Protein 9BWC (pdb70)

Organism: Homo sapiens (NCBI:txid9606)

GO terms:
  GO:0005886 plasma membrane (C, IDA)
  GO:0016934 extracellularly glycine-gated chloride channel activity (F, IDA)
  GO:0016935 glycine-gated chloride channel complex (C, IDA)
  GO:1902476 chloride transmembrane transport (P, IDA)
  GO:0051260 protein homooligomerization (P, IDA)
  GO:0022852 glycine-gated chloride ion channel activity (F, IDA)
  GO:0005886 plasma membrane (C, IMP)
  GO:0005886 plasma membrane (C, TAS)
  GO:0005515 protein binding (F, IPI)

InterPro domains:
  IPR006028 Gamma-aminobutyric acid A receptor/Glycine receptor alpha [PR00253] (256-276)
  IPR006028 Gamma-aminobutyric acid A receptor/Glycine receptor alpha [PR00253] (282-303)
  IPR006028 Gamma-aminobutyric acid A receptor/Glycine receptor alpha [PR00253] (316-337)
  IPR006028 Gamma-aminobutyric acid A receptor/Glycine receptor alpha [PR00253] (431-451)
  IPR006029 Neurotransmitter-gated ion-channel transmembrane domain [PF02932] (260-373)
  IPR006201 Neurotransmitter-gated ion-channel [PR00252] (92-108)
  IPR006201 Neurotransmitter-gated ion-channel [PR00252] (125-136)
  IPR006201 Neurotransmitter-gated ion-channel [PR00252] (171-185)
  IPR006201 Neurotransmitter-gated ion-channel [PR00252] (247-259)
  IPR006201 Neurotransmitter-gated ion-channel [PTHR18945] (47-355)
  IPR006201 Neurotransmitter-gated ion-channel [TIGR00860] (14-451)
  IPR006202 Neurotransmitter-gated ion-channel ligand-binding domain [PF02931] (48-253)
  IPR008127 Glycine receptor alpha [PR01673] (40-53)
  IPR008127 Glycine receptor alpha [PR01673] (107-125)
  IPR008127 Glycine receptor alpha [PR01673] (335-348)
  IPR008130 Glycine receptor alpha3 [PR01676] (22-39)
  IPR008130 Glycine receptor alpha3 [PR01676] (354-376)
  IPR008130 Glycine receptor alpha3 [PR01676] (398-411)
  IPR018000 Neurotransmitter-gated ion-channel, conserved site [PS00236] (171-185)
  IPR036719 Neurotransmitter-gated ion-channel transmembrane domain superfamily [SSF90112] (253-460)

Radius of gyration: 38.9 Å; Cα contacts (8 Å, |Δi|>4): 3337; chains: 5; bounding box: 75×73×115 Å

Foldseek 3Di:
DPLVVVVCVLLHPVLVDDQVAAAVNPDFAKEKEKAKEWEAWAPCDQVQQKTKTKIKIKIKTFHQSRADDPDPDFKGWDAPVCVSSHHDFQKDKPQFPDKDFDCPPHGQWIWMAGNNRMIMIIGIMMTIGGHDDDQQAPLWDKGKDKIKIWGDPDANRHYEYDYDDPHRYHYDPDYDYPFKDKDDDKDKDWPWDQDPVGIIGMIMMMIMITTDNPCCVVQQQVVLVVLLVQLLCLLVDDLVPVVVNLVSLVVSLVVLVCSVVVCVVPDDDDDDDHLSNVSSVVSNVSSVVSNVLSVVLNVQCDDVVVSVVVSNVSSVVSNPVSVVVVVVVVVVSCCCSPPVDDDPPD/DPLVVVVCVLLHPVLVDDQVAAAVNPDFAKEKEKAKEWEAWAPCDQVQQKTKTKIKIKIKTFHQSRADDPDPDFKGWDAPVCVSSHHDFQKDKPQFPDKDFDCPPHGQWIWMAGNNRMIMIIGIMMTIGGHHDDQQAPLWDKGKDKIKIWGDPDANRHYEYDYDDPHRYHYDPDYDYPFKDKDDDKDKDWPWDQDPVGIIGMIMMMIMITTDNPCCVVQQQVVLVVLLVQLLCLLVDDLVPVVVNLVSLVVSLVVLVCSVVVCVVPDDDDDDDHLSNVSSVVSNVSSVVSNVLSVVLNVQCDDVVVSVVVSNVSSVVSNPVSVVVVVVVVVVSCCCSPPVDDDPPD/DPLVVVVCVLLHPVLVDDQVAAAVNPDFAKEKEKAKEWEAWAPCDQVQQKTKTKIKIKIKTFHQSRADDPDPDFKGWDAPVCVSSHHDFQKDKPQFPDKDFDCPPHGQWIWMAGNNRMIMIIGIMMTIGGHDDDQQAPLWDKGKDKIKIWGDPDANRHYEYDYDDPHRYHYDPDYDYPFKDKDDDKDKDWPWDQDPVGIIGMIMMMIMITTDNPCCVVQQQVVLVVLLVQLLCLLVDDLVPVVVNLVSLVVSLVVLVCSVVVCVVPDDDDDDDHLSNVSSVVSNVSSVVSNVLSVVLNVQCDDVVVSVVVSNVSSVVSNPVSVVVVVVVVVVSCCCSPPVDDDPPD/DPLVVVVCVLLHPVLVDDQVAAAVNPDFAKEKEKAKEWEAWAPCDQVQQKTKTKIKIKIKTFHQSRADDPDPDFKGWDAPVCVSSHHDFQKDKPQFPDKDFDCPPHGQWIWMAGNNRMIMIIGIMMTIGGHHDDQQAPLWDKGKDKIKIWGDPDANRHYEYDYDDPHRYHYDPDYDYPFKDKDDDKDKDWPWDQDPVGIIGMIMMMIMITTDNPCCVVQQQVVLVVLLVQLLCLLVDDLVPVVVNLVSLVVSLVVLVCSVVVCVVPDDDDDDDHLSNVSSVVSNVSSVVSNVLSVVLNVQCDDVVVSVVVSNVSSVVSNPVSVVVVVVVVVVSCCCSPPVDDDPPD/DPLVVVVCVLLHPVLVDDQVAAAVNPDFAKEKEKAKEWEAWAPCDQVQQKTKTKIKIKIKTFHQSRADDPDPDFKGWDAPVCVSSHHDFQKDKPQFPDKDFDCPPHGQWIWMAGNNRMIMIIGIMMTIGGHHDDQQAPLWDKGKDKIKIWGDPDANRHYEYDYDDPHRYHYDPDYDYPFKDKDDDKDKDWPWDQDPVGIIGMIMMMIMITTDNPCCVVQQQVVLVVLLVQLLCLLVDDLVPVVVNLVSLVVSLVVLVCSVVVCVVPDDDDDDDHLSNVSSVVSNVSSVVSNVLSVVLNVQCDDVVVSVVVSNVSSVVSNPVSVVVVVVVVVVSCCCSPPVDDDPPD

B-factor: mean 71.98, std 15.71, range [20.0, 117.52]

Sequence (1730 aa):
MSPSDFLDKLMGRTSGYDARIRPNFKGPPVNVTCNIFINSFGSIAETTMDYRVNIFLRRQKWNDPRLAYSEYPDDSLDLDPSMLDSIWKPDLFFANEKGANFHEVTTDNKLLRIFKNGNVLYSIRLTLTLSCPMDLKNFPMDVQTCIMQLESFGYTMNDLIFEWQDEAPVQVAEGLTLPQFLLKEEKDLRYCTKHYNTGKFTCIEVRFHLERQMGYYLIQMYIPSLLIVILSWVSFWINMDAAPARVALGITTVLTMTTQSSGSRASLPKVSYVKAIDIWMAVCLLFVFSALLEYAAVNFVSRQHKVFIDRAKKIDTISRACFPLAFLIFNIFYWVIYKILRHEDIHMSPSDFLDKLMGRTSGYDARIRPNFKGPPVNVTCNIFINSFGSIAETTMDYRVNIFLRRQKWNDPRLAYSEYPDDSLDLDPSMLDSIWKPDLFFANEKGANFHEVTTDNKLLRIFKNGNVLYSIRLTLTLSCPMDLKNFPMDVQTCIMQLESFGYTMNDLIFEWQDEAPVQVAEGLTLPQFLLKEEKDLRYCTKHYNTGKFTCIEVRFHLERQMGYYLIQMYIPSLLIVILSWVSFWINMDAAPARVALGITTVLTMTTQSSGSRASLPKVSYVKAIDIWMAVCLLFVFSALLEYAAVNFVSRQHKVFIDRAKKIDTISRACFPLAFLIFNIFYWVIYKILRHEDIHMSPSDFLDKLMGRTSGYDARIRPNFKGPPVNVTCNIFINSFGSIAETTMDYRVNIFLRRQKWNDPRLAYSEYPDDSLDLDPSMLDSIWKPDLFFANEKGANFHEVTTDNKLLRIFKNGNVLYSIRLTLTLSCPMDLKNFPMDVQTCIMQLESFGYTMNDLIFEWQDEAPVQVAEGLTLPQFLLKEEKDLRYCTKHYNTGKFTCIEVRFHLERQMGYYLIQMYIPSLLIVILSWVSFWINMDAAPARVALGITTVLTMTTQSSGSRASLPKVSYVKAIDIWMAVCLLFVFSALLEYAAVNFVSRQHKVFIDRAKKIDTISRACFPLAFLIFNIFYWVIYKILRHEDIHMSPSDFLDKLMGRTSGYDARIRPNFKGPPVNVTCNIFINSFGSIAETTMDYRVNIFLRRQKWNDPRLAYSEYPDDSLDLDPSMLDSIWKPDLFFANEKGANFHEVTTDNKLLRIFKNGNVLYSIRLTLTLSCPMDLKNFPMDVQTCIMQLESFGYTMNDLIFEWQDEAPVQVAEGLTLPQFLLKEEKDLRYCTKHYNTGKFTCIEVRFHLERQMGYYLIQMYIPSLLIVILSWVSFWINMDAAPARVALGITTVLTMTTQSSGSRASLPKVSYVKAIDIWMAVCLLFVFSALLEYAAVNFVSRQHKVFIDRAKKIDTISRACFPLAFLIFNIFYWVIYKILRHEDIHMSPSDFLDKLMGRTSGYDARIRPNFKGPPVNVTCNIFINSFGSIAETTMDYRVNIFLRRQKWNDPRLAYSEYPDDSLDLDPSMLDSIWKPDLFFANEKGANFHEVTTDNKLLRIFKNGNVLYSIRLTLTLSCPMDLKNFPMDVQTCIMQLESFGYTMNDLIFEWQDEAPVQVAEGLTLPQFLLKEEKDLRYCTKHYNTGKFTCIEVRFHLERQMGYYLIQMYIPSLLIVILSWVSFWINMDAAPARVALGITTVLTMTTQSSGSRASLPKVSYVKAIDIWMAVCLLFVFSALLEYAAVNFVSRQHKVFIDRAKKIDTISRACFPLAFLIFNIFYWVIYKILRHEDIH

Nearest PDB structures (foldseek):
  7tu9-assembly1_B  TM=9.965E-01  e=7.286E-62  Danio rerio
  6pxd-assembly1_E  TM=9.918E-01  e=9.915E-61  Danio rerio
  9bu2-assembly1_A  TM=9.394E-01  e=1.612E-62  Homo sapiens
  6pls-assembly1_A  TM=9.533E-01  e=5.333E-60  Danio rerio
  8fe1-assembly1_A  TM=9.237E-01  e=2.146E-59  Danio rerio

Secondary structure (DSSP, 8-state):
--HHHHHHHHT-TTTT--TTS-SSSSSSPEEEEEEEEEEEEEEEETTTTEEEEEEEEEEEEE-GGG---SSS-SEEEE-GGGGGGS----EEETTEEEEEE--SSS-SEEEEEETTSEEEEEEEEEEEEE-----TTGGG-EEEEEEEEEEEEEETTTEEEEE-SS-SEEE-TT---SS--B-S--EEEE--EE-SS-EEEEEEEEEEEE---HHHIIIIIHHHHHHHHHHHGGGGS-TT-HHHHHHHHHHHHHHHHHHHHHHTTSS---SS--HHHHHHHHHHHHHHHHHHHHHHHHHHH----HHHHHHHHHHHHHHHHHHHHHHHHHHHHHHHHHTS------/--HHHHHHHHT-TTTT--TTS-SSSSSSPEEEEEEEEEEEEEEEETTTTEEEEEEEEEEEEE-GGG---SSS-SEEEE-GGGGGGS----EEETTEEEEEE--SSS-SEEEEEETTSEEEEEEEEEEEEE-----TTGGG-EEEEEEEEEEEEEETTTEEEEE-SS-SEEE-TT---SS--B-S--EEEE--EE-SS-EEEEEEEEEEEE---HHHIIIIIHHHHHHHHHHHGGGGS-TT-HHHHHHHHHHHHHHHHHHHHHHTTSS---SS--HHHHHHHHHHHHHHHHHHHHHHHHHHH----HHHHHHHHHHHHHHHHHHHHHHHHHHHHHHHHHTS------/--HHHHHHHHT-TTTT--TTS-SSSSSSPEEEEEEEEEEEEEEEETTTTEEEEEEEEEEEEE-GGG---SSS-SEEEE-GGGGGGS----EEETTEEEEEE--SSS-SEEEEEETTSEEEEEEEEEEEEE-----TTGGG-EEEEEEEEEEEEEETTTEEEEE-SS-SEEE-TT---SS--B-S--EEEE--EE-SS-EEEEEEEEEEEE---HHHIIIIIHHHHHHHHHHHGGGGS-TT-HHHHHHHHHHHHHHHHHHHHHHTTSS---SS--HHHHHHHHHHHHHHHHHHHHHHHHHHH----HHHHHHHHHHHHHHHHHHHHHHHHHHHHHHHHHTS------/--HHHHHHHHT-TTTT--TTS-SSSSSSPEEEEEEEEEEEEEEEETTTTEEEEEEEEEEEEE-GGG---SSS-SEEEE-GGGGGGS----EEETTEEEEEE--SSS-SEEEEEETTSEEEEEEEEEEEEE-----TTGGG-EEEEEEEEEEEEEETTTEEEEE-SS-SEEE-TT---SS--B-S--EEEE--EE-SS-EEEEEEEEEEEE---HHHIIIIIHHHHHHHHHHHGGGGS-TT-HHHHHHHHHHHHHHHHHHHHHHTTSS---SS--HHHHHHHHHHHHHHHHHHHHHHHHHHH----HHHHHHHHHHHHHHHHHHHHHHHHHHHHHHHHHTS------/--HHHHHHHHT-TTTT--TTS-SSSSSSPEEEEEEEEEEEEEEEETTTTEEEEEEEEEEEEE-GGG---SSS-SEEEE-GGGGGGS----EEETTEEEEEE--SSS-SEEEEEETTSEEEEEEEEEEEEE-----TTGGG-EEEEEEEEEEEEEETTTEEEEE-SS-SEEE-TT---SS--B-S--EEEE--EE-SS-EEEEEEEEEEEE---HHHIIIIIHHHHHHHHHHHGGGGS-TT-HHHHHHHHHHHHHHHHHHHHHHTTSS---SS--HHHHHHHHHHHHHHHHHHHHHHHHHHH----HHHHHHHHHHHHHHHHHHHHHHHHHHHHHHHHHTS------

Structure (mmCIF, N/CA/C/O backbone):
data_9BWC
#
_entry.id   9BWC
#
_cell.length_a   1.00
_cell.length_b   1.00
_cell.length_c   1.00
_cell.angle_alpha   90.00
_cell.angle_beta   90.00
_cell.angle_gamma   90.00
#
_symmetry.space_group_name_H-M   'P 1'
#
loop_
_entity.id
_entity.type
_entity.pdbx_description
1 polymer 'Glycine receptor subunit alpha-3'
2 branched 2-acetamido-2-deoxy-beta-D-glucopyranose-(1-4)-2-acetamido-2-deoxy-beta-D-glucopyranose
3 non-polymer 1,2-DIMYRISTOYL-SN-GLYCERO-3-PHOSPHOCHOLINE
4 non-polymer '[(2R)-2-octanoyloxy-3-[oxidanyl-[(1R,2R,3S,4R,5R,6S)-2,3,6-tris(oxidanyl)-4,5-diphosphonooxy-cyclohexyl]oxy-phosphoryl]oxy-propyl] octanoate'
5 non-polymer GLYCINE
6 water water
#
loop_
_atom_site.group_PDB
_atom_site.id
_atom_site.type_symbol
_atom_site.label_atom_id
_atom_site.label_alt_id
_atom_site.label_comp_id
_atom_site.label_asym_id
_atom_site.label_entity_id
_atom_site.label_seq_id
_atom_site.pdbx_PDB_ins_code
_atom_site.Cartn_x
_atom_site.Cartn_y
_atom_site.Cartn_z
_atom_site.occupancy
_atom_site.B_iso_or_equiv
_atom_site.auth_seq_id
_atom_site.auth_comp_id
_atom_site.auth_asym_id
_atom_site.auth_atom_id
_atom_site.pdbx_PDB_model_num
ATOM 1 N N . MET A 1 41 ? 123.380 96.920 186.390 1.00 114.40 8 MET A N 1
ATOM 2 C CA . MET A 1 41 ? 123.484 98.386 186.158 1.00 114.40 8 MET A CA 1
ATOM 3 C C . MET A 1 41 ? 123.009 98.688 184.741 1.00 114.40 8 MET A C 1
ATOM 4 O O . MET A 1 41 ? 123.188 97.828 183.874 1.00 114.40 8 MET A O 1
ATOM 9 N N . SER A 1 42 ? 122.430 99.865 184.518 1.00 112.21 9 SER A N 1
ATOM 10 C CA . SER A 1 42 ? 122.051 100.250 183.138 1.00 112.21 9 SER A CA 1
ATOM 11 C C . SER A 1 42 ? 123.333 100.368 182.315 1.00 112.21 9 SER A C 1
ATOM 12 O O . SER A 1 42 ? 124.317 100.894 182.852 1.00 112.21 9 SER A O 1
ATOM 15 N N . PRO A 1 43 ? 123.364 99.967 181.029 1.00 109.90 10 PRO A N 1
ATOM 16 C CA . PRO A 1 43 ? 124.609 99.968 180.254 1.00 109.90 10 PRO A CA 1
ATOM 17 C C . PRO A 1 43 ? 125.221 101.373 180.238 1.00 109.90 10 PRO A C 1
ATOM 18 O O . PRO A 1 43 ? 126.416 101.470 180.253 1.00 109.90 10 PRO A O 1
ATOM 22 N N . SER A 1 44 ? 124.399 102.414 180.220 1.00 108.08 11 SER A N 1
ATOM 23 C CA . SER A 1 44 ? 124.931 103.798 180.314 1.00 108.08 11 SER A CA 1
ATOM 24 C C . SER A 1 44 ? 125.638 104.076 181.645 1.00 108.08 11 SER A C 1
ATOM 25 O O . SER A 1 44 ? 126.744 104.607 181.578 1.00 108.08 11 SER A O 1
ATOM 28 N N . ASP A 1 45 ? 125.024 103.815 182.806 1.00 110.63 12 ASP A N 1
ATOM 29 C CA . ASP A 1 45 ? 125.702 104.166 184.040 1.00 110.63 12 ASP A CA 1
ATOM 30 C C . ASP A 1 45 ? 127.024 103.424 184.130 1.00 110.63 12 ASP A C 1
ATOM 31 O O . ASP A 1 45 ? 127.983 103.930 184.733 1.00 110.63 12 ASP A O 1
ATOM 36 N N . PHE A 1 46 ? 127.129 102.269 183.446 1.00 107.88 13 PHE A N 1
ATOM 37 C CA . PHE A 1 46 ? 128.428 101.614 183.462 1.00 107.88 13 PHE A CA 1
ATOM 38 C C . PHE A 1 46 ? 129.422 102.396 182.622 1.00 107.88 13 PHE A C 1
ATOM 39 O O . PHE A 1 46 ? 130.618 102.421 182.944 1.00 107.88 13 PHE A O 1
ATOM 47 N N . LEU A 1 47 ? 128.958 103.022 181.533 1.00 107.21 14 LEU A N 1
ATOM 48 C CA . LEU A 1 47 ? 129.879 103.835 180.747 1.00 107.21 14 LEU A CA 1
ATOM 49 C C . LEU A 1 47 ? 130.341 105.035 181.561 1.00 107.21 14 LEU A C 1
ATOM 50 O O . LEU A 1 47 ? 131.505 105.447 181.481 1.00 107.21 14 LEU A O 1
ATOM 55 N N . ASP A 1 48 ? 129.406 105.647 182.305 1.00 108.42 15 ASP A N 1
ATOM 56 C CA . ASP A 1 48 ? 129.757 106.783 183.147 1.00 108.42 15 ASP A CA 1
ATOM 57 C C . ASP A 1 48 ? 130.675 106.380 184.292 1.00 108.42 15 ASP A C 1
ATOM 58 O O . ASP A 1 48 ? 131.310 107.247 184.902 1.00 108.42 15 ASP A O 1
ATOM 63 N N . LYS A 1 49 ? 130.762 105.086 184.591 1.00 107.51 16 LYS A N 1
ATOM 64 C CA . LYS A 1 49 ? 131.758 104.638 185.556 1.00 107.51 16 LYS A CA 1
ATOM 65 C C . LYS A 1 49 ? 133.096 104.328 184.899 1.00 107.51 16 LYS A C 1
ATOM 66 O O . LYS A 1 49 ? 134.150 104.567 185.501 1.00 107.51 16 LYS A O 1
ATOM 72 N N . LEU A 1 50 ? 133.062 103.814 183.669 1.00 103.07 17 LEU A N 1
ATOM 73 C CA . LEU A 1 50 ? 134.281 103.456 182.950 1.00 103.07 17 LEU A CA 1
ATOM 74 C C . LEU A 1 50 ? 135.073 104.686 182.520 1.00 103.07 17 LEU A C 1
ATOM 75 O O . LEU A 1 50 ? 136.262 104.819 182.836 1.00 103.07 17 LEU A O 1
ATOM 80 N N . MET A 1 51 ? 134.433 105.597 181.792 1.00 103.39 18 MET A N 1
ATOM 81 C CA . MET A 1 51 ? 135.047 106.888 181.473 1.00 103.39 18 MET A CA 1
ATOM 82 C C . MET A 1 51 ? 134.690 107.976 182.484 1.00 103.39 18 MET A C 1
ATOM 83 O O . MET A 1 51 ? 134.352 109.102 182.120 1.00 103.39 18 MET A O 1
ATOM 88 N N . GLY A 1 52 ? 134.764 107.641 183.772 1.00 109.40 19 GLY A N 1
ATOM 89 C CA . GLY A 1 52 ? 134.331 108.552 184.809 1.00 109.40 19 GLY A CA 1
ATOM 90 C C . GLY A 1 52 ? 135.418 109.507 185.292 1.00 109.40 19 GLY A C 1
ATOM 91 O O . GLY A 1 52 ? 136.620 109.313 185.073 1.00 109.40 19 GLY A O 1
ATOM 92 N N . ARG A 1 53 ? 134.969 110.537 186.017 1.00 111.85 20 ARG A N 1
ATOM 93 C CA . ARG A 1 53 ? 135.910 111.431 186.679 1.00 111.85 20 ARG A CA 1
ATOM 94 C C . ARG A 1 53 ? 136.668 110.695 187.774 1.00 111.85 20 ARG A C 1
ATOM 95 O O . ARG A 1 53 ? 137.858 110.950 187.993 1.00 111.85 20 ARG A O 1
ATOM 103 N N . THR A 1 54 ? 135.992 109.784 188.481 1.00 109.94 21 THR A N 1
ATOM 104 C CA . THR A 1 54 ? 136.696 108.960 189.455 1.00 109.94 21 THR A CA 1
ATOM 105 C C . THR A 1 54 ? 137.659 108.002 188.768 1.00 109.94 21 THR A C 1
ATOM 106 O O . THR A 1 54 ? 138.664 107.602 189.366 1.00 109.94 21 THR A O 1
ATOM 110 N N . SER A 1 55 ? 137.372 107.622 187.519 1.00 104.70 22 SER A N 1
ATOM 111 C CA . SER A 1 55 ? 138.282 106.741 186.798 1.00 104.70 22 SER A CA 1
ATOM 112 C C . SER A 1 55 ? 139.502 107.502 186.306 1.00 104.70 22 SER A C 1
ATOM 113 O O . SER A 1 55 ? 140.565 106.903 186.105 1.00 104.70 22 SER A O 1
ATOM 116 N N . GLY A 1 56 ? 139.369 108.813 186.110 1.00 97.10 23 GLY A N 1
ATOM 117 C CA . GLY A 1 56 ? 140.484 109.589 185.604 1.00 97.10 23 GLY A CA 1
ATOM 118 C C . GLY A 1 56 ? 140.829 109.362 184.152 1.00 97.10 23 GLY A C 1
ATOM 119 O O . GLY A 1 56 ? 141.964 109.627 183.748 1.00 97.10 23 GLY A O 1
ATOM 120 N N . TYR A 1 57 ? 139.887 108.866 183.355 1.00 84.22 24 TYR A N 1
ATOM 121 C CA . TYR A 1 57 ? 140.088 108.794 181.914 1.00 84.22 24 TYR A CA 1
ATOM 122 C C . TYR A 1 57 ? 140.198 110.195 181.326 1.00 84.22 24 TYR A C 1
ATOM 123 O O . TYR A 1 57 ? 139.399 111.081 181.642 1.00 84.22 24 TYR A O 1
ATOM 132 N N . ASP A 1 58 ? 141.196 110.391 180.469 1.00 86.44 25 ASP A N 1
ATOM 133 C CA . ASP A 1 58 ? 141.421 111.659 179.789 1.00 86.44 25 ASP A CA 1
ATOM 134 C C . ASP A 1 58 ? 141.375 111.412 178.290 1.00 86.44 25 ASP A C 1
ATOM 135 O O . ASP A 1 58 ? 142.224 110.694 177.749 1.00 86.44 25 ASP A O 1
ATOM 140 N N . ALA A 1 59 ? 140.385 112.008 177.622 1.00 81.22 26 ALA A N 1
ATOM 141 C CA . ALA A 1 59 ? 140.192 111.807 176.192 1.00 81.22 26 ALA A CA 1
ATOM 142 C C . ALA A 1 59 ? 141.258 112.490 175.347 1.00 81.22 26 ALA A C 1
ATOM 143 O O . ALA A 1 59 ? 141.301 112.261 174.133 1.00 81.22 26 ALA A O 1
ATOM 145 N N . ARG A 1 60 ? 142.112 113.314 175.949 1.00 86.28 27 ARG A N 1
ATOM 146 C CA . ARG A 1 60 ? 143.170 114.007 175.231 1.00 86.28 27 ARG A CA 1
ATOM 147 C C . ARG A 1 60 ? 144.509 113.286 175.316 1.00 86.28 27 ARG A C 1
ATOM 148 O O . ARG A 1 60 ? 145.521 113.818 174.849 1.00 86.28 27 ARG A O 1
ATOM 156 N N . ILE A 1 61 ? 144.537 112.092 175.903 1.00 77.94 28 ILE A N 1
ATOM 157 C CA . ILE A 1 61 ? 145.748 111.291 176.029 1.00 77.94 28 ILE A CA 1
ATOM 158 C C . ILE A 1 61 ? 145.533 109.999 175.253 1.00 77.94 28 ILE A C 1
ATOM 159 O O . ILE A 1 61 ? 144.517 109.321 175.443 1.00 77.94 28 ILE A O 1
ATOM 164 N N . ARG A 1 62 ? 146.481 109.663 174.380 1.00 73.78 29 ARG A N 1
ATOM 165 C CA . ARG A 1 62 ? 146.343 108.471 173.561 1.00 73.78 29 ARG A CA 1
ATOM 166 C C . ARG A 1 62 ? 146.514 107.213 174.413 1.00 73.78 29 ARG A C 1
ATOM 167 O O . ARG A 1 62 ? 147.114 107.258 175.490 1.00 73.78 29 ARG A O 1
ATOM 175 N N . PRO A 1 63 ? 145.977 106.077 173.960 1.00 74.65 30 PRO A N 1
ATOM 176 C CA . PRO A 1 63 ? 146.263 104.811 174.644 1.00 74.65 30 PRO A CA 1
ATOM 177 C C . PRO A 1 63 ? 147.738 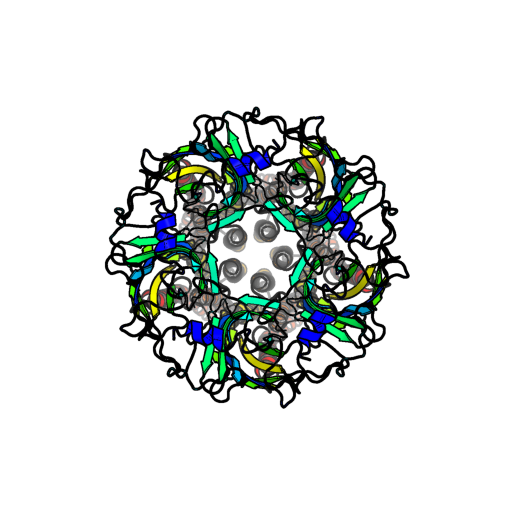104.460 174.540 1.00 74.65 30 PRO A C 1
ATOM 178 O O . PRO A 1 63 ? 148.398 104.764 173.543 1.00 74.65 30 PRO A O 1
ATOM 182 N N . ASN A 1 64 ? 148.246 103.803 175.583 1.00 81.13 31 ASN A N 1
ATOM 183 C CA . ASN A 1 64 ? 149.662 103.452 175.701 1.00 81.13 31 ASN A CA 1
ATOM 184 C C . ASN A 1 64 ? 150.536 104.697 175.545 1.00 81.13 31 ASN A C 1
ATOM 185 O O . ASN A 1 64 ? 151.419 104.770 174.689 1.00 81.13 31 ASN A O 1
ATOM 190 N N . PHE A 1 65 ? 150.252 105.689 176.396 1.00 83.99 32 PHE A N 1
ATOM 191 C CA . PHE A 1 65 ? 150.775 107.038 176.196 1.00 83.99 32 PHE A CA 1
ATOM 192 C C . PHE A 1 65 ? 152.298 107.080 176.227 1.00 83.99 32 PHE A C 1
ATOM 193 O O . PHE A 1 65 ? 152.909 107.893 175.523 1.00 83.99 32 PHE A O 1
ATOM 201 N N . LYS A 1 66 ? 152.929 106.217 177.022 1.00 89.25 33 LYS A N 1
ATOM 202 C CA . LYS A 1 66 ? 154.383 106.188 177.096 1.00 89.25 33 LYS A CA 1
ATOM 203 C C . LYS A 1 66 ? 155.009 105.112 176.219 1.00 89.25 33 LYS A C 1
ATOM 204 O O . LYS A 1 66 ? 156.193 105.224 175.880 1.00 89.25 33 LYS A O 1
ATOM 210 N N . GLY A 1 67 ? 154.250 104.088 175.836 1.00 82.89 34 GLY A N 1
ATOM 211 C CA . GLY A 1 67 ? 154.816 102.918 175.209 1.00 82.89 34 GLY A CA 1
ATOM 212 C C . GLY A 1 67 ? 154.678 102.903 173.699 1.00 82.89 34 GLY A C 1
ATOM 213 O O . GLY A 1 67 ? 154.858 103.919 173.020 1.00 82.89 34 GLY A O 1
ATOM 214 N N . PRO A 1 68 ? 154.363 101.733 173.149 1.00 80.52 35 PRO A N 1
ATOM 215 C CA . PRO A 1 68 ? 154.365 101.557 171.689 1.00 80.52 35 PRO A CA 1
ATOM 216 C C . PRO A 1 68 ? 153.235 102.331 171.036 1.00 80.52 35 PRO A C 1
ATOM 217 O O . PRO A 1 68 ? 152.262 102.709 171.707 1.00 80.52 35 PRO A O 1
ATOM 221 N N . PRO A 1 69 ? 153.327 102.595 169.732 1.00 73.76 36 PRO A N 1
ATOM 222 C CA . PRO A 1 69 ? 152.302 103.408 169.068 1.00 73.76 36 PRO A CA 1
ATOM 223 C C . PRO A 1 69 ? 150.971 102.676 168.970 1.00 73.76 36 PRO A C 1
ATOM 224 O O . PRO A 1 69 ? 150.887 101.450 169.072 1.00 73.76 36 PRO A O 1
ATOM 228 N N . VAL A 1 70 ? 149.916 103.459 168.766 1.00 66.91 37 VAL A N 1
ATOM 229 C CA . VAL A 1 70 ? 148.580 102.910 168.559 1.00 66.91 37 VAL A CA 1
ATOM 230 C C . VAL A 1 70 ? 148.462 102.422 167.121 1.00 66.91 37 VAL A C 1
ATOM 231 O O . VAL A 1 70 ? 148.863 103.118 166.181 1.00 66.91 37 VAL A O 1
ATOM 235 N N . ASN A 1 71 ? 147.910 101.223 166.947 1.00 68.62 38 ASN A N 1
ATOM 236 C CA . ASN A 1 71 ? 147.725 100.616 165.633 1.00 68.62 38 ASN A CA 1
ATOM 237 C C . ASN A 1 71 ? 146.247 100.670 165.266 1.00 68.62 38 ASN A C 1
ATOM 238 O O . ASN A 1 71 ? 145.422 99.990 165.886 1.00 68.62 38 ASN A O 1
ATOM 243 N N . VAL A 1 72 ? 145.918 101.475 164.260 1.00 64.79 39 VAL A N 1
ATOM 244 C CA . VAL A 1 72 ? 144.544 101.655 163.807 1.00 64.79 39 VAL A CA 1
ATOM 245 C C . VAL A 1 72 ? 144.356 100.899 162.501 1.00 64.79 39 VAL A C 1
ATOM 246 O O . VAL A 1 72 ? 145.135 101.071 161.555 1.00 64.79 39 VAL A O 1
ATOM 250 N N . THR A 1 73 ? 143.325 100.064 162.450 1.00 64.79 40 THR A N 1
ATOM 251 C CA . THR A 1 73 ? 142.991 99.290 161.263 1.00 64.79 40 THR A CA 1
ATOM 252 C C . THR A 1 73 ? 141.786 99.938 160.595 1.00 64.79 40 THR A C 1
ATOM 253 O O . THR A 1 73 ? 140.792 100.240 161.263 1.00 64.79 40 THR A O 1
ATOM 257 N N . CYS A 1 74 ? 141.873 100.151 159.284 1.00 64.79 41 CYS A N 1
ATOM 258 C CA . CYS A 1 74 ? 140.907 100.967 158.564 1.00 64.79 41 CYS A CA 1
ATOM 259 C C . CYS A 1 74 ? 140.217 100.166 157.469 1.00 64.79 41 CYS A C 1
ATOM 260 O O . CYS A 1 74 ? 140.844 99.348 156.789 1.00 64.79 41 CYS A O 1
ATOM 263 N N . ASN A 1 75 ? 138.918 100.416 157.309 1.00 64.79 42 ASN A N 1
ATOM 264 C CA . ASN A 1 75 ? 138.131 99.895 156.203 1.00 64.79 42 ASN A CA 1
ATOM 265 C C . ASN A 1 75 ? 137.439 101.047 155.492 1.00 64.79 42 ASN A C 1
ATOM 266 O O . ASN A 1 75 ? 137.181 102.097 156.085 1.00 64.79 42 ASN A O 1
ATOM 271 N N . ILE A 1 76 ? 137.146 100.843 154.210 1.00 64.79 43 ILE A N 1
ATOM 272 C CA . ILE A 1 76 ? 136.353 101.779 153.424 1.00 64.79 43 ILE A CA 1
ATOM 273 C C . ILE A 1 76 ? 135.284 100.984 152.689 1.00 64.79 43 ILE A C 1
ATOM 274 O O . ILE A 1 76 ? 135.591 99.977 152.042 1.00 64.79 43 ILE A O 1
ATOM 279 N N . PHE A 1 77 ? 134.035 101.430 152.789 1.00 64.79 44 PHE A N 1
ATOM 280 C CA . PHE A 1 77 ? 132.952 100.941 151.943 1.00 64.79 44 PHE A CA 1
ATOM 281 C C . PHE A 1 77 ? 132.414 102.118 151.146 1.00 64.79 44 PHE A C 1
ATOM 282 O O . PHE A 1 77 ? 131.938 103.096 151.729 1.00 64.79 44 PHE A O 1
ATOM 290 N N . ILE A 1 78 ? 132.473 102.019 149.823 1.00 64.79 45 ILE A N 1
ATOM 291 C CA . ILE A 1 78 ? 132.104 103.124 148.946 1.00 64.79 45 ILE A CA 1
ATOM 292 C C . ILE A 1 78 ? 130.642 102.946 148.555 1.00 64.79 45 ILE A C 1
ATOM 293 O O . ILE A 1 78 ? 130.287 101.994 147.855 1.00 64.79 45 ILE A O 1
ATOM 298 N N . ASN A 1 79 ? 129.790 103.866 149.012 1.00 64.79 46 ASN A N 1
ATOM 299 C CA . ASN A 1 79 ? 128.370 103.795 148.688 1.00 64.79 46 ASN A CA 1
ATOM 300 C C . ASN A 1 79 ? 128.091 104.373 147.307 1.00 64.79 46 ASN A C 1
ATOM 301 O O . ASN A 1 79 ? 127.356 103.776 146.514 1.00 64.79 46 ASN A O 1
ATOM 306 N N . SER A 1 80 ? 128.667 105.533 147.002 1.00 64.79 47 SER A N 1
ATOM 307 C CA . SER A 1 80 ? 128.491 106.155 145.699 1.00 64.79 47 SER A CA 1
ATOM 308 C C . SER A 1 80 ? 129.805 106.777 145.249 1.00 64.79 47 SER A C 1
ATOM 309 O O . SER A 1 80 ? 130.690 107.073 146.055 1.00 64.79 47 SER A O 1
ATOM 312 N N . PHE A 1 81 ? 129.914 106.969 143.937 1.00 64.79 48 PHE A N 1
ATOM 313 C CA . PHE A 1 81 ? 131.159 107.376 143.295 1.00 64.79 48 PHE A CA 1
ATOM 314 C C . PHE A 1 81 ? 130.756 108.089 142.016 1.00 64.79 48 PHE A C 1
ATOM 315 O O . PHE A 1 81 ? 130.084 107.494 141.169 1.00 64.79 48 PHE A O 1
ATOM 323 N N . GLY A 1 82 ? 131.148 109.351 141.871 1.00 64.79 49 GLY A N 1
ATOM 324 C CA . GLY A 1 82 ? 130.808 110.072 140.659 1.00 64.79 49 GLY A CA 1
ATOM 325 C C . GLY A 1 82 ? 131.221 111.528 140.729 1.00 64.79 49 GLY A C 1
ATOM 326 O O . GLY A 1 82 ? 132.092 111.909 141.513 1.00 64.79 49 GLY A O 1
ATOM 327 N N . SER A 1 83 ? 130.566 112.327 139.882 1.00 64.79 50 SER A N 1
ATOM 328 C CA . SER A 1 83 ? 130.812 113.765 139.750 1.00 64.79 50 SER A CA 1
ATOM 329 C C . SER A 1 83 ? 132.272 114.049 139.411 1.00 64.79 50 SER A C 1
ATOM 330 O O . SER A 1 83 ? 132.894 114.962 139.958 1.00 64.79 50 SER A O 1
ATOM 333 N N . ILE A 1 84 ? 132.820 113.256 138.496 1.00 64.79 51 ILE A N 1
ATOM 334 C CA . ILE A 1 84 ? 134.215 113.382 138.091 1.00 64.79 51 ILE A CA 1
ATOM 335 C C . ILE A 1 84 ? 134.325 114.552 137.123 1.00 64.79 51 ILE A C 1
ATOM 336 O O . ILE A 1 84 ? 133.728 114.531 136.042 1.00 64.79 51 ILE A O 1
ATOM 341 N N . ALA A 1 85 ? 135.086 115.575 137.504 1.00 67.99 52 ALA A N 1
ATOM 342 C CA . ALA A 1 85 ? 135.022 116.869 136.839 1.00 67.99 52 ALA A CA 1
ATOM 343 C C . ALA A 1 85 ? 136.425 117.297 136.443 1.00 67.99 52 ALA A C 1
ATOM 344 O O . ALA A 1 85 ? 137.326 117.347 137.287 1.00 67.99 52 ALA A O 1
ATOM 346 N N . GLU A 1 86 ? 136.603 117.602 135.157 1.00 72.68 53 GLU A N 1
ATOM 347 C CA . GLU A 1 86 ? 137.894 118.059 134.661 1.00 72.68 53 GLU A CA 1
ATOM 348 C C . GLU A 1 86 ? 138.120 119.543 134.919 1.00 72.68 53 GLU A C 1
ATOM 349 O O . GLU A 1 86 ? 139.272 119.984 134.995 1.00 72.68 53 GLU A O 1
ATOM 355 N N . THR A 1 87 ? 137.042 120.323 135.043 1.00 72.43 54 THR A N 1
ATOM 356 C CA . THR A 1 87 ? 137.181 121.752 135.309 1.00 72.43 54 THR A CA 1
ATOM 357 C C . THR A 1 87 ? 137.786 122.010 136.683 1.00 72.43 54 THR A C 1
ATOM 358 O O . THR A 1 87 ? 138.590 122.935 136.849 1.00 72.43 54 THR A O 1
ATOM 362 N N . THR A 1 88 ? 137.416 121.208 137.680 1.00 68.56 55 THR A N 1
ATOM 363 C CA . THR A 1 88 ? 137.929 121.378 139.031 1.00 68.56 55 THR A CA 1
ATOM 364 C C . THR A 1 88 ? 138.946 120.319 139.430 1.00 68.56 55 THR A C 1
ATOM 365 O O . THR A 1 88 ? 139.534 120.435 140.511 1.00 68.56 55 THR A O 1
ATOM 369 N N . MET A 1 89 ? 139.170 119.308 138.590 1.00 70.68 56 MET A N 1
ATOM 370 C CA . MET A 1 89 ? 140.115 118.220 138.850 1.00 70.68 56 MET A CA 1
ATOM 371 C C . MET A 1 89 ? 139.820 117.536 140.185 1.00 70.68 56 MET A C 1
ATOM 372 O O . MET A 1 89 ? 140.677 117.422 141.064 1.00 70.68 56 MET A O 1
ATOM 377 N N . ASP A 1 90 ? 138.579 117.076 140.325 1.00 64.79 57 ASP A N 1
ATOM 378 C CA . ASP A 1 90 ? 138.161 116.403 141.544 1.00 64.79 57 ASP A CA 1
ATOM 379 C C . ASP A 1 90 ? 137.030 115.431 141.236 1.00 64.79 57 ASP A C 1
ATOM 380 O O . ASP A 1 90 ? 136.471 115.416 140.136 1.00 64.79 57 ASP A O 1
ATOM 385 N N . TYR A 1 91 ? 136.702 114.612 142.233 1.00 64.79 58 TYR A N 1
ATOM 386 C CA . TYR A 1 91 ? 135.587 113.683 142.151 1.00 64.79 58 TYR A CA 1
ATOM 387 C C . TYR A 1 91 ? 134.948 113.576 143.527 1.00 64.79 58 TYR A C 1
ATOM 388 O O . TYR A 1 91 ? 135.543 113.952 144.540 1.00 64.79 58 TYR A O 1
ATOM 397 N N . ARG A 1 92 ? 133.725 113.055 143.558 1.00 64.79 59 ARG A N 1
ATOM 398 C CA . ARG A 1 92 ? 132.924 113.029 144.773 1.00 64.79 59 ARG A CA 1
ATOM 399 C C . ARG A 1 92 ? 132.638 111.591 145.175 1.00 64.79 59 ARG A C 1
ATOM 400 O O . ARG A 1 92 ? 132.353 110.743 144.324 1.00 64.79 59 ARG A O 1
ATOM 408 N N . VAL A 1 93 ? 132.716 111.320 146.478 1.00 64.79 60 VAL A N 1
ATOM 409 C CA . VAL A 1 93 ? 132.542 109.974 147.005 1.00 64.79 60 VAL A CA 1
ATOM 410 C C . VAL A 1 93 ? 131.726 110.046 148.290 1.00 64.79 60 VAL A C 1
ATOM 411 O O . VAL A 1 93 ? 131.672 111.075 148.968 1.00 64.79 60 VAL A O 1
ATOM 415 N N . ASN A 1 94 ? 131.058 108.937 148.600 1.00 64.79 61 ASN A N 1
ATOM 416 C CA . ASN A 1 94 ? 130.259 108.795 149.813 1.00 64.79 61 ASN A CA 1
ATOM 417 C C . ASN A 1 94 ? 130.608 107.443 150.418 1.00 64.79 61 ASN A C 1
ATOM 418 O O . ASN A 1 94 ? 130.303 106.402 149.828 1.00 64.79 61 ASN A O 1
ATOM 423 N N . ILE A 1 95 ? 131.247 107.450 151.589 1.00 64.79 62 ILE A N 1
ATOM 424 C CA . ILE A 1 95 ? 131.869 106.245 152.117 1.00 64.79 62 ILE A CA 1
ATOM 425 C C . ILE A 1 95 ? 131.388 105.973 153.535 1.00 64.79 62 ILE A C 1
ATOM 426 O O . ILE A 1 95 ? 130.869 106.851 154.228 1.00 64.79 62 ILE A O 1
ATOM 431 N N . PHE A 1 96 ? 131.568 104.723 153.952 1.00 64.79 63 PHE A N 1
ATOM 432 C CA . PHE A 1 96 ? 131.608 104.338 155.356 1.00 64.79 63 PHE A CA 1
ATOM 433 C C . PHE A 1 96 ? 133.066 104.142 155.750 1.00 64.79 63 PHE A C 1
ATOM 434 O O . PHE A 1 96 ? 133.781 103.360 155.115 1.00 64.79 63 PHE A O 1
ATOM 442 N N . LEU A 1 97 ? 133.508 104.845 156.788 1.00 64.79 64 LEU A N 1
ATOM 443 C CA . LEU A 1 97 ? 134.865 104.702 157.298 1.00 64.79 64 LEU A CA 1
ATOM 444 C C . LEU A 1 97 ? 134.806 104.009 158.650 1.00 64.79 64 LEU A C 1
ATOM 445 O O . LEU A 1 97 ? 134.116 104.475 159.562 1.00 64.79 64 LEU A O 1
ATOM 450 N N A ARG A 1 98 ? 135.541 102.909 158.780 0.50 64.79 65 ARG A N 1
ATOM 451 N N B ARG A 1 98 ? 135.523 102.893 158.772 0.50 64.79 65 ARG A N 1
ATOM 452 C CA A ARG A 1 98 ? 135.588 102.130 160.008 0.50 64.79 65 ARG A CA 1
ATOM 453 C CA B ARG A 1 98 ? 135.601 102.121 160.004 0.50 64.79 65 ARG A CA 1
ATOM 454 C C A ARG A 1 98 ? 137.020 102.086 160.521 0.50 64.79 65 ARG A C 1
ATOM 455 C C B ARG A 1 98 ? 137.034 102.126 160.509 0.50 64.79 65 ARG A C 1
ATOM 456 O O A ARG A 1 98 ? 137.936 101.711 159.781 0.50 64.79 65 ARG A O 1
ATOM 457 O O B ARG A 1 98 ? 137.963 101.826 159.753 0.50 64.79 65 ARG A O 1
ATOM 472 N N . GLN A 1 99 ? 137.211 102.466 161.781 1.00 64.79 66 GLN A N 1
ATOM 473 C CA . GLN A 1 99 ? 138.515 102.431 162.426 1.00 64.79 66 GLN A CA 1
ATOM 474 C C . GLN A 1 99 ? 138.442 101.517 163.640 1.00 64.79 66 GLN A C 1
ATOM 475 O O . GLN A 1 99 ? 137.458 101.537 164.385 1.00 64.79 66 GLN A O 1
ATOM 481 N N . LYS A 1 100 ? 139.487 100.716 163.834 1.00 64.79 67 LYS A N 1
ATOM 482 C CA . LYS A 1 100 ? 139.571 99.801 164.964 1.00 64.79 67 LYS A CA 1
ATOM 483 C C . LYS A 1 100 ? 140.922 99.952 165.643 1.00 64.79 67 LYS A C 1
ATOM 484 O O . LYS A 1 100 ? 141.961 99.943 164.975 1.00 64.79 67 LYS A O 1
ATOM 490 N N . TRP A 1 101 ? 140.904 100.086 166.966 1.00 64.79 68 TRP A N 1
ATOM 491 C CA . TRP A 1 101 ? 142.120 100.152 167.763 1.00 64.79 68 TRP A CA 1
ATOM 492 C C . TRP A 1 101 ? 141.811 99.606 169.151 1.00 64.79 68 TRP A C 1
ATOM 493 O O . TRP A 1 101 ? 140.670 99.250 169.460 1.00 64.79 68 TRP A O 1
ATOM 504 N N . ASN A 1 102 ? 142.838 99.543 169.993 1.00 69.38 69 ASN A N 1
ATOM 505 C CA . ASN A 1 102 ? 142.714 99.006 171.342 1.00 69.38 69 ASN A CA 1
ATOM 506 C C . ASN A 1 102 ? 143.036 100.093 172.357 1.00 69.38 69 ASN A C 1
ATOM 507 O O . ASN A 1 102 ? 144.036 100.804 172.217 1.00 69.38 69 ASN A O 1
ATOM 512 N N . ASP A 1 103 ? 142.187 100.215 173.371 1.00 74.99 70 ASP A N 1
ATOM 513 C CA . ASP A 1 103 ? 142.386 101.164 174.464 1.00 74.99 70 ASP A CA 1
ATOM 514 C C . ASP A 1 103 ? 142.344 100.383 175.769 1.00 74.99 70 ASP A C 1
ATOM 515 O O . ASP A 1 103 ? 141.247 99.973 176.204 1.00 74.99 70 ASP A O 1
ATOM 520 N N . PRO A 1 104 ? 143.487 100.147 176.421 1.00 75.44 71 PRO A N 1
ATOM 521 C CA . PRO A 1 104 ? 143.472 99.342 177.654 1.00 75.44 71 PRO A CA 1
ATOM 522 C C . PRO A 1 104 ? 142.821 100.042 178.834 1.00 75.44 71 PRO A C 1
ATOM 523 O O . PRO A 1 104 ? 142.500 99.372 179.823 1.00 75.44 71 PRO A O 1
ATOM 527 N N . ARG A 1 105 ? 142.615 101.359 178.768 1.00 77.50 72 ARG A N 1
ATOM 528 C CA . ARG A 1 105 ? 141.874 102.056 179.811 1.00 77.50 72 ARG A CA 1
ATOM 529 C C . ARG A 1 105 ? 140.381 101.757 179.772 1.00 77.50 72 ARG A C 1
ATOM 530 O O . ARG A 1 105 ? 139.667 102.134 180.707 1.00 77.50 72 ARG A O 1
ATOM 538 N N . LEU A 1 106 ? 139.896 101.095 178.722 1.00 79.04 73 LEU A N 1
ATOM 539 C CA . LEU A 1 106 ? 138.477 100.816 178.545 1.00 79.04 73 LEU A CA 1
ATOM 540 C C . LEU A 1 106 ? 138.142 99.341 178.730 1.00 79.04 73 LEU A C 1
ATOM 541 O O . LEU A 1 106 ? 137.008 98.933 178.459 1.00 79.04 73 LEU A O 1
ATOM 546 N N . ALA A 1 107 ? 139.100 98.533 179.178 1.00 85.68 74 ALA A N 1
ATOM 547 C CA . ALA A 1 107 ? 138.836 97.126 179.443 1.00 85.68 74 ALA A CA 1
ATOM 548 C C . ALA A 1 107 ? 138.000 96.976 180.707 1.00 85.68 74 ALA A C 1
ATOM 549 O O . ALA A 1 107 ? 138.228 97.662 181.707 1.00 85.68 74 ALA A O 1
ATOM 551 N N . TYR A 1 108 ? 137.025 96.071 180.660 1.00 95.44 75 TYR A N 1
ATOM 552 C CA . TYR A 1 108 ? 136.163 95.831 181.806 1.00 95.44 75 TYR A CA 1
ATOM 553 C C . TYR A 1 108 ? 135.760 94.365 181.824 1.00 95.44 75 TYR A C 1
ATOM 554 O O . TYR A 1 108 ? 135.607 93.738 180.772 1.00 95.44 75 TYR A O 1
ATOM 563 N N . SER A 1 109 ? 135.611 93.816 183.026 1.00 106.45 76 SER A N 1
ATOM 564 C CA . SER A 1 109 ? 135.230 92.418 183.177 1.00 106.45 76 SER A CA 1
ATOM 565 C C . SER A 1 109 ? 134.005 92.213 184.054 1.00 106.45 76 SER A C 1
ATOM 566 O O . SER A 1 109 ? 133.414 91.128 184.004 1.00 106.45 76 SER A O 1
ATOM 569 N N . GLU A 1 110 ? 133.607 93.207 184.852 1.00 110.93 77 GLU A N 1
ATOM 570 C CA . GLU A 1 110 ? 132.504 93.019 185.789 1.00 110.93 77 GLU A CA 1
ATOM 571 C C . GLU A 1 110 ? 131.150 92.980 185.090 1.00 110.93 77 GLU A C 1
ATOM 572 O O . GLU A 1 110 ? 130.231 92.304 185.566 1.00 110.93 77 GLU A O 1
ATOM 578 N N . TYR A 1 111 ? 131.023 93.696 183.973 1.00 109.60 78 TYR A N 1
ATOM 579 C CA . TYR A 1 111 ? 129.727 93.753 183.255 1.00 109.60 78 TYR A CA 1
ATOM 580 C C . TYR A 1 111 ? 129.537 92.468 182.428 1.00 109.60 78 TYR A C 1
ATOM 581 O O . TYR A 1 111 ? 130.522 91.998 181.863 1.00 109.60 78 TYR A O 1
ATOM 590 N N . PRO A 1 112 ? 128.335 91.845 182.380 1.00 109.93 79 PRO A N 1
ATOM 591 C CA . PRO A 1 112 ? 128.107 90.589 181.654 1.00 109.93 79 PRO A CA 1
ATOM 592 C C . PRO A 1 112 ? 128.150 90.751 180.142 1.00 109.93 79 PRO A C 1
ATOM 593 O O . PRO A 1 112 ? 128.602 89.844 179.436 1.00 109.93 79 PRO A O 1
ATOM 597 N N . ASP A 1 113 ? 127.676 91.888 179.631 1.00 109.81 80 ASP A N 1
ATOM 598 C CA . ASP A 1 113 ? 127.659 92.097 178.188 1.00 109.81 80 ASP A CA 1
ATOM 599 C C . ASP A 1 113 ? 129.075 92.267 177.651 1.00 109.81 80 ASP A C 1
ATOM 600 O O . ASP A 1 113 ? 129.884 93.002 178.225 1.00 109.81 80 ASP A O 1
ATOM 605 N N . ASP A 1 114 ? 129.374 91.585 176.547 1.00 104.13 81 ASP A N 1
ATOM 606 C CA . ASP A 1 114 ? 130.703 91.621 175.954 1.00 104.13 81 ASP A CA 1
ATOM 607 C C . ASP A 1 114 ? 130.873 92.754 174.950 1.00 104.13 81 ASP A C 1
ATOM 608 O O . ASP A 1 114 ? 131.864 92.766 174.212 1.00 104.13 81 ASP A O 1
ATOM 613 N N . SER A 1 115 ? 129.941 93.705 174.907 1.00 95.98 82 SER A N 1
ATOM 614 C CA . SER A 1 115 ? 130.101 94.893 174.081 1.00 95.98 82 SER A CA 1
ATOM 615 C C . SER A 1 115 ? 129.223 96.013 174.612 1.00 95.98 82 SER A C 1
ATOM 616 O O . SER A 1 115 ? 128.061 95.784 174.954 1.00 95.98 82 SER A O 1
ATOM 619 N N . LEU A 1 116 ? 129.787 97.213 174.687 1.00 89.81 83 LEU A N 1
ATOM 620 C CA . LEU A 1 116 ? 129.052 98.411 175.056 1.00 89.81 83 LEU A CA 1
ATOM 621 C C . LEU A 1 116 ? 128.985 99.341 173.854 1.00 89.81 83 LEU A C 1
ATOM 622 O O . LEU A 1 116 ? 129.753 99.207 172.899 1.00 89.81 83 LEU A O 1
ATOM 627 N N . ASP A 1 117 ? 128.050 100.287 173.904 1.00 85.98 84 ASP A N 1
ATOM 628 C CA . ASP A 1 117 ? 127.820 101.203 172.793 1.00 85.98 84 ASP A CA 1
ATOM 629 C C . ASP A 1 117 ? 127.756 102.635 173.299 1.00 85.98 84 ASP A C 1
ATOM 630 O O . ASP A 1 117 ? 126.843 102.990 174.053 1.00 85.98 84 ASP A O 1
ATOM 635 N N . LEU A 1 118 ? 128.712 103.456 172.876 1.00 87.15 85 LEU A N 1
ATOM 636 C CA . LEU A 1 118 ? 128.725 104.856 173.266 1.00 87.15 85 LEU A CA 1
ATOM 637 C C . LEU A 1 118 ? 127.680 105.633 172.469 1.00 87.15 85 LEU A C 1
ATOM 638 O O . LEU A 1 118 ? 127.464 105.372 171.282 1.00 87.15 85 LEU A O 1
ATOM 643 N N . ASP A 1 119 ? 127.030 106.590 173.129 1.00 92.44 86 ASP A N 1
ATOM 644 C CA . ASP A 1 119 ? 126.077 107.446 172.437 1.00 92.44 86 ASP A CA 1
ATOM 645 C C . ASP A 1 119 ? 126.824 108.408 171.515 1.00 92.44 86 ASP A C 1
ATOM 646 O O . ASP A 1 119 ? 127.887 108.917 171.885 1.00 92.44 86 ASP A O 1
ATOM 651 N N . PRO A 1 120 ? 126.312 108.664 170.307 1.00 89.70 87 PRO A N 1
ATOM 652 C CA . PRO A 1 120 ? 127.012 109.595 169.406 1.00 89.70 87 PRO A CA 1
ATOM 653 C C . PRO A 1 120 ? 127.131 111.012 169.946 1.00 89.70 87 PRO A C 1
ATOM 654 O O . PRO A 1 120 ? 127.960 111.779 169.441 1.00 89.70 87 PRO A O 1
ATOM 658 N N . SER A 1 121 ? 126.337 111.390 170.952 1.00 92.91 88 SER A N 1
ATOM 659 C CA . SER A 1 121 ? 126.481 112.707 171.559 1.00 92.91 88 SER A CA 1
ATOM 660 C C . SER A 1 121 ? 127.566 112.749 172.626 1.00 92.91 88 SER A C 1
ATOM 661 O O . SER A 1 121 ? 127.920 113.841 173.082 1.00 92.91 88 SER A O 1
ATOM 664 N N . MET A 1 122 ? 128.096 111.594 173.033 1.00 93.12 89 MET A N 1
ATOM 665 C CA . MET A 1 122 ? 129.152 111.514 174.033 1.00 93.12 89 MET A CA 1
ATOM 666 C C . MET A 1 122 ? 130.500 111.157 173.419 1.00 93.12 89 MET A C 1
ATOM 667 O O . MET A 1 122 ? 131.378 110.640 174.118 1.00 93.12 89 MET A O 1
ATOM 672 N N . LEU A 1 123 ? 130.682 111.417 172.123 1.00 84.28 90 LEU A N 1
ATOM 673 C CA . LEU A 1 123 ? 131.873 110.932 171.437 1.00 84.28 90 LEU A CA 1
ATOM 674 C C . LEU A 1 123 ? 133.121 111.719 171.810 1.00 84.28 90 LEU A C 1
ATOM 675 O O . LEU A 1 123 ? 134.233 111.215 171.618 1.00 84.28 90 LEU A O 1
ATOM 680 N N . ASP A 1 124 ? 132.970 112.935 172.334 1.00 89.00 91 ASP A N 1
ATOM 681 C CA . ASP A 1 124 ? 134.123 113.707 172.776 1.00 89.00 91 ASP A CA 1
ATOM 682 C C . ASP A 1 124 ? 134.628 113.291 174.152 1.00 89.00 91 ASP A C 1
ATOM 683 O O . ASP A 1 124 ? 135.569 113.911 174.660 1.00 89.00 91 ASP A O 1
ATOM 688 N N . SER A 1 125 ? 134.036 112.267 174.762 1.00 83.66 92 SER A N 1
ATOM 689 C CA . SER A 1 125 ? 134.501 111.743 176.038 1.00 83.66 92 SER A CA 1
ATOM 690 C C . SER A 1 125 ? 135.538 110.640 175.880 1.00 83.66 92 SER A C 1
ATOM 691 O O . SER A 1 125 ? 136.042 110.132 176.888 1.00 83.66 92 SER A O 1
ATOM 694 N N . ILE A 1 126 ? 135.866 110.261 174.648 1.00 73.71 93 ILE A N 1
ATOM 695 C CA . ILE A 1 126 ? 136.764 109.149 174.370 1.00 73.71 93 ILE A CA 1
ATOM 696 C C . ILE A 1 126 ? 137.835 109.627 173.400 1.00 73.71 93 ILE A C 1
ATOM 697 O O . ILE A 1 126 ? 137.617 110.551 172.609 1.00 73.71 93 ILE A O 1
ATOM 702 N N . TRP A 1 127 ? 139.010 109.010 173.481 1.00 65.91 94 TRP A N 1
ATOM 703 C CA . TRP A 1 127 ? 140.083 109.315 172.547 1.00 65.91 94 TRP A CA 1
ATOM 704 C C . TRP A 1 127 ? 139.796 108.677 171.196 1.00 65.91 94 TRP A C 1
ATOM 705 O O . TRP A 1 127 ? 139.356 107.527 171.115 1.00 65.91 94 TRP A O 1
ATOM 716 N N . LYS A 1 128 ? 140.045 109.432 170.132 1.00 64.79 95 LYS A N 1
ATOM 717 C CA . LYS A 1 128 ? 139.886 108.943 168.774 1.00 64.79 95 LYS A CA 1
ATOM 718 C C . LYS A 1 128 ? 141.076 109.403 167.948 1.00 64.79 95 LYS A C 1
ATOM 719 O O . LYS A 1 128 ? 141.655 110.460 168.229 1.00 64.79 95 LYS A O 1
ATOM 725 N N . PRO A 1 129 ? 141.473 108.630 166.939 1.00 64.79 96 PRO A N 1
ATOM 726 C CA . PRO A 1 129 ? 142.570 109.068 166.072 1.00 64.79 96 PRO A CA 1
ATOM 727 C C . PRO A 1 129 ? 142.178 110.298 165.271 1.00 64.79 96 PRO A C 1
ATOM 728 O O . PRO A 1 129 ? 141.005 110.518 164.959 1.00 64.79 96 PRO A O 1
ATOM 732 N N . ASP A 1 130 ? 143.178 111.105 164.938 1.00 64.79 97 ASP A N 1
ATOM 733 C CA . ASP A 1 130 ? 142.948 112.346 164.200 1.00 64.79 97 ASP A CA 1
ATOM 734 C C . ASP A 1 130 ? 143.163 112.125 162.704 1.00 64.79 97 ASP A C 1
ATOM 735 O O . ASP A 1 130 ? 143.989 112.766 162.054 1.00 64.79 97 ASP A O 1
ATOM 740 N N . LEU A 1 131 ? 142.386 111.194 162.157 1.00 64.79 98 LEU A N 1
ATOM 741 C CA . LEU A 1 131 ? 142.491 110.875 160.742 1.00 64.79 98 LEU A CA 1
ATOM 742 C C . LEU A 1 131 ? 141.944 112.022 159.902 1.00 64.79 98 LEU A C 1
ATOM 743 O O . LEU A 1 131 ? 140.884 112.580 160.198 1.00 64.79 98 LEU A O 1
ATOM 748 N N . PHE A 1 132 ? 142.673 112.375 158.848 1.00 64.79 99 PHE A N 1
ATOM 749 C CA . PHE A 1 132 ? 142.187 113.335 157.871 1.00 64.79 99 PHE A CA 1
ATOM 750 C C . PHE A 1 132 ? 142.581 112.858 156.481 1.00 64.79 99 PHE A C 1
ATOM 751 O O . PHE A 1 132 ? 143.544 112.107 156.308 1.00 64.79 99 PHE A O 1
ATOM 759 N N . PHE A 1 133 ? 141.823 113.307 155.486 1.00 64.79 100 PHE A N 1
ATOM 760 C CA . PHE A 1 133 ? 142.051 112.917 154.101 1.00 64.79 100 PHE A CA 1
ATOM 761 C C . PHE A 1 133 ? 142.936 113.963 153.435 1.00 64.79 100 PHE A C 1
ATOM 762 O O . PHE A 1 133 ? 142.540 115.127 153.303 1.00 64.79 100 PHE A O 1
ATOM 770 N N . ALA A 1 134 ? 144.138 113.546 153.026 1.00 64.79 101 ALA A N 1
ATOM 771 C CA . ALA A 1 134 ? 145.176 114.502 152.653 1.00 64.79 101 ALA A CA 1
ATOM 772 C C . ALA A 1 134 ? 144.837 115.251 151.371 1.00 64.79 101 ALA A C 1
ATOM 773 O O . ALA A 1 134 ? 145.244 116.407 151.208 1.00 64.79 101 ALA A O 1
ATOM 775 N N . ASN A 1 135 ? 144.101 114.625 150.453 1.00 64.79 102 ASN A N 1
ATOM 776 C CA . ASN A 1 135 ? 143.725 115.265 149.199 1.00 64.79 102 ASN A CA 1
ATOM 777 C C . ASN A 1 135 ? 142.257 115.683 149.187 1.00 64.79 102 ASN A C 1
ATOM 778 O O . ASN A 1 135 ? 141.633 115.746 148.125 1.00 64.79 102 ASN A O 1
ATOM 783 N N . GLU A 1 136 ? 141.695 115.968 150.357 1.00 64.79 103 GLU A N 1
ATOM 784 C CA . GLU A 1 136 ? 140.306 116.391 150.442 1.00 64.79 103 GLU A CA 1
ATOM 785 C C . GLU A 1 136 ? 140.190 117.874 150.113 1.00 64.79 103 GLU A C 1
ATOM 786 O O . GLU A 1 136 ? 140.981 118.693 150.591 1.00 64.79 103 GLU A O 1
ATOM 792 N N . LYS A 1 137 ? 139.199 118.220 149.293 1.00 64.79 104 LYS A N 1
ATOM 793 C CA . LYS A 1 137 ? 138.844 119.617 149.088 1.00 64.79 104 LYS A CA 1
ATOM 794 C C . LYS A 1 137 ? 137.585 120.025 149.840 1.00 64.79 104 LYS A C 1
ATOM 795 O O . LYS A 1 137 ? 137.355 121.225 150.027 1.00 64.79 104 LYS A O 1
ATOM 801 N N . GLY A 1 138 ? 136.774 119.063 150.271 1.00 64.79 105 GLY A N 1
ATOM 802 C CA . GLY A 1 138 ? 135.583 119.337 151.049 1.00 64.79 105 GLY A CA 1
ATOM 803 C C . GLY A 1 138 ? 135.001 118.078 151.658 1.00 64.79 105 GLY A C 1
ATOM 804 O O . GLY A 1 138 ? 135.097 117.001 151.064 1.00 64.79 105 GLY A O 1
ATOM 805 N N . ALA A 1 139 ? 134.392 118.194 152.836 1.00 64.79 106 ALA A N 1
ATOM 806 C CA . ALA A 1 139 ? 133.856 117.027 153.523 1.00 64.79 106 ALA A CA 1
ATOM 807 C C . ALA A 1 139 ? 132.757 117.473 154.475 1.00 64.79 106 ALA A C 1
ATOM 808 O O . ALA A 1 139 ? 132.722 118.625 154.916 1.00 64.79 106 ALA A O 1
ATOM 810 N N . ASN A 1 140 ? 131.862 116.539 154.790 1.00 64.79 107 ASN A N 1
ATOM 811 C CA . ASN A 1 140 ? 130.845 116.769 155.806 1.00 64.79 107 ASN A CA 1
ATOM 812 C C . ASN A 1 140 ? 130.369 115.434 156.359 1.00 64.79 107 ASN A C 1
ATOM 813 O O . ASN A 1 140 ? 130.482 114.391 155.709 1.00 64.79 107 ASN A O 1
ATOM 818 N N . PHE A 1 141 ? 129.817 115.458 157.572 1.00 64.79 108 PHE A N 1
ATOM 819 C CA . PHE A 1 141 ? 129.228 114.229 158.157 1.00 64.79 108 PHE A CA 1
ATOM 820 C C . PHE A 1 141 ? 127.735 114.210 157.818 1.00 64.79 108 PHE A C 1
ATOM 821 O O . PHE A 1 141 ? 127.247 115.189 157.233 1.00 64.79 108 PHE A O 1
ATOM 829 N N . HIS A 1 142 ? 127.036 113.132 158.177 1.00 64.79 109 HIS A N 1
ATOM 830 C CA . HIS A 1 142 ? 125.584 113.010 157.881 1.00 64.79 109 HIS A CA 1
ATOM 831 C C . HIS A 1 142 ? 124.792 112.999 159.189 1.00 64.79 109 HIS A C 1
ATOM 832 O O . HIS A 1 142 ? 125.151 112.218 160.081 1.00 64.79 109 HIS A O 1
ATOM 839 N N . GLU A 1 143 ? 123.822 113.909 159.325 1.00 69.82 110 GLU A N 1
ATOM 840 C CA . GLU A 1 143 ? 123.063 114.030 160.599 1.00 69.82 110 GLU A CA 1
ATOM 841 C C . GLU A 1 143 ? 121.568 113.898 160.307 1.00 69.82 110 GLU A C 1
ATOM 842 O O . GLU A 1 143 ? 120.764 114.308 161.166 1.00 69.82 110 GLU A O 1
ATOM 848 N N . VAL A 1 144 ? 121.214 113.348 159.141 1.00 69.80 111 VAL A N 1
ATOM 849 C CA . VAL A 1 144 ? 119.774 113.104 158.833 1.00 69.80 111 VAL A CA 1
ATOM 850 C C . VAL A 1 144 ? 119.267 112.118 159.888 1.00 69.80 111 VAL A C 1
ATOM 851 O O . VAL A 1 144 ? 120.003 111.150 160.172 1.00 69.80 111 VAL A O 1
ATOM 855 N N . THR A 1 145 ? 118.076 112.354 160.453 1.00 68.95 112 THR A N 1
ATOM 856 C CA . THR A 1 145 ? 117.593 111.497 161.572 1.00 68.95 112 THR A CA 1
ATOM 857 C C . THR A 1 145 ? 118.638 111.586 162.692 1.00 68.95 112 THR A C 1
ATOM 858 O O . THR A 1 145 ? 118.953 112.720 163.103 1.00 68.95 112 THR A O 1
ATOM 862 N N . THR A 1 146 ? 119.149 110.449 163.172 1.00 69.65 113 THR A N 1
ATOM 863 C CA . THR A 1 146 ? 120.231 110.476 164.193 1.00 69.65 113 THR A CA 1
ATOM 864 C C . THR A 1 146 ? 121.586 110.613 163.490 1.00 69.65 113 THR A C 1
ATOM 865 O O . THR A 1 146 ? 121.682 110.175 162.330 1.00 69.65 113 THR A O 1
ATOM 869 N N . ASP A 1 147 ? 122.586 111.192 164.164 1.00 71.59 114 ASP A N 1
ATOM 870 C CA . ASP A 1 147 ? 123.952 111.319 163.589 1.00 71.59 114 ASP A CA 1
ATOM 871 C C . ASP A 1 147 ? 124.382 109.952 163.058 1.00 71.59 114 ASP A C 1
ATOM 872 O O . ASP A 1 147 ? 124.174 108.956 163.770 1.00 71.59 114 ASP A O 1
ATOM 877 N N . ASN A 1 148 ? 124.981 109.916 161.866 1.00 64.79 115 ASN A N 1
ATOM 878 C CA . ASN A 1 148 ? 125.377 108.623 161.251 1.00 64.79 115 ASN A CA 1
ATOM 879 C C . ASN A 1 148 ? 126.746 108.231 161.804 1.00 64.79 115 ASN A C 1
ATOM 880 O O . ASN A 1 148 ? 127.716 108.247 161.031 1.00 64.79 115 ASN A O 1
ATOM 885 N N . LYS A 1 149 ? 126.809 107.892 163.093 1.00 64.79 116 LYS A N 1
ATOM 886 C CA . LYS A 1 149 ? 128.086 107.516 163.752 1.00 64.79 116 LYS A CA 1
ATOM 887 C C . LYS A 1 149 ? 127.825 106.302 164.643 1.00 64.79 116 LYS A C 1
ATOM 888 O O . LYS A 1 149 ? 126.648 106.054 164.945 1.00 64.79 116 LYS A O 1
ATOM 894 N N . LEU A 1 150 ? 128.873 105.602 165.072 1.00 64.79 117 LEU A N 1
ATOM 895 C CA . LEU A 1 150 ? 128.728 104.368 165.833 1.00 64.79 117 LEU A CA 1
ATOM 896 C C . LEU A 1 150 ? 130.059 104.055 166.495 1.00 64.79 117 LEU A C 1
ATOM 897 O O . LEU A 1 150 ? 131.099 104.064 165.830 1.00 64.79 117 LEU A O 1
ATOM 902 N N . LEU A 1 151 ? 130.025 103.784 167.798 1.00 68.12 118 LEU A N 1
ATOM 903 C CA . LEU A 1 151 ? 131.224 103.423 168.542 1.00 68.12 118 LEU A CA 1
ATOM 904 C C . LEU A 1 151 ? 130.899 102.270 169.477 1.00 68.12 118 LEU A C 1
ATOM 905 O O . LEU A 1 151 ? 129.918 102.330 170.224 1.00 68.12 118 LEU A O 1
ATOM 910 N N . ARG A 1 152 ? 131.722 101.225 169.431 1.00 76.40 119 ARG A N 1
ATOM 911 C CA . ARG A 1 152 ? 131.476 99.995 170.174 1.00 76.40 119 ARG A CA 1
ATOM 912 C C . ARG A 1 152 ? 132.739 99.626 170.935 1.00 76.40 119 ARG A C 1
ATOM 913 O O . ARG A 1 152 ? 133.807 99.477 170.333 1.00 76.40 119 ARG A O 1
ATOM 921 N N . ILE A 1 153 ? 132.619 99.479 172.251 1.00 79.62 120 ILE A N 1
ATOM 922 C CA . ILE A 1 153 ? 133.740 99.142 173.121 1.00 79.62 120 ILE A CA 1
ATOM 923 C C . ILE A 1 153 ? 133.574 97.693 173.555 1.00 79.62 120 ILE A C 1
ATOM 924 O O . ILE A 1 153 ? 132.499 97.304 174.026 1.00 79.62 120 ILE A O 1
ATOM 929 N N . PHE A 1 154 ? 134.629 96.897 173.398 1.00 86.19 121 PHE A N 1
ATOM 930 C CA . PHE A 1 154 ? 134.544 95.471 173.665 1.00 86.19 121 PHE A CA 1
ATOM 931 C C . PHE A 1 154 ? 135.055 95.200 175.078 1.00 86.19 121 PHE A C 1
ATOM 932 O O . PHE A 1 154 ? 135.383 96.119 175.832 1.00 86.19 121 PHE A O 1
ATOM 940 N N . LYS A 1 155 ? 135.133 93.916 175.442 1.00 91.95 122 LYS A N 1
ATOM 941 C CA . LYS A 1 155 ? 135.563 93.581 176.797 1.00 91.95 122 LYS A CA 1
ATOM 942 C C . LYS A 1 155 ? 137.055 93.825 176.989 1.00 91.95 122 LYS A C 1
ATOM 943 O O . LYS A 1 155 ? 137.475 94.353 178.027 1.00 91.95 122 LYS A O 1
ATOM 949 N N . ASN A 1 156 ? 137.873 93.450 176.006 1.00 84.06 123 ASN A N 1
ATOM 950 C CA . ASN A 1 156 ? 139.318 93.600 176.121 1.00 84.06 123 ASN A CA 1
ATOM 951 C C . ASN A 1 156 ? 139.797 95.025 175.876 1.00 84.06 123 ASN A C 1
ATOM 952 O O . ASN A 1 156 ? 141.005 95.274 175.941 1.00 84.06 123 ASN A O 1
ATOM 957 N N . GLY A 1 157 ? 138.891 95.958 175.598 1.00 78.15 124 GLY A N 1
ATOM 958 C CA . GLY A 1 157 ? 139.252 97.334 175.341 1.00 78.15 124 GLY A CA 1
ATOM 959 C C . GLY A 1 157 ? 139.322 97.709 173.878 1.00 78.15 124 GLY A C 1
ATOM 960 O O . GLY A 1 157 ? 139.710 98.841 173.565 1.00 78.15 124 GLY A O 1
ATOM 961 N N . ASN A 1 158 ? 138.964 96.800 172.974 1.00 73.67 125 ASN A N 1
ATOM 962 C CA . ASN A 1 158 ? 138.956 97.123 171.554 1.00 73.67 125 ASN A CA 1
ATOM 963 C C . ASN A 1 158 ? 137.804 98.061 171.224 1.00 73.67 125 ASN A C 1
ATOM 964 O O . ASN A 1 158 ? 136.682 97.889 171.706 1.00 73.67 125 ASN A O 1
ATOM 969 N N . VAL A 1 159 ? 138.089 99.059 170.393 1.00 64.79 126 VAL A N 1
ATOM 970 C CA . VAL A 1 159 ? 137.116 100.069 170.000 1.00 64.79 126 VAL A CA 1
ATOM 971 C C . VAL A 1 159 ? 136.859 99.922 168.508 1.00 64.79 126 VAL A C 1
ATOM 972 O O . VAL A 1 159 ? 137.804 99.823 167.716 1.00 64.79 126 VAL A O 1
ATOM 976 N N . LEU A 1 160 ? 135.586 99.907 168.124 1.00 64.79 127 LEU A N 1
ATOM 977 C CA . LEU A 1 160 ? 135.186 99.939 166.724 1.00 64.79 127 LEU A CA 1
ATOM 978 C C . LEU A 1 160 ? 134.417 101.228 166.488 1.00 64.79 127 LEU A C 1
ATOM 979 O O . LEU A 1 160 ? 133.437 101.504 167.186 1.00 64.79 127 LEU A O 1
ATOM 984 N N . TYR A 1 161 ? 134.857 102.012 165.506 1.00 64.79 128 TYR A N 1
ATOM 985 C CA . TYR A 1 161 ? 134.337 103.358 165.294 1.00 64.79 128 TYR A CA 1
ATOM 986 C C . TYR A 1 161 ? 134.012 103.514 163.816 1.00 64.79 128 TYR A C 1
ATOM 987 O O . TYR A 1 161 ? 134.914 103.489 162.973 1.00 64.79 128 TYR A O 1
ATOM 996 N N . SER A 1 162 ? 132.728 103.676 163.502 1.00 64.79 129 SER A N 1
ATOM 997 C CA . SER A 1 162 ? 132.249 103.648 162.125 1.00 64.79 129 SER A CA 1
ATOM 998 C C . SER A 1 162 ? 131.427 104.899 161.867 1.00 64.79 129 SER A C 1
ATOM 999 O O . SER A 1 162 ? 130.452 105.159 162.579 1.00 64.79 129 SER A O 1
ATOM 1002 N N . ILE A 1 163 ? 131.818 105.672 160.854 1.00 64.79 130 ILE A N 1
ATOM 1003 C CA . ILE A 1 163 ? 131.137 106.914 160.519 1.00 64.79 130 ILE A CA 1
ATOM 1004 C C . ILE A 1 163 ? 130.836 106.932 159.028 1.00 64.79 130 ILE A C 1
ATOM 1005 O O . ILE A 1 163 ? 131.462 106.229 158.232 1.00 64.79 130 ILE A O 1
ATOM 1010 N N . ARG A 1 164 ? 129.855 107.751 158.656 1.00 64.79 131 ARG A N 1
ATOM 1011 C CA . ARG A 1 164 ? 129.478 107.952 157.264 1.00 64.79 131 ARG A CA 1
ATOM 1012 C C . ARG A 1 164 ? 129.737 109.404 156.895 1.00 64.79 131 ARG A C 1
ATOM 1013 O O . ARG A 1 164 ? 129.360 110.313 157.641 1.00 64.79 131 ARG A O 1
ATOM 1021 N N . LEU A 1 165 ? 130.377 109.623 155.750 1.00 64.79 132 LEU A N 1
ATOM 1022 C CA . LEU A 1 165 ? 130.785 110.968 155.377 1.00 64.79 132 LEU A CA 1
ATOM 1023 C C . LEU A 1 165 ? 130.894 111.082 153.864 1.00 64.79 132 LEU A C 1
ATOM 1024 O O . LEU A 1 165 ? 131.104 110.094 153.156 1.00 64.79 132 LEU A O 1
ATOM 1029 N N . THR A 1 166 ? 130.748 112.312 153.381 1.00 64.79 133 THR A N 1
ATOM 1030 C CA . THR A 1 166 ? 130.832 112.641 151.964 1.00 64.79 133 THR A CA 1
ATOM 1031 C C . THR A 1 166 ? 132.121 113.412 151.713 1.00 64.79 133 THR A C 1
ATOM 1032 O O . THR A 1 166 ? 132.439 114.344 152.456 1.00 64.79 133 THR A O 1
ATOM 1036 N N . LEU A 1 167 ? 132.861 113.027 150.676 1.00 64.79 134 LEU A N 1
ATOM 1037 C CA . LEU A 1 167 ? 134.136 113.656 150.363 1.00 64.79 134 LEU A CA 1
ATOM 1038 C C . LEU A 1 167 ? 134.123 114.231 148.955 1.00 64.79 134 LEU A C 1
ATOM 1039 O O . LEU A 1 167 ? 133.494 113.684 148.044 1.00 64.79 134 LEU A O 1
ATOM 1044 N N . THR A 1 168 ? 134.825 115.348 148.793 1.00 64.79 135 THR A N 1
ATOM 1045 C CA . THR A 1 168 ? 135.267 115.827 147.490 1.00 64.79 135 THR A CA 1
ATOM 1046 C C . THR A 1 168 ? 136.788 115.738 147.483 1.00 64.79 135 THR A C 1
ATOM 1047 O O . THR A 1 168 ? 137.461 116.487 148.199 1.00 64.79 135 THR A O 1
ATOM 1051 N N . LEU A 1 169 ? 137.326 114.830 146.678 1.00 64.79 136 LEU A N 1
ATOM 1052 C CA . LEU A 1 169 ? 138.751 114.541 146.662 1.00 64.79 136 LEU A CA 1
ATOM 1053 C C . LEU A 1 169 ? 139.354 115.014 145.349 1.00 64.79 136 LEU A C 1
ATOM 1054 O O . LEU A 1 169 ? 138.761 114.829 144.283 1.00 64.79 136 LEU A O 1
ATOM 1059 N N . SER A 1 170 ? 140.541 115.606 145.425 1.00 64.79 137 SER A N 1
ATOM 1060 C CA . SER A 1 170 ? 141.198 116.118 144.233 1.00 64.79 137 SER A CA 1
ATOM 1061 C C . SER A 1 170 ? 141.865 114.985 143.466 1.00 64.79 137 SER A C 1
ATOM 1062 O O . SER A 1 170 ? 142.390 114.036 144.057 1.00 64.79 137 SER A O 1
ATOM 1065 N N . CYS A 1 171 ? 141.840 115.091 142.142 1.00 70.68 138 CYS A N 1
ATOM 1066 C CA . CYS A 1 171 ? 142.588 114.189 141.278 1.00 70.68 138 CYS A CA 1
ATOM 1067 C C . CYS A 1 171 ? 143.084 114.928 140.040 1.00 70.68 138 CYS A C 1
ATOM 1068 O O . CYS A 1 171 ? 142.277 115.414 139.237 1.00 70.68 138 CYS A O 1
ATOM 1071 N N . PRO A 1 172 ? 144.398 115.048 139.861 1.00 71.44 139 PRO A N 1
ATOM 1072 C CA . PRO A 1 172 ? 144.925 115.619 138.613 1.00 71.44 139 PRO A CA 1
ATOM 1073 C C . PRO A 1 172 ? 144.696 114.668 137.447 1.00 71.44 139 PRO A C 1
ATOM 1074 O O . PRO A 1 172 ? 145.030 113.483 137.518 1.00 71.44 139 PRO A O 1
ATOM 1078 N N . MET A 1 173 ? 144.122 115.196 136.369 1.00 73.32 140 MET A N 1
ATOM 1079 C CA . MET A 1 173 ? 143.847 114.422 135.170 1.00 73.32 140 MET A CA 1
ATOM 1080 C C . MET A 1 173 ? 144.692 114.943 134.014 1.00 73.32 140 MET A C 1
ATOM 1081 O O . MET A 1 173 ? 145.020 116.131 133.949 1.00 73.32 140 MET A O 1
ATOM 1086 N N . ASP A 1 174 ? 145.042 114.041 133.095 1.00 71.91 141 ASP A N 1
ATOM 1087 C CA . ASP A 1 174 ? 145.978 114.378 132.025 1.00 71.91 141 ASP A CA 1
ATOM 1088 C C . ASP A 1 174 ? 145.257 114.841 130.761 1.00 71.91 141 ASP A C 1
ATOM 1089 O O . ASP A 1 174 ? 145.491 115.956 130.286 1.00 71.91 141 ASP A O 1
ATOM 1094 N N . LEU A 1 175 ? 144.453 113.970 130.163 1.00 64.79 142 LEU A N 1
ATOM 1095 C CA . LEU A 1 175 ? 143.625 114.308 128.965 1.00 64.79 142 LEU A CA 1
ATOM 1096 C C . LEU A 1 175 ? 144.392 114.465 127.649 1.00 64.79 142 LEU A C 1
ATOM 1097 O O . LEU A 1 175 ? 143.743 114.784 126.677 1.00 64.79 142 LEU A O 1
ATOM 1102 N N . LYS A 1 176 ? 145.686 114.201 127.592 1.00 64.79 143 LYS A N 1
ATOM 1103 C CA . LYS A 1 176 ? 146.444 114.253 126.316 1.00 64.79 143 LYS A CA 1
ATOM 1104 C C . LYS A 1 176 ? 145.917 113.216 125.321 1.00 64.79 143 LYS A C 1
ATOM 1105 O O . LYS A 1 176 ? 145.958 113.499 124.135 1.00 64.79 143 LYS A O 1
ATOM 1111 N N . ASN A 1 177 ? 145.511 112.037 125.776 1.00 64.79 144 ASN A N 1
ATOM 1112 C CA . ASN A 1 177 ? 144.926 110.993 124.904 1.00 64.79 144 ASN A CA 1
ATOM 1113 C C . ASN A 1 177 ? 143.438 110.974 125.179 1.00 64.79 144 ASN A C 1
ATOM 1114 O O . ASN A 1 177 ? 142.935 109.897 125.227 1.00 64.79 144 ASN A O 1
ATOM 1119 N N . PHE A 1 178 ? 142.731 112.088 125.094 1.00 64.79 145 PHE A N 1
ATOM 1120 C CA . PHE A 1 178 ? 141.370 112.201 125.662 1.00 64.79 145 PHE A CA 1
ATOM 1121 C C . PHE A 1 178 ? 140.303 111.226 125.251 1.00 64.79 145 PHE A C 1
ATOM 1122 O O . PHE A 1 178 ? 139.699 110.668 126.165 1.00 64.79 145 PHE A O 1
ATOM 1130 N N . PRO A 1 179 ? 140.005 110.909 123.995 1.00 64.79 146 PRO A N 1
ATOM 1131 C CA . PRO A 1 179 ? 138.910 109.990 123.818 1.00 64.79 146 PRO A CA 1
ATOM 1132 C C . PRO A 1 179 ? 139.395 108.703 124.498 1.00 64.79 146 PRO A C 1
ATOM 1133 O O . PRO A 1 179 ? 138.620 108.106 125.169 1.00 64.79 146 PRO A O 1
ATOM 1137 N N . MET A 1 180 ? 140.677 108.369 124.401 1.00 64.79 147 MET A N 1
ATOM 1138 C CA . MET A 1 180 ? 141.209 107.059 124.853 1.00 64.79 147 MET A CA 1
ATOM 1139 C C . MET A 1 180 ? 142.082 107.151 126.099 1.00 64.79 147 MET A C 1
ATOM 1140 O O . MET A 1 180 ? 143.075 106.448 126.145 1.00 64.79 147 MET A O 1
ATOM 1145 N N . ASP A 1 181 ? 141.737 107.991 127.057 1.00 65.86 148 ASP A N 1
ATOM 1146 C CA . ASP A 1 181 ? 142.557 108.221 128.269 1.00 65.86 148 ASP A CA 1
ATOM 1147 C C . ASP A 1 181 ? 142.175 107.306 129.430 1.00 65.86 148 ASP A C 1
ATOM 1148 O O . ASP A 1 181 ? 141.036 106.857 129.465 1.00 65.86 148 ASP A O 1
ATOM 1153 N N . VAL A 1 182 ? 143.124 106.993 130.309 1.00 69.94 149 VAL A N 1
ATOM 1154 C CA . VAL A 1 182 ? 142.893 106.235 131.530 1.00 69.94 149 VAL A CA 1
ATOM 1155 C C . VAL A 1 182 ? 143.348 107.106 132.690 1.00 69.94 149 VAL A C 1
ATOM 1156 O O . VAL A 1 182 ? 144.462 107.642 132.666 1.00 69.94 149 VAL A O 1
ATOM 1160 N N . GLN A 1 183 ? 142.497 107.250 133.698 1.00 67.30 150 GLN A N 1
ATOM 1161 C CA . GLN A 1 183 ? 142.800 108.097 134.839 1.00 67.30 150 GLN A CA 1
ATOM 1162 C C . GLN A 1 183 ? 142.956 107.262 136.102 1.00 67.30 150 GLN A C 1
ATOM 1163 O O . GLN A 1 183 ? 142.471 106.132 136.194 1.00 67.30 150 GLN A O 1
ATOM 1169 N N . THR A 1 184 ? 143.644 107.842 137.082 1.00 68.98 151 THR A N 1
ATOM 1170 C CA . THR A 1 184 ? 143.870 107.202 138.371 1.00 68.98 151 THR A CA 1
ATOM 1171 C C . THR A 1 184 ? 143.508 108.190 139.469 1.00 68.98 151 THR A C 1
ATOM 1172 O O . THR A 1 184 ? 144.158 109.232 139.607 1.00 68.98 151 THR A O 1
ATOM 1176 N N . CYS A 1 185 ? 142.479 107.865 140.244 1.00 67.41 152 CYS A N 1
ATOM 1177 C CA . CYS A 1 185 ? 142.065 108.673 141.383 1.00 67.41 152 CYS A CA 1
ATOM 1178 C C . CYS A 1 185 ? 142.522 107.995 142.667 1.00 67.41 152 CYS A C 1
ATOM 1179 O O . CYS A 1 185 ? 142.348 106.782 142.827 1.00 67.41 152 CYS A O 1
ATOM 1182 N N . ILE A 1 186 ? 143.102 108.775 143.577 1.00 64.79 153 ILE A N 1
ATOM 1183 C CA . ILE A 1 186 ? 143.605 108.215 144.824 1.00 64.79 153 ILE A CA 1
ATOM 1184 C C . ILE A 1 186 ? 142.815 108.751 146.011 1.00 64.79 153 ILE A C 1
ATOM 1185 O O . ILE A 1 186 ? 141.923 109.593 145.856 1.00 64.79 153 ILE A O 1
ATOM 1190 N N . MET A 1 187 ? 143.144 108.259 147.204 1.00 65.07 154 MET A N 1
ATOM 1191 C CA . MET A 1 187 ? 142.409 108.595 148.421 1.00 65.07 154 MET A CA 1
ATOM 1192 C C . MET A 1 187 ? 143.338 108.295 149.589 1.00 65.07 154 MET A C 1
ATOM 1193 O O . MET A 1 187 ? 143.573 107.124 149.900 1.00 65.07 154 MET A O 1
ATOM 1198 N N . GLN A 1 188 ? 143.848 109.336 150.238 1.00 64.79 155 GLN A N 1
ATOM 1199 C CA . GLN A 1 188 ? 144.936 109.207 151.198 1.00 64.79 155 GLN A CA 1
ATOM 1200 C C . GLN A 1 188 ? 144.424 109.488 152.603 1.00 64.79 155 GLN A C 1
ATOM 1201 O O . GLN A 1 188 ? 143.773 110.510 152.838 1.00 64.79 155 GLN A O 1
ATOM 1207 N N . LEU A 1 189 ? 144.719 108.578 153.529 1.00 64.79 156 LEU A N 1
ATOM 1208 C CA . LEU A 1 189 ? 144.283 108.683 154.916 1.00 64.79 156 LEU A CA 1
ATOM 1209 C C . LEU A 1 189 ? 145.513 108.925 155.779 1.00 64.79 156 LEU A C 1
ATOM 1210 O O . LEU A 1 189 ? 146.405 108.073 155.844 1.00 64.79 156 LEU A O 1
ATOM 1215 N N . GLU A 1 190 ? 145.556 110.078 156.442 1.00 66.45 157 GLU A N 1
ATOM 1216 C CA . GLU A 1 190 ? 146.750 110.536 157.135 1.00 66.45 157 GLU A CA 1
ATOM 1217 C C . GLU A 1 190 ? 146.382 111.015 158.532 1.00 66.45 157 GLU A C 1
ATOM 1218 O O . GLU A 1 190 ? 145.256 111.455 158.777 1.00 66.45 157 GLU A O 1
ATOM 1224 N N . SER A 1 191 ? 147.338 110.913 159.452 1.00 64.79 158 SER A N 1
ATOM 1225 C CA . SER A 1 191 ? 147.188 111.487 160.780 1.00 64.79 158 SER A CA 1
ATOM 1226 C C . SER A 1 191 ? 147.661 112.934 160.757 1.00 64.79 158 SER A C 1
ATOM 1227 O O . SER A 1 191 ? 148.666 113.261 160.119 1.00 64.79 158 SER A O 1
ATOM 1230 N N . PHE A 1 192 ? 146.929 113.802 161.457 1.00 64.79 159 PHE A N 1
ATOM 1231 C CA . PHE A 1 192 ? 147.213 115.230 161.372 1.00 64.79 159 PHE A CA 1
ATOM 1232 C C . PHE A 1 192 ? 148.373 115.639 162.273 1.00 64.79 159 PHE A C 1
ATOM 1233 O O . PHE A 1 192 ? 149.197 116.473 161.883 1.00 64.79 159 PHE A O 1
ATOM 1241 N N . GLY A 1 193 ? 148.456 115.070 163.474 1.00 66.13 160 GLY A N 1
ATOM 1242 C CA . GLY A 1 193 ? 149.374 115.588 164.470 1.00 66.13 160 GLY A CA 1
ATOM 1243 C C . GLY A 1 193 ? 150.132 114.554 165.276 1.00 66.13 160 GLY A C 1
ATOM 1244 O O . GLY A 1 193 ? 150.675 114.874 166.338 1.00 66.13 160 GLY A O 1
ATOM 1245 N N . TYR A 1 194 ? 150.182 113.315 164.795 1.00 67.00 161 TYR A N 1
ATOM 1246 C CA . TYR A 1 194 ? 150.882 112.239 165.483 1.00 67.00 161 TYR A CA 1
ATOM 1247 C C . TYR A 1 194 ? 151.917 111.634 164.547 1.00 67.00 161 TYR A C 1
ATOM 1248 O O . TYR A 1 194 ? 151.600 111.294 163.402 1.00 67.00 161 TYR A O 1
ATOM 1257 N N . THR A 1 195 ? 153.149 111.499 165.035 1.00 70.19 162 THR A N 1
ATOM 1258 C CA . THR A 1 195 ? 154.194 110.839 164.271 1.00 70.19 162 THR A CA 1
ATOM 1259 C C . THR A 1 195 ? 154.043 109.322 164.369 1.00 70.19 162 THR A C 1
ATOM 1260 O O . THR A 1 195 ? 153.209 108.800 165.114 1.00 70.19 162 THR A O 1
ATOM 1264 N N . MET A 1 196 ? 154.863 108.603 163.601 1.00 71.77 163 MET A N 1
ATOM 1265 C CA . MET A 1 196 ? 154.706 107.156 163.503 1.00 71.77 163 MET A CA 1
ATOM 1266 C C . MET A 1 196 ? 155.265 106.401 164.705 1.00 71.77 163 MET A C 1
ATOM 1267 O O . MET A 1 196 ? 155.296 105.167 164.670 1.00 71.77 163 MET A O 1
ATOM 1272 N N . ASN A 1 197 ? 155.702 107.088 165.759 1.00 73.00 164 ASN A N 1
ATOM 1273 C CA . ASN A 1 197 ? 155.967 106.438 167.035 1.00 73.00 164 ASN A CA 1
ATOM 1274 C C . ASN A 1 197 ? 154.839 106.650 168.035 1.00 73.00 164 ASN A C 1
ATOM 1275 O O . ASN A 1 197 ? 154.974 106.264 169.200 1.00 73.00 164 ASN A O 1
ATOM 1280 N N . ASP A 1 198 ? 153.733 107.252 167.604 1.00 71.75 165 ASP A N 1
ATOM 1281 C CA . ASP A 1 198 ? 152.517 107.350 168.397 1.00 71.75 165 ASP A CA 1
ATOM 1282 C C . ASP A 1 198 ? 151.297 106.744 167.724 1.00 71.75 165 ASP A C 1
ATOM 1283 O O . ASP A 1 198 ? 150.411 106.245 168.422 1.00 71.75 165 ASP A O 1
ATOM 1288 N N . LEU A 1 199 ? 151.224 106.774 166.394 1.00 64.79 166 LEU A N 1
ATOM 1289 C CA . LEU A 1 199 ? 150.017 106.390 165.677 1.00 64.79 166 LEU A CA 1
ATOM 1290 C C . LEU A 1 199 ? 150.402 105.812 164.324 1.00 64.79 166 LEU A C 1
ATOM 1291 O O . LEU A 1 199 ? 151.186 106.421 163.591 1.00 64.79 166 LEU A O 1
ATOM 1296 N N . ILE A 1 200 ? 149.854 104.642 163.998 1.00 64.79 167 ILE A N 1
ATOM 1297 C CA . ILE A 1 200 ? 150.145 103.947 162.748 1.00 64.79 167 ILE A CA 1
ATOM 1298 C C . ILE A 1 200 ? 148.829 103.471 162.149 1.00 64.79 167 ILE A C 1
ATOM 1299 O O . ILE A 1 200 ? 148.025 102.832 162.837 1.00 64.79 167 ILE A O 1
ATOM 1304 N N . PHE A 1 201 ? 148.608 103.782 160.873 1.00 64.79 168 PHE A N 1
ATOM 1305 C CA . PHE A 1 201 ? 147.440 103.306 160.145 1.00 64.79 168 PHE A CA 1
ATOM 1306 C C . PHE A 1 201 ? 147.800 102.081 159.314 1.00 64.79 168 PHE A C 1
ATOM 1307 O O . PHE A 1 201 ? 148.893 102.004 158.744 1.00 64.79 168 PHE A O 1
ATOM 1315 N N . GLU A 1 202 ? 146.876 101.122 159.249 1.00 64.79 169 GLU A N 1
ATOM 1316 C CA . GLU A 1 202 ? 147.023 99.945 158.403 1.00 64.79 169 GLU A CA 1
ATOM 1317 C C . GLU A 1 202 ? 145.684 99.636 157.748 1.00 64.79 169 GLU A C 1
ATOM 1318 O O . GLU A 1 202 ? 144.624 99.895 158.324 1.00 64.79 169 GLU A O 1
ATOM 1324 N N . TRP A 1 203 ? 145.735 99.081 156.540 1.00 64.79 170 TRP A N 1
ATOM 1325 C CA . TRP A 1 203 ? 144.529 98.566 155.906 1.00 64.79 170 TRP A CA 1
ATOM 1326 C C . TRP A 1 203 ? 144.136 97.234 156.534 1.00 64.79 170 TRP A C 1
ATOM 1327 O O . TRP A 1 203 ? 144.981 96.498 157.051 1.00 64.79 170 TRP A O 1
ATOM 1338 N N . GLN A 1 204 ? 142.838 96.929 156.500 1.00 75.25 171 GLN A N 1
ATOM 1339 C CA . GLN A 1 204 ? 142.406 95.585 156.862 1.00 75.25 171 GLN A CA 1
ATOM 1340 C C . GLN A 1 204 ? 142.972 94.559 155.888 1.00 75.25 171 GLN A C 1
ATOM 1341 O O . GLN A 1 204 ? 143.253 94.860 154.725 1.00 75.25 171 GLN A O 1
ATOM 1347 N N . ASP A 1 205 ? 143.138 93.329 156.375 1.00 86.41 172 ASP A N 1
ATOM 1348 C CA . ASP A 1 205 ? 143.683 92.269 155.536 1.00 86.41 172 ASP A CA 1
ATOM 1349 C C . ASP A 1 205 ? 142.637 91.591 154.654 1.00 86.41 172 ASP A C 1
ATOM 1350 O O . ASP A 1 205 ? 142.957 91.176 153.535 1.00 86.41 172 ASP A O 1
ATOM 1355 N N . GLU A 1 206 ? 141.395 91.467 155.130 1.00 88.80 173 GLU A N 1
ATOM 1356 C CA . GLU A 1 206 ? 140.373 90.748 154.370 1.00 88.80 173 GLU A CA 1
ATOM 1357 C C . GLU A 1 206 ? 139.710 91.566 153.264 1.00 88.80 173 GLU A C 1
ATOM 1358 O O . GLU A 1 206 ? 139.758 91.187 152.089 1.00 88.80 173 GLU A O 1
ATOM 1364 N N . ALA A 1 207 ? 139.085 92.690 153.611 1.00 78.28 174 ALA A N 1
ATOM 1365 C CA . ALA A 1 207 ? 138.535 93.604 152.608 1.00 78.28 174 ALA A CA 1
ATOM 1366 C C . ALA A 1 207 ? 138.604 95.042 153.089 1.00 78.28 174 ALA A C 1
ATOM 1367 O O . ALA A 1 207 ? 137.644 95.564 153.671 1.00 78.28 174 ALA A O 1
ATOM 1369 N N . PRO A 1 208 ? 139.730 95.722 152.867 1.00 71.45 175 PRO A N 1
ATOM 1370 C CA . PRO A 1 208 ? 139.827 97.108 153.347 1.00 71.45 175 PRO A CA 1
ATOM 1371 C C . PRO A 1 208 ? 139.014 98.090 152.518 1.00 71.45 175 PRO A C 1
ATOM 1372 O O . PRO A 1 208 ? 138.500 99.066 153.076 1.00 71.45 175 PRO A O 1
ATOM 1376 N N . VAL A 1 209 ? 138.881 97.874 151.211 1.00 64.79 176 VAL A N 1
ATOM 1377 C CA . VAL A 1 209 ? 138.112 98.760 150.340 1.00 64.79 176 VAL A CA 1
ATOM 1378 C C . VAL A 1 209 ? 137.128 97.934 149.522 1.00 64.79 176 VAL A C 1
ATOM 1379 O O . VAL A 1 209 ? 137.539 97.089 148.717 1.00 64.79 176 VAL A O 1
ATOM 1383 N N . GLN A 1 210 ? 135.837 98.177 149.729 1.00 64.79 177 GLN A N 1
ATOM 1384 C CA . GLN A 1 210 ? 134.772 97.543 148.969 1.00 64.79 177 GLN A CA 1
ATOM 1385 C C . GLN A 1 210 ? 133.897 98.610 148.325 1.00 64.79 177 GLN A C 1
ATOM 1386 O O . GLN A 1 210 ? 133.790 99.733 148.824 1.00 64.79 177 GLN A O 1
ATOM 1392 N N . VAL A 1 211 ? 133.272 98.248 147.205 1.00 64.79 178 VAL A N 1
ATOM 1393 C CA . VAL A 1 211 ? 132.387 99.139 146.464 1.00 64.79 178 VAL A CA 1
ATOM 1394 C C . VAL A 1 211 ? 131.023 98.475 146.350 1.00 64.79 178 VAL A C 1
ATOM 1395 O O . VAL A 1 211 ? 130.929 97.267 146.108 1.00 64.79 178 VAL A O 1
ATOM 1399 N N . ALA A 1 212 ? 129.969 99.267 146.538 1.00 66.75 179 ALA A N 1
ATOM 1400 C CA . ALA A 1 212 ? 128.611 98.763 146.394 1.00 66.75 179 ALA A CA 1
ATOM 1401 C C . ALA A 1 212 ? 128.354 98.305 144.963 1.00 66.75 179 ALA A C 1
ATOM 1402 O O . ALA A 1 212 ? 128.946 98.812 144.006 1.00 66.75 179 ALA A O 1
ATOM 1404 N N . GLU A 1 213 ? 127.457 97.334 144.824 1.00 76.60 180 GLU A N 1
ATOM 1405 C CA . GLU A 1 213 ? 127.105 96.809 143.514 1.00 76.60 180 GLU A CA 1
ATOM 1406 C C . GLU A 1 213 ? 126.197 97.780 142.769 1.00 76.60 180 GLU A C 1
ATOM 1407 O O . GLU A 1 213 ? 125.370 98.477 143.364 1.00 76.60 180 GLU A O 1
ATOM 1413 N N . GLY A 1 214 ? 126.360 97.815 141.451 1.00 73.80 181 GLY A N 1
ATOM 1414 C CA . GLY A 1 214 ? 125.430 98.514 140.588 1.00 73.80 181 GLY A CA 1
ATOM 1415 C C . GLY A 1 214 ? 125.704 99.986 140.388 1.00 73.80 181 GLY A C 1
ATOM 1416 O O . GLY A 1 214 ? 124.805 100.709 139.946 1.00 73.80 181 GLY A O 1
ATOM 1417 N N . LEU A 1 215 ? 126.911 100.456 140.695 1.00 69.29 182 LEU A N 1
ATOM 1418 C CA . LEU A 1 215 ? 127.258 101.850 140.456 1.00 69.29 182 LEU A CA 1
ATOM 1419 C C . LEU A 1 215 ? 127.624 102.044 138.991 1.00 69.29 182 LEU A C 1
ATOM 1420 O O . LEU A 1 215 ? 128.368 101.243 138.417 1.00 69.29 182 LEU A O 1
ATOM 1425 N N . THR A 1 216 ? 127.101 103.107 138.389 1.00 69.02 183 THR A N 1
ATOM 1426 C CA . THR A 1 216 ? 127.421 103.471 137.019 1.00 69.02 183 THR A CA 1
ATOM 1427 C C . THR A 1 216 ? 127.987 104.884 136.965 1.00 69.02 183 THR A C 1
ATOM 1428 O O . THR A 1 216 ? 127.735 105.713 137.844 1.00 69.02 183 THR A O 1
ATOM 1432 N N . LEU A 1 217 ? 128.761 105.147 135.914 1.00 64.79 184 LEU A N 1
ATOM 1433 C CA . LEU A 1 217 ? 129.291 106.473 135.653 1.00 64.79 184 LEU A CA 1
ATOM 1434 C C . LEU A 1 217 ? 128.906 106.894 134.241 1.00 64.79 184 LEU A C 1
ATOM 1435 O O . LEU A 1 217 ? 128.865 106.053 133.334 1.00 64.79 184 LEU A O 1
ATOM 1440 N N . PRO A 1 218 ? 128.609 108.178 134.023 1.00 65.16 185 PRO A N 1
ATOM 1441 C CA . PRO A 1 218 ? 128.229 108.607 132.668 1.00 65.16 185 PRO A CA 1
ATOM 1442 C C . PRO A 1 218 ? 129.371 108.542 131.670 1.00 65.16 185 PRO A C 1
ATOM 1443 O O . PRO A 1 218 ? 129.129 108.255 130.492 1.00 65.16 185 PRO A O 1
ATOM 1447 N N . GLN A 1 219 ? 130.606 108.793 132.100 1.00 65.13 186 GLN A N 1
ATOM 1448 C CA . GLN A 1 219 ? 131.743 108.865 131.191 1.00 65.13 186 GLN A CA 1
ATOM 1449 C C . GLN A 1 219 ? 132.754 107.745 131.376 1.00 65.13 186 GLN A C 1
ATOM 1450 O O . GLN A 1 219 ? 133.325 107.271 130.392 1.00 65.13 186 GLN A O 1
ATOM 1456 N N . PHE A 1 220 ? 132.992 107.308 132.606 1.00 64.79 187 PHE A N 1
ATOM 1457 C CA . PHE A 1 220 ? 134.078 106.392 132.920 1.00 64.79 187 PHE A CA 1
ATOM 1458 C C . PHE A 1 220 ? 133.538 105.009 133.270 1.00 64.79 187 PHE A C 1
ATOM 1459 O O . PHE A 1 220 ? 132.333 104.747 133.233 1.00 64.79 187 PHE A O 1
ATOM 1467 N N . LEU A 1 221 ? 134.467 104.119 133.614 1.00 65.12 188 LEU A N 1
ATOM 1468 C CA . LEU A 1 221 ? 134.145 102.747 133.999 1.00 65.12 188 LEU A CA 1
ATOM 1469 C C . LEU A 1 221 ? 135.158 102.358 135.066 1.00 65.12 188 LEU A C 1
ATOM 1470 O O . LEU A 1 221 ? 136.350 102.232 134.770 1.00 65.12 188 LEU A O 1
ATOM 1475 N N . LEU A 1 222 ? 134.690 102.169 136.297 1.00 66.56 189 LEU A N 1
ATOM 1476 C CA . LEU A 1 222 ? 135.584 101.900 137.417 1.00 66.56 189 LEU A CA 1
ATOM 1477 C C . LEU A 1 222 ? 136.022 100.442 137.386 1.00 66.56 189 LEU A C 1
ATOM 1478 O O . LEU A 1 222 ? 135.183 99.535 137.412 1.00 66.56 189 LEU A O 1
ATOM 1483 N N . LYS A 1 223 ? 137.332 100.217 137.327 1.00 72.79 190 LYS A N 1
ATOM 1484 C CA . LYS A 1 223 ? 137.853 98.861 137.267 1.00 72.79 190 LYS A CA 1
ATOM 1485 C C . LYS A 1 223 ? 137.719 98.172 138.622 1.00 72.79 190 LYS A C 1
ATOM 1486 O O . LYS A 1 223 ? 137.499 98.807 139.658 1.00 72.79 190 LYS A O 1
ATOM 1492 N N . GLU A 1 224 ? 137.857 96.846 138.603 1.00 83.33 191 GLU A N 1
ATOM 1493 C CA . GLU A 1 224 ? 137.634 96.050 139.803 1.00 83.33 191 GLU A CA 1
ATOM 1494 C C . GLU A 1 224 ? 138.866 95.977 140.696 1.00 83.33 191 GLU A C 1
ATOM 1495 O O . GLU A 1 224 ? 138.730 95.718 141.897 1.00 83.33 191 GLU A O 1
ATOM 1501 N N . GLU A 1 225 ? 140.055 96.205 140.144 1.00 84.21 192 GLU A N 1
ATOM 1502 C CA . GLU A 1 225 ? 141.308 96.013 140.862 1.00 84.21 192 GLU A CA 1
ATOM 1503 C C . GLU A 1 225 ? 141.771 97.334 141.464 1.00 84.21 192 GLU A C 1
ATOM 1504 O O . GLU A 1 225 ? 141.787 98.364 140.782 1.00 84.21 192 GLU A O 1
ATOM 1510 N N . LYS A 1 226 ? 142.145 97.296 142.743 1.00 79.34 193 LYS A N 1
ATOM 1511 C CA . LYS A 1 226 ? 142.547 98.477 143.493 1.00 79.34 193 LYS A CA 1
ATOM 1512 C C . LYS A 1 226 ? 143.879 98.228 144.183 1.00 79.34 193 LYS A C 1
ATOM 1513 O O . LYS A 1 226 ? 144.120 97.140 144.714 1.00 79.34 193 LYS A O 1
ATOM 1519 N N . ASP A 1 227 ? 144.739 99.241 144.174 1.00 79.55 194 ASP A N 1
ATOM 1520 C CA . ASP A 1 227 ? 146.025 99.173 144.851 1.00 79.55 194 ASP A CA 1
ATOM 1521 C C . ASP A 1 227 ? 145.887 99.675 146.281 1.00 79.55 194 ASP A C 1
ATOM 1522 O O . ASP A 1 227 ? 145.217 100.679 146.536 1.00 79.55 194 ASP A O 1
ATOM 1527 N N . LEU A 1 228 ? 146.523 98.969 147.212 1.00 71.70 195 LEU A N 1
ATOM 1528 C CA . LEU A 1 228 ? 146.680 99.445 148.580 1.00 71.70 195 LEU A CA 1
ATOM 1529 C C . LEU A 1 228 ? 148.157 99.733 148.802 1.00 71.70 195 LEU A C 1
ATOM 1530 O O . LEU A 1 228 ? 148.986 98.819 148.737 1.00 71.70 195 LEU A O 1
ATOM 1535 N N . ARG A 1 229 ? 148.484 100.995 149.067 1.00 75.05 196 ARG A N 1
ATOM 1536 C CA . ARG A 1 229 ? 149.869 101.423 149.176 1.00 75.05 196 ARG A CA 1
ATOM 1537 C C . ARG A 1 229 ? 150.102 102.117 150.509 1.00 75.05 196 ARG A C 1
ATOM 1538 O O . ARG A 1 229 ? 149.166 102.569 151.173 1.00 75.05 196 ARG A O 1
ATOM 1546 N N . TYR A 1 230 ? 151.371 102.199 150.891 1.00 72.06 197 TYR A N 1
ATOM 1547 C CA . TYR A 1 230 ? 151.823 103.145 151.898 1.00 72.06 197 TYR A CA 1
ATOM 1548 C C . TYR A 1 230 ? 152.344 104.393 151.200 1.00 72.06 197 TYR A C 1
ATOM 1549 O O . TYR A 1 230 ? 153.084 104.300 150.216 1.00 72.06 197 TYR A O 1
ATOM 1558 N N . CYS A 1 231 ? 151.958 105.561 151.708 1.00 73.43 198 CYS A N 1
ATOM 1559 C CA . CYS A 1 231 ? 152.476 106.833 151.211 1.00 73.43 198 CYS A CA 1
ATOM 1560 C C . CYS A 1 231 ? 152.990 107.655 152.391 1.00 73.43 198 CYS A C 1
ATOM 1561 O O . CYS A 1 231 ? 152.573 108.788 152.625 1.00 73.43 198 CYS A O 1
ATOM 1564 N N . THR A 1 232 ? 153.909 107.054 153.146 1.00 73.28 199 THR A N 1
ATOM 1565 C CA . THR A 1 232 ? 154.353 107.624 154.411 1.00 73.28 199 THR A CA 1
ATOM 1566 C C . THR A 1 232 ? 155.027 108.974 154.192 1.00 73.28 199 THR A C 1
ATOM 1567 O O . THR A 1 232 ? 155.922 109.106 153.353 1.00 73.28 199 THR A O 1
ATOM 1571 N N . LYS A 1 233 ? 154.593 109.977 154.950 1.00 74.84 200 LYS A N 1
ATOM 1572 C CA . LYS A 1 233 ? 155.119 111.327 154.812 1.00 74.84 200 LYS A CA 1
ATOM 1573 C C . LYS A 1 233 ? 156.344 111.510 155.698 1.00 74.84 200 LYS A C 1
ATOM 1574 O O . LYS A 1 233 ? 156.352 111.100 156.862 1.00 74.84 200 LYS A O 1
ATOM 1580 N N . HIS A 1 234 ? 157.378 112.131 155.137 1.00 81.60 201 HIS A N 1
ATOM 1581 C CA . HIS A 1 234 ? 158.573 112.519 155.878 1.00 81.60 201 HIS A CA 1
ATOM 1582 C C . HIS A 1 234 ? 158.636 114.041 155.887 1.00 81.60 201 HIS A C 1
ATOM 1583 O O . HIS A 1 234 ? 158.844 114.663 154.840 1.00 81.60 201 HIS A O 1
ATOM 1590 N N . TYR A 1 235 ? 158.462 114.636 157.061 1.00 85.65 202 TYR A N 1
ATOM 1591 C CA . TYR A 1 235 ? 158.522 116.082 157.225 1.00 85.65 202 TYR A CA 1
ATOM 1592 C C . TYR A 1 235 ? 159.685 116.453 158.141 1.00 85.65 202 TYR A C 1
ATOM 1593 O O . TYR A 1 235 ? 160.449 115.598 158.594 1.00 85.65 202 TYR A O 1
ATOM 1602 N N . ASN A 1 236 ? 159.812 117.756 158.403 1.00 91.69 203 ASN A N 1
ATOM 1603 C CA . ASN A 1 236 ? 160.760 118.225 159.408 1.00 91.69 203 ASN A CA 1
ATOM 1604 C C . ASN A 1 236 ? 160.369 117.748 160.801 1.00 91.69 203 ASN A C 1
ATOM 1605 O O . ASN A 1 236 ? 161.237 117.447 161.629 1.00 91.69 203 ASN A O 1
ATOM 1610 N N . THR A 1 237 ? 159.064 117.679 161.075 1.00 89.64 204 THR A N 1
ATOM 1611 C CA . THR A 1 237 ? 158.591 117.284 162.398 1.00 89.64 204 THR A CA 1
ATOM 1612 C C . THR A 1 237 ? 158.878 115.815 162.681 1.00 89.64 204 THR A C 1
ATOM 1613 O O . THR A 1 237 ? 159.163 115.450 163.828 1.00 89.64 204 THR A O 1
ATOM 1617 N N . GLY A 1 238 ? 158.828 114.971 161.664 1.00 82.89 205 GLY A N 1
ATOM 1618 C CA . GLY A 1 238 ? 159.063 113.556 161.839 1.00 82.89 205 GLY A CA 1
ATOM 1619 C C . GLY A 1 238 ? 158.338 112.765 160.769 1.00 82.89 205 GLY A C 1
ATOM 1620 O O . GLY A 1 238 ? 157.997 113.290 159.714 1.00 82.89 205 GLY A O 1
ATOM 1621 N N . LYS A 1 239 ? 158.114 111.491 161.073 1.00 76.52 206 LYS A N 1
ATOM 1622 C CA . LYS A 1 239 ? 157.560 110.538 160.123 1.00 76.52 206 LYS A CA 1
ATOM 1623 C C . LYS A 1 239 ? 156.087 110.326 160.450 1.00 76.52 206 LYS A C 1
ATOM 1624 O O . LYS A 1 239 ? 155.750 109.911 161.564 1.00 76.52 206 LYS A O 1
ATOM 1630 N N . PHE A 1 240 ? 155.216 110.640 159.495 1.00 71.66 207 PHE A N 1
ATOM 1631 C CA . PHE A 1 240 ? 153.775 110.627 159.703 1.00 71.66 207 PHE A CA 1
ATOM 1632 C C . PHE A 1 240 ? 153.137 109.520 158.875 1.00 71.66 207 PHE A C 1
ATOM 1633 O O . PHE A 1 240 ? 153.466 109.345 157.697 1.00 71.66 207 PHE A O 1
ATOM 1641 N N . THR A 1 241 ? 152.229 108.772 159.495 1.00 66.19 208 THR A N 1
ATOM 1642 C CA . THR A 1 241 ? 151.631 107.626 158.826 1.00 66.19 208 THR A CA 1
ATOM 1643 C C . THR A 1 241 ? 150.620 108.078 157.777 1.00 66.19 208 THR A C 1
ATOM 1644 O O . THR A 1 241 ? 149.966 109.116 157.913 1.00 66.19 208 THR A O 1
ATOM 1648 N N . CYS A 1 242 ? 150.517 107.292 156.706 1.00 65.59 209 CYS A N 1
ATOM 1649 C CA . CYS A 1 242 ? 149.634 107.620 155.594 1.00 65.59 209 CYS A CA 1
ATOM 1650 C C . CYS A 1 242 ? 149.429 106.405 154.697 1.00 65.59 209 CYS A C 1
ATOM 1651 O O . CYS A 1 242 ? 150.399 105.831 154.191 1.00 65.59 209 CYS A O 1
ATOM 1654 N N . ILE A 1 243 ? 148.177 106.010 154.496 1.00 64.79 210 ILE A N 1
ATOM 1655 C CA . ILE A 1 243 ? 147.833 104.919 153.595 1.00 64.79 210 ILE A CA 1
ATOM 1656 C C . ILE A 1 243 ? 146.928 105.471 152.503 1.00 64.79 210 ILE A C 1
ATOM 1657 O O . ILE A 1 243 ? 146.223 106.466 152.702 1.00 64.79 210 ILE A O 1
ATOM 1662 N N . GLU A 1 244 ? 146.956 104.825 151.339 1.00 67.81 211 GLU A N 1
ATOM 1663 C CA . GLU A 1 244 ? 146.190 105.306 150.201 1.00 67.81 211 GLU A CA 1
ATOM 1664 C C . GLU A 1 244 ? 145.629 104.132 149.412 1.00 67.81 211 GLU A C 1
ATOM 1665 O O . GLU A 1 244 ? 146.073 102.990 149.548 1.00 67.81 211 GLU A O 1
ATOM 1671 N N . VAL A 1 245 ? 144.635 104.438 148.585 1.00 67.54 212 VAL A N 1
ATOM 1672 C CA . VAL A 1 245 ? 144.056 103.496 147.638 1.00 67.54 212 VAL A CA 1
ATOM 1673 C C . VAL A 1 245 ? 143.965 104.163 146.277 1.00 67.54 212 VAL A C 1
ATOM 1674 O O . VAL A 1 245 ? 143.686 105.361 146.184 1.00 67.54 212 VAL A O 1
ATOM 1678 N N . ARG A 1 246 ? 144.196 103.389 145.221 1.00 69.46 213 ARG A N 1
ATOM 1679 C CA . ARG A 1 246 ? 144.165 103.898 143.859 1.00 69.46 213 ARG A CA 1
ATOM 1680 C C . ARG A 1 246 ? 143.018 103.237 143.110 1.00 69.46 213 ARG A C 1
ATOM 1681 O O . ARG A 1 246 ? 142.880 102.008 143.136 1.00 69.46 213 ARG A O 1
ATOM 1689 N N . PHE A 1 247 ? 142.202 104.050 142.449 1.00 65.81 214 PHE A N 1
ATOM 1690 C CA . PHE A 1 247 ? 141.131 103.571 141.588 1.00 65.81 214 PHE A CA 1
ATOM 1691 C C . PHE A 1 247 ? 141.489 103.863 140.139 1.00 65.81 214 PHE A C 1
ATOM 1692 O O . PHE A 1 247 ? 142.044 104.921 139.830 1.00 65.81 214 PHE A O 1
ATOM 1700 N N . HIS A 1 248 ? 141.171 102.926 139.253 1.00 68.55 215 HIS A N 1
ATOM 1701 C CA . HIS A 1 248 ? 141.487 103.050 137.837 1.00 68.55 215 HIS A CA 1
ATOM 1702 C C . HIS A 1 248 ? 140.204 103.241 137.040 1.00 68.55 215 HIS A C 1
ATOM 1703 O O . HIS A 1 248 ? 139.251 102.470 137.198 1.00 68.55 215 HIS A O 1
ATOM 1710 N N . LEU A 1 249 ? 140.179 104.269 136.196 1.00 65.63 216 LEU A N 1
ATOM 1711 C CA . LEU A 1 249 ? 138.999 104.620 135.416 1.00 65.63 216 LEU A CA 1
ATOM 1712 C C . LEU A 1 249 ? 139.357 104.613 133.938 1.00 65.63 216 LEU A C 1
ATOM 1713 O O . LEU A 1 249 ? 140.345 105.238 133.536 1.00 65.63 216 LEU A O 1
ATOM 1718 N N . GLU A 1 250 ? 138.562 103.914 133.133 1.00 69.67 217 GLU A N 1
ATOM 1719 C CA . GLU A 1 250 ? 138.734 103.895 131.686 1.00 69.67 217 GLU A CA 1
ATOM 1720 C C . GLU A 1 250 ? 137.532 104.542 131.010 1.00 69.67 217 GLU A C 1
ATOM 1721 O O . GLU A 1 250 ? 136.387 104.165 131.281 1.00 69.67 217 GLU A O 1
ATOM 1727 N N . ARG A 1 251 ? 137.791 105.514 130.138 1.00 64.79 218 ARG A N 1
ATOM 1728 C CA . ARG A 1 251 ? 136.710 106.183 129.426 1.00 64.79 218 ARG A CA 1
ATOM 1729 C C . ARG A 1 251 ? 136.163 105.272 128.331 1.00 64.79 218 ARG A C 1
ATOM 1730 O O . ARG A 1 251 ? 136.924 104.591 127.636 1.00 64.79 218 ARG A O 1
ATOM 1738 N N . GLN A 1 252 ? 134.841 105.256 128.173 1.00 65.48 219 GLN A N 1
ATOM 1739 C CA . GLN A 1 252 ? 134.228 104.502 127.086 1.00 65.48 219 GLN A CA 1
ATOM 1740 C C . GLN A 1 252 ? 134.313 105.285 125.779 1.00 65.48 219 GLN A C 1
ATOM 1741 O O . GLN A 1 252 ? 134.184 106.513 125.769 1.00 65.48 219 GLN A O 1
ATOM 1747 N N . MET A 1 253 ? 134.531 104.574 124.669 1.00 66.84 220 MET A N 1
ATOM 1748 C CA . MET A 1 253 ? 134.798 105.230 123.394 1.00 66.84 220 MET A CA 1
ATOM 1749 C C . MET A 1 253 ? 133.657 105.142 122.386 1.00 66.84 220 MET A C 1
ATOM 1750 O O . MET A 1 253 ? 133.769 105.731 121.300 1.00 66.84 220 MET A O 1
ATOM 1755 N N . GLY A 1 254 ? 132.577 104.421 122.699 1.00 64.79 221 GLY A N 1
ATOM 1756 C CA . GLY A 1 254 ? 131.614 104.078 121.662 1.00 64.79 221 GLY A CA 1
ATOM 1757 C C . GLY A 1 254 ? 130.889 105.289 121.105 1.00 64.79 221 GLY A C 1
ATOM 1758 O O . GLY A 1 254 ? 130.664 105.398 119.892 1.00 64.79 221 GLY A O 1
ATOM 1759 N N . TYR A 1 255 ? 130.576 106.247 121.978 1.00 64.79 222 TYR A N 1
ATOM 1760 C CA . TYR A 1 255 ? 129.869 107.440 121.540 1.00 64.79 222 TYR A CA 1
ATOM 1761 C C . TYR A 1 255 ? 130.772 108.323 120.698 1.00 64.79 222 TYR A C 1
ATOM 1762 O O . TYR A 1 255 ? 130.326 108.902 119.697 1.00 64.79 222 TYR A O 1
ATOM 1771 N N . TYR A 1 256 ? 132.060 108.392 121.049 1.00 64.79 223 TYR A N 1
ATOM 1772 C CA . TYR A 1 256 ? 132.943 109.262 120.288 1.00 64.79 223 TYR A CA 1
ATOM 1773 C C . TYR A 1 256 ? 133.228 108.640 118.934 1.00 64.79 223 TYR A C 1
ATOM 1774 O O . TYR A 1 256 ? 133.307 109.355 117.930 1.00 64.79 223 TYR A O 1
ATOM 1783 N N . LEU A 1 257 ? 133.183 107.305 118.873 1.00 64.79 224 LEU A N 1
ATOM 1784 C CA . LEU A 1 257 ? 133.349 106.593 117.613 1.00 64.79 224 LEU A CA 1
ATOM 1785 C C . LEU A 1 257 ? 132.169 106.857 116.694 1.00 64.79 224 LEU A C 1
ATOM 1786 O O . LEU A 1 257 ? 132.344 107.143 115.504 1.00 64.79 224 LEU A O 1
ATOM 1791 N N . ILE A 1 258 ? 130.952 106.766 117.231 1.00 64.79 225 ILE A N 1
ATOM 1792 C CA . ILE A 1 258 ? 129.784 106.839 116.362 1.00 64.79 225 ILE A CA 1
ATOM 1793 C C . ILE A 1 258 ? 129.424 108.283 116.018 1.00 64.79 225 ILE A C 1
ATOM 1794 O O . ILE A 1 258 ? 128.718 108.517 115.029 1.00 64.79 225 ILE A O 1
ATOM 1799 N N . GLN A 1 259 ? 129.896 109.263 116.797 1.00 64.79 226 GLN A N 1
ATOM 1800 C CA . GLN A 1 259 ? 129.496 110.652 116.614 1.00 64.79 226 GLN A CA 1
ATOM 1801 C C . GLN A 1 259 ? 130.579 111.600 116.102 1.00 64.79 226 GLN A C 1
ATOM 1802 O O . GLN A 1 259 ? 130.236 112.623 115.499 1.00 64.79 226 GLN A O 1
ATOM 1808 N N . MET A 1 260 ? 131.864 111.293 116.283 1.00 64.79 227 MET A N 1
ATOM 1809 C CA . MET A 1 260 ? 132.944 112.175 115.856 1.00 64.79 227 MET A CA 1
ATOM 1810 C C . MET A 1 260 ? 133.873 111.541 114.835 1.00 64.79 227 MET A C 1
ATOM 1811 O O . MET A 1 260 ? 134.137 112.146 113.789 1.00 64.79 227 MET A O 1
ATOM 1816 N N . TYR A 1 261 ? 134.385 110.344 115.106 1.00 64.79 228 TYR A N 1
ATOM 1817 C CA . TYR A 1 261 ? 135.413 109.760 114.252 1.00 64.79 228 TYR A CA 1
ATOM 1818 C C . TYR A 1 261 ? 134.821 109.279 112.931 1.00 64.79 228 TYR A C 1
ATOM 1819 O O . TYR A 1 261 ? 135.388 109.530 111.862 1.00 64.79 228 TYR A O 1
ATOM 1828 N N . ILE A 1 262 ? 133.688 108.588 112.978 1.00 64.79 229 ILE A N 1
ATOM 1829 C CA . ILE A 1 262 ? 133.088 108.013 111.774 1.00 64.79 229 ILE A CA 1
ATOM 1830 C C . ILE A 1 262 ? 132.458 109.080 110.873 1.00 64.79 229 ILE A C 1
ATOM 1831 O O . ILE A 1 262 ? 132.652 109.008 109.648 1.00 64.79 229 ILE A O 1
ATOM 1836 N N . PRO A 1 263 ? 131.720 110.086 111.383 1.00 64.79 230 PRO A N 1
ATOM 1837 C CA . PRO A 1 263 ? 131.273 111.159 110.470 1.00 64.79 230 PRO A CA 1
ATOM 1838 C C . PRO A 1 263 ? 132.404 111.939 109.814 1.00 64.79 230 PRO A C 1
ATOM 1839 O O . PRO A 1 263 ? 132.297 112.295 108.630 1.00 64.79 230 PRO A O 1
ATOM 1843 N N . SER A 1 264 ? 133.507 112.175 110.531 1.00 64.79 231 SER A N 1
ATOM 1844 C CA . SER A 1 264 ? 134.644 112.847 109.908 1.00 64.79 231 SER A CA 1
ATOM 1845 C C . SER A 1 264 ? 135.229 111.985 108.801 1.00 64.79 231 SER A C 1
ATOM 1846 O O . SER A 1 264 ? 135.637 112.495 107.748 1.00 64.79 231 SER A O 1
ATOM 1849 N N . LEU A 1 265 ? 135.231 110.666 109.002 1.00 64.79 232 LEU A N 1
ATOM 1850 C CA . LEU A 1 265 ? 135.789 109.785 107.990 1.00 64.79 232 LEU A CA 1
ATOM 1851 C C . LEU A 1 265 ? 134.878 109.739 106.775 1.00 64.79 232 LEU A C 1
ATOM 1852 O O . LEU A 1 265 ? 135.362 109.672 105.638 1.00 64.79 232 LEU A O 1
ATOM 1857 N N . LEU A 1 266 ? 133.558 109.817 106.988 1.00 64.79 233 LEU A N 1
ATOM 1858 C CA . LEU A 1 266 ? 132.667 109.840 105.836 1.00 64.79 233 LEU A CA 1
ATOM 1859 C C . LEU A 1 266 ? 132.820 111.143 105.067 1.00 64.79 233 LEU A C 1
ATOM 1860 O O . LEU A 1 266 ? 132.707 111.151 103.836 1.00 64.79 233 LEU A O 1
ATOM 1865 N N . ILE A 1 267 ? 133.120 112.244 105.763 1.00 64.79 234 ILE A N 1
ATOM 1866 C CA . ILE A 1 267 ? 133.279 113.509 105.053 1.00 64.79 234 ILE A CA 1
ATOM 1867 C C . ILE A 1 267 ? 134.575 113.488 104.250 1.00 64.79 234 ILE A C 1
ATOM 1868 O O . ILE A 1 267 ? 134.642 113.988 103.113 1.00 64.79 234 ILE A O 1
ATOM 1873 N N . VAL A 1 268 ? 135.610 112.843 104.803 1.00 64.79 235 VAL A N 1
ATOM 1874 C CA . VAL A 1 268 ? 136.859 112.713 104.064 1.00 64.79 235 VAL A CA 1
ATOM 1875 C C . VAL A 1 268 ? 136.647 111.848 102.829 1.00 64.79 235 VAL A C 1
ATOM 1876 O O . VAL A 1 268 ? 137.183 112.140 101.753 1.00 64.79 235 VAL A O 1
ATOM 1880 N N . ILE A 1 269 ? 135.862 110.772 102.961 1.00 64.79 236 ILE A N 1
ATOM 1881 C CA . ILE A 1 269 ? 135.601 109.926 101.801 1.00 64.79 236 ILE A CA 1
ATOM 1882 C C . ILE A 1 269 ? 134.809 110.701 100.754 1.00 64.79 236 ILE A C 1
ATOM 1883 O O . ILE A 1 269 ? 135.040 110.559 99.547 1.00 64.79 236 ILE A O 1
ATOM 1888 N N . LEU A 1 270 ? 133.876 111.551 101.203 1.00 64.79 237 LEU A N 1
ATOM 1889 C CA . LEU A 1 270 ? 133.081 112.337 100.265 1.00 64.79 237 LEU A CA 1
ATOM 1890 C C . LEU A 1 270 ? 133.936 113.342 99.513 1.00 64.79 237 LEU A C 1
ATOM 1891 O O . LEU A 1 270 ? 133.599 113.720 98.385 1.00 64.79 237 LEU A O 1
ATOM 1896 N N . SER A 1 271 ? 135.039 113.790 100.118 1.00 64.79 238 SER A N 1
ATOM 1897 C CA . SER A 1 271 ? 135.914 114.705 99.393 1.00 64.79 238 SER A CA 1
ATOM 1898 C C . SER A 1 271 ? 136.700 114.015 98.282 1.00 64.79 238 SER A C 1
ATOM 1899 O O . SER A 1 271 ? 137.212 114.699 97.390 1.00 64.79 238 SER A O 1
ATOM 1902 N N . TRP A 1 272 ? 136.807 112.683 98.310 1.00 64.79 239 TRP A N 1
ATOM 1903 C CA . TRP A 1 272 ? 137.530 111.957 97.269 1.00 64.79 239 TRP A CA 1
ATOM 1904 C C . TRP A 1 272 ? 136.723 111.723 95.998 1.00 64.79 239 TRP A C 1
ATOM 1905 O O . TRP A 1 272 ? 137.317 111.419 94.958 1.00 64.79 239 TRP A O 1
ATOM 1916 N N . VAL A 1 273 ? 135.395 111.853 96.047 1.00 64.79 240 VAL A N 1
ATOM 1917 C CA . VAL A 1 273 ? 134.588 111.615 94.855 1.00 64.79 240 VAL A CA 1
ATOM 1918 C C . VAL A 1 273 ? 134.717 112.715 93.814 1.00 64.79 240 VAL A C 1
ATOM 1919 O O . VAL A 1 273 ? 134.234 112.545 92.689 1.00 64.79 240 VAL A O 1
ATOM 1923 N N . SER A 1 274 ? 135.356 113.837 94.156 1.00 64.79 241 SER A N 1
ATOM 1924 C CA . SER A 1 274 ? 135.698 114.831 93.143 1.00 64.79 241 SER A CA 1
ATOM 1925 C C . SER A 1 274 ? 136.650 114.267 92.096 1.00 64.79 241 SER A C 1
ATOM 1926 O O . SER A 1 274 ? 136.590 114.665 90.927 1.00 64.79 241 SER A O 1
ATOM 1929 N N . PHE A 1 275 ? 137.527 113.339 92.490 1.00 64.79 242 PHE A N 1
ATOM 1930 C CA . PHE A 1 275 ? 138.513 112.800 91.561 1.00 64.79 242 PHE A CA 1
ATOM 1931 C C . PHE A 1 275 ? 137.888 111.927 90.480 1.00 64.79 242 PHE A C 1
ATOM 1932 O O . PHE A 1 275 ? 138.532 111.680 89.455 1.00 64.79 242 PHE A O 1
ATOM 1940 N N . TRP A 1 276 ? 136.659 111.458 90.681 1.00 64.79 243 TRP A N 1
ATOM 1941 C CA . TRP A 1 276 ? 135.943 110.680 89.680 1.00 64.79 243 TRP A CA 1
ATOM 1942 C C . TRP A 1 276 ? 134.939 111.509 88.892 1.00 64.79 243 TRP A C 1
ATOM 1943 O O . TRP A 1 276 ? 134.278 110.972 87.998 1.00 64.79 243 TRP A O 1
ATOM 1954 N N . ILE A 1 277 ? 134.809 112.788 89.198 1.00 64.79 244 ILE A N 1
ATOM 1955 C CA . ILE A 1 277 ? 133.940 113.688 88.452 1.00 64.79 244 ILE A CA 1
ATOM 1956 C C . ILE A 1 277 ? 134.748 114.319 87.327 1.00 64.79 244 ILE A C 1
ATOM 1957 O O . ILE A 1 277 ? 135.951 114.568 87.461 1.00 64.79 244 ILE A O 1
ATOM 1962 N N . ASN A 1 278 ? 134.082 114.557 86.198 1.00 77.98 245 ASN A N 1
ATOM 1963 C CA . ASN A 1 278 ? 134.744 115.067 85.006 1.00 77.98 245 ASN A CA 1
ATOM 1964 C C . ASN A 1 278 ? 135.339 116.441 85.294 1.00 77.98 245 ASN A C 1
ATOM 1965 O O . ASN A 1 278 ? 134.703 117.292 85.923 1.00 77.98 245 ASN A O 1
ATOM 1970 N N . MET A 1 279 ? 136.573 116.657 84.832 1.00 79.77 246 MET A N 1
ATOM 1971 C CA . MET A 1 279 ? 137.321 117.857 85.191 1.00 79.77 246 MET A CA 1
ATOM 1972 C C . MET A 1 279 ? 136.772 119.116 84.534 1.00 79.77 246 MET A C 1
ATOM 1973 O O . MET A 1 279 ? 137.161 120.219 84.932 1.00 79.77 246 MET A O 1
ATOM 1978 N N . ASP A 1 280 ? 135.883 118.983 83.550 1.00 79.80 247 ASP A N 1
ATOM 1979 C CA . ASP A 1 280 ? 135.261 120.148 82.936 1.00 79.80 247 ASP A CA 1
ATOM 1980 C C . ASP A 1 280 ? 134.145 120.741 83.792 1.00 79.80 247 ASP A C 1
ATOM 1981 O O . ASP A 1 280 ? 133.807 121.914 83.607 1.00 79.80 247 ASP A O 1
ATOM 1986 N N . ALA A 1 281 ? 133.564 119.970 84.717 1.00 70.49 248 ALA A N 1
ATOM 1987 C CA . ALA A 1 281 ? 132.460 120.470 85.542 1.00 70.49 248 ALA A CA 1
ATOM 1988 C C . ALA A 1 281 ? 133.059 121.156 86.768 1.00 70.49 248 ALA A C 1
ATOM 1989 O O . ALA A 1 281 ? 133.071 120.635 87.893 1.00 70.49 248 ALA A O 1
ATOM 1991 N N . ALA A 1 282 ? 133.535 122.378 86.536 1.00 64.79 249 ALA A N 1
ATOM 1992 C CA . ALA A 1 282 ? 134.123 123.208 87.577 1.00 64.79 249 ALA A CA 1
ATOM 1993 C C . ALA A 1 282 ? 133.144 123.676 88.651 1.00 64.79 249 ALA A C 1
ATOM 1994 O O . ALA A 1 282 ? 133.514 123.651 89.831 1.00 64.79 249 ALA A O 1
ATOM 1996 N N . PRO A 1 283 ? 131.904 124.086 88.334 1.00 64.79 250 PRO A N 1
ATOM 1997 C CA . PRO A 1 283 ? 130.974 124.396 89.433 1.00 64.79 250 PRO A CA 1
ATOM 1998 C C . PRO A 1 283 ? 130.661 123.200 90.308 1.00 64.79 250 PRO A C 1
ATOM 1999 O O . PRO A 1 283 ? 130.606 123.349 91.536 1.00 64.79 250 PRO A O 1
ATOM 2003 N N . ALA A 1 284 ? 130.700 121.996 89.740 1.00 64.79 251 ALA A N 1
ATOM 2004 C CA . ALA A 1 284 ? 130.429 120.790 90.510 1.00 64.79 251 ALA A CA 1
ATOM 2005 C C . ALA A 1 284 ? 131.603 120.437 91.406 1.00 64.79 251 ALA A C 1
ATOM 2006 O O . ALA A 1 284 ? 131.416 120.200 92.606 1.00 64.79 251 ALA A O 1
ATOM 2008 N N . ARG A 1 285 ? 132.827 120.527 90.889 1.00 64.79 252 ARG A N 1
ATOM 2009 C CA . ARG A 1 285 ? 133.944 120.068 91.702 1.00 64.79 252 ARG A CA 1
ATOM 2010 C C . ARG A 1 285 ? 134.363 121.137 92.704 1.00 64.79 252 ARG A C 1
ATOM 2011 O O . ARG A 1 285 ? 134.707 120.804 93.846 1.00 64.79 252 ARG A O 1
ATOM 2019 N N . VAL A 1 286 ? 134.200 122.416 92.358 1.00 64.79 253 VAL A N 1
ATOM 2020 C CA . VAL A 1 286 ? 134.521 123.480 93.299 1.00 64.79 253 VAL A CA 1
ATOM 2021 C C . VAL A 1 286 ? 133.476 123.531 94.406 1.00 64.79 253 VAL A C 1
ATOM 2022 O O . VAL A 1 286 ? 133.817 123.676 95.590 1.00 64.79 253 VAL A O 1
ATOM 2026 N N . ALA A 1 287 ? 132.188 123.399 94.056 1.00 64.79 254 ALA A N 1
ATOM 2027 C CA . ALA A 1 287 ? 131.163 123.467 95.084 1.00 64.79 254 ALA A CA 1
ATOM 2028 C C . ALA A 1 287 ? 131.213 122.244 95.989 1.00 64.79 254 ALA A C 1
ATOM 2029 O O . ALA A 1 287 ? 131.024 122.367 97.203 1.00 64.79 254 ALA A O 1
ATOM 2031 N N . LEU A 1 288 ? 131.529 121.064 95.437 1.00 64.79 255 LEU A N 1
ATOM 2032 C CA . LEU A 1 288 ? 131.700 119.893 96.292 1.00 64.79 255 LEU A CA 1
ATOM 2033 C C . LEU A 1 288 ? 132.908 120.034 97.213 1.00 64.79 255 LEU A C 1
ATOM 2034 O O . LEU A 1 288 ? 132.826 119.691 98.400 1.00 64.79 255 LEU A O 1
ATOM 2039 N N . GLY A 1 289 ? 133.994 120.644 96.728 1.00 64.79 256 GLY A N 1
ATOM 2040 C CA . GLY A 1 289 ? 135.173 120.799 97.568 1.00 64.79 256 GLY A CA 1
ATOM 2041 C C . GLY A 1 289 ? 134.947 121.778 98.704 1.00 64.79 256 GLY A C 1
ATOM 2042 O O . GLY A 1 289 ? 135.262 121.489 99.870 1.00 64.79 256 GLY A O 1
ATOM 2043 N N . ILE A 1 290 ? 134.288 122.897 98.410 1.00 64.79 257 ILE A N 1
ATOM 2044 C CA . ILE A 1 290 ? 134.160 123.885 99.467 1.00 64.79 257 ILE A CA 1
ATOM 2045 C C . ILE A 1 290 ? 133.011 123.506 100.389 1.00 64.79 257 ILE A C 1
ATOM 2046 O O . ILE A 1 290 ? 133.053 123.816 101.587 1.00 64.79 257 ILE A O 1
ATOM 2051 N N . THR A 1 291 ? 131.985 122.805 99.892 1.00 64.79 258 THR A N 1
ATOM 2052 C CA . THR A 1 291 ? 130.951 122.388 100.821 1.00 64.79 258 THR A CA 1
ATOM 2053 C C . THR A 1 291 ? 131.460 121.256 101.703 1.00 64.79 258 THR A C 1
ATOM 2054 O O . THR A 1 291 ? 131.007 121.113 102.842 1.00 64.79 258 THR A O 1
ATOM 2058 N N . THR A 1 292 ? 132.424 120.460 101.215 1.00 64.79 259 THR A N 1
ATOM 2059 C CA . THR A 1 292 ? 133.027 119.448 102.075 1.00 64.79 259 THR A CA 1
ATOM 2060 C C . THR A 1 292 ? 133.873 120.091 103.168 1.00 64.79 259 THR A C 1
ATOM 2061 O O . THR A 1 292 ? 133.862 119.642 104.322 1.00 64.79 259 THR A O 1
ATOM 2065 N N . VAL A 1 293 ? 134.534 121.207 102.841 1.00 64.79 260 VAL A N 1
ATOM 2066 C CA . VAL A 1 293 ? 135.278 121.945 103.863 1.00 64.79 260 VAL A CA 1
ATOM 2067 C C . VAL A 1 293 ? 134.330 122.573 104.882 1.00 64.79 260 VAL A C 1
ATOM 2068 O O . VAL A 1 293 ? 134.581 122.537 106.097 1.00 64.79 260 VAL A O 1
ATOM 2072 N N . LEU A 1 294 ? 133.197 123.097 104.414 1.00 64.79 261 LEU A N 1
ATOM 2073 C CA . LEU A 1 294 ? 132.219 123.670 105.332 1.00 64.79 261 LEU A CA 1
ATOM 2074 C C . LEU A 1 294 ? 131.585 122.604 106.218 1.00 64.79 261 LEU A C 1
ATOM 2075 O O . LEU A 1 294 ? 131.318 122.853 107.398 1.00 64.79 261 LEU A O 1
ATOM 2080 N N . THR A 1 295 ? 131.315 121.420 105.666 1.00 64.79 262 THR A N 1
ATOM 2081 C CA . THR A 1 295 ? 130.776 120.336 106.481 1.00 64.79 262 THR A CA 1
ATOM 2082 C C . THR A 1 295 ? 131.784 119.896 107.532 1.00 64.79 262 THR A C 1
ATOM 2083 O O . THR A 1 295 ? 131.420 119.627 108.685 1.00 64.79 262 THR A O 1
ATOM 2087 N N . MET A 1 296 ? 133.068 119.867 107.162 1.00 64.79 263 MET A N 1
ATOM 2088 C CA . MET A 1 296 ? 134.115 119.533 108.119 1.00 64.79 263 MET A CA 1
ATOM 2089 C C . MET A 1 296 ? 134.162 120.568 109.241 1.00 64.79 263 MET A C 1
ATOM 2090 O O . MET A 1 296 ? 134.334 120.222 110.421 1.00 64.79 263 MET A O 1
ATOM 2095 N N . THR A 1 297 ? 133.876 121.828 108.901 1.00 64.79 264 THR A N 1
ATOM 2096 C CA . THR A 1 297 ? 133.946 122.913 109.873 1.00 64.79 264 THR A CA 1
ATOM 2097 C C . THR A 1 297 ? 132.743 122.896 110.811 1.00 64.79 264 THR A C 1
ATOM 2098 O O . THR A 1 297 ? 132.898 123.114 112.017 1.00 64.79 264 THR A O 1
ATOM 2102 N N . THR A 1 298 ? 131.542 122.641 110.285 1.00 64.79 265 THR A N 1
ATOM 2103 C CA . THR A 1 298 ? 130.374 122.536 111.159 1.00 64.79 265 THR A CA 1
ATOM 2104 C C . THR A 1 298 ? 130.436 121.281 112.022 1.00 64.79 265 THR A C 1
ATOM 2105 O O . THR A 1 298 ? 129.964 121.299 113.160 1.00 64.79 265 THR A O 1
ATOM 2109 N N . GLN A 1 299 ? 131.111 120.231 111.547 1.00 64.79 266 GLN A N 1
ATOM 2110 C CA . GLN A 1 299 ? 131.317 119.029 112.354 1.00 64.79 266 GLN A CA 1
ATOM 2111 C C . GLN A 1 299 ? 132.250 119.322 113.524 1.00 64.79 266 GLN A C 1
ATOM 2112 O O . GLN A 1 299 ? 131.946 118.978 114.682 1.00 64.79 266 GLN A O 1
ATOM 2118 N N . SER A 1 300 ? 133.302 120.103 113.269 1.00 64.79 267 SER A N 1
ATOM 2119 C CA . SER A 1 300 ? 134.229 120.428 114.345 1.00 64.79 267 SER A CA 1
ATOM 2120 C C . SER A 1 300 ? 133.571 121.399 115.312 1.00 64.79 267 SER A C 1
ATOM 2121 O O . SER A 1 300 ? 133.655 121.219 116.532 1.00 64.79 267 SER A O 1
ATOM 2124 N N . SER A 1 301 ? 132.923 122.441 114.798 1.00 67.08 268 SER A N 1
ATOM 2125 C CA . SER A 1 301 ? 132.398 123.456 115.697 1.00 67.08 268 SER A CA 1
ATOM 2126 C C . SER A 1 301 ? 131.204 122.914 116.481 1.00 67.08 268 SER A C 1
ATOM 2127 O O . SER A 1 301 ? 130.946 123.372 117.599 1.00 67.08 268 SER A O 1
ATOM 2130 N N . GLY A 1 302 ? 130.434 121.979 115.910 1.00 70.56 269 GLY A N 1
ATOM 2131 C CA . GLY A 1 302 ? 129.363 121.373 116.679 1.00 70.56 269 GLY A CA 1
ATOM 2132 C C . GLY A 1 302 ? 129.843 120.377 117.711 1.00 70.56 269 GLY A C 1
ATOM 2133 O O . GLY A 1 302 ? 129.121 120.105 118.677 1.00 70.56 269 GLY A O 1
ATOM 2134 N N . SER A 1 303 ? 131.049 119.827 117.533 1.00 73.80 270 SER A N 1
ATOM 2135 C CA . SER A 1 303 ? 131.567 118.875 118.510 1.00 73.80 270 SER A CA 1
ATOM 2136 C C . SER A 1 303 ? 132.227 119.586 119.684 1.00 73.80 270 SER A C 1
ATOM 2137 O O . SER A 1 303 ? 132.560 118.942 120.684 1.00 73.80 270 SER A O 1
ATOM 2140 N N . ARG A 1 304 ? 132.402 120.901 119.551 1.00 78.78 271 ARG A N 1
ATOM 2141 C CA . ARG A 1 304 ? 133.100 121.839 120.418 1.00 78.78 271 ARG A CA 1
ATOM 2142 C C . ARG A 1 304 ? 132.352 122.199 121.705 1.00 78.78 271 ARG A C 1
ATOM 2143 O O . ARG A 1 304 ? 132.980 122.709 122.640 1.00 78.78 271 ARG A O 1
ATOM 2151 N N . ALA A 1 305 ? 131.060 121.885 121.814 1.00 82.98 272 ALA A N 1
ATOM 2152 C CA . ALA A 1 305 ? 130.318 122.060 123.062 1.00 82.98 272 ALA A CA 1
ATOM 2153 C C . ALA A 1 305 ? 130.341 120.861 124.006 1.00 82.98 272 ALA A C 1
ATOM 2154 O O . ALA A 1 305 ? 130.066 121.034 125.200 1.00 82.98 272 ALA A O 1
ATOM 2156 N N . SER A 1 306 ? 130.666 119.661 123.530 1.00 80.82 273 SER A N 1
ATOM 2157 C CA . SER A 1 306 ? 130.674 118.486 124.395 1.00 80.82 273 SER A CA 1
ATOM 2158 C C . SER A 1 306 ? 132.069 117.946 124.697 1.00 80.82 273 SER A C 1
ATOM 2159 O O . SER A 1 306 ? 132.201 116.775 125.067 1.00 80.82 273 SER A O 1
ATOM 2162 N N . LEU A 1 307 ? 133.110 118.757 124.555 1.00 76.23 274 LEU A N 1
ATOM 2163 C CA . LEU A 1 307 ? 134.449 118.292 124.885 1.00 76.23 274 LEU A CA 1
ATOM 2164 C C . LEU A 1 307 ? 135.003 119.020 126.108 1.00 76.23 274 LEU A C 1
ATOM 2165 O O . LEU A 1 307 ? 134.571 120.131 126.432 1.00 76.23 274 LEU A O 1
ATOM 2170 N N . PRO A 1 308 ? 135.952 118.408 126.822 1.00 73.00 275 PRO A N 1
ATOM 2171 C CA . PRO A 1 308 ? 136.556 119.073 127.985 1.00 73.00 275 PRO A CA 1
ATOM 2172 C C . PRO A 1 308 ? 137.339 120.317 127.590 1.00 73.00 275 PRO A C 1
ATOM 2173 O O . PRO A 1 308 ? 138.046 120.335 126.580 1.00 73.00 275 PRO A O 1
ATOM 2177 N N . LYS A 1 309 ? 137.204 121.363 128.401 1.00 73.89 276 LYS A N 1
ATOM 2178 C CA . LYS A 1 309 ? 137.826 122.656 128.119 1.00 73.89 276 LYS A CA 1
ATOM 2179 C C . LYS A 1 309 ? 139.217 122.643 128.742 1.00 73.89 276 LYS A C 1
ATOM 2180 O O . LYS A 1 309 ? 139.403 122.969 129.915 1.00 73.89 276 LYS A O 1
ATOM 2186 N N . VAL A 1 310 ? 140.209 122.258 127.942 1.00 64.79 277 VAL A N 1
ATOM 2187 C CA . VAL A 1 310 ? 141.616 122.371 128.303 1.00 64.79 277 VAL A CA 1
ATOM 2188 C C . VAL A 1 310 ? 142.320 123.238 127.265 1.00 64.79 277 VAL A C 1
ATOM 2189 O O . VAL A 1 310 ? 141.754 123.595 126.234 1.00 64.79 277 VAL A O 1
ATOM 2193 N N . SER A 1 311 ? 143.578 123.576 127.558 1.00 64.79 278 SER A N 1
ATOM 2194 C CA . SER A 1 311 ? 144.355 124.478 126.719 1.00 64.79 278 SER A CA 1
ATOM 2195 C C . SER A 1 311 ? 145.424 123.783 125.889 1.00 64.79 278 SER A C 1
ATOM 2196 O O . SER A 1 311 ? 146.068 124.447 125.070 1.00 64.79 278 SER A O 1
ATOM 2199 N N . TYR A 1 312 ? 145.662 122.492 126.097 1.00 64.79 279 TYR A N 1
ATOM 2200 C CA . TYR A 1 312 ? 146.638 121.758 125.308 1.00 64.79 279 TYR A CA 1
ATOM 2201 C C . TYR A 1 312 ? 145.927 120.895 124.262 1.00 64.79 279 TYR A C 1
ATOM 2202 O O . TYR A 1 312 ? 144.698 120.813 124.214 1.00 64.79 279 TYR A O 1
ATOM 2211 N N . VAL A 1 313 ? 146.717 120.232 123.418 1.00 64.79 280 VAL A N 1
ATOM 2212 C CA . VAL A 1 313 ? 146.191 119.477 122.283 1.00 64.79 280 VAL A CA 1
ATOM 2213 C C . VAL A 1 313 ? 145.785 118.074 122.715 1.00 64.79 280 VAL A C 1
ATOM 2214 O O . VAL A 1 313 ? 146.560 117.373 123.377 1.00 64.79 280 VAL A O 1
ATOM 2218 N N . LYS A 1 314 ? 144.575 117.660 122.347 1.00 64.79 281 LYS A N 1
ATOM 2219 C CA . LYS A 1 314 ? 144.132 116.296 122.597 1.00 64.79 281 LYS A CA 1
ATOM 2220 C C . LYS A 1 314 ? 144.198 115.456 121.317 1.00 64.79 281 LYS A C 1
ATOM 2221 O O . LYS A 1 314 ? 144.366 115.967 120.198 1.00 64.79 281 LYS A O 1
ATOM 2227 N N . ALA A 1 315 ? 144.040 114.137 121.493 1.00 64.79 282 ALA A N 1
ATOM 2228 C CA . ALA A 1 315 ? 144.131 113.243 120.344 1.00 64.79 282 ALA A CA 1
ATOM 2229 C C . ALA A 1 315 ? 142.973 113.455 119.380 1.00 64.79 282 ALA A C 1
ATOM 2230 O O . ALA A 1 315 ? 143.143 113.321 118.155 1.00 64.79 282 ALA A O 1
ATOM 2232 N N . ILE A 1 316 ? 141.807 113.849 119.901 1.00 64.79 283 ILE A N 1
ATOM 2233 C CA . ILE A 1 316 ? 140.712 114.120 118.987 1.00 64.79 283 ILE A CA 1
ATOM 2234 C C . ILE A 1 316 ? 141.006 115.396 118.223 1.00 64.79 283 ILE A C 1
ATOM 2235 O O . ILE A 1 316 ? 140.577 115.553 117.071 1.00 64.79 283 ILE A O 1
ATOM 2240 N N . ASP A 1 317 ? 141.786 116.309 118.819 1.00 64.79 284 ASP A N 1
ATOM 2241 C CA . ASP A 1 317 ? 142.104 117.520 118.085 1.00 64.79 284 ASP A CA 1
ATOM 2242 C C . ASP A 1 317 ? 143.076 117.204 116.962 1.00 64.79 284 ASP A C 1
ATOM 2243 O O . ASP A 1 317 ? 142.977 117.784 115.872 1.00 64.79 284 ASP A O 1
ATOM 2248 N N . ILE A 1 318 ? 143.977 116.235 117.194 1.00 64.79 285 ILE A N 1
ATOM 2249 C CA . ILE A 1 318 ? 144.886 115.818 116.127 1.00 64.79 285 ILE A CA 1
ATOM 2250 C C . ILE A 1 318 ? 144.098 115.210 114.974 1.00 64.79 285 ILE A C 1
ATOM 2251 O O . ILE A 1 318 ? 144.341 115.511 113.794 1.00 64.79 285 ILE A O 1
ATOM 2256 N N . TRP A 1 319 ? 143.115 114.368 115.311 1.00 64.79 286 TRP A N 1
ATOM 2257 C CA . TRP A 1 319 ? 142.306 113.708 114.289 1.00 64.79 286 TRP A CA 1
ATOM 2258 C C . TRP A 1 319 ? 141.497 114.713 113.483 1.00 64.79 286 TRP A C 1
ATOM 2259 O O . TRP A 1 319 ? 141.429 114.634 112.247 1.00 64.79 286 TRP A O 1
ATOM 2270 N N . MET A 1 320 ? 140.927 115.705 114.172 1.00 64.79 287 MET A N 1
ATOM 2271 C CA . MET A 1 320 ? 140.072 116.682 113.520 1.00 64.79 287 MET A CA 1
ATOM 2272 C C . MET A 1 320 ? 140.888 117.633 112.650 1.00 64.79 287 MET A C 1
ATOM 2273 O O . MET A 1 320 ? 140.453 117.999 111.546 1.00 64.79 287 MET A O 1
ATOM 2278 N N . ALA A 1 321 ? 142.148 117.876 113.036 1.00 64.79 288 ALA A N 1
ATOM 2279 C CA . ALA A 1 321 ? 143.027 118.718 112.230 1.00 64.79 288 ALA A CA 1
ATOM 2280 C C . ALA A 1 321 ? 143.516 117.988 110.990 1.00 64.79 288 ALA A C 1
ATOM 2281 O O . ALA A 1 321 ? 143.621 118.588 109.911 1.00 64.79 288 ALA A O 1
ATOM 2283 N N . VAL A 1 322 ? 143.794 116.688 111.104 1.00 64.79 289 VAL A N 1
ATOM 2284 C CA . VAL A 1 322 ? 144.270 115.978 109.924 1.00 64.79 289 VAL A CA 1
ATOM 2285 C C . VAL A 1 322 ? 143.129 115.783 108.929 1.00 64.79 289 VAL A C 1
ATOM 2286 O O . VAL A 1 322 ? 143.327 115.899 107.709 1.00 64.79 289 VAL A O 1
ATOM 2290 N N . CYS A 1 323 ? 141.911 115.520 109.422 1.00 64.79 290 CYS A N 1
ATOM 2291 C CA . CYS A 1 323 ? 140.790 115.416 108.490 1.00 64.79 290 CYS A CA 1
ATOM 2292 C C . CYS A 1 323 ? 140.499 116.749 107.801 1.00 64.79 290 CYS A C 1
ATOM 2293 O O . CYS A 1 323 ? 140.152 116.774 106.603 1.00 64.79 290 CYS A O 1
ATOM 2296 N N . LEU A 1 324 ? 140.739 117.871 108.497 1.00 64.79 291 LEU A N 1
ATOM 2297 C CA . LEU A 1 324 ? 140.580 119.152 107.818 1.00 64.79 291 LEU A CA 1
ATOM 2298 C C . LEU A 1 324 ? 141.686 119.389 106.796 1.00 64.79 291 LEU A C 1
ATOM 2299 O O . LEU A 1 324 ? 141.425 119.958 105.728 1.00 64.79 291 LEU A O 1
ATOM 2304 N N . LEU A 1 325 ? 142.909 118.918 107.072 1.00 64.79 292 LEU A N 1
ATOM 2305 C CA . LEU A 1 325 ? 143.975 119.091 106.088 1.00 64.79 292 LEU A CA 1
ATOM 2306 C C . LEU A 1 325 ? 143.734 118.223 104.860 1.00 64.79 292 LEU A C 1
ATOM 2307 O O . LEU A 1 325 ? 144.092 118.611 103.741 1.00 64.79 292 LEU A O 1
ATOM 2312 N N . PHE A 1 326 ? 142.998 117.125 105.033 1.00 64.79 293 PHE A N 1
ATOM 2313 C CA . PHE A 1 326 ? 142.706 116.236 103.913 1.00 64.79 293 PHE A CA 1
ATOM 2314 C C . PHE A 1 326 ? 141.642 116.840 103.010 1.00 64.79 293 PHE A C 1
ATOM 2315 O O . PHE A 1 326 ? 141.792 116.848 101.775 1.00 64.79 293 PHE A O 1
ATOM 2323 N N . VAL A 1 327 ? 140.595 117.418 103.604 1.00 64.79 294 VAL A N 1
ATOM 2324 C CA . VAL A 1 327 ? 139.603 118.037 102.731 1.00 64.79 294 VAL A CA 1
ATOM 2325 C C . VAL A 1 327 ? 140.104 119.363 102.160 1.00 64.79 294 VAL A C 1
ATOM 2326 O O . VAL A 1 327 ? 139.610 119.796 101.111 1.00 64.79 294 VAL A O 1
ATOM 2330 N N . PHE A 1 328 ? 141.065 120.024 102.815 1.00 64.79 295 PHE A N 1
ATOM 2331 C CA . PHE A 1 328 ? 141.684 121.214 102.232 1.00 64.79 295 PHE A CA 1
ATOM 2332 C C . PHE A 1 328 ? 142.562 120.846 101.032 1.00 64.79 295 PHE A C 1
ATOM 2333 O O . PHE A 1 328 ? 142.559 121.535 99.992 1.00 64.79 295 PHE A O 1
ATOM 2341 N N . SER A 1 329 ? 143.249 119.702 101.121 1.00 64.79 296 SER A N 1
ATOM 2342 C CA . SER A 1 329 ? 144.153 119.305 100.051 1.00 64.79 296 SER A CA 1
ATOM 2343 C C . SER A 1 329 ? 143.398 118.761 98.851 1.00 64.79 296 SER A C 1
ATOM 2344 O O . SER A 1 329 ? 143.869 118.903 97.713 1.00 64.79 296 SER A O 1
ATOM 2347 N N . ALA A 1 330 ? 142.208 118.188 99.065 1.00 64.79 297 ALA A N 1
ATOM 2348 C CA . ALA A 1 330 ? 141.472 117.707 97.900 1.00 64.79 297 ALA A CA 1
ATOM 2349 C C . ALA A 1 330 ? 140.968 118.865 97.044 1.00 64.79 297 ALA A C 1
ATOM 2350 O O . ALA A 1 330 ? 140.831 118.716 95.824 1.00 64.79 297 ALA A O 1
ATOM 2352 N N . LEU A 1 331 ? 140.687 120.020 97.656 1.00 64.79 298 LEU A N 1
ATOM 2353 C CA . LEU A 1 331 ? 140.278 121.197 96.893 1.00 64.79 298 LEU A CA 1
ATOM 2354 C C . LEU A 1 331 ? 141.467 121.892 96.235 1.00 64.79 298 LEU A C 1
ATOM 2355 O O . LEU A 1 331 ? 141.351 122.395 95.101 1.00 64.79 298 LEU A O 1
ATOM 2360 N N . LEU A 1 332 ? 142.639 121.859 96.886 1.00 64.79 299 LEU A N 1
ATOM 2361 C CA . LEU A 1 332 ? 143.824 122.363 96.191 1.00 64.79 299 LEU A CA 1
ATOM 2362 C C . LEU A 1 332 ? 144.197 121.494 94.994 1.00 64.79 299 LEU A C 1
ATOM 2363 O O . LEU A 1 332 ? 144.720 122.011 93.989 1.00 64.79 299 LEU A O 1
ATOM 2368 N N . GLU A 1 333 ? 143.884 120.195 95.047 1.00 64.79 300 GLU A N 1
ATOM 2369 C CA . GLU A 1 333 ? 144.205 119.355 93.900 1.00 64.79 300 GLU A CA 1
ATOM 2370 C C . GLU A 1 333 ? 143.375 119.766 92.691 1.00 64.79 300 GLU A C 1
ATOM 2371 O O . GLU A 1 333 ? 143.881 119.788 91.560 1.00 64.79 300 GLU A O 1
ATOM 2377 N N . TYR A 1 334 ? 142.100 120.113 92.904 1.00 64.79 301 TYR A N 1
ATOM 2378 C CA . TYR A 1 334 ? 141.303 120.519 91.755 1.00 64.79 301 TYR A CA 1
ATOM 2379 C C . TYR A 1 334 ? 141.728 121.893 91.269 1.00 64.79 301 TYR A C 1
ATOM 2380 O O . TYR A 1 334 ? 141.616 122.183 90.077 1.00 64.79 301 TYR A O 1
ATOM 2389 N N . ALA A 1 335 ? 142.181 122.765 92.176 1.00 64.79 302 ALA A N 1
ATOM 2390 C CA . ALA A 1 335 ? 142.679 124.063 91.725 1.00 64.79 302 ALA A CA 1
ATOM 2391 C C . ALA A 1 335 ? 143.889 123.908 90.806 1.00 64.79 302 ALA A C 1
ATOM 2392 O O . ALA A 1 335 ? 143.972 124.571 89.759 1.00 64.79 302 ALA A O 1
ATOM 2394 N N . ALA A 1 336 ? 144.715 122.891 91.069 1.00 64.79 303 ALA A N 1
ATOM 2395 C CA . ALA A 1 336 ? 145.843 122.595 90.184 1.00 64.79 303 ALA A CA 1
ATOM 2396 C C . ALA A 1 336 ? 145.399 121.934 88.881 1.00 64.79 303 ALA A C 1
ATOM 2397 O O . ALA A 1 336 ? 145.919 122.266 87.807 1.00 64.79 303 ALA A O 1
ATOM 2399 N N . VAL A 1 337 ? 144.412 121.039 88.942 1.00 66.81 304 VAL A N 1
ATOM 2400 C CA . VAL A 1 337 ? 143.921 120.392 87.725 1.00 66.81 304 VAL A CA 1
ATOM 2401 C C . VAL A 1 337 ? 143.253 121.416 86.810 1.00 66.81 304 VAL A C 1
ATOM 2402 O O . VAL A 1 337 ? 143.517 121.455 85.598 1.00 66.81 304 VAL A O 1
ATOM 2406 N N . ASN A 1 338 ? 142.430 122.295 87.383 1.00 69.39 305 ASN A N 1
ATOM 2407 C CA . ASN A 1 338 ? 141.726 123.304 86.603 1.00 69.39 305 ASN A CA 1
ATOM 2408 C C . ASN A 1 338 ? 142.703 124.311 86.019 1.00 69.39 305 ASN A C 1
ATOM 2409 O O . ASN A 1 338 ? 142.469 124.822 84.919 1.00 69.39 305 ASN A O 1
ATOM 2414 N N . PHE A 1 339 ? 143.801 124.614 86.721 1.00 70.19 306 PHE A N 1
ATOM 2415 C CA . PHE A 1 339 ? 144.698 125.624 86.174 1.00 70.19 306 PHE A CA 1
ATOM 2416 C C . PHE A 1 339 ? 145.565 125.020 85.075 1.00 70.19 306 PHE A C 1
ATOM 2417 O O . PHE A 1 339 ? 145.763 125.644 84.026 1.00 70.19 306 PHE A O 1
ATOM 2425 N N . VAL A 1 340 ? 146.098 123.814 85.298 1.00 74.77 307 VAL A N 1
ATOM 2426 C CA . VAL A 1 340 ? 146.948 123.167 84.301 1.00 74.77 307 VAL A CA 1
ATOM 2427 C C . VAL A 1 340 ? 146.159 122.827 83.034 1.00 74.77 307 VAL A C 1
ATOM 2428 O O . VAL A 1 340 ? 146.701 122.898 81.923 1.00 74.77 307 VAL A O 1
ATOM 2432 N N . SER A 1 341 ? 144.867 122.503 83.164 1.00 80.19 308 SER A N 1
ATOM 2433 C CA . SER A 1 341 ? 144.104 122.018 82.013 1.00 80.19 308 SER A CA 1
ATOM 2434 C C . SER A 1 341 ? 143.846 123.097 80.960 1.00 80.19 308 SER A C 1
ATOM 2435 O O . SER A 1 341 ? 143.654 122.767 79.783 1.00 80.19 308 SER A O 1
ATOM 2438 N N . ARG A 1 342 ? 143.836 124.374 81.339 1.00 81.53 309 ARG A N 1
ATOM 2439 C CA . ARG A 1 342 ? 143.635 125.476 80.393 1.00 81.53 309 ARG A CA 1
ATOM 2440 C C . ARG A 1 342 ? 144.937 126.262 80.248 1.00 81.53 309 ARG A C 1
ATOM 2441 O O . ARG A 1 342 ? 145.272 127.096 81.094 1.00 81.53 309 ARG A O 1
ATOM 2449 N N . GLN A 1 343 ? 145.675 125.987 79.169 1.00 90.22 310 GLN A N 1
ATOM 2450 C CA . GLN A 1 343 ? 146.875 126.743 78.823 1.00 90.22 310 GLN A CA 1
ATOM 2451 C C . GLN A 1 343 ? 146.895 127.123 77.345 1.00 90.22 310 GLN A C 1
ATOM 2452 O O . GLN A 1 343 ? 147.967 127.234 76.743 1.00 90.22 310 GLN A O 1
ATOM 2458 N N . HIS A 1 344 ? 145.725 127.326 76.747 1.00 95.69 311 HIS A N 1
ATOM 2459 C CA . HIS A 1 344 ? 145.634 127.566 75.310 1.00 95.69 311 HIS A CA 1
ATOM 2460 C C . HIS A 1 344 ? 144.429 128.437 74.974 1.00 95.69 311 HIS A C 1
ATOM 2461 O O . HIS A 1 344 ? 143.321 128.194 75.454 1.00 95.69 311 HIS A O 1
ATOM 2468 N N . LYS A 1 419 ? 147.175 119.485 74.025 1.00 98.30 386 LYS A N 1
ATOM 2469 C CA . LYS A 1 419 ? 146.934 118.026 74.211 1.00 98.30 386 LYS A CA 1
ATOM 2470 C C . LYS A 1 419 ? 147.893 117.496 75.274 1.00 98.30 386 LYS A C 1
ATOM 2471 O O . LYS A 1 419 ? 147.470 116.649 76.075 1.00 98.30 386 LYS A O 1
ATOM 2477 N N . VAL A 1 420 ? 149.137 117.966 75.277 1.00 96.38 387 VAL A N 1
ATOM 2478 C CA . VAL A 1 420 ? 150.039 117.574 76.355 1.00 96.38 387 VAL A CA 1
ATOM 2479 C C . VAL A 1 420 ? 149.529 118.083 77.700 1.00 96.38 387 VAL A C 1
ATOM 2480 O O . VAL A 1 420 ? 149.723 117.435 78.737 1.00 96.38 387 VAL A O 1
ATOM 2484 N N . PHE A 1 421 ? 148.828 119.217 77.701 1.00 93.31 388 PHE A N 1
ATOM 2485 C CA . PHE A 1 421 ? 148.309 119.806 78.931 1.00 93.31 388 PHE A CA 1
ATOM 2486 C C . PHE A 1 421 ? 147.046 119.112 79.433 1.00 93.31 388 PHE A C 1
ATOM 2487 O O . PHE A 1 421 ? 146.793 119.098 80.643 1.00 93.31 388 PHE A O 1
ATOM 2495 N N . ILE A 1 422 ? 146.248 118.541 78.529 1.00 92.53 389 ILE A N 1
ATOM 2496 C CA . ILE A 1 422 ? 145.053 117.803 78.932 1.00 92.53 389 ILE A CA 1
ATOM 2497 C C . ILE A 1 422 ? 145.413 116.501 79.644 1.00 92.53 389 ILE A C 1
ATOM 2498 O O . ILE A 1 422 ? 144.767 116.121 80.629 1.00 92.53 389 ILE A O 1
ATOM 2503 N N . ASP A 1 423 ? 146.458 115.808 79.187 1.00 92.10 390 ASP A N 1
ATOM 2504 C CA . ASP A 1 423 ? 146.788 114.511 79.773 1.00 92.10 390 ASP A CA 1
ATOM 2505 C C . ASP A 1 423 ? 147.606 114.631 81.056 1.00 92.10 390 ASP A C 1
ATOM 2506 O O . ASP A 1 423 ? 147.516 113.751 81.918 1.00 92.10 390 ASP A O 1
ATOM 2511 N N . ARG A 1 424 ? 148.394 115.696 81.209 1.00 87.03 391 ARG A N 1
ATOM 2512 C CA . ARG A 1 424 ? 149.019 115.973 82.501 1.00 87.03 391 ARG A CA 1
ATOM 2513 C C . ARG A 1 424 ? 147.974 116.270 83.574 1.00 87.03 391 ARG A C 1
ATOM 2514 O O . ARG A 1 424 ? 148.068 115.768 84.710 1.00 87.03 391 ARG A O 1
ATOM 2522 N N . ALA A 1 425 ? 146.904 116.978 83.202 1.00 80.29 392 ALA A N 1
ATOM 2523 C CA . ALA A 1 425 ? 145.857 117.221 84.181 1.00 80.29 392 ALA A CA 1
ATOM 2524 C C . ALA A 1 425 ? 145.062 115.957 84.452 1.00 80.29 392 ALA A C 1
ATOM 2525 O O . ALA A 1 425 ? 144.563 115.775 85.568 1.00 80.29 392 ALA A O 1
ATOM 2527 N N . LYS A 1 426 ? 144.917 115.075 83.458 1.00 78.45 393 LYS A N 1
ATOM 2528 C CA . LYS A 1 426 ? 144.172 113.860 83.747 1.00 78.45 393 LYS A CA 1
ATOM 2529 C C . LYS A 1 426 ? 145.030 112.930 84.591 1.00 78.45 393 LYS A C 1
ATOM 2530 O O . LYS A 1 426 ? 144.509 112.138 85.393 1.00 78.45 393 LYS A O 1
ATOM 2536 N N . LYS A 1 427 ? 146.358 113.069 84.471 1.00 73.88 394 LYS A N 1
ATOM 2537 C CA . LYS A 1 427 ? 147.240 112.218 85.249 1.00 73.88 394 LYS A CA 1
ATOM 2538 C C . LYS A 1 427 ? 147.226 112.639 86.704 1.00 73.88 394 LYS A C 1
ATOM 2539 O O . LYS A 1 427 ? 147.372 111.793 87.593 1.00 73.88 394 LYS A O 1
ATOM 2545 N N . ILE A 1 428 ? 147.014 113.935 86.965 1.00 69.06 395 ILE A N 1
ATOM 2546 C CA . ILE A 1 428 ? 146.934 114.355 88.362 1.00 69.06 395 ILE A CA 1
ATOM 2547 C C . ILE A 1 428 ? 145.705 113.742 89.025 1.00 69.06 395 ILE A C 1
ATOM 2548 O O . ILE A 1 428 ? 145.756 113.300 90.182 1.00 69.06 395 ILE A O 1
ATOM 2553 N N . ASP A 1 429 ? 144.614 113.602 88.261 1.00 68.23 396 ASP A N 1
ATOM 2554 C CA . ASP A 1 429 ? 143.394 113.008 88.798 1.00 68.23 396 ASP A CA 1
ATOM 2555 C C . ASP A 1 429 ? 143.573 111.517 89.039 1.00 68.23 396 ASP A C 1
ATOM 2556 O O . ASP A 1 429 ? 143.179 110.993 90.094 1.00 68.23 396 ASP A O 1
ATOM 2561 N N . THR A 1 430 ? 144.237 110.831 88.103 1.00 66.74 397 THR A N 1
ATOM 2562 C CA . THR A 1 430 ? 144.361 109.389 88.269 1.00 66.74 397 THR A CA 1
ATOM 2563 C C . THR A 1 430 ? 145.367 109.050 89.357 1.00 66.74 397 THR A C 1
ATOM 2564 O O . THR A 1 430 ? 145.252 107.997 89.994 1.00 66.74 397 THR A O 1
ATOM 2568 N N . ILE A 1 431 ? 146.357 109.916 89.587 1.00 64.79 398 ILE A N 1
ATOM 2569 C CA . ILE A 1 431 ? 147.275 109.673 90.693 1.00 64.79 398 ILE A CA 1
ATOM 2570 C C . ILE A 1 431 ? 146.593 109.956 92.028 1.00 64.79 398 ILE A C 1
ATOM 2571 O O . ILE A 1 431 ? 146.725 109.175 92.978 1.00 64.79 398 ILE A O 1
ATOM 2576 N N . SER A 1 432 ? 145.832 111.059 92.114 1.00 64.79 399 SER A N 1
ATOM 2577 C CA . SER A 1 432 ? 145.111 111.401 93.340 1.00 64.79 399 SER A CA 1
ATOM 2578 C C . SER A 1 432 ? 144.052 110.380 93.739 1.00 64.79 399 SER A C 1
ATOM 2579 O O . SER A 1 432 ? 143.867 110.163 94.948 1.00 64.79 399 SER A O 1
ATOM 2582 N N . ARG A 1 433 ? 143.538 109.609 92.769 1.00 64.79 400 ARG A N 1
ATOM 2583 C CA . ARG A 1 433 ? 142.550 108.562 93.050 1.00 64.79 400 ARG A CA 1
ATOM 2584 C C . ARG A 1 433 ? 143.116 107.433 93.898 1.00 64.79 400 ARG A C 1
ATOM 2585 O O . ARG A 1 433 ? 142.376 106.808 94.666 1.00 64.79 400 ARG A O 1
ATOM 2593 N N . ALA A 1 434 ? 144.406 107.156 93.780 1.00 64.79 401 ALA A N 1
ATOM 2594 C CA . ALA A 1 434 ? 145.054 106.132 94.586 1.00 64.79 401 ALA A CA 1
ATOM 2595 C C . ALA A 1 434 ? 145.845 106.726 95.739 1.00 64.79 401 ALA A C 1
ATOM 2596 O O . ALA A 1 434 ? 145.966 106.086 96.788 1.00 64.79 401 ALA A O 1
ATOM 2598 N N . CYS A 1 435 ? 146.384 107.931 95.565 1.00 64.79 402 CYS A N 1
ATOM 2599 C CA . CYS A 1 435 ? 147.273 108.531 96.550 1.00 64.79 402 CYS A CA 1
ATOM 2600 C C . CYS A 1 435 ? 146.524 109.068 97.768 1.00 64.79 402 CYS A C 1
ATOM 2601 O O . CYS A 1 435 ? 147.014 108.931 98.894 1.00 64.79 402 CYS A O 1
ATOM 2604 N N . PHE A 1 436 ? 145.345 109.692 97.586 1.00 64.79 403 PHE A N 1
ATOM 2605 C CA . PHE A 1 436 ? 144.625 110.202 98.756 1.00 64.79 403 PHE A CA 1
ATOM 2606 C C . PHE A 1 436 ? 144.120 109.110 99.704 1.00 64.79 403 PHE A C 1
ATOM 2607 O O . PHE A 1 436 ? 144.398 109.203 100.919 1.00 64.79 403 PHE A O 1
ATOM 2615 N N . PRO A 1 437 ? 143.465 108.029 99.243 1.00 64.79 404 PRO A N 1
ATOM 2616 C CA . PRO A 1 437 ? 143.096 106.964 100.194 1.00 64.79 404 PRO A CA 1
ATOM 2617 C C . PRO A 1 437 ? 144.281 106.228 100.786 1.00 64.79 404 PRO A C 1
ATOM 2618 O O . PRO A 1 437 ? 144.193 105.773 101.934 1.00 64.79 404 PRO A O 1
ATOM 2622 N N . LEU A 1 438 ? 145.415 106.165 100.089 1.00 64.79 405 LEU A N 1
ATOM 2623 C CA . LEU A 1 438 ? 146.547 105.430 100.639 1.00 64.79 405 LEU A CA 1
ATOM 2624 C C . LEU A 1 438 ? 147.158 106.210 101.794 1.00 64.79 405 LEU A C 1
ATOM 2625 O O . LEU A 1 438 ? 147.434 105.645 102.861 1.00 64.79 405 LEU A O 1
ATOM 2630 N N . ALA A 1 439 ? 147.410 107.505 101.590 1.00 64.79 406 ALA A N 1
ATOM 2631 C CA . ALA A 1 439 ? 148.004 108.290 102.662 1.00 64.79 406 ALA A CA 1
ATOM 2632 C C . ALA A 1 439 ? 147.033 108.436 103.829 1.00 64.79 406 ALA A C 1
ATOM 2633 O O . ALA A 1 439 ? 147.465 108.506 104.989 1.00 64.79 406 ALA A O 1
ATOM 2635 N N . PHE A 1 440 ? 145.719 108.362 103.563 1.00 64.79 407 PHE A N 1
ATOM 2636 C CA . PHE A 1 440 ? 144.792 108.391 104.690 1.00 64.79 407 PHE A CA 1
ATOM 2637 C C . PHE A 1 440 ? 144.760 107.063 105.440 1.00 64.79 407 PHE A C 1
ATOM 2638 O O . PHE A 1 440 ? 144.594 107.053 106.669 1.00 64.79 407 PHE A O 1
ATOM 2646 N N . LEU A 1 441 ? 145.020 105.949 104.750 1.00 64.79 408 LEU A N 1
ATOM 2647 C CA . LEU A 1 441 ? 145.124 104.675 105.454 1.00 64.79 408 LEU A CA 1
ATOM 2648 C C . LEU A 1 441 ? 146.396 104.620 106.290 1.00 64.79 408 LEU A C 1
ATOM 2649 O O . LEU A 1 441 ? 146.390 104.096 107.414 1.00 64.79 408 LEU A O 1
ATOM 2654 N N . ILE A 1 442 ? 147.486 105.196 105.776 1.00 64.79 409 ILE A N 1
ATOM 2655 C CA . ILE A 1 442 ? 148.723 105.230 106.550 1.00 64.79 409 ILE A CA 1
ATOM 2656 C C . ILE A 1 442 ? 148.539 106.091 107.794 1.00 64.79 409 ILE A C 1
ATOM 2657 O O . ILE A 1 442 ? 149.012 105.742 108.890 1.00 64.79 409 ILE A O 1
ATOM 2662 N N . PHE A 1 443 ? 147.832 107.223 107.654 1.00 64.79 410 PHE A N 1
ATOM 2663 C CA . PHE A 1 443 ? 147.604 108.056 108.828 1.00 64.79 410 PHE A CA 1
ATOM 2664 C C . PHE A 1 443 ? 146.731 107.339 109.848 1.00 64.79 410 PHE A C 1
ATOM 2665 O O . PHE A 1 443 ? 146.975 107.443 111.055 1.00 64.79 410 PHE A O 1
ATOM 2673 N N . ASN A 1 444 ? 145.708 106.607 109.387 1.00 64.79 411 ASN A N 1
ATOM 2674 C CA . ASN A 1 444 ? 144.859 105.883 110.329 1.00 64.79 411 ASN A CA 1
ATOM 2675 C C . ASN A 1 444 ? 145.634 104.798 111.065 1.00 64.79 411 ASN A C 1
ATOM 2676 O O . ASN A 1 444 ? 145.430 104.589 112.271 1.00 64.79 411 ASN A O 1
ATOM 2681 N N . ILE A 1 445 ? 146.596 104.173 110.380 1.00 64.79 412 ILE A N 1
ATOM 2682 C CA . ILE A 1 445 ? 147.387 103.117 111.002 1.00 64.79 412 ILE A CA 1
ATOM 2683 C C . ILE A 1 445 ? 148.314 103.688 112.065 1.00 64.79 412 ILE A C 1
ATOM 2684 O O . ILE A 1 445 ? 148.345 103.200 113.205 1.00 64.79 412 ILE A O 1
ATOM 2689 N N . PHE A 1 446 ? 148.976 104.810 111.763 1.00 64.79 413 PHE A N 1
ATOM 2690 C CA . PHE A 1 446 ? 149.851 105.396 112.775 1.00 64.79 413 PHE A CA 1
ATOM 2691 C C . PHE A 1 446 ? 149.063 106.038 113.909 1.00 64.79 413 PHE A C 1
ATOM 2692 O O . PHE A 1 446 ? 149.481 105.946 115.069 1.00 64.79 413 PHE A O 1
ATOM 2700 N N . TYR A 1 447 ? 147.851 106.517 113.637 1.00 64.79 414 TYR A N 1
ATOM 2701 C CA . TYR A 1 447 ? 147.074 107.166 114.684 1.00 64.79 414 TYR A CA 1
ATOM 2702 C C . TYR A 1 447 ? 146.585 106.129 115.680 1.00 64.79 414 TYR A C 1
ATOM 2703 O O . TYR A 1 447 ? 146.836 106.241 116.893 1.00 64.79 414 TYR A O 1
ATOM 2712 N N . TRP A 1 448 ? 145.948 105.066 115.182 1.00 64.79 415 TRP A N 1
ATOM 2713 C CA . TRP A 1 448 ? 145.369 104.129 116.124 1.00 64.79 415 TRP A CA 1
ATOM 2714 C C . TRP A 1 448 ? 146.447 103.263 116.754 1.00 64.79 415 TRP A C 1
ATOM 2715 O O . TRP A 1 448 ? 146.278 102.846 117.907 1.00 64.79 415 TRP A O 1
ATOM 2726 N N . VAL A 1 449 ? 147.611 103.117 116.108 1.00 64.79 416 VAL A N 1
ATOM 2727 C CA . VAL A 1 449 ? 148.653 102.326 116.745 1.00 64.79 416 VAL A CA 1
ATOM 2728 C C . VAL A 1 449 ? 149.295 103.129 117.868 1.00 64.79 416 VAL A C 1
ATOM 2729 O O . VAL A 1 449 ? 149.483 102.612 118.975 1.00 64.79 416 VAL A O 1
ATOM 2733 N N . ILE A 1 450 ? 149.595 104.414 117.638 1.00 65.37 417 ILE A N 1
ATOM 2734 C CA . ILE A 1 450 ? 150.298 105.150 118.681 1.00 65.37 417 ILE A CA 1
ATOM 2735 C C . ILE A 1 450 ? 149.349 105.537 119.808 1.00 65.37 417 ILE A C 1
ATOM 2736 O O . ILE A 1 450 ? 149.815 105.888 120.900 1.00 65.37 417 ILE A O 1
ATOM 2741 N N . TYR A 1 451 ? 148.031 105.483 119.589 1.00 64.79 418 TYR A N 1
ATOM 2742 C CA . TYR A 1 451 ? 147.100 105.820 120.661 1.00 64.79 418 TYR A CA 1
ATOM 2743 C C . TYR A 1 451 ? 146.451 104.615 121.344 1.00 64.79 418 TYR A C 1
ATOM 2744 O O . TYR A 1 451 ? 145.813 104.796 122.386 1.00 64.79 418 TYR A O 1
ATOM 2753 N N . LYS A 1 452 ? 146.588 103.401 120.800 1.00 72.00 419 LYS A N 1
ATOM 2754 C CA . LYS A 1 452 ? 146.058 102.206 121.450 1.00 72.00 419 LYS A CA 1
ATOM 2755 C C . LYS A 1 452 ? 147.093 101.122 121.734 1.00 72.00 419 LYS A C 1
ATOM 2756 O O . LYS A 1 452 ? 146.741 100.107 122.348 1.00 72.00 419 LYS A O 1
ATOM 2762 N N . ILE A 1 453 ? 148.348 101.296 121.321 1.00 76.63 420 ILE A N 1
ATOM 2763 C CA . ILE A 1 453 ? 149.414 100.360 121.676 1.00 76.63 420 ILE A CA 1
ATOM 2764 C C . ILE A 1 453 ? 150.571 101.103 122.337 1.00 76.63 420 ILE A C 1
ATOM 2765 O O . ILE A 1 453 ? 150.996 100.741 123.440 1.00 76.63 420 ILE A O 1
ATOM 2770 N N . LEU A 1 454 ? 151.104 102.125 121.681 1.00 77.57 421 LEU A N 1
ATOM 2771 C CA . LEU A 1 454 ? 152.302 102.786 122.220 1.00 77.57 421 LEU A CA 1
ATOM 2772 C C . LEU A 1 454 ? 152.011 103.693 123.443 1.00 77.57 421 LEU A C 1
ATOM 2773 O O . LEU A 1 454 ? 152.942 104.403 123.850 1.00 77.57 421 LEU A O 1
ATOM 2778 N N . ARG A 1 455 ? 150.818 103.719 124.048 1.00 82.79 422 ARG A N 1
ATOM 2779 C CA . ARG A 1 455 ? 150.532 104.591 125.194 1.00 82.79 422 ARG A CA 1
ATOM 2780 C C . ARG A 1 455 ? 149.610 103.832 126.150 1.00 82.79 422 ARG A C 1
ATOM 2781 O O . ARG A 1 455 ? 148.383 103.913 126.055 1.00 82.79 422 ARG A O 1
ATOM 2789 N N . HIS A 1 456 ? 150.226 103.094 127.073 1.00 96.51 423 HIS A N 1
ATOM 2790 C CA . HIS A 1 456 ? 149.564 102.485 128.221 1.00 96.51 423 HIS A CA 1
ATOM 2791 C C . HIS A 1 456 ? 150.240 102.985 129.489 1.00 96.51 423 HIS A C 1
ATOM 2792 O O . HIS A 1 456 ? 151.466 102.902 129.615 1.00 96.51 423 HIS A O 1
ATOM 2799 N N . GLU A 1 457 ? 149.444 103.514 130.420 1.00 106.37 424 GLU A N 1
ATOM 2800 C CA . GLU A 1 457 ? 149.969 104.131 131.634 1.00 106.37 424 GLU A CA 1
ATOM 2801 C C . GLU A 1 457 ? 149.481 103.437 132.902 1.00 106.37 424 GLU A C 1
ATOM 2802 O O . GLU A 1 457 ? 149.446 104.059 133.968 1.00 106.37 424 GLU A O 1
ATOM 2808 N N . ASP A 1 458 ? 149.104 102.160 132.815 1.00 112.85 425 ASP A N 1
ATOM 2809 C CA . ASP A 1 458 ? 148.694 101.388 133.981 1.00 112.85 425 ASP A CA 1
ATOM 2810 C C . ASP A 1 458 ? 149.739 100.357 134.400 1.00 112.85 425 ASP A C 1
ATOM 2811 O O . ASP A 1 458 ? 149.392 99.296 134.925 1.00 112.85 425 ASP A O 1
ATOM 2816 N N . ILE A 1 459 ? 151.023 100.644 134.162 1.00 117.52 426 ILE A N 1
ATOM 2817 C CA . ILE A 1 459 ? 152.081 99.770 134.665 1.00 117.52 426 ILE A CA 1
ATOM 2818 C C . ILE A 1 459 ? 152.077 99.748 136.191 1.00 117.52 426 ILE A C 1
ATOM 2819 O O . ILE A 1 459 ? 152.423 98.729 136.804 1.00 117.52 426 ILE A O 1
ATOM 2824 N N . HIS A 1 460 ? 151.583 100.824 136.811 1.00 115.73 427 HIS A N 1
ATOM 2825 C CA . HIS A 1 460 ? 151.537 101.055 138.266 1.00 115.73 427 HIS A CA 1
ATOM 2826 C C . HIS A 1 460 ? 152.549 100.286 139.120 1.00 115.73 427 HIS A C 1
ATOM 2827 O O . HIS A 1 460 ? 152.718 100.571 140.305 1.00 115.73 427 HIS A O 1
ATOM 2834 N N . MET B 1 41 ? 152.820 114.533 186.393 1.00 114.40 8 MET B N 1
ATOM 2835 C CA . MET B 1 41 ? 151.459 115.088 186.161 1.00 114.40 8 MET B CA 1
ATOM 2836 C C . MET B 1 41 ? 151.024 114.730 184.744 1.00 114.40 8 MET B C 1
ATOM 2837 O O . MET B 1 41 ? 151.897 114.633 183.877 1.00 114.40 8 MET B O 1
ATOM 2842 N N . SER B 1 42 ? 149.726 114.545 184.521 1.00 112.21 9 SER B N 1
ATOM 2843 C CA . SER B 1 42 ? 149.242 114.305 183.141 1.00 112.21 9 SER B CA 1
ATOM 2844 C C . SER B 1 42 ? 149.528 115.560 182.318 1.00 112.21 9 SER B C 1
ATOM 2845 O O . SER B 1 42 ? 149.334 116.659 182.855 1.00 112.21 9 SER B O 1
ATOM 2848 N N . PRO B 1 43 ? 149.919 115.465 181.032 1.00 109.90 10 PRO B N 1
ATOM 2849 C CA . PRO B 1 43 ? 150.305 116.648 180.257 1.00 109.90 10 PRO B CA 1
ATOM 2850 C C . PRO B 1 43 ? 149.160 117.667 180.241 1.00 109.90 10 PRO B C 1
ATOM 2851 O O . PRO B 1 43 ? 149.439 118.833 180.256 1.00 109.90 10 PRO B O 1
ATOM 2855 N N . SER B 1 44 ? 147.915 117.209 180.223 1.00 108.08 11 SER B N 1
ATOM 2856 C CA . SER B 1 44 ? 146.765 118.145 180.317 1.00 108.08 11 SER B CA 1
ATOM 2857 C C . SER B 1 44 ? 146.720 118.903 181.648 1.00 108.08 11 SER B C 1
ATOM 2858 O O . SER B 1 44 ? 146.559 120.120 181.581 1.00 108.08 11 SER B O 1
ATOM 2861 N N . ASP B 1 45 ? 146.778 118.239 182.809 1.00 110.63 12 ASP B N 1
ATOM 2862 C CA . ASP B 1 45 ? 146.655 118.992 184.043 1.00 110.63 12 ASP B CA 1
ATOM 2863 C C . ASP B 1 45 ? 147.771 120.018 184.133 1.00 110.63 12 ASP B C 1
ATOM 2864 O O . ASP B 1 45 ? 147.588 121.087 184.736 1.00 110.63 12 ASP B O 1
ATOM 2869 N N . PHE B 1 46 ? 148.901 119.759 183.449 1.00 107.88 13 PHE B N 1
ATOM 2870 C CA . PHE B 1 46 ? 149.927 120.790 183.465 1.00 107.88 13 PHE B CA 1
ATOM 2871 C C . PHE B 1 46 ? 149.493 121.978 182.625 1.00 107.88 13 PHE B C 1
ATOM 2872 O O . PHE B 1 46 ? 149.841 123.122 182.947 1.00 107.88 13 PHE B O 1
ATOM 2880 N N . LEU B 1 47 ? 148.754 121.731 181.536 1.00 107.21 14 LEU B N 1
ATOM 2881 C CA . LEU B 1 47 ? 148.268 122.859 180.750 1.00 107.21 14 LEU B CA 1
ATOM 2882 C C . LEU B 1 47 ? 147.271 123.671 181.563 1.00 107.21 14 LEU B C 1
ATOM 2883 O O . LEU B 1 47 ? 147.241 124.906 181.483 1.00 107.21 14 LEU B O 1
ATOM 2888 N N . ASP B 1 48 ? 146.398 122.973 182.307 1.00 108.42 15 ASP B N 1
ATOM 2889 C CA . ASP B 1 48 ? 145.428 123.660 183.149 1.00 108.42 15 ASP B CA 1
ATOM 2890 C C . ASP B 1 48 ? 146.096 124.407 184.294 1.00 108.42 15 ASP B C 1
ATOM 2891 O O . ASP B 1 48 ? 145.469 125.280 184.904 1.00 108.42 15 ASP B O 1
ATOM 2896 N N . LYS B 1 49 ? 147.353 124.088 184.593 1.00 107.51 16 LYS B N 1
ATOM 2897 C CA . LYS B 1 49 ? 148.088 124.895 185.558 1.00 107.51 16 LYS B CA 1
ATOM 2898 C C . LYS B 1 49 ? 148.799 126.070 184.901 1.00 107.51 16 LYS B C 1
ATOM 2899 O O . LYS B 1 49 ? 148.899 127.146 185.503 1.00 107.51 16 LYS B O 1
ATOM 2905 N N . LEU B 1 50 ? 149.277 125.878 183.672 1.00 103.07 17 LEU B N 1
ATOM 2906 C CA . LEU B 1 50 ? 149.996 126.926 182.953 1.00 103.07 17 LEU B CA 1
ATOM 2907 C C . LEU B 1 50 ? 149.073 128.061 182.522 1.00 103.07 17 LEU B C 1
ATOM 2908 O O . LEU B 1 50 ? 149.316 129.232 182.838 1.00 103.07 17 LEU B O 1
ATOM 2913 N N . MET B 1 51 ? 148.008 127.735 181.794 1.00 103.39 18 MET B N 1
ATOM 2914 C CA . MET B 1 51 ? 146.972 128.720 181.475 1.00 103.39 18 MET B CA 1
ATOM 2915 C C . MET B 1 51 ? 145.827 128.719 182.486 1.00 103.39 18 MET B C 1
ATOM 2916 O O . MET B 1 51 ? 144.652 128.748 182.122 1.00 103.39 18 MET B O 1
ATOM 2921 N N . GLY B 1 52 ? 146.168 128.685 183.774 1.00 109.40 19 GLY B N 1
ATOM 2922 C CA . GLY B 1 52 ? 145.168 128.557 184.811 1.00 109.40 19 GLY B CA 1
ATOM 2923 C C . GLY B 1 52 ? 144.598 129.887 185.294 1.00 109.40 19 GLY B C 1
ATOM 2924 O O . GLY B 1 52 ? 145.156 130.969 185.075 1.00 109.40 19 GLY B O 1
ATOM 2925 N N . ARG B 1 53 ? 143.479 129.780 186.019 1.00 111.85 20 ARG B N 1
ATOM 2926 C CA . ARG B 1 53 ? 142.922 130.953 186.681 1.00 111.85 20 ARG B CA 1
ATOM 2927 C C . ARG B 1 53 ? 143.857 131.445 187.776 1.00 111.85 20 ARG B C 1
ATOM 2928 O O . ARG B 1 53 ? 143.984 132.655 187.995 1.00 111.85 20 ARG B O 1
ATOM 2936 N N . THR B 1 54 ? 144.513 130.519 188.483 1.00 109.94 21 THR B N 1
ATOM 2937 C CA . THR B 1 54 ? 145.515 130.932 189.457 1.00 109.94 21 THR B CA 1
ATOM 2938 C C . THR B 1 54 ? 146.725 131.549 188.770 1.00 109.94 21 THR B C 1
ATOM 2939 O O . THR B 1 54 ? 147.417 132.380 189.368 1.00 109.94 21 THR B O 1
ATOM 2943 N N . SER B 1 55 ? 146.997 131.159 187.521 1.00 104.70 22 SER B N 1
ATOM 2944 C CA . SER B 1 55 ? 148.117 131.750 186.800 1.00 104.70 22 SER B CA 1
ATOM 2945 C C . SER B 1 55 ? 147.773 133.146 186.308 1.00 104.70 22 SER B C 1
ATOM 2946 O O . SER B 1 55 ? 148.673 133.970 186.107 1.00 104.70 22 SER B O 1
ATOM 2949 N N . GLY B 1 56 ? 146.485 133.427 186.112 1.00 97.10 23 GLY B N 1
ATOM 2950 C CA . GLY B 1 56 ? 146.094 134.728 185.606 1.00 97.10 23 GLY B CA 1
ATOM 2951 C C . GLY B 1 56 ? 146.417 134.985 184.154 1.00 97.10 23 GLY B C 1
ATOM 2952 O O . GLY B 1 56 ? 146.518 136.146 183.750 1.00 97.10 23 GLY B O 1
ATOM 2953 N N . TYR B 1 57 ? 146.596 133.935 183.357 1.00 84.22 24 TYR B N 1
ATOM 2954 C CA . TYR B 1 57 ? 146.727 134.104 181.916 1.00 84.22 24 TYR B CA 1
ATOM 2955 C C . TYR B 1 57 ? 145.430 134.644 181.328 1.00 84.22 24 TYR B C 1
ATOM 2956 O O . TYR B 1 57 ? 144.339 134.160 181.644 1.00 84.22 24 TYR B O 1
ATOM 2965 N N . ASP B 1 58 ? 145.554 135.653 180.471 1.00 86.44 25 ASP B N 1
ATOM 2966 C CA . ASP B 1 58 ? 144.419 136.261 179.791 1.00 86.44 25 ASP B CA 1
ATOM 2967 C C . ASP B 1 58 ? 144.639 136.141 178.292 1.00 86.44 25 ASP B C 1
ATOM 2968 O O . ASP B 1 58 ? 145.586 136.725 177.751 1.00 86.44 25 ASP B O 1
ATOM 2973 N N . ALA B 1 59 ? 143.765 135.385 177.624 1.00 81.22 26 ALA B N 1
ATOM 2974 C CA . ALA B 1 59 ? 143.896 135.139 176.194 1.00 81.22 26 ALA B CA 1
ATOM 2975 C C . ALA B 1 59 ? 143.578 136.365 175.349 1.00 81.22 26 ALA B C 1
ATOM 2976 O O . ALA B 1 59 ? 143.810 136.334 174.135 1.00 81.22 26 ALA B O 1
ATOM 2978 N N . ARG B 1 60 ? 143.061 137.432 175.951 1.00 86.28 27 ARG B N 1
ATOM 2979 C CA . ARG B 1 60 ? 142.731 138.653 175.232 1.00 86.28 27 ARG B CA 1
ATOM 2980 C C . ARG B 1 60 ? 143.832 139.702 175.317 1.00 86.28 27 ARG B C 1
ATOM 2981 O O . ARG B 1 60 ? 143.641 140.829 174.850 1.00 86.28 27 ARG B O 1
ATOM 2989 N N . ILE B 1 61 ? 144.976 139.357 175.905 1.00 77.94 28 ILE B N 1
ATOM 2990 C CA . ILE B 1 61 ? 146.113 140.260 176.031 1.00 77.94 28 ILE B CA 1
ATOM 2991 C C . ILE B 1 61 ? 147.275 139.654 175.255 1.00 77.94 28 ILE B C 1
ATOM 2992 O O . ILE B 1 61 ? 147.603 138.477 175.445 1.00 77.94 28 ILE B O 1
ATOM 2997 N N . ARG B 1 62 ? 147.889 140.450 174.382 1.00 73.78 29 ARG B N 1
ATOM 2998 C CA . ARG B 1 62 ? 148.979 139.948 173.563 1.00 73.78 29 ARG B CA 1
ATOM 2999 C C . ARG B 1 62 ? 150.228 139.720 174.415 1.00 73.78 29 ARG B C 1
ATOM 3000 O O . ARG B 1 62 ? 150.371 140.304 175.492 1.00 73.78 29 ARG B O 1
ATOM 3008 N N . PRO B 1 63 ? 151.141 138.857 173.962 1.00 74.65 30 PRO B N 1
ATOM 3009 C CA . PRO B 1 63 ? 152.433 138.735 174.646 1.00 74.65 30 PRO B CA 1
ATOM 3010 C C . PRO B 1 63 ? 153.225 140.028 174.542 1.00 74.65 30 PRO B C 1
ATOM 3011 O O . PRO B 1 63 ? 153.141 140.749 173.545 1.00 74.65 30 PRO B O 1
ATOM 3015 N N . ASN B 1 64 ? 154.007 140.306 175.585 1.00 81.13 31 ASN B N 1
ATOM 3016 C CA . ASN B 1 64 ? 154.781 141.543 175.703 1.00 81.13 31 ASN B CA 1
ATOM 3017 C C . ASN B 1 64 ? 153.869 142.761 175.547 1.00 81.13 31 ASN B C 1
ATOM 3018 O O . ASN B 1 64 ? 154.074 143.623 174.691 1.00 81.13 31 ASN B O 1
ATOM 3023 N N . PHE B 1 65 ? 152.838 142.799 176.398 1.00 83.99 32 PHE B N 1
ATOM 3024 C CA . PHE B 1 65 ? 151.718 143.716 176.198 1.00 83.99 32 PHE B CA 1
ATOM 3025 C C . PHE B 1 65 ? 152.152 145.176 176.229 1.00 83.99 32 PHE B C 1
ATOM 3026 O O . PHE B 1 65 ? 151.569 146.010 175.525 1.00 83.99 32 PHE B O 1
ATOM 3034 N N . LYS B 1 66 ? 153.168 145.508 177.024 1.00 89.25 33 LYS B N 1
ATOM 3035 C CA . LYS B 1 66 ? 153.648 146.881 177.098 1.00 89.25 33 LYS B CA 1
ATOM 3036 C C . LYS B 1 66 ? 154.865 147.141 176.221 1.00 89.25 33 LYS B C 1
ATOM 3037 O O . LYS B 1 66 ? 155.126 148.302 175.882 1.00 89.25 33 LYS B O 1
ATOM 3043 N N . GLY B 1 67 ? 155.602 146.102 175.838 1.00 82.89 34 GLY B N 1
ATOM 3044 C CA . GLY B 1 67 ? 156.890 146.276 175.211 1.00 82.89 34 GLY B CA 1
ATOM 3045 C C . GLY B 1 67 ? 156.862 146.140 173.701 1.00 82.89 34 GLY B C 1
ATOM 3046 O O . GLY B 1 67 ? 155.952 146.627 173.022 1.00 82.89 34 GLY B O 1
ATOM 3047 N N . PRO B 1 68 ? 157.876 145.477 173.151 1.00 80.52 35 PRO B N 1
ATOM 3048 C CA . PRO B 1 68 ? 158.044 145.424 171.691 1.00 80.52 35 PRO B CA 1
ATOM 3049 C C . PRO B 1 68 ? 156.957 144.591 171.038 1.00 80.52 35 PRO B C 1
ATOM 3050 O O . PRO B 1 68 ? 156.295 143.783 171.709 1.00 80.52 35 PRO B O 1
ATOM 3054 N N . PRO B 1 69 ? 156.735 144.760 169.734 1.00 73.76 36 PRO B N 1
ATOM 3055 C CA . PRO B 1 69 ? 155.644 144.038 169.070 1.00 73.76 36 PRO B CA 1
ATOM 3056 C C . PRO B 1 69 ? 155.926 142.546 168.972 1.00 73.76 36 PRO B C 1
ATOM 3057 O O . PRO B 1 69 ? 157.065 142.085 169.074 1.00 73.76 36 PRO B O 1
ATOM 3061 N N . VAL B 1 70 ? 154.854 141.786 168.768 1.00 66.91 37 VAL B N 1
ATOM 3062 C CA . VAL B 1 70 ? 154.960 140.346 168.561 1.00 66.91 37 VAL B CA 1
ATOM 3063 C C . VAL B 1 70 ? 155.387 140.082 167.123 1.00 66.91 37 VAL B C 1
ATOM 3064 O O . VAL B 1 70 ? 154.851 140.680 166.183 1.00 66.91 37 VAL B O 1
ATOM 3068 N N . ASN B 1 71 ? 156.355 139.185 166.949 1.00 68.62 38 ASN B N 1
ATOM 3069 C CA . ASN B 1 71 ? 156.875 138.820 165.635 1.00 68.62 38 ASN B CA 1
ATOM 3070 C C . ASN B 1 71 ? 156.364 137.432 165.269 1.00 68.62 38 ASN B C 1
ATOM 3071 O O . ASN B 1 71 ? 156.754 136.437 165.889 1.00 68.62 38 ASN B O 1
ATOM 3076 N N . VAL B 1 72 ? 155.497 137.370 164.262 1.00 64.79 39 VAL B N 1
ATOM 3077 C CA . VAL B 1 72 ? 154.899 136.120 163.809 1.00 64.79 39 VAL B CA 1
ATOM 3078 C C . VAL B 1 72 ? 155.559 135.706 162.504 1.00 64.79 39 VAL B C 1
ATOM 3079 O O . VAL B 1 72 ? 155.638 136.500 161.557 1.00 64.79 39 VAL B O 1
ATOM 3083 N N . THR B 1 73 ? 156.032 134.466 162.453 1.00 64.79 40 THR B N 1
ATOM 3084 C CA . THR B 1 73 ? 156.664 133.908 161.266 1.00 64.79 40 THR B CA 1
ATOM 3085 C C . THR B 1 73 ? 155.674 132.964 160.598 1.00 64.79 40 THR B C 1
ATOM 3086 O O . THR B 1 73 ? 155.078 132.114 161.266 1.00 64.79 40 THR B O 1
ATOM 3090 N N . CYS B 1 74 ? 155.499 133.113 159.287 1.00 64.79 41 CYS B N 1
ATOM 3091 C CA . CYS B 1 74 ? 154.423 132.449 158.567 1.00 64.79 41 CYS B CA 1
ATOM 3092 C C . CYS B 1 74 ? 154.970 131.544 157.472 1.00 64.79 41 CYS B C 1
ATOM 3093 O O . CYS B 1 74 ? 155.942 131.885 156.792 1.00 64.79 41 CYS B O 1
ATOM 3096 N N . ASN B 1 75 ? 154.328 130.387 157.312 1.00 64.79 42 ASN B N 1
ATOM 3097 C CA . ASN B 1 75 ? 154.579 129.477 156.206 1.00 64.79 42 ASN B CA 1
ATOM 3098 C C . ASN B 1 75 ? 153.269 129.177 155.495 1.00 64.79 42 ASN B C 1
ATOM 3099 O O . ASN B 1 75 ? 152.191 129.258 156.088 1.00 64.79 42 ASN B O 1
ATOM 3104 N N . ILE B 1 76 ? 153.372 128.835 154.213 1.00 64.79 43 ILE B N 1
ATOM 3105 C CA . ILE B 1 76 ? 152.236 128.372 153.427 1.00 64.79 43 ILE B CA 1
ATOM 3106 C C . ILE B 1 76 ? 152.659 127.109 152.692 1.00 64.79 43 ILE B C 1
ATOM 3107 O O . ILE B 1 76 ? 153.712 127.088 152.045 1.00 64.79 43 ILE B O 1
ATOM 3112 N N . PHE B 1 77 ? 151.847 126.061 152.792 1.00 64.79 44 PHE B N 1
ATOM 3113 C CA . PHE B 1 77 ? 151.976 124.879 151.946 1.00 64.79 44 PHE B CA 1
ATOM 3114 C C . PHE B 1 77 ? 150.690 124.734 151.149 1.00 64.79 44 PHE B C 1
ATOM 3115 O O . PHE B 1 77 ? 149.612 124.585 151.732 1.00 64.79 44 PHE B O 1
ATOM 3123 N N . ILE B 1 78 ? 150.802 124.759 149.826 1.00 64.79 45 ILE B N 1
ATOM 3124 C CA . ILE B 1 78 ? 149.637 124.752 148.949 1.00 64.79 45 ILE B CA 1
ATOM 3125 C C . ILE B 1 78 ? 149.352 123.307 148.558 1.00 64.79 45 ILE B C 1
ATOM 3126 O O . ILE B 1 78 ? 150.147 122.673 147.858 1.00 64.79 45 ILE B O 1
ATOM 3131 N N . ASN B 1 79 ? 148.213 122.783 149.015 1.00 64.79 46 ASN B N 1
ATOM 3132 C CA . ASN B 1 79 ? 147.839 121.411 148.691 1.00 64.79 46 ASN B CA 1
ATOM 3133 C C . ASN B 1 79 ? 147.203 121.325 147.310 1.00 64.79 46 ASN B C 1
ATOM 3134 O O . ASN B 1 79 ? 147.542 120.441 146.517 1.00 64.79 46 ASN B O 1
ATOM 3139 N N . SER B 1 80 ? 146.280 122.233 147.004 1.00 64.79 47 SER B N 1
ATOM 3140 C CA . SER B 1 80 ? 145.634 122.259 145.701 1.00 64.79 47 SER B CA 1
ATOM 3141 C C . SER B 1 80 ? 145.451 123.702 145.251 1.00 64.79 47 SER B C 1
ATOM 3142 O O . SER B 1 80 ? 145.445 124.635 146.057 1.00 64.79 47 SER B O 1
ATOM 3145 N N . PHE B 1 81 ? 145.302 123.865 143.939 1.00 64.79 48 PHE B N 1
ATOM 3146 C CA . PHE B 1 81 ? 145.303 125.175 143.297 1.00 64.79 48 PHE B CA 1
ATOM 3147 C C . PHE B 1 81 ? 144.500 125.013 142.018 1.00 64.79 48 PHE B C 1
ATOM 3148 O O . PHE B 1 81 ? 144.857 124.189 141.171 1.00 64.79 48 PHE B O 1
ATOM 3156 N N . GLY B 1 82 ? 143.422 125.778 141.873 1.00 64.79 49 GLY B N 1
ATOM 3157 C CA . GLY B 1 82 ? 142.631 125.679 140.661 1.00 64.79 49 GLY B CA 1
ATOM 3158 C C . GLY B 1 82 ? 141.376 126.524 140.731 1.00 64.79 49 GLY B C 1
ATOM 3159 O O . GLY B 1 82 ? 141.284 127.470 141.515 1.00 64.79 49 GLY B O 1
ATOM 3160 N N . SER B 1 83 ? 140.413 126.150 139.884 1.00 64.79 50 SER B N 1
ATOM 3161 C CA . SER B 1 83 ? 139.122 126.830 139.752 1.00 64.79 50 SER B CA 1
ATOM 3162 C C . SER B 1 83 ? 139.306 128.306 139.413 1.00 64.79 50 SER B C 1
ATOM 3163 O O . SER B 1 83 ? 138.632 129.181 139.960 1.00 64.79 50 SER B O 1
ATOM 3166 N N . ILE B 1 84 ? 140.230 128.581 138.498 1.00 64.79 51 ILE B N 1
ATOM 3167 C CA . ILE B 1 84 ? 140.544 129.946 138.093 1.00 64.79 51 ILE B CA 1
ATOM 3168 C C . ILE B 1 84 ? 139.467 130.414 137.125 1.00 64.79 51 ILE B C 1
ATOM 3169 O O . ILE B 1 84 ? 139.301 129.840 136.044 1.00 64.79 51 ILE B O 1
ATOM 3174 N N . ALA B 1 85 ? 138.731 131.455 137.505 1.00 67.99 52 ALA B N 1
ATOM 3175 C CA . ALA B 1 85 ? 137.481 131.797 136.840 1.00 67.99 52 ALA B CA 1
ATOM 3176 C C . ALA B 1 85 ? 137.510 133.263 136.444 1.00 67.99 52 ALA B C 1
ATOM 3177 O O . ALA B 1 85 ? 137.743 134.135 137.288 1.00 67.99 52 ALA B O 1
ATOM 3179 N N . GLU B 1 86 ? 137.276 133.527 135.158 1.00 72.68 53 GLU B N 1
ATOM 3180 C CA . GLU B 1 86 ? 137.243 134.896 134.662 1.00 72.68 53 GLU B CA 1
ATOM 3181 C C . GLU B 1 86 ? 135.902 135.572 134.920 1.00 72.68 53 GLU B C 1
ATOM 3182 O O . GLU B 1 86 ? 135.841 136.804 134.996 1.00 72.68 53 GLU B O 1
ATOM 3188 N N . THR B 1 87 ? 134.826 134.790 135.044 1.00 72.43 54 THR B N 1
ATOM 3189 C CA . THR B 1 87 ? 133.511 135.366 135.310 1.00 72.43 54 THR B CA 1
ATOM 3190 C C . THR B 1 87 ? 133.454 136.022 136.684 1.00 72.43 54 THR B C 1
ATOM 3191 O O . THR B 1 87 ? 132.824 137.073 136.850 1.00 72.43 54 THR B O 1
ATOM 3195 N N . THR B 1 88 ? 134.101 135.421 137.681 1.00 68.56 55 THR B N 1
ATOM 3196 C CA . THR B 1 88 ? 134.099 135.961 139.032 1.00 68.56 55 THR B CA 1
ATOM 3197 C C . THR B 1 88 ? 135.421 136.599 139.431 1.00 68.56 55 THR B C 1
ATOM 3198 O O . THR B 1 88 ? 135.494 137.194 140.512 1.00 68.56 55 THR B O 1
ATOM 3202 N N . MET B 1 89 ? 136.452 136.497 138.591 1.00 70.68 56 MET B N 1
ATOM 3203 C CA . MET B 1 89 ? 137.780 137.057 138.851 1.00 70.68 56 MET B CA 1
ATOM 3204 C C . MET B 1 89 ? 138.338 136.564 140.186 1.00 70.68 56 MET B C 1
ATOM 3205 O O . MET B 1 89 ? 138.713 137.344 141.065 1.00 70.68 56 MET B O 1
ATOM 3210 N N . ASP B 1 90 ? 138.389 135.242 140.326 1.00 64.79 57 ASP B N 1
ATOM 3211 C CA . ASP B 1 90 ? 138.899 134.635 141.545 1.00 64.79 57 ASP B CA 1
ATOM 3212 C C . ASP B 1 90 ? 139.471 133.258 141.237 1.00 64.79 57 ASP B C 1
ATOM 3213 O O . ASP B 1 90 ? 139.312 132.722 140.137 1.00 64.79 57 ASP B O 1
ATOM 3218 N N . TYR B 1 91 ? 140.148 132.692 142.235 1.00 64.79 58 TYR B N 1
ATOM 3219 C CA . TYR B 1 91 ? 140.684 131.344 142.153 1.00 64.79 58 TYR B CA 1
ATOM 3220 C C . TYR B 1 91 ? 140.587 130.703 143.529 1.00 64.79 58 TYR B C 1
ATOM 3221 O O . TYR B 1 91 ? 140.415 131.385 144.542 1.00 64.79 58 TYR B O 1
ATOM 3230 N N . ARG B 1 92 ? 140.702 129.379 143.560 1.00 64.79 59 ARG B N 1
ATOM 3231 C CA . ARG B 1 92 ? 140.478 128.609 144.775 1.00 64.79 59 ARG B CA 1
ATOM 3232 C C . ARG B 1 92 ? 141.756 127.891 145.177 1.00 64.79 59 ARG B C 1
ATOM 3233 O O . ARG B 1 92 ? 142.473 127.356 144.326 1.00 64.79 59 ARG B O 1
ATOM 3241 N N . VAL B 1 93 ? 142.038 127.881 146.480 1.00 64.79 60 VAL B N 1
ATOM 3242 C CA . VAL B 1 93 ? 143.263 127.297 147.007 1.00 64.79 60 VAL B CA 1
ATOM 3243 C C . VAL B 1 93 ? 142.941 126.544 148.292 1.00 64.79 60 VAL B C 1
ATOM 3244 O O . VAL B 1 93 ? 141.946 126.812 148.970 1.00 64.79 60 VAL B O 1
ATOM 3248 N N . ASN B 1 94 ? 143.787 125.564 148.602 1.00 64.79 61 ASN B N 1
ATOM 3249 C CA . ASN B 1 94 ? 143.674 124.761 149.815 1.00 64.79 61 ASN B CA 1
ATOM 3250 C C . ASN B 1 94 ? 145.067 124.672 150.420 1.00 64.79 61 ASN B C 1
ATOM 3251 O O . ASN B 1 94 ? 145.962 124.059 149.830 1.00 64.79 61 ASN B O 1
ATOM 3256 N N . ILE B 1 95 ? 145.259 125.282 151.591 1.00 64.79 62 ILE B N 1
ATOM 3257 C CA . ILE B 1 95 ? 146.598 125.498 152.119 1.00 64.79 62 ILE B CA 1
ATOM 3258 C C . ILE B 1 95 ? 146.707 124.957 153.537 1.00 64.79 62 ILE B C 1
ATOM 3259 O O . ILE B 1 95 ? 145.711 124.736 154.230 1.00 64.79 62 ILE B O 1
ATOM 3264 N N . PHE B 1 96 ? 147.951 124.739 153.954 1.00 64.79 63 PHE B N 1
ATOM 3265 C CA . PHE B 1 96 ? 148.329 124.658 155.359 1.00 64.79 63 PHE B CA 1
ATOM 3266 C C . PHE B 1 96 ? 148.968 125.983 155.753 1.00 64.79 63 PHE B C 1
ATOM 3267 O O . PHE B 1 96 ? 149.934 126.419 155.118 1.00 64.79 63 PHE B O 1
ATOM 3275 N N . LEU B 1 97 ? 148.437 126.621 156.790 1.00 64.79 64 LEU B N 1
ATOM 3276 C CA . LEU B 1 97 ? 148.995 127.867 157.300 1.00 64.79 64 LEU B CA 1
ATOM 3277 C C . LEU B 1 97 ? 149.635 127.595 158.652 1.00 64.79 64 LEU B C 1
ATOM 3278 O O . LEU B 1 97 ? 148.978 127.084 159.564 1.00 64.79 64 LEU B O 1
ATOM 3283 N N A ARG B 1 98 ? 150.909 127.952 158.783 0.50 64.79 65 ARG B N 1
ATOM 3284 N N B ARG B 1 98 ? 150.919 127.930 158.775 0.50 64.79 65 ARG B N 1
ATOM 3285 C CA A ARG B 1 98 ? 151.664 127.755 160.011 0.50 64.79 65 ARG B CA 1
ATOM 3286 C CA B ARG B 1 98 ? 151.677 127.764 160.007 0.50 64.79 65 ARG B CA 1
ATOM 3287 C C A ARG B 1 98 ? 152.151 129.102 160.524 0.50 64.79 65 ARG B C 1
ATOM 3288 C C B ARG B 1 98 ? 152.117 129.128 160.512 0.50 64.79 65 ARG B C 1
ATOM 3289 O O A ARG B 1 98 ? 152.792 129.856 159.784 0.50 64.79 65 ARG B O 1
ATOM 3290 O O B ARG B 1 98 ? 152.691 129.917 159.756 0.50 64.79 65 ARG B O 1
ATOM 3305 N N . GLN B 1 99 ? 151.849 129.402 161.784 1.00 64.79 66 GLN B N 1
ATOM 3306 C CA . GLN B 1 99 ? 152.288 130.630 162.429 1.00 64.79 66 GLN B CA 1
ATOM 3307 C C . GLN B 1 99 ? 153.134 130.277 163.643 1.00 64.79 66 GLN B C 1
ATOM 3308 O O . GLN B 1 99 ? 152.809 129.348 164.388 1.00 64.79 66 GLN B O 1
ATOM 3314 N N . LYS B 1 100 ? 154.220 131.021 163.837 1.00 64.79 67 LYS B N 1
ATOM 3315 C CA . LYS B 1 100 ? 155.115 130.817 164.967 1.00 64.79 67 LYS B CA 1
ATOM 3316 C C . LYS B 1 100 ? 155.392 132.148 165.646 1.00 64.79 67 LYS B C 1
ATOM 3317 O O . LYS B 1 100 ? 155.723 133.132 164.978 1.00 64.79 67 LYS B O 1
ATOM 3323 N N . TRP B 1 101 ? 155.259 132.172 166.969 1.00 64.79 68 TRP B N 1
ATOM 3324 C CA . TRP B 1 101 ? 155.574 133.349 167.766 1.00 64.79 68 TRP B CA 1
ATOM 3325 C C . TRP B 1 101 ? 155.997 132.885 169.154 1.00 64.79 68 TRP B C 1
ATOM 3326 O O . TRP B 1 101 ? 155.980 131.690 169.463 1.00 64.79 68 TRP B O 1
ATOM 3337 N N . ASN B 1 102 ? 156.376 133.842 169.996 1.00 69.38 69 ASN B N 1
ATOM 3338 C CA . ASN B 1 102 ? 156.847 133.557 171.345 1.00 69.38 69 ASN B CA 1
ATOM 3339 C C . ASN B 1 102 ? 155.914 134.201 172.360 1.00 69.38 69 ASN B C 1
ATOM 3340 O O . ASN B 1 102 ? 155.549 135.373 172.220 1.00 69.38 69 ASN B O 1
ATOM 3345 N N . ASP B 1 103 ? 155.534 133.432 173.374 1.00 74.99 70 ASP B N 1
ATOM 3346 C CA . ASP B 1 103 ? 154.694 133.916 174.467 1.00 74.99 70 ASP B CA 1
ATOM 3347 C C . ASP B 1 103 ? 155.423 133.634 175.772 1.00 74.99 70 ASP B C 1
ATOM 3348 O O . ASP B 1 103 ? 155.472 132.464 176.207 1.00 74.99 70 ASP B O 1
ATOM 3353 N N . PRO B 1 104 ? 156.003 134.647 176.424 1.00 75.44 71 PRO B N 1
ATOM 3354 C CA . PRO B 1 104 ? 156.763 134.382 177.657 1.00 75.44 71 PRO B CA 1
ATOM 3355 C C . PRO B 1 104 ? 155.895 133.981 178.837 1.00 75.44 71 PRO B C 1
ATOM 3356 O O . PRO B 1 104 ? 156.432 133.468 179.826 1.00 75.44 71 PRO B O 1
ATOM 3360 N N . ARG B 1 105 ? 154.580 134.195 178.771 1.00 77.50 72 ARG B N 1
ATOM 3361 C CA . ARG B 1 105 ? 153.687 133.707 179.813 1.00 77.50 72 ARG B CA 1
ATOM 3362 C C . ARG B 1 105 ? 153.507 132.195 179.775 1.00 77.50 72 ARG B C 1
ATOM 3363 O O . ARG B 1 105 ? 152.927 131.634 180.710 1.00 77.50 72 ARG B O 1
ATOM 3371 N N . LEU B 1 106 ? 153.985 131.528 178.725 1.00 79.04 73 LEU B N 1
ATOM 3372 C CA . LEU B 1 106 ? 153.810 130.093 178.548 1.00 79.04 73 LEU B CA 1
ATOM 3373 C C . LEU B 1 106 ? 155.107 129.316 178.733 1.00 79.04 73 LEU B C 1
ATOM 3374 O O . LEU B 1 106 ? 155.143 128.112 178.462 1.00 79.04 73 LEU B O 1
ATOM 3379 N N . ALA B 1 107 ? 156.173 129.976 179.181 1.00 85.68 74 ALA B N 1
ATOM 3380 C CA . ALA B 1 107 ? 157.428 129.287 179.446 1.00 85.68 74 ALA B CA 1
ATOM 3381 C C . ALA B 1 107 ? 157.311 128.446 180.710 1.00 85.68 74 ALA B C 1
ATOM 3382 O O . ALA B 1 107 ? 156.730 128.876 181.710 1.00 85.68 74 ALA B O 1
ATOM 3384 N N . TYR B 1 108 ? 157.868 127.238 180.663 1.00 95.44 75 TYR B N 1
ATOM 3385 C CA . TYR B 1 108 ? 157.828 126.344 181.809 1.00 95.44 75 TYR B CA 1
ATOM 3386 C C . TYR B 1 108 ? 159.096 125.506 181.827 1.00 95.44 75 TYR B C 1
ATOM 3387 O O . TYR B 1 108 ? 159.645 125.165 180.775 1.00 95.44 75 TYR B O 1
ATOM 3396 N N . SER B 1 109 ? 159.572 125.194 183.029 1.00 106.45 76 SER B N 1
ATOM 3397 C CA . SER B 1 109 ? 160.782 124.397 183.180 1.00 106.45 76 SER B CA 1
ATOM 3398 C C . SER B 1 109 ? 160.596 123.169 184.057 1.00 106.45 76 SER B C 1
ATOM 3399 O O . SER B 1 109 ? 161.444 122.270 184.008 1.00 106.45 76 SER B O 1
ATOM 3402 N N . GLU B 1 110 ? 159.528 123.100 184.855 1.00 110.93 77 GLU B N 1
ATOM 3403 C CA . GLU B 1 110 ? 159.363 121.993 185.792 1.00 110.93 77 GLU B CA 1
ATOM 3404 C C . GLU B 1 110 ? 158.980 120.694 185.093 1.00 110.93 77 GLU B C 1
ATOM 3405 O O . GLU B 1 110 ? 159.337 119.610 185.570 1.00 110.93 77 GLU B O 1
ATOM 3411 N N . TYR B 1 111 ? 158.260 120.796 183.976 1.00 109.60 78 TYR B N 1
ATOM 3412 C CA . TYR B 1 111 ? 157.803 119.581 183.258 1.00 109.60 78 TYR B CA 1
ATOM 3413 C C . TYR B 1 111 ? 158.965 119.001 182.432 1.00 109.60 78 TYR B C 1
ATOM 3414 O O . TYR B 1 111 ? 159.718 119.791 181.867 1.00 109.60 78 TYR B O 1
ATOM 3423 N N . PRO B 1 112 ? 159.184 117.665 182.384 1.00 109.93 79 PRO B N 1
ATOM 3424 C CA . PRO B 1 112 ? 160.307 117.058 181.658 1.00 109.93 79 PRO B CA 1
ATOM 3425 C C . PRO B 1 112 ? 160.166 117.149 180.146 1.00 109.93 79 PRO B C 1
ATOM 3426 O O . PRO B 1 112 ? 161.169 117.297 179.440 1.00 109.93 79 PRO B O 1
ATOM 3430 N N . ASP B 1 113 ? 158.938 117.052 179.635 1.00 109.81 80 ASP B N 1
ATOM 3431 C CA . ASP B 1 113 ? 158.735 117.101 178.192 1.00 109.81 80 ASP B CA 1
ATOM 3432 C C . ASP B 1 113 ? 159.013 118.500 177.655 1.00 109.81 80 ASP B C 1
ATOM 3433 O O . ASP B 1 113 ? 158.566 119.497 178.229 1.00 109.81 80 ASP B O 1
ATOM 3438 N N . ASP B 1 114 ? 159.754 118.572 176.551 1.00 104.13 81 ASP B N 1
ATOM 3439 C CA . ASP B 1 114 ? 160.133 119.846 175.958 1.00 104.13 81 ASP B CA 1
ATOM 3440 C C . ASP B 1 114 ? 159.109 120.360 174.954 1.00 104.13 81 ASP B C 1
ATOM 3441 O O . ASP B 1 114 ? 159.406 121.305 174.215 1.00 104.13 81 ASP B O 1
ATOM 3446 N N . SER B 1 115 ? 157.916 119.769 174.910 1.00 95.98 82 SER B N 1
ATOM 3447 C CA . SER B 1 115 ? 156.836 120.291 174.084 1.00 95.98 82 SER B CA 1
ATOM 3448 C C . SER B 1 115 ? 155.499 119.804 174.615 1.00 95.98 82 SER B C 1
ATOM 3449 O O . SER B 1 115 ? 155.355 118.629 174.957 1.00 95.98 82 SER B O 1
ATOM 3452 N N . LEU B 1 116 ? 154.534 120.713 174.690 1.00 89.81 83 LEU B N 1
ATOM 3453 C CA . LEU B 1 116 ? 153.166 120.387 175.059 1.00 89.81 83 LEU B CA 1
ATOM 3454 C C . LEU B 1 116 ? 152.262 120.612 173.857 1.00 89.81 83 LEU B C 1
ATOM 3455 O O . LEU B 1 116 ? 152.628 121.301 172.902 1.00 89.81 83 LEU B O 1
ATOM 3460 N N . ASP B 1 117 ? 151.072 120.018 173.907 1.00 85.98 84 ASP B N 1
ATOM 3461 C CA . ASP B 1 117 ? 150.130 120.084 172.796 1.00 85.98 84 ASP B CA 1
ATOM 3462 C C . ASP B 1 117 ? 148.749 120.468 173.302 1.00 85.98 84 ASP B C 1
ATOM 3463 O O . ASP B 1 117 ? 148.128 119.711 174.056 1.00 85.98 84 ASP B O 1
ATOM 3468 N N . LEU B 1 118 ? 148.266 121.632 172.879 1.00 87.15 85 LEU B N 1
ATOM 3469 C CA . LEU B 1 118 ? 146.939 122.079 173.269 1.00 87.15 85 LEU B CA 1
ATOM 3470 C C . LEU B 1 118 ? 145.876 121.328 172.472 1.00 87.15 85 LEU B C 1
ATOM 3471 O O . LEU B 1 118 ? 146.057 121.041 171.285 1.00 87.15 85 LEU B O 1
ATOM 3476 N N . ASP B 1 119 ? 144.764 121.007 173.131 1.00 92.44 86 ASP B N 1
ATOM 3477 C CA . ASP B 1 119 ? 143.654 120.368 172.439 1.00 92.44 86 ASP B CA 1
ATOM 3478 C C . ASP B 1 119 ? 142.972 121.376 171.517 1.00 92.44 86 ASP B C 1
ATOM 3479 O O . ASP B 1 119 ? 142.819 122.545 171.887 1.00 92.44 86 ASP B O 1
ATOM 3484 N N . PRO B 1 120 ? 142.570 120.969 170.309 1.00 89.70 87 PRO B N 1
ATOM 3485 C CA . PRO B 1 120 ? 141.903 121.924 169.408 1.00 89.70 87 PRO B CA 1
ATOM 3486 C C . PRO B 1 120 ? 140.593 122.478 169.948 1.00 89.70 87 PRO B C 1
ATOM 3487 O O . PRO B 1 120 ? 140.121 123.504 169.443 1.00 89.70 87 PRO B O 1
ATOM 3491 N N . SER B 1 121 ? 139.987 121.840 170.954 1.00 92.91 88 SER B N 1
ATOM 3492 C CA . SER B 1 121 ? 138.780 122.387 171.561 1.00 92.91 88 SER B CA 1
ATOM 3493 C C . SER B 1 121 ? 139.077 123.431 172.628 1.00 92.91 88 SER B C 1
ATOM 3494 O O . SER B 1 121 ? 138.149 124.107 173.084 1.00 92.91 88 SER B O 1
ATOM 3497 N N . MET B 1 122 ? 140.339 123.576 173.035 1.00 93.12 89 MET B N 1
ATOM 3498 C CA . MET B 1 122 ? 140.744 124.555 174.035 1.00 93.12 89 MET B CA 1
ATOM 3499 C C . MET B 1 122 ? 141.502 125.725 173.421 1.00 93.12 89 MET B C 1
ATOM 3500 O O . MET B 1 122 ? 142.266 126.399 174.120 1.00 93.12 89 MET B O 1
ATOM 3505 N N . LEU B 1 123 ? 141.311 125.979 172.125 1.00 84.28 90 LEU B N 1
ATOM 3506 C CA . LEU B 1 123 ? 142.143 126.960 171.439 1.00 84.28 90 LEU B CA 1
ATOM 3507 C C . LEU B 1 123 ? 141.782 128.391 171.812 1.00 84.28 90 LEU B C 1
ATOM 3508 O O . LEU B 1 123 ? 142.607 129.291 171.620 1.00 84.28 90 LEU B O 1
ATOM 3513 N N . ASP B 1 124 ? 140.580 128.625 172.336 1.00 89.00 91 ASP B N 1
ATOM 3514 C CA . ASP B 1 124 ? 140.204 129.961 172.778 1.00 89.00 91 ASP B CA 1
ATOM 3515 C C . ASP B 1 124 ? 140.757 130.312 174.154 1.00 89.00 91 ASP B C 1
ATOM 3516 O O . ASP B 1 124 ? 140.460 131.399 174.662 1.00 89.00 91 ASP B O 1
ATOM 3521 N N . SER B 1 125 ? 141.546 129.431 174.764 1.00 83.66 92 SER B N 1
ATOM 3522 C CA . SER B 1 125 ? 142.188 129.710 176.040 1.00 83.66 92 SER B CA 1
ATOM 3523 C C . SER B 1 125 ? 143.559 130.353 175.882 1.00 83.66 92 SER B C 1
ATOM 3524 O O . SER B 1 125 ? 144.198 130.674 176.890 1.00 83.66 92 SER B O 1
ATOM 3527 N N . ILE B 1 126 ? 144.021 130.547 174.650 1.00 73.71 93 ILE B N 1
ATOM 3528 C CA . ILE B 1 126 ? 145.357 131.055 174.372 1.00 73.71 93 ILE B CA 1
ATOM 3529 C C . ILE B 1 126 ? 145.236 132.221 173.402 1.00 73.71 93 ILE B C 1
ATOM 3530 O O . ILE B 1 126 ? 144.290 132.301 172.611 1.00 73.71 93 ILE B O 1
ATOM 3535 N N . TRP B 1 127 ? 146.187 133.146 173.483 1.00 65.91 94 TRP B N 1
ATOM 3536 C CA . TRP B 1 127 ? 146.231 134.261 172.549 1.00 65.91 94 TRP B CA 1
ATOM 3537 C C . TRP B 1 127 ? 146.748 133.790 171.198 1.00 65.91 94 TRP B C 1
ATOM 3538 O O . TRP B 1 127 ? 147.705 133.014 171.117 1.00 65.91 94 TRP B O 1
ATOM 3549 N N . LYS B 1 128 ? 146.108 134.261 170.134 1.00 64.79 95 LYS B N 1
ATOM 3550 C CA . LYS B 1 128 ? 146.524 133.958 168.776 1.00 64.79 95 LYS B CA 1
ATOM 3551 C C . LYS B 1 128 ? 146.456 135.232 167.950 1.00 64.79 95 LYS B C 1
ATOM 3552 O O . LYS B 1 128 ? 145.632 136.111 168.231 1.00 64.79 95 LYS B O 1
ATOM 3558 N N . PRO B 1 129 ? 147.315 135.369 166.941 1.00 64.79 96 PRO B N 1
ATOM 3559 C CA . PRO B 1 129 ? 147.239 136.547 166.074 1.00 64.79 96 PRO B CA 1
ATOM 3560 C C . PRO B 1 129 ? 145.949 136.557 165.273 1.00 64.79 96 PRO B C 1
ATOM 3561 O O . PRO B 1 129 ? 145.375 135.511 164.961 1.00 64.79 96 PRO B O 1
ATOM 3565 N N . ASP B 1 130 ? 145.492 137.758 164.940 1.00 64.79 97 ASP B N 1
ATOM 3566 C CA . ASP B 1 130 ? 144.241 137.926 164.202 1.00 64.79 97 ASP B CA 1
ATOM 3567 C C . ASP B 1 130 ? 144.518 138.061 162.706 1.00 64.79 97 ASP B C 1
ATOM 3568 O O . ASP B 1 130 ? 144.166 139.045 162.056 1.00 64.79 97 ASP B O 1
ATOM 3573 N N . LEU B 1 131 ? 145.162 137.033 162.159 1.00 64.79 98 LEU B N 1
ATOM 3574 C CA . LEU B 1 131 ? 145.498 137.034 160.744 1.00 64.79 98 LEU B CA 1
ATOM 3575 C C . LEU B 1 131 ? 144.238 136.870 159.904 1.00 64.79 98 LEU B C 1
ATOM 3576 O O . LEU B 1 131 ? 143.378 136.036 160.200 1.00 64.79 98 LEU B O 1
ATOM 3581 N N . PHE B 1 132 ? 144.129 137.673 158.850 1.00 64.79 99 PHE B N 1
ATOM 3582 C CA . PHE B 1 132 ? 143.065 137.509 157.873 1.00 64.79 99 PHE B CA 1
ATOM 3583 C C . PHE B 1 132 ? 143.641 137.735 156.483 1.00 64.79 99 PHE B C 1
ATOM 3584 O O . PHE B 1 132 ? 144.654 138.417 156.310 1.00 64.79 99 PHE B O 1
ATOM 3592 N N . PHE B 1 133 ? 142.979 137.155 155.488 1.00 64.79 100 PHE B N 1
ATOM 3593 C CA . PHE B 1 133 ? 143.421 137.250 154.103 1.00 64.79 100 PHE B CA 1
ATOM 3594 C C . PHE B 1 133 ? 142.702 138.416 153.436 1.00 64.79 100 PHE B C 1
ATOM 3595 O O . PHE B 1 133 ? 141.472 138.402 153.304 1.00 64.79 100 PHE B O 1
ATOM 3603 N N . ALA B 1 134 ? 143.471 139.429 153.027 1.00 64.79 101 ALA B N 1
ATOM 3604 C CA . ALA B 1 134 ? 142.885 140.713 152.654 1.00 64.79 101 ALA B CA 1
ATOM 3605 C C . ALA B 1 134 ? 142.068 140.623 151.372 1.00 64.79 101 ALA B C 1
ATOM 3606 O O . ALA B 1 134 ? 141.096 141.369 151.209 1.00 64.79 101 ALA B O 1
ATOM 3608 N N . ASN B 1 135 ? 142.435 139.729 150.454 1.00 64.79 102 ASN B N 1
ATOM 3609 C CA . ASN B 1 135 ? 141.710 139.571 149.200 1.00 64.79 102 ASN B CA 1
ATOM 3610 C C . ASN B 1 135 ? 140.856 138.305 149.188 1.00 64.79 102 ASN B C 1
ATOM 3611 O O . ASN B 1 135 ? 140.602 137.732 148.126 1.00 64.79 102 ASN B O 1
ATOM 3616 N N . GLU B 1 136 ? 140.410 137.860 150.358 1.00 64.79 103 GLU B N 1
ATOM 3617 C CA . GLU B 1 136 ? 139.577 136.671 150.443 1.00 64.79 103 GLU B CA 1
ATOM 3618 C C . GLU B 1 136 ? 138.131 137.022 150.114 1.00 64.79 103 GLU B C 1
ATOM 3619 O O . GLU B 1 136 ? 137.598 138.028 150.592 1.00 64.79 103 GLU B O 1
ATOM 3625 N N . LYS B 1 137 ? 137.494 136.187 149.294 1.00 64.79 104 LYS B N 1
ATOM 3626 C CA . LYS B 1 137 ? 136.056 136.284 149.089 1.00 64.79 104 LYS B CA 1
ATOM 3627 C C . LYS B 1 137 ? 135.277 135.214 149.841 1.00 64.79 104 LYS B C 1
ATOM 3628 O O . LYS B 1 137 ? 134.065 135.369 150.028 1.00 64.79 104 LYS B O 1
ATOM 3634 N N . GLY B 1 138 ? 135.939 134.144 150.272 1.00 64.79 105 GLY B N 1
ATOM 3635 C CA . GLY B 1 138 ? 135.308 133.098 151.050 1.00 64.79 105 GLY B CA 1
ATOM 3636 C C . GLY B 1 138 ? 136.324 132.153 151.659 1.00 64.79 105 GLY B C 1
ATOM 3637 O O . GLY B 1 138 ? 137.378 131.910 151.065 1.00 64.79 105 GLY B O 1
ATOM 3638 N N . ALA B 1 139 ? 136.025 131.610 152.837 1.00 64.79 106 ALA B N 1
ATOM 3639 C CA . ALA B 1 139 ? 136.967 130.738 153.524 1.00 64.79 106 ALA B CA 1
ATOM 3640 C C . ALA B 1 139 ? 136.202 129.832 154.476 1.00 64.79 106 ALA B C 1
ATOM 3641 O O . ALA B 1 139 ? 135.096 130.157 154.917 1.00 64.79 106 ALA B O 1
ATOM 3643 N N . ASN B 1 140 ? 136.811 128.691 154.791 1.00 64.79 107 ASN B N 1
ATOM 3644 C CA . ASN B 1 140 ? 136.276 127.796 155.807 1.00 64.79 107 ASN B CA 1
ATOM 3645 C C . ASN B 1 140 ? 137.397 126.929 156.361 1.00 64.79 107 ASN B C 1
ATOM 3646 O O . ASN B 1 140 ? 138.424 126.712 155.711 1.00 64.79 107 ASN B O 1
ATOM 3651 N N . PHE B 1 141 ? 137.203 126.412 157.574 1.00 64.79 108 PHE B N 1
ATOM 3652 C CA . PHE B 1 141 ? 138.188 125.470 158.159 1.00 64.79 108 PHE B CA 1
ATOM 3653 C C . PHE B 1 141 ? 137.742 124.045 157.820 1.00 64.79 108 PHE B C 1
ATOM 3654 O O . PHE B 1 141 ? 136.660 123.885 157.235 1.00 64.79 108 PHE B O 1
ATOM 3662 N N . HIS B 1 142 ? 138.549 123.046 158.179 1.00 64.79 109 HIS B N 1
ATOM 3663 C CA . HIS B 1 142 ? 138.214 121.628 157.883 1.00 64.79 109 HIS B CA 1
ATOM 3664 C C . HIS B 1 142 ? 137.978 120.871 159.191 1.00 64.79 109 HIS B C 1
ATOM 3665 O O . HIS B 1 142 ? 138.832 120.970 160.083 1.00 64.79 109 HIS B O 1
ATOM 3672 N N . GLU B 1 143 ? 136.812 120.232 159.327 1.00 69.82 110 GLU B N 1
ATOM 3673 C CA . GLU B 1 143 ? 136.461 119.549 160.601 1.00 69.82 110 GLU B CA 1
ATOM 3674 C C . GLU B 1 143 ? 136.121 118.087 160.309 1.00 69.82 110 GLU B C 1
ATOM 3675 O O . GLU B 1 143 ? 135.482 117.450 161.168 1.00 69.82 110 GLU B O 1
ATOM 3681 N N . VAL B 1 144 ? 136.534 117.579 159.143 1.00 69.80 111 VAL B N 1
ATOM 3682 C CA . VAL B 1 144 ? 136.319 116.135 158.835 1.00 69.80 111 VAL B CA 1
ATOM 3683 C C . VAL B 1 144 ? 137.098 115.346 159.890 1.00 69.80 111 VAL B C 1
ATOM 3684 O O . VAL B 1 144 ? 138.247 115.745 160.174 1.00 69.80 111 VAL B O 1
ATOM 3688 N N . THR B 1 145 ? 136.504 114.288 160.455 1.00 68.95 112 THR B N 1
ATOM 3689 C CA . THR B 1 145 ? 137.168 113.562 161.574 1.00 68.95 112 THR B CA 1
ATOM 3690 C C . THR B 1 145 ? 137.408 114.583 162.694 1.00 68.95 112 THR B C 1
ATOM 3691 O O . THR B 1 145 ? 136.428 115.235 163.105 1.00 68.95 112 THR B O 1
ATOM 3695 N N . THR B 1 146 ? 138.648 114.716 163.174 1.00 69.65 113 THR B N 1
ATOM 3696 C CA . THR B 1 146 ? 138.958 115.752 164.195 1.00 69.65 113 THR B CA 1
ATOM 3697 C C . THR B 1 146 ? 139.249 117.083 163.492 1.00 69.65 113 THR B C 1
ATOM 3698 O O . THR B 1 146 ? 139.695 117.038 162.332 1.00 69.65 113 THR B O 1
ATOM 3702 N N . ASP B 1 147 ? 139.010 118.213 164.166 1.00 71.59 114 ASP B N 1
ATOM 3703 C CA . ASP B 1 147 ? 139.313 119.551 163.591 1.00 71.59 114 ASP B CA 1
ATOM 3704 C C . ASP B 1 147 ? 140.746 119.535 163.060 1.00 71.59 114 ASP B C 1
ATOM 3705 O O . ASP B 1 147 ? 141.628 119.028 163.772 1.00 71.59 114 ASP B O 1
ATOM 3710 N N . ASN B 1 148 ? 140.967 120.093 161.868 1.00 64.79 115 ASN B N 1
ATOM 3711 C CA . ASN B 1 148 ? 142.319 120.067 161.253 1.00 64.79 115 ASN B CA 1
ATOM 3712 C C . ASN B 1 148 ? 143.117 121.247 161.806 1.00 64.79 115 ASN B C 1
ATOM 3713 O O . ASN B 1 148 ? 143.403 122.174 161.033 1.00 64.79 115 ASN B O 1
ATOM 3718 N N . LYS B 1 149 ? 143.459 121.201 163.095 1.00 64.79 116 LYS B N 1
ATOM 3719 C CA . LYS B 1 149 ? 144.213 122.298 163.754 1.00 64.79 116 LYS B CA 1
ATOM 3720 C C . LYS B 1 149 ? 145.286 121.673 164.645 1.00 64.79 116 LYS B C 1
ATOM 3721 O O . LYS B 1 149 ? 145.156 120.477 164.947 1.00 64.79 116 LYS B O 1
ATOM 3727 N N . LEU B 1 150 ? 146.277 122.452 165.074 1.00 64.79 117 LEU B N 1
ATOM 3728 C CA . LEU B 1 150 ? 147.404 121.930 165.836 1.00 64.79 117 LEU B CA 1
ATOM 3729 C C . LEU B 1 150 ? 148.116 123.098 166.498 1.00 64.79 117 LEU B C 1
ATOM 3730 O O . LEU B 1 150 ? 148.430 124.089 165.833 1.00 64.79 117 LEU B O 1
ATOM 3735 N N . LEU B 1 151 ? 148.362 122.982 167.801 1.00 68.12 118 LEU B N 1
ATOM 3736 C CA . LEU B 1 151 ? 149.078 124.009 168.545 1.00 68.12 118 LEU B CA 1
ATOM 3737 C C . LEU B 1 151 ? 150.073 123.342 169.480 1.00 68.12 118 LEU B C 1
ATOM 3738 O O . LEU B 1 151 ? 149.711 122.428 170.227 1.00 68.12 118 LEU B O 1
ATOM 3743 N N . ARG B 1 152 ? 151.322 123.799 169.434 1.00 76.40 119 ARG B N 1
ATOM 3744 C CA . ARG B 1 152 ? 152.415 123.183 170.177 1.00 76.40 119 ARG B CA 1
ATOM 3745 C C . ARG B 1 152 ? 153.158 124.269 170.938 1.00 76.40 119 ARG B C 1
ATOM 3746 O O . ARG B 1 152 ? 153.631 125.238 170.336 1.00 76.40 119 ARG B O 1
ATOM 3754 N N . ILE B 1 153 ? 153.260 124.109 172.254 1.00 79.62 120 ILE B N 1
ATOM 3755 C CA . ILE B 1 153 ? 153.929 125.070 173.124 1.00 79.62 120 ILE B CA 1
ATOM 3756 C C . ILE B 1 153 ? 155.254 124.462 173.558 1.00 79.62 120 ILE B C 1
ATOM 3757 O O . ILE B 1 153 ? 155.290 123.319 174.029 1.00 79.62 120 ILE B O 1
ATOM 3762 N N . PHE B 1 154 ? 156.339 125.217 173.401 1.00 86.19 121 PHE B N 1
ATOM 3763 C CA . PHE B 1 154 ? 157.668 124.693 173.668 1.00 86.19 121 PHE B CA 1
ATOM 3764 C C . PHE B 1 154 ? 158.084 125.095 175.081 1.00 86.19 121 PHE B C 1
ATOM 3765 O O . PHE B 1 154 ? 157.313 125.692 175.835 1.00 86.19 121 PHE B O 1
ATOM 3773 N N . LYS B 1 155 ? 159.329 124.770 175.445 1.00 91.95 122 LYS B N 1
ATOM 3774 C CA . LYS B 1 155 ? 159.781 125.075 176.800 1.00 91.95 122 LYS B CA 1
ATOM 3775 C C . LYS B 1 155 ? 160.013 126.569 176.992 1.00 91.95 122 LYS B C 1
ATOM 3776 O O . LYS B 1 155 ? 159.641 127.132 178.030 1.00 91.95 122 LYS B O 1
ATOM 3782 N N . ASN B 1 156 ? 160.623 127.229 176.009 1.00 84.06 123 ASN B N 1
ATOM 3783 C CA . ASN B 1 156 ? 160.930 128.649 176.124 1.00 84.06 123 ASN B CA 1
ATOM 3784 C C . ASN B 1 156 ? 159.724 129.548 175.879 1.00 84.06 123 ASN B C 1
ATOM 3785 O O . ASN B 1 156 ? 159.863 130.773 175.944 1.00 84.06 123 ASN B O 1
ATOM 3790 N N . GLY B 1 157 ? 158.556 128.976 175.601 1.00 78.15 124 GLY B N 1
ATOM 3791 C CA . GLY B 1 157 ? 157.360 129.747 175.344 1.00 78.15 124 GLY B CA 1
ATOM 3792 C C . GLY B 1 157 ? 157.026 129.930 173.881 1.00 78.15 124 GLY B C 1
ATOM 3793 O O . GLY B 1 157 ? 156.070 130.651 173.568 1.00 78.15 124 GLY B O 1
ATOM 3794 N N . ASN B 1 158 ? 157.778 129.307 172.977 1.00 73.67 125 ASN B N 1
ATOM 3795 C CA . ASN B 1 158 ? 157.469 129.400 171.557 1.00 73.67 125 ASN B CA 1
ATOM 3796 C C . ASN B 1 158 ? 156.220 128.597 171.227 1.00 73.67 125 ASN B C 1
ATOM 3797 O O . ASN B 1 158 ? 156.034 127.477 171.709 1.00 73.67 125 ASN B O 1
ATOM 3802 N N . VAL B 1 159 ? 155.360 129.178 170.396 1.00 64.79 126 VAL B N 1
ATOM 3803 C CA . VAL B 1 159 ? 154.097 128.567 170.003 1.00 64.79 126 VAL B CA 1
ATOM 3804 C C . VAL B 1 159 ? 154.157 128.277 168.511 1.00 64.79 126 VAL B C 1
ATOM 3805 O O . VAL B 1 159 ? 154.545 129.144 167.719 1.00 64.79 126 VAL B O 1
ATOM 3809 N N . LEU B 1 160 ? 153.776 127.062 168.127 1.00 64.79 127 LEU B N 1
ATOM 3810 C CA . LEU B 1 160 ? 153.621 126.692 166.727 1.00 64.79 127 LEU B CA 1
ATOM 3811 C C . LEU B 1 160 ? 152.157 126.362 166.491 1.00 64.79 127 LEU B C 1
ATOM 3812 O O . LEU B 1 160 ? 151.590 125.516 167.189 1.00 64.79 127 LEU B O 1
ATOM 3817 N N . TYR B 1 161 ? 151.549 127.023 165.509 1.00 64.79 128 TYR B N 1
ATOM 3818 C CA . TYR B 1 161 ? 150.108 126.948 165.297 1.00 64.79 128 TYR B CA 1
ATOM 3819 C C . TYR B 1 161 ? 149.859 126.687 163.819 1.00 64.79 128 TYR B C 1
ATOM 3820 O O . TYR B 1 161 ? 150.163 127.537 162.976 1.00 64.79 128 TYR B O 1
ATOM 3829 N N . SER B 1 162 ? 149.306 125.517 163.505 1.00 64.79 129 SER B N 1
ATOM 3830 C CA . SER B 1 162 ? 149.183 125.053 162.128 1.00 64.79 129 SER B CA 1
ATOM 3831 C C . SER B 1 162 ? 147.739 124.660 161.869 1.00 64.79 129 SER B C 1
ATOM 3832 O O . SER B 1 162 ? 147.189 123.815 162.581 1.00 64.79 129 SER B O 1
ATOM 3835 N N . ILE B 1 163 ? 147.126 125.272 160.856 1.00 64.79 130 ILE B N 1
ATOM 3836 C CA . ILE B 1 163 ? 145.734 125.011 160.521 1.00 64.79 130 ILE B CA 1
ATOM 3837 C C . ILE B 1 163 ? 145.623 124.730 159.030 1.00 64.79 130 ILE B C 1
ATOM 3838 O O . ILE B 1 163 ? 146.486 125.107 158.234 1.00 64.79 130 ILE B O 1
ATOM 3843 N N . ARG B 1 164 ? 144.540 124.053 158.658 1.00 64.79 131 ARG B N 1
ATOM 3844 C CA . ARG B 1 164 ? 144.232 123.757 157.266 1.00 64.79 131 ARG B CA 1
ATOM 3845 C C . ARG B 1 164 ? 142.932 124.454 156.897 1.00 64.79 131 ARG B C 1
ATOM 3846 O O . ARG B 1 164 ? 141.951 124.378 157.643 1.00 64.79 131 ARG B O 1
ATOM 3854 N N . LEU B 1 165 ? 142.923 125.130 155.752 1.00 64.79 132 LEU B N 1
ATOM 3855 C CA . LEU B 1 165 ? 141.771 125.936 155.379 1.00 64.79 132 LEU B CA 1
ATOM 3856 C C . LEU B 1 165 ? 141.697 126.075 153.866 1.00 64.79 132 LEU B C 1
ATOM 3857 O O . LEU B 1 165 ? 142.701 125.968 153.158 1.00 64.79 132 LEU B O 1
ATOM 3862 N N . THR B 1 166 ? 140.483 126.319 153.383 1.00 64.79 133 THR B N 1
ATOM 3863 C CA . THR B 1 166 ? 140.196 126.501 151.966 1.00 64.79 133 THR B CA 1
ATOM 3864 C C . THR B 1 166 ? 139.864 127.965 151.715 1.00 64.79 133 THR B C 1
ATOM 3865 O O . THR B 1 166 ? 139.077 128.557 152.458 1.00 64.79 133 THR B O 1
ATOM 3869 N N . LEU B 1 167 ? 140.460 128.549 150.678 1.00 64.79 134 LEU B N 1
ATOM 3870 C CA . LEU B 1 167 ? 140.258 129.956 150.365 1.00 64.79 134 LEU B CA 1
ATOM 3871 C C . LEU B 1 167 ? 139.708 130.123 148.957 1.00 64.79 134 LEU B C 1
ATOM 3872 O O . LEU B 1 167 ? 140.032 129.355 148.046 1.00 64.79 134 LEU B O 1
ATOM 3877 N N . THR B 1 168 ? 138.864 131.137 148.795 1.00 64.79 135 THR B N 1
ATOM 3878 C CA . THR B 1 168 ? 138.547 131.706 147.491 1.00 64.79 135 THR B CA 1
ATOM 3879 C C . THR B 1 168 ? 139.104 133.124 147.484 1.00 64.79 135 THR B C 1
ATOM 3880 O O . THR B 1 168 ? 138.601 133.997 148.200 1.00 64.79 135 THR B O 1
ATOM 3884 N N . LEU B 1 169 ? 140.134 133.353 146.680 1.00 64.79 136 LEU B N 1
ATOM 3885 C CA . LEU B 1 169 ? 140.852 134.618 146.663 1.00 64.79 136 LEU B CA 1
ATOM 3886 C C . LEU B 1 169 ? 140.590 135.338 145.350 1.00 64.79 136 LEU B C 1
ATOM 3887 O O . LEU B 1 169 ? 140.581 134.717 144.284 1.00 64.79 136 LEU B O 1
ATOM 3892 N N . SER B 1 170 ? 140.396 136.650 145.426 1.00 64.79 137 SER B N 1
ATOM 3893 C CA . SER B 1 170 ? 140.114 137.434 144.234 1.00 64.79 137 SER B CA 1
ATOM 3894 C C . SER B 1 170 ? 141.398 137.715 143.467 1.00 64.79 137 SER B C 1
ATOM 3895 O O . SER B 1 170 ? 142.463 137.919 144.058 1.00 64.79 137 SER B O 1
ATOM 3898 N N . CYS B 1 171 ? 141.290 137.725 142.143 1.00 70.68 138 CYS B N 1
ATOM 3899 C CA . CYS B 1 171 ? 142.379 138.155 141.279 1.00 70.68 138 CYS B CA 1
ATOM 3900 C C . CYS B 1 171 ? 141.831 138.856 140.041 1.00 70.68 138 CYS B C 1
ATOM 3901 O O . CYS B 1 171 ? 141.119 138.240 139.238 1.00 70.68 138 CYS B O 1
ATOM 3904 N N . PRO B 1 172 ? 142.126 140.142 139.862 1.00 71.44 139 PRO B N 1
ATOM 3905 C CA . PRO B 1 172 ? 141.747 140.821 138.614 1.00 71.44 139 PRO B CA 1
ATOM 3906 C C . PRO B 1 172 ? 142.580 140.307 137.448 1.00 71.44 139 PRO B C 1
ATOM 3907 O O . PRO B 1 172 ? 143.810 140.257 137.519 1.00 71.44 139 PRO B O 1
ATOM 3911 N N . MET B 1 173 ? 141.899 139.926 136.370 1.00 73.32 140 MET B N 1
ATOM 3912 C CA . MET B 1 173 ? 142.550 139.424 135.171 1.00 73.32 140 MET B CA 1
ATOM 3913 C C . MET B 1 173 ? 142.317 140.389 134.015 1.00 73.32 140 MET B C 1
ATOM 3914 O O . MET B 1 173 ? 141.290 141.070 133.950 1.00 73.32 140 MET B O 1
ATOM 3919 N N . ASP B 1 174 ? 143.283 140.441 133.096 1.00 71.91 141 ASP B N 1
ATOM 3920 C CA . ASP B 1 174 ? 143.254 141.435 132.026 1.00 71.91 141 ASP B CA 1
ATOM 3921 C C . ASP B 1 174 ? 142.590 140.894 130.762 1.00 71.91 141 ASP B C 1
ATOM 3922 O O . ASP B 1 174 ? 141.603 141.463 130.287 1.00 71.91 141 ASP B O 1
ATOM 3927 N N . LEU B 1 175 ? 143.168 139.859 130.164 1.00 64.79 142 LEU B N 1
ATOM 3928 C CA . LEU B 1 175 ? 142.590 139.177 128.966 1.00 64.79 142 LEU B CA 1
ATOM 3929 C C . LEU B 1 175 ? 142.679 139.955 127.650 1.00 64.79 142 LEU B C 1
ATOM 3930 O O . LEU B 1 175 ? 142.174 139.437 126.678 1.00 64.79 142 LEU B O 1
ATOM 3935 N N . LYS B 1 176 ? 143.332 141.103 127.593 1.00 64.79 143 LYS B N 1
ATOM 3936 C CA . LYS B 1 176 ? 143.518 141.839 126.317 1.00 64.79 143 LYS B CA 1
ATOM 3937 C C . LYS B 1 176 ? 144.340 141.016 125.322 1.00 64.79 143 LYS B C 1
ATOM 3938 O O . LYS B 1 176 ? 144.084 141.143 124.136 1.00 64.79 143 LYS B O 1
ATOM 3944 N N . ASN B 1 177 ? 145.334 140.264 125.778 1.00 64.79 144 ASN B N 1
ATOM 3945 C CA . ASN B 1 177 ? 146.145 139.383 124.906 1.00 64.79 144 ASN B CA 1
ATOM 3946 C C . ASN B 1 177 ? 145.701 137.963 125.181 1.00 64.79 144 ASN B C 1
ATOM 3947 O O . ASN B 1 177 ? 146.568 137.150 125.229 1.00 64.79 144 ASN B O 1
ATOM 3952 N N . PHE B 1 178 ? 144.422 137.637 125.096 1.00 64.79 145 PHE B N 1
ATOM 3953 C CA . PHE B 1 178 ? 143.892 136.379 125.664 1.00 64.79 145 PHE B CA 1
ATOM 3954 C C . PHE B 1 178 ? 144.487 135.062 125.253 1.00 64.79 145 PHE B C 1
ATOM 3955 O O . PHE B 1 178 ? 144.829 134.314 126.167 1.00 64.79 145 PHE B O 1
ATOM 3963 N N . PRO B 1 179 ? 144.695 134.680 123.997 1.00 64.79 146 PRO B N 1
ATOM 3964 C CA . PRO B 1 179 ? 145.229 133.353 123.820 1.00 64.79 146 PRO B CA 1
ATOM 3965 C C . PRO B 1 179 ? 146.603 133.414 124.500 1.00 64.79 146 PRO B C 1
ATOM 3966 O O . PRO B 1 179 ? 146.929 132.492 125.171 1.00 64.79 146 PRO B O 1
ATOM 3970 N N . MET B 1 180 ? 147.318 134.529 124.403 1.00 64.79 147 MET B N 1
ATOM 3971 C CA . MET B 1 180 ? 148.729 134.628 124.855 1.00 64.79 147 MET B CA 1
ATOM 3972 C C . MET B 1 180 ? 148.913 135.486 126.101 1.00 64.79 147 MET B C 1
ATOM 3973 O O . MET B 1 180 ? 149.890 136.211 126.147 1.00 64.79 147 MET B O 1
ATOM 3978 N N . ASP B 1 181 ? 148.007 135.419 127.059 1.00 65.86 148 ASP B N 1
ATOM 3979 C CA . ASP B 1 181 ? 148.043 136.270 128.271 1.00 65.86 148 ASP B CA 1
ATOM 3980 C C . ASP B 1 181 ? 148.794 135.623 129.432 1.00 65.86 148 ASP B C 1
ATOM 3981 O O . ASP B 1 181 ? 148.867 134.401 129.467 1.00 65.86 148 ASP B O 1
ATOM 3986 N N . VAL B 1 182 ? 149.386 136.427 130.311 1.00 69.94 149 VAL B N 1
ATOM 3987 C CA . VAL B 1 182 ? 150.035 135.972 131.532 1.00 69.94 149 VAL B CA 1
ATOM 3988 C C . VAL B 1 182 ? 149.348 136.676 132.692 1.00 69.94 149 VAL B C 1
ATOM 3989 O O . VAL B 1 182 ? 149.185 137.901 132.668 1.00 69.94 149 VAL B O 1
ATOM 3993 N N . GLN B 1 183 ? 148.947 135.912 133.700 1.00 67.30 150 GLN B N 1
ATOM 3994 C CA . GLN B 1 183 ? 148.236 136.463 134.841 1.00 67.30 150 GLN B CA 1
ATOM 3995 C C . GLN B 1 183 ? 149.078 136.352 136.104 1.00 67.30 150 GLN B C 1
ATOM 3996 O O . GLN B 1 183 ? 150.001 135.539 136.196 1.00 67.30 150 GLN B O 1
ATOM 4002 N N . THR B 1 184 ? 148.741 137.186 137.084 1.00 68.98 151 THR B N 1
ATOM 4003 C CA . THR B 1 184 ? 149.419 137.202 138.373 1.00 68.98 151 THR B CA 1
ATOM 4004 C C . THR B 1 184 ? 148.367 137.165 139.471 1.00 68.98 151 THR B C 1
ATOM 4005 O O . THR B 1 184 ? 147.579 138.107 139.609 1.00 68.98 151 THR B O 1
ATOM 4009 N N . CYS B 1 185 ? 148.356 136.086 140.246 1.00 67.41 152 CYS B N 1
ATOM 4010 C CA . CYS B 1 185 ? 147.460 135.944 141.385 1.00 67.41 152 CYS B CA 1
ATOM 4011 C C . CYS B 1 185 ? 148.246 136.167 142.669 1.00 67.41 152 CYS B C 1
ATOM 4012 O O . CYS B 1 185 ? 149.345 135.625 142.829 1.00 67.41 152 CYS B O 1
ATOM 4015 N N . ILE B 1 186 ? 147.685 136.961 143.579 1.00 64.79 153 ILE B N 1
ATOM 4016 C CA . ILE B 1 186 ? 148.373 137.265 144.826 1.00 64.79 153 ILE B CA 1
ATOM 4017 C C . ILE B 1 186 ? 147.618 136.681 146.013 1.00 64.79 153 ILE B C 1
ATOM 4018 O O . ILE B 1 186 ? 146.541 136.095 145.858 1.00 64.79 153 ILE B O 1
ATOM 4023 N N . MET B 1 187 ? 148.188 136.841 147.206 1.00 65.07 154 MET B N 1
ATOM 4024 C CA . MET B 1 187 ? 147.640 136.247 148.423 1.00 65.07 154 MET B CA 1
ATOM 4025 C C . MET B 1 187 ? 148.214 137.036 149.591 1.00 65.07 154 MET B C 1
ATOM 4026 O O . MET B 1 187 ? 149.400 136.896 149.902 1.00 65.07 154 MET B O 1
ATOM 4031 N N . GLN B 1 188 ? 147.383 137.845 150.240 1.00 64.79 155 GLN B N 1
ATOM 4032 C CA . GLN B 1 188 ? 147.844 138.839 151.200 1.00 64.79 155 GLN B CA 1
ATOM 4033 C C . GLN B 1 188 ? 147.417 138.440 152.605 1.00 64.79 155 GLN B C 1
ATOM 4034 O O . GLN B 1 188 ? 146.244 138.138 152.840 1.00 64.79 155 GLN B O 1
ATOM 4040 N N . LEU B 1 189 ? 148.374 138.437 153.531 1.00 64.79 156 LEU B N 1
ATOM 4041 C CA . LEU B 1 189 ? 148.139 138.055 154.918 1.00 64.79 156 LEU B CA 1
ATOM 4042 C C . LEU B 1 189 ? 148.291 139.300 155.781 1.00 64.79 156 LEU B C 1
ATOM 4043 O O . LEU B 1 189 ? 149.378 139.883 155.846 1.00 64.79 156 LEU B O 1
ATOM 4048 N N . GLU B 1 190 ? 147.208 139.699 156.444 1.00 66.45 157 GLU B N 1
ATOM 4049 C CA . GLU B 1 190 ? 147.144 140.976 157.137 1.00 66.45 157 GLU B CA 1
ATOM 4050 C C . GLU B 1 190 ? 146.574 140.775 158.534 1.00 66.45 157 GLU B C 1
ATOM 4051 O O . GLU B 1 190 ? 145.806 139.842 158.779 1.00 66.45 157 GLU B O 1
ATOM 4057 N N . SER B 1 191 ? 146.968 141.652 159.454 1.00 64.79 158 SER B N 1
ATOM 4058 C CA . SER B 1 191 ? 146.376 141.688 160.782 1.00 64.79 158 SER B CA 1
ATOM 4059 C C . SER B 1 191 ? 145.148 142.588 160.758 1.00 64.79 158 SER B C 1
ATOM 4060 O O . SER B 1 191 ? 145.149 143.645 160.120 1.00 64.79 158 SER B O 1
ATOM 4063 N N . PHE B 1 192 ? 144.095 142.162 161.458 1.00 64.79 159 PHE B N 1
ATOM 4064 C CA . PHE B 1 192 ? 142.826 142.876 161.373 1.00 64.79 159 PHE B CA 1
ATOM 4065 C C . PHE B 1 192 ? 142.798 144.105 162.274 1.00 64.79 159 PHE B C 1
ATOM 4066 O O . PHE B 1 192 ? 142.261 145.148 161.884 1.00 64.79 159 PHE B O 1
ATOM 4074 N N . GLY B 1 193 ? 143.364 144.007 163.475 1.00 66.13 160 GLY B N 1
ATOM 4075 C CA . GLY B 1 193 ? 143.157 145.041 164.471 1.00 66.13 160 GLY B CA 1
ATOM 4076 C C . GLY B 1 193 ? 144.375 145.440 165.277 1.00 66.13 160 GLY B C 1
ATOM 4077 O O . GLY B 1 193 ? 144.240 146.056 166.339 1.00 66.13 160 GLY B O 1
ATOM 4078 N N . TYR B 1 194 ? 145.569 145.102 164.796 1.00 67.00 161 TYR B N 1
ATOM 4079 C CA . TYR B 1 194 ? 146.809 145.433 165.484 1.00 67.00 161 TYR B CA 1
ATOM 4080 C C . TYR B 1 194 ? 147.706 146.229 164.548 1.00 67.00 161 TYR B C 1
ATOM 4081 O O . TYR B 1 194 ? 147.930 145.822 163.403 1.00 67.00 161 TYR B O 1
ATOM 4090 N N . THR B 1 195 ? 148.217 147.358 165.036 1.00 70.19 162 THR B N 1
ATOM 4091 C CA . THR B 1 195 ? 149.169 148.146 164.272 1.00 70.19 162 THR B CA 1
ATOM 4092 C C . THR B 1 195 ? 150.564 147.531 164.371 1.00 70.19 162 THR B C 1
ATOM 4093 O O . THR B 1 195 ? 150.801 146.576 165.116 1.00 70.19 162 THR B O 1
ATOM 4097 N N . MET B 1 196 ? 151.502 148.087 163.603 1.00 71.77 163 MET B N 1
ATOM 4098 C CA . MET B 1 196 ? 152.829 147.488 163.505 1.00 71.77 163 MET B CA 1
ATOM 4099 C C . MET B 1 196 ? 153.720 147.785 164.707 1.00 71.77 163 MET B C 1
ATOM 4100 O O . MET B 1 196 ? 154.903 147.431 164.672 1.00 71.77 163 MET B O 1
ATOM 4105 N N . ASN B 1 197 ? 153.203 148.414 165.761 1.00 73.00 164 ASN B N 1
ATOM 4106 C CA . ASN B 1 197 ? 153.903 148.464 167.037 1.00 73.00 164 ASN B CA 1
ATOM 4107 C C . ASN B 1 197 ? 153.351 147.457 168.037 1.00 73.00 164 ASN B C 1
ATOM 4108 O O . ASN B 1 197 ? 153.760 147.466 169.202 1.00 73.00 164 ASN B O 1
ATOM 4113 N N . ASP B 1 198 ? 152.435 146.593 167.606 1.00 71.75 165 ASP B N 1
ATOM 4114 C CA . ASP B 1 198 ? 151.964 145.468 168.399 1.00 71.75 165 ASP B CA 1
ATOM 4115 C C . ASP B 1 198 ? 152.161 144.120 167.726 1.00 71.75 165 ASP B C 1
ATOM 4116 O O . ASP B 1 198 ? 152.359 143.123 168.424 1.00 71.75 165 ASP B O 1
ATOM 4121 N N . LEU B 1 199 ? 152.109 144.060 166.396 1.00 64.79 166 LEU B N 1
ATOM 4122 C CA . LEU B 1 199 ? 152.099 142.793 165.679 1.00 64.79 166 LEU B CA 1
ATOM 4123 C C . LEU B 1 199 ? 152.768 142.980 164.326 1.00 64.79 166 LEU B C 1
ATOM 4124 O O . LEU B 1 199 ? 152.433 143.914 163.593 1.00 64.79 166 LEU B O 1
ATOM 4129 N N . ILE B 1 200 ? 153.710 142.095 164.000 1.00 64.79 167 ILE B N 1
ATOM 4130 C CA . ILE B 1 200 ? 154.461 142.156 162.750 1.00 64.79 167 ILE B CA 1
ATOM 4131 C C . ILE B 1 200 ? 154.505 140.757 162.151 1.00 64.79 167 ILE B C 1
ATOM 4132 O O . ILE B 1 200 ? 154.862 139.794 162.839 1.00 64.79 167 ILE B O 1
ATOM 4137 N N . PHE B 1 201 ? 154.141 140.643 160.875 1.00 64.79 168 PHE B N 1
ATOM 4138 C CA . PHE B 1 201 ? 154.230 139.385 160.147 1.00 64.79 168 PHE B CA 1
ATOM 4139 C C . PHE B 1 201 ? 155.506 139.347 159.316 1.00 64.79 168 PHE B C 1
ATOM 4140 O O . PHE B 1 201 ? 155.919 140.361 158.746 1.00 64.79 168 PHE B O 1
ATOM 4148 N N . GLU B 1 202 ? 156.131 138.170 159.251 1.00 64.79 169 GLU B N 1
ATOM 4149 C CA . GLU B 1 202 ? 157.295 137.944 158.406 1.00 64.79 169 GLU B CA 1
ATOM 4150 C C . GLU B 1 202 ? 157.173 136.575 157.751 1.00 64.79 169 GLU B C 1
ATOM 4151 O O . GLU B 1 202 ? 156.597 135.648 158.327 1.00 64.79 169 GLU B O 1
ATOM 4157 N N . TRP B 1 203 ? 157.716 136.451 156.543 1.00 64.79 170 TRP B N 1
ATOM 4158 C CA . TRP B 1 203 ? 157.831 135.145 155.909 1.00 64.79 170 TRP B CA 1
ATOM 4159 C C . TRP B 1 203 ? 158.975 134.357 156.537 1.00 64.79 170 TRP B C 1
ATOM 4160 O O . TRP B 1 203 ? 159.937 134.932 157.054 1.00 64.79 170 TRP B O 1
ATOM 4171 N N . GLN B 1 204 ? 158.861 133.029 156.503 1.00 75.25 171 GLN B N 1
ATOM 4172 C CA . GLN B 1 204 ? 160.004 132.201 156.865 1.00 75.25 171 GLN B CA 1
ATOM 4173 C C . GLN B 1 204 ? 161.155 132.420 155.891 1.00 75.25 171 GLN B C 1
ATOM 4174 O O . GLN B 1 204 ? 160.957 132.780 154.728 1.00 75.25 171 GLN B O 1
ATOM 4180 N N . ASP B 1 205 ? 162.376 132.195 156.378 1.00 86.41 172 ASP B N 1
ATOM 4181 C CA . ASP B 1 205 ? 163.553 132.384 155.539 1.00 86.41 172 ASP B CA 1
ATOM 4182 C C . ASP B 1 205 ? 163.872 131.179 154.657 1.00 86.41 172 ASP B C 1
ATOM 4183 O O . ASP B 1 205 ? 164.366 131.354 153.538 1.00 86.41 172 ASP B O 1
ATOM 4188 N N . GLU B 1 206 ? 163.604 129.960 155.133 1.00 88.80 173 GLU B N 1
ATOM 4189 C CA . GLU B 1 206 ? 163.970 128.765 154.373 1.00 88.80 173 GLU B CA 1
ATOM 4190 C C . GLU B 1 206 ? 162.987 128.389 153.267 1.00 88.80 173 GLU B C 1
ATOM 4191 O O . GLU B 1 206 ? 163.362 128.317 152.092 1.00 88.80 173 GLU B O 1
ATOM 4197 N N . ALA B 1 207 ? 161.724 128.144 153.614 1.00 78.28 174 ALA B N 1
ATOM 4198 C CA . ALA B 1 207 ? 160.684 127.905 152.611 1.00 78.28 174 ALA B CA 1
ATOM 4199 C C . ALA B 1 207 ? 159.339 128.418 153.092 1.00 78.28 174 ALA B C 1
ATOM 4200 O O . ALA B 1 207 ? 158.544 127.668 153.674 1.00 78.28 174 ALA B O 1
ATOM 4202 N N . PRO B 1 208 ? 159.043 129.699 152.870 1.00 71.45 175 PRO B N 1
ATOM 4203 C CA . PRO B 1 208 ? 157.755 130.222 153.350 1.00 71.45 175 PRO B CA 1
ATOM 4204 C C . PRO B 1 208 ? 156.569 129.755 152.521 1.00 71.45 175 PRO B C 1
ATOM 4205 O O . PRO B 1 208 ? 155.482 129.570 153.079 1.00 71.45 175 PRO B O 1
ATOM 4209 N N . VAL B 1 209 ? 156.733 129.561 151.214 1.00 64.79 176 VAL B N 1
ATOM 4210 C CA . VAL B 1 209 ? 155.652 129.106 150.343 1.00 64.79 176 VAL B CA 1
ATOM 4211 C C . VAL B 1 209 ? 156.132 127.914 149.525 1.00 64.79 176 VAL B C 1
ATOM 4212 O O . VAL B 1 209 ? 157.063 128.042 148.720 1.00 64.79 176 VAL B O 1
ATOM 4216 N N . GLN B 1 210 ? 155.500 126.762 149.732 1.00 64.79 177 GLN B N 1
ATOM 4217 C CA . GLN B 1 210 ? 155.771 125.553 148.972 1.00 64.79 177 GLN B CA 1
ATOM 4218 C C . GLN B 1 210 ? 154.485 125.053 148.328 1.00 64.79 177 GLN B C 1
ATOM 4219 O O . GLN B 1 210 ? 153.384 125.300 148.827 1.00 64.79 177 GLN B O 1
ATOM 4225 N N . VAL B 1 211 ? 154.635 124.346 147.208 1.00 64.79 178 VAL B N 1
ATOM 4226 C CA . VAL B 1 211 ? 153.513 123.782 146.467 1.00 64.79 178 VAL B CA 1
ATOM 4227 C C . VAL B 1 211 ? 153.720 122.279 146.353 1.00 64.79 178 VAL B C 1
ATOM 4228 O O . VAL B 1 211 ? 154.839 121.814 146.111 1.00 64.79 178 VAL B O 1
ATOM 4232 N N . ALA B 1 212 ? 152.640 121.523 146.541 1.00 66.75 179 ALA B N 1
ATOM 4233 C CA . ALA B 1 212 ? 152.697 120.076 146.397 1.00 66.75 179 ALA B CA 1
ATOM 4234 C C . ALA B 1 212 ? 153.052 119.689 144.966 1.00 66.75 179 ALA B C 1
ATOM 4235 O O . ALA B 1 212 ? 152.755 120.410 144.009 1.00 66.75 179 ALA B O 1
ATOM 4237 N N . GLU B 1 213 ? 153.697 118.535 144.827 1.00 76.60 180 GLU B N 1
ATOM 4238 C CA . GLU B 1 213 ? 154.086 118.037 143.517 1.00 76.60 180 GLU B CA 1
ATOM 4239 C C . GLU B 1 213 ? 152.881 117.476 142.772 1.00 76.60 180 GLU B C 1
ATOM 4240 O O . GLU B 1 213 ? 151.962 116.907 143.367 1.00 76.60 180 GLU B O 1
ATOM 4246 N N . GLY B 1 214 ? 152.899 117.642 141.454 1.00 73.80 181 GLY B N 1
ATOM 4247 C CA . GLY B 1 214 ? 151.945 116.975 140.591 1.00 73.80 181 GLY B CA 1
ATOM 4248 C C . GLY B 1 214 ? 150.631 117.693 140.391 1.00 73.80 181 GLY B C 1
ATOM 4249 O O . GLY B 1 214 ? 149.665 117.063 139.949 1.00 73.80 181 GLY B O 1
ATOM 4250 N N . LEU B 1 215 ? 150.560 118.986 140.698 1.00 69.29 182 LEU B N 1
ATOM 4251 C CA . LEU B 1 215 ? 149.343 119.749 140.459 1.00 69.29 182 LEU B CA 1
ATOM 4252 C C . LEU B 1 215 ? 149.272 120.157 138.994 1.00 69.29 182 LEU B C 1
ATOM 4253 O O . LEU B 1 215 ? 150.265 120.615 138.420 1.00 69.29 182 LEU B O 1
ATOM 4258 N N . THR B 1 216 ? 148.099 119.991 138.392 1.00 69.02 183 THR B N 1
ATOM 4259 C CA . THR B 1 216 ? 147.853 120.408 137.022 1.00 69.02 183 THR B CA 1
ATOM 4260 C C . THR B 1 216 ? 146.686 121.385 136.968 1.00 69.02 183 THR B C 1
ATOM 4261 O O . THR B 1 216 ? 145.819 121.403 137.846 1.00 69.02 183 THR B O 1
ATOM 4265 N N . LEU B 1 217 ? 146.676 122.202 135.917 1.00 64.79 184 LEU B N 1
ATOM 4266 C CA . LEU B 1 217 ? 145.581 123.118 135.655 1.00 64.79 184 LEU B CA 1
ATOM 4267 C C . LEU B 1 217 ? 145.061 122.883 134.243 1.00 64.79 184 LEU B C 1
ATOM 4268 O O . LEU B 1 217 ? 145.848 122.583 133.336 1.00 64.79 184 LEU B O 1
ATOM 4273 N N . PRO B 1 218 ? 143.748 123.000 134.025 1.00 65.16 185 PRO B N 1
ATOM 4274 C CA . PRO B 1 218 ? 143.223 122.772 132.670 1.00 65.16 185 PRO B CA 1
ATOM 4275 C C . PRO B 1 218 ? 143.640 123.837 131.672 1.00 65.16 185 PRO B C 1
ATOM 4276 O O . PRO B 1 218 ? 143.837 123.518 130.494 1.00 65.16 185 PRO B O 1
ATOM 4280 N N . GLN B 1 219 ? 143.785 125.089 132.102 1.00 65.13 186 GLN B N 1
ATOM 4281 C CA . GLN B 1 219 ? 144.070 126.192 131.193 1.00 65.13 186 GLN B CA 1
ATOM 4282 C C . GLN B 1 219 ? 145.449 126.805 131.378 1.00 65.13 186 GLN B C 1
ATOM 4283 O O . GLN B 1 219 ? 146.077 127.200 130.394 1.00 65.13 186 GLN B O 1
ATOM 4289 N N . PHE B 1 220 ? 145.938 126.895 132.608 1.00 64.79 187 PHE B N 1
ATOM 4290 C CA . PHE B 1 220 ? 147.146 127.643 132.922 1.00 64.79 187 PHE B CA 1
ATOM 4291 C C . PHE B 1 220 ? 148.293 126.700 133.272 1.00 64.79 187 PHE B C 1
ATOM 4292 O O . PHE B 1 220 ? 148.167 125.473 133.235 1.00 64.79 187 PHE B O 1
ATOM 4300 N N . LEU B 1 221 ? 149.427 127.306 133.616 1.00 65.12 188 LEU B N 1
ATOM 4301 C CA . LEU B 1 221 ? 150.631 126.574 134.002 1.00 65.12 188 LEU B CA 1
ATOM 4302 C C . LEU B 1 221 ? 151.316 127.416 135.069 1.00 65.12 188 LEU B C 1
ATOM 4303 O O . LEU B 1 221 ? 151.806 128.509 134.773 1.00 65.12 188 LEU B O 1
ATOM 4308 N N . LEU B 1 222 ? 151.350 126.912 136.300 1.00 66.56 189 LEU B N 1
ATOM 4309 C CA . LEU B 1 222 ? 151.883 127.678 137.420 1.00 66.56 189 LEU B CA 1
ATOM 4310 C C . LEU B 1 222 ? 153.405 127.641 137.389 1.00 66.56 189 LEU B C 1
ATOM 4311 O O . LEU B 1 222 ? 154.006 126.562 137.415 1.00 66.56 189 LEU B O 1
ATOM 4316 N N . LYS B 1 223 ? 154.026 128.817 137.330 1.00 72.79 190 LYS B N 1
ATOM 4317 C CA . LYS B 1 223 ? 155.477 128.890 137.270 1.00 72.79 190 LYS B CA 1
ATOM 4318 C C . LYS B 1 223 ? 156.090 128.549 138.625 1.00 72.79 190 LYS B C 1
ATOM 4319 O O . LYS B 1 223 ? 155.418 128.537 139.661 1.00 72.79 190 LYS B O 1
ATOM 4325 N N . GLU B 1 224 ? 157.393 128.268 138.606 1.00 83.33 191 GLU B N 1
ATOM 4326 C CA . GLU B 1 224 ? 158.080 127.809 139.806 1.00 83.33 191 GLU B CA 1
ATOM 4327 C C . GLU B 1 224 ? 158.533 128.957 140.699 1.00 83.33 191 GLU B C 1
ATOM 4328 O O . GLU B 1 224 ? 158.736 128.747 141.900 1.00 83.33 191 GLU B O 1
ATOM 4334 N N . GLU B 1 225 ? 158.686 130.158 140.147 1.00 84.21 192 GLU B N 1
ATOM 4335 C CA . GLU B 1 225 ? 159.257 131.289 140.865 1.00 84.21 192 GLU B CA 1
ATOM 4336 C C . GLU B 1 225 ? 158.146 132.140 141.467 1.00 84.21 192 GLU B C 1
ATOM 4337 O O . GLU B 1 225 ? 157.172 132.475 140.785 1.00 84.21 192 GLU B O 1
ATOM 4343 N N . LYS B 1 226 ? 158.298 132.484 142.746 1.00 79.34 193 LYS B N 1
ATOM 4344 C CA . LYS B 1 226 ? 157.300 133.233 143.496 1.00 79.34 193 LYS B CA 1
ATOM 4345 C C . LYS B 1 226 ? 157.951 134.421 144.186 1.00 79.34 193 LYS B C 1
ATOM 4346 O O . LYS B 1 226 ? 159.060 134.312 144.717 1.00 79.34 193 LYS B O 1
ATOM 4352 N N . ASP B 1 227 ? 157.255 135.554 144.177 1.00 79.55 194 ASP B N 1
ATOM 4353 C CA . ASP B 1 227 ? 157.720 136.755 144.854 1.00 79.55 194 ASP B CA 1
ATOM 4354 C C . ASP B 1 227 ? 157.200 136.780 146.284 1.00 79.55 194 ASP B C 1
ATOM 4355 O O . ASP B 1 227 ? 156.037 136.455 146.539 1.00 79.55 194 ASP B O 1
ATOM 4360 N N . LEU B 1 228 ? 158.068 137.165 147.215 1.00 71.70 195 LEU B N 1
ATOM 4361 C CA . LEU B 1 228 ? 157.664 137.462 148.583 1.00 71.70 195 LEU B CA 1
ATOM 4362 C C . LEU B 1 228 ? 157.850 138.956 148.805 1.00 71.70 195 LEU B C 1
ATOM 4363 O O . LEU B 1 228 ? 158.976 139.459 148.740 1.00 71.70 195 LEU B O 1
ATOM 4368 N N . ARG B 1 229 ? 156.752 139.659 149.069 1.00 75.05 196 ARG B N 1
ATOM 4369 C CA . ARG B 1 229 ? 156.776 141.108 149.178 1.00 75.05 196 ARG B CA 1
ATOM 4370 C C . ARG B 1 229 ? 156.188 141.545 150.511 1.00 75.05 196 ARG B C 1
ATOM 4371 O O . ARG B 1 229 ? 155.468 140.796 151.175 1.00 75.05 196 ARG B O 1
ATOM 4379 N N . TYR B 1 230 ? 156.505 142.777 150.893 1.00 72.06 197 TYR B N 1
ATOM 4380 C CA . TYR B 1 230 ? 155.746 143.501 151.900 1.00 72.06 197 TYR B CA 1
ATOM 4381 C C . TYR B 1 230 ? 154.722 144.384 151.202 1.00 72.06 197 TYR B C 1
ATOM 4382 O O . TYR B 1 230 ? 155.040 145.058 150.218 1.00 72.06 197 TYR B O 1
ATOM 4391 N N . CYS B 1 231 ? 153.492 144.380 151.710 1.00 73.43 198 CYS B N 1
ATOM 4392 C CA . CYS B 1 231 ? 152.444 145.268 151.213 1.00 73.43 198 CYS B CA 1
ATOM 4393 C C . CYS B 1 231 ? 151.822 146.012 152.393 1.00 73.43 198 CYS B C 1
ATOM 4394 O O . CYS B 1 231 ? 150.616 145.967 152.627 1.00 73.43 198 CYS B O 1
ATOM 4397 N N . THR B 1 232 ? 152.679 146.698 153.148 1.00 73.28 199 THR B N 1
ATOM 4398 C CA . THR B 1 232 ? 152.275 147.298 154.413 1.00 73.28 199 THR B CA 1
ATOM 4399 C C . THR B 1 232 ? 151.201 148.358 154.194 1.00 73.28 199 THR B C 1
ATOM 4400 O O . THR B 1 232 ? 151.354 149.249 153.355 1.00 73.28 199 THR B O 1
ATOM 4404 N N . LYS B 1 233 ? 150.113 148.257 154.952 1.00 74.84 200 LYS B N 1
ATOM 4405 C CA . LYS B 1 233 ? 148.993 149.177 154.813 1.00 74.84 200 LYS B CA 1
ATOM 4406 C C . LYS B 1 233 ? 149.200 150.398 155.699 1.00 74.84 200 LYS B C 1
ATOM 4407 O O . LYS B 1 233 ? 149.592 150.278 156.863 1.00 74.84 200 LYS B O 1
ATOM 4413 N N . HIS B 1 234 ? 148.931 151.574 155.138 1.00 81.60 201 HIS B N 1
ATOM 4414 C CA . HIS B 1 234 ? 148.934 152.830 155.879 1.00 81.60 201 HIS B CA 1
ATOM 4415 C C . HIS B 1 234 ? 147.507 153.363 155.888 1.00 81.60 201 HIS B C 1
ATOM 4416 O O . HIS B 1 234 ? 146.980 153.754 154.841 1.00 81.60 201 HIS B O 1
ATOM 4423 N N . TYR B 1 235 ? 146.887 153.383 157.062 1.00 85.65 202 TYR B N 1
ATOM 4424 C CA . TYR B 1 235 ? 145.531 153.889 157.226 1.00 85.65 202 TYR B CA 1
ATOM 4425 C C . TYR B 1 235 ? 145.540 155.110 158.142 1.00 85.65 202 TYR B C 1
ATOM 4426 O O . TYR B 1 235 ? 146.590 155.570 158.595 1.00 85.65 202 TYR B O 1
ATOM 4435 N N . ASN B 1 236 ? 144.341 155.635 158.404 1.00 91.69 203 ASN B N 1
ATOM 4436 C CA . ASN B 1 236 ? 144.190 156.682 159.409 1.00 91.69 203 ASN B CA 1
ATOM 4437 C C . ASN B 1 236 ? 144.522 156.163 160.802 1.00 91.69 203 ASN B C 1
ATOM 4438 O O . ASN B 1 236 ? 145.078 156.894 161.630 1.00 91.69 203 ASN B O 1
ATOM 4443 N N . THR B 1 237 ? 144.182 154.901 161.076 1.00 89.64 204 THR B N 1
ATOM 4444 C CA . THR B 1 237 ? 144.410 154.328 162.399 1.00 89.64 204 THR B CA 1
ATOM 4445 C C . THR B 1 237 ? 145.895 154.145 162.682 1.00 89.64 204 THR B C 1
ATOM 4446 O O . THR B 1 237 ? 146.331 154.302 163.829 1.00 89.64 204 THR B O 1
ATOM 4450 N N . GLY B 1 238 ? 146.682 153.835 161.665 1.00 82.89 205 GLY B N 1
ATOM 4451 C CA . GLY B 1 238 ? 148.100 153.618 161.840 1.00 82.89 205 GLY B CA 1
ATOM 4452 C C . GLY B 1 238 ? 148.627 152.683 160.770 1.00 82.89 205 GLY B C 1
ATOM 4453 O O . GLY B 1 238 ? 148.022 152.522 159.715 1.00 82.89 205 GLY B O 1
ATOM 4454 N N . LYS B 1 239 ? 149.768 152.074 161.074 1.00 76.52 206 LYS B N 1
ATOM 4455 C CA . LYS B 1 239 ? 150.502 151.252 160.124 1.00 76.52 206 LYS B CA 1
ATOM 4456 C C . LYS B 1 239 ? 150.245 149.786 160.451 1.00 76.52 206 LYS B C 1
ATOM 4457 O O . LYS B 1 239 ? 150.535 149.337 161.566 1.00 76.52 206 LYS B O 1
ATOM 4463 N N . PHE B 1 240 ? 149.676 149.055 159.496 1.00 71.66 207 PHE B N 1
ATOM 4464 C CA . PHE B 1 240 ? 149.241 147.682 159.704 1.00 71.66 207 PHE B CA 1
ATOM 4465 C C . PHE B 1 240 ? 150.095 146.731 158.877 1.00 71.66 207 PHE B C 1
ATOM 4466 O O . PHE B 1 240 ? 150.363 146.990 157.699 1.00 71.66 207 PHE B O 1
ATOM 4474 N N . THR B 1 241 ? 150.523 145.636 159.497 1.00 66.19 208 THR B N 1
ATOM 4475 C CA . THR B 1 241 ? 151.427 144.711 158.828 1.00 66.19 208 THR B CA 1
ATOM 4476 C C . THR B 1 241 ? 150.683 143.891 157.779 1.00 66.19 208 THR B C 1
ATOM 4477 O O . THR B 1 241 ? 149.493 143.592 157.915 1.00 66.19 208 THR B O 1
ATOM 4481 N N . CYS B 1 242 ? 151.398 143.548 156.708 1.00 65.59 209 CYS B N 1
ATOM 4482 C CA . CYS B 1 242 ? 150.812 142.811 155.596 1.00 65.59 209 CYS B CA 1
ATOM 4483 C C . CYS B 1 242 ? 151.903 142.239 154.699 1.00 65.59 209 CYS B C 1
ATOM 4484 O O . CYS B 1 242 ? 152.750 142.982 154.193 1.00 65.59 209 CYS B O 1
ATOM 4487 N N . ILE B 1 243 ? 151.889 140.926 154.498 1.00 64.79 210 ILE B N 1
ATOM 4488 C CA . ILE B 1 243 ? 152.820 140.260 153.597 1.00 64.79 210 ILE B CA 1
ATOM 4489 C C . ILE B 1 243 ? 152.014 139.571 152.505 1.00 64.79 210 ILE B C 1
ATOM 4490 O O . ILE B 1 243 ? 150.849 139.210 152.704 1.00 64.79 210 ILE B O 1
ATOM 4495 N N . GLU B 1 244 ? 152.637 139.397 151.341 1.00 67.81 211 GLU B N 1
ATOM 4496 C CA . GLU B 1 244 ? 151.941 138.818 150.203 1.00 67.81 211 GLU B CA 1
ATOM 4497 C C . GLU B 1 244 ? 152.883 137.920 149.414 1.00 67.81 211 GLU B C 1
ATOM 4498 O O . GLU B 1 244 ? 154.106 137.987 149.550 1.00 67.81 211 GLU B O 1
ATOM 4504 N N . VAL B 1 245 ? 152.283 137.070 148.587 1.00 67.54 212 VAL B N 1
ATOM 4505 C CA . VAL B 1 245 ? 152.999 136.227 147.640 1.00 67.54 212 VAL B CA 1
ATOM 4506 C C . VAL B 1 245 ? 152.336 136.348 146.279 1.00 67.54 212 VAL B C 1
ATOM 4507 O O . VAL B 1 245 ? 151.111 136.455 146.186 1.00 67.54 212 VAL B O 1
ATOM 4511 N N . ARG B 1 246 ? 153.144 136.327 145.223 1.00 69.46 213 ARG B N 1
ATOM 4512 C CA . ARG B 1 246 ? 152.651 136.456 143.861 1.00 69.46 213 ARG B CA 1
ATOM 4513 C C . ARG B 1 246 ? 152.923 135.160 143.112 1.00 69.46 213 ARG B C 1
ATOM 4514 O O . ARG B 1 246 ? 154.048 134.647 143.138 1.00 69.46 213 ARG B O 1
ATOM 4522 N N . PHE B 1 247 ? 151.896 134.637 142.451 1.00 65.81 214 PHE B N 1
ATOM 4523 C CA . PHE B 1 247 ? 152.019 133.470 141.590 1.00 65.81 214 PHE B CA 1
ATOM 4524 C C . PHE B 1 247 ? 151.853 133.901 140.141 1.00 65.81 214 PHE B C 1
ATOM 4525 O O . PHE B 1 247 ? 151.019 134.757 139.832 1.00 65.81 214 PHE B O 1
ATOM 4533 N N . HIS B 1 248 ? 152.644 133.308 139.255 1.00 68.55 215 HIS B N 1
ATOM 4534 C CA . HIS B 1 248 ? 152.625 133.646 137.839 1.00 68.55 215 HIS B CA 1
ATOM 4535 C C . HIS B 1 248 ? 152.045 132.486 137.042 1.00 68.55 215 HIS B C 1
ATOM 4536 O O . HIS B 1 248 ? 152.481 131.341 137.201 1.00 68.55 215 HIS B O 1
ATOM 4543 N N . LEU B 1 249 ? 151.060 132.782 136.198 1.00 65.63 216 LEU B N 1
ATOM 4544 C CA . LEU B 1 249 ? 150.359 131.769 135.418 1.00 65.63 216 LEU B CA 1
ATOM 4545 C C . LEU B 1 249 ? 150.477 132.107 133.940 1.00 65.63 216 LEU B C 1
ATOM 4546 O O . LEU B 1 249 ? 150.191 133.241 133.538 1.00 65.63 216 LEU B O 1
ATOM 4551 N N . GLU B 1 250 ? 150.895 131.135 133.135 1.00 69.67 217 GLU B N 1
ATOM 4552 C CA . GLU B 1 250 ? 150.966 131.292 131.688 1.00 69.67 217 GLU B CA 1
ATOM 4553 C C . GLU B 1 250 ? 149.978 130.351 131.012 1.00 69.67 217 GLU B C 1
ATOM 4554 O O . GLU B 1 250 ? 149.980 129.145 131.283 1.00 69.67 217 GLU B O 1
ATOM 4560 N N . ARG B 1 251 ? 149.135 130.899 130.140 1.00 64.79 218 ARG B N 1
ATOM 4561 C CA . ARG B 1 251 ? 148.163 130.079 129.428 1.00 64.79 218 ARG B CA 1
ATOM 4562 C C . ARG B 1 251 ? 148.859 129.276 128.333 1.00 64.79 218 ARG B C 1
ATOM 4563 O O . ARG B 1 251 ? 149.743 129.788 127.638 1.00 64.79 218 ARG B O 1
ATOM 4571 N N . GLN B 1 252 ? 148.463 128.015 128.175 1.00 65.48 219 GLN B N 1
ATOM 4572 C CA . GLN B 1 252 ? 148.989 127.198 127.088 1.00 65.48 219 GLN B CA 1
ATOM 4573 C C . GLN B 1 252 ? 148.272 127.522 125.781 1.00 65.48 219 GLN B C 1
ATOM 4574 O O . GLN B 1 252 ? 147.064 127.781 125.771 1.00 65.48 219 GLN B O 1
ATOM 4580 N N . MET B 1 253 ? 149.015 127.508 124.671 1.00 66.84 220 MET B N 1
ATOM 4581 C CA . MET B 1 253 ? 148.475 127.966 123.396 1.00 66.84 220 MET B CA 1
ATOM 4582 C C . MET B 1 253 ? 148.204 126.854 122.388 1.00 66.84 220 MET B C 1
ATOM 4583 O O . MET B 1 253 ? 147.679 127.143 121.302 1.00 66.84 220 MET B O 1
ATOM 4588 N N . GLY B 1 254 ? 148.554 125.603 122.701 1.00 64.79 221 GLY B N 1
ATOM 4589 C CA . GLY B 1 254 ? 148.580 124.581 121.665 1.00 64.79 221 GLY B CA 1
ATOM 4590 C C . GLY B 1 254 ? 147.204 124.268 121.107 1.00 64.79 221 GLY B C 1
ATOM 4591 O O . GLY B 1 254 ? 147.031 124.088 119.894 1.00 64.79 221 GLY B O 1
ATOM 4592 N N . TYR B 1 255 ? 146.196 124.269 121.980 1.00 64.79 222 TYR B N 1
ATOM 4593 C CA . TYR B 1 255 ? 144.842 123.967 121.542 1.00 64.79 222 TYR B CA 1
ATOM 4594 C C . TYR B 1 255 ? 144.284 125.100 120.700 1.00 64.79 222 TYR B C 1
ATOM 4595 O O . TYR B 1 255 ? 143.595 124.856 119.699 1.00 64.79 222 TYR B O 1
ATOM 4604 N N . TYR B 1 256 ? 144.619 126.346 121.051 1.00 64.79 223 TYR B N 1
ATOM 4605 C CA . TYR B 1 256 ? 144.066 127.455 120.290 1.00 64.79 223 TYR B CA 1
ATOM 4606 C C . TYR B 1 256 ? 144.746 127.533 118.936 1.00 64.79 223 TYR B C 1
ATOM 4607 O O . TYR B 1 256 ? 144.091 127.830 117.932 1.00 64.79 223 TYR B O 1
ATOM 4616 N N . LEU B 1 257 ? 146.001 127.075 118.875 1.00 64.79 224 LEU B N 1
ATOM 4617 C CA . LEU B 1 257 ? 146.729 127.012 117.615 1.00 64.79 224 LEU B CA 1
ATOM 4618 C C . LEU B 1 257 ? 146.112 125.972 116.696 1.00 64.79 224 LEU B C 1
ATOM 4619 O O . LEU B 1 257 ? 145.894 126.227 115.506 1.00 64.79 224 LEU B O 1
ATOM 4624 N N . ILE B 1 258 ? 145.820 124.787 117.233 1.00 64.79 225 ILE B N 1
ATOM 4625 C CA . ILE B 1 258 ? 145.388 123.700 116.364 1.00 64.79 225 ILE B CA 1
ATOM 4626 C C . ILE B 1 258 ? 143.903 123.806 116.020 1.00 64.79 225 ILE B C 1
ATOM 4627 O O . ILE B 1 258 ? 143.462 123.208 115.031 1.00 64.79 225 ILE B O 1
ATOM 4632 N N . GLN B 1 259 ? 143.118 124.559 116.799 1.00 64.79 226 GLN B N 1
ATOM 4633 C CA . GLN B 1 259 ? 141.674 124.611 116.616 1.00 64.79 226 GLN B CA 1
ATOM 4634 C C . GLN B 1 259 ? 141.110 125.935 116.104 1.00 64.79 226 GLN B C 1
ATOM 4635 O O . GLN B 1 259 ? 140.031 125.927 115.501 1.00 64.79 226 GLN B O 1
ATOM 4641 N N . MET B 1 260 ? 141.801 127.061 116.285 1.00 64.79 227 MET B N 1
ATOM 4642 C CA . MET B 1 260 ? 141.298 128.362 115.858 1.00 64.79 227 MET B CA 1
ATOM 4643 C C . MET B 1 260 ? 142.190 129.047 114.837 1.00 64.79 227 MET B C 1
ATOM 4644 O O . MET B 1 260 ? 141.697 129.486 113.791 1.00 64.79 227 MET B O 1
ATOM 4649 N N . TYR B 1 261 ? 143.486 129.162 115.108 1.00 64.79 228 TYR B N 1
ATOM 4650 C CA . TYR B 1 261 ? 144.361 129.958 114.254 1.00 64.79 228 TYR B CA 1
ATOM 4651 C C . TYR B 1 261 ? 144.634 129.245 112.933 1.00 64.79 228 TYR B C 1
ATOM 4652 O O . TYR B 1 261 ? 144.572 129.862 111.864 1.00 64.79 228 TYR B O 1
ATOM 4661 N N . ILE B 1 262 ? 144.939 127.954 112.980 1.00 64.79 229 ILE B N 1
ATOM 4662 C CA . ILE B 1 262 ? 145.299 127.205 111.776 1.00 64.79 229 ILE B CA 1
ATOM 4663 C C . ILE B 1 262 ? 144.089 126.937 110.875 1.00 64.79 229 ILE B C 1
ATOM 4664 O O . ILE B 1 262 ? 144.218 127.099 109.650 1.00 64.79 229 ILE B O 1
ATOM 4669 N N . PRO B 1 263 ? 142.904 126.549 111.385 1.00 64.79 230 PRO B N 1
ATOM 4670 C CA . PRO B 1 263 ? 141.745 126.457 110.472 1.00 64.79 230 PRO B CA 1
ATOM 4671 C C . PRO B 1 263 ? 141.355 127.775 109.816 1.00 64.79 230 PRO B C 1
ATOM 4672 O O . PRO B 1 263 ? 140.983 127.784 108.632 1.00 64.79 230 PRO B O 1
ATOM 4676 N N . SER B 1 264 ? 141.473 128.896 110.533 1.00 64.79 231 SER B N 1
ATOM 4677 C CA . SER B 1 264 ? 141.188 130.186 109.910 1.00 64.79 231 SER B CA 1
ATOM 4678 C C . SER B 1 264 ? 142.189 130.474 108.803 1.00 64.79 231 SER B C 1
ATOM 4679 O O . SER B 1 264 ? 141.832 131.020 107.750 1.00 64.79 231 SER B O 1
ATOM 4682 N N . LEU B 1 265 ? 143.444 130.066 109.004 1.00 64.79 232 LEU B N 1
ATOM 4683 C CA . LEU B 1 265 ? 144.455 130.322 107.992 1.00 64.79 232 LEU B CA 1
ATOM 4684 C C . LEU B 1 265 ? 144.215 129.442 106.777 1.00 64.79 232 LEU B C 1
ATOM 4685 O O . LEU B 1 265 ? 144.429 129.881 105.640 1.00 64.79 232 LEU B O 1
ATOM 4690 N N . LEU B 1 266 ? 143.731 128.212 106.990 1.00 64.79 233 LEU B N 1
ATOM 4691 C CA . LEU B 1 266 ? 143.432 127.372 105.838 1.00 64.79 233 LEU B CA 1
ATOM 4692 C C . LEU B 1 266 ? 142.241 127.922 105.069 1.00 64.79 233 LEU B C 1
ATOM 4693 O O . LEU B 1 266 ? 142.199 127.817 103.838 1.00 64.79 233 LEU B O 1
ATOM 4698 N N . ILE B 1 267 ? 141.288 128.550 105.765 1.00 64.79 234 ILE B N 1
ATOM 4699 C CA . ILE B 1 267 ? 140.135 129.094 105.055 1.00 64.79 234 ILE B CA 1
ATOM 4700 C C . ILE B 1 267 ? 140.558 130.319 104.252 1.00 64.79 234 ILE B C 1
ATOM 4701 O O . ILE B 1 267 ? 140.104 130.538 103.115 1.00 64.79 234 ILE B O 1
ATOM 4706 N N . VAL B 1 268 ? 141.493 131.103 104.805 1.00 64.79 235 VAL B N 1
ATOM 4707 C CA . VAL B 1 268 ? 142.004 132.249 104.066 1.00 64.79 235 VAL B CA 1
ATOM 4708 C C . VAL B 1 268 ? 142.761 131.779 102.831 1.00 64.79 235 VAL B C 1
ATOM 4709 O O . VAL B 1 268 ? 142.650 132.379 101.755 1.00 64.79 235 VAL B O 1
ATOM 4713 N N . ILE B 1 269 ? 143.540 130.698 102.963 1.00 64.79 236 ILE B N 1
ATOM 4714 C CA . ILE B 1 269 ? 144.263 130.187 101.803 1.00 64.79 236 ILE B CA 1
ATOM 4715 C C . ILE B 1 269 ? 143.280 129.675 100.756 1.00 64.79 236 ILE B C 1
ATOM 4716 O O . ILE B 1 269 ? 143.487 129.851 99.549 1.00 64.79 236 ILE B O 1
ATOM 4721 N N . LEU B 1 270 ? 142.182 129.053 101.205 1.00 64.79 237 LEU B N 1
ATOM 4722 C CA . LEU B 1 270 ? 141.188 128.541 100.267 1.00 64.79 237 LEU B CA 1
ATOM 4723 C C . LEU B 1 270 ? 140.498 129.666 99.515 1.00 64.79 237 LEU B C 1
ATOM 4724 O O . LEU B 1 270 ? 140.035 129.463 98.387 1.00 64.79 237 LEU B O 1
ATOM 4729 N N . SER B 1 271 ? 140.415 130.854 100.120 1.00 64.79 238 SER B N 1
ATOM 4730 C CA . SER B 1 271 ? 139.818 131.970 99.395 1.00 64.79 238 SER B CA 1
ATOM 4731 C C . SER B 1 271 ? 140.718 132.503 98.284 1.00 64.79 238 SER B C 1
ATOM 4732 O O . SER B 1 271 ? 140.227 133.202 97.392 1.00 64.79 238 SER B O 1
ATOM 4735 N N . TRP B 1 272 ? 142.017 132.190 98.312 1.00 64.79 239 TRP B N 1
ATOM 4736 C CA . TRP B 1 272 ? 142.932 132.652 97.271 1.00 64.79 239 TRP B CA 1
ATOM 4737 C C . TRP B 1 272 ? 142.904 131.812 96.000 1.00 64.79 239 TRP B C 1
ATOM 4738 O O . TRP B 1 272 ? 143.377 132.282 94.960 1.00 64.79 239 TRP B O 1
ATOM 4749 N N . VAL B 1 273 ? 142.367 130.590 96.049 1.00 64.79 240 VAL B N 1
ATOM 4750 C CA . VAL B 1 273 ? 142.343 129.749 94.857 1.00 64.79 240 VAL B CA 1
ATOM 4751 C C . VAL B 1 273 ? 141.338 130.214 93.816 1.00 64.79 240 VAL B C 1
ATOM 4752 O O . VAL B 1 273 ? 141.349 129.702 92.691 1.00 64.79 240 VAL B O 1
ATOM 4756 N N . SER B 1 274 ? 140.470 131.170 94.158 1.00 64.79 241 SER B N 1
ATOM 4757 C CA . SER B 1 274 ? 139.631 131.804 93.145 1.00 64.79 241 SER B CA 1
ATOM 4758 C C . SER B 1 274 ? 140.463 132.533 92.098 1.00 64.79 241 SER B C 1
ATOM 4759 O O . SER B 1 274 ? 140.066 132.600 90.929 1.00 64.79 241 SER B O 1
ATOM 4762 N N . PHE B 1 275 ? 141.618 133.078 92.492 1.00 64.79 242 PHE B N 1
ATOM 4763 C CA . PHE B 1 275 ? 142.437 133.848 91.563 1.00 64.79 242 PHE B CA 1
ATOM 4764 C C . PHE B 1 275 ? 143.072 132.982 90.482 1.00 64.79 242 PHE B C 1
ATOM 4765 O O . PHE B 1 275 ? 143.507 133.518 89.457 1.00 64.79 242 PHE B O 1
ATOM 4773 N N . TRP B 1 276 ? 143.136 131.668 90.683 1.00 64.79 243 TRP B N 1
ATOM 4774 C CA . TRP B 1 276 ? 143.653 130.746 89.682 1.00 64.79 243 TRP B CA 1
ATOM 4775 C C . TRP B 1 276 ? 142.553 130.049 88.894 1.00 64.79 243 TRP B C 1
ATOM 4776 O O . TRP B 1 276 ? 142.858 129.254 88.000 1.00 64.79 243 TRP B O 1
ATOM 4787 N N . ILE B 1 277 ? 141.297 130.323 89.200 1.00 64.79 244 ILE B N 1
ATOM 4788 C CA . ILE B 1 277 ? 140.172 129.777 88.454 1.00 64.79 244 ILE B CA 1
ATOM 4789 C C . ILE B 1 277 ? 139.823 130.741 87.329 1.00 64.79 244 ILE B C 1
ATOM 4790 O O . ILE B 1 277 ? 139.960 131.962 87.463 1.00 64.79 244 ILE B O 1
ATOM 4795 N N . ASN B 1 278 ? 139.390 130.182 86.200 1.00 77.98 245 ASN B N 1
ATOM 4796 C CA . ASN B 1 278 ? 139.111 130.970 85.008 1.00 77.98 245 ASN B CA 1
ATOM 4797 C C . ASN B 1 278 ? 137.990 131.962 85.295 1.00 77.98 245 ASN B C 1
ATOM 4798 O O . ASN B 1 278 ? 136.983 131.622 85.924 1.00 77.98 245 ASN B O 1
ATOM 4803 N N . MET B 1 279 ? 138.168 133.202 84.833 1.00 79.77 246 MET B N 1
ATOM 4804 C CA . MET B 1 279 ? 137.260 134.286 85.192 1.00 79.77 246 MET B CA 1
ATOM 4805 C C . MET B 1 279 ? 135.893 134.156 84.535 1.00 79.77 246 MET B C 1
ATOM 4806 O O . MET B 1 279 ? 134.965 134.868 84.933 1.00 79.77 246 MET B O 1
ATOM 4811 N N . ASP B 1 280 ? 135.743 133.269 83.551 1.00 79.80 247 ASP B N 1
ATOM 4812 C CA . ASP B 1 280 ? 134.443 133.040 82.937 1.00 79.80 247 ASP B CA 1
ATOM 4813 C C . ASP B 1 280 ? 133.532 132.164 83.793 1.00 79.80 247 ASP B C 1
ATOM 4814 O O . ASP B 1 280 ? 132.312 132.207 83.608 1.00 79.80 247 ASP B O 1
ATOM 4819 N N . ALA B 1 281 ? 134.084 131.372 84.718 1.00 70.49 248 ALA B N 1
ATOM 4820 C CA . ALA B 1 281 ? 133.266 130.478 85.543 1.00 70.49 248 ALA B CA 1
ATOM 4821 C C . ALA B 1 281 ? 132.800 131.261 86.769 1.00 70.49 248 ALA B C 1
ATOM 4822 O O . ALA B 1 281 ? 133.299 131.110 87.894 1.00 70.49 248 ALA B O 1
ATOM 4824 N N . ALA B 1 282 ? 131.786 132.093 86.537 1.00 64.79 249 ALA B N 1
ATOM 4825 C CA . ALA B 1 282 ? 131.180 132.910 87.578 1.00 64.79 249 ALA B CA 1
ATOM 4826 C C . ALA B 1 282 ? 130.431 132.125 88.652 1.00 64.79 249 ALA B C 1
ATOM 4827 O O . ALA B 1 282 ? 130.570 132.469 89.832 1.00 64.79 249 ALA B O 1
ATOM 4829 N N . PRO B 1 283 ? 129.656 131.074 88.335 1.00 64.79 250 PRO B N 1
ATOM 4830 C CA . PRO B 1 283 ? 129.072 130.286 89.434 1.00 64.79 250 PRO B CA 1
ATOM 4831 C C . PRO B 1 283 ? 130.111 129.617 90.309 1.00 64.79 250 PRO B C 1
ATOM 4832 O O . PRO B 1 283 ? 129.953 129.611 91.537 1.00 64.79 250 PRO B O 1
ATOM 4836 N N . ALA B 1 284 ? 131.268 129.280 89.741 1.00 64.79 251 ALA B N 1
ATOM 4837 C CA . ALA B 1 284 ? 132.330 128.648 90.511 1.00 64.79 251 ALA B CA 1
ATOM 4838 C C . ALA B 1 284 ? 133.030 129.654 91.407 1.00 64.79 251 ALA B C 1
ATOM 4839 O O . ALA B 1 284 ? 133.197 129.402 92.607 1.00 64.79 251 ALA B O 1
ATOM 4841 N N . ARG B 1 285 ? 133.325 130.845 90.890 1.00 64.79 252 ARG B N 1
ATOM 4842 C CA . ARG B 1 285 ? 134.109 131.764 91.703 1.00 64.79 252 ARG B CA 1
ATOM 4843 C C . ARG B 1 285 ? 133.223 132.495 92.705 1.00 64.79 252 ARG B C 1
ATOM 4844 O O . ARG B 1 285 ? 133.646 132.718 93.847 1.00 64.79 252 ARG B O 1
ATOM 4852 N N . VAL B 1 286 ? 131.956 132.737 92.359 1.00 64.79 253 VAL B N 1
ATOM 4853 C CA . VAL B 1 286 ? 131.045 133.373 93.300 1.00 64.79 253 VAL B CA 1
ATOM 4854 C C . VAL B 1 286 ? 130.671 132.396 94.407 1.00 64.79 253 VAL B C 1
ATOM 4855 O O . VAL B 1 286 ? 130.640 132.765 95.591 1.00 64.79 253 VAL B O 1
ATOM 4859 N N . ALA B 1 287 ? 130.397 131.130 94.057 1.00 64.79 254 ALA B N 1
ATOM 4860 C CA . ALA B 1 287 ? 130.013 130.177 95.085 1.00 64.79 254 ALA B CA 1
ATOM 4861 C C . ALA B 1 287 ? 131.191 129.845 95.990 1.00 64.79 254 ALA B C 1
ATOM 4862 O O . ALA B 1 287 ? 131.016 129.703 97.204 1.00 64.79 254 ALA B O 1
ATOM 4864 N N . LEU B 1 288 ? 132.411 129.778 95.438 1.00 64.79 255 LEU B N 1
ATOM 4865 C CA . LEU B 1 288 ? 133.577 129.577 96.293 1.00 64.79 255 LEU B CA 1
ATOM 4866 C C . LEU B 1 288 ? 133.819 130.769 97.214 1.00 64.79 255 LEU B C 1
ATOM 4867 O O . LEU B 1 288 ? 134.119 130.585 98.401 1.00 64.79 255 LEU B O 1
ATOM 4872 N N . GLY B 1 289 ? 133.576 131.991 96.729 1.00 64.79 256 GLY B N 1
ATOM 4873 C CA . GLY B 1 289 ? 133.795 133.160 97.569 1.00 64.79 256 GLY B CA 1
ATOM 4874 C C . GLY B 1 289 ? 132.795 133.249 98.705 1.00 64.79 256 GLY B C 1
ATOM 4875 O O . GLY B 1 289 ? 133.167 133.459 99.871 1.00 64.79 256 GLY B O 1
ATOM 4876 N N . ILE B 1 290 ? 131.526 132.971 98.411 1.00 64.79 257 ILE B N 1
ATOM 4877 C CA . ILE B 1 290 ? 130.547 133.156 99.468 1.00 64.79 257 ILE B CA 1
ATOM 4878 C C . ILE B 1 290 ? 130.550 131.946 100.390 1.00 64.79 257 ILE B C 1
ATOM 4879 O O . ILE B 1 290 ? 130.269 132.083 101.588 1.00 64.79 257 ILE B O 1
ATOM 4884 N N . THR B 1 291 ? 130.898 130.753 99.893 1.00 64.79 258 THR B N 1
ATOM 4885 C CA . THR B 1 291 ? 130.973 129.641 100.822 1.00 64.79 258 THR B CA 1
ATOM 4886 C C . THR B 1 291 ? 132.207 129.773 101.704 1.00 64.79 258 THR B C 1
ATOM 4887 O O . THR B 1 291 ? 132.202 129.298 102.843 1.00 64.79 258 THR B O 1
ATOM 4891 N N . THR B 1 292 ? 133.263 130.442 101.216 1.00 64.79 259 THR B N 1
ATOM 4892 C CA . THR B 1 292 ? 134.412 130.700 102.076 1.00 64.79 259 THR B CA 1
ATOM 4893 C C . THR B 1 292 ? 134.064 131.704 103.169 1.00 64.79 259 THR B C 1
ATOM 4894 O O . THR B 1 292 ? 134.487 131.554 104.323 1.00 64.79 259 THR B O 1
ATOM 4898 N N . VAL B 1 293 ? 133.209 132.679 102.842 1.00 64.79 260 VAL B N 1
ATOM 4899 C CA . VAL B 1 293 ? 132.738 133.616 103.864 1.00 64.79 260 VAL B CA 1
ATOM 4900 C C . VAL B 1 293 ? 131.847 132.910 104.883 1.00 64.79 260 VAL B C 1
ATOM 4901 O O . VAL B 1 293 ? 131.959 133.138 106.098 1.00 64.79 260 VAL B O 1
ATOM 4905 N N . LEU B 1 294 ? 130.997 131.996 104.415 1.00 64.79 261 LEU B N 1
ATOM 4906 C CA . LEU B 1 294 ? 130.148 131.245 105.333 1.00 64.79 261 LEU B CA 1
ATOM 4907 C C . LEU B 1 294 ? 130.964 130.311 106.219 1.00 64.79 261 LEU B C 1
ATOM 4908 O O . LEU B 1 294 ? 130.644 130.134 107.399 1.00 64.79 261 LEU B O 1
ATOM 4913 N N . THR B 1 295 ? 132.005 129.686 105.667 1.00 64.79 262 THR B N 1
ATOM 4914 C CA . THR B 1 295 ? 132.868 128.837 106.482 1.00 64.79 262 THR B CA 1
ATOM 4915 C C . THR B 1 295 ? 133.600 129.658 107.533 1.00 64.79 262 THR B C 1
ATOM 4916 O O . THR B 1 295 ? 133.742 129.229 108.686 1.00 64.79 262 THR B O 1
ATOM 4920 N N . MET B 1 296 ? 134.026 130.870 107.163 1.00 64.79 263 MET B N 1
ATOM 4921 C CA . MET B 1 296 ? 134.669 131.761 108.120 1.00 64.79 263 MET B CA 1
ATOM 4922 C C . MET B 1 296 ? 133.700 132.128 109.242 1.00 64.79 263 MET B C 1
ATOM 4923 O O . MET B 1 296 ? 134.082 132.184 110.422 1.00 64.79 263 MET B O 1
ATOM 4928 N N . THR B 1 297 ? 132.413 132.247 108.902 1.00 64.79 264 THR B N 1
ATOM 4929 C CA . THR B 1 297 ? 131.404 132.651 109.874 1.00 64.79 264 THR B CA 1
ATOM 4930 C C . THR B 1 297 ? 131.046 131.502 110.812 1.00 64.79 264 THR B C 1
ATOM 4931 O O . THR B 1 297 ? 130.887 131.718 112.018 1.00 64.79 264 THR B O 1
ATOM 4935 N N . THR B 1 298 ? 130.915 130.282 110.286 1.00 64.79 265 THR B N 1
ATOM 4936 C CA . THR B 1 298 ? 130.652 129.139 111.160 1.00 64.79 265 THR B CA 1
ATOM 4937 C C . THR B 1 298 ? 131.864 128.808 112.023 1.00 64.79 265 THR B C 1
ATOM 4938 O O . THR B 1 298 ? 131.700 128.365 113.161 1.00 64.79 265 THR B O 1
ATOM 4942 N N . GLN B 1 299 ? 133.072 129.123 111.548 1.00 64.79 266 GLN B N 1
ATOM 4943 C CA . GLN B 1 299 ? 134.278 128.945 112.355 1.00 64.79 266 GLN B CA 1
ATOM 4944 C C . GLN B 1 299 ? 134.290 129.923 113.525 1.00 64.79 266 GLN B C 1
ATOM 4945 O O . GLN B 1 299 ? 134.522 129.527 114.683 1.00 64.79 266 GLN B O 1
ATOM 4951 N N . SER B 1 300 ? 133.874 131.166 113.270 1.00 64.79 267 SER B N 1
ATOM 4952 C CA . SER B 1 300 ? 133.853 132.148 114.346 1.00 64.79 267 SER B CA 1
ATOM 4953 C C . SER B 1 300 ? 132.726 131.824 115.313 1.00 64.79 267 SER B C 1
ATOM 4954 O O . SER B 1 300 ? 132.923 131.848 116.533 1.00 64.79 267 SER B O 1
ATOM 4957 N N . SER B 1 301 ? 131.534 131.532 114.799 1.00 67.08 268 SER B N 1
ATOM 4958 C CA . SER B 1 301 ? 130.406 131.349 115.698 1.00 67.08 268 SER B CA 1
ATOM 4959 C C . SER B 1 301 ? 130.550 130.046 116.482 1.00 67.08 268 SER B C 1
ATOM 4960 O O . SER B 1 301 ? 130.035 129.943 117.600 1.00 67.08 268 SER B O 1
ATOM 4963 N N . GLY B 1 302 ? 131.200 129.023 115.911 1.00 70.56 269 GLY B N 1
ATOM 4964 C CA . GLY B 1 302 ? 131.443 127.817 116.680 1.00 70.56 269 GLY B CA 1
ATOM 4965 C C . GLY B 1 302 ? 132.538 127.963 117.712 1.00 70.56 269 GLY B C 1
ATOM 4966 O O . GLY B 1 302 ? 132.572 127.193 118.678 1.00 70.56 269 GLY B O 1
ATOM 4967 N N . SER B 1 303 ? 133.436 128.939 117.534 1.00 73.80 270 SER B N 1
ATOM 4968 C CA . SER B 1 303 ? 134.502 129.135 118.511 1.00 73.80 270 SER B CA 1
ATOM 4969 C C . SER B 1 303 ? 134.031 129.984 119.685 1.00 73.80 270 SER B C 1
ATOM 4970 O O . SER B 1 303 ? 134.747 130.100 120.685 1.00 73.80 270 SER B O 1
ATOM 4973 N N . ARG B 1 304 ? 132.836 130.559 119.552 1.00 78.78 271 ARG B N 1
ATOM 4974 C CA . ARG B 1 304 ? 132.161 131.514 120.419 1.00 78.78 271 ARG B CA 1
ATOM 4975 C C . ARG B 1 304 ? 131.586 130.915 121.706 1.00 78.78 271 ARG B C 1
ATOM 4976 O O . ARG B 1 304 ? 131.297 131.670 122.641 1.00 78.78 271 ARG B O 1
ATOM 4984 N N . ALA B 1 305 ? 131.483 129.589 121.815 1.00 82.98 272 ALA B N 1
ATOM 4985 C CA . ALA B 1 305 ? 131.086 128.938 123.063 1.00 82.98 272 ALA B CA 1
ATOM 4986 C C . ALA B 1 305 ? 132.233 128.588 124.007 1.00 82.98 272 ALA B C 1
ATOM 4987 O O . ALA B 1 305 ? 131.983 128.380 125.201 1.00 82.98 272 ALA B O 1
ATOM 4989 N N . SER B 1 306 ? 133.474 128.523 123.531 1.00 80.82 273 SER B N 1
ATOM 4990 C CA . SER B 1 306 ? 134.594 128.166 124.396 1.00 80.82 273 SER B CA 1
ATOM 4991 C C . SER B 1 306 ? 135.540 129.324 124.698 1.00 80.82 273 SER B C 1
ATOM 4992 O O . SER B 1 306 ? 136.694 129.085 125.068 1.00 80.82 273 SER B O 1
ATOM 4995 N N . LEU B 1 307 ? 135.093 130.565 124.556 1.00 76.23 274 LEU B N 1
ATOM 4996 C CA . LEU B 1 307 ? 135.951 131.694 124.886 1.00 76.23 274 LEU B CA 1
ATOM 4997 C C . LEU B 1 307 ? 135.431 132.447 126.109 1.00 76.23 274 LEU B C 1
ATOM 4998 O O . LEU B 1 307 ? 134.241 132.381 126.433 1.00 76.23 274 LEU B O 1
ATOM 5003 N N . PRO B 1 308 ? 136.308 133.158 126.823 1.00 73.00 275 PRO B N 1
ATOM 5004 C CA . PRO B 1 308 ? 135.864 133.939 127.986 1.00 73.00 275 PRO B CA 1
ATOM 5005 C C . PRO B 1 308 ? 134.925 135.070 127.591 1.00 73.00 275 PRO B C 1
ATOM 5006 O O . PRO B 1 308 ? 135.127 135.748 126.581 1.00 73.00 275 PRO B O 1
ATOM 5010 N N . LYS B 1 309 ? 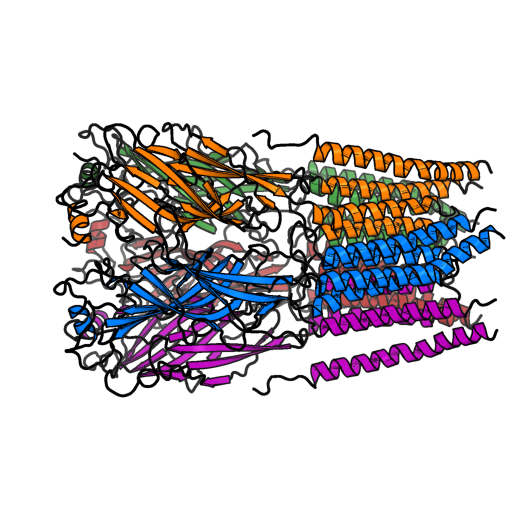133.888 135.267 128.402 1.00 73.89 276 LYS B N 1
ATOM 5011 C CA . LYS B 1 309 ? 132.853 136.260 128.120 1.00 73.89 276 LYS B CA 1
ATOM 5012 C C . LYS B 1 309 ? 133.297 137.578 128.743 1.00 73.89 276 LYS B C 1
ATOM 5013 O O . LYS B 1 309 ? 133.045 137.856 129.916 1.00 73.89 276 LYS B O 1
ATOM 5019 N N . VAL B 1 310 ? 133.972 138.401 127.943 1.00 64.79 277 VAL B N 1
ATOM 5020 C CA . VAL B 1 310 ? 134.302 139.774 128.304 1.00 64.79 277 VAL B CA 1
ATOM 5021 C C . VAL B 1 310 ? 133.696 140.712 127.266 1.00 64.79 277 VAL B C 1
ATOM 5022 O O . VAL B 1 310 ? 133.181 140.285 126.235 1.00 64.79 277 VAL B O 1
ATOM 5026 N N . SER B 1 311 ? 133.766 142.013 127.559 1.00 64.79 278 SER B N 1
ATOM 5027 C CA . SER B 1 311 ? 133.150 143.032 126.720 1.00 64.79 278 SER B CA 1
ATOM 5028 C C . SER B 1 311 ? 134.143 143.832 125.890 1.00 64.79 278 SER B C 1
ATOM 5029 O O . SER B 1 311 ? 133.712 144.650 125.070 1.00 64.79 278 SER B O 1
ATOM 5032 N N . TYR B 1 312 ? 135.444 143.657 126.098 1.00 64.79 279 TYR B N 1
ATOM 5033 C CA . TYR B 1 312 ? 136.445 144.356 125.309 1.00 64.79 279 TYR B CA 1
ATOM 5034 C C . TYR B 1 312 ? 137.045 143.412 124.263 1.00 64.79 279 TYR B C 1
ATOM 5035 O O . TYR B 1 312 ? 136.741 142.219 124.215 1.00 64.79 279 TYR B O 1
ATOM 5044 N N . VAL B 1 313 ? 137.920 143.957 123.419 1.00 64.79 280 VAL B N 1
ATOM 5045 C CA . VAL B 1 313 ? 138.475 143.222 122.284 1.00 64.79 280 VAL B CA 1
ATOM 5046 C C . VAL B 1 313 ? 139.682 142.400 122.716 1.00 64.79 280 VAL B C 1
ATOM 5047 O O . VAL B 1 313 ? 140.589 142.919 123.378 1.00 64.79 280 VAL B O 1
ATOM 5051 N N . LYS B 1 314 ? 139.699 141.122 122.348 1.00 64.79 281 LYS B N 1
ATOM 5052 C CA . LYS B 1 314 ? 140.858 140.277 122.598 1.00 64.79 281 LYS B CA 1
ATOM 5053 C C . LYS B 1 314 ? 141.677 140.078 121.318 1.00 64.79 281 LYS B C 1
ATOM 5054 O O . LYS B 1 314 ? 141.244 140.397 120.199 1.00 64.79 281 LYS B O 1
ATOM 5060 N N . ALA B 1 315 ? 142.882 139.518 121.494 1.00 64.79 282 ALA B N 1
ATOM 5061 C CA . ALA B 1 315 ? 143.760 139.327 120.345 1.00 64.79 282 ALA B CA 1
ATOM 5062 C C . ALA B 1 315 ? 143.198 138.292 119.381 1.00 64.79 282 ALA B C 1
ATOM 5063 O O . ALA B 1 315 ? 143.379 138.412 118.157 1.00 64.79 282 ALA B O 1
ATOM 5065 N N . ILE B 1 316 ? 142.461 137.306 119.902 1.00 64.79 283 ILE B N 1
ATOM 5066 C CA . ILE B 1 316 ? 141.864 136.349 118.988 1.00 64.79 283 ILE B CA 1
ATOM 5067 C C . ILE B 1 316 ? 140.742 137.025 118.224 1.00 64.79 283 ILE B C 1
ATOM 5068 O O . ILE B 1 316 ? 140.460 136.666 117.072 1.00 64.79 283 ILE B O 1
ATOM 5073 N N . ASP B 1 317 ? 140.117 138.051 118.820 1.00 64.79 284 ASP B N 1
ATOM 5074 C CA . ASP B 1 317 ? 139.065 138.729 118.086 1.00 64.79 284 ASP B CA 1
ATOM 5075 C C . ASP B 1 317 ? 139.667 139.555 116.963 1.00 64.79 284 ASP B C 1
ATOM 5076 O O . ASP B 1 317 ? 139.085 139.641 115.873 1.00 64.79 284 ASP B O 1
ATOM 5081 N N . ILE B 1 318 ? 140.868 140.110 117.195 1.00 64.79 285 ILE B N 1
ATOM 5082 C CA . ILE B 1 318 ? 141.547 140.844 116.128 1.00 64.79 285 ILE B CA 1
ATOM 5083 C C . ILE B 1 318 ? 141.880 139.906 114.975 1.00 64.79 285 ILE B C 1
ATOM 5084 O O . ILE B 1 318 ? 141.670 140.231 113.795 1.00 64.79 285 ILE B O 1
ATOM 5089 N N . TRP B 1 319 ? 142.375 138.710 115.312 1.00 64.79 286 TRP B N 1
ATOM 5090 C CA . TRP B 1 319 ? 142.751 137.736 114.290 1.00 64.79 286 TRP B CA 1
ATOM 5091 C C . TRP B 1 319 ? 141.544 137.280 113.484 1.00 64.79 286 TRP B C 1
ATOM 5092 O O . TRP B 1 319 ? 141.598 137.190 112.248 1.00 64.79 286 TRP B O 1
ATOM 5103 N N . MET B 1 320 ? 140.424 137.046 114.173 1.00 64.79 287 MET B N 1
ATOM 5104 C CA . MET B 1 320 ? 139.230 136.537 113.521 1.00 64.79 287 MET B CA 1
ATOM 5105 C C . MET B 1 320 ? 138.580 137.608 112.651 1.00 64.79 287 MET B C 1
ATOM 5106 O O . MET B 1 320 ? 138.097 137.309 111.547 1.00 64.79 287 MET B O 1
ATOM 5111 N N . ALA B 1 321 ? 138.740 138.881 113.037 1.00 64.79 288 ALA B N 1
ATOM 5112 C CA . ALA B 1 321 ? 138.213 139.979 112.231 1.00 64.79 288 ALA B CA 1
ATOM 5113 C C . ALA B 1 321 ? 139.059 140.216 110.991 1.00 64.79 288 ALA B C 1
ATOM 5114 O O . ALA B 1 321 ? 138.522 140.503 109.912 1.00 64.79 288 ALA B O 1
ATOM 5116 N N . VAL B 1 322 ? 140.381 140.077 111.105 1.00 64.79 289 VAL B N 1
ATOM 5117 C CA . VAL B 1 322 ? 141.204 140.308 109.925 1.00 64.79 289 VAL B CA 1
ATOM 5118 C C . VAL B 1 322 ? 141.035 139.163 108.930 1.00 64.79 289 VAL B C 1
ATOM 5119 O O . VAL B 1 322 ? 140.986 139.387 107.710 1.00 64.79 289 VAL B O 1
ATOM 5123 N N . CYS B 1 323 ? 140.906 137.924 109.423 1.00 64.79 290 CYS B N 1
ATOM 5124 C CA . CYS B 1 323 ? 140.657 136.826 108.491 1.00 64.79 290 CYS B CA 1
ATOM 5125 C C . CYS B 1 323 ? 139.299 136.964 107.802 1.00 64.79 290 CYS B C 1
ATOM 5126 O O . CYS B 1 323 ? 139.168 136.642 106.604 1.00 64.79 290 CYS B O 1
ATOM 5129 N N . LEU B 1 324 ? 138.308 137.540 108.498 1.00 64.79 291 LEU B N 1
ATOM 5130 C CA . LEU B 1 324 ? 137.041 137.787 107.819 1.00 64.79 291 LEU B CA 1
ATOM 5131 C C . LEU B 1 324 ? 137.159 138.912 106.797 1.00 64.79 291 LEU B C 1
ATOM 5132 O O . LEU B 1 324 ? 136.537 138.841 105.729 1.00 64.79 291 LEU B O 1
ATOM 5137 N N . LEU B 1 325 ? 137.987 139.928 107.073 1.00 64.79 292 LEU B N 1
ATOM 5138 C CA . LEU B 1 325 ? 138.154 140.995 106.089 1.00 64.79 292 LEU B CA 1
ATOM 5139 C C . LEU B 1 325 ? 138.904 140.496 104.861 1.00 64.79 292 LEU B C 1
ATOM 5140 O O . LEU B 1 325 ? 138.647 140.957 103.742 1.00 64.79 292 LEU B O 1
ATOM 5145 N N . PHE B 1 326 ? 139.719 139.456 105.034 1.00 64.79 293 PHE B N 1
ATOM 5146 C CA . PHE B 1 326 ? 140.473 138.902 103.914 1.00 64.79 293 PHE B CA 1
ATOM 5147 C C . PHE B 1 326 ? 139.569 138.078 103.011 1.00 64.79 293 PHE B C 1
ATOM 5148 O O . PHE B 1 326 ? 139.608 138.223 101.776 1.00 64.79 293 PHE B O 1
ATOM 5156 N N . VAL B 1 327 ? 138.694 137.263 103.605 1.00 64.79 294 VAL B N 1
ATOM 5157 C CA . VAL B 1 327 ? 137.797 136.512 102.732 1.00 64.79 294 VAL B CA 1
ATOM 5158 C C . VAL B 1 327 ? 136.693 137.400 102.161 1.00 64.79 294 VAL B C 1
ATOM 5159 O O . VAL B 1 327 ? 136.127 137.065 101.112 1.00 64.79 294 VAL B O 1
ATOM 5163 N N . PHE B 1 328 ? 136.363 138.519 102.816 1.00 64.79 295 PHE B N 1
ATOM 5164 C CA . PHE B 1 328 ? 135.424 139.477 102.233 1.00 64.79 295 PHE B CA 1
ATOM 5165 C C . PHE B 1 328 ? 136.047 140.197 101.033 1.00 64.79 295 PHE B C 1
ATOM 5166 O O . PHE B 1 328 ? 135.391 140.409 99.993 1.00 64.79 295 PHE B O 1
ATOM 5174 N N . SER B 1 329 ? 137.348 140.495 101.122 1.00 64.79 296 SER B N 1
ATOM 5175 C CA . SER B 1 329 ? 138.006 141.231 100.052 1.00 64.79 296 SER B CA 1
ATOM 5176 C C . SER B 1 329 ? 138.289 140.344 98.852 1.00 64.79 296 SER B C 1
ATOM 5177 O O . SER B 1 329 ? 138.300 140.836 97.714 1.00 64.79 296 SER B O 1
ATOM 5180 N N . ALA B 1 330 ? 138.463 139.035 99.066 1.00 64.79 297 ALA B N 1
ATOM 5181 C CA . ALA B 1 330 ? 138.692 138.186 97.901 1.00 64.79 297 ALA B CA 1
ATOM 5182 C C . ALA B 1 330 ? 137.435 138.067 97.045 1.00 64.79 297 ALA B C 1
ATOM 5183 O O . ALA B 1 330 ? 137.534 137.890 95.825 1.00 64.79 297 ALA B O 1
ATOM 5185 N N . LEU B 1 331 ? 136.250 138.158 97.657 1.00 64.79 298 LEU B N 1
ATOM 5186 C CA . LEU B 1 331 ? 135.004 138.136 96.894 1.00 64.79 298 LEU B CA 1
ATOM 5187 C C . LEU B 1 331 ? 134.713 139.482 96.236 1.00 64.79 298 LEU B C 1
ATOM 5188 O O . LEU B 1 331 ? 134.199 139.528 95.102 1.00 64.79 298 LEU B O 1
ATOM 5193 N N . LEU B 1 332 ? 135.108 140.585 96.887 1.00 64.79 299 LEU B N 1
ATOM 5194 C CA . LEU B 1 332 ? 134.998 141.868 96.192 1.00 64.79 299 LEU B CA 1
ATOM 5195 C C . LEU B 1 332 ? 135.940 141.953 94.995 1.00 64.79 299 LEU B C 1
ATOM 5196 O O . LEU B 1 332 ? 135.611 142.610 93.990 1.00 64.79 299 LEU B O 1
ATOM 5201 N N . GLU B 1 333 ? 137.077 141.251 95.048 1.00 64.79 300 GLU B N 1
ATOM 5202 C CA . GLU B 1 333 ? 137.975 141.295 93.901 1.00 64.79 300 GLU B CA 1
ATOM 5203 C C . GLU B 1 333 ? 137.327 140.634 92.692 1.00 64.79 300 GLU B C 1
ATOM 5204 O O . GLU B 1 333 ? 137.463 141.122 91.561 1.00 64.79 300 GLU B O 1
ATOM 5210 N N . TYR B 1 334 ? 136.601 139.530 92.905 1.00 64.79 301 TYR B N 1
ATOM 5211 C CA . TYR B 1 334 ? 135.967 138.899 91.756 1.00 64.79 301 TYR B CA 1
ATOM 5212 C C . TYR B 1 334 ? 134.793 139.730 91.270 1.00 64.79 301 TYR B C 1
ATOM 5213 O O . TYR B 1 334 ? 134.483 139.713 90.078 1.00 64.79 301 TYR B O 1
ATOM 5222 N N . ALA B 1 335 ? 134.105 140.431 92.177 1.00 64.79 302 ALA B N 1
ATOM 5223 C CA . ALA B 1 335 ? 133.026 141.308 91.726 1.00 64.79 302 ALA B CA 1
ATOM 5224 C C . ALA B 1 335 ? 133.550 142.410 90.807 1.00 64.79 302 ALA B C 1
ATOM 5225 O O . ALA B 1 335 ? 132.946 142.695 89.760 1.00 64.79 302 ALA B O 1
ATOM 5227 N N . ALA B 1 336 ? 134.773 142.879 91.070 1.00 64.79 303 ALA B N 1
ATOM 5228 C CA . ALA B 1 336 ? 135.405 143.859 90.185 1.00 64.79 303 ALA B CA 1
ATOM 5229 C C . ALA B 1 336 ? 135.896 143.232 88.882 1.00 64.79 303 ALA B C 1
ATOM 5230 O O . ALA B 1 336 ? 135.742 143.829 87.808 1.00 64.79 303 ALA B O 1
ATOM 5232 N N . VAL B 1 337 ? 136.439 142.015 88.943 1.00 66.81 304 VAL B N 1
ATOM 5233 C CA . VAL B 1 337 ? 136.902 141.347 87.726 1.00 66.81 304 VAL B CA 1
ATOM 5234 C C . VAL B 1 337 ? 135.721 141.031 86.811 1.00 66.81 304 VAL B C 1
ATOM 5235 O O . VAL B 1 337 ? 135.766 141.294 85.599 1.00 66.81 304 VAL B O 1
ATOM 5239 N N . ASN B 1 338 ? 134.630 140.522 87.384 1.00 69.39 305 ASN B N 1
ATOM 5240 C CA . ASN B 1 338 ? 133.452 140.166 86.604 1.00 69.39 305 ASN B CA 1
ATOM 5241 C C . ASN B 1 338 ? 132.799 141.408 86.020 1.00 69.39 305 ASN B C 1
ATOM 5242 O O . ASN B 1 338 ? 132.240 141.344 84.920 1.00 69.39 305 ASN B O 1
ATOM 5247 N N . PHE B 1 339 ? 132.852 142.546 86.722 1.00 70.19 306 PHE B N 1
ATOM 5248 C CA . PHE B 1 339 ? 132.171 143.712 86.174 1.00 70.19 306 PHE B CA 1
ATOM 5249 C C . PHE B 1 339 ? 133.014 144.348 85.075 1.00 70.19 306 PHE B C 1
ATOM 5250 O O . PHE B 1 339 ? 132.483 144.730 84.026 1.00 70.19 306 PHE B O 1
ATOM 5258 N N . VAL B 1 340 ? 134.326 144.480 85.299 1.00 74.77 307 VAL B N 1
ATOM 5259 C CA . VAL B 1 340 ? 135.205 145.087 84.302 1.00 74.77 307 VAL B CA 1
ATOM 5260 C C . VAL B 1 340 ? 135.283 144.231 83.035 1.00 74.77 307 VAL B C 1
ATOM 5261 O O . VAL B 1 340 ? 135.384 144.768 81.924 1.00 74.77 307 VAL B O 1
ATOM 5265 N N . SER B 1 341 ? 135.190 142.902 83.165 1.00 80.19 308 SER B N 1
ATOM 5266 C CA . SER B 1 341 ? 135.414 142.026 82.014 1.00 80.19 308 SER B CA 1
ATOM 5267 C C . SER B 1 341 ? 134.308 142.117 80.961 1.00 80.19 308 SER B C 1
ATOM 5268 O O . SER B 1 341 ? 134.562 141.831 79.784 1.00 80.19 308 SER B O 1
ATOM 5271 N N . ARG B 1 342 ? 133.091 142.504 81.340 1.00 81.53 309 ARG B N 1
ATOM 5272 C CA . ARG B 1 342 ? 131.981 142.655 80.393 1.00 81.53 309 ARG B CA 1
ATOM 5273 C C . ARG B 1 342 ? 131.639 144.137 80.248 1.00 81.53 309 ARG B C 1
ATOM 5274 O O . ARG B 1 342 ? 130.950 144.715 81.094 1.00 81.53 309 ARG B O 1
ATOM 5282 N N . GLN B 1 343 ? 132.130 144.753 79.169 1.00 90.22 310 GLN B N 1
ATOM 5283 C CA . GLN B 1 343 ? 131.784 146.129 78.823 1.00 90.22 310 GLN B CA 1
ATOM 5284 C C . GLN B 1 343 ? 131.429 146.266 77.345 1.00 90.22 310 GLN B C 1
ATOM 5285 O O . GLN B 1 343 ? 131.657 147.319 76.743 1.00 90.22 310 GLN B O 1
ATOM 5291 N N . HIS B 1 344 ? 130.873 145.217 76.747 1.00 95.69 311 HIS B N 1
ATOM 5292 C CA . HIS B 1 344 ? 130.617 145.205 75.310 1.00 95.69 311 HIS B CA 1
ATOM 5293 C C . HIS B 1 344 ? 129.414 144.330 74.974 1.00 95.69 311 HIS B C 1
ATOM 5294 O O . HIS B 1 344 ? 129.301 143.202 75.454 1.00 95.69 311 HIS B O 1
ATOM 5301 N N . LYS B 1 419 ? 138.776 144.158 74.026 1.00 98.30 386 LYS B N 1
ATOM 5302 C CA . LYS B 1 419 ? 140.088 143.475 74.212 1.00 98.30 386 LYS B CA 1
ATOM 5303 C C . LYS B 1 419 ? 140.890 144.222 75.275 1.00 98.30 386 LYS B C 1
ATOM 5304 O O . LYS B 1 419 ? 141.563 143.557 76.076 1.00 98.30 386 LYS B O 1
ATOM 5310 N N . VAL B 1 420 ? 140.830 145.551 75.278 1.00 96.38 387 VAL B N 1
ATOM 5311 C CA . VAL B 1 420 ? 141.483 146.286 76.356 1.00 96.38 387 VAL B CA 1
ATOM 5312 C C . VAL B 1 420 ? 140.840 145.960 77.701 1.00 96.38 387 VAL B C 1
ATOM 5313 O O . VAL B 1 420 ? 141.516 145.943 78.738 1.00 96.38 387 VAL B O 1
ATOM 5317 N N . PHE B 1 421 ? 139.545 145.646 77.702 1.00 93.31 388 PHE B N 1
ATOM 5318 C CA . PHE B 1 421 ? 138.823 145.336 78.932 1.00 93.31 388 PHE B CA 1
ATOM 5319 C C . PHE B 1 421 ? 139.090 143.919 79.434 1.00 93.31 388 PHE B C 1
ATOM 5320 O O . PHE B 1 421 ? 139.025 143.675 80.644 1.00 93.31 388 PHE B O 1
ATOM 5328 N N . ILE B 1 422 ? 139.385 142.983 78.530 1.00 92.53 389 ILE B N 1
ATOM 5329 C CA . ILE B 1 422 ? 139.715 141.618 78.933 1.00 92.53 389 ILE B CA 1
ATOM 5330 C C . ILE B 1 422 ? 141.065 141.556 79.645 1.00 92.53 389 ILE B C 1
ATOM 5331 O O . ILE B 1 422 ? 141.225 140.824 80.630 1.00 92.53 389 ILE B O 1
ATOM 5336 N N . ASP B 1 423 ? 142.048 142.334 79.188 1.00 92.10 390 ASP B N 1
ATOM 5337 C CA . ASP B 1 423 ? 143.383 142.244 79.774 1.00 92.10 390 ASP B CA 1
ATOM 5338 C C . ASP B 1 423 ? 143.523 143.059 81.057 1.00 92.10 390 ASP B C 1
ATOM 5339 O O . ASP B 1 423 ? 144.332 142.700 81.919 1.00 92.10 390 ASP B O 1
ATOM 5344 N N . ARG B 1 424 ? 142.756 144.139 81.210 1.00 87.03 391 ARG B N 1
ATOM 5345 C CA . ARG B 1 424 ? 142.687 144.819 82.502 1.00 87.03 391 ARG B CA 1
ATOM 5346 C C . ARG B 1 424 ? 142.080 143.918 83.575 1.00 87.03 391 ARG B C 1
ATOM 5347 O O . ARG B 1 424 ? 142.586 143.852 84.711 1.00 87.03 391 ARG B O 1
ATOM 5355 N N . ALA B 1 425 ? 141.074 143.121 83.203 1.00 80.29 392 ALA B N 1
ATOM 5356 C CA . ALA B 1 425 ? 140.518 142.202 84.182 1.00 80.29 392 ALA B CA 1
ATOM 5357 C C . ALA B 1 425 ? 141.472 141.053 84.453 1.00 80.29 392 ALA B C 1
ATOM 5358 O O . ALA B 1 425 ? 141.490 140.523 85.569 1.00 80.29 392 ALA B O 1
ATOM 5360 N N . LYS B 1 426 ? 142.265 140.641 83.459 1.00 78.45 393 LYS B N 1
ATOM 5361 C CA . LYS B 1 426 ? 143.189 139.556 83.748 1.00 78.45 393 LYS B CA 1
ATOM 5362 C C . LYS B 1 426 ? 144.339 140.082 84.592 1.00 78.45 393 LYS B C 1
ATOM 5363 O O . LYS B 1 426 ? 144.930 139.341 85.395 1.00 78.45 393 LYS B O 1
ATOM 5369 N N . LYS B 1 427 ? 144.620 141.388 84.472 1.00 73.88 394 LYS B N 1
ATOM 5370 C CA . LYS B 1 427 ? 145.703 141.961 85.251 1.00 73.88 394 LYS B CA 1
ATOM 5371 C C . LYS B 1 427 ? 145.298 142.079 86.705 1.00 73.88 394 LYS B C 1
ATOM 5372 O O . LYS B 1 427 ? 146.148 141.955 87.595 1.00 73.88 394 LYS B O 1
ATOM 5378 N N . ILE B 1 428 ? 144.000 142.280 86.966 1.00 69.06 395 ILE B N 1
ATOM 5379 C CA . ILE B 1 428 ? 143.576 142.335 88.363 1.00 69.06 395 ILE B CA 1
ATOM 5380 C C . ILE B 1 428 ? 143.777 140.976 89.026 1.00 69.06 395 ILE B C 1
ATOM 5381 O O . ILE B 1 428 ? 144.213 140.887 90.183 1.00 69.06 395 ILE B O 1
ATOM 5386 N N . ASP B 1 429 ? 143.571 139.896 88.262 1.00 68.23 396 ASP B N 1
ATOM 5387 C CA . ASP B 1 429 ? 143.756 138.552 88.800 1.00 68.23 396 ASP B CA 1
ATOM 5388 C C . ASP B 1 429 ? 145.229 138.258 89.041 1.00 68.23 396 ASP B C 1
ATOM 5389 O O . ASP B 1 429 ? 145.605 137.721 90.096 1.00 68.23 396 ASP B O 1
ATOM 5394 N N . THR B 1 430 ? 146.088 138.676 88.105 1.00 66.74 397 THR B N 1
ATOM 5395 C CA . THR B 1 430 ? 147.497 138.346 88.271 1.00 66.74 397 THR B CA 1
ATOM 5396 C C . THR B 1 430 ? 148.131 139.197 89.359 1.00 66.74 397 THR B C 1
ATOM 5397 O O . THR B 1 430 ? 149.097 138.760 89.996 1.00 66.74 397 THR B O 1
ATOM 5401 N N . ILE B 1 431 ? 147.616 140.407 89.589 1.00 64.79 398 ILE B N 1
ATOM 5402 C CA . ILE B 1 431 ? 148.132 141.204 90.695 1.00 64.79 398 ILE B CA 1
ATOM 5403 C C . ILE B 1 431 ? 147.651 140.644 92.030 1.00 64.79 398 ILE B C 1
ATOM 5404 O O . ILE B 1 431 ? 148.434 140.526 92.980 1.00 64.79 398 ILE B O 1
ATOM 5409 N N . SER B 1 432 ? 146.366 140.263 92.116 1.00 64.79 399 SER B N 1
ATOM 5410 C CA . SER B 1 432 ? 145.817 139.684 93.342 1.00 64.79 399 SER B CA 1
ATOM 5411 C C . SER B 1 432 ? 146.458 138.360 93.741 1.00 64.79 399 SER B C 1
ATOM 5412 O O . SER B 1 432 ? 146.607 138.117 94.950 1.00 64.79 399 SER B O 1
ATOM 5415 N N . ARG B 1 433 ? 147.031 137.632 92.771 1.00 64.79 400 ARG B N 1
ATOM 5416 C CA . ARG B 1 433 ? 147.719 136.368 93.052 1.00 64.79 400 ARG B CA 1
ATOM 5417 C C . ARG B 1 433 ? 148.968 136.555 93.900 1.00 64.79 400 ARG B C 1
ATOM 5418 O O . ARG B 1 433 ? 149.332 135.657 94.668 1.00 64.79 400 ARG B O 1
ATOM 5426 N N . ALA B 1 434 ? 149.633 137.695 93.782 1.00 64.79 401 ALA B N 1
ATOM 5427 C CA . ALA B 1 434 ? 150.807 137.993 94.588 1.00 64.79 401 ALA B CA 1
ATOM 5428 C C . ALA B 1 434 ? 150.488 138.929 95.741 1.00 64.79 401 ALA B C 1
ATOM 5429 O O . ALA B 1 434 ? 151.134 138.845 96.790 1.00 64.79 401 ALA B O 1
ATOM 5431 N N . CYS B 1 435 ? 149.511 139.816 95.567 1.00 64.79 402 CYS B N 1
ATOM 5432 C CA . CYS B 1 435 ? 149.217 140.847 96.552 1.00 64.79 402 CYS B CA 1
ATOM 5433 C C . CYS B 1 435 ? 148.473 140.302 97.770 1.00 64.79 402 CYS B C 1
ATOM 5434 O O . CYS B 1 435 ? 148.756 140.726 98.896 1.00 64.79 402 CYS B O 1
ATOM 5437 N N . PHE B 1 436 ? 147.514 139.376 97.588 1.00 64.79 403 PHE B N 1
ATOM 5438 C CA . PHE B 1 436 ? 146.805 138.850 98.758 1.00 64.79 403 PHE B CA 1
ATOM 5439 C C . PHE B 1 436 ? 147.686 138.031 99.706 1.00 64.79 403 PHE B C 1
ATOM 5440 O O . PHE B 1 436 ? 147.684 138.324 100.921 1.00 64.79 403 PHE B O 1
ATOM 5448 N N . PRO B 1 437 ? 148.510 137.072 99.245 1.00 64.79 404 PRO B N 1
ATOM 5449 C CA . PRO B 1 437 ? 149.408 136.390 100.196 1.00 64.79 404 PRO B CA 1
ATOM 5450 C C . PRO B 1 437 ? 150.475 137.288 100.788 1.00 64.79 404 PRO B C 1
ATOM 5451 O O . PRO B 1 437 ? 150.880 137.063 101.936 1.00 64.79 404 PRO B O 1
ATOM 5455 N N . LEU B 1 438 ? 150.888 138.346 100.091 1.00 64.79 405 LEU B N 1
ATOM 5456 C CA . LEU B 1 438 ? 151.938 139.194 100.641 1.00 64.79 405 LEU B CA 1
ATOM 5457 C C . LEU B 1 438 ? 151.387 140.017 101.796 1.00 64.79 405 LEU B C 1
ATOM 5458 O O . LEU B 1 438 ? 152.009 140.104 102.863 1.00 64.79 405 LEU B O 1
ATOM 5463 N N . ALA B 1 439 ? 150.234 140.659 101.592 1.00 64.79 406 ALA B N 1
ATOM 5464 C CA . ALA B 1 439 ? 149.672 141.468 102.664 1.00 64.79 406 ALA B CA 1
ATOM 5465 C C . ALA B 1 439 ? 149.232 140.590 103.831 1.00 64.79 406 ALA B C 1
ATOM 5466 O O . ALA B 1 439 ? 149.299 141.022 104.991 1.00 64.79 406 ALA B O 1
ATOM 5468 N N . PHE B 1 440 ? 148.894 139.318 103.565 1.00 64.79 407 PHE B N 1
ATOM 5469 C CA . PHE B 1 440 ? 148.578 138.446 104.692 1.00 64.79 407 PHE B CA 1
ATOM 5470 C C . PHE B 1 440 ? 149.830 138.003 105.442 1.00 64.79 407 PHE B C 1
ATOM 5471 O O . PHE B 1 440 ? 149.788 137.842 106.671 1.00 64.79 407 PHE B O 1
ATOM 5479 N N . LEU B 1 441 ? 150.970 137.904 104.752 1.00 64.79 408 LEU B N 1
ATOM 5480 C CA . LEU B 1 441 ? 152.213 137.607 105.456 1.00 64.79 408 LEU B CA 1
ATOM 5481 C C . LEU B 1 441 ? 152.661 138.799 106.292 1.00 64.79 408 LEU B C 1
ATOM 5482 O O . LEU B 1 441 ? 153.157 138.630 107.416 1.00 64.79 408 LEU B O 1
ATOM 5487 N N . ILE B 1 442 ? 152.452 140.014 105.778 1.00 64.79 409 ILE B N 1
ATOM 5488 C CA . ILE B 1 442 ? 152.804 141.200 106.552 1.00 64.79 409 ILE B CA 1
ATOM 5489 C C . ILE B 1 442 ? 151.928 141.293 107.796 1.00 64.79 409 ILE B C 1
ATOM 5490 O O . ILE B 1 442 ? 152.407 141.634 108.892 1.00 64.79 409 ILE B O 1
ATOM 5495 N N . PHE B 1 443 ? 150.633 140.973 107.656 1.00 64.79 410 PHE B N 1
ATOM 5496 C CA . PHE B 1 443 ? 149.770 141.015 108.830 1.00 64.79 410 PHE B CA 1
ATOM 5497 C C . PHE B 1 443 ? 150.180 139.962 109.850 1.00 64.79 410 PHE B C 1
ATOM 5498 O O . PHE B 1 443 ? 150.157 140.227 111.057 1.00 64.79 410 PHE B O 1
ATOM 5506 N N . ASN B 1 444 ? 150.558 138.762 109.389 1.00 64.79 411 ASN B N 1
ATOM 5507 C CA . ASN B 1 444 ? 150.982 137.731 110.331 1.00 64.79 411 ASN B CA 1
ATOM 5508 C C . ASN B 1 444 ? 152.254 138.130 111.067 1.00 64.79 411 ASN B C 1
ATOM 5509 O O . ASN B 1 444 ? 152.389 137.871 112.273 1.00 64.79 411 ASN B O 1
ATOM 5514 N N . ILE B 1 445 ? 153.147 138.850 110.382 1.00 64.79 412 ILE B N 1
ATOM 5515 C CA . ILE B 1 445 ? 154.397 139.274 111.004 1.00 64.79 412 ILE B CA 1
ATOM 5516 C C . ILE B 1 445 ? 154.142 140.332 112.067 1.00 64.79 412 ILE B C 1
ATOM 5517 O O . ILE B 1 445 ? 154.616 140.210 113.207 1.00 64.79 412 ILE B O 1
ATOM 5522 N N . PHE B 1 446 ? 153.282 141.310 111.765 1.00 64.79 413 PHE B N 1
ATOM 5523 C CA . PHE B 1 446 ? 152.996 142.324 112.777 1.00 64.79 413 PHE B CA 1
ATOM 5524 C C . PHE B 1 446 ? 152.141 141.775 113.911 1.00 64.79 413 PHE B C 1
ATOM 5525 O O . PHE B 1 446 ? 152.359 142.143 115.071 1.00 64.79 413 PHE B O 1
ATOM 5533 N N . TYR B 1 447 ? 151.309 140.772 113.639 1.00 64.79 414 TYR B N 1
ATOM 5534 C CA . TYR B 1 447 ? 150.451 140.235 114.686 1.00 64.79 414 TYR B CA 1
ATOM 5535 C C . TYR B 1 447 ? 151.284 139.448 115.682 1.00 64.79 414 TYR B C 1
ATOM 5536 O O . TYR B 1 447 ? 151.256 139.721 116.895 1.00 64.79 414 TYR B O 1
ATOM 5545 N N . TRP B 1 448 ? 152.097 138.512 115.184 1.00 64.79 415 TRP B N 1
ATOM 5546 C CA . TRP B 1 448 ? 152.807 137.670 116.126 1.00 64.79 415 TRP B CA 1
ATOM 5547 C C . TRP B 1 448 ? 153.966 138.426 116.756 1.00 64.79 415 TRP B C 1
ATOM 5548 O O . TRP B 1 448 ? 154.309 138.136 117.909 1.00 64.79 415 TRP B O 1
ATOM 5559 N N . VAL B 1 449 ? 154.466 139.487 116.110 1.00 64.79 416 VAL B N 1
ATOM 5560 C CA . VAL B 1 449 ? 155.542 140.231 116.747 1.00 64.79 416 VAL B CA 1
ATOM 5561 C C . VAL B 1 449 ? 154.978 141.091 117.870 1.00 64.79 416 VAL B C 1
ATOM 5562 O O . VAL B 1 449 ? 155.528 141.109 118.977 1.00 64.79 416 VAL B O 1
ATOM 5566 N N . ILE B 1 450 ? 153.850 141.776 117.640 1.00 65.37 417 ILE B N 1
ATOM 5567 C CA . ILE B 1 450 ? 153.369 142.673 118.683 1.00 65.37 417 ILE B CA 1
ATOM 5568 C C . ILE B 1 450 ? 152.706 141.891 119.810 1.00 65.37 417 ILE B C 1
ATOM 5569 O O . ILE B 1 450 ? 152.517 142.443 120.902 1.00 65.37 417 ILE B O 1
ATOM 5574 N N . TYR B 1 451 ? 152.348 140.622 119.591 1.00 64.79 418 TYR B N 1
ATOM 5575 C CA . TYR B 1 451 ? 151.738 139.841 120.663 1.00 64.79 418 TYR B CA 1
ATOM 5576 C C . TYR B 1 451 ? 152.681 138.850 121.346 1.00 64.79 418 TYR B C 1
ATOM 5577 O O . TYR B 1 451 ? 152.311 138.300 122.388 1.00 64.79 418 TYR B O 1
ATOM 5586 N N . LYS B 1 452 ? 153.878 138.603 120.802 1.00 72.00 419 LYS B N 1
ATOM 5587 C CA . LYS B 1 452 ? 154.849 137.728 121.452 1.00 72.00 419 LYS B CA 1
ATOM 5588 C C . LYS B 1 452 ? 156.201 138.375 121.736 1.00 72.00 419 LYS B C 1
ATOM 5589 O O . LYS B 1 452 ? 157.056 137.725 122.351 1.00 72.00 419 LYS B O 1
ATOM 5595 N N . ILE B 1 453 ? 156.426 139.622 121.323 1.00 76.63 420 ILE B N 1
ATOM 5596 C CA . ILE B 1 453 ? 157.647 140.344 121.678 1.00 76.63 420 ILE B CA 1
ATOM 5597 C C . ILE B 1 453 ? 157.300 141.675 122.339 1.00 76.63 420 ILE B C 1
ATOM 5598 O O . ILE B 1 453 ? 157.776 141.966 123.442 1.00 76.63 420 ILE B O 1
ATOM 5603 N N . LEU B 1 454 ? 156.494 142.499 121.683 1.00 77.57 421 LEU B N 1
ATOM 5604 C CA . LEU B 1 454 ? 156.238 143.843 122.222 1.00 77.57 421 LEU B CA 1
ATOM 5605 C C . LEU B 1 454 ? 155.286 143.848 123.445 1.00 77.57 421 LEU B C 1
ATOM 5606 O O . LEU B 1 454 ? 154.900 144.954 123.852 1.00 77.57 421 LEU B O 1
ATOM 5611 N N . ARG B 1 455 ? 154.890 142.722 124.050 1.00 82.79 422 ARG B N 1
ATOM 5612 C CA . ARG B 1 455 ? 153.972 142.722 125.196 1.00 82.79 422 ARG B CA 1
ATOM 5613 C C . ARG B 1 455 ? 154.407 141.610 126.152 1.00 82.79 422 ARG B C 1
ATOM 5614 O O . ARG B 1 455 ? 153.949 140.468 126.057 1.00 82.79 422 ARG B O 1
ATOM 5622 N N . HIS B 1 456 ? 155.300 141.966 127.075 1.00 96.51 423 HIS B N 1
ATOM 5623 C CA . HIS B 1 456 ? 155.673 141.147 128.223 1.00 96.51 423 HIS B CA 1
ATOM 5624 C C . HIS B 1 456 ? 155.408 141.945 129.491 1.00 96.51 423 HIS B C 1
ATOM 5625 O O . HIS B 1 456 ? 155.868 143.085 129.617 1.00 96.51 423 HIS B O 1
ATOM 5632 N N . GLU B 1 457 ? 154.657 141.353 130.422 1.00 106.37 424 GLU B N 1
ATOM 5633 C CA . GLU B 1 457 ? 154.234 142.044 131.636 1.00 106.37 424 GLU B CA 1
ATOM 5634 C C . GLU B 1 457 ? 154.742 141.364 132.904 1.00 106.37 424 GLU B C 1
ATOM 5635 O O . GLU B 1 457 ? 154.140 141.525 133.970 1.00 106.37 424 GLU B O 1
ATOM 5641 N N . ASP B 1 458 ? 155.839 140.609 132.817 1.00 112.85 425 ASP B N 1
ATOM 5642 C CA . ASP B 1 458 ? 156.445 139.980 133.983 1.00 112.85 425 ASP B CA 1
ATOM 5643 C C . ASP B 1 458 ? 157.749 140.652 134.402 1.00 112.85 425 ASP B C 1
ATOM 5644 O O . ASP B 1 458 ? 158.650 139.993 134.928 1.00 112.85 425 ASP B O 1
ATOM 5649 N N . ILE B 1 459 ? 157.876 141.962 134.164 1.00 117.52 426 ILE B N 1
ATOM 5650 C CA . ILE B 1 459 ? 159.035 142.696 134.667 1.00 117.52 426 ILE B CA 1
ATOM 5651 C C . ILE B 1 459 ? 159.055 142.685 136.193 1.00 117.52 426 ILE B C 1
ATOM 5652 O O . ILE B 1 459 ? 160.131 142.698 136.807 1.00 117.52 426 ILE B O 1
ATOM 5657 N N . HIS B 1 460 ? 157.879 142.550 136.813 1.00 115.73 427 HIS B N 1
ATOM 5658 C CA . HIS B 1 460 ? 157.645 142.579 138.268 1.00 115.73 427 HIS B CA 1
ATOM 5659 C C . HIS B 1 460 ? 158.690 143.301 139.122 1.00 115.73 427 HIS B C 1
ATOM 5660 O O . HIS B 1 460 ? 158.472 143.551 140.307 1.00 115.73 427 HIS B O 1
ATOM 5667 N N . MET C 1 41 ? 145.202 147.982 186.391 1.00 114.40 8 MET C N 1
ATOM 5668 C CA . MET C 1 41 ? 144.255 146.859 186.159 1.00 114.40 8 MET C CA 1
ATOM 5669 C C . MET C 1 41 ? 144.461 146.335 184.742 1.00 114.40 8 MET C C 1
ATOM 5670 O O . MET C 1 41 ? 144.823 147.136 183.875 1.00 114.40 8 MET C O 1
ATOM 5675 N N . SER C 1 42 ? 144.236 145.043 184.518 1.00 112.21 9 SER C N 1
ATOM 5676 C CA . SER C 1 42 ? 144.315 144.509 183.138 1.00 112.21 9 SER C CA 1
ATOM 5677 C C . SER C 1 42 ? 143.210 145.169 182.315 1.00 112.21 9 SER C C 1
ATOM 5678 O O . SER C 1 42 ? 142.105 145.323 182.852 1.00 112.21 9 SER C O 1
ATOM 5681 N N . PRO C 1 43 ? 143.421 145.511 181.029 1.00 109.90 10 PRO C N 1
ATOM 5682 C CA . PRO C 1 43 ? 142.414 146.244 180.255 1.00 109.90 10 PRO C CA 1
ATOM 5683 C C . PRO C 1 43 ? 141.092 145.469 180.238 1.00 109.90 10 PRO C C 1
ATOM 5684 O O . PRO C 1 43 ? 140.069 146.094 180.254 1.00 109.90 10 PRO C O 1
ATOM 5688 N N . SER C 1 44 ? 141.143 144.143 180.220 1.00 108.08 11 SER C N 1
ATOM 5689 C CA . SER C 1 44 ? 139.898 143.338 180.314 1.00 108.08 11 SER C CA 1
ATOM 5690 C C . SER C 1 44 ? 139.163 143.529 181.645 1.00 108.08 11 SER C C 1
ATOM 5691 O O . SER C 1 44 ? 137.957 143.752 181.578 1.00 108.08 11 SER C O 1
ATOM 5694 N N . ASP C 1 45 ? 139.813 143.379 182.806 1.00 110.63 12 ASP C N 1
ATOM 5695 C CA . ASP C 1 45 ? 139.059 143.494 184.040 1.00 110.63 12 ASP C CA 1
ATOM 5696 C C . ASP C 1 45 ? 138.427 144.872 184.130 1.00 110.63 12 ASP C C 1
ATOM 5697 O O . ASP C 1 45 ? 137.354 145.028 184.733 1.00 110.63 12 ASP C O 1
ATOM 5702 N N . PHE C 1 46 ? 139.022 145.868 183.447 1.00 107.88 13 PHE C N 1
ATOM 5703 C CA . PHE C 1 46 ? 138.358 147.162 183.463 1.00 107.88 13 PHE C CA 1
ATOM 5704 C C . PHE C 1 46 ? 137.094 147.115 182.623 1.00 107.88 13 PHE C C 1
ATOM 5705 O O . PHE C 1 46 ? 136.113 147.799 182.945 1.00 107.88 13 PHE C O 1
ATOM 5713 N N . LEU C 1 47 ? 137.101 146.336 181.534 1.00 107.21 14 LEU C N 1
ATOM 5714 C CA . LEU C 1 47 ? 135.877 146.222 180.748 1.00 107.21 14 LEU C CA 1
ATOM 5715 C C . LEU C 1 47 ? 134.797 145.524 181.562 1.00 107.21 14 LEU C C 1
ATOM 5716 O O . LEU C 1 47 ? 133.614 145.876 181.482 1.00 107.21 14 LEU C O 1
ATOM 5721 N N . ASP C 1 48 ? 135.193 144.479 182.305 1.00 108.42 15 ASP C N 1
ATOM 5722 C CA . ASP C 1 48 ? 134.240 143.767 183.147 1.00 108.42 15 ASP C CA 1
ATOM 5723 C C . ASP C 1 48 ? 133.736 144.633 184.293 1.00 108.42 15 ASP C C 1
ATOM 5724 O O . ASP C 1 48 ? 132.712 144.306 184.902 1.00 108.42 15 ASP C O 1
ATOM 5729 N N . LYS C 1 49 ? 134.427 145.730 184.592 1.00 107.51 16 LYS C N 1
ATOM 5730 C CA . LYS C 1 49 ? 133.886 146.678 185.557 1.00 107.51 16 LYS C CA 1
ATOM 5731 C C . LYS C 1 49 ? 132.987 147.717 184.900 1.00 107.51 16 LYS C C 1
ATOM 5732 O O . LYS C 1 49 ? 131.995 148.144 185.502 1.00 107.51 16 LYS C O 1
ATOM 5738 N N . LEU C 1 50 ? 133.317 148.113 183.670 1.00 103.07 17 LEU C N 1
ATOM 5739 C CA . LEU C 1 50 ? 132.543 149.120 182.952 1.00 103.07 17 LEU C CA 1
ATOM 5740 C C . LEU C 1 50 ? 131.179 148.592 182.522 1.00 103.07 17 LEU C C 1
ATOM 5741 O O . LEU C 1 50 ? 130.139 149.185 182.838 1.00 103.07 17 LEU C O 1
ATOM 5746 N N . MET C 1 51 ? 131.159 147.479 181.793 1.00 103.39 18 MET C N 1
ATOM 5747 C CA . MET C 1 51 ? 129.903 146.798 181.474 1.00 103.39 18 MET C CA 1
ATOM 5748 C C . MET C 1 51 ? 129.551 145.708 182.485 1.00 103.39 18 MET C C 1
ATOM 5749 O O . MET C 1 51 ? 129.161 144.599 182.121 1.00 103.39 18 MET C O 1
ATOM 5754 N N . GLY C 1 52 ? 129.688 146.022 183.773 1.00 109.40 19 GLY C N 1
ATOM 5755 C CA . GLY C 1 52 ? 129.502 145.030 184.810 1.00 109.40 19 GLY C CA 1
ATOM 5756 C C . GLY C 1 52 ? 128.061 144.898 185.293 1.00 109.40 19 GLY C C 1
ATOM 5757 O O . GLY C 1 52 ? 127.204 145.763 185.074 1.00 109.40 19 GLY C O 1
ATOM 5758 N N . ARG C 1 53 ? 127.817 143.801 186.018 1.00 111.85 20 ARG C N 1
ATOM 5759 C CA . ARG C 1 53 ? 126.530 143.633 186.680 1.00 111.85 20 ARG C CA 1
ATOM 5760 C C . ARG C 1 53 ? 126.351 144.674 187.775 1.00 111.85 20 ARG C C 1
ATOM 5761 O O . ARG C 1 53 ? 125.239 145.168 187.994 1.00 111.85 20 ARG C O 1
ATOM 5769 N N . THR C 1 54 ? 127.434 145.012 188.482 1.00 109.94 21 THR C N 1
ATOM 5770 C CA . THR C 1 54 ? 127.350 146.092 189.456 1.00 109.94 21 THR C CA 1
ATOM 5771 C C . THR C 1 54 ? 127.136 147.434 188.769 1.00 109.94 21 THR C C 1
ATOM 5772 O O . THR C 1 54 ? 126.559 148.349 189.368 1.00 109.94 21 THR C O 1
ATOM 5776 N N . SER C 1 55 ? 127.592 147.572 187.520 1.00 104.70 22 SER C N 1
ATOM 5777 C CA . SER C 1 55 ? 127.375 148.820 186.800 1.00 104.70 22 SER C CA 1
ATOM 5778 C C . SER C 1 55 ? 125.941 148.924 186.308 1.00 104.70 22 SER C C 1
ATOM 5779 O O . SER C 1 55 ? 125.434 150.034 186.107 1.00 104.70 22 SER C O 1
ATOM 5782 N N . GLY C 1 56 ? 125.276 147.786 186.112 1.00 97.10 23 GLY C N 1
ATOM 5783 C CA . GLY C 1 56 ? 123.918 147.815 185.606 1.00 97.10 23 GLY C CA 1
ATOM 5784 C C . GLY C 1 56 ? 123.773 148.202 184.154 1.00 97.10 23 GLY C C 1
ATOM 5785 O O . GLY C 1 56 ? 122.699 148.657 183.750 1.00 97.10 23 GLY C O 1
ATOM 5786 N N . TYR C 1 57 ? 124.826 148.049 183.357 1.00 84.22 24 TYR C N 1
ATOM 5787 C CA . TYR C 1 57 ? 124.706 148.226 181.916 1.00 84.22 24 TYR C CA 1
ATOM 5788 C C . TYR C 1 57 ? 123.792 147.158 181.328 1.00 84.22 24 TYR C C 1
ATOM 5789 O O . TYR C 1 57 ? 123.916 145.972 181.643 1.00 84.22 24 TYR C O 1
ATOM 5798 N N . ASP C 1 58 ? 122.870 147.588 180.471 1.00 86.44 25 ASP C N 1
ATOM 5799 C CA . ASP C 1 58 ? 121.942 146.696 179.790 1.00 86.44 25 ASP C CA 1
ATOM 5800 C C . ASP C 1 58 ? 122.124 146.869 178.292 1.00 86.44 25 ASP C C 1
ATOM 5801 O O . ASP C 1 58 ? 121.861 147.949 177.751 1.00 86.44 25 ASP C O 1
ATOM 5806 N N . ALA C 1 59 ? 122.573 145.804 177.623 1.00 81.22 26 ALA C N 1
ATOM 5807 C CA . ALA C 1 59 ? 122.848 145.853 176.193 1.00 81.22 26 ALA C CA 1
ATOM 5808 C C . ALA C 1 59 ? 121.584 145.929 175.348 1.00 81.22 26 ALA C C 1
ATOM 5809 O O . ALA C 1 59 ? 121.684 146.140 174.134 1.00 81.22 26 ALA C O 1
ATOM 5811 N N . ARG C 1 60 ? 120.408 145.766 175.950 1.00 86.28 27 ARG C N 1
ATOM 5812 C CA . ARG C 1 60 ? 119.145 145.829 175.232 1.00 86.28 27 ARG C CA 1
ATOM 5813 C C . ARG C 1 60 ? 118.48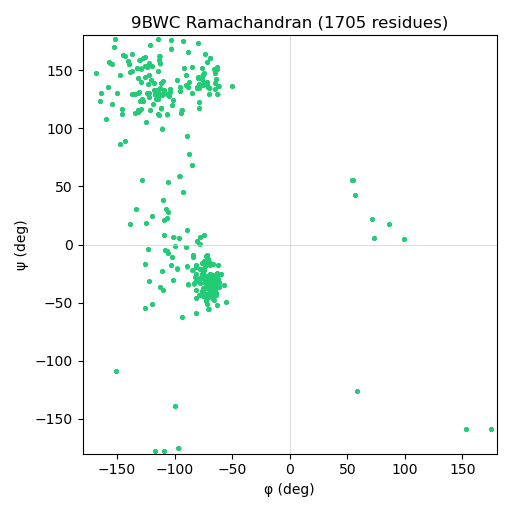8 147.200 175.318 1.00 86.28 27 ARG C C 1
ATOM 5814 O O . ARG C 1 60 ? 117.356 147.366 174.851 1.00 86.28 27 ARG C O 1
ATOM 5822 N N . ILE C 1 61 ? 119.168 148.182 175.905 1.00 77.94 28 ILE C N 1
ATOM 5823 C CA . ILE C 1 61 ? 118.661 149.542 176.031 1.00 77.94 28 ILE C CA 1
ATOM 5824 C C . ILE C 1 61 ? 119.596 150.460 175.256 1.00 77.94 28 ILE C C 1
ATOM 5825 O O . ILE C 1 61 ? 120.816 150.410 175.445 1.00 77.94 28 ILE C O 1
ATOM 5830 N N . ARG C 1 62 ? 119.027 151.290 174.383 1.00 73.78 29 ARG C N 1
ATOM 5831 C CA . ARG C 1 62 ? 119.841 152.172 173.564 1.00 73.78 29 ARG C CA 1
ATOM 5832 C C . ARG C 1 62 ? 120.443 153.290 174.416 1.00 73.78 29 ARG C C 1
ATOM 5833 O O . ARG C 1 62 ? 119.932 153.606 175.493 1.00 73.78 29 ARG C O 1
ATOM 5841 N N . PRO C 1 63 ? 121.546 153.892 173.963 1.00 74.65 30 PRO C N 1
ATOM 5842 C CA . PRO C 1 63 ? 122.061 155.083 174.648 1.00 74.65 30 PRO C CA 1
ATOM 5843 C C . PRO C 1 63 ? 121.075 156.235 174.544 1.00 74.65 30 PRO C C 1
ATOM 5844 O O . PRO C 1 63 ? 120.363 156.379 173.547 1.00 74.65 30 PRO C O 1
ATOM 5848 N N . ASN C 1 64 ? 121.052 157.065 175.587 1.00 81.13 31 ASN C N 1
ATOM 5849 C CA . ASN C 1 64 ? 120.114 158.183 175.705 1.00 81.13 31 ASN C CA 1
ATOM 5850 C C . ASN C 1 64 ? 118.674 157.691 175.549 1.00 81.13 31 ASN C C 1
ATOM 5851 O O . ASN C 1 64 ? 117.918 158.152 174.694 1.00 81.13 31 ASN C O 1
ATOM 5856 N N . PHE C 1 65 ? 118.320 156.722 176.400 1.00 83.99 32 PHE C N 1
ATOM 5857 C CA . PHE C 1 65 ? 117.103 155.940 176.200 1.00 83.99 32 PHE C CA 1
ATOM 5858 C C . PHE C 1 65 ? 115.847 156.803 176.231 1.00 83.99 32 PHE C C 1
ATOM 5859 O O . PHE C 1 65 ? 114.874 156.506 175.527 1.00 83.99 32 PHE C O 1
ATOM 5867 N N . LYS C 1 66 ? 115.845 157.872 177.027 1.00 89.25 33 LYS C N 1
ATOM 5868 C CA . LYS C 1 66 ? 114.687 158.751 177.101 1.00 89.25 33 LYS C CA 1
ATOM 5869 C C . LYS C 1 66 ? 114.815 159.990 176.224 1.00 89.25 33 LYS C C 1
ATOM 5870 O O . LYS C 1 66 ? 113.792 160.596 175.885 1.00 89.25 33 LYS C O 1
ATOM 5876 N N . GLY C 1 67 ? 116.031 160.370 175.841 1.00 82.89 34 GLY C N 1
ATOM 5877 C CA . GLY C 1 67 ? 116.263 161.650 175.214 1.00 82.89 34 GLY C CA 1
ATOM 5878 C C . GLY C 1 67 ? 116.383 161.581 173.704 1.00 82.89 34 GLY C C 1
ATOM 5879 O O . GLY C 1 67 ? 115.639 160.866 173.025 1.00 82.89 34 GLY C O 1
ATOM 5880 N N . PRO C 1 68 ? 117.327 162.341 173.155 1.00 80.52 35 PRO C N 1
ATOM 5881 C CA . PRO C 1 68 ? 117.429 162.485 171.695 1.00 80.52 35 PRO C CA 1
ATOM 5882 C C . PRO C 1 68 ? 117.886 161.194 171.041 1.00 80.52 35 PRO C C 1
ATOM 5883 O O . PRO C 1 68 ? 118.450 160.315 171.712 1.00 80.52 35 PRO C O 1
ATOM 5887 N N . PRO C 1 69 ? 117.656 161.035 169.737 1.00 73.76 36 PRO C N 1
ATOM 5888 C CA . PRO C 1 69 ? 118.006 159.775 169.073 1.00 73.76 36 PRO C CA 1
ATOM 5889 C C . PRO C 1 69 ? 119.513 159.582 168.975 1.00 73.76 36 PRO C C 1
ATOM 5890 O O . PRO C 1 69 ? 120.303 160.524 169.077 1.00 73.76 36 PRO C O 1
ATOM 5894 N N . VAL C 1 70 ? 119.904 158.328 168.770 1.00 66.91 37 VAL C N 1
ATOM 5895 C CA . VAL C 1 70 ? 121.307 157.985 168.563 1.00 66.91 37 VAL C CA 1
ATOM 5896 C C . VAL C 1 70 ? 121.690 158.311 167.125 1.00 66.91 37 VAL C C 1
ATOM 5897 O O . VAL C 1 70 ? 120.956 157.985 166.185 1.00 66.91 37 VAL C O 1
ATOM 5901 N N . ASN C 1 71 ? 122.842 158.955 166.952 1.00 68.62 38 ASN C N 1
ATOM 5902 C CA . ASN C 1 71 ? 123.349 159.337 165.638 1.00 68.62 38 ASN C CA 1
ATOM 5903 C C . ASN C 1 71 ? 124.512 158.423 165.270 1.00 68.62 38 ASN C C 1
ATOM 5904 O O . ASN C 1 71 ? 125.579 158.486 165.890 1.00 68.62 38 ASN C O 1
ATOM 5909 N N . VAL C 1 72 ? 124.304 157.579 164.264 1.00 64.79 39 VAL C N 1
ATOM 5910 C CA . VAL C 1 72 ? 125.308 156.624 163.811 1.00 64.79 39 VAL C CA 1
ATOM 5911 C C . VAL C 1 72 ? 125.905 157.125 162.505 1.00 64.79 39 VAL C C 1
ATOM 5912 O O . VAL C 1 72 ? 125.174 157.445 161.559 1.00 64.79 39 VAL C O 1
ATOM 5916 N N . THR C 1 73 ? 127.230 157.193 162.454 1.00 64.79 40 THR C N 1
ATOM 5917 C CA . THR C 1 73 ? 127.956 157.622 161.267 1.00 64.79 40 THR C CA 1
ATOM 5918 C C . THR C 1 73 ? 128.548 156.389 160.599 1.00 64.79 40 THR C C 1
ATOM 5919 O O . THR C 1 73 ? 129.174 155.559 161.266 1.00 64.79 40 THR C O 1
ATOM 5923 N N . CYS C 1 74 ? 128.352 156.268 159.288 1.00 64.79 41 CYS C N 1
ATOM 5924 C CA . CYS C 1 74 ? 128.653 155.040 158.567 1.00 64.79 41 CYS C CA 1
ATOM 5925 C C . CYS C 1 74 ? 129.682 155.281 157.472 1.00 64.79 41 CYS C C 1
ATOM 5926 O O . CYS C 1 74 ? 129.657 156.312 156.793 1.00 64.79 41 CYS C O 1
ATOM 5929 N N . ASN C 1 75 ? 130.585 154.314 157.312 1.00 64.79 42 ASN C N 1
ATOM 5930 C CA . ASN C 1 75 ? 131.527 154.272 156.206 1.00 64.79 42 ASN C CA 1
ATOM 5931 C C . ASN C 1 75 ? 131.408 152.934 155.495 1.00 64.79 42 ASN C C 1
ATOM 5932 O O . ASN C 1 75 ? 130.998 151.933 156.087 1.00 64.79 42 ASN C O 1
ATOM 5937 N N . ILE C 1 76 ? 131.765 152.926 154.213 1.00 64.79 43 ILE C N 1
ATOM 5938 C CA . ILE C 1 76 ? 131.855 151.703 153.426 1.00 64.79 43 ILE C CA 1
ATOM 5939 C C . ILE C 1 76 ? 133.187 151.716 152.691 1.00 64.79 43 ILE C C 1
ATOM 5940 O O . ILE C 1 76 ? 133.532 152.711 152.045 1.00 64.79 43 ILE C O 1
ATOM 5945 N N . PHE C 1 77 ? 133.934 150.620 152.791 1.00 64.79 44 PHE C N 1
ATOM 5946 C CA . PHE C 1 77 ? 135.097 150.378 151.945 1.00 64.79 44 PHE C CA 1
ATOM 5947 C C . PHE C 1 77 ? 134.839 149.110 151.148 1.00 64.79 44 PHE C C 1
ATOM 5948 O O . PHE C 1 77 ? 134.648 148.039 151.730 1.00 64.79 44 PHE C O 1
ATOM 5956 N N . ILE C 1 78 ? 134.849 149.225 149.825 1.00 64.79 45 ILE C N 1
ATOM 5957 C CA . ILE C 1 78 ? 134.497 148.115 148.947 1.00 64.79 45 ILE C CA 1
ATOM 5958 C C . ILE C 1 78 ? 135.783 147.398 148.556 1.00 64.79 45 ILE C C 1
ATOM 5959 O O . ILE C 1 78 ? 136.631 147.958 147.856 1.00 64.79 45 ILE C O 1
ATOM 5964 N N . ASN C 1 79 ? 135.930 146.152 149.013 1.00 64.79 46 ASN C N 1
ATOM 5965 C CA . ASN C 1 79 ? 137.119 145.374 148.689 1.00 64.79 46 ASN C CA 1
ATOM 5966 C C . ASN C 1 79 ? 137.005 144.743 147.307 1.00 64.79 46 ASN C C 1
ATOM 5967 O O . ASN C 1 79 ? 137.950 144.793 146.514 1.00 64.79 46 ASN C O 1
ATOM 5972 N N . SER C 1 80 ? 135.856 144.144 147.002 1.00 64.79 47 SER C N 1
ATOM 5973 C CA . SER C 1 80 ? 135.632 143.538 145.699 1.00 64.79 47 SER C CA 1
ATOM 5974 C C . SER C 1 80 ? 134.204 143.810 145.249 1.00 64.79 47 SER C C 1
ATOM 5975 O O . SER C 1 80 ? 133.314 144.091 146.055 1.00 64.79 47 SER C O 1
ATOM 5978 N N . PHE C 1 81 ? 134.002 143.719 143.937 1.00 64.79 48 PHE C N 1
ATOM 5979 C CA . PHE C 1 81 ? 132.756 144.123 143.295 1.00 64.79 48 PHE C CA 1
ATOM 5980 C C . PHE C 1 81 ? 132.662 143.310 142.016 1.00 64.79 48 PHE C C 1
ATOM 5981 O O . PHE C 1 81 ? 133.556 143.395 141.169 1.00 64.79 48 PHE C O 1
ATOM 5989 N N . GLY C 1 82 ? 131.602 142.521 141.871 1.00 64.79 49 GLY C N 1
ATOM 5990 C CA . GLY C 1 82 ? 131.452 141.738 140.659 1.00 64.79 49 GLY C CA 1
ATOM 5991 C C . GLY C 1 82 ? 130.261 140.805 140.729 1.00 64.79 49 GLY C C 1
ATOM 5992 O O . GLY C 1 82 ? 129.333 141.010 141.513 1.00 64.79 49 GLY C O 1
ATOM 5993 N N . SER C 1 83 ? 130.320 139.773 139.881 1.00 64.79 50 SER C N 1
ATOM 5994 C CA . SER C 1 83 ? 129.274 138.756 139.749 1.00 64.79 50 SER C CA 1
ATOM 5995 C C . SER C 1 83 ? 127.927 139.386 139.410 1.00 64.79 50 SER C C 1
ATOM 5996 O O . SER C 1 83 ? 126.887 139.015 139.957 1.00 64.79 50 SER C O 1
ATOM 5999 N N . ILE C 1 84 ? 127.951 140.350 138.496 1.00 64.79 51 ILE C N 1
ATOM 6000 C CA . ILE C 1 84 ? 126.749 141.070 138.091 1.00 64.79 51 ILE C CA 1
ATOM 6001 C C . ILE C 1 84 ? 125.971 140.189 137.123 1.00 64.79 51 ILE C C 1
ATOM 6002 O O . ILE C 1 84 ? 126.466 139.855 136.042 1.00 64.79 51 ILE C O 1
ATOM 6007 N N . ALA C 1 85 ? 124.754 139.811 137.504 1.00 67.99 52 ALA C N 1
ATOM 6008 C CA . ALA C 1 85 ? 124.044 138.727 136.838 1.00 67.99 52 ALA C CA 1
ATOM 6009 C C . ALA C 1 85 ? 122.658 139.208 136.443 1.00 67.99 52 ALA C C 1
ATOM 6010 O O . ALA C 1 85 ? 121.900 139.698 137.287 1.00 67.99 52 ALA C O 1
ATOM 6012 N N . GLU C 1 86 ? 122.334 139.066 135.157 1.00 72.68 53 GLU C N 1
ATOM 6013 C CA . GLU C 1 86 ? 121.022 139.457 134.661 1.00 72.68 53 GLU C CA 1
ATOM 6014 C C . GLU C 1 86 ? 119.965 138.391 134.918 1.00 72.68 53 GLU C C 1
ATOM 6015 O O . GLU C 1 86 ? 118.774 138.713 134.995 1.00 72.68 53 GLU C O 1
ATOM 6021 N N . THR C 1 87 ? 120.377 137.126 135.042 1.00 72.43 54 THR C N 1
ATOM 6022 C CA . THR C 1 87 ? 119.423 136.053 135.308 1.00 72.43 54 THR C CA 1
ATOM 6023 C C . THR C 1 87 ? 118.782 136.200 136.682 1.00 72.43 54 THR C C 1
ATOM 6024 O O . THR C 1 87 ? 117.588 135.926 136.848 1.00 72.43 54 THR C O 1
ATOM 6028 N N . THR C 1 88 ? 119.554 136.630 137.679 1.00 68.56 55 THR C N 1
ATOM 6029 C CA . THR C 1 88 ? 119.039 136.794 139.030 1.00 68.56 55 THR C CA 1
ATOM 6030 C C . THR C 1 88 ? 118.841 138.249 139.429 1.00 68.56 55 THR C C 1
ATOM 6031 O O . THR C 1 88 ? 118.297 138.501 140.511 1.00 68.56 55 THR C O 1
ATOM 6035 N N . MET C 1 89 ? 119.255 139.198 138.590 1.00 70.68 56 MET C N 1
ATOM 6036 C CA . MET C 1 89 ? 119.132 140.634 138.850 1.00 70.68 56 MET C CA 1
ATOM 6037 C C . MET C 1 89 ? 119.773 141.013 140.185 1.00 70.68 56 MET C C 1
ATOM 6038 O O . MET C 1 89 ? 119.148 141.610 141.064 1.00 70.68 56 MET C O 1
ATOM 6043 N N . ASP C 1 90 ? 121.047 140.654 140.325 1.00 64.79 57 ASP C N 1
ATOM 6044 C CA . ASP C 1 90 ? 121.781 140.951 141.544 1.00 64.79 57 ASP C CA 1
ATOM 6045 C C . ASP C 1 90 ? 123.268 141.071 141.236 1.00 64.79 57 ASP C C 1
ATOM 6046 O O . ASP C 1 90 ? 123.728 140.754 140.136 1.00 64.79 57 ASP C O 1
ATOM 6051 N N . TYR C 1 91 ? 124.015 141.539 142.233 1.00 64.79 58 TYR C N 1
ATOM 6052 C CA . TYR C 1 91 ? 125.463 141.634 142.151 1.00 64.79 58 TYR C CA 1
ATOM 6053 C C . TYR C 1 91 ? 126.043 141.344 143.527 1.00 64.79 58 TYR C C 1
ATOM 6054 O O . TYR C 1 91 ? 125.341 141.390 144.540 1.00 64.79 58 TYR C O 1
ATOM 6063 N N . ARG C 1 92 ? 127.338 141.044 143.558 1.00 64.79 59 ARG C N 1
ATOM 6064 C CA . ARG C 1 92 ? 128.001 140.593 144.773 1.00 64.79 59 ARG C CA 1
ATOM 6065 C C . ARG C 1 92 ? 129.079 141.587 145.175 1.00 64.79 59 ARG C C 1
ATOM 6066 O O . ARG C 1 92 ? 129.809 142.105 144.324 1.00 64.79 59 ARG C O 1
ATOM 6074 N N . VAL C 1 93 ? 129.176 141.852 146.478 1.00 64.79 60 VAL C N 1
ATOM 6075 C CA . VAL C 1 93 ? 130.109 142.837 147.005 1.00 64.79 60 VAL C CA 1
ATOM 6076 C C . VAL C 1 93 ? 130.726 142.298 148.290 1.00 64.79 60 VAL C C 1
ATOM 6077 O O . VAL C 1 93 ? 130.164 141.434 148.968 1.00 64.79 60 VAL C O 1
ATOM 6081 N N . ASN C 1 94 ? 131.919 142.801 148.600 1.00 64.79 61 ASN C N 1
ATOM 6082 C CA . ASN C 1 94 ? 132.648 142.445 149.813 1.00 64.79 61 ASN C CA 1
ATOM 6083 C C . ASN C 1 94 ? 133.163 143.743 150.418 1.00 64.79 61 ASN C C 1
ATOM 6084 O O . ASN C 1 94 ? 134.022 144.405 149.828 1.00 64.79 61 ASN C O 1
ATOM 6089 N N . ILE C 1 95 ? 132.642 144.113 151.589 1.00 64.79 62 ILE C N 1
ATOM 6090 C CA . ILE C 1 95 ? 132.849 145.453 152.118 1.00 64.79 62 ILE C CA 1
ATOM 6091 C C . ILE C 1 95 ? 133.398 145.389 153.536 1.00 64.79 62 ILE C C 1
ATOM 6092 O O . ILE C 1 95 ? 133.300 144.374 154.228 1.00 64.79 62 ILE C O 1
ATOM 6097 N N . PHE C 1 96 ? 133.989 146.506 153.953 1.00 64.79 63 PHE C N 1
ATOM 6098 C CA . PHE C 1 96 ? 134.183 146.840 155.357 1.00 64.79 63 PHE C CA 1
ATOM 6099 C C . PHE C 1 96 ? 133.120 147.857 155.751 1.00 64.79 63 PHE C C 1
ATOM 6100 O O . PHE C 1 96 ? 133.003 148.910 155.117 1.00 64.79 63 PHE C O 1
ATOM 6108 N N . LEU C 1 97 ? 132.349 147.549 156.789 1.00 64.79 64 LEU C N 1
ATOM 6109 C CA . LEU C 1 97 ? 131.336 148.463 157.300 1.00 64.79 64 LEU C CA 1
ATOM 6110 C C . LEU C 1 97 ? 131.792 148.988 158.652 1.00 64.79 64 LEU C C 1
ATOM 6111 O O . LEU C 1 97 ? 132.075 148.205 159.563 1.00 64.79 64 LEU C O 1
ATOM 6116 N N A ARG C 1 98 ? 131.846 150.310 158.782 0.50 64.79 65 ARG C N 1
ATOM 6117 N N B ARG C 1 98 ? 131.870 150.313 158.774 0.50 64.79 65 ARG C N 1
ATOM 6118 C CA A ARG C 1 98 ? 132.267 150.967 160.010 0.50 64.79 65 ARG C CA 1
ATOM 6119 C CA B ARG C 1 98 ? 132.261 150.982 160.006 0.50 64.79 65 ARG C CA 1
ATOM 6120 C C A ARG C 1 98 ? 131.135 151.846 160.523 0.50 64.79 65 ARG C C 1
ATOM 6121 C C B ARG C 1 98 ? 131.100 151.822 160.511 0.50 64.79 65 ARG C C 1
ATOM 6122 O O A ARG C 1 98 ? 130.616 152.689 159.784 0.50 64.79 65 ARG C O 1
ATOM 6123 O O B ARG C 1 98 ? 130.526 152.612 159.756 0.50 64.79 65 ARG C O 1
ATOM 6138 N N . GLN C 1 99 ? 130.757 151.651 161.783 1.00 64.79 66 GLN C N 1
ATOM 6139 C CA . GLN C 1 99 ? 129.724 152.447 162.429 1.00 64.79 66 GLN C CA 1
ATOM 6140 C C . GLN C 1 99 ? 130.321 153.142 163.643 1.00 64.79 66 GLN C C 1
ATOM 6141 O O . GLN C 1 99 ? 131.105 152.547 164.388 1.00 64.79 66 GLN C O 1
ATOM 6147 N N . LYS C 1 100 ? 129.948 154.405 163.837 1.00 64.79 67 LYS C N 1
ATOM 6148 C CA . LYS C 1 100 ? 130.419 155.194 164.967 1.00 64.79 67 LYS C CA 1
ATOM 6149 C C . LYS C 1 100 ? 129.238 155.867 165.647 1.00 64.79 67 LYS C C 1
ATOM 6150 O O . LYS C 1 100 ? 128.404 156.486 164.979 1.00 64.79 67 LYS C O 1
ATOM 6156 N N . TRP C 1 101 ? 129.174 155.748 166.969 1.00 64.79 68 TRP C N 1
ATOM 6157 C CA . TRP C 1 101 ? 128.152 156.410 167.767 1.00 64.79 68 TRP C CA 1
ATOM 6158 C C . TRP C 1 101 ? 128.724 156.669 169.155 1.00 64.79 68 TRP C C 1
ATOM 6159 O O . TRP C 1 101 ? 129.856 156.285 169.464 1.00 64.79 68 TRP C O 1
ATOM 6170 N N . ASN C 1 102 ? 127.931 157.325 169.997 1.00 69.38 69 ASN C N 1
ATOM 6171 C CA . ASN C 1 102 ? 128.347 157.686 171.346 1.00 69.38 69 ASN C CA 1
ATOM 6172 C C . ASN C 1 102 ? 127.447 156.996 172.361 1.00 69.38 69 ASN C C 1
ATOM 6173 O O . ASN C 1 102 ? 126.220 157.011 172.221 1.00 69.38 69 ASN C O 1
ATOM 6178 N N . ASP C 1 103 ? 128.061 156.398 173.375 1.00 74.99 70 ASP C N 1
ATOM 6179 C CA . ASP C 1 103 ? 127.342 155.747 174.468 1.00 74.99 70 ASP C CA 1
ATOM 6180 C C . ASP C 1 103 ? 127.836 156.354 175.773 1.00 74.99 70 ASP C C 1
ATOM 6181 O O . ASP C 1 103 ? 128.964 156.039 176.208 1.00 74.99 70 ASP C O 1
ATOM 6186 N N . PRO C 1 104 ? 127.051 157.217 176.425 1.00 75.44 71 PRO C N 1
ATOM 6187 C CA . PRO C 1 104 ? 127.537 157.859 177.658 1.00 75.44 71 PRO C CA 1
ATOM 6188 C C . PRO C 1 104 ? 127.651 156.909 178.838 1.00 75.44 71 PRO C C 1
ATOM 6189 O O . PRO C 1 104 ? 128.305 157.262 179.827 1.00 75.44 71 PRO C O 1
ATOM 6193 N N . ARG C 1 105 ? 127.042 155.724 178.772 1.00 77.50 72 ARG C N 1
ATOM 6194 C CA . ARG C 1 105 ? 127.231 154.724 179.814 1.00 77.50 72 ARG C CA 1
ATOM 6195 C C . ARG C 1 105 ? 128.613 154.086 179.775 1.00 77.50 72 ARG C C 1
ATOM 6196 O O . ARG C 1 105 ? 128.968 153.361 180.710 1.00 77.50 72 ARG C O 1
ATOM 6204 N N . LEU C 1 106 ? 129.395 154.336 178.725 1.00 79.04 73 LEU C N 1
ATOM 6205 C CA . LEU C 1 106 ? 130.706 153.726 178.548 1.00 79.04 73 LEU C CA 1
ATOM 6206 C C . LEU C 1 106 ? 131.846 154.721 178.733 1.00 79.04 73 LEU C C 1
ATOM 6207 O O . LEU C 1 106 ? 133.002 154.383 178.462 1.00 79.04 73 LEU C O 1
ATOM 6212 N N . ALA C 1 107 ? 131.547 155.938 179.181 1.00 85.68 74 ALA C N 1
ATOM 6213 C CA . ALA C 1 107 ? 132.589 156.919 179.447 1.00 85.68 74 ALA C CA 1
ATOM 6214 C C . ALA C 1 107 ? 133.353 156.548 180.711 1.00 85.68 74 ALA C C 1
ATOM 6215 O O . ALA C 1 107 ? 132.765 156.127 181.710 1.00 85.68 74 ALA C O 1
ATOM 6217 N N . TYR C 1 108 ? 134.674 156.705 180.664 1.00 95.44 75 TYR C N 1
ATOM 6218 C CA . TYR C 1 108 ? 135.512 156.391 181.809 1.00 95.44 75 TYR C CA 1
ATOM 6219 C C . TYR C 1 108 ? 136.701 157.339 181.828 1.00 95.44 75 TYR C C 1
ATOM 6220 O O . TYR C 1 108 ? 137.194 157.756 180.776 1.00 95.44 75 TYR C O 1
ATOM 6229 N N . SER C 1 109 ? 137.145 157.694 183.030 1.00 106.45 76 SER C N 1
ATOM 6230 C CA . SER C 1 109 ? 138.276 158.600 183.181 1.00 106.45 76 SER C CA 1
ATOM 6231 C C . SER C 1 109 ? 139.387 158.044 184.058 1.00 106.45 76 SER C C 1
ATOM 6232 O O . SER C 1 109 ? 140.504 158.573 184.008 1.00 106.45 76 SER C O 1
ATOM 6235 N N . GLU C 1 110 ? 139.123 157.006 184.855 1.00 110.93 77 GLU C N 1
ATOM 6236 C CA . GLU C 1 110 ? 140.125 156.508 185.792 1.00 110.93 77 GLU C CA 1
ATOM 6237 C C . GLU C 1 110 ? 141.243 155.743 185.093 1.00 110.93 77 GLU C C 1
ATOM 6238 O O . GLU C 1 110 ? 142.384 155.748 185.569 1.00 110.93 77 GLU C O 1
ATOM 6244 N N . TYR C 1 111 ? 140.924 155.089 183.976 1.00 109.60 78 TYR C N 1
ATOM 6245 C CA . TYR C 1 111 ? 141.938 154.280 183.258 1.00 109.60 78 TYR C CA 1
ATOM 6246 C C . TYR C 1 111 ? 142.848 155.207 182.431 1.00 109.60 78 TYR C C 1
ATOM 6247 O O . TYR C 1 111 ? 142.328 156.167 181.866 1.00 109.60 78 TYR C O 1
ATOM 6256 N N . PRO C 1 112 ? 144.186 155.003 182.383 1.00 109.93 79 PRO C N 1
ATOM 6257 C CA . PRO C 1 112 ? 145.110 155.884 181.657 1.00 109.93 79 PRO C CA 1
ATOM 6258 C C . PRO C 1 112 ? 144.980 155.779 180.145 1.00 109.93 79 PRO C C 1
ATOM 6259 O O . PRO C 1 112 ? 145.149 156.778 179.439 1.00 109.93 79 PRO C O 1
ATOM 6263 N N . ASP C 1 113 ? 144.693 154.581 179.634 1.00 109.81 80 ASP C N 1
ATOM 6264 C CA . ASP C 1 113 ? 144.584 154.402 178.191 1.00 109.81 80 ASP C CA 1
ATOM 6265 C C . ASP C 1 113 ? 143.339 155.099 177.654 1.00 109.81 80 ASP C C 1
ATOM 6266 O O . ASP C 1 113 ? 142.253 154.981 178.228 1.00 109.81 80 ASP C O 1
ATOM 6271 N N . ASP C 1 114 ? 143.499 155.826 176.550 1.00 104.13 81 ASP C N 1
ATOM 6272 C CA . ASP C 1 114 ? 142.404 156.580 175.957 1.00 104.13 81 ASP C CA 1
ATOM 6273 C C . ASP C 1 114 ? 141.599 155.765 174.953 1.00 104.13 81 ASP C C 1
ATOM 6274 O O . ASP C 1 114 ? 140.791 156.339 174.215 1.00 104.13 81 ASP C O 1
ATOM 6279 N N . SER C 1 115 ? 141.793 154.447 174.910 1.00 95.98 82 SER C N 1
ATOM 6280 C CA . SER C 1 115 ? 140.964 153.581 174.084 1.00 95.98 82 SER C CA 1
ATOM 6281 C C . SER C 1 115 ? 141.014 152.159 174.614 1.00 95.98 82 SER C C 1
ATOM 6282 O O . SER C 1 115 ? 142.088 151.660 174.956 1.00 95.98 82 SER C O 1
ATOM 6285 N N . LEU C 1 116 ? 139.851 151.521 174.689 1.00 89.81 83 LEU C N 1
ATOM 6286 C CA . LEU C 1 116 ? 139.740 150.120 175.058 1.00 89.81 83 LEU C CA 1
ATOM 6287 C C . LEU C 1 116 ? 139.246 149.329 173.856 1.00 89.81 83 LEU C C 1
ATOM 6288 O O . LEU C 1 116 ? 138.704 149.890 172.901 1.00 89.81 83 LEU C O 1
ATOM 6293 N N . ASP C 1 117 ? 139.445 148.014 173.905 1.00 85.98 84 ASP C N 1
ATOM 6294 C CA . ASP C 1 117 ? 139.091 147.139 172.794 1.00 85.98 84 ASP C CA 1
ATOM 6295 C C . ASP C 1 117 ? 138.300 145.943 173.300 1.00 85.98 84 ASP C C 1
ATOM 6296 O O . ASP C 1 117 ? 138.829 145.119 174.053 1.00 85.98 84 ASP C O 1
ATOM 6301 N N . LEU C 1 118 ? 137.044 145.843 172.877 1.00 87.15 85 LEU C N 1
ATOM 6302 C CA . LEU C 1 118 ? 136.209 144.719 173.266 1.00 87.15 85 LEU C CA 1
ATOM 6303 C C . LEU C 1 118 ? 136.596 143.476 172.469 1.00 87.15 85 LEU C C 1
ATOM 6304 O O . LEU C 1 118 ? 136.924 143.560 171.282 1.00 87.15 85 LEU C O 1
ATOM 6309 N N . ASP C 1 119 ? 136.557 142.320 173.129 1.00 92.44 86 ASP C N 1
ATOM 6310 C CA . ASP C 1 119 ? 136.824 141.067 172.437 1.00 92.44 86 ASP C CA 1
ATOM 6311 C C . ASP C 1 119 ? 135.653 140.729 171.514 1.00 92.44 86 ASP C C 1
ATOM 6312 O O . ASP C 1 119 ? 134.494 140.944 171.885 1.00 92.44 86 ASP C O 1
ATOM 6317 N N . PRO C 1 120 ? 135.916 140.221 170.306 1.00 89.70 87 PRO C N 1
ATOM 6318 C CA . PRO C 1 120 ? 134.802 139.881 169.405 1.00 89.70 87 PRO C CA 1
ATOM 6319 C C . PRO C 1 120 ? 133.872 138.806 169.945 1.00 89.70 87 PRO C C 1
ATOM 6320 O O . PRO C 1 120 ? 132.750 138.674 169.440 1.00 89.70 87 PRO C O 1
ATOM 6324 N N . SER C 1 121 ? 134.291 138.033 170.951 1.00 92.91 88 SER C N 1
ATOM 6325 C CA . SER C 1 121 ? 133.399 137.053 171.558 1.00 92.91 88 SER C CA 1
ATOM 6326 C C . SER C 1 121 ? 132.497 137.657 172.625 1.00 92.91 88 SER C C 1
ATOM 6327 O O . SER C 1 121 ? 131.568 136.983 173.081 1.00 92.91 88 SER C O 1
ATOM 6330 N N . MET C 1 122 ? 132.749 138.903 173.032 1.00 93.12 89 MET C N 1
ATOM 6331 C CA . MET C 1 122 ? 131.943 139.589 174.032 1.00 93.12 89 MET C CA 1
ATOM 6332 C C . MET C 1 122 ? 131.063 140.672 173.419 1.00 93.12 89 MET C C 1
ATOM 6333 O O . MET C 1 122 ? 130.658 141.606 174.118 1.00 93.12 89 MET C O 1
ATOM 6338 N N . LEU C 1 123 ? 130.763 140.569 172.123 1.00 84.28 90 LEU C N 1
ATOM 6339 C CA . LEU C 1 123 ? 130.086 141.663 171.437 1.00 84.28 90 LEU C CA 1
ATOM 6340 C C . LEU C 1 123 ? 128.614 141.761 171.810 1.00 84.28 90 LEU C C 1
ATOM 6341 O O . LEU C 1 123 ? 128.012 142.824 171.618 1.00 84.28 90 LEU C O 1
ATOM 6346 N N . ASP C 1 124 ? 128.020 140.690 172.334 1.00 89.00 91 ASP C N 1
ATOM 6347 C CA . ASP C 1 124 ? 126.634 140.744 172.776 1.00 89.00 91 ASP C CA 1
ATOM 6348 C C . ASP C 1 124 ? 126.471 141.378 174.152 1.00 89.00 91 ASP C C 1
ATOM 6349 O O . ASP C 1 124 ? 125.345 141.431 174.660 1.00 89.00 91 ASP C O 1
ATOM 6354 N N . SER C 1 125 ? 127.552 141.857 174.762 1.00 83.66 92 SER C N 1
ATOM 6355 C CA . SER C 1 125 ? 127.485 142.554 176.038 1.00 83.66 92 SER C CA 1
ATOM 6356 C C . SER C 1 125 ? 127.296 144.056 175.881 1.00 83.66 92 SER C C 1
ATOM 6357 O O . SER C 1 125 ? 127.188 144.763 176.889 1.00 83.66 92 SER C O 1
ATOM 6360 N N . ILE C 1 126 ? 127.254 144.556 174.649 1.00 73.71 93 ILE C N 1
ATOM 6361 C CA . ILE C 1 126 ? 127.183 145.983 174.371 1.00 73.71 93 ILE C CA 1
ATOM 6362 C C . ILE C 1 126 ? 126.036 146.228 173.401 1.00 73.71 93 ILE C C 1
ATOM 6363 O O . ILE C 1 126 ? 125.668 145.353 172.610 1.00 73.71 93 ILE C O 1
ATOM 6368 N N . TRP C 1 127 ? 125.450 147.418 173.483 1.00 65.91 94 TRP C N 1
ATOM 6369 C CA . TRP C 1 127 ? 124.403 147.804 172.549 1.00 65.91 94 TRP C CA 1
ATOM 6370 C C . TRP C 1 127 ? 125.011 148.151 171.198 1.00 65.91 94 TRP C C 1
ATOM 6371 O O . TRP C 1 127 ? 126.043 148.821 171.117 1.00 65.91 94 TRP C O 1
ATOM 6382 N N . LYS C 1 128 ? 124.365 147.688 170.134 1.00 64.79 95 LYS C N 1
ATOM 6383 C CA . LYS C 1 128 ? 124.781 147.990 168.776 1.00 64.79 95 LYS C CA 1
ATOM 6384 C C . LYS C 1 128 ? 123.548 148.319 167.950 1.00 64.79 95 LYS C C 1
ATOM 6385 O O . LYS C 1 128 ? 122.458 147.805 168.231 1.00 64.79 95 LYS C O 1
ATOM 6391 N N . PRO C 1 129 ? 123.683 149.178 166.941 1.00 64.79 96 PRO C N 1
ATOM 6392 C CA . PRO C 1 129 ? 122.538 149.470 166.074 1.00 64.79 96 PRO C CA 1
ATOM 6393 C C . PRO C 1 129 ? 122.131 148.245 165.273 1.00 64.79 96 PRO C C 1
ATOM 6394 O O . PRO C 1 129 ? 122.949 147.377 164.961 1.00 64.79 96 PRO C O 1
ATOM 6398 N N . ASP C 1 130 ? 120.847 148.182 164.940 1.00 64.79 97 ASP C N 1
ATOM 6399 C CA . ASP C 1 130 ? 120.302 147.044 164.202 1.00 64.79 97 ASP C CA 1
ATOM 6400 C C . ASP C 1 130 ? 120.259 147.349 162.706 1.00 64.79 97 ASP C C 1
ATOM 6401 O O . ASP C 1 130 ? 119.214 147.318 162.056 1.00 64.79 97 ASP C O 1
ATOM 6406 N N . LEU C 1 131 ? 121.435 147.644 162.159 1.00 64.79 98 LEU C N 1
ATOM 6407 C CA . LEU C 1 131 ? 121.538 147.964 160.744 1.00 64.79 98 LEU C CA 1
ATOM 6408 C C . LEU C 1 131 ? 121.304 146.715 159.903 1.00 64.79 98 LEU C C 1
ATOM 6409 O O . LEU C 1 131 ? 121.833 145.640 160.199 1.00 64.79 98 LEU C O 1
ATOM 6414 N N . PHE C 1 132 ? 120.507 146.860 158.850 1.00 64.79 99 PHE C N 1
ATOM 6415 C CA . PHE C 1 132 ? 120.335 145.798 157.872 1.00 64.79 99 PHE C CA 1
ATOM 6416 C C . PHE C 1 132 ? 120.297 146.416 156.482 1.00 64.79 99 PHE C C 1
ATOM 6417 O O . PHE C 1 132 ? 119.961 147.590 156.310 1.00 64.79 99 PHE C O 1
ATOM 6425 N N . PHE C 1 133 ? 120.645 145.607 155.487 1.00 64.79 100 PHE C N 1
ATOM 6426 C CA . PHE C 1 133 ? 120.691 146.056 154.102 1.00 64.79 100 PHE C CA 1
ATOM 6427 C C . PHE C 1 133 ? 119.359 145.732 153.436 1.00 64.79 100 PHE C C 1
ATOM 6428 O O . PHE C 1 133 ? 118.994 144.558 153.304 1.00 64.79 100 PHE C O 1
ATOM 6436 N N . ALA C 1 134 ? 118.633 146.777 153.028 1.00 64.79 101 ALA C N 1
ATOM 6437 C CA . ALA C 1 134 ? 117.232 146.616 152.655 1.00 64.79 101 ALA C CA 1
ATOM 6438 C C . ALA C 1 134 ? 117.064 145.811 151.372 1.00 64.79 101 ALA C C 1
ATOM 6439 O O . ALA C 1 134 ? 116.055 145.117 151.209 1.00 64.79 101 ALA C O 1
ATOM 6441 N N . ASN C 1 135 ? 118.028 145.884 150.454 1.00 64.79 102 ASN C N 1
ATOM 6442 C CA . ASN C 1 135 ? 117.955 145.146 149.200 1.00 64.79 102 ASN C CA 1
ATOM 6443 C C . ASN C 1 135 ? 118.895 143.943 149.188 1.00 64.79 102 ASN C C 1
ATOM 6444 O O . ASN C 1 135 ? 119.362 143.525 148.126 1.00 64.79 102 ASN C O 1
ATOM 6449 N N . GLU C 1 136 ? 119.182 143.382 150.358 1.00 64.79 103 GLU C N 1
ATOM 6450 C CA . GLU C 1 136 ? 120.055 142.222 150.442 1.00 64.79 103 GLU C CA 1
ATOM 6451 C C . GLU C 1 136 ? 119.275 140.955 150.113 1.00 64.79 103 GLU C C 1
ATOM 6452 O O . GLU C 1 136 ? 118.154 140.759 150.591 1.00 64.79 103 GLU C O 1
ATOM 6458 N N . LYS C 1 137 ? 119.873 140.092 149.293 1.00 64.79 104 LYS C N 1
ATOM 6459 C CA . LYS C 1 137 ? 119.337 138.754 149.088 1.00 64.79 104 LYS C CA 1
ATOM 6460 C C . LYS C 1 137 ? 120.114 137.683 149.839 1.00 64.79 104 LYS C C 1
ATOM 6461 O O . LYS C 1 137 ? 119.593 136.577 150.026 1.00 64.79 104 LYS C O 1
ATOM 6467 N N . GLY C 1 138 ? 121.336 137.982 150.270 1.00 64.79 105 GLY C N 1
ATOM 6468 C CA . GLY C 1 138 ? 122.137 137.059 151.048 1.00 64.79 105 GLY C CA 1
ATOM 6469 C C . GLY C 1 138 ? 123.349 137.734 151.657 1.00 64.79 105 GLY C C 1
ATOM 6470 O O . GLY C 1 138 ? 123.906 138.661 151.063 1.00 64.79 105 GLY C O 1
ATOM 6471 N N . ALA C 1 139 ? 123.773 137.281 152.835 1.00 64.79 106 ALA C N 1
ATOM 6472 C CA . ALA C 1 139 ? 124.894 137.909 153.522 1.00 64.79 106 ALA C CA 1
ATOM 6473 C C . ALA C 1 139 ? 125.519 136.901 154.474 1.00 64.79 106 ALA C C 1
ATOM 6474 O O . ALA C 1 139 ? 124.869 135.949 154.915 1.00 64.79 106 ALA C O 1
ATOM 6476 N N . ASN C 1 140 ? 126.793 137.129 154.789 1.00 64.79 107 ASN C N 1
ATOM 6477 C CA . ASN C 1 140 ? 127.479 136.344 155.805 1.00 64.79 107 ASN C CA 1
ATOM 6478 C C . ASN C 1 140 ? 128.650 137.142 156.358 1.00 64.79 107 ASN C C 1
ATOM 6479 O O . ASN C 1 140 ? 129.173 138.052 155.708 1.00 64.79 107 ASN C O 1
ATOM 6484 N N . PHE C 1 141 ? 129.082 136.797 157.571 1.00 64.79 108 PHE C N 1
ATOM 6485 C CA . PHE C 1 141 ? 130.282 137.444 158.156 1.00 64.79 108 PHE C CA 1
ATOM 6486 C C . PHE C 1 141 ? 131.500 136.580 157.817 1.00 64.79 108 PHE C C 1
ATOM 6487 O O . PHE C 1 141 ? 131.318 135.501 157.231 1.00 64.79 108 PHE C O 1
ATOM 6495 N N . HIS C 1 142 ? 132.700 137.039 158.176 1.00 64.79 109 HIS C N 1
ATOM 6496 C CA . HIS C 1 142 ? 133.945 136.283 157.879 1.00 64.79 109 HIS C CA 1
ATOM 6497 C C . HIS C 1 142 ? 134.592 135.825 159.187 1.00 64.79 109 HIS C C 1
ATOM 6498 O O . HIS C 1 142 ? 134.761 136.668 160.079 1.00 64.79 109 HIS C O 1
ATOM 6505 N N . GLU C 1 143 ? 134.840 134.519 159.323 1.00 69.82 110 GLU C N 1
ATOM 6506 C CA . GLU C 1 143 ? 135.382 133.973 160.597 1.00 69.82 110 GLU C CA 1
ATOM 6507 C C . GLU C 1 143 ? 136.668 133.200 160.305 1.00 69.82 110 GLU C C 1
ATOM 6508 O O . GLU C 1 143 ? 137.076 132.395 161.163 1.00 69.82 110 GLU 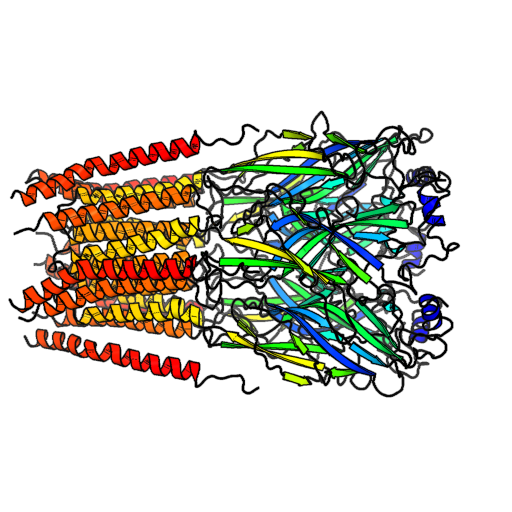C O 1
ATOM 6514 N N . VAL C 1 144 ? 137.278 133.436 159.139 1.00 69.80 111 VAL C N 1
ATOM 6515 C CA . VAL C 1 144 ? 138.585 132.785 158.830 1.00 69.80 111 VAL C CA 1
ATOM 6516 C C . VAL C 1 144 ? 139.576 133.284 159.885 1.00 69.80 111 VAL C C 1
ATOM 6517 O O . VAL C 1 144 ? 139.551 134.499 160.170 1.00 69.80 111 VAL C O 1
ATOM 6521 N N . THR C 1 145 ? 140.399 132.391 160.450 1.00 68.95 112 THR C N 1
ATOM 6522 C CA . THR C 1 145 ? 141.294 132.799 161.569 1.00 68.95 112 THR C CA 1
ATOM 6523 C C . THR C 1 145 ? 140.398 133.342 162.689 1.00 68.95 112 THR C C 1
ATOM 6524 O O . THR C 1 145 ? 139.475 132.611 163.100 1.00 68.95 112 THR C O 1
ATOM 6528 N N . THR C 1 146 ? 140.654 134.562 163.170 1.00 69.65 113 THR C N 1
ATOM 6529 C CA . THR C 1 146 ? 139.764 135.177 164.191 1.00 69.65 113 THR C CA 1
ATOM 6530 C C . THR C 1 146 ? 138.588 135.865 163.488 1.00 69.65 113 THR C C 1
ATOM 6531 O O . THR C 1 146 ? 138.768 136.275 162.328 1.00 69.65 113 THR C O 1
ATOM 6535 N N . ASP C 1 147 ? 137.439 135.985 164.162 1.00 71.59 114 ASP C N 1
ATOM 6536 C CA . ASP C 1 147 ? 136.260 136.687 163.587 1.00 71.59 114 ASP C CA 1
ATOM 6537 C C . ASP C 1 147 ? 136.717 138.045 163.057 1.00 71.59 114 ASP C C 1
ATOM 6538 O O . ASP C 1 147 ? 137.472 138.728 163.769 1.00 71.59 114 ASP C O 1
ATOM 6543 N N . ASN C 1 148 ? 136.254 138.428 161.865 1.00 64.79 115 ASN C N 1
ATOM 6544 C CA . ASN C 1 148 ? 136.696 139.706 161.250 1.00 64.79 115 ASN C CA 1
ATOM 6545 C C . ASN C 1 148 ? 135.820 140.829 161.803 1.00 64.79 115 ASN C C 1
ATOM 6546 O O . ASN C 1 148 ? 135.027 141.387 161.031 1.00 64.79 115 ASN C O 1
ATOM 6551 N N . LYS C 1 149 ? 135.969 141.140 163.093 1.00 64.79 116 LYS C N 1
ATOM 6552 C CA . LYS C 1 149 ? 135.158 142.195 163.752 1.00 64.79 116 LYS C CA 1
ATOM 6553 C C . LYS C 1 149 ? 136.084 143.023 164.643 1.00 64.79 116 LYS C C 1
ATOM 6554 O O . LYS C 1 149 ? 137.182 142.530 164.945 1.00 64.79 116 LYS C O 1
ATOM 6560 N N . LEU C 1 150 ? 135.649 144.205 165.072 1.00 64.79 117 LEU C N 1
ATOM 6561 C CA . LEU C 1 150 ? 136.493 145.117 165.834 1.00 64.79 117 LEU C CA 1
ATOM 6562 C C . LEU C 1 150 ? 135.602 146.154 166.496 1.00 64.79 117 LEU C C 1
ATOM 6563 O O . LEU C 1 150 ? 134.756 146.759 165.831 1.00 64.79 117 LEU C O 1
ATOM 6568 N N . LEU C 1 151 ? 135.789 146.352 167.799 1.00 68.12 118 LEU C N 1
ATOM 6569 C CA . LEU C 1 151 ? 135.033 147.350 168.543 1.00 68.12 118 LEU C CA 1
ATOM 6570 C C . LEU C 1 151 ? 135.974 148.090 169.478 1.00 68.12 118 LEU C C 1
ATOM 6571 O O . LEU C 1 151 ? 136.732 147.464 170.225 1.00 68.12 118 LEU C O 1
ATOM 6576 N N . ARG C 1 152 ? 135.925 149.420 169.433 1.00 76.40 119 ARG C N 1
ATOM 6577 C CA . ARG C 1 152 ? 136.848 150.269 170.176 1.00 76.40 119 ARG C CA 1
ATOM 6578 C C . ARG C 1 152 ? 136.044 151.310 170.937 1.00 76.40 119 ARG C C 1
ATOM 6579 O O . ARG C 1 152 ? 135.269 152.060 170.335 1.00 76.40 119 ARG C O 1
ATOM 6587 N N . ILE C 1 153 ? 136.228 151.358 172.253 1.00 79.62 120 ILE C N 1
ATOM 6588 C CA . ILE C 1 153 ? 135.520 152.291 173.123 1.00 79.62 120 ILE C CA 1
ATOM 6589 C C . ILE C 1 153 ? 136.508 153.364 173.558 1.00 79.62 120 ILE C C 1
ATOM 6590 O O . ILE C 1 153 ? 137.606 153.045 174.029 1.00 79.62 120 ILE C O 1
ATOM 6595 N N . PHE C 1 154 ? 136.124 154.628 173.401 1.00 86.19 121 PHE C N 1
ATOM 6596 C CA . PHE C 1 154 ? 137.032 155.731 173.668 1.00 86.19 121 PHE C CA 1
ATOM 6597 C C . PHE C 1 154 ? 136.779 156.250 175.081 1.00 86.19 121 PHE C C 1
ATOM 6598 O O . PHE C 1 154 ? 135.973 155.701 175.835 1.00 86.19 121 PHE C O 1
ATOM 6606 N N . LYS C 1 155 ? 137.472 157.334 175.446 1.00 91.95 122 LYS C N 1
ATOM 6607 C CA . LYS C 1 155 ? 137.322 157.858 176.801 1.00 91.95 122 LYS C CA 1
ATOM 6608 C C . LYS C 1 155 ? 135.972 158.539 176.993 1.00 91.95 122 LYS C C 1
ATOM 6609 O O . LYS C 1 155 ? 135.322 158.359 178.031 1.00 91.95 122 LYS C O 1
ATOM 6615 N N . ASN C 1 156 ? 135.532 159.324 176.010 1.00 84.06 123 ASN C N 1
ATOM 6616 C CA . ASN C 1 156 ? 134.276 160.054 176.125 1.00 84.06 123 ASN C CA 1
ATOM 6617 C C . ASN C 1 156 ? 133.049 159.184 175.880 1.00 84.06 123 ASN C C 1
ATOM 6618 O O . ASN C 1 156 ? 131.927 159.694 175.945 1.00 84.06 123 ASN C O 1
ATOM 6623 N N . GLY C 1 157 ? 133.232 157.897 175.602 1.00 78.15 124 GLY C N 1
ATOM 6624 C CA . GLY C 1 157 ? 132.130 156.997 175.345 1.00 78.15 124 GLY C CA 1
ATOM 6625 C C . GLY C 1 157 ? 131.853 156.736 173.882 1.00 78.15 124 GLY C C 1
ATOM 6626 O O . GLY C 1 157 ? 130.873 156.049 173.569 1.00 78.15 124 GLY C O 1
ATOM 6627 N N . ASN C 1 158 ? 132.677 157.260 172.978 1.00 73.67 125 ASN C N 1
ATOM 6628 C CA . ASN C 1 158 ? 132.494 156.994 171.558 1.00 73.67 125 ASN C CA 1
ATOM 6629 C C . ASN C 1 158 ? 132.872 155.558 171.227 1.00 73.67 125 ASN C C 1
ATOM 6630 O O . ASN C 1 158 ? 133.880 155.036 171.709 1.00 73.67 125 ASN C O 1
ATOM 6635 N N . VAL C 1 159 ? 132.054 154.919 170.396 1.00 64.79 126 VAL C N 1
ATOM 6636 C CA . VAL C 1 159 ? 132.246 153.530 170.003 1.00 64.79 126 VAL C CA 1
ATOM 6637 C C . VAL C 1 159 ? 132.540 153.498 168.511 1.00 64.79 126 VAL C C 1
ATOM 6638 O O . VAL C 1 159 ? 131.834 154.135 167.719 1.00 64.79 126 VAL C O 1
ATOM 6642 N N . LEU C 1 160 ? 133.578 152.761 168.127 1.00 64.79 127 LEU C N 1
ATOM 6643 C CA . LEU C 1 160 ? 133.882 152.500 166.727 1.00 64.79 127 LEU C CA 1
ATOM 6644 C C . LEU C 1 160 ? 133.744 151.005 166.490 1.00 64.79 127 LEU C C 1
ATOM 6645 O O . LEU C 1 160 ? 134.374 150.205 167.188 1.00 64.79 127 LEU C O 1
ATOM 6650 N N . TYR C 1 161 ? 132.927 150.631 165.508 1.00 64.79 128 TYR C N 1
ATOM 6651 C CA . TYR C 1 161 ? 132.555 149.237 165.296 1.00 64.79 128 TYR C CA 1
ATOM 6652 C C . TYR C 1 161 ? 132.726 148.920 163.818 1.00 64.79 128 TYR C C 1
ATOM 6653 O O . TYR C 1 161 ? 132.011 149.471 162.975 1.00 64.79 128 TYR C O 1
ATOM 6662 N N . SER C 1 162 ? 133.668 148.033 163.503 1.00 64.79 129 SER C N 1
ATOM 6663 C CA . SER C 1 162 ? 134.071 147.773 162.126 1.00 64.79 129 SER C CA 1
ATOM 6664 C C . SER C 1 162 ? 133.999 146.278 161.868 1.00 64.79 129 SER C C 1
ATOM 6665 O O . SER C 1 162 ? 134.634 145.494 162.580 1.00 64.79 129 SER C O 1
ATOM 6668 N N . ILE C 1 163 ? 133.228 145.884 160.855 1.00 64.79 130 ILE C N 1
ATOM 6669 C CA . ILE C 1 163 ? 133.047 144.479 160.520 1.00 64.79 130 ILE C CA 1
ATOM 6670 C C . ILE C 1 163 ? 133.279 144.288 159.028 1.00 64.79 130 ILE C C 1
ATOM 6671 O O . ILE C 1 163 ? 133.187 145.225 158.233 1.00 64.79 130 ILE C O 1
ATOM 6676 N N . ARG C 1 164 ? 133.590 143.048 158.656 1.00 64.79 131 ARG C N 1
ATOM 6677 C CA . ARG C 1 164 ? 133.776 142.664 157.264 1.00 64.79 131 ARG C CA 1
ATOM 6678 C C . ARG C 1 164 ? 132.712 141.643 156.895 1.00 64.79 131 ARG C C 1
ATOM 6679 O O . ARG C 1 164 ? 132.481 140.687 157.641 1.00 64.79 131 ARG C O 1
ATOM 6687 N N . LEU C 1 165 ? 132.066 141.844 155.750 1.00 64.79 132 LEU C N 1
ATOM 6688 C CA . LEU C 1 165 ? 130.944 140.997 155.377 1.00 64.79 132 LEU C CA 1
ATOM 6689 C C . LEU C 1 165 ? 130.789 140.969 153.864 1.00 64.79 132 LEU C C 1
ATOM 6690 O O . LEU C 1 165 ? 131.201 141.892 153.156 1.00 64.79 132 LEU C O 1
ATOM 6695 N N . THR C 1 166 ? 130.182 139.889 153.380 1.00 64.79 133 THR C N 1
ATOM 6696 C CA . THR C 1 166 ? 129.920 139.673 151.963 1.00 64.79 133 THR C CA 1
ATOM 6697 C C . THR C 1 166 ? 128.425 139.809 151.713 1.00 64.79 133 THR C C 1
ATOM 6698 O O . THR C 1 166 ? 127.619 139.243 152.455 1.00 64.79 133 THR C O 1
ATOM 6702 N N . LEU C 1 167 ? 128.053 140.556 150.676 1.00 64.79 134 LEU C N 1
ATOM 6703 C CA . LEU C 1 167 ? 126.652 140.799 150.363 1.00 64.79 134 LEU C CA 1
ATOM 6704 C C . LEU C 1 167 ? 126.324 140.327 148.955 1.00 64.79 134 LEU C C 1
ATOM 6705 O O . LEU C 1 167 ? 127.155 140.399 148.044 1.00 64.79 134 LEU C O 1
ATOM 6710 N N . THR C 1 168 ? 125.099 139.838 148.793 1.00 64.79 135 THR C N 1
ATOM 6711 C CA . THR C 1 168 ? 124.460 139.711 147.490 1.00 64.79 135 THR C CA 1
ATOM 6712 C C . THR C 1 168 ? 123.283 140.679 147.483 1.00 64.79 135 THR C C 1
ATOM 6713 O O . THR C 1 168 ? 122.298 140.470 148.199 1.00 64.79 135 THR C O 1
ATOM 6717 N N . LEU C 1 169 ? 123.383 141.730 146.678 1.00 64.79 136 LEU C N 1
ATOM 6718 C CA . LEU C 1 169 ? 122.401 142.802 146.662 1.00 64.79 136 LEU C CA 1
ATOM 6719 C C . LEU C 1 169 ? 121.635 142.776 145.349 1.00 64.79 136 LEU C C 1
ATOM 6720 O O . LEU C 1 169 ? 122.223 142.576 144.283 1.00 64.79 136 LEU C O 1
ATOM 6725 N N . SER C 1 170 ? 120.327 142.996 145.426 1.00 64.79 137 SER C N 1
ATOM 6726 C CA . SER C 1 170 ? 119.495 142.969 144.234 1.00 64.79 137 SER C CA 1
ATOM 6727 C C . SER C 1 170 ? 119.623 144.278 143.467 1.00 64.79 137 SER C C 1
ATOM 6728 O O . SER C 1 170 ? 119.757 145.354 144.058 1.00 64.79 137 SER C O 1
ATOM 6731 N N . CYS C 1 171 ? 119.581 144.178 142.143 1.00 70.68 138 CYS C N 1
ATOM 6732 C CA . CYS C 1 171 ? 119.507 145.348 141.279 1.00 70.68 138 CYS C CA 1
ATOM 6733 C C . CYS C 1 171 ? 118.671 145.043 140.041 1.00 70.68 138 CYS C C 1
ATOM 6734 O O . CYS C 1 171 ? 119.037 144.175 139.238 1.00 70.68 138 CYS C O 1
ATOM 6737 N N . PRO C 1 172 ? 117.538 145.720 139.862 1.00 71.44 139 PRO C N 1
ATOM 6738 C CA . PRO C 1 172 ? 116.776 145.569 138.614 1.00 71.44 139 PRO C CA 1
ATOM 6739 C C . PRO C 1 172 ? 117.521 146.203 137.449 1.00 71.44 139 PRO C C 1
ATOM 6740 O O . PRO C 1 172 ? 117.949 147.357 137.520 1.00 71.44 139 PRO C O 1
ATOM 6744 N N . MET C 1 173 ? 117.674 145.438 136.370 1.00 73.32 140 MET C N 1
ATOM 6745 C CA . MET C 1 173 ? 118.352 145.902 135.171 1.00 73.32 140 MET C CA 1
ATOM 6746 C C . MET C 1 173 ? 117.362 145.979 134.015 1.00 73.32 140 MET C C 1
ATOM 6747 O O . MET C 1 173 ? 116.398 145.212 133.950 1.00 73.32 140 MET C O 1
ATOM 6752 N N . ASP C 1 174 ? 117.611 146.915 133.097 1.00 71.91 141 ASP C N 1
ATOM 6753 C CA . ASP C 1 174 ? 116.656 147.194 132.027 1.00 71.91 141 ASP C CA 1
ATOM 6754 C C . ASP C 1 174 ? 116.966 146.395 130.763 1.00 71.91 141 ASP C C 1
ATOM 6755 O O . ASP C 1 174 ? 116.120 145.632 130.287 1.00 71.91 141 ASP C O 1
ATOM 6760 N N . LEU C 1 175 ? 118.128 146.626 130.165 1.00 64.79 142 LEU C N 1
ATOM 6761 C CA . LEU C 1 175 ? 118.598 145.865 128.966 1.00 64.79 142 LEU C CA 1
ATOM 6762 C C . LEU C 1 175 ? 117.886 146.190 127.650 1.00 64.79 142 LEU C C 1
ATOM 6763 O O . LEU C 1 175 ? 118.223 145.551 126.678 1.00 64.79 142 LEU C O 1
ATOM 6768 N N . LYS C 1 176 ? 116.996 147.166 127.594 1.00 64.79 143 LYS C N 1
ATOM 6769 C CA . LYS C 1 176 ? 116.352 147.571 126.318 1.00 64.79 143 LYS C CA 1
ATOM 6770 C C . LYS C 1 176 ? 117.389 148.099 125.323 1.00 64.79 143 LYS C C 1
ATOM 6771 O O . LYS C 1 176 ? 117.189 147.894 124.137 1.00 64.79 143 LYS C O 1
ATOM 6777 N N . ASN C 1 177 ? 118.411 148.812 125.778 1.00 64.79 144 ASN C N 1
ATOM 6778 C CA . ASN C 1 177 ? 119.499 149.312 124.906 1.00 64.79 144 ASN C CA 1
ATOM 6779 C C . ASN C 1 177 ? 120.713 148.451 125.181 1.00 64.79 144 ASN C C 1
ATOM 6780 O O . ASN C 1 177 ? 121.754 149.025 125.229 1.00 64.79 144 ASN C O 1
ATOM 6785 N N . PHE C 1 178 ? 120.628 147.134 125.096 1.00 64.79 145 PHE C N 1
ATOM 6786 C CA . PHE C 1 178 ? 121.662 146.241 125.663 1.00 64.79 145 PHE C CA 1
ATOM 6787 C C . PHE C 1 178 ? 123.098 146.401 125.252 1.00 64.79 145 PHE C C 1
ATOM 6788 O O . PHE C 1 178 ? 123.915 146.496 126.166 1.00 64.79 145 PHE C O 1
ATOM 6796 N N . PRO C 1 179 ? 123.526 146.482 123.996 1.00 64.79 146 PRO C N 1
ATOM 6797 C CA . PRO C 1 179 ? 124.952 146.580 123.819 1.00 64.79 146 PRO C CA 1
ATOM 6798 C C . PRO C 1 179 ? 125.318 147.906 124.500 1.00 64.79 146 PRO C C 1
ATOM 6799 O O . PRO C 1 179 ? 126.296 147.932 125.171 1.00 64.79 146 PRO C O 1
ATOM 6803 N N . MET C 1 180 ? 124.478 148.930 124.403 1.00 64.79 147 MET C N 1
ATOM 6804 C CA . MET C 1 180 ? 124.820 150.302 124.855 1.00 64.79 147 MET C CA 1
ATOM 6805 C C . MET C 1 180 ? 124.060 150.742 126.101 1.00 64.79 147 MET C C 1
ATOM 6806 O O . MET C 1 180 ? 123.672 151.895 126.148 1.00 64.79 147 MET C O 1
ATOM 6811 N N . ASP C 1 181 ? 123.844 149.860 127.059 1.00 65.86 148 ASP C N 1
ATOM 6812 C CA . ASP C 1 181 ? 123.046 150.156 128.271 1.00 65.86 148 ASP C CA 1
ATOM 6813 C C . ASP C 1 181 ? 123.894 150.671 129.432 1.00 65.86 148 ASP C C 1
ATOM 6814 O O . ASP C 1 181 ? 125.079 150.363 129.467 1.00 65.86 148 ASP C O 1
ATOM 6819 N N . VAL C 1 182 ? 123.311 151.482 130.312 1.00 69.94 149 VAL C N 1
ATOM 6820 C CA . VAL C 1 182 ? 123.944 151.958 131.533 1.00 69.94 149 VAL C CA 1
ATOM 6821 C C . VAL C 1 182 ? 123.064 151.522 132.693 1.00 69.94 149 VAL C C 1
ATOM 6822 O O . VAL C 1 182 ? 121.848 151.745 132.669 1.00 69.94 149 VAL C O 1
ATOM 6826 N N . GLN C 1 183 ? 123.667 150.904 133.700 1.00 67.30 150 GLN C N 1
ATOM 6827 C CA . GLN C 1 183 ? 122.923 150.398 134.841 1.00 67.30 150 GLN C CA 1
ATOM 6828 C C . GLN C 1 183 ? 123.289 151.164 136.105 1.00 67.30 150 GLN C C 1
ATOM 6829 O O . GLN C 1 183 ? 124.346 151.792 136.197 1.00 67.30 150 GLN C O 1
ATOM 6835 N N . THR C 1 184 ? 122.391 151.100 137.085 1.00 68.98 151 THR C N 1
ATOM 6836 C CA . THR C 1 184 ? 122.585 151.750 138.374 1.00 68.98 151 THR C CA 1
ATOM 6837 C C . THR C 1 184 ? 122.296 150.738 139.471 1.00 68.98 151 THR C C 1
ATOM 6838 O O . THR C 1 184 ? 121.157 150.279 139.609 1.00 68.98 151 THR C O 1
ATOM 6842 N N . CYS C 1 185 ? 123.319 150.395 140.246 1.00 67.41 152 CYS C N 1
ATOM 6843 C CA . CYS C 1 185 ? 123.178 149.498 141.385 1.00 67.41 152 CYS C CA 1
ATOM 6844 C C . CYS C 1 185 ? 123.208 150.315 142.669 1.00 67.41 152 CYS C C 1
ATOM 6845 O O . CYS C 1 185 ? 124.063 151.193 142.830 1.00 67.41 152 CYS C O 1
ATOM 6848 N N . ILE C 1 186 ? 122.280 150.026 143.579 1.00 64.79 153 ILE C N 1
ATOM 6849 C CA . ILE C 1 186 ? 122.203 150.774 144.826 1.00 64.79 153 ILE C CA 1
ATOM 6850 C C . ILE C 1 186 ? 122.526 149.875 146.013 1.00 64.79 153 ILE C C 1
ATOM 6851 O O . ILE C 1 186 ? 122.751 148.670 145.858 1.00 64.79 153 ILE C O 1
ATOM 6856 N N . MET C 1 187 ? 122.550 150.466 147.206 1.00 65.07 154 MET C N 1
ATOM 6857 C CA . MET C 1 187 ? 122.946 149.762 148.423 1.00 65.07 154 MET C CA 1
ATOM 6858 C C . MET C 1 187 ? 122.372 150.551 149.591 1.00 65.07 154 MET C C 1
ATOM 6859 O O . MET C 1 187 ? 122.872 151.636 149.903 1.00 65.07 154 MET C O 1
ATOM 6864 N N . GLN C 1 188 ? 121.347 150.010 150.240 1.00 64.79 155 GLN C N 1
ATOM 6865 C CA . GLN C 1 188 ? 120.544 150.755 151.201 1.00 64.79 155 GLN C CA 1
ATOM 6866 C C . GLN C 1 188 ? 120.792 150.226 152.605 1.00 64.79 155 GLN C C 1
ATOM 6867 O O . GLN C 1 188 ? 120.716 149.016 152.840 1.00 64.79 155 GLN C O 1
ATOM 6873 N N . LEU C 1 189 ? 121.089 151.135 153.532 1.00 64.79 156 LEU C N 1
ATOM 6874 C CA . LEU C 1 189 ? 121.380 150.793 154.919 1.00 64.79 156 LEU C CA 1
ATOM 6875 C C . LEU C 1 189 ? 120.243 151.321 155.782 1.00 64.79 156 LEU C C 1
ATOM 6876 O O . LEU C 1 189 ? 120.024 152.535 155.847 1.00 64.79 156 LEU C O 1
ATOM 6881 N N . GLU C 1 190 ? 119.530 150.414 156.444 1.00 66.45 157 GLU C N 1
ATOM 6882 C CA . GLU C 1 190 ? 118.295 150.747 157.138 1.00 66.45 157 GLU C CA 1
ATOM 6883 C C . GLU C 1 190 ? 118.310 150.143 158.534 1.00 66.45 157 GLU C C 1
ATOM 6884 O O . GLU C 1 190 ? 118.961 149.124 158.779 1.00 66.45 157 GLU C O 1
ATOM 6890 N N . SER C 1 191 ? 117.598 150.788 159.455 1.00 64.79 158 SER C N 1
ATOM 6891 C CA . SER C 1 191 ? 117.381 150.236 160.783 1.00 64.79 158 SER C CA 1
ATOM 6892 C C . SER C 1 191 ? 116.147 149.345 160.759 1.00 64.79 158 SER C C 1
ATOM 6893 O O . SER C 1 191 ? 115.142 149.672 160.121 1.00 64.79 158 SER C O 1
ATOM 6896 N N . PHE C 1 192 ? 116.227 148.212 161.459 1.00 64.79 159 PHE C N 1
ATOM 6897 C CA . PHE C 1 192 ? 115.157 147.225 161.374 1.00 64.79 159 PHE C CA 1
ATOM 6898 C C . PHE C 1 192 ? 113.978 147.577 162.275 1.00 64.79 159 PHE C C 1
ATOM 6899 O O . PHE C 1 192 ? 112.821 147.389 161.885 1.00 64.79 159 PHE C O 1
ATOM 6907 N N . GLY C 1 193 ? 114.246 148.086 163.476 1.00 66.13 160 GLY C N 1
ATOM 6908 C CA . GLY C 1 193 ? 113.200 148.207 164.472 1.00 66.13 160 GLY C CA 1
ATOM 6909 C C . GLY C 1 193 ? 113.196 149.489 165.278 1.00 66.13 160 GLY C C 1
ATOM 6910 O O . GLY C 1 193 ? 112.569 149.550 166.341 1.00 66.13 160 GLY C O 1
ATOM 6911 N N . TYR C 1 194 ? 113.885 150.520 164.798 1.00 67.00 161 TYR C N 1
ATOM 6912 C CA . TYR C 1 194 ? 113.953 151.802 165.486 1.00 67.00 161 TYR C CA 1
ATOM 6913 C C . TYR C 1 194 ? 113.473 152.901 164.550 1.00 67.00 161 TYR C C 1
ATOM 6914 O O . TYR C 1 194 ? 113.929 152.989 163.405 1.00 67.00 161 TYR C O 1
ATOM 6923 N N . THR C 1 195 ? 112.556 153.735 165.039 1.00 70.19 162 THR C N 1
ATOM 6924 C CA . THR C 1 195 ? 112.101 154.884 164.275 1.00 70.19 162 THR C CA 1
ATOM 6925 C C . THR C 1 195 ? 113.116 156.021 164.373 1.00 70.19 162 THR C C 1
ATOM 6926 O O . THR C 1 195 ? 114.097 155.952 165.118 1.00 70.19 162 THR C O 1
ATOM 6930 N N . MET C 1 196 ? 112.877 157.085 163.605 1.00 71.77 163 MET C N 1
ATOM 6931 C CA . MET C 1 196 ? 113.856 158.162 163.508 1.00 71.77 163 MET C CA 1
ATOM 6932 C C . MET C 1 196 ? 113.848 159.102 164.710 1.00 71.77 163 MET C C 1
ATOM 6933 O O . MET C 1 196 ? 114.550 160.117 164.675 1.00 71.77 163 MET C O 1
ATOM 6938 N N . ASN C 1 197 ? 113.091 158.803 165.764 1.00 73.00 164 ASN C N 1
ATOM 6939 C CA . ASN C 1 197 ? 113.259 159.484 167.040 1.00 73.00 164 ASN C CA 1
ATOM 6940 C C . ASN C 1 197 ? 114.046 158.649 168.040 1.00 73.00 164 ASN C C 1
ATOM 6941 O O . ASN C 1 197 ? 114.164 159.040 169.205 1.00 73.00 164 ASN C O 1
ATOM 6946 N N . ASP C 1 198 ? 114.586 157.511 167.608 1.00 71.75 165 ASP C N 1
ATOM 6947 C CA . ASP C 1 198 ? 115.511 156.715 168.401 1.00 71.75 165 ASP C CA 1
ATOM 6948 C C . ASP C 1 198 ? 116.854 156.487 167.728 1.00 71.75 165 ASP C C 1
ATOM 6949 O O . ASP C 1 198 ? 117.864 156.368 168.426 1.00 71.75 165 ASP C O 1
ATOM 6954 N N . LEU C 1 199 ? 116.895 156.420 166.398 1.00 64.79 166 LEU C N 1
ATOM 6955 C CA . LEU C 1 199 ? 118.096 156.020 165.681 1.00 64.79 166 LEU C CA 1
ATOM 6956 C C . LEU C 1 199 ? 118.126 156.714 164.328 1.00 64.79 166 LEU C C 1
ATOM 6957 O O . LEU C 1 199 ? 117.133 156.684 163.595 1.00 64.79 166 LEU C O 1
ATOM 6962 N N . ILE C 1 200 ? 119.258 157.337 164.002 1.00 64.79 167 ILE C N 1
ATOM 6963 C CA . ILE C 1 200 ? 119.432 158.070 162.752 1.00 64.79 167 ILE C CA 1
ATOM 6964 C C . ILE C 1 200 ? 120.775 157.680 162.153 1.00 64.79 167 ILE C C 1
ATOM 6965 O O . ILE C 1 200 ? 121.802 157.723 162.841 1.00 64.79 167 ILE C O 1
ATOM 6970 N N . PHE C 1 201 ? 120.771 157.299 160.877 1.00 64.79 168 PHE C N 1
ATOM 6971 C CA . PHE C 1 201 ? 121.995 156.996 160.149 1.00 64.79 168 PHE C CA 1
ATOM 6972 C C . PHE C 1 201 ? 122.426 158.198 159.318 1.00 64.79 168 PHE C C 1
ATOM 6973 O O . PHE C 1 201 ? 121.588 158.904 158.749 1.00 64.79 168 PHE C O 1
ATOM 6981 N N . GLU C 1 202 ? 123.737 158.429 159.253 1.00 64.79 169 GLU C N 1
ATOM 6982 C CA . GLU C 1 202 ? 124.311 159.467 158.408 1.00 64.79 169 GLU C CA 1
ATOM 6983 C C . GLU C 1 202 ? 125.576 158.929 157.752 1.00 64.79 169 GLU C C 1
ATOM 6984 O O . GLU C 1 202 ? 126.280 158.095 158.328 1.00 64.79 169 GLU C O 1
ATOM 6990 N N . TRP C 1 203 ? 125.861 159.408 156.545 1.00 64.79 170 TRP C N 1
ATOM 6991 C CA . TRP C 1 203 ? 127.139 159.114 155.910 1.00 64.79 170 TRP C CA 1
ATOM 6992 C C . TRP C 1 203 ? 128.241 159.959 156.539 1.00 64.79 170 TRP C C 1
ATOM 6993 O O . TRP C 1 203 ? 127.992 161.051 157.056 1.00 64.79 170 TRP C O 1
ATOM 7004 N N . GLN C 1 204 ? 129.470 159.441 156.504 1.00 75.25 171 GLN C N 1
ATOM 7005 C CA . GLN C 1 204 ? 130.610 160.273 156.867 1.00 75.25 171 GLN C CA 1
ATOM 7006 C C . GLN C 1 204 ? 130.757 161.436 155.893 1.00 75.25 171 GLN C C 1
ATOM 7007 O O . GLN C 1 204 ? 130.353 161.358 154.730 1.00 75.25 171 GLN C O 1
ATOM 7013 N N . ASP C 1 205 ? 131.347 162.527 156.380 1.00 86.41 172 ASP C N 1
ATOM 7014 C CA . ASP C 1 205 ? 131.531 163.705 155.541 1.00 86.41 172 ASP C CA 1
ATOM 7015 C C . ASP C 1 205 ? 132.776 163.637 154.659 1.00 86.41 172 ASP C C 1
ATOM 7016 O O . ASP C 1 205 ? 132.761 164.161 153.540 1.00 86.41 172 ASP C O 1
ATOM 7021 N N . GLU C 1 206 ? 133.852 163.006 155.135 1.00 88.80 173 GLU C N 1
ATOM 7022 C CA . GLU C 1 206 ? 135.102 162.986 154.375 1.00 88.80 173 GLU C CA 1
ATOM 7023 C C . GLU C 1 206 ? 135.156 161.934 153.269 1.00 88.80 173 GLU C C 1
ATOM 7024 O O . GLU C 1 206 ? 135.340 162.269 152.094 1.00 88.80 173 GLU C O 1
ATOM 7030 N N . ALA C 1 207 ? 134.999 160.658 153.616 1.00 78.28 174 ALA C N 1
ATOM 7031 C CA . ALA C 1 207 ? 134.905 159.595 152.612 1.00 78.28 174 ALA C CA 1
ATOM 7032 C C . ALA C 1 207 ? 134.003 158.474 153.093 1.00 78.28 174 ALA C C 1
ATOM 7033 O O . ALA C 1 207 ? 134.471 157.486 153.675 1.00 78.28 174 ALA C O 1
ATOM 7035 N N . PRO C 1 208 ? 132.692 158.587 152.871 1.00 71.45 175 PRO C N 1
ATOM 7036 C CA . PRO C 1 208 ? 131.798 157.524 153.351 1.00 71.45 175 PRO C CA 1
ATOM 7037 C C . PRO C 1 208 ? 131.877 156.252 152.522 1.00 71.45 175 PRO C C 1
ATOM 7038 O O . PRO C 1 208 ? 131.717 155.160 153.079 1.00 71.45 175 PRO C O 1
ATOM 7042 N N . VAL C 1 209 ? 132.111 156.348 151.215 1.00 64.79 176 VAL C N 1
ATOM 7043 C CA . VAL C 1 209 ? 132.211 155.180 150.343 1.00 64.79 176 VAL C CA 1
ATOM 7044 C C . VAL C 1 209 ? 133.493 155.268 149.525 1.00 64.79 176 VAL C C 1
ATOM 7045 O O . VAL C 1 209 ? 133.658 156.193 148.720 1.00 64.79 176 VAL C O 1
ATOM 7049 N N . GLN C 1 210 ? 134.393 154.311 149.732 1.00 64.79 177 GLN C N 1
ATOM 7050 C CA . GLN C 1 210 ? 135.627 154.197 148.972 1.00 64.79 177 GLN C CA 1
ATOM 7051 C C . GLN C 1 210 ? 135.706 152.819 148.328 1.00 64.79 177 GLN C C 1
ATOM 7052 O O . GLN C 1 210 ? 135.131 151.848 148.826 1.00 64.79 177 GLN C O 1
ATOM 7058 N N . VAL C 1 211 ? 136.424 152.744 147.207 1.00 64.79 178 VAL C N 1
ATOM 7059 C CA . VAL C 1 211 ? 136.615 151.503 146.466 1.00 64.79 178 VAL C CA 1
ATOM 7060 C C . VAL C 1 211 ? 138.108 151.236 146.352 1.00 64.79 178 VAL C C 1
ATOM 7061 O O . VAL C 1 211 ? 138.895 152.157 146.110 1.00 64.79 178 VAL C O 1
ATOM 7065 N N . ALA C 1 212 ? 138.494 149.976 146.540 1.00 66.75 179 ALA C N 1
ATOM 7066 C CA . ALA C 1 212 ? 139.888 149.583 146.396 1.00 66.75 179 ALA C CA 1
ATOM 7067 C C . ALA C 1 212 ? 140.365 149.802 144.965 1.00 66.75 179 ALA C C 1
ATOM 7068 O O . ALA C 1 212 ? 139.588 149.741 144.008 1.00 66.75 179 ALA C O 1
ATOM 7070 N N . GLU C 1 213 ? 141.662 150.059 144.826 1.00 76.60 180 GLU C N 1
ATOM 7071 C CA . GLU C 1 213 ? 142.256 150.276 143.516 1.00 76.60 180 GLU C CA 1
ATOM 7072 C C . GLU C 1 213 ? 142.418 148.957 142.770 1.00 76.60 180 GLU C C 1
ATOM 7073 O O . GLU C 1 213 ? 142.676 147.907 143.365 1.00 76.60 180 GLU C O 1
ATOM 7079 N N . GLY C 1 214 ? 142.265 149.025 141.452 1.00 73.80 181 GLY C N 1
ATOM 7080 C CA . GLY C 1 214 ? 142.605 147.913 140.589 1.00 73.80 181 GLY C CA 1
ATOM 7081 C C . GLY C 1 214 ? 141.517 146.884 140.389 1.00 73.80 181 GLY C C 1
ATOM 7082 O O . GLY C 1 214 ? 141.818 145.771 139.947 1.00 73.80 181 GLY C O 1
ATOM 7083 N N . LEU C 1 215 ? 140.265 147.215 140.696 1.00 69.29 182 LEU C N 1
ATOM 7084 C CA . LEU C 1 215 ? 139.163 146.293 140.457 1.00 69.29 182 LEU C CA 1
ATOM 7085 C C . LEU C 1 215 ? 138.753 146.352 138.992 1.00 69.29 182 LEU C C 1
ATOM 7086 O O . LEU C 1 215 ? 138.624 147.438 138.418 1.00 69.29 182 LEU C O 1
ATOM 7091 N N . THR C 1 216 ? 138.550 145.185 138.389 1.00 69.02 183 THR C N 1
ATOM 7092 C CA . THR C 1 216 ? 138.077 145.080 137.019 1.00 69.02 183 THR C CA 1
ATOM 7093 C C . THR C 1 216 ? 136.787 144.271 136.965 1.00 69.02 183 THR C C 1
ATOM 7094 O O . THR C 1 216 ? 136.503 143.452 137.844 1.00 69.02 183 THR C O 1
ATOM 7098 N N . LEU C 1 217 ? 136.007 144.515 135.914 1.00 64.79 184 LEU C N 1
ATOM 7099 C CA . LEU C 1 217 ? 134.798 143.755 135.653 1.00 64.79 184 LEU C CA 1
ATOM 7100 C C . LEU C 1 217 ? 134.861 143.188 134.241 1.00 64.79 184 LEU C C 1
ATOM 7101 O O . LEU C 1 217 ? 135.389 143.844 133.334 1.00 64.79 184 LEU C O 1
ATOM 7106 N N . PRO C 1 218 ? 134.345 141.976 134.023 1.00 65.16 185 PRO C N 1
ATOM 7107 C CA . PRO C 1 218 ? 134.399 141.406 132.668 1.00 65.16 185 PRO C CA 1
ATOM 7108 C C . PRO C 1 218 ? 133.514 142.131 131.670 1.00 65.16 185 PRO C C 1
ATOM 7109 O O . PRO C 1 218 ? 133.879 142.221 130.492 1.00 65.16 185 PRO C O 1
ATOM 7113 N N . GLN C 1 219 ? 132.368 142.655 132.100 1.00 65.13 186 GLN C N 1
ATOM 7114 C CA . GLN C 1 219 ? 131.407 143.267 131.191 1.00 65.13 186 GLN C CA 1
ATOM 7115 C C . GLN C 1 219 ? 131.250 144.767 131.377 1.00 65.13 186 GLN C C 1
ATOM 7116 O O . GLN C 1 219 ? 131.067 145.487 130.393 1.00 65.13 186 GLN C O 1
ATOM 7122 N N . PHE C 1 220 ? 131.315 145.260 132.607 1.00 64.79 187 PHE C N 1
ATOM 7123 C CA . PHE C 1 220 ? 130.976 146.640 132.921 1.00 64.79 187 PHE C CA 1
ATOM 7124 C C . PHE C 1 220 ? 132.227 147.440 133.271 1.00 64.79 187 PHE C C 1
ATOM 7125 O O . PHE C 1 220 ? 133.355 146.942 133.234 1.00 64.79 187 PHE C O 1
ATOM 7133 N N . LEU C 1 221 ? 132.000 148.706 133.616 1.00 65.12 188 LEU C N 1
ATOM 7134 C CA . LEU C 1 221 ? 133.069 149.625 134.001 1.00 65.12 188 LEU C CA 1
ATOM 7135 C C . LEU C 1 221 ? 132.479 150.536 135.068 1.00 65.12 188 LEU C C 1
ATOM 7136 O O . LEU C 1 221 ? 131.590 151.340 134.772 1.00 65.12 188 LEU C O 1
ATOM 7141 N N . LEU C 1 222 ? 132.969 150.413 136.299 1.00 66.56 189 LEU C N 1
ATOM 7142 C CA . LEU C 1 222 ? 132.405 151.156 137.419 1.00 66.56 189 LEU C CA 1
ATOM 7143 C C . LEU C 1 222 ? 132.909 152.593 137.389 1.00 66.56 189 LEU C C 1
ATOM 7144 O O . LEU C 1 222 ? 134.121 152.832 137.415 1.00 66.56 189 LEU C O 1
ATOM 7149 N N . LYS C 1 223 ? 131.983 153.546 137.330 1.00 72.79 190 LYS C N 1
ATOM 7150 C CA . LYS C 1 223 ? 132.360 154.949 137.270 1.00 72.79 190 LYS C CA 1
ATOM 7151 C C . LYS C 1 223 ? 132.874 155.426 138.625 1.00 72.79 190 LYS C C 1
ATOM 7152 O O . LYS C 1 223 ? 132.678 154.783 139.661 1.00 72.79 190 LYS C O 1
ATOM 7158 N N . GLU C 1 224 ? 133.544 156.579 138.607 1.00 83.33 191 GLU C N 1
ATOM 7159 C CA . GLU C 1 224 ? 134.193 157.091 139.807 1.00 83.33 191 GLU C CA 1
ATOM 7160 C C . GLU C 1 224 ? 133.240 157.875 140.700 1.00 83.33 191 GLU C C 1
ATOM 7161 O O . GLU C 1 224 ? 133.503 158.004 141.901 1.00 83.33 191 GLU C O 1
ATOM 7167 N N . GLU C 1 225 ? 132.145 158.391 140.148 1.00 84.21 192 GLU C N 1
ATOM 7168 C CA . GLU C 1 225 ? 131.245 159.284 140.866 1.00 84.21 192 GLU C CA 1
ATOM 7169 C C . GLU C 1 225 ? 130.093 158.489 141.468 1.00 84.21 192 GLU C C 1
ATOM 7170 O O . GLU C 1 225 ? 129.474 157.666 140.786 1.00 84.21 192 GLU C O 1
ATOM 7176 N N . LYS C 1 226 ? 129.813 158.740 142.747 1.00 79.34 193 LYS C N 1
ATOM 7177 C CA . LYS C 1 226 ? 128.793 158.022 143.497 1.00 79.34 193 LYS C CA 1
ATOM 7178 C C . LYS C 1 226 ? 127.863 159.007 144.187 1.00 79.34 193 LYS C C 1
ATOM 7179 O O . LYS C 1 226 ? 128.309 160.028 144.719 1.00 79.34 193 LYS C O 1
ATOM 7185 N N . ASP C 1 227 ? 126.571 158.695 144.178 1.00 79.55 194 ASP C N 1
ATOM 7186 C CA . ASP C 1 227 ? 125.572 159.507 144.856 1.00 79.55 194 ASP C CA 1
ATOM 7187 C C . ASP C 1 227 ? 125.388 159.020 146.285 1.00 79.55 194 ASP C C 1
ATOM 7188 O O . ASP C 1 227 ? 125.338 157.814 146.540 1.00 79.55 194 ASP C O 1
ATOM 7193 N N . LEU C 1 228 ? 125.290 159.965 147.217 1.00 71.70 195 LEU C N 1
ATOM 7194 C CA . LEU C 1 228 ? 124.883 159.672 148.585 1.00 71.70 195 LEU C CA 1
ATOM 7195 C C . LEU C 1 228 ? 123.519 160.309 148.807 1.00 71.70 195 LEU C C 1
ATOM 7196 O O . LEU C 1 228 ? 123.388 161.536 148.742 1.00 71.70 195 LEU C O 1
ATOM 7201 N N . ARG C 1 229 ? 122.512 159.481 149.072 1.00 75.05 196 ARG C N 1
ATOM 7202 C CA . ARG C 1 229 ? 121.140 159.951 149.181 1.00 75.05 196 ARG C CA 1
ATOM 7203 C C . ARG C 1 229 ? 120.544 159.527 150.514 1.00 75.05 196 ARG C C 1
ATOM 7204 O O . ARG C 1 229 ? 121.034 158.610 151.178 1.00 75.05 196 ARG C O 1
ATOM 7212 N N . TYR C 1 230 ? 119.470 160.208 150.896 1.00 72.06 197 TYR C N 1
ATOM 7213 C CA . TYR C 1 230 ? 118.547 159.709 151.903 1.00 72.06 197 TYR C CA 1
ATOM 7214 C C . TYR C 1 230 ? 117.391 159.008 151.205 1.00 72.06 197 TYR C C 1
ATOM 7215 O O . TYR C 1 230 ? 116.848 159.519 150.221 1.00 72.06 197 TYR C O 1
ATOM 7224 N N . CYS C 1 231 ? 117.015 157.836 151.712 1.00 73.43 198 CYS C N 1
ATOM 7225 C CA . CYS C 1 231 ? 115.848 157.113 151.215 1.00 73.43 198 CYS C CA 1
ATOM 7226 C C . CYS C 1 231 ? 114.948 156.751 152.395 1.00 73.43 198 CYS C C 1
ATOM 7227 O O . CYS C 1 231 ? 114.618 155.590 152.629 1.00 73.43 198 CYS C O 1
ATOM 7230 N N . THR C 1 232 ? 114.559 157.778 153.151 1.00 73.28 199 THR C N 1
ATOM 7231 C CA . THR C 1 232 ? 113.865 157.579 154.416 1.00 73.28 199 THR C CA 1
ATOM 7232 C C . THR C 1 232 ? 112.525 156.885 154.196 1.00 73.28 199 THR C C 1
ATOM 7233 O O . THR C 1 232 ? 111.724 157.305 153.358 1.00 73.28 199 THR C O 1
ATOM 7237 N N . LYS C 1 233 ? 112.285 155.818 154.954 1.00 74.84 200 LYS C N 1
ATOM 7238 C CA . LYS C 1 233 ? 111.065 155.037 154.816 1.00 74.84 200 LYS C CA 1
ATOM 7239 C C . LYS C 1 233 ? 109.967 155.610 155.702 1.00 74.84 200 LYS C C 1
ATOM 7240 O O . LYS C 1 233 ? 110.202 155.946 156.866 1.00 74.84 200 LYS C O 1
ATOM 7246 N N . HIS C 1 234 ? 108.766 155.717 155.141 1.00 81.60 201 HIS C N 1
ATOM 7247 C CA . HIS C 1 234 ? 107.572 156.107 155.882 1.00 81.60 201 HIS C CA 1
ATOM 7248 C C . HIS C 1 234 ? 106.625 154.914 155.891 1.00 81.60 201 HIS C C 1
ATOM 7249 O O . HIS C 1 234 ? 106.090 154.534 154.844 1.00 81.60 201 HIS C O 1
ATOM 7256 N N . TYR C 1 235 ? 106.415 154.330 157.065 1.00 85.65 202 TYR C N 1
ATOM 7257 C CA . TYR C 1 235 ? 105.515 153.197 157.229 1.00 85.65 202 TYR C CA 1
ATOM 7258 C C . TYR C 1 235 ? 104.356 153.582 158.145 1.00 85.65 202 TYR C C 1
ATOM 7259 O O . TYR C 1 235 ? 104.242 154.723 158.598 1.00 85.65 202 TYR C O 1
ATOM 7268 N N . ASN C 1 236 ? 103.486 152.604 158.407 1.00 91.69 203 ASN C N 1
ATOM 7269 C CA . ASN C 1 236 ? 102.444 152.782 159.412 1.00 91.69 203 ASN C CA 1
ATOM 7270 C C . ASN C 1 236 ? 103.041 152.937 160.805 1.00 91.69 203 ASN C C 1
ATOM 7271 O O . ASN C 1 236 ? 102.517 153.692 161.633 1.00 91.69 203 ASN C O 1
ATOM 7276 N N . THR C 1 237 ? 104.136 152.225 161.078 1.00 89.64 204 THR C N 1
ATOM 7277 C CA . THR C 1 237 ? 104.751 152.265 162.401 1.00 89.64 204 THR C CA 1
ATOM 7278 C C . THR C 1 237 ? 105.385 153.621 162.685 1.00 89.64 204 THR C C 1
ATOM 7279 O O . THR C 1 237 ? 105.369 154.084 163.832 1.00 89.64 204 THR C O 1
ATOM 7283 N N . GLY C 1 238 ? 105.922 154.274 161.668 1.00 82.89 205 GLY C N 1
ATOM 7284 C CA . GLY C 1 238 ? 106.565 155.556 161.843 1.00 82.89 205 GLY C CA 1
ATOM 7285 C C . GLY C 1 238 ? 107.617 155.769 160.773 1.00 82.89 205 GLY C C 1
ATOM 7286 O O . GLY C 1 238 ? 107.583 155.144 159.718 1.00 82.89 205 GLY C O 1
ATOM 7287 N N . LYS C 1 239 ? 108.548 156.666 161.077 1.00 76.52 206 LYS C N 1
ATOM 7288 C CA . LYS C 1 239 ? 109.557 157.111 160.128 1.00 76.52 206 LYS C CA 1
ATOM 7289 C C . LYS C 1 239 ? 110.873 156.414 160.454 1.00 76.52 206 LYS C C 1
ATOM 7290 O O . LYS C 1 239 ? 111.389 156.551 161.568 1.00 76.52 206 LYS C O 1
ATOM 7296 N N . PHE C 1 240 ? 111.392 155.648 159.499 1.00 71.66 207 PHE C N 1
ATOM 7297 C CA . PHE C 1 240 ? 112.564 154.810 159.707 1.00 71.66 207 PHE C CA 1
ATOM 7298 C C . PHE C 1 240 ? 113.731 155.329 158.879 1.00 71.66 207 PHE C C 1
ATOM 7299 O O . PHE C 1 240 ? 113.568 155.665 157.701 1.00 71.66 207 PHE C O 1
ATOM 7307 N N . THR C 1 241 ? 114.906 155.399 159.499 1.00 66.19 208 THR C N 1
ATOM 7308 C CA . THR C 1 241 ? 116.064 155.973 158.830 1.00 66.19 208 THR C CA 1
ATOM 7309 C C . THR C 1 241 ? 116.615 155.013 157.781 1.00 66.19 208 THR C C 1
ATOM 7310 O O . THR C 1 241 ? 116.532 153.788 157.916 1.00 66.19 208 THR C O 1
ATOM 7314 N N . CYS C 1 242 ? 117.161 155.587 156.710 1.00 65.59 209 CYS C N 1
ATOM 7315 C CA . CYS C 1 242 ? 117.681 154.803 155.598 1.00 65.59 209 CYS C CA 1
ATOM 7316 C C . CYS C 1 242 ? 118.562 155.664 154.701 1.00 65.59 209 CYS C C 1
ATOM 7317 O O . CYS C 1 242 ? 118.117 156.699 154.195 1.00 65.59 209 CYS C O 1
ATOM 7320 N N . ILE C 1 243 ? 119.807 155.246 154.500 1.00 64.79 210 ILE C N 1
ATOM 7321 C CA . ILE C 1 243 ? 120.727 155.926 153.599 1.00 64.79 210 ILE C CA 1
ATOM 7322 C C . ILE C 1 243 ? 121.134 154.947 152.507 1.00 64.79 210 ILE C C 1
ATOM 7323 O O . ILE C 1 243 ? 121.118 153.727 152.705 1.00 64.79 210 ILE C O 1
ATOM 7328 N N . GLU C 1 244 ? 121.492 155.486 151.343 1.00 67.81 211 GLU C N 1
ATOM 7329 C CA . GLU C 1 244 ? 121.827 154.646 150.204 1.00 67.81 211 GLU C CA 1
ATOM 7330 C C . GLU C 1 244 ? 122.972 155.265 149.416 1.00 67.81 211 GLU C C 1
ATOM 7331 O O . GLU C 1 244 ? 123.286 156.449 149.552 1.00 67.81 211 GLU C O 1
ATOM 7337 N N . VAL C 1 245 ? 123.595 154.432 148.588 1.00 67.54 212 VAL C N 1
ATOM 7338 C CA . VAL C 1 245 ? 124.618 154.853 147.641 1.00 67.54 212 VAL C CA 1
ATOM 7339 C C . VAL C 1 245 ? 124.299 154.261 146.280 1.00 67.54 212 VAL C C 1
ATOM 7340 O O . VAL C 1 245 ? 123.819 153.128 146.187 1.00 67.54 212 VAL C O 1
ATOM 7344 N N . ARG C 1 246 ? 124.568 155.022 145.224 1.00 69.46 213 ARG C N 1
ATOM 7345 C CA . ARG C 1 246 ? 124.293 154.593 143.862 1.00 69.46 213 ARG C CA 1
ATOM 7346 C C . ARG C 1 246 ? 125.609 154.452 143.113 1.00 69.46 213 ARG C C 1
ATOM 7347 O O . ARG C 1 246 ? 126.444 155.364 143.139 1.00 69.46 213 ARG C O 1
ATOM 7355 N N . PHE C 1 247 ? 125.790 153.315 142.452 1.00 65.81 214 PHE C N 1
ATOM 7356 C CA . PHE C 1 247 ? 126.937 153.071 141.591 1.00 65.81 214 PHE C CA 1
ATOM 7357 C C . PHE C 1 247 ? 126.476 153.047 140.142 1.00 65.81 214 PHE C C 1
ATOM 7358 O O . PHE C 1 247 ? 125.405 152.518 139.833 1.00 65.81 214 PHE C O 1
ATOM 7366 N N . HIS C 1 248 ? 127.285 153.617 139.256 1.00 68.55 215 HIS C N 1
ATOM 7367 C CA . HIS C 1 248 ? 126.956 153.703 137.840 1.00 68.55 215 HIS C CA 1
ATOM 7368 C C . HIS C 1 248 ? 127.881 152.793 137.043 1.00 68.55 215 HIS C C 1
ATOM 7369 O O . HIS C 1 248 ? 129.105 152.855 137.201 1.00 68.55 215 HIS C O 1
ATOM 7376 N N . LEU C 1 249 ? 127.296 151.948 136.199 1.00 65.63 216 LEU C N 1
ATOM 7377 C CA . LEU C 1 249 ? 128.043 150.970 135.418 1.00 65.63 216 LEU C CA 1
ATOM 7378 C C . LEU C 1 249 ? 127.757 151.186 133.940 1.00 65.63 216 LEU C C 1
ATOM 7379 O O . LEU C 1 249 ? 126.591 151.263 133.538 1.00 65.63 216 LEU C O 1
ATOM 7384 N N . GLU C 1 250 ? 128.812 151.283 133.135 1.00 69.67 217 GLU C N 1
ATOM 7385 C CA . GLU C 1 250 ? 128.684 151.400 131.688 1.00 69.67 217 GLU C CA 1
ATOM 7386 C C . GLU C 1 250 ? 129.274 150.170 131.012 1.00 69.67 217 GLU C C 1
ATOM 7387 O O . GLU C 1 250 ? 130.422 149.800 131.283 1.00 69.67 217 GLU C O 1
ATOM 7393 N N . ARG C 1 251 ? 128.492 149.537 130.140 1.00 64.79 218 ARG C N 1
ATOM 7394 C CA . ARG C 1 251 ? 128.972 148.360 129.428 1.00 64.79 218 ARG C CA 1
ATOM 7395 C C . ARG C 1 251 ? 129.951 148.774 128.333 1.00 64.79 218 ARG C C 1
ATOM 7396 O O . ARG C 1 251 ? 129.736 149.773 127.638 1.00 64.79 218 ARG C O 1
ATOM 7404 N N . GLN C 1 252 ? 131.028 148.009 128.174 1.00 65.48 219 GLN C N 1
ATOM 7405 C CA . GLN C 1 252 ? 131.968 148.257 127.088 1.00 65.48 219 GLN C CA 1
ATOM 7406 C C . GLN C 1 252 ? 131.438 147.675 125.780 1.00 65.48 219 GLN C C 1
ATOM 7407 O O . GLN C 1 252 ? 130.819 146.607 125.770 1.00 65.48 219 GLN C O 1
ATOM 7413 N N . MET C 1 253 ? 131.680 148.378 124.671 1.00 66.84 220 MET C N 1
ATOM 7414 C CA . MET C 1 253 ? 131.078 148.006 123.395 1.00 66.84 220 MET C CA 1
ATOM 7415 C C . MET C 1 253 ? 132.052 147.405 122.387 1.00 66.84 220 MET C C 1
ATOM 7416 O O . MET C 1 253 ? 131.615 146.995 121.301 1.00 66.84 220 MET C O 1
ATOM 7421 N N . GLY C 1 254 ? 133.350 147.352 122.700 1.00 64.79 221 GLY C N 1
ATOM 7422 C CA . GLY C 1 254 ? 134.330 147.062 121.663 1.00 64.79 221 GLY C CA 1
ATOM 7423 C C . GLY C 1 254 ? 134.203 145.657 121.106 1.00 64.79 221 GLY C C 1
ATOM 7424 O O . GLY C 1 254 ? 134.320 145.436 119.893 1.00 64.79 221 GLY C O 1
ATOM 7425 N N . TYR C 1 255 ? 133.892 144.698 121.979 1.00 64.79 222 TYR C N 1
ATOM 7426 C CA . TYR C 1 255 ? 133.761 143.317 121.540 1.00 64.79 222 TYR C CA 1
ATOM 7427 C C . TYR C 1 255 ? 132.511 143.136 120.698 1.00 64.79 222 TYR C C 1
ATOM 7428 O O . TYR C 1 255 ? 132.530 142.405 119.697 1.00 64.79 222 TYR C O 1
ATOM 7437 N N . TYR C 1 256 ? 131.429 143.838 121.049 1.00 64.79 223 TYR C N 1
ATOM 7438 C CA . TYR C 1 256 ? 130.203 143.655 120.288 1.00 64.79 223 TYR C CA 1
ATOM 7439 C C . TYR C 1 256 ? 130.339 144.326 118.935 1.00 64.79 223 TYR C C 1
ATOM 7440 O O . TYR C 1 256 ? 129.854 143.795 117.930 1.00 64.79 223 TYR C O 1
ATOM 7449 N N . LEU C 1 257 ? 131.161 145.379 118.874 1.00 64.79 224 LEU C N 1
ATOM 7450 C CA . LEU C 1 257 ? 131.447 146.052 117.614 1.00 64.79 224 LEU C CA 1
ATOM 7451 C C . LEU C 1 257 ? 132.245 145.144 116.695 1.00 64.79 224 LEU C C 1
ATOM 7452 O O . LEU C 1 257 ? 131.935 145.016 115.505 1.00 64.79 224 LEU C O 1
ATOM 7457 N N . ILE C 1 258 ? 133.282 144.501 117.232 1.00 64.79 225 ILE C N 1
ATOM 7458 C CA . ILE C 1 258 ? 134.183 143.754 116.362 1.00 64.79 225 ILE C CA 1
ATOM 7459 C C . ILE C 1 258 ? 133.624 142.375 116.018 1.00 64.79 225 ILE C C 1
ATOM 7460 O O . ILE C 1 258 ? 134.056 141.771 115.029 1.00 64.79 225 ILE C O 1
ATOM 7465 N N . GLN C 1 259 ? 132.665 141.861 116.797 1.00 64.79 226 GLN C N 1
ATOM 7466 C CA . GLN C 1 259 ? 132.170 140.503 116.614 1.00 64.79 226 GLN C CA 1
ATOM 7467 C C . GLN C 1 259 ? 130.737 140.375 116.102 1.00 64.79 226 GLN C C 1
ATOM 7468 O O . GLN C 1 259 ? 130.411 139.346 115.498 1.00 64.79 226 GLN C O 1
ATOM 7474 N N . MET C 1 260 ? 129.879 141.379 116.283 1.00 64.79 227 MET C N 1
ATOM 7475 C CA . MET C 1 260 ? 128.487 141.303 115.856 1.00 64.79 227 MET C CA 1
ATOM 7476 C C . MET C 1 260 ? 128.109 142.362 114.835 1.00 64.79 227 MET C C 1
ATOM 7477 O O . MET C 1 260 ? 127.539 142.029 113.789 1.00 64.79 227 MET C O 1
ATOM 7482 N N . TYR C 1 261 ? 128.400 143.631 115.106 1.00 64.79 228 TYR C N 1
ATOM 7483 C CA . TYR C 1 261 ? 127.913 144.709 114.253 1.00 64.79 228 TYR C CA 1
ATOM 7484 C C . TYR C 1 261 ? 128.675 144.749 112.932 1.00 64.79 228 TYR C C 1
ATOM 7485 O O . TYR C 1 261 ? 128.069 144.881 111.863 1.00 64.79 228 TYR C O 1
ATOM 7494 N N . ILE C 1 262 ? 129.998 144.641 112.979 1.00 64.79 229 ILE C N 1
ATOM 7495 C CA . ILE C 1 262 ? 130.821 144.752 111.775 1.00 64.79 229 ILE C CA 1
ATOM 7496 C C . ILE C 1 262 ? 130.702 143.519 110.873 1.00 64.79 229 ILE C C 1
ATOM 7497 O O . ILE C 1 262 ? 130.587 143.692 109.648 1.00 64.79 229 ILE C O 1
ATOM 7502 N N . PRO C 1 263 ? 130.706 142.271 111.383 1.00 64.79 230 PRO C N 1
ATOM 7503 C CA . PRO C 1 263 ? 130.435 141.141 110.470 1.00 64.79 230 PRO C CA 1
ATOM 7504 C C . PRO C 1 263 ? 129.062 141.177 109.814 1.00 64.79 230 PRO C C 1
ATOM 7505 O O . PRO C 1 263 ? 128.939 140.827 108.630 1.00 64.79 230 PRO C O 1
ATOM 7509 N N . SER C 1 264 ? 128.031 141.636 110.531 1.00 64.79 231 SER C N 1
ATOM 7510 C CA . SER C 1 264 ? 126.717 141.762 109.908 1.00 64.79 231 SER C CA 1
ATOM 7511 C C . SER C 1 264 ? 126.752 142.804 108.801 1.00 64.79 231 SER C C 1
ATOM 7512 O O . SER C 1 264 ? 126.121 142.632 107.748 1.00 64.79 231 SER C O 1
ATOM 7515 N N . LEU C 1 265 ? 127.527 143.871 109.003 1.00 64.79 232 LEU C N 1
ATOM 7516 C CA . LEU C 1 265 ? 127.594 144.912 107.991 1.00 64.79 232 LEU C CA 1
ATOM 7517 C C . LEU C 1 265 ? 128.358 144.413 106.776 1.00 64.79 232 LEU C C 1
ATOM 7518 O O . LEU C 1 265 ? 128.006 144.752 105.639 1.00 64.79 232 LEU C O 1
ATOM 7523 N N . LEU C 1 266 ? 129.379 143.572 106.988 1.00 64.79 233 LEU C N 1
ATOM 7524 C CA . LEU C 1 266 ? 130.085 143.029 105.836 1.00 64.79 233 LEU C CA 1
ATOM 7525 C C . LEU C 1 266 ? 129.194 142.067 105.067 1.00 64.79 233 LEU C C 1
ATOM 7526 O O . LEU C 1 266 ? 129.281 141.994 103.836 1.00 64.79 233 LEU C O 1
ATOM 7531 N N . ILE C 1 267 ? 128.303 141.353 105.763 1.00 64.79 234 ILE C N 1
ATOM 7532 C CA . ILE C 1 267 ? 127.430 140.425 105.053 1.00 64.79 234 ILE C CA 1
ATOM 7533 C C . ILE C 1 267 ? 126.395 141.205 104.250 1.00 64.79 234 ILE C C 1
ATOM 7534 O O . ILE C 1 267 ? 126.046 140.841 103.113 1.00 64.79 234 ILE C O 1
ATOM 7539 N N . VAL C 1 268 ? 125.938 142.336 104.803 1.00 64.79 235 VAL C N 1
ATOM 7540 C CA . VAL C 1 268 ? 125.005 143.176 104.064 1.00 64.79 235 VAL C CA 1
ATOM 7541 C C . VAL C 1 268 ? 125.686 143.751 102.830 1.00 64.79 235 VAL C C 1
ATOM 7542 O O . VAL C 1 268 ? 125.081 143.831 101.754 1.00 64.79 235 VAL C O 1
ATOM 7546 N N . ILE C 1 269 ? 126.954 144.158 102.962 1.00 64.79 236 ILE C N 1
ATOM 7547 C CA . ILE C 1 269 ? 127.663 144.689 101.802 1.00 64.79 236 ILE C CA 1
ATOM 7548 C C . ILE C 1 269 ? 127.847 143.596 100.754 1.00 64.79 236 ILE C C 1
ATOM 7549 O O . ILE C 1 269 ? 127.744 143.847 99.548 1.00 64.79 236 ILE C O 1
ATOM 7554 N N . LEU C 1 270 ? 128.100 142.360 101.203 1.00 64.79 237 LEU C N 1
ATOM 7555 C CA . LEU C 1 270 ? 128.280 141.256 100.265 1.00 64.79 237 LEU C CA 1
ATOM 7556 C C . LEU C 1 270 ? 126.997 140.948 99.513 1.00 64.79 237 LEU C C 1
ATOM 7557 O O . LEU C 1 270 ? 127.047 140.444 98.385 1.00 64.79 237 LEU C O 1
ATOM 7562 N N . SER C 1 271 ? 125.842 141.235 100.118 1.00 64.79 238 SER C N 1
ATOM 7563 C CA . SER C 1 271 ? 124.596 141.011 99.393 1.00 64.79 238 SER C CA 1
ATOM 7564 C C . SER C 1 271 ? 124.367 142.032 98.282 1.00 64.79 238 SER C C 1
ATOM 7565 O O . SER C 1 271 ? 123.550 141.781 97.390 1.00 64.79 238 SER C O 1
ATOM 7568 N N . TRP C 1 272 ? 125.065 143.171 98.310 1.00 64.79 239 TRP C N 1
ATOM 7569 C CA . TRP C 1 272 ? 124.908 144.184 97.270 1.00 64.79 239 TRP C CA 1
ATOM 7570 C C . TRP C 1 272 ? 125.698 143.898 95.999 1.00 64.79 239 TRP C C 1
ATOM 7571 O O . TRP C 1 272 ? 125.397 144.494 94.959 1.00 64.79 239 TRP C O 1
ATOM 7582 N N . VAL C 1 273 ? 126.695 143.011 96.047 1.00 64.79 240 VAL C N 1
ATOM 7583 C CA . VAL C 1 273 ? 127.487 142.729 94.855 1.00 64.79 240 VAL C CA 1
ATOM 7584 C C . VAL C 1 273 ? 126.735 141.916 93.814 1.00 64.79 240 VAL C C 1
ATOM 7585 O O . VAL C 1 273 ? 127.225 141.769 92.689 1.00 64.79 240 VAL C O 1
ATOM 7589 N N . SER C 1 274 ? 125.558 141.385 94.156 1.00 64.79 241 SER C N 1
ATOM 7590 C CA . SER C 1 274 ? 124.696 140.784 93.143 1.00 64.79 241 SER C CA 1
ATOM 7591 C C . SER C 1 274 ? 124.259 141.800 92.096 1.00 64.79 241 SER C C 1
ATOM 7592 O O . SER C 1 274 ? 124.073 141.444 90.927 1.00 64.79 241 SER C O 1
ATOM 7595 N N . PHE C 1 275 ? 124.096 143.067 92.490 1.00 64.79 242 PHE C N 1
ATOM 7596 C CA . PHE C 1 275 ? 123.617 144.083 91.562 1.00 64.79 242 PHE C CA 1
ATOM 7597 C C . PHE C 1 275 ? 124.636 144.421 90.481 1.00 64.79 242 PHE C C 1
ATOM 7598 O O . PHE C 1 275 ? 124.261 145.000 89.456 1.00 64.79 242 PHE C O 1
ATOM 7606 N N . TRP C 1 276 ? 125.905 144.076 90.682 1.00 64.79 243 TRP C N 1
ATOM 7607 C CA . TRP C 1 276 ? 126.942 144.284 89.681 1.00 64.79 243 TRP C CA 1
ATOM 7608 C C . TRP C 1 276 ? 127.266 143.023 88.892 1.00 64.79 243 TRP C C 1
ATOM 7609 O O . TRP C 1 276 ? 128.116 143.068 87.998 1.00 64.79 243 TRP C O 1
ATOM 7620 N N . ILE C 1 277 ? 126.617 141.912 89.198 1.00 64.79 244 ILE C N 1
ATOM 7621 C CA . ILE C 1 277 ? 126.790 140.673 88.452 1.00 64.79 244 ILE C CA 1
ATOM 7622 C C . ILE C 1 277 ? 125.765 140.639 87.327 1.00 64.79 244 ILE C C 1
ATOM 7623 O O . ILE C 1 277 ? 124.646 141.147 87.461 1.00 64.79 244 ILE C O 1
ATOM 7628 N N . ASN C 1 278 ? 126.163 140.055 86.198 1.00 77.98 245 ASN C N 1
ATOM 7629 C CA . ASN C 1 278 ? 125.328 140.033 85.006 1.00 77.98 245 ASN C CA 1
ATOM 7630 C C . ASN C 1 278 ? 124.038 139.273 85.294 1.00 77.98 245 ASN C C 1
ATOM 7631 O O . ASN C 1 278 ? 124.051 138.210 85.922 1.00 77.98 245 ASN C O 1
ATOM 7636 N N . MET C 1 279 ? 122.913 139.825 84.832 1.00 79.77 246 MET C N 1
ATOM 7637 C CA . MET C 1 279 ? 121.602 139.296 85.191 1.00 79.77 246 MET C CA 1
ATOM 7638 C C . MET C 1 279 ? 121.304 137.955 84.533 1.00 79.77 246 MET C C 1
ATOM 7639 O O . MET C 1 279 ? 120.340 137.293 84.931 1.00 79.77 246 MET C O 1
ATOM 7644 N N . ASP C 1 280 ? 122.101 137.539 83.549 1.00 79.80 247 ASP C N 1
ATOM 7645 C CA . ASP C 1 280 ? 121.918 136.232 82.935 1.00 79.80 247 ASP C CA 1
ATOM 7646 C C . ASP C 1 280 ? 122.470 135.095 83.791 1.00 79.80 247 ASP C C 1
ATOM 7647 O O . ASP C 1 280 ? 122.053 133.948 83.605 1.00 79.80 247 ASP C O 1
ATOM 7652 N N . ALA C 1 281 ? 123.394 135.376 84.716 1.00 70.49 248 ALA C N 1
ATOM 7653 C CA . ALA C 1 281 ? 123.992 134.321 85.540 1.00 70.49 248 ALA C CA 1
ATOM 7654 C C . ALA C 1 281 ? 123.104 134.119 86.766 1.00 70.49 248 ALA C C 1
ATOM 7655 O O . ALA C 1 281 ? 123.401 134.547 87.891 1.00 70.49 248 ALA C O 1
ATOM 7657 N N . ALA C 1 282 ? 122.000 133.412 86.534 1.00 64.79 249 ALA C N 1
ATOM 7658 C CA . ALA C 1 282 ? 121.036 133.087 87.575 1.00 64.79 249 ALA C CA 1
ATOM 7659 C C . ALA C 1 282 ? 121.551 132.132 88.649 1.00 64.79 249 ALA C C 1
ATOM 7660 O O . ALA C 1 282 ? 121.267 132.370 89.829 1.00 64.79 249 ALA C O 1
ATOM 7662 N N . PRO C 1 283 ? 122.312 131.071 88.332 1.00 64.79 250 PRO C N 1
ATOM 7663 C CA . PRO C 1 283 ? 122.881 130.272 89.430 1.00 64.79 250 PRO C CA 1
ATOM 7664 C C . PRO C 1 283 ? 123.838 131.054 90.305 1.00 64.79 250 PRO C C 1
ATOM 7665 O O . PRO C 1 283 ? 123.795 130.901 91.533 1.00 64.79 250 PRO C O 1
ATOM 7669 N N . ALA C 1 284 ? 124.516 132.050 89.738 1.00 64.79 251 ALA C N 1
ATOM 7670 C CA . ALA C 1 284 ? 125.445 132.865 90.508 1.00 64.79 251 ALA C CA 1
ATOM 7671 C C . ALA C 1 284 ? 124.704 133.842 91.404 1.00 64.79 251 ALA C C 1
ATOM 7672 O O . ALA C 1 284 ? 124.995 133.923 92.604 1.00 64.79 251 ALA C O 1
ATOM 7674 N N . ARG C 1 285 ? 123.662 134.490 90.887 1.00 64.79 252 ARG C N 1
ATOM 7675 C CA . ARG C 1 285 ? 123.030 135.518 91.701 1.00 64.79 252 ARG C CA 1
ATOM 7676 C C . ARG C 1 285 ? 122.061 134.901 92.702 1.00 64.79 252 ARG C C 1
ATOM 7677 O O . ARG C 1 285 ? 121.980 135.372 93.845 1.00 64.79 252 ARG C O 1
ATOM 7685 N N . VAL C 1 286 ? 121.440 133.771 92.356 1.00 64.79 253 VAL C N 1
ATOM 7686 C CA . VAL C 1 286 ? 120.554 133.100 93.297 1.00 64.79 253 VAL C CA 1
ATOM 7687 C C . VAL C 1 286 ? 121.369 132.443 94.404 1.00 64.79 253 VAL C C 1
ATOM 7688 O O . VAL C 1 286 ? 121.008 132.527 95.588 1.00 64.79 253 VAL C O 1
ATOM 7692 N N . ALA C 1 287 ? 122.487 131.792 94.054 1.00 64.79 254 ALA C N 1
ATOM 7693 C CA . ALA C 1 287 ? 123.276 131.133 95.081 1.00 64.79 254 ALA C CA 1
ATOM 7694 C C . ALA C 1 287 ? 123.955 132.150 95.987 1.00 64.79 254 ALA C C 1
ATOM 7695 O O . ALA C 1 287 ? 124.036 131.939 97.201 1.00 64.79 254 ALA C O 1
ATOM 7697 N N . LEU C 1 288 ? 124.395 133.290 95.435 1.00 64.79 255 LEU C N 1
ATOM 7698 C CA . LEU C 1 288 ? 124.946 134.337 96.290 1.00 64.79 255 LEU C CA 1
ATOM 7699 C C . LEU C 1 288 ? 123.887 134.934 97.211 1.00 64.79 255 LEU C C 1
ATOM 7700 O O . LEU C 1 288 ? 124.155 135.163 98.398 1.00 64.79 255 LEU C O 1
ATOM 7705 N N . GLY C 1 289 ? 122.650 135.081 96.727 1.00 64.79 256 GLY C N 1
ATOM 7706 C CA . GLY C 1 289 ? 121.606 135.650 97.567 1.00 64.79 256 GLY C CA 1
ATOM 7707 C C . GLY C 1 289 ? 121.212 134.725 98.702 1.00 64.79 256 GLY C C 1
ATOM 7708 O O . GLY C 1 289 ? 121.128 135.144 99.869 1.00 64.79 256 GLY C O 1
ATOM 7709 N N . ILE C 1 290 ? 121.086 133.433 98.408 1.00 64.79 257 ILE C N 1
ATOM 7710 C CA . ILE C 1 290 ? 120.607 132.559 99.465 1.00 64.79 257 ILE C CA 1
ATOM 7711 C C . ILE C 1 290 ? 121.759 132.188 100.387 1.00 64.79 257 ILE C C 1
ATOM 7712 O O . ILE C 1 290 ? 121.543 131.962 101.585 1.00 64.79 257 ILE C O 1
ATOM 7717 N N . THR C 1 291 ? 123.001 132.151 99.890 1.00 64.79 258 THR C N 1
ATOM 7718 C CA . THR C 1 291 ? 124.083 131.879 100.819 1.00 64.79 258 THR C CA 1
ATOM 7719 C C . THR C 1 291 ? 124.338 133.093 101.701 1.00 64.79 258 THR C C 1
ATOM 7720 O O . THR C 1 291 ? 124.788 132.941 102.840 1.00 64.79 258 THR C O 1
ATOM 7724 N N . THR C 1 292 ? 124.028 134.304 101.213 1.00 64.79 259 THR C N 1
ATOM 7725 C CA . THR C 1 292 ? 124.136 135.477 102.074 1.00 64.79 259 THR C CA 1
ATOM 7726 C C . THR C 1 292 ? 123.074 135.455 103.167 1.00 64.79 259 THR C C 1
ATOM 7727 O O . THR C 1 292 ? 123.347 135.811 104.321 1.00 64.79 259 THR C O 1
ATOM 7731 N N . VAL C 1 293 ? 121.882 134.943 102.840 1.00 64.79 260 VAL C N 1
ATOM 7732 C CA . VAL C 1 293 ? 120.846 134.784 103.862 1.00 64.79 260 VAL C CA 1
ATOM 7733 C C . VAL C 1 293 ? 121.243 133.718 104.880 1.00 64.79 260 VAL C C 1
ATOM 7734 O O . VAL C 1 293 ? 121.061 133.894 106.095 1.00 64.79 260 VAL C O 1
ATOM 7738 N N . LEU C 1 294 ? 121.850 132.627 104.412 1.00 64.79 261 LEU C N 1
ATOM 7739 C CA . LEU C 1 294 ? 122.303 131.588 105.330 1.00 64.79 261 LEU C CA 1
ATOM 7740 C C . LEU C 1 294 ? 123.443 132.076 106.216 1.00 64.79 261 LEU C C 1
ATOM 7741 O O . LEU C 1 294 ? 123.512 131.717 107.396 1.00 64.79 261 LEU C O 1
ATOM 7746 N N . THR C 1 295 ? 124.359 132.874 105.664 1.00 64.79 262 THR C N 1
ATOM 7747 C CA . THR C 1 295 ? 125.433 133.433 106.479 1.00 64.79 262 THR C CA 1
ATOM 7748 C C . THR C 1 295 ? 124.877 134.381 107.530 1.00 64.79 262 THR C C 1
ATOM 7749 O O . THR C 1 295 ? 125.330 134.384 108.683 1.00 64.79 262 THR C O 1
ATOM 7753 N N . MET C 1 296 ? 123.856 135.161 107.160 1.00 64.79 263 MET C N 1
ATOM 7754 C CA . MET C 1 296 ? 123.207 136.047 108.118 1.00 64.79 263 MET C CA 1
ATOM 7755 C C . MET C 1 296 ? 122.560 135.238 109.240 1.00 64.79 263 MET C C 1
ATOM 7756 O O . MET C 1 296 ? 122.624 135.619 110.420 1.00 64.79 263 MET C O 1
ATOM 7761 N N . THR C 1 297 ? 122.049 134.052 108.899 1.00 64.79 264 THR C N 1
ATOM 7762 C CA . THR C 1 297 ? 121.353 133.216 109.871 1.00 64.79 264 THR C CA 1
ATOM 7763 C C . THR C 1 297 ? 122.336 132.521 110.809 1.00 64.79 264 THR C C 1
ATOM 7764 O O . THR C 1 297 ? 122.082 132.436 112.015 1.00 64.79 264 THR C O 1
ATOM 7768 N N . THR C 1 298 ? 123.456 132.020 110.283 1.00 64.79 265 THR C N 1
ATOM 7769 C CA . THR C 1 298 ? 124.462 131.417 111.157 1.00 64.79 265 THR C CA 1
ATOM 7770 C C . THR C 1 298 ? 125.151 132.467 112.020 1.00 64.79 265 THR C C 1
ATOM 7771 O O . THR C 1 298 ? 125.522 132.174 113.158 1.00 64.79 265 THR C O 1
ATOM 7775 N N . GLN C 1 299 ? 125.224 133.713 111.545 1.00 64.79 266 GLN C N 1
ATOM 7776 C CA . GLN C 1 299 ? 125.765 134.806 112.352 1.00 64.79 266 GLN C CA 1
ATOM 7777 C C . GLN C 1 299 ? 124.839 135.118 113.522 1.00 64.79 266 GLN C C 1
ATOM 7778 O O . GLN C 1 299 ? 125.287 135.217 114.680 1.00 64.79 266 GLN C O 1
ATOM 7784 N N . SER C 1 300 ? 123.529 135.107 113.267 1.00 64.79 267 SER C N 1
ATOM 7785 C CA . SER C 1 300 ? 122.588 135.390 114.344 1.00 64.79 267 SER C CA 1
ATOM 7786 C C . SER C 1 300 ? 122.548 134.217 115.310 1.00 64.79 267 SER C C 1
ATOM 7787 O O . SER C 1 300 ? 122.586 134.412 116.530 1.00 64.79 267 SER C O 1
ATOM 7790 N N . SER C 1 301 ? 122.458 132.993 114.796 1.00 67.08 268 SER C N 1
ATOM 7791 C CA . SER C 1 301 ? 122.285 131.864 115.695 1.00 67.08 268 SER C CA 1
ATOM 7792 C C . SER C 1 301 ? 123.569 131.598 116.479 1.00 67.08 268 SER C C 1
ATOM 7793 O O . SER C 1 301 ? 123.508 131.076 117.596 1.00 67.08 268 SER C O 1
ATOM 7796 N N . GLY C 1 302 ? 124.742 131.901 115.908 1.00 70.56 269 GLY C N 1
ATOM 7797 C CA . GLY C 1 302 ? 125.964 131.760 116.677 1.00 70.56 269 GLY C CA 1
ATOM 7798 C C . GLY C 1 302 ? 126.163 132.847 117.709 1.00 70.56 269 GLY C C 1
ATOM 7799 O O . GLY C 1 302 ? 126.907 132.642 118.675 1.00 70.56 269 GLY C O 1
ATOM 7800 N N . SER C 1 303 ? 125.512 134.002 117.531 1.00 73.80 270 SER C N 1
ATOM 7801 C CA . SER C 1 303 ? 125.654 135.076 118.508 1.00 73.80 270 SER C CA 1
ATOM 7802 C C . SER C 1 303 ? 124.702 134.890 119.682 1.00 73.80 270 SER C C 1
ATOM 7803 O O . SER C 1 303 ? 124.812 135.606 120.683 1.00 73.80 270 SER C O 1
ATOM 7806 N N . ARG C 1 304 ? 123.786 133.930 119.549 1.00 78.78 271 ARG C N 1
ATOM 7807 C CA . ARG C 1 304 ? 122.670 133.583 120.416 1.00 78.78 271 ARG C CA 1
ATOM 7808 C C . ARG C 1 304 ? 123.062 132.851 121.703 1.00 78.78 271 ARG C C 1
ATOM 7809 O O . ARG C 1 304 ? 122.254 132.808 122.638 1.00 78.78 271 ARG C O 1
ATOM 7817 N N . ALA C 1 305 ? 124.291 132.344 121.812 1.00 82.98 272 ALA C N 1
ATOM 7818 C CA . ALA C 1 305 ? 124.788 131.765 123.060 1.00 82.98 272 ALA C CA 1
ATOM 7819 C C . ALA C 1 305 ? 125.476 132.748 124.004 1.00 82.98 272 ALA C C 1
ATOM 7820 O O . ALA C 1 305 ? 125.596 132.446 125.198 1.00 82.98 272 ALA C O 1
ATOM 7822 N N . SER C 1 306 ? 125.920 133.909 123.528 1.00 80.82 273 SER C N 1
ATOM 7823 C CA . SER C 1 306 ? 126.605 134.863 124.393 1.00 80.82 273 SER C CA 1
ATOM 7824 C C . SER C 1 306 ? 125.796 136.121 124.696 1.00 80.82 273 SER C C 1
ATOM 7825 O O . SER C 1 306 ? 126.379 137.145 125.066 1.00 80.82 273 SER C O 1
ATOM 7828 N N . LEU C 1 307 ? 124.477 136.079 124.554 1.00 76.23 274 LEU C N 1
ATOM 7829 C CA . LEU C 1 307 ? 123.668 137.243 124.884 1.00 76.23 274 LEU C CA 1
ATOM 7830 C C . LEU C 1 307 ? 122.792 136.980 126.107 1.00 76.23 274 LEU C C 1
ATOM 7831 O O . LEU C 1 307 ? 122.487 135.828 126.431 1.00 76.23 274 LEU C O 1
ATOM 7836 N N . PRO C 1 308 ? 122.385 138.034 126.821 1.00 73.00 275 PRO C N 1
ATOM 7837 C CA . PRO C 1 308 ? 121.506 137.852 127.984 1.00 73.00 275 PRO C CA 1
ATOM 7838 C C . PRO C 1 308 ? 120.140 137.307 127.589 1.00 73.00 275 PRO C C 1
ATOM 7839 O O . PRO C 1 308 ? 119.558 137.709 126.579 1.00 73.00 275 PRO C O 1
ATOM 7843 N N . LYS C 1 309 ? 119.633 136.382 128.400 1.00 73.89 276 LYS C N 1
ATOM 7844 C CA . LYS C 1 309 ? 118.369 135.704 128.118 1.00 73.89 276 LYS C CA 1
ATOM 7845 C C . LYS C 1 309 ? 117.253 136.533 128.741 1.00 73.89 276 LYS C C 1
ATOM 7846 O O . LYS C 1 309 ? 116.910 136.379 129.914 1.00 73.89 276 LYS C O 1
ATOM 7852 N N . VAL C 1 310 ? 116.678 137.429 127.941 1.00 64.79 277 VAL C N 1
ATOM 7853 C CA . VAL C 1 310 ? 115.474 138.166 128.303 1.00 64.79 277 VAL C CA 1
ATOM 7854 C C . VAL C 1 310 ? 114.394 137.880 127.265 1.00 64.79 277 VAL C C 1
ATOM 7855 O O . VAL C 1 310 ? 114.642 137.258 126.233 1.00 64.79 277 VAL C O 1
ATOM 7859 N N . SER C 1 311 ? 113.179 138.348 127.558 1.00 64.79 278 SER C N 1
ATOM 7860 C CA . SER C 1 311 ? 112.019 138.076 126.719 1.00 64.79 278 SER C CA 1
ATOM 7861 C C . SER C 1 311 ? 111.565 139.268 125.889 1.00 64.79 278 SER C C 1
ATOM 7862 O O . SER C 1 311 ? 110.653 139.110 125.070 1.00 64.79 278 SER C O 1
ATOM 7865 N N . TYR C 1 312 ? 112.133 140.451 126.097 1.00 64.79 279 TYR C N 1
ATOM 7866 C CA . TYR C 1 312 ? 111.776 141.619 125.309 1.00 64.79 279 TYR C CA 1
ATOM 7867 C C . TYR C 1 312 ? 112.859 141.898 124.263 1.00 64.79 279 TYR C C 1
ATOM 7868 O O . TYR C 1 312 ? 113.900 141.241 124.214 1.00 64.79 279 TYR C O 1
ATOM 7877 N N . VAL C 1 313 ? 112.611 142.900 123.419 1.00 64.79 280 VAL C N 1
ATOM 7878 C CA . VAL C 1 313 ? 113.480 143.200 122.284 1.00 64.79 280 VAL C CA 1
ATOM 7879 C C . VAL C 1 313 ? 114.635 144.095 122.716 1.00 64.79 280 VAL C C 1
ATOM 7880 O O . VAL C 1 313 ? 114.421 145.118 123.378 1.00 64.79 280 VAL C O 1
ATOM 7884 N N . LYS C 1 314 ? 115.856 143.717 122.348 1.00 64.79 281 LYS C N 1
ATOM 7885 C CA . LYS C 1 314 ? 117.018 144.559 122.598 1.00 64.79 281 LYS C CA 1
ATOM 7886 C C . LYS C 1 314 ? 117.459 145.277 121.318 1.00 64.79 281 LYS C C 1
ATOM 7887 O O . LYS C 1 314 ? 117.022 144.963 120.199 1.00 64.79 281 LYS C O 1
ATOM 7893 N N . ALA C 1 315 ? 118.364 146.250 121.494 1.00 64.79 282 ALA C N 1
ATOM 7894 C CA . ALA C 1 315 ? 118.816 147.026 120.346 1.00 64.79 282 ALA C CA 1
ATOM 7895 C C . ALA C 1 315 ? 119.627 146.173 119.381 1.00 64.79 282 ALA C C 1
ATOM 7896 O O . ALA C 1 315 ? 119.569 146.382 118.156 1.00 64.79 282 ALA C O 1
ATOM 7898 N N . ILE C 1 316 ? 120.338 145.168 119.902 1.00 64.79 283 ILE C N 1
ATOM 7899 C CA . ILE C 1 316 ? 121.063 144.304 118.988 1.00 64.79 283 ILE C CA 1
ATOM 7900 C C . ILE C 1 316 ? 120.074 143.446 118.224 1.00 64.79 283 ILE C C 1
ATOM 7901 O O . ILE C 1 316 ? 120.328 143.067 117.072 1.00 64.79 283 ILE C O 1
ATOM 7906 N N . ASP C 1 317 ? 118.906 143.168 118.820 1.00 64.79 284 ASP C N 1
ATOM 7907 C CA . ASP C 1 317 ? 117.936 142.376 118.086 1.00 64.79 284 ASP C CA 1
ATOM 7908 C C . ASP C 1 317 ? 117.336 143.205 116.963 1.00 64.79 284 ASP C C 1
ATOM 7909 O O . ASP C 1 317 ? 117.075 142.678 115.873 1.00 64.79 284 ASP C O 1
ATOM 7914 N N . ILE C 1 318 ? 117.179 144.518 117.195 1.00 64.79 285 ILE C N 1
ATOM 7915 C CA . ILE C 1 318 ? 116.690 145.391 116.128 1.00 64.79 285 ILE C CA 1
ATOM 7916 C C . ILE C 1 318 ? 117.685 145.418 114.975 1.00 64.79 285 ILE C C 1
ATOM 7917 O O . ILE C 1 318 ? 117.311 145.319 113.795 1.00 64.79 285 ILE C O 1
ATOM 7922 N N . TRP C 1 319 ? 118.975 145.520 115.312 1.00 64.79 286 TRP C N 1
ATOM 7923 C CA . TRP C 1 319 ? 120.017 145.577 114.290 1.00 64.79 286 TRP C CA 1
ATOM 7924 C C . TRP C 1 319 ? 120.079 144.289 113.484 1.00 64.79 286 TRP C C 1
ATOM 7925 O O . TRP C 1 319 ? 120.181 144.313 112.248 1.00 64.79 286 TRP C O 1
ATOM 7936 N N . MET C 1 320 ? 119.956 143.151 114.173 1.00 64.79 287 MET C N 1
ATOM 7937 C CA . MET C 1 320 ? 120.072 141.858 113.520 1.00 64.79 287 MET C CA 1
ATOM 7938 C C . MET C 1 320 ? 118.852 141.570 112.650 1.00 64.79 287 MET C C 1
ATOM 7939 O O . MET C 1 320 ? 118.988 141.019 111.546 1.00 64.79 287 MET C O 1
ATOM 7944 N N . ALA C 1 321 ? 117.691 142.116 113.036 1.00 64.79 288 ALA C N 1
ATOM 7945 C CA . ALA C 1 321 ? 116.484 141.953 112.230 1.00 64.79 288 ALA C CA 1
ATOM 7946 C C . ALA C 1 321 ? 116.519 142.831 110.991 1.00 64.79 288 ALA C C 1
ATOM 7947 O O . ALA C 1 321 ? 116.081 142.409 109.912 1.00 64.79 288 ALA C O 1
ATOM 7949 N N . VAL C 1 322 ? 117.060 144.046 111.105 1.00 64.79 289 VAL C N 1
ATOM 7950 C CA . VAL C 1 322 ? 117.093 144.900 109.925 1.00 64.79 289 VAL C CA 1
ATOM 7951 C C . VAL C 1 322 ? 118.130 144.386 108.930 1.00 64.79 289 VAL C C 1
ATOM 7952 O O . VAL C 1 322 ? 117.902 144.409 107.710 1.00 64.79 289 VAL C O 1
ATOM 7956 N N . CYS C 1 323 ? 119.269 143.881 109.423 1.00 64.79 290 CYS C N 1
ATOM 7957 C CA . CYS C 1 323 ? 120.237 143.306 108.491 1.00 64.79 290 CYS C CA 1
ATOM 7958 C C . CYS C 1 323 ? 119.687 142.057 107.801 1.00 64.79 290 CYS C C 1
ATOM 7959 O O . CYS C 1 323 ? 119.952 141.833 106.603 1.00 64.79 290 CYS C O 1
ATOM 7962 N N . LEU C 1 324 ? 118.832 141.291 108.497 1.00 64.79 291 LEU C N 1
ATOM 7963 C CA . LEU C 1 324 ? 118.206 140.163 107.818 1.00 64.79 291 LEU C CA 1
ATOM 7964 C C . LEU C 1 324 ? 117.173 140.623 106.796 1.00 64.79 291 LEU C C 1
ATOM 7965 O O . LEU C 1 324 ? 117.049 140.009 105.728 1.00 64.79 291 LEU C O 1
ATOM 7970 N N . LEU C 1 325 ? 116.462 141.723 107.072 1.00 64.79 292 LEU C N 1
ATOM 7971 C CA . LEU C 1 325 ? 115.498 142.212 106.089 1.00 64.79 292 LEU C CA 1
ATOM 7972 C C . LEU C 1 325 ? 116.204 142.771 104.861 1.00 64.79 292 LEU C C 1
ATOM 7973 O O . LEU C 1 325 ? 115.686 142.669 103.742 1.00 64.79 292 LEU C O 1
ATOM 7978 N N . PHE C 1 326 ? 117.445 143.225 105.034 1.00 64.79 293 PHE C N 1
ATOM 7979 C CA . PHE C 1 326 ? 118.205 143.772 103.914 1.00 64.79 293 PHE C CA 1
ATOM 7980 C C . PHE C 1 326 ? 118.709 142.658 103.011 1.00 64.79 293 PHE C C 1
ATOM 7981 O O . PHE C 1 326 ? 118.583 142.740 101.776 1.00 64.79 293 PHE C O 1
ATOM 7989 N N . VAL C 1 327 ? 119.215 141.574 103.604 1.00 64.79 294 VAL C N 1
ATOM 7990 C CA . VAL C 1 327 ? 119.652 140.490 102.731 1.00 64.79 294 VAL C CA 1
ATOM 7991 C C . VAL C 1 327 ? 118.466 139.713 102.160 1.00 64.79 294 VAL C C 1
ATOM 7992 O O . VAL C 1 327 ? 118.611 139.073 101.111 1.00 64.79 294 VAL C O 1
ATOM 7996 N N . PHE C 1 328 ? 117.301 139.745 102.815 1.00 64.79 295 PHE C N 1
ATOM 7997 C CA . PHE C 1 328 ? 116.099 139.148 102.232 1.00 64.79 295 PHE C CA 1
ATOM 7998 C C . PHE C 1 328 ? 115.606 139.962 101.032 1.00 64.79 295 PHE C C 1
ATOM 7999 O O . PHE C 1 328 ? 115.203 139.404 99.992 1.00 64.79 295 PHE C O 1
ATOM 8007 N N . SER C 1 329 ? 115.725 141.291 101.121 1.00 64.79 296 SER C N 1
ATOM 8008 C CA . SER C 1 329 ? 115.228 142.145 100.052 1.00 64.79 296 SER C CA 1
ATOM 8009 C C . SER C 1 329 ? 116.159 142.140 98.852 1.00 64.79 296 SER C C 1
ATOM 8010 O O . SER C 1 329 ? 115.694 142.303 97.714 1.00 64.79 296 SER C O 1
ATOM 8013 N N . ALA C 1 330 ? 117.458 141.903 99.065 1.00 64.79 297 ALA C N 1
ATOM 8014 C CA . ALA C 1 330 ? 118.336 141.858 97.900 1.00 64.79 297 ALA C CA 1
ATOM 8015 C C . ALA C 1 330 ? 118.061 140.626 97.044 1.00 64.79 297 ALA C C 1
ATOM 8016 O O . ALA C 1 330 ? 118.260 140.666 95.824 1.00 64.79 297 ALA C O 1
ATOM 8018 N N . LEU C 1 331 ? 117.608 139.527 97.656 1.00 64.79 298 LEU C N 1
ATOM 8019 C CA . LEU C 1 331 ? 117.246 138.335 96.893 1.00 64.79 298 LEU C CA 1
ATOM 8020 C C . LEU C 1 331 ? 115.875 138.473 96.235 1.00 64.79 298 LEU C C 1
ATOM 8021 O O . LEU C 1 331 ? 115.673 137.999 95.100 1.00 64.79 298 LEU C O 1
ATOM 8026 N N . LEU C 1 332 ? 114.948 139.190 96.886 1.00 64.79 299 LEU C N 1
ATOM 8027 C CA . LEU C 1 332 ? 113.693 139.481 96.191 1.00 64.79 299 LEU C CA 1
ATOM 8028 C C . LEU C 1 332 ? 113.903 140.403 94.994 1.00 64.79 299 LEU C C 1
ATOM 8029 O O . LEU C 1 332 ? 113.176 140.293 93.989 1.00 64.79 299 LEU C O 1
ATOM 8034 N N . GLU C 1 333 ? 114.921 141.268 95.047 1.00 64.79 300 GLU C N 1
ATOM 8035 C CA . GLU C 1 333 ? 115.156 142.137 93.901 1.00 64.79 300 GLU C CA 1
ATOM 8036 C C . GLU C 1 333 ? 115.585 141.316 92.691 1.00 64.79 300 GLU C C 1
ATOM 8037 O O . GLU C 1 333 ? 115.163 141.597 91.560 1.00 64.79 300 GLU C O 1
ATOM 8043 N N . TYR C 1 334 ? 116.411 140.285 92.904 1.00 64.79 301 TYR C N 1
ATOM 8044 C CA . TYR C 1 334 ? 116.816 139.488 91.755 1.00 64.79 301 TYR C CA 1
ATOM 8045 C C . TYR C 1 334 ? 115.664 138.627 91.269 1.00 64.79 301 TYR C C 1
ATOM 8046 O O . TYR C 1 334 ? 115.583 138.327 90.077 1.00 64.79 301 TYR C O 1
ATOM 8055 N N . ALA C 1 335 ? 114.784 138.189 92.176 1.00 64.79 302 ALA C N 1
ATOM 8056 C CA . ALA C 1 335 ? 113.617 137.434 91.724 1.00 64.79 302 ALA C CA 1
ATOM 8057 C C . ALA C 1 335 ? 112.730 138.272 90.806 1.00 64.79 302 ALA C C 1
ATOM 8058 O O . ALA C 1 335 ? 112.273 137.785 89.759 1.00 64.79 302 ALA C O 1
ATOM 8060 N N . ALA C 1 336 ? 112.662 139.580 91.069 1.00 64.79 303 ALA C N 1
ATOM 8061 C CA . ALA C 1 336 ? 111.924 140.484 90.184 1.00 64.79 303 ALA C CA 1
ATOM 8062 C C . ALA C 1 336 ? 112.672 140.757 88.881 1.00 64.79 303 ALA C C 1
ATOM 8063 O O . ALA C 1 336 ? 112.057 140.795 87.807 1.00 64.79 303 ALA C O 1
ATOM 8065 N N . VAL C 1 337 ? 113.997 140.899 88.942 1.00 66.81 304 VAL C N 1
ATOM 8066 C CA . VAL C 1 337 ? 114.775 141.133 87.725 1.00 66.81 304 VAL C CA 1
ATOM 8067 C C . VAL C 1 337 ? 114.712 139.912 86.810 1.00 66.81 304 VAL C C 1
ATOM 8068 O O . VAL C 1 337 ? 114.475 140.036 85.598 1.00 66.81 304 VAL C O 1
ATOM 8072 N N . ASN C 1 338 ? 114.859 138.717 87.383 1.00 69.39 305 ASN C N 1
ATOM 8073 C CA . ASN C 1 338 ? 114.834 137.487 86.602 1.00 69.39 305 ASN C CA 1
ATOM 8074 C C . ASN C 1 338 ? 113.452 137.249 86.018 1.00 69.39 305 ASN C C 1
ATOM 8075 O O . ASN C 1 338 ? 113.340 136.698 84.918 1.00 69.39 305 ASN C O 1
ATOM 8080 N N . PHE C 1 339 ? 112.386 137.650 86.721 1.00 70.19 306 PHE C N 1
ATOM 8081 C CA . PHE C 1 339 ? 111.066 137.362 86.174 1.00 70.19 306 PHE C CA 1
ATOM 8082 C C . PHE C 1 339 ? 110.721 138.361 85.075 1.00 70.19 306 PHE C C 1
ATOM 8083 O O . PHE C 1 339 ? 110.193 137.974 84.026 1.00 70.19 306 PHE C O 1
ATOM 8091 N N . VAL C 1 340 ? 111.000 139.650 85.298 1.00 74.77 307 VAL C N 1
ATOM 8092 C CA . VAL C 1 340 ? 110.694 140.674 84.301 1.00 74.77 307 VAL C CA 1
ATOM 8093 C C . VAL C 1 340 ? 111.532 140.484 83.034 1.00 74.77 307 VAL C C 1
ATOM 8094 O O . VAL C 1 340 ? 111.052 140.746 81.923 1.00 74.77 307 VAL C O 1
ATOM 8098 N N . SER C 1 341 ? 112.767 139.985 83.164 1.00 80.19 308 SER C N 1
ATOM 8099 C CA . SER C 1 341 ? 113.669 139.928 82.013 1.00 80.19 308 SER C CA 1
ATOM 8100 C C . SER C 1 341 ? 113.242 138.904 80.960 1.00 80.19 308 SER C C 1
ATOM 8101 O O . SER C 1 341 ? 113.592 139.058 79.783 1.00 80.19 308 SER C O 1
ATOM 8104 N N . ARG C 1 342 ? 112.499 137.866 81.339 1.00 81.53 309 ARG C N 1
ATOM 8105 C CA . ARG C 1 342 ? 112.012 136.857 80.392 1.00 81.53 309 ARG C CA 1
ATOM 8106 C C . ARG C 1 342 ? 110.497 136.989 80.247 1.00 81.53 309 ARG C C 1
ATOM 8107 O O . ARG C 1 342 ? 109.735 136.512 81.093 1.00 81.53 309 ARG C O 1
ATOM 8115 N N . GLN C 1 343 ? 110.062 137.646 79.169 1.00 90.22 310 GLN C N 1
ATOM 8116 C CA . GLN C 1 343 ? 108.647 137.742 78.823 1.00 90.22 310 GLN C CA 1
ATOM 8117 C C . GLN C 1 343 ? 108.407 137.447 77.345 1.00 90.22 310 GLN C C 1
ATOM 8118 O O . GLN C 1 343 ? 107.475 137.988 76.743 1.00 90.22 310 GLN C O 1
ATOM 8124 N N . HIS C 1 344 ? 109.233 136.594 76.746 1.00 95.69 311 HIS C N 1
ATOM 8125 C CA . HIS C 1 344 ? 109.165 136.347 75.309 1.00 95.69 311 HIS C CA 1
ATOM 8126 C C . HIS C 1 344 ? 109.626 134.933 74.973 1.00 95.69 311 HIS C C 1
ATOM 8127 O O . HIS C 1 344 ? 110.665 134.477 75.453 1.00 95.69 311 HIS C O 1
ATOM 8134 N N . LYS C 1 419 ? 112.679 143.786 74.026 1.00 98.30 386 LYS C N 1
ATOM 8135 C CA . LYS C 1 419 ? 113.733 144.823 74.212 1.00 98.30 386 LYS C CA 1
ATOM 8136 C C . LYS C 1 419 ? 113.270 145.816 75.276 1.00 98.30 386 LYS C C 1
ATOM 8137 O O . LYS C 1 419 ? 114.110 146.251 76.077 1.00 98.30 386 LYS C O 1
ATOM 8143 N N . VAL C 1 420 ? 111.988 146.168 75.279 1.00 96.38 387 VAL C N 1
ATOM 8144 C CA . VAL C 1 420 ? 111.489 147.016 76.357 1.00 96.38 387 VAL C CA 1
ATOM 8145 C C . VAL C 1 420 ? 111.602 146.304 77.702 1.00 96.38 387 VAL C C 1
ATOM 8146 O O . VAL C 1 420 ? 111.827 146.942 78.739 1.00 96.38 387 VAL C O 1
ATOM 8150 N N . PHE C 1 421 ? 111.501 144.975 77.702 1.00 93.31 388 PHE C N 1
ATOM 8151 C CA . PHE C 1 421 ? 111.573 144.193 78.932 1.00 93.31 388 PHE C CA 1
ATOM 8152 C C . PHE C 1 421 ? 113.003 144.010 79.434 1.00 93.31 388 PHE C C 1
ATOM 8153 O O . PHE C 1 421 ? 113.216 143.872 80.644 1.00 93.31 388 PHE C O 1
ATOM 8161 N N . ILE C 1 422 ? 113.984 144.002 78.530 1.00 92.53 389 ILE C N 1
ATOM 8162 C CA . ILE C 1 422 ? 115.384 143.894 78.933 1.00 92.53 389 ILE C CA 1
ATOM 8163 C C . ILE C 1 422 ? 115.860 145.158 79.645 1.00 92.53 389 ILE C C 1
ATOM 8164 O O . ILE C 1 422 ? 116.606 145.085 80.630 1.00 92.53 389 ILE C O 1
ATOM 8169 N N . ASP C 1 423 ? 115.424 146.334 79.189 1.00 92.10 390 ASP C N 1
ATOM 8170 C CA . ASP C 1 423 ? 115.921 147.576 79.775 1.00 92.10 390 ASP C CA 1
ATOM 8171 C C . ASP C 1 423 ? 115.189 147.961 81.058 1.00 92.10 390 ASP C C 1
ATOM 8172 O O . ASP C 1 423 ? 115.780 148.619 81.920 1.00 92.10 390 ASP C O 1
ATOM 8177 N N . ARG C 1 424 ? 113.925 147.564 81.211 1.00 87.03 391 ARG C N 1
ATOM 8178 C CA . ARG C 1 424 ? 113.257 147.708 82.503 1.00 87.03 391 ARG C CA 1
ATOM 8179 C C . ARG C 1 424 ? 113.927 146.852 83.576 1.00 87.03 391 ARG C C 1
ATOM 8180 O O . ARG C 1 424 ? 114.146 147.313 84.712 1.00 87.03 391 ARG C O 1
ATOM 8188 N N . ALA C 1 425 ? 114.374 145.650 83.203 1.00 80.29 392 ALA C N 1
ATOM 8189 C CA . ALA C 1 425 ? 115.078 144.837 84.182 1.00 80.29 392 ALA C CA 1
ATOM 8190 C C . ALA C 1 425 ? 116.464 145.390 84.453 1.00 80.29 392 ALA C C 1
ATOM 8191 O O . ALA C 1 425 ? 116.975 145.243 85.569 1.00 80.29 392 ALA C O 1
ATOM 8193 N N . LYS C 1 426 ? 117.101 146.018 83.459 1.00 78.45 393 LYS C N 1
ATOM 8194 C CA . LYS C 1 426 ? 118.419 146.561 83.749 1.00 78.45 393 LYS C CA 1
ATOM 8195 C C . LYS C 1 426 ? 118.273 147.818 84.593 1.00 78.45 393 LYS C C 1
ATOM 8196 O O . LYS C 1 426 ? 119.160 148.151 85.395 1.00 78.45 393 LYS C O 1
ATOM 8202 N N . LYS C 1 427 ? 117.118 148.487 84.473 1.00 73.88 394 LYS C N 1
ATOM 8203 C CA . LYS C 1 427 ? 116.906 149.694 85.251 1.00 73.88 394 LYS C CA 1
ATOM 8204 C C . LYS C 1 427 ? 116.669 149.346 86.706 1.00 73.88 394 LYS C C 1
ATOM 8205 O O . LYS C 1 427 ? 117.050 150.115 87.596 1.00 73.88 394 LYS C O 1
ATOM 8211 N N . ILE C 1 428 ? 116.078 148.173 86.967 1.00 69.06 395 ILE C N 1
ATOM 8212 C CA . ILE C 1 428 ? 115.895 147.786 88.364 1.00 69.06 395 ILE C CA 1
ATOM 8213 C C . ILE C 1 428 ? 117.249 147.558 89.027 1.00 69.06 395 ILE C C 1
ATOM 8214 O O . ILE C 1 428 ? 117.468 147.945 90.184 1.00 69.06 395 ILE C O 1
ATOM 8219 N N . ASP C 1 429 ? 118.213 147.029 88.263 1.00 68.23 396 ASP C N 1
ATOM 8220 C CA . ASP C 1 429 ? 119.549 146.790 88.800 1.00 68.23 396 ASP C CA 1
ATOM 8221 C C . ASP C 1 429 ? 120.283 148.101 89.041 1.00 68.23 396 ASP C C 1
ATOM 8222 O O . ASP C 1 429 ? 120.910 148.292 90.096 1.00 68.23 396 ASP C O 1
ATOM 8227 N N . THR C 1 430 ? 120.150 149.046 88.105 1.00 66.74 397 THR C N 1
ATOM 8228 C CA . THR C 1 430 ? 120.899 150.285 88.271 1.00 66.74 397 THR C CA 1
ATOM 8229 C C . THR C 1 430 ? 120.286 151.151 89.360 1.00 66.74 397 THR C C 1
ATOM 8230 O O . THR C 1 430 ? 120.999 151.934 89.997 1.00 66.74 397 THR C O 1
ATOM 8234 N N . ILE C 1 431 ? 118.975 151.034 89.590 1.00 64.79 398 ILE C N 1
ATOM 8235 C CA . ILE C 1 431 ? 118.377 151.771 90.696 1.00 64.79 398 ILE C CA 1
ATOM 8236 C C . ILE C 1 431 ? 118.761 151.140 92.031 1.00 64.79 398 ILE C C 1
ATOM 8237 O O . ILE C 1 431 ? 119.114 151.849 92.981 1.00 64.79 398 ILE C O 1
ATOM 8242 N N . SER C 1 432 ? 118.727 149.800 92.116 1.00 64.79 399 SER C N 1
ATOM 8243 C CA . SER C 1 432 ? 119.108 149.099 93.342 1.00 64.79 399 SER C CA 1
ATOM 8244 C C . SER C 1 432 ? 120.565 149.300 93.741 1.00 64.79 399 SER C C 1
ATOM 8245 O O . SER C 1 432 ? 120.843 149.367 94.950 1.00 64.79 399 SER C O 1
ATOM 8248 N N . ARG C 1 433 ? 121.435 149.621 92.771 1.00 64.79 400 ARG C N 1
ATOM 8249 C CA . ARG C 1 433 ? 122.850 149.885 93.052 1.00 64.79 400 ARG C CA 1
ATOM 8250 C C . ARG C 1 433 ? 123.057 151.131 93.901 1.00 64.79 400 ARG C C 1
ATOM 8251 O O . ARG C 1 433 ? 124.023 151.200 94.669 1.00 64.79 400 ARG C O 1
ATOM 8259 N N . ALA C 1 434 ? 122.178 152.115 93.783 1.00 64.79 401 ALA C N 1
ATOM 8260 C CA . ALA C 1 434 ? 122.257 153.324 94.589 1.00 64.79 401 ALA C CA 1
ATOM 8261 C C . ALA C 1 434 ? 121.268 153.309 95.742 1.00 64.79 401 ALA C C 1
ATOM 8262 O O . ALA C 1 434 ? 121.547 153.897 96.791 1.00 64.79 401 ALA C O 1
ATOM 8264 N N . CYS C 1 435 ? 120.123 152.653 95.568 1.00 64.79 402 CYS C N 1
ATOM 8265 C CA . CYS C 1 435 ? 119.051 152.691 96.553 1.00 64.79 402 CYS C CA 1
ATOM 8266 C C . CYS C 1 435 ? 119.340 151.815 97.771 1.00 64.79 402 CYS C C 1
ATOM 8267 O O . CYS C 1 435 ? 119.025 152.214 98.897 1.00 64.79 402 CYS C O 1
ATOM 8270 N N . PHE C 1 436 ? 119.926 150.617 97.589 1.00 64.79 403 PHE C N 1
ATOM 8271 C CA . PHE C 1 436 ? 120.207 149.780 98.758 1.00 64.79 403 PHE C CA 1
ATOM 8272 C C . PHE C 1 436 ? 121.258 150.365 99.706 1.00 64.79 403 PHE C C 1
ATOM 8273 O O . PHE C 1 436 ? 120.979 150.454 100.921 1.00 64.79 403 PHE C O 1
ATOM 8281 N N . PRO C 1 437 ? 122.424 150.853 99.245 1.00 64.79 404 PRO C N 1
ATOM 8282 C CA . PRO C 1 437 ? 123.350 151.497 100.197 1.00 64.79 404 PRO C CA 1
ATOM 8283 C C . PRO C 1 437 ? 122.825 152.789 100.789 1.00 64.79 404 PRO C C 1
ATOM 8284 O O . PRO C 1 437 ? 123.165 153.105 101.937 1.00 64.79 404 PRO C O 1
ATOM 8288 N N . LEU C 1 438 ? 121.946 153.508 100.092 1.00 64.79 405 LEU C N 1
ATOM 8289 C CA . LEU C 1 438 ? 121.464 154.769 100.643 1.00 64.79 405 LEU C CA 1
ATOM 8290 C C . LEU C 1 438 ? 120.511 154.498 101.797 1.00 64.79 405 LEU C C 1
ATOM 8291 O O . LEU C 1 438 ? 120.621 155.117 102.865 1.00 64.79 405 LEU C O 1
ATOM 8296 N N . ALA C 1 439 ? 119.545 153.600 101.593 1.00 64.79 406 ALA C N 1
ATOM 8297 C CA . ALA C 1 439 ? 118.602 153.315 102.665 1.00 64.79 406 ALA C CA 1
ATOM 8298 C C . ALA C 1 439 ? 119.301 152.624 103.832 1.00 64.79 406 ALA C C 1
ATOM 8299 O O . ALA C 1 439 ? 118.911 152.822 104.992 1.00 64.79 406 ALA C O 1
ATOM 8301 N N . PHE C 1 440 ? 120.407 151.911 103.566 1.00 64.79 407 PHE C N 1
ATOM 8302 C CA . PHE C 1 440 ? 121.139 151.341 104.693 1.00 64.79 407 PHE C CA 1
ATOM 8303 C C . PHE C 1 440 ? 121.947 152.395 105.443 1.00 64.79 407 PHE C C 1
ATOM 8304 O O . PHE C 1 440 ? 122.087 152.305 106.672 1.00 64.79 407 PHE C O 1
ATOM 8312 N N . LEU C 1 441 ? 122.393 153.449 104.753 1.00 64.79 408 LEU C N 1
ATOM 8313 C CA . LEU C 1 441 ? 123.059 154.540 105.457 1.00 64.79 408 LEU C CA 1
ATOM 8314 C C . LEU C 1 441 ? 122.063 155.333 106.294 1.00 64.79 408 LEU C C 1
ATOM 8315 O O . LEU C 1 441 ? 122.377 155.753 107.418 1.00 64.79 408 LEU C O 1
ATOM 8320 N N . ILE C 1 442 ? 120.843 155.509 105.780 1.00 64.79 409 ILE C N 1
ATOM 8321 C CA . ILE C 1 442 ? 119.823 156.210 106.554 1.00 64.79 409 ILE C CA 1
ATOM 8322 C C . ILE C 1 442 ? 119.465 155.406 107.798 1.00 64.79 409 ILE C C 1
ATOM 8323 O O . ILE C 1 442 ? 119.288 155.966 108.894 1.00 64.79 409 ILE C O 1
ATOM 8328 N N . PHE C 1 443 ? 119.370 154.074 107.657 1.00 64.79 410 PHE C N 1
ATOM 8329 C CA . PHE C 1 443 ? 119.064 153.267 108.831 1.00 64.79 410 PHE C CA 1
ATOM 8330 C C . PHE C 1 443 ? 120.191 153.332 109.851 1.00 64.79 410 PHE C C 1
ATOM 8331 O O . PHE C 1 443 ? 119.933 153.391 111.058 1.00 64.79 410 PHE C O 1
ATOM 8339 N N . ASN C 1 444 ? 121.449 153.321 109.390 1.00 64.79 411 ASN C N 1
ATOM 8340 C CA . ASN C 1 444 ? 122.562 153.406 110.332 1.00 64.79 411 ASN C CA 1
ATOM 8341 C C . ASN C 1 444 ? 122.574 154.739 111.068 1.00 64.79 411 ASN C C 1
ATOM 8342 O O . ASN C 1 444 ? 122.862 154.788 112.274 1.00 64.79 411 ASN C O 1
ATOM 8347 N N . ILE C 1 445 ? 122.165 155.811 110.384 1.00 64.79 412 ILE C N 1
ATOM 8348 C CA . ILE C 1 445 ? 122.148 157.130 111.006 1.00 64.79 412 ILE C CA 1
ATOM 8349 C C . ILE C 1 445 ? 121.062 157.214 112.069 1.00 64.79 412 ILE C C 1
ATOM 8350 O O . ILE C 1 445 ? 121.324 157.627 113.209 1.00 64.79 412 ILE C O 1
ATOM 8355 N N . PHE C 1 446 ? 119.866 156.697 111.767 1.00 64.79 413 PHE C N 1
ATOM 8356 C CA . PHE C 1 446 ? 118.814 156.739 112.779 1.00 64.79 413 PHE C CA 1
ATOM 8357 C C . PHE C 1 446 ? 119.073 155.755 113.913 1.00 64.79 413 PHE C C 1
ATOM 8358 O O . PHE C 1 446 ? 118.789 156.076 115.073 1.00 64.79 413 PHE C O 1
ATOM 8366 N N . TYR C 1 447 ? 119.770 154.655 113.641 1.00 64.79 414 TYR C N 1
ATOM 8367 C CA . TYR C 1 447 ? 120.016 153.672 114.687 1.00 64.79 414 TYR C CA 1
ATOM 8368 C C . TYR C 1 447 ? 121.022 154.222 115.683 1.00 64.79 414 TYR C C 1
ATOM 8369 O O . TYR C 1 447 ? 120.753 154.279 116.896 1.00 64.79 414 TYR C O 1
ATOM 8378 N N . TRP C 1 448 ? 122.163 154.706 115.185 1.00 64.79 415 TRP C N 1
ATOM 8379 C CA . TRP C 1 448 ? 123.183 155.122 116.128 1.00 64.79 415 TRP C CA 1
ATOM 8380 C C . TRP C 1 448 ? 122.821 156.457 116.758 1.00 64.79 415 TRP C C 1
ATOM 8381 O O . TRP C 1 448 ? 123.204 156.694 117.911 1.00 64.79 415 TRP C O 1
ATOM 8392 N N . VAL C 1 449 ? 121.967 157.261 116.112 1.00 64.79 416 VAL C N 1
ATOM 8393 C CA . VAL C 1 449 ? 121.590 158.513 116.749 1.00 64.79 416 VAL C CA 1
ATOM 8394 C C . VAL C 1 449 ? 120.599 158.242 117.872 1.00 64.79 416 VAL C C 1
ATOM 8395 O O . VAL C 1 449 ? 120.751 158.770 118.980 1.00 64.79 416 VAL C O 1
ATOM 8399 N N . ILE C 1 450 ? 119.599 157.380 117.642 1.00 65.37 417 ILE C N 1
ATOM 8400 C CA . ILE C 1 450 ? 118.598 157.199 118.685 1.00 65.37 417 ILE C CA 1
ATOM 8401 C C . ILE C 1 450 ? 119.137 156.327 119.812 1.00 65.37 417 ILE C C 1
ATOM 8402 O O . ILE C 1 450 ? 118.554 156.318 120.904 1.00 65.37 417 ILE C O 1
ATOM 8407 N N . TYR C 1 451 ? 120.234 155.595 119.593 1.00 64.79 418 TYR C N 1
ATOM 8408 C CA . TYR C 1 451 ? 120.788 154.774 120.665 1.00 64.79 418 TYR C CA 1
ATOM 8409 C C . TYR C 1 451 ? 122.022 155.366 121.348 1.00 64.79 418 TYR C C 1
ATOM 8410 O O . TYR C 1 451 ? 122.431 154.843 122.390 1.00 64.79 418 TYR C O 1
ATOM 8419 N N . LYS C 1 452 ? 122.626 156.428 120.804 1.00 72.00 419 LYS C N 1
ATOM 8420 C CA . LYS C 1 452 ? 123.759 157.081 121.454 1.00 72.00 419 LYS C CA 1
ATOM 8421 C C . LYS C 1 452 ? 123.560 158.567 121.738 1.00 72.00 419 LYS C C 1
ATOM 8422 O O . LYS C 1 452 ? 124.443 159.179 122.353 1.00 72.00 419 LYS C O 1
ATOM 8428 N N . ILE C 1 453 ? 122.444 159.165 121.326 1.00 76.63 420 ILE C N 1
ATOM 8429 C CA . ILE C 1 453 ? 122.133 160.549 121.681 1.00 76.63 420 ILE C CA 1
ATOM 8430 C C . ILE C 1 453 ? 120.761 160.630 122.342 1.00 76.63 420 ILE C C 1
ATOM 8431 O O . ILE C 1 453 ? 120.630 161.173 123.445 1.00 76.63 420 ILE C O 1
ATOM 8436 N N . LEU C 1 454 ? 119.728 160.118 121.686 1.00 77.57 421 LEU C N 1
ATOM 8437 C CA . LEU C 1 454 ? 118.370 160.289 122.225 1.00 77.57 421 LEU C CA 1
ATOM 8438 C C . LEU C 1 454 ? 118.072 159.384 123.448 1.00 77.57 421 LEU C C 1
ATOM 8439 O O . LEU C 1 454 ? 116.901 159.359 123.855 1.00 77.57 421 LEU C O 1
ATOM 8444 N N . ARG C 1 455 ? 119.021 158.661 124.053 1.00 82.79 422 ARG C N 1
ATOM 8445 C CA . ARG C 1 455 ? 118.738 157.787 125.198 1.00 82.79 422 ARG C CA 1
ATOM 8446 C C . ARG C 1 455 ? 119.930 157.857 126.154 1.00 82.79 422 ARG C C 1
ATOM 8447 O O . ARG C 1 455 ? 120.874 157.069 126.059 1.00 82.79 422 ARG C O 1
ATOM 8455 N N . HIS C 1 456 ? 119.867 158.816 127.078 1.00 96.51 423 HIS C N 1
ATOM 8456 C CA . HIS C 1 456 ? 120.761 158.919 128.226 1.00 96.51 423 HIS C CA 1
ATOM 8457 C C . HIS C 1 456 ? 119.920 158.912 129.494 1.00 96.51 423 HIS C C 1
ATOM 8458 O O . HIS C 1 456 ? 118.978 159.701 129.620 1.00 96.51 423 HIS C O 1
ATOM 8465 N N . GLU C 1 457 ? 120.252 158.016 130.424 1.00 106.37 424 GLU C N 1
ATOM 8466 C CA . GLU C 1 457 ? 119.464 157.826 131.638 1.00 106.37 424 GLU C CA 1
ATOM 8467 C C . GLU C 1 457 ? 120.267 158.099 132.906 1.00 106.37 424 GLU C C 1
ATOM 8468 O O . GLU C 1 457 ? 119.930 157.575 133.972 1.00 106.37 424 GLU C O 1
ATOM 8474 N N . ASP C 1 458 ? 121.324 158.909 132.820 1.00 112.85 425 ASP C N 1
ATOM 8475 C CA . ASP C 1 458 ? 122.110 159.291 133.986 1.00 112.85 425 ASP C CA 1
ATOM 8476 C C . ASP C 1 458 ? 121.873 160.740 134.405 1.00 112.85 425 ASP C C 1
ATOM 8477 O O . ASP C 1 458 ? 122.778 161.393 134.930 1.00 112.85 425 ASP C O 1
ATOM 8482 N N . ILE C 1 459 ? 120.666 161.264 134.167 1.00 117.52 426 ILE C N 1
ATOM 8483 C CA . ILE C 1 459 ? 120.326 162.593 134.671 1.00 117.52 426 ILE C CA 1
ATOM 8484 C C . ILE C 1 459 ? 120.342 162.608 136.197 1.00 117.52 426 ILE C C 1
ATOM 8485 O O . ILE C 1 459 ? 120.662 163.636 136.810 1.00 117.52 426 ILE C O 1
ATOM 8490 N N . HIS C 1 460 ? 120.108 161.448 136.816 1.00 115.73 427 HIS C N 1
ATOM 8491 C CA . HIS C 1 460 ? 120.009 161.234 138.271 1.00 115.73 427 HIS C CA 1
ATOM 8492 C C . HIS C 1 460 ? 119.644 162.451 139.126 1.00 115.73 427 HIS C C 1
ATOM 8493 O O . HIS C 1 460 ? 119.339 162.320 140.311 1.00 115.73 427 HIS C O 1
ATOM 8500 N N . MET D 1 41 ? 111.037 151.044 186.397 1.00 114.40 8 MET D N 1
ATOM 8501 C CA . MET D 1 41 ? 111.812 149.795 186.165 1.00 114.40 8 MET D CA 1
ATOM 8502 C C . MET D 1 41 ? 112.374 149.830 184.748 1.00 114.40 8 MET D C 1
ATOM 8503 O O . MET D 1 41 ? 111.724 150.421 183.881 1.00 114.40 8 MET D O 1
ATOM 8508 N N . SER D 1 42 ? 113.533 149.216 184.525 1.00 112.21 9 SER D N 1
ATOM 8509 C CA . SER D 1 42 ? 114.066 149.127 183.145 1.00 112.21 9 SER D CA 1
ATOM 8510 C C . SER D 1 42 ? 113.097 148.279 182.322 1.00 112.21 9 SER D C 1
ATOM 8511 O O . SER D 1 42 ? 112.608 147.276 182.859 1.00 112.21 9 SER D O 1
ATOM 8514 N N . PRO D 1 43 ? 112.836 148.586 181.036 1.00 109.90 10 PRO D N 1
ATOM 8515 C CA . PRO D 1 43 ? 111.828 147.855 180.261 1.00 109.90 10 PRO D CA 1
ATOM 8516 C C . PRO D 1 43 ? 112.156 146.358 180.245 1.00 109.90 10 PRO D C 1
ATOM 8517 O O . PRO D 1 43 ? 111.245 145.579 180.260 1.00 109.90 10 PRO D O 1
ATOM 8521 N N . SER D 1 44 ? 113.433 145.997 180.227 1.00 108.08 11 SER D N 1
ATOM 8522 C CA . SER D 1 44 ? 113.814 144.564 180.320 1.00 108.08 11 SER D CA 1
ATOM 8523 C C . SER D 1 44 ? 113.404 143.924 181.651 1.00 108.08 11 SER D C 1
ATOM 8524 O O . SER D 1 44 ? 112.820 142.845 181.584 1.00 108.08 11 SER D O 1
ATOM 8527 N N . ASP D 1 45 ? 113.749 144.495 182.812 1.00 110.63 12 ASP D N 1
ATOM 8528 C CA . ASP D 1 45 ? 113.406 143.813 184.046 1.00 110.63 12 ASP D CA 1
ATOM 8529 C C . ASP D 1 45 ? 111.900 143.639 184.137 1.00 110.63 12 ASP D C 1
ATOM 8530 O O . ASP D 1 45 ? 111.420 142.667 184.740 1.00 110.63 12 ASP D O 1
ATOM 8535 N N . PHE D 1 46 ? 111.137 144.513 183.453 1.00 107.88 13 PHE D N 1
ATOM 8536 C CA . PHE D 1 46 ? 109.701 144.282 183.469 1.00 107.88 13 PHE D CA 1
ATOM 8537 C C . PHE D 1 46 ? 109.354 143.065 182.629 1.00 107.88 13 PHE D C 1
ATOM 8538 O O . PHE D 1 46 ? 108.400 142.344 182.951 1.00 107.88 13 PHE D O 1
ATOM 8546 N N . LEU D 1 47 ? 110.097 142.831 181.540 1.00 107.21 14 LEU D N 1
ATOM 8547 C CA . LEU D 1 47 ? 109.828 141.632 180.754 1.00 107.21 14 LEU D CA 1
ATOM 8548 C C . LEU D 1 47 ? 110.157 140.389 181.568 1.00 107.21 14 LEU D C 1
ATOM 8549 O O . LEU D 1 47 ? 109.456 139.373 181.488 1.00 107.21 14 LEU D O 1
ATOM 8554 N N . ASP D 1 48 ? 111.274 140.442 182.311 1.00 108.42 15 ASP D N 1
ATOM 8555 C CA . ASP D 1 48 ? 111.656 139.316 183.153 1.00 108.42 15 ASP D CA 1
ATOM 8556 C C . ASP D 1 48 ? 110.676 139.103 184.298 1.00 108.42 15 ASP D C 1
ATOM 8557 O O . ASP D 1 48 ? 110.671 138.029 184.908 1.00 108.42 15 ASP D O 1
ATOM 8562 N N . LYS D 1 49 ? 109.847 140.100 184.598 1.00 107.51 16 LYS D N 1
ATOM 8563 C CA . LYS D 1 49 ? 108.778 139.879 185.563 1.00 107.51 16 LYS D CA 1
ATOM 8564 C C . LYS D 1 49 ? 107.512 139.345 184.906 1.00 107.51 16 LYS D C 1
ATOM 8565 O O . LYS D 1 49 ? 106.799 138.534 185.508 1.00 107.51 16 LYS D O 1
ATOM 8571 N N . LEU D 1 50 ? 107.238 139.782 183.676 1.00 103.07 17 LEU D N 1
ATOM 8572 C CA . LEU D 1 50 ? 106.040 139.357 182.957 1.00 103.07 17 LEU D CA 1
ATOM 8573 C C . LEU D 1 50 ? 106.120 137.896 182.527 1.00 103.07 17 LEU D C 1
ATOM 8574 O O . LEU D 1 50 ? 105.235 137.091 182.843 1.00 103.07 17 LEU D O 1
ATOM 8579 N N . MET D 1 51 ? 107.173 137.534 181.799 1.00 103.39 18 MET D N 1
ATOM 8580 C CA . MET D 1 51 ? 107.433 136.128 181.480 1.00 103.39 18 MET D CA 1
ATOM 8581 C C . MET D 1 51 ? 108.360 135.456 182.490 1.00 103.39 18 MET D C 1
ATOM 8582 O O . MET D 1 51 ? 109.294 134.742 182.126 1.00 103.39 18 MET D O 1
ATOM 8587 N N . GLY D 1 52 ? 108.104 135.684 183.778 1.00 109.40 19 GLY D N 1
ATOM 8588 C CA . GLY D 1 52 ? 108.989 135.200 184.815 1.00 109.40 19 GLY D CA 1
ATOM 8589 C C . GLY D 1 52 ? 108.669 133.789 185.298 1.00 109.40 19 GLY D C 1
ATOM 8590 O O . GLY D 1 52 ? 107.582 133.241 185.079 1.00 109.40 19 GLY D O 1
ATOM 8591 N N . ARG D 1 53 ? 109.637 133.218 186.023 1.00 111.85 20 ARG D N 1
ATOM 8592 C CA . ARG D 1 53 ? 109.399 131.942 186.685 1.00 111.85 20 ARG D CA 1
ATOM 8593 C C . ARG D 1 53 ? 108.354 132.093 187.780 1.00 111.85 20 ARG D C 1
ATOM 8594 O O . ARG D 1 53 ? 107.539 131.189 187.999 1.00 111.85 20 ARG D O 1
ATOM 8602 N N . THR D 1 54 ? 108.367 133.227 188.487 1.00 109.94 21 THR D N 1
ATOM 8603 C CA . THR D 1 54 ? 107.314 133.482 189.461 1.00 109.94 21 THR D CA 1
ATOM 8604 C C . THR D 1 54 ? 105.972 133.693 188.775 1.00 109.94 21 THR D C 1
ATOM 8605 O O . THR D 1 54 ? 104.923 133.428 189.373 1.00 109.94 21 THR D O 1
ATOM 8609 N N . SER D 1 55 ? 105.981 134.169 187.526 1.00 104.70 22 SER D N 1
ATOM 8610 C CA . SER D 1 55 ? 104.727 134.349 186.805 1.00 104.70 22 SER D CA 1
ATOM 8611 C C . SER D 1 55 ? 104.185 133.017 186.313 1.00 104.70 22 SER D C 1
ATOM 8612 O O . SER D 1 55 ? 102.973 132.879 186.112 1.00 104.70 22 SER D O 1
ATOM 8615 N N . GLY D 1 56 ? 105.062 132.034 186.117 1.00 97.10 23 GLY D N 1
ATOM 8616 C CA . GLY D 1 56 ? 104.614 130.751 185.611 1.00 97.10 23 GLY D CA 1
ATOM 8617 C C . GLY D 1 56 ? 104.201 130.733 184.159 1.00 97.10 23 GLY D C 1
ATOM 8618 O O . GLY D 1 56 ? 103.437 129.853 183.755 1.00 97.10 23 GLY D O 1
ATOM 8619 N N . TYR D 1 57 ? 104.673 131.687 183.362 1.00 84.22 24 TYR D N 1
ATOM 8620 C CA . TYR D 1 57 ? 104.468 131.628 181.921 1.00 84.22 24 TYR D CA 1
ATOM 8621 C C . TYR D 1 57 ? 105.200 130.428 181.332 1.00 84.22 24 TYR D C 1
ATOM 8622 O O . TYR D 1 57 ? 106.367 130.179 181.648 1.00 84.22 24 TYR D O 1
ATOM 8631 N N . ASP D 1 58 ? 104.507 129.685 180.475 1.00 86.44 25 ASP D N 1
ATOM 8632 C CA . ASP D 1 58 ? 105.068 128.526 179.795 1.00 86.44 25 ASP D CA 1
ATOM 8633 C C . ASP D 1 58 ? 104.960 128.753 178.296 1.00 86.44 25 ASP D C 1
ATOM 8634 O O . ASP D 1 58 ? 103.851 128.836 177.755 1.00 86.44 25 ASP D O 1
ATOM 8639 N N . ALA D 1 59 ? 106.111 128.851 177.628 1.00 81.22 26 ALA D N 1
ATOM 8640 C CA . ALA D 1 59 ? 106.150 129.127 176.198 1.00 81.22 26 ALA D CA 1
ATOM 8641 C C . ALA D 1 59 ? 105.687 127.949 175.353 1.00 81.22 26 ALA D C 1
ATOM 8642 O O . ALA D 1 59 ? 105.517 128.109 174.139 1.00 81.22 26 ALA D O 1
ATOM 8644 N N . ARG D 1 60 ? 105.478 126.780 175.955 1.00 86.28 27 ARG D N 1
ATOM 8645 C CA . ARG D 1 60 ? 105.028 125.599 175.237 1.00 86.28 27 ARG D CA 1
ATOM 8646 C C . ARG D 1 60 ? 103.520 125.397 175.322 1.00 86.28 27 ARG D C 1
ATOM 8647 O O . ARG D 1 60 ? 103.013 124.373 174.855 1.00 86.28 27 ARG D O 1
ATOM 8655 N N . ILE D 1 61 ? 102.797 126.348 175.909 1.00 77.94 28 ILE D N 1
ATOM 8656 C CA . ILE D 1 61 ? 101.347 126.286 176.036 1.00 77.94 28 ILE D CA 1
ATOM 8657 C C . ILE D 1 61 ? 100.763 127.459 175.260 1.00 77.94 28 ILE D C 1
ATOM 8658 O O . ILE D 1 61 ? 101.188 128.604 175.450 1.00 77.94 28 ILE D O 1
ATOM 8663 N N . ARG D 1 62 ? 99.798 127.175 174.387 1.00 73.78 29 ARG D N 1
ATOM 8664 C CA . ARG D 1 62 ? 99.211 128.222 173.568 1.00 73.78 29 ARG D CA 1
ATOM 8665 C C . ARG D 1 62 ? 98.334 129.140 174.420 1.00 73.78 29 ARG D C 1
ATOM 8666 O O . ARG D 1 62 ? 97.875 128.752 175.497 1.00 73.78 29 ARG D O 1
ATOM 8674 N N . PRO D 1 63 ? 98.103 130.375 173.968 1.00 74.65 30 PRO D N 1
ATOM 8675 C CA . PRO D 1 63 ? 97.129 131.233 174.652 1.00 74.65 30 PRO D CA 1
ATOM 8676 C C . PRO D 1 63 ? 95.728 130.652 174.548 1.00 74.65 30 PRO D C 1
ATOM 8677 O O . PRO D 1 63 ? 95.372 130.019 173.551 1.00 74.65 30 PRO D O 1
ATOM 8681 N N . ASN D 1 64 ? 94.932 130.886 175.591 1.00 81.13 31 ASN D N 1
ATOM 8682 C CA . ASN D 1 64 ? 93.579 130.340 175.709 1.00 81.13 31 ASN D CA 1
ATOM 8683 C C . ASN D 1 64 ? 93.601 128.819 175.553 1.00 81.13 31 ASN D C 1
ATOM 8684 O O . ASN D 1 64 ? 92.929 128.242 174.697 1.00 81.13 31 ASN D O 1
ATOM 8689 N N . PHE D 1 65 ? 94.413 128.182 176.404 1.00 83.99 32 PHE D N 1
ATOM 8690 C CA . PHE D 1 65 ? 94.781 126.783 176.204 1.00 83.99 32 PHE D CA 1
ATOM 8691 C C . PHE D 1 65 ? 93.572 125.855 176.235 1.00 83.99 32 PHE D C 1
ATOM 8692 O O . PHE D 1 65 ? 93.554 124.839 175.531 1.00 83.99 32 PHE D O 1
ATOM 8700 N N . LYS D 1 66 ? 92.555 126.184 177.030 1.00 89.25 33 LYS D N 1
ATOM 8701 C CA . LYS D 1 66 ? 91.360 125.355 177.104 1.00 89.25 33 LYS D CA 1
ATOM 8702 C C . LYS D 1 66 ? 90.222 125.859 176.228 1.00 89.25 33 LYS D C 1
ATOM 8703 O O . LYS D 1 66 ? 89.329 125.074 175.889 1.00 89.25 33 LYS D O 1
ATOM 8709 N N . GLY D 1 67 ? 90.236 127.134 175.845 1.00 82.89 34 GLY D N 1
ATOM 8710 C CA . GLY D 1 67 ? 89.091 127.750 175.218 1.00 82.89 34 GLY D CA 1
ATOM 8711 C C . GLY D 1 67 ? 89.194 127.843 173.708 1.00 82.89 34 GLY D C 1
ATOM 8712 O O . GLY D 1 67 ? 89.644 126.914 173.029 1.00 82.89 34 GLY D O 1
ATOM 8713 N N . PRO D 1 68 ? 88.763 128.975 173.158 1.00 80.52 35 PRO D N 1
ATOM 8714 C CA . PRO D 1 68 ? 88.658 129.117 171.698 1.00 80.52 35 PRO D CA 1
ATOM 8715 C C . PRO D 1 68 ? 90.027 129.153 171.045 1.00 80.52 35 PRO D C 1
ATOM 8716 O O . PRO D 1 68 ? 91.037 129.417 171.716 1.00 80.52 35 PRO D O 1
ATOM 8720 N N . PRO D 1 69 ? 90.107 128.885 169.741 1.00 73.76 36 PRO D N 1
ATOM 8721 C CA . PRO D 1 69 ? 91.414 128.828 169.077 1.00 73.76 36 PRO D CA 1
ATOM 8722 C C . PRO D 1 69 ? 92.063 130.201 168.979 1.00 73.76 36 PRO D C 1
ATOM 8723 O O . PRO D 1 69 ? 91.412 131.244 169.081 1.00 73.76 36 PRO D O 1
ATOM 8727 N N . VAL D 1 70 ? 93.376 130.186 168.774 1.00 66.91 37 VAL D N 1
ATOM 8728 C CA . VAL D 1 70 ? 94.136 131.414 168.567 1.00 66.91 37 VAL D CA 1
ATOM 8729 C C . VAL D 1 70 ? 93.945 131.879 167.129 1.00 66.91 37 VAL D C 1
ATOM 8730 O O . VAL D 1 70 ? 94.029 131.080 166.189 1.00 66.91 37 VAL D O 1
ATOM 8734 N N . ASN D 1 71 ? 93.689 133.174 166.956 1.00 68.62 38 ASN D N 1
ATOM 8735 C CA . ASN D 1 71 ? 93.483 133.774 165.642 1.00 68.62 38 ASN D CA 1
ATOM 8736 C C . ASN D 1 71 ? 94.712 134.597 165.275 1.00 68.62 38 ASN D C 1
ATOM 8737 O O . ASN D 1 71 ? 94.981 135.632 165.895 1.00 68.62 38 ASN D O 1
ATOM 8742 N N . VAL D 1 72 ? 95.450 134.138 164.268 1.00 64.79 39 VAL D N 1
ATOM 8743 C CA . VAL D 1 72 ? 96.668 134.798 163.815 1.00 64.79 39 VAL D CA 1
ATOM 8744 C C . VAL D 1 72 ? 96.377 135.521 162.509 1.00 64.79 39 VAL D C 1
ATOM 8745 O O . VAL D 1 72 ? 95.847 134.925 161.563 1.00 64.79 39 VAL D O 1
ATOM 8749 N N . THR D 1 73 ? 96.722 136.802 162.459 1.00 64.79 40 THR D N 1
ATOM 8750 C CA . THR D 1 73 ? 96.539 137.625 161.272 1.00 64.79 40 THR D CA 1
ATOM 8751 C C . THR D 1 73 ? 97.895 137.807 160.603 1.00 64.79 40 THR D C 1
ATOM 8752 O O . THR D 1 73 ? 98.877 138.145 161.271 1.00 64.79 40 THR D O 1
ATOM 8756 N N . CYS D 1 74 ? 97.949 137.583 159.292 1.00 64.79 41 CYS D N 1
ATOM 8757 C CA . CYS D 1 74 ? 99.210 137.489 158.572 1.00 64.79 41 CYS D CA 1
ATOM 8758 C C . CYS D 1 74 ? 99.299 138.543 157.477 1.00 64.79 41 CYS D C 1
ATOM 8759 O O . CYS D 1 74 ? 98.311 138.838 156.797 1.00 64.79 41 CYS D O 1
ATOM 8762 N N . ASN D 1 75 ? 100.497 139.102 157.317 1.00 64.79 42 ASN D N 1
ATOM 8763 C CA . ASN D 1 75 ? 100.829 139.986 156.211 1.00 64.79 42 ASN D CA 1
ATOM 8764 C C . ASN D 1 75 ? 102.065 139.459 155.500 1.00 64.79 42 ASN D C 1
ATOM 8765 O O . ASN D 1 75 ? 102.890 138.760 156.093 1.00 64.79 42 ASN D O 1
ATOM 8770 N N . ILE D 1 76 ? 102.182 139.796 154.218 1.00 64.79 43 ILE D N 1
ATOM 8771 C CA . ILE D 1 76 ? 103.373 139.503 153.432 1.00 64.79 43 ILE D CA 1
ATOM 8772 C C . ILE D 1 76 ? 103.773 140.774 152.697 1.00 64.79 43 ILE D C 1
ATOM 8773 O O . ILE D 1 76 ? 102.934 141.410 152.050 1.00 64.79 43 ILE D O 1
ATOM 8778 N N . PHE D 1 77 ? 105.046 141.145 152.796 1.00 64.79 44 PHE D N 1
ATOM 8779 C CA . PHE D 1 77 ? 105.636 142.177 151.951 1.00 64.79 44 PHE D CA 1
ATOM 8780 C C . PHE D 1 77 ? 106.762 141.539 151.153 1.00 64.79 44 PHE D C 1
ATOM 8781 O O . PHE D 1 77 ? 107.722 141.026 151.736 1.00 64.79 44 PHE D O 1
ATOM 8789 N N . ILE D 1 78 ? 106.656 141.585 149.830 1.00 64.79 45 ILE D N 1
ATOM 8790 C CA . ILE D 1 78 ? 107.603 140.906 148.953 1.00 64.79 45 ILE D CA 1
ATOM 8791 C C . ILE D 1 78 ? 108.683 141.908 148.562 1.00 64.79 45 ILE D C 1
ATOM 8792 O O . ILE D 1 78 ? 108.412 142.887 147.862 1.00 64.79 45 ILE D O 1
ATOM 8797 N N . ASN D 1 79 ? 109.912 141.662 149.019 1.00 64.79 46 ASN D N 1
ATOM 8798 C CA . ASN D 1 79 ? 111.021 142.553 148.695 1.00 64.79 46 ASN D CA 1
ATOM 8799 C C . ASN D 1 79 ? 111.586 142.248 147.313 1.00 64.79 46 ASN D C 1
ATOM 8800 O O . ASN D 1 79 ? 111.831 143.163 146.521 1.00 64.79 46 ASN D O 1
ATOM 8805 N N . SER D 1 80 ? 111.799 140.971 147.008 1.00 64.79 47 SER D N 1
ATOM 8806 C CA . SER D 1 80 ? 112.306 140.571 145.705 1.00 64.79 47 SER D CA 1
ATOM 8807 C C . SER D 1 80 ? 111.607 139.296 145.255 1.00 64.79 47 SER D C 1
ATOM 8808 O O . SER D 1 80 ? 111.064 138.537 146.061 1.00 64.79 47 SER D O 1
ATOM 8811 N N . PHE D 1 81 ? 111.631 139.077 143.943 1.00 64.79 48 PHE D N 1
ATOM 8812 C CA . PHE D 1 81 ? 110.861 138.017 143.301 1.00 64.79 48 PHE D CA 1
ATOM 8813 C C . PHE D 1 81 ? 111.606 137.676 142.022 1.00 64.79 48 PHE D C 1
ATOM 8814 O O . PHE D 1 81 ? 111.801 138.552 141.175 1.00 64.79 48 PHE D O 1
ATOM 8822 N N . GLY D 1 82 ? 112.028 136.424 141.877 1.00 64.79 49 GLY D N 1
ATOM 8823 C CA . GLY D 1 82 ? 112.726 136.040 140.665 1.00 64.79 49 GLY D CA 1
ATOM 8824 C C . GLY D 1 82 ? 113.246 134.618 140.734 1.00 64.79 49 GLY D C 1
ATOM 8825 O O . GLY D 1 82 ? 112.764 133.799 141.518 1.00 64.79 49 GLY D O 1
ATOM 8826 N N . SER D 1 83 ? 114.245 134.355 139.887 1.00 64.79 50 SER D N 1
ATOM 8827 C CA . SER D 1 83 ? 114.889 133.046 139.755 1.00 64.79 50 SER D CA 1
ATOM 8828 C C . SER D 1 83 ? 113.873 131.960 139.416 1.00 64.79 50 SER D C 1
ATOM 8829 O O . SER D 1 83 ? 113.905 130.856 139.963 1.00 64.79 50 SER D O 1
ATOM 8832 N N . ILE D 1 84 ? 112.964 132.281 138.501 1.00 64.79 51 ILE D N 1
ATOM 8833 C CA . ILE D 1 84 ? 111.908 131.361 138.096 1.00 64.79 51 ILE D CA 1
ATOM 8834 C C . ILE D 1 84 ? 112.505 130.349 137.128 1.00 64.79 51 ILE D C 1
ATOM 8835 O O . ILE D 1 84 ? 112.976 130.716 136.047 1.00 64.79 51 ILE D O 1
ATOM 8840 N N . ALA D 1 85 ? 112.488 129.074 137.509 1.00 67.99 52 ALA D N 1
ATOM 8841 C CA . ALA D 1 85 ? 113.299 128.063 136.844 1.00 67.99 52 ALA D CA 1
ATOM 8842 C C . ALA D 1 85 ? 112.414 126.894 136.448 1.00 67.99 52 ALA D C 1
ATOM 8843 O O . ALA D 1 85 ? 111.713 126.325 137.292 1.00 67.99 52 ALA D O 1
ATOM 8845 N N . GLU D 1 86 ? 112.448 126.542 135.162 1.00 72.68 53 GLU D N 1
ATOM 8846 C CA . GLU D 1 86 ? 111.670 125.415 134.666 1.00 72.68 53 GLU D CA 1
ATOM 8847 C C . GLU D 1 86 ? 112.358 124.081 134.923 1.00 72.68 53 GLU D C 1
ATOM 8848 O O . GLU D 1 86 ? 111.683 123.048 134.999 1.00 72.68 53 GLU D O 1
ATOM 8854 N N . THR D 1 87 ? 113.688 124.081 135.047 1.00 72.43 54 THR D N 1
ATOM 8855 C CA . THR D 1 87 ? 114.414 122.842 135.313 1.00 72.43 54 THR D CA 1
ATOM 8856 C C . THR D 1 87 ? 114.075 122.278 136.687 1.00 72.43 54 THR D C 1
ATOM 8857 O O . THR D 1 87 ? 113.967 121.057 136.853 1.00 72.43 54 THR D O 1
ATOM 8861 N N . THR D 1 88 ? 113.905 123.145 137.684 1.00 68.56 55 THR D N 1
ATOM 8862 C CA . THR D 1 88 ? 113.589 122.706 139.035 1.00 68.56 55 THR D CA 1
ATOM 8863 C C . THR D 1 88 ? 112.145 122.967 139.434 1.00 68.56 55 THR D C 1
ATOM 8864 O O . THR D 1 88 ? 111.737 122.528 140.515 1.00 68.56 55 THR D O 1
ATOM 8868 N N . MET D 1 89 ? 111.370 123.655 138.595 1.00 70.68 56 MET D N 1
ATOM 8869 C CA . MET D 1 89 ? 109.967 123.982 138.855 1.00 70.68 56 MET D CA 1
ATOM 8870 C C . MET D 1 89 ? 109.805 124.709 140.190 1.00 70.68 56 MET D C 1
ATOM 8871 O O . MET D 1 89 ? 109.044 124.298 141.069 1.00 70.68 56 MET D O 1
ATOM 8876 N N . ASP D 1 90 ? 110.540 125.809 140.330 1.00 64.79 57 ASP D N 1
ATOM 8877 C CA . ASP D 1 90 ? 110.484 126.599 141.549 1.00 64.79 57 ASP D CA 1
ATOM 8878 C C . ASP D 1 90 ? 110.830 128.050 141.241 1.00 64.79 57 ASP D C 1
ATOM 8879 O O . ASP D 1 90 ? 111.274 128.390 140.141 1.00 64.79 57 ASP D O 1
ATOM 8884 N N . TYR D 1 91 ? 110.615 128.905 142.238 1.00 64.79 58 TYR D N 1
ATOM 8885 C CA . TYR D 1 91 ? 110.974 130.312 142.156 1.00 64.79 58 TYR D CA 1
ATOM 8886 C C . TYR D 1 91 ? 111.429 130.773 143.532 1.00 64.79 58 TYR D C 1
ATOM 8887 O O . TYR D 1 91 ? 111.168 130.120 144.545 1.00 64.79 58 TYR D O 1
ATOM 8896 N N . ARG D 1 92 ? 112.114 131.912 143.563 1.00 64.79 59 ARG D N 1
ATOM 8897 C CA . ARG D 1 92 ? 112.747 132.403 144.778 1.00 64.79 59 ARG D CA 1
ATOM 8898 C C . ARG D 1 92 ? 112.136 133.736 145.180 1.00 64.79 59 ARG D C 1
ATOM 8899 O O . ARG D 1 92 ? 111.869 134.590 144.330 1.00 64.79 59 ARG D O 1
ATOM 8907 N N . VAL D 1 93 ? 111.914 133.909 146.484 1.00 64.79 60 VAL D N 1
ATOM 8908 C CA . VAL D 1 93 ? 111.265 135.101 147.011 1.00 64.79 60 VAL D CA 1
ATOM 8909 C C . VAL D 1 93 ? 111.969 135.521 148.296 1.00 64.79 60 VAL D C 1
ATOM 8910 O O . VAL D 1 93 ? 112.616 134.720 148.974 1.00 64.79 60 VAL D O 1
ATOM 8914 N N . ASN D 1 94 ? 111.860 136.811 148.606 1.00 64.79 61 ASN D N 1
ATOM 8915 C CA . ASN D 1 94 ? 112.424 137.395 149.819 1.00 64.79 61 ASN D CA 1
ATOM 8916 C C . ASN D 1 94 ? 111.348 138.285 150.424 1.00 64.79 61 ASN D C 1
ATOM 8917 O O . ASN D 1 94 ? 110.984 139.307 149.834 1.00 64.79 61 ASN D O 1
ATOM 8922 N N . ILE D 1 95 ? 110.835 137.905 151.595 1.00 64.79 62 ILE D N 1
ATOM 8923 C CA . ILE D 1 95 ? 109.624 138.516 152.123 1.00 64.79 62 ILE D CA 1
ATOM 8924 C C . ILE D 1 95 ? 109.855 139.018 153.541 1.00 64.79 62 ILE D C 1
ATOM 8925 O O . ILE D 1 95 ? 110.790 138.611 154.234 1.00 64.79 62 ILE D O 1
ATOM 8930 N N . PHE D 1 96 ? 108.976 139.925 153.959 1.00 64.79 63 PHE D N 1
ATOM 8931 C CA . PHE D 1 96 ? 108.718 140.213 155.363 1.00 64.79 63 PHE D CA 1
ATOM 8932 C C . PHE D 1 96 ? 107.422 139.517 155.757 1.00 64.79 63 PHE D C 1
ATOM 8933 O O . PHE D 1 96 ? 106.384 139.731 155.122 1.00 64.79 63 PHE D O 1
ATOM 8941 N N . LEU D 1 97 ? 107.477 138.688 156.795 1.00 64.79 64 LEU D N 1
ATOM 8942 C CA . LEU D 1 97 ? 106.294 138.008 157.305 1.00 64.79 64 LEU D CA 1
ATOM 8943 C C . LEU D 1 97 ? 105.935 138.604 158.657 1.00 64.79 64 LEU D C 1
ATOM 8944 O O . LEU D 1 97 ? 106.768 138.631 159.569 1.00 64.79 64 LEU D O 1
ATOM 8949 N N A ARG D 1 98 ? 104.695 139.063 158.787 0.50 64.79 65 ARG D N 1
ATOM 8950 N N B ARG D 1 98 ? 104.700 139.087 158.779 0.50 64.79 65 ARG D N 1
ATOM 8951 C CA A ARG D 1 98 ? 104.200 139.667 160.015 0.50 64.79 65 ARG D CA 1
ATOM 8952 C CA B ARG D 1 98 ? 104.184 139.666 160.011 0.50 64.79 65 ARG D CA 1
ATOM 8953 C C A ARG D 1 98 ? 103.015 138.862 160.529 0.50 64.79 65 ARG D C 1
ATOM 8954 C C B ARG D 1 98 ? 103.027 138.822 160.517 0.50 64.79 65 ARG D C 1
ATOM 8955 O O A ARG D 1 98 ? 102.053 138.629 159.789 0.50 64.79 65 ARG D O 1
ATOM 8956 O O B ARG D 1 98 ? 102.098 138.520 159.761 0.50 64.79 65 ARG D O 1
ATOM 8971 N N . GLN D 1 99 ? 103.083 138.442 161.789 1.00 64.79 66 GLN D N 1
ATOM 8972 C CA . GLN D 1 99 ? 102.006 137.706 162.434 1.00 64.79 66 GLN D CA 1
ATOM 8973 C C . GLN D 1 99 ? 101.530 138.489 163.648 1.00 64.79 66 GLN D C 1
ATOM 8974 O O . GLN D 1 99 ? 102.338 139.050 164.393 1.00 64.79 66 GLN D O 1
ATOM 8980 N N . LYS D 1 100 ? 100.213 138.525 163.842 1.00 64.79 67 LYS D N 1
ATOM 8981 C CA . LYS D 1 100 ? 99.609 139.216 164.972 1.00 64.79 67 LYS D CA 1
ATOM 8982 C C . LYS D 1 100 ? 98.603 138.302 165.651 1.00 64.79 67 LYS D C 1
ATOM 8983 O O . LYS D 1 100 ? 97.757 137.700 164.983 1.00 64.79 67 LYS D O 1
ATOM 8989 N N . TRP D 1 101 ? 98.697 138.204 166.974 1.00 64.79 68 TRP D N 1
ATOM 8990 C CA . TRP D 1 101 ? 97.751 137.437 167.771 1.00 64.79 68 TRP D CA 1
ATOM 8991 C C . TRP D 1 101 ? 97.681 138.060 169.159 1.00 64.79 68 TRP D C 1
ATOM 8992 O O . TRP D 1 101 ? 98.397 139.018 169.468 1.00 64.79 68 TRP D O 1
ATOM 9003 N N . ASN D 1 102 ? 96.812 137.509 170.002 1.00 69.38 69 ASN D N 1
ATOM 9004 C CA . ASN D 1 102 ? 96.598 138.016 171.351 1.00 69.38 69 ASN D CA 1
ATOM 9005 C C . ASN D 1 102 ? 96.975 136.947 172.365 1.00 69.38 69 ASN D C 1
ATOM 9006 O O . ASN D 1 102 ? 96.582 135.785 172.225 1.00 69.38 69 ASN D O 1
ATOM 9011 N N . ASP D 1 103 ? 97.734 137.346 173.379 1.00 74.99 70 ASP D N 1
ATOM 9012 C CA . ASP D 1 103 ? 98.130 136.461 174.472 1.00 74.99 70 ASP D CA 1
ATOM 9013 C C . ASP D 1 103 ? 97.706 137.118 175.777 1.00 74.99 70 ASP D C 1
ATOM 9014 O O . ASP D 1 103 ? 98.354 138.093 176.212 1.00 74.99 70 ASP D O 1
ATOM 9019 N N . PRO D 1 104 ? 96.642 136.638 176.430 1.00 75.44 71 PRO D N 1
ATOM 9020 C CA . PRO D 1 104 ? 96.182 137.299 177.663 1.00 75.44 71 PRO D CA 1
ATOM 9021 C C . PRO D 1 104 ? 97.120 137.114 178.842 1.00 75.44 71 PRO D C 1
ATOM 9022 O O . PRO D 1 104 ? 96.988 137.845 179.832 1.00 75.44 71 PRO D O 1
ATOM 9026 N N . ARG D 1 105 ? 98.060 136.168 178.776 1.00 77.50 72 ARG D N 1
ATOM 9027 C CA . ARG D 1 105 ? 99.069 136.038 179.819 1.00 77.50 72 ARG D CA 1
ATOM 9028 C C . ARG D 1 105 ? 100.103 137.156 179.780 1.00 77.50 72 ARG D C 1
ATOM 9029 O O . ARG D 1 105 ? 100.902 137.269 180.715 1.00 77.50 72 ARG D O 1
ATOM 9037 N N . LEU D 1 106 ? 100.107 137.976 178.730 1.00 79.04 73 LEU D N 1
ATOM 9038 C CA . LEU D 1 106 ? 101.093 139.035 178.553 1.00 79.04 73 LEU D CA 1
ATOM 9039 C C . LEU D 1 106 ? 100.499 140.426 178.738 1.00 79.04 73 LEU D C 1
ATOM 9040 O O . LEU D 1 106 ? 101.178 141.421 178.467 1.00 79.04 73 LEU D O 1
ATOM 9045 N N . ALA D 1 107 ? 99.249 140.518 179.186 1.00 85.68 74 ALA D N 1
ATOM 9046 C CA . ALA D 1 107 ? 98.638 141.813 179.452 1.00 85.68 74 ALA D CA 1
ATOM 9047 C C . ALA D 1 107 ? 99.227 142.424 180.716 1.00 85.68 74 ALA D C 1
ATOM 9048 O O . ALA D 1 107 ? 99.445 141.735 181.716 1.00 85.68 74 ALA D O 1
ATOM 9050 N N . TYR D 1 108 ? 99.486 143.729 180.669 1.00 95.44 75 TYR D N 1
ATOM 9051 C CA . TYR D 1 108 ? 100.044 144.429 181.815 1.00 95.44 75 TYR D CA 1
ATOM 9052 C C . TYR D 1 108 ? 99.510 145.853 181.833 1.00 95.44 75 TYR D C 1
ATOM 9053 O O . TYR D 1 108 ? 99.266 146.450 180.781 1.00 95.44 75 TYR D O 1
ATOM 9062 N N . SER D 1 109 ? 99.309 146.385 183.035 1.00 106.45 76 SER D N 1
ATOM 9063 C CA . SER D 1 109 ? 98.798 147.740 183.186 1.00 106.45 76 SER D CA 1
ATOM 9064 C C . SER D 1 109 ? 99.670 148.625 184.063 1.00 106.45 76 SER D C 1
ATOM 9065 O O . SER D 1 109 ? 99.512 149.850 184.013 1.00 106.45 76 SER D O 1
ATOM 9068 N N . GLU D 1 110 ? 100.576 148.053 184.861 1.00 110.93 77 GLU D N 1
ATOM 9069 C CA . GLU D 1 110 ? 101.359 148.852 185.798 1.00 110.93 77 GLU D CA 1
ATOM 9070 C C . GLU D 1 110 ? 102.433 149.678 185.099 1.00 110.93 77 GLU D C 1
ATOM 9071 O O . GLU D 1 110 ? 102.780 150.764 185.575 1.00 110.93 77 GLU D O 1
ATOM 9077 N N . TYR D 1 111 ? 102.955 149.173 183.982 1.00 109.60 78 TYR D N 1
ATOM 9078 C CA . TYR D 1 111 ? 104.038 149.887 183.264 1.00 109.60 78 TYR D CA 1
ATOM 9079 C C . TYR D 1 111 ? 103.438 151.039 182.437 1.00 109.60 78 TYR D C 1
ATOM 9080 O O . TYR D 1 111 ? 102.365 150.842 181.872 1.00 109.60 78 TYR D O 1
ATOM 9089 N N . PRO D 1 112 ? 104.046 152.249 182.389 1.00 109.93 79 PRO D N 1
ATOM 9090 C CA . PRO D 1 112 ? 103.494 153.400 181.663 1.00 109.93 79 PRO D CA 1
ATOM 9091 C C . PRO D 1 112 ? 103.554 153.243 180.151 1.00 109.93 79 PRO D C 1
ATOM 9092 O O . PRO D 1 112 ? 102.656 153.713 179.445 1.00 109.93 79 PRO D O 1
ATOM 9096 N N . ASP D 1 113 ? 104.605 152.601 179.640 1.00 109.81 80 ASP D N 1
ATOM 9097 C CA . ASP D 1 113 ? 104.741 152.441 178.197 1.00 109.81 80 ASP D CA 1
ATOM 9098 C C . ASP D 1 113 ? 103.694 151.473 177.660 1.00 109.81 80 ASP D C 1
ATOM 9099 O O . ASP D 1 113 ? 103.470 150.403 178.234 1.00 109.81 80 ASP D O 1
ATOM 9104 N N . ASP D 1 114 ? 103.051 151.850 176.556 1.00 104.13 81 ASP D N 1
ATOM 9105 C CA . ASP D 1 114 ? 101.996 151.042 175.963 1.00 104.13 81 ASP D CA 1
ATOM 9106 C C . ASP D 1 114 ? 102.523 150.025 174.959 1.00 104.13 81 ASP D C 1
ATOM 9107 O O . ASP D 1 114 ? 101.727 149.434 174.221 1.00 104.13 81 ASP D O 1
ATOM 9112 N N . SER D 1 115 ? 103.835 149.801 174.916 1.00 95.98 82 SER D N 1
ATOM 9113 C CA . SER D 1 115 ? 104.402 148.745 174.089 1.00 95.98 82 SER D CA 1
ATOM 9114 C C . SER D 1 115 ? 105.770 148.353 174.620 1.00 95.98 82 SER D C 1
ATOM 9115 O O . SER D 1 115 ? 106.577 149.220 174.962 1.00 95.98 82 SER D O 1
ATOM 9118 N N . LEU D 1 116 ? 106.017 147.050 174.695 1.00 89.81 83 LEU D N 1
ATOM 9119 C CA . LEU D 1 116 ? 107.315 146.511 175.064 1.00 89.81 83 LEU D CA 1
ATOM 9120 C C . LEU D 1 116 ? 107.915 145.797 173.861 1.00 89.81 83 LEU D C 1
ATOM 9121 O O . LEU D 1 116 ? 107.214 145.455 172.907 1.00 89.81 83 LEU D O 1
ATOM 9126 N N . ASP D 1 117 ? 109.227 145.579 173.911 1.00 85.98 84 ASP D N 1
ATOM 9127 C CA . ASP D 1 117 ? 109.950 144.972 172.800 1.00 85.98 84 ASP D CA 1
ATOM 9128 C C . ASP D 1 117 ? 110.842 143.850 173.306 1.00 85.98 84 ASP D C 1
ATOM 9129 O O . ASP D 1 117 ? 111.790 144.098 174.060 1.00 85.98 84 ASP D O 1
ATOM 9134 N N . LEU D 1 118 ? 110.549 142.624 172.883 1.00 87.15 85 LEU D N 1
ATOM 9135 C CA . LEU D 1 118 ? 111.360 141.483 173.272 1.00 87.15 85 LEU D CA 1
ATOM 9136 C C . LEU D 1 118 ? 112.662 141.466 172.475 1.00 87.15 85 LEU D C 1
ATOM 9137 O O . LEU D 1 118 ? 112.684 141.804 171.288 1.00 87.15 85 LEU D O 1
ATOM 9142 N N . ASP D 1 119 ? 113.750 141.072 173.135 1.00 92.44 86 ASP D N 1
ATOM 9143 C CA . ASP D 1 119 ? 115.024 140.938 172.443 1.00 92.44 86 ASP D CA 1
ATOM 9144 C C . ASP D 1 119 ? 114.983 139.721 171.521 1.00 92.44 86 ASP D C 1
ATOM 9145 O O . ASP D 1 119 ? 114.420 138.685 171.891 1.00 92.44 86 ASP D O 1
ATOM 9150 N N . PRO D 1 120 ? 115.547 139.814 170.313 1.00 89.70 87 PRO D N 1
ATOM 9151 C CA . PRO D 1 120 ? 115.526 138.649 169.411 1.00 89.70 87 PRO D CA 1
ATOM 9152 C C . PRO D 1 120 ? 116.261 137.432 169.951 1.00 89.70 87 PRO D C 1
ATOM 9153 O O . PRO D 1 120 ? 116.039 136.324 169.446 1.00 89.70 87 PRO D O 1
ATOM 9157 N N . SER D 1 121 ? 117.126 137.591 170.957 1.00 92.91 88 SER D N 1
ATOM 9158 C CA . SER D 1 121 ? 117.782 136.440 171.564 1.00 92.91 88 SER D CA 1
ATOM 9159 C C . SER D 1 121 ? 116.928 135.770 172.631 1.00 92.91 88 SER D C 1
ATOM 9160 O O . SER D 1 121 ? 117.282 134.677 173.087 1.00 92.91 88 SER D O 1
ATOM 9163 N N . MET D 1 122 ? 115.821 136.394 173.038 1.00 93.12 89 MET D N 1
ATOM 9164 C CA . MET D 1 122 ? 114.919 135.839 174.038 1.00 93.12 89 MET D CA 1
ATOM 9165 C C . MET D 1 122 ? 113.618 135.338 173.424 1.00 93.12 89 MET D C 1
ATOM 9166 O O . MET D 1 122 ? 112.604 135.242 174.124 1.00 93.12 89 MET D O 1
ATOM 9171 N N . LEU D 1 123 ? 113.623 135.021 172.128 1.00 84.28 90 LEU D N 1
ATOM 9172 C CA . LEU D 1 123 ? 112.373 134.715 171.443 1.00 84.28 90 LEU D CA 1
ATOM 9173 C C . LEU D 1 123 ? 111.824 133.346 171.816 1.00 84.28 90 LEU D C 1
ATOM 9174 O O . LEU D 1 123 ? 110.628 133.102 171.624 1.00 84.28 90 LEU D O 1
ATOM 9179 N N . ASP D 1 124 ? 112.660 132.449 172.339 1.00 89.00 91 ASP D N 1
ATOM 9180 C CA . ASP D 1 124 ? 112.179 131.148 172.781 1.00 89.00 91 ASP D CA 1
ATOM 9181 C C . ASP D 1 124 ? 111.526 131.188 174.157 1.00 89.00 91 ASP D C 1
ATOM 9182 O O . ASP D 1 124 ? 111.128 130.134 174.665 1.00 89.00 91 ASP D O 1
ATOM 9187 N N . SER D 1 125 ? 111.405 132.365 174.767 1.00 83.66 92 SER D N 1
ATOM 9188 C CA . SER D 1 125 ? 110.721 132.517 176.044 1.00 83.66 92 SER D CA 1
ATOM 9189 C C . SER D 1 125 ? 109.235 132.802 175.886 1.00 83.66 92 SER D C 1
ATOM 9190 O O . SER D 1 125 ? 108.529 132.917 176.894 1.00 83.66 92 SER D O 1
ATOM 9193 N N . ILE D 1 126 ? 108.746 132.916 174.654 1.00 73.71 93 ILE D N 1
ATOM 9194 C CA . ILE D 1 126 ? 107.367 133.290 174.376 1.00 73.71 93 ILE D CA 1
ATOM 9195 C C . ILE D 1 126 ? 106.780 132.275 173.406 1.00 73.71 93 ILE D C 1
ATOM 9196 O O . ILE D 1 126 ? 107.498 131.655 172.615 1.00 73.71 93 ILE D O 1
ATOM 9201 N N . TRP D 1 127 ? 105.466 132.086 173.487 1.00 65.91 94 TRP D N 1
ATOM 9202 C CA . TRP D 1 127 ? 104.776 131.210 172.554 1.00 65.91 94 TRP D CA 1
ATOM 9203 C C . TRP D 1 127 ? 104.634 131.895 171.203 1.00 65.91 94 TRP D C 1
ATOM 9204 O O . TRP D 1 127 ? 104.316 133.084 171.122 1.00 65.91 94 TRP D O 1
ATOM 9215 N N . LYS D 1 128 ? 104.875 131.137 170.138 1.00 64.79 95 LYS D N 1
ATOM 9216 C CA . LYS D 1 128 ? 104.716 131.627 168.781 1.00 64.79 95 LYS D CA 1
ATOM 9217 C C . LYS D 1 128 ? 104.022 130.556 167.955 1.00 64.79 95 LYS D C 1
ATOM 9218 O O . LYS D 1 128 ? 104.173 129.361 168.235 1.00 64.79 95 LYS D O 1
ATOM 9224 N N . PRO D 1 129 ? 103.247 130.950 166.946 1.00 64.79 96 PRO D N 1
ATOM 9225 C CA . PRO D 1 129 ? 102.615 129.952 166.079 1.00 64.79 96 PRO D CA 1
ATOM 9226 C C . PRO D 1 129 ? 103.654 129.185 165.278 1.00 64.79 96 PRO D C 1
ATOM 9227 O O . PRO D 1 129 ? 104.733 129.695 164.965 1.00 64.79 96 PRO D O 1
ATOM 9231 N N . ASP D 1 130 ? 103.317 127.945 164.944 1.00 64.79 97 ASP D N 1
ATOM 9232 C CA . ASP D 1 130 ? 104.231 127.075 164.206 1.00 64.79 97 ASP D CA 1
ATOM 9233 C C . ASP D 1 130 ? 103.927 127.128 162.710 1.00 64.79 97 ASP D C 1
ATOM 9234 O O . ASP D 1 130 ? 103.634 126.125 162.060 1.00 64.79 97 ASP D O 1
ATOM 9239 N N . LEU D 1 131 ? 104.011 128.338 162.163 1.00 64.79 98 LEU D N 1
ATOM 9240 C CA . LEU D 1 131 ? 103.738 128.535 160.748 1.00 64.79 98 LEU D CA 1
ATOM 9241 C C . LEU D 1 131 ? 104.854 127.927 159.908 1.00 64.79 98 LEU D C 1
ATOM 9242 O O . LEU D 1 131 ? 106.040 128.097 160.204 1.00 64.79 98 LEU D O 1
ATOM 9247 N N . PHE D 1 132 ? 104.470 127.214 158.854 1.00 64.79 99 PHE D N 1
ATOM 9248 C CA . PHE D 1 132 ? 105.427 126.721 157.877 1.00 64.79 99 PHE D CA 1
ATOM 9249 C C . PHE D 1 132 ? 104.828 126.877 156.487 1.00 64.79 99 PHE D C 1
ATOM 9250 O O . PHE D 1 132 ? 103.607 126.920 156.314 1.00 64.79 99 PHE D O 1
ATOM 9258 N N . PHE D 1 133 ? 105.705 126.958 155.492 1.00 64.79 100 PHE D N 1
ATOM 9259 C CA . PHE D 1 133 ? 105.291 127.140 154.107 1.00 64.79 100 PHE D CA 1
ATOM 9260 C C . PHE D 1 133 ? 105.188 125.774 153.441 1.00 64.79 100 PHE D C 1
ATOM 9261 O O . PHE D 1 133 ? 106.191 125.063 153.309 1.00 64.79 100 PHE D O 1
ATOM 9269 N N . ALA D 1 134 ? 103.969 125.406 153.032 1.00 64.79 101 ALA D N 1
ATOM 9270 C CA . ALA D 1 134 ? 103.689 124.023 152.659 1.00 64.79 101 ALA D CA 1
ATOM 9271 C C . ALA D 1 134 ? 104.403 123.616 151.377 1.00 64.79 101 ALA D C 1
ATOM 9272 O O . ALA D 1 134 ? 104.751 122.441 151.214 1.00 64.79 101 ALA D O 1
ATOM 9274 N N . ASN D 1 135 ? 104.632 124.554 150.459 1.00 64.79 102 ASN D N 1
ATOM 9275 C CA . ASN D 1 135 ? 105.311 124.257 149.205 1.00 64.79 102 ASN D CA 1
ATOM 9276 C C . ASN D 1 135 ? 106.746 124.779 149.193 1.00 64.79 102 ASN D C 1
ATOM 9277 O O . ASN D 1 135 ? 107.288 125.094 148.130 1.00 64.79 102 ASN D O 1
ATOM 9282 N N . GLU D 1 136 ? 107.368 124.878 150.362 1.00 64.79 103 GLU D N 1
ATOM 9283 C CA . GLU D 1 136 ? 108.741 125.350 150.447 1.00 64.79 103 GLU D CA 1
ATOM 9284 C C . GLU D 1 136 ? 109.705 124.217 150.118 1.00 64.79 103 GLU D C 1
ATOM 9285 O O . GLU D 1 136 ? 109.545 123.090 150.596 1.00 64.79 103 GLU D O 1
ATOM 9291 N N . LYS D 1 137 ? 110.710 124.518 149.298 1.00 64.79 104 LYS D N 1
ATOM 9292 C CA . LYS D 1 137 ? 111.817 123.595 149.092 1.00 64.79 104 LYS D CA 1
ATOM 9293 C C . LYS D 1 137 ? 113.076 124.003 149.844 1.00 64.79 104 LYS D C 1
ATOM 9294 O O . LYS D 1 137 ? 113.967 123.165 150.031 1.00 64.79 104 LYS D O 1
ATOM 9300 N N . GLY D 1 138 ? 113.169 125.257 150.275 1.00 64.79 105 GLY D N 1
ATOM 9301 C CA . GLY D 1 138 ? 114.295 125.734 151.053 1.00 64.79 105 GLY D CA 1
ATOM 9302 C C . GLY D 1 138 ? 114.028 127.095 151.662 1.00 64.79 105 GLY D C 1
ATOM 9303 O O . GLY D 1 138 ? 113.318 127.911 151.069 1.00 64.79 105 GLY D O 1
ATOM 9304 N N . ALA D 1 139 ? 114.589 127.358 152.840 1.00 64.79 106 ALA D N 1
ATOM 9305 C CA . ALA D 1 139 ? 114.339 128.617 153.528 1.00 64.79 106 ALA D CA 1
ATOM 9306 C C . ALA D 1 139 ? 115.491 128.901 154.479 1.00 64.79 106 ALA D C 1
ATOM 9307 O O . ALA D 1 139 ? 116.195 127.988 154.920 1.00 64.79 106 ALA D O 1
ATOM 9309 N N . ASN D 1 140 ? 115.668 130.182 154.794 1.00 64.79 107 ASN D N 1
ATOM 9310 C CA . ASN D 1 140 ? 116.627 130.592 155.810 1.00 64.79 107 ASN D CA 1
ATOM 9311 C C . ASN D 1 140 ? 116.229 131.953 156.364 1.00 64.79 107 ASN D C 1
ATOM 9312 O O . ASN D 1 140 ? 115.526 132.731 155.714 1.00 64.79 107 ASN D O 1
ATOM 9317 N N . PHE D 1 141 ? 116.691 132.257 157.577 1.00 64.79 108 PHE D N 1
ATOM 9318 C CA . PHE D 1 141 ? 116.447 133.598 158.162 1.00 64.79 108 PHE D CA 1
ATOM 9319 C C . PHE D 1 141 ? 117.645 134.489 157.823 1.00 64.79 108 PHE D C 1
ATOM 9320 O O . PHE D 1 141 ? 118.615 133.982 157.237 1.00 64.79 108 PHE D O 1
ATOM 9328 N N . HIS D 1 142 ? 117.579 135.772 158.182 1.00 64.79 109 HIS D N 1
ATOM 9329 C CA . HIS D 1 142 ? 118.684 136.722 157.886 1.00 64.79 109 HIS D CA 1
ATOM 9330 C C . HIS D 1 142 ? 119.319 137.195 159.194 1.00 64.79 109 HIS D C 1
ATOM 9331 O O . HIS D 1 142 ? 118.570 137.617 160.086 1.00 64.79 109 HIS D O 1
ATOM 9338 N N . GLU D 1 143 ? 120.638 137.027 159.329 1.00 69.82 110 GLU D N 1
ATOM 9339 C CA . GLU D 1 143 ? 121.324 137.374 160.603 1.00 69.82 110 GLU D CA 1
ATOM 9340 C C . GLU D 1 143 ? 122.458 138.358 160.311 1.00 69.82 110 GLU D C 1
ATOM 9341 O O . GLU D 1 143 ? 123.349 138.497 161.170 1.00 69.82 110 GLU D O 1
ATOM 9347 N N . VAL D 1 144 ? 122.422 139.011 159.145 1.00 69.80 111 VAL D N 1
ATOM 9348 C CA . VAL D 1 144 ? 123.445 140.053 158.837 1.00 69.80 111 VAL D CA 1
ATOM 9349 C C . VAL D 1 144 ? 123.277 141.149 159.892 1.00 69.80 111 VAL D C 1
ATOM 9350 O O . VAL D 1 144 ? 122.113 141.502 160.177 1.00 69.80 111 VAL D O 1
ATOM 9354 N N . THR D 1 145 ? 124.380 141.657 160.457 1.00 68.95 112 THR D N 1
ATOM 9355 C CA . THR D 1 145 ? 124.269 142.634 161.576 1.00 68.95 112 THR D CA 1
ATOM 9356 C C . THR D 1 145 ? 123.475 141.949 162.696 1.00 68.95 112 THR D C 1
ATOM 9357 O O . THR D 1 145 ? 123.885 140.846 163.107 1.00 68.95 112 THR D O 1
ATOM 9361 N N . THR D 1 146 ? 122.395 142.570 163.177 1.00 69.65 113 THR D N 1
ATOM 9362 C CA . THR D 1 146 ? 121.534 141.913 164.198 1.00 69.65 113 THR D CA 1
ATOM 9363 C C . THR D 1 146 ? 120.517 141.008 163.495 1.00 69.65 113 THR D C 1
ATOM 9364 O O . THR D 1 146 ? 120.182 141.306 162.335 1.00 69.65 113 THR D O 1
ATOM 9368 N N . ASP D 1 147 ? 120.047 139.952 164.169 1.00 71.59 114 ASP D N 1
ATOM 9369 C CA . ASP D 1 147 ? 119.015 139.048 163.594 1.00 71.59 114 ASP D CA 1
ATOM 9370 C C . ASP D 1 147 ? 117.865 139.903 163.063 1.00 71.59 114 ASP D C 1
ATOM 9371 O O . ASP D 1 147 ? 117.449 140.832 163.775 1.00 71.59 114 ASP D O 1
ATOM 9376 N N . ASN D 1 148 ? 117.358 139.581 161.871 1.00 64.79 115 ASN D N 1
ATOM 9377 C CA . ASN D 1 148 ? 116.279 140.396 161.256 1.00 64.79 115 ASN D CA 1
ATOM 9378 C C . ASN D 1 148 ? 114.940 139.911 161.810 1.00 64.79 115 ASN D C 1
ATOM 9379 O O . ASN D 1 148 ? 114.164 139.329 161.037 1.00 64.79 115 ASN D O 1
ATOM 9384 N N . LYS D 1 149 ? 114.691 140.148 163.099 1.00 64.79 116 LYS D N 1
ATOM 9385 C CA . LYS D 1 149 ? 113.436 139.704 163.758 1.00 64.79 116 LYS D CA 1
ATOM 9386 C C . LYS D 1 149 ? 112.935 140.840 164.649 1.00 64.79 116 LYS D C 1
ATOM 9387 O O . LYS D 1 149 ? 113.743 141.731 164.951 1.00 64.79 116 LYS D O 1
ATOM 9393 N N . LEU D 1 150 ? 111.676 140.792 165.078 1.00 64.79 117 LEU D N 1
ATOM 9394 C CA . LEU D 1 150 ? 111.070 141.877 165.840 1.00 64.79 117 LEU D CA 1
ATOM 9395 C C . LEU D 1 150 ? 109.808 141.350 166.502 1.00 64.79 117 LEU D C 1
ATOM 9396 O O . LEU D 1 150 ? 108.971 140.732 165.837 1.00 64.79 117 LEU D O 1
ATOM 9401 N N . LEU D 1 151 ? 109.677 141.589 167.805 1.00 68.12 118 LEU D N 1
ATOM 9402 C CA . LEU D 1 151 ? 108.495 141.178 168.549 1.00 68.12 118 LEU D CA 1
ATOM 9403 C C . LEU D 1 151 ? 108.082 142.302 169.484 1.00 68.12 118 LEU D C 1
ATOM 9404 O O . LEU D 1 151 ? 108.912 142.829 170.231 1.00 68.12 118 LEU D O 1
ATOM 9409 N N . ARG D 1 152 ? 106.802 142.666 169.438 1.00 76.40 119 ARG D N 1
ATOM 9410 C CA . ARG D 1 152 ? 106.280 143.807 170.182 1.00 76.40 119 ARG D CA 1
ATOM 9411 C C . ARG D 1 152 ? 105.041 143.365 170.943 1.00 76.40 119 ARG D C 1
ATOM 9412 O O . ARG D 1 152 ? 104.088 142.859 170.341 1.00 76.40 119 ARG D O 1
ATOM 9420 N N . ILE D 1 153 ? 105.052 143.554 172.259 1.00 79.62 120 ILE D N 1
ATOM 9421 C CA . ILE D 1 153 ? 103.947 143.169 173.129 1.00 79.62 120 ILE D CA 1
ATOM 9422 C C . ILE D 1 153 ? 103.231 144.440 173.563 1.00 79.62 120 ILE D C 1
ATOM 9423 O O . ILE D 1 153 ? 103.874 145.386 174.034 1.00 79.62 120 ILE D O 1
ATOM 9428 N N . PHE D 1 154 ? 101.910 144.466 173.406 1.00 86.19 121 PHE D N 1
ATOM 9429 C CA . PHE D 1 154 ? 101.143 145.671 173.674 1.00 86.19 121 PHE D CA 1
ATOM 9430 C C . PHE D 1 154 ? 100.570 145.591 175.087 1.00 86.19 121 PHE D C 1
ATOM 9431 O O . PHE D 1 154 ? 100.843 144.654 175.841 1.00 86.19 121 PHE D O 1
ATOM 9439 N N . LYS D 1 155 ? 99.754 146.585 175.451 1.00 91.95 122 LYS D N 1
ATOM 9440 C CA . LYS D 1 155 ? 99.209 146.604 176.806 1.00 91.95 122 LYS D CA 1
ATOM 9441 C C . LYS D 1 155 ? 98.144 145.531 176.998 1.00 91.95 122 LYS D C 1
ATOM 9442 O O . LYS D 1 155 ? 98.114 144.857 178.036 1.00 91.95 122 LYS D O 1
ATOM 9448 N N . ASN D 1 156 ? 97.261 145.355 176.015 1.00 84.06 123 ASN D N 1
ATOM 9449 C CA . ASN D 1 156 ? 96.179 144.386 176.130 1.00 84.06 123 ASN D CA 1
ATOM 9450 C C . ASN D 1 156 ? 96.627 142.951 175.885 1.00 84.06 123 ASN D C 1
ATOM 9451 O O . ASN D 1 156 ? 95.794 142.041 175.950 1.00 84.06 123 ASN D O 1
ATOM 9456 N N . GLY D 1 157 ? 97.908 142.727 175.607 1.00 78.15 124 GLY D N 1
ATOM 9457 C CA . GLY D 1 157 ? 98.422 141.401 175.350 1.00 78.15 124 GLY D CA 1
ATOM 9458 C C . GLY D 1 157 ? 98.585 141.056 173.887 1.00 78.15 124 GLY D C 1
ATOM 9459 O O . GLY D 1 157 ? 98.935 139.912 173.573 1.00 78.15 124 GLY D O 1
ATOM 9460 N N . ASN D 1 158 ? 98.342 142.002 172.983 1.00 73.67 125 ASN D N 1
ATOM 9461 C CA . ASN D 1 158 ? 98.538 141.746 171.563 1.00 73.67 125 ASN D CA 1
ATOM 9462 C C . ASN D 1 158 ? 100.021 141.662 171.232 1.00 73.67 125 ASN D C 1
ATOM 9463 O O . ASN D 1 158 ? 100.829 142.459 171.714 1.00 73.67 125 ASN D O 1
ATOM 9468 N N . VAL D 1 159 ? 100.375 140.686 170.401 1.00 64.79 126 VAL D N 1
ATOM 9469 C CA . VAL D 1 159 ? 101.755 140.439 170.008 1.00 64.79 126 VAL D CA 1
ATOM 9470 C C . VAL D 1 159 ? 101.877 140.709 168.516 1.00 64.79 126 VAL D C 1
ATOM 9471 O O . VAL D 1 159 ? 101.054 140.235 167.724 1.00 64.79 126 VAL D O 1
ATOM 9475 N N . LEU D 1 160 ? 102.899 141.468 168.132 1.00 64.79 127 LEU D N 1
ATOM 9476 C CA . LEU D 1 160 ? 103.242 141.676 166.732 1.00 64.79 127 LEU D CA 1
ATOM 9477 C C . LEU D 1 160 ? 104.621 141.083 166.496 1.00 64.79 127 LEU D C 1
ATOM 9478 O O . LEU D 1 160 ? 105.576 141.435 167.193 1.00 64.79 127 LEU D O 1
ATOM 9483 N N . TYR D 1 161 ? 104.724 140.190 165.513 1.00 64.79 128 TYR D N 1
ATOM 9484 C CA . TYR D 1 161 ? 105.935 139.405 165.301 1.00 64.79 128 TYR D CA 1
ATOM 9485 C C . TYR D 1 161 ? 106.289 139.470 163.823 1.00 64.79 128 TYR D C 1
ATOM 9486 O O . TYR D 1 161 ? 105.544 138.961 162.980 1.00 64.79 128 TYR D O 1
ATOM 9495 N N . SER D 1 162 ? 107.424 140.092 163.509 1.00 64.79 129 SER D N 1
ATOM 9496 C CA . SER D 1 162 ? 107.795 140.395 162.132 1.00 64.79 129 SER D CA 1
ATOM 9497 C C . SER D 1 162 ? 109.195 139.864 161.874 1.00 64.79 129 SER D C 1
ATOM 9498 O O . SER D 1 162 ? 110.137 140.225 162.586 1.00 64.79 129 SER D O 1
ATOM 9501 N N . ILE D 1 163 ? 109.331 139.009 160.861 1.00 64.79 130 ILE D N 1
ATOM 9502 C CA . ILE D 1 163 ? 110.611 138.402 160.525 1.00 64.79 130 ILE D CA 1
ATOM 9503 C C . ILE D 1 163 ? 110.865 138.565 159.034 1.00 64.79 130 ILE D C 1
ATOM 9504 O O . ILE D 1 163 ? 109.946 138.767 158.238 1.00 64.79 130 ILE D O 1
ATOM 9509 N N . ARG D 1 164 ? 112.140 138.477 158.662 1.00 64.79 131 ARG D N 1
ATOM 9510 C CA . ARG D 1 164 ? 112.563 138.535 157.270 1.00 64.79 131 ARG D CA 1
ATOM 9511 C C . ARG D 1 164 ? 113.205 137.207 156.901 1.00 64.79 131 ARG D C 1
ATOM 9512 O O . ARG D 1 164 ? 114.043 136.692 157.646 1.00 64.79 131 ARG D O 1
ATOM 9520 N N . LEU D 1 165 ? 112.815 136.654 155.756 1.00 64.79 132 LEU D N 1
ATOM 9521 C CA . LEU D 1 165 ? 113.273 135.326 155.382 1.00 64.79 132 LEU D CA 1
ATOM 9522 C C . LEU D 1 165 ? 113.251 135.170 153.869 1.00 64.79 132 LEU D C 1
ATOM 9523 O O . LEU D 1 165 ? 112.502 135.847 153.162 1.00 64.79 132 LEU D O 1
ATOM 9528 N N . THR D 1 166 ? 114.091 134.259 153.386 1.00 64.79 133 THR D N 1
ATOM 9529 C CA . THR D 1 166 ? 114.216 133.944 151.969 1.00 64.79 133 THR D CA 1
ATOM 9530 C C . THR D 1 166 ? 113.624 132.563 151.718 1.00 64.79 133 THR D C 1
ATOM 9531 O O . THR D 1 166 ? 113.913 131.622 152.461 1.00 64.79 133 THR D O 1
ATOM 9535 N N . LEU D 1 167 ? 112.798 132.441 150.681 1.00 64.79 134 LEU D N 1
ATOM 9536 C CA . LEU D 1 167 ? 112.135 131.184 150.368 1.00 64.79 134 LEU D CA 1
ATOM 9537 C C . LEU D 1 167 ? 112.482 130.726 148.960 1.00 64.79 134 LEU D C 1
ATOM 9538 O O . LEU D 1 167 ? 112.671 131.538 148.049 1.00 64.79 134 LEU D O 1
ATOM 9543 N N . THR D 1 168 ? 112.569 129.409 148.798 1.00 64.79 135 THR D N 1
ATOM 9544 C CA . THR D 1 168 ? 112.491 128.762 147.495 1.00 64.79 135 THR D CA 1
ATOM 9545 C C . THR D 1 168 ? 111.207 127.942 147.488 1.00 64.79 135 THR D C 1
ATOM 9546 O O . THR D 1 168 ? 111.101 126.941 148.204 1.00 64.79 135 THR D O 1
ATOM 9550 N N . LEU D 1 169 ? 110.239 128.362 146.683 1.00 64.79 136 LEU D N 1
ATOM 9551 C CA . LEU D 1 169 ? 108.915 127.761 146.667 1.00 64.79 136 LEU D CA 1
ATOM 9552 C C . LEU D 1 169 ? 108.704 127.024 145.354 1.00 64.79 136 LEU D C 1
ATOM 9553 O O . LEU D 1 169 ? 109.075 127.522 144.288 1.00 64.79 136 LEU D O 1
ATOM 9558 N N . SER D 1 170 ? 108.090 125.848 145.430 1.00 64.79 137 SER D N 1
ATOM 9559 C CA . SER D 1 170 ? 107.858 125.049 144.238 1.00 64.79 137 SER D CA 1
ATOM 9560 C C . SER D 1 170 ? 106.653 125.575 143.472 1.00 64.79 137 SER D C 1
ATOM 9561 O O . SER D 1 170 ? 105.671 126.036 144.063 1.00 64.79 137 SER D O 1
ATOM 9564 N N . CYS D 1 171 ? 106.735 125.504 142.148 1.00 70.68 138 CYS D N 1
ATOM 9565 C CA . CYS D 1 171 ? 105.600 125.796 141.284 1.00 70.68 138 CYS D CA 1
ATOM 9566 C C . CYS D 1 171 ? 105.631 124.907 140.046 1.00 70.68 138 CYS D C 1
ATOM 9567 O O . CYS D 1 171 ? 106.570 124.986 139.243 1.00 70.68 138 CYS D O 1
ATOM 9570 N N . PRO D 1 172 ? 104.637 124.039 139.867 1.00 71.44 139 PRO D N 1
ATOM 9571 C CA . PRO D 1 172 ? 104.545 123.267 138.619 1.00 71.44 139 PRO D CA 1
ATOM 9572 C C . PRO D 1 172 ? 104.173 124.172 137.453 1.00 71.44 139 PRO D C 1
ATOM 9573 O O . PRO D 1 172 ? 103.207 124.936 137.524 1.00 71.44 139 PRO D O 1
ATOM 9577 N N . MET D 1 173 ? 104.947 124.081 136.375 1.00 73.32 140 MET D N 1
ATOM 9578 C CA . MET D 1 173 ? 104.716 124.869 135.176 1.00 73.32 140 MET D CA 1
ATOM 9579 C C . MET D 1 173 ? 104.337 123.952 134.020 1.00 73.32 140 MET D C 1
ATOM 9580 O O . MET D 1 173 ? 104.768 122.797 133.955 1.00 73.32 140 MET D O 1
ATOM 9585 N N . ASP D 1 174 ? 103.524 124.477 133.101 1.00 71.91 141 ASP D N 1
ATOM 9586 C CA . ASP D 1 174 ? 102.963 123.656 132.031 1.00 71.91 141 ASP D CA 1
ATOM 9587 C C . ASP D 1 174 ? 103.819 123.704 130.767 1.00 71.91 141 ASP D C 1
ATOM 9588 O O . ASP D 1 174 ? 104.283 122.663 130.292 1.00 71.91 141 ASP D O 1
ATOM 9593 N N . LEU D 1 175 ? 103.959 124.881 130.169 1.00 64.79 142 LEU D N 1
ATOM 9594 C CA . LEU D 1 175 ? 104.828 125.093 128.971 1.00 64.79 142 LEU D CA 1
ATOM 9595 C C . LEU D 1 175 ? 104.298 124.516 127.655 1.00 64.79 142 LEU D C 1
ATOM 9596 O O . LEU D 1 175 ? 105.011 124.638 126.683 1.00 64.79 142 LEU D O 1
ATOM 9601 N N . LYS D 1 176 ? 103.095 123.971 127.598 1.00 64.79 143 LYS D N 1
ATOM 9602 C CA . LYS D 1 176 ? 102.512 123.484 126.322 1.00 64.79 143 LYS D CA 1
ATOM 9603 C C . LYS D 1 176 ? 102.330 124.633 125.327 1.00 64.79 143 LYS D C 1
ATOM 9604 O O . LYS D 1 176 ? 102.463 124.380 124.141 1.00 64.79 143 LYS D O 1
ATOM 9610 N N . ASN D 1 177 ? 101.968 125.826 125.782 1.00 64.79 144 ASN D N 1
ATOM 9611 C CA . ASN D 1 177 ? 101.829 127.015 124.911 1.00 64.79 144 ASN D CA 1
ATOM 9612 C C . ASN D 1 177 ? 103.023 127.903 125.185 1.00 64.79 144 ASN D C 1
ATOM 9613 O O . ASN D 1 177 ? 102.799 129.070 125.234 1.00 64.79 144 ASN D O 1
ATOM 9618 N N . PHE D 1 178 ? 104.249 127.415 125.100 1.00 64.79 145 PHE D N 1
ATOM 9619 C CA . PHE D 1 178 ? 105.418 128.122 125.668 1.00 64.79 145 PHE D CA 1
ATOM 9620 C C . PHE D 1 178 ? 105.710 129.538 125.257 1.00 64.79 145 PHE D C 1
ATOM 9621 O O . PHE D 1 178 ? 105.872 130.344 126.171 1.00 64.79 145 PHE D O 1
ATOM 9629 N N . PRO D 1 179 ? 105.765 129.969 124.001 1.00 64.79 146 PRO D N 1
ATOM 9630 C CA . PRO D 1 179 ? 106.113 131.356 123.824 1.00 64.79 146 PRO D CA 1
ATOM 9631 C C . PRO D 1 179 ? 104.966 132.114 124.505 1.00 64.79 146 PRO D C 1
ATOM 9632 O O . PRO D 1 179 ? 105.243 133.052 125.176 1.00 64.79 146 PRO D O 1
ATOM 9636 N N . MET D 1 180 ? 103.731 131.632 124.408 1.00 64.79 147 MET D N 1
ATOM 9637 C CA . MET D 1 180 ? 102.532 132.381 124.860 1.00 64.79 147 MET D CA 1
ATOM 9638 C C . MET D 1 180 ? 101.879 131.795 126.106 1.00 64.79 147 MET D C 1
ATOM 9639 O O . MET D 1 180 ? 100.663 131.782 126.152 1.00 64.79 147 MET D O 1
ATOM 9644 N N . ASP D 1 181 ? 102.651 131.317 127.064 1.00 65.86 148 ASP D N 1
ATOM 9645 C CA . ASP D 1 181 ? 102.122 130.649 128.276 1.00 65.86 148 ASP D CA 1
ATOM 9646 C C . ASP D 1 181 ? 101.895 131.614 129.437 1.00 65.86 148 ASP D C 1
ATOM 9647 O O . ASP D 1 181 ? 102.555 132.646 129.472 1.00 65.86 148 ASP D O 1
ATOM 9652 N N . VAL D 1 182 ? 100.943 131.311 130.316 1.00 69.94 149 VAL D N 1
ATOM 9653 C CA . VAL D 1 182 ? 100.686 132.060 131.537 1.00 69.94 149 VAL D CA 1
ATOM 9654 C C . VAL D 1 182 ? 100.829 131.088 132.697 1.00 69.94 149 VAL D C 1
ATOM 9655 O O . VAL D 1 182 ? 100.241 130.000 132.673 1.00 69.94 149 VAL D O 1
ATOM 9659 N N . GLN D 1 183 ? 101.602 131.470 133.705 1.00 67.30 150 GLN D N 1
ATOM 9660 C CA . GLN D 1 183 ? 101.854 130.606 134.846 1.00 67.30 150 GLN D CA 1
ATOM 9661 C C . GLN D 1 183 ? 101.238 131.191 136.109 1.00 67.30 150 GLN D C 1
ATOM 9662 O O . GLN D 1 183 ? 100.968 132.391 136.201 1.00 67.30 150 GLN D O 1
ATOM 9668 N N . THR D 1 184 ? 101.021 130.318 137.089 1.00 68.98 151 THR D N 1
ATOM 9669 C CA . THR D 1 184 ? 100.463 130.703 138.378 1.00 68.98 151 THR D CA 1
ATOM 9670 C C . THR D 1 184 ? 101.336 130.115 139.476 1.00 68.98 151 THR D C 1
ATOM 9671 O O . THR D 1 184 ? 101.421 128.890 139.614 1.00 68.98 151 THR D O 1
ATOM 9675 N N . CYS D 1 185 ? 101.979 130.982 140.251 1.00 67.41 152 CYS D N 1
ATOM 9676 C CA . CYS D 1 185 ? 102.788 130.570 141.390 1.00 67.41 152 CYS D CA 1
ATOM 9677 C C . CYS D 1 185 ? 102.021 130.851 142.674 1.00 67.41 152 CYS D C 1
ATOM 9678 O O . CYS D 1 185 ? 101.450 131.936 142.834 1.00 67.41 152 CYS D O 1
ATOM 9681 N N . ILE D 1 186 ? 102.009 129.879 143.584 1.00 64.79 153 ILE D N 1
ATOM 9682 C CA . ILE D 1 186 ? 101.273 130.038 144.831 1.00 64.79 153 ILE D CA 1
ATOM 9683 C C . ILE D 1 186 ? 102.227 130.067 146.018 1.00 64.79 153 ILE D C 1
ATOM 9684 O O . ILE D 1 186 ? 103.444 129.908 145.863 1.00 64.79 153 ILE D O 1
ATOM 9689 N N . MET D 1 187 ? 101.673 130.272 147.211 1.00 65.07 154 MET D N 1
ATOM 9690 C CA . MET D 1 187 ? 102.465 130.431 148.428 1.00 65.07 154 MET D CA 1
ATOM 9691 C C . MET D 1 187 ? 101.537 130.129 149.596 1.00 65.07 154 MET D C 1
ATOM 9692 O O . MET D 1 187 ? 100.660 130.940 149.907 1.00 65.07 154 MET D O 1
ATOM 9697 N N . GLN D 1 188 ? 101.735 128.987 150.245 1.00 64.79 155 GLN D N 1
ATOM 9698 C CA . GLN D 1 188 ? 100.778 128.453 151.205 1.00 64.79 155 GLN D CA 1
ATOM 9699 C C . GLN D 1 188 ? 101.358 128.526 152.610 1.00 64.79 155 GLN D C 1
ATOM 9700 O O . GLN D 1 188 ? 102.484 128.080 152.845 1.00 64.79 155 GLN D O 1
ATOM 9706 N N . LEU D 1 189 ? 100.585 129.089 153.536 1.00 64.79 156 LEU D N 1
ATOM 9707 C CA . LEU D 1 189 ? 101.000 129.260 154.923 1.00 64.79 156 LEU D CA 1
ATOM 9708 C C . LEU D 1 189 ? 100.146 128.342 155.786 1.00 64.79 156 LEU D C 1
ATOM 9709 O O . LEU D 1 189 ? 98.924 128.509 155.851 1.00 64.79 156 LEU D O 1
ATOM 9714 N N . GLU D 1 190 ? 100.787 127.383 156.449 1.00 66.45 157 GLU D N 1
ATOM 9715 C CA . GLU D 1 190 ? 100.089 126.312 157.142 1.00 66.45 157 GLU D CA 1
ATOM 9716 C C . GLU D 1 190 ? 100.668 126.140 158.539 1.00 66.45 157 GLU D C 1
ATOM 9717 O O . GLU D 1 190 ? 101.839 126.444 158.784 1.00 66.45 157 GLU D O 1
ATOM 9723 N N . SER D 1 191 ? 99.834 125.662 159.459 1.00 64.79 158 SER D N 1
ATOM 9724 C CA . SER D 1 191 ? 100.293 125.284 160.787 1.00 64.79 158 SER D CA 1
ATOM 9725 C C . SER D 1 191 ? 100.758 123.835 160.763 1.00 64.79 158 SER D C 1
ATOM 9726 O O . SER D 1 191 ? 100.136 122.981 160.125 1.00 64.79 158 SER D O 1
ATOM 9729 N N . PHE D 1 192 ? 101.860 123.561 161.463 1.00 64.79 159 PHE D N 1
ATOM 9730 C CA . PHE D 1 192 ? 102.468 122.238 161.378 1.00 64.79 159 PHE D CA 1
ATOM 9731 C C . PHE D 1 192 ? 101.768 121.226 162.279 1.00 64.79 159 PHE D C 1
ATOM 9732 O O . PHE D 1 192 ? 101.590 120.068 161.889 1.00 64.79 159 PHE D O 1
ATOM 9740 N N . GLY D 1 193 ? 101.368 121.638 163.480 1.00 66.13 160 GLY D N 1
ATOM 9741 C CA . GLY D 1 193 ? 100.928 120.680 164.476 1.00 66.13 160 GLY D CA 1
ATOM 9742 C C . GLY D 1 193 ? 99.708 121.073 165.282 1.00 66.13 160 GLY D C 1
ATOM 9743 O O . GLY D 1 193 ? 99.456 120.495 166.344 1.00 66.13 160 GLY D O 1
ATOM 9744 N N . TYR D 1 194 ? 98.941 122.048 164.802 1.00 67.00 161 TYR D N 1
ATOM 9745 C CA . TYR D 1 194 ? 97.743 122.508 165.490 1.00 67.00 161 TYR D CA 1
ATOM 9746 C C . TYR D 1 194 ? 96.549 122.391 164.554 1.00 67.00 161 TYR D C 1
ATOM 9747 O O . TYR D 1 194 ? 96.607 122.853 163.409 1.00 67.00 161 TYR D O 1
ATOM 9756 N N . THR D 1 195 ? 95.473 121.778 165.042 1.00 70.19 162 THR D N 1
ATOM 9757 C CA . THR D 1 195 ? 94.239 121.700 164.278 1.00 70.19 162 THR D CA 1
ATOM 9758 C C . THR D 1 195 ? 93.471 123.017 164.377 1.00 70.19 162 THR D C 1
ATOM 9759 O O . THR D 1 195 ? 93.841 123.929 165.122 1.00 70.19 162 THR D O 1
ATOM 9763 N N . MET D 1 196 ? 92.386 123.119 163.609 1.00 71.77 163 MET D N 1
ATOM 9764 C CA . MET D 1 196 ? 91.664 124.383 163.511 1.00 71.77 163 MET D CA 1
ATOM 9765 C C . MET D 1 196 ? 90.769 124.666 164.713 1.00 71.77 163 MET D C 1
ATOM 9766 O O . MET D 1 196 ? 90.020 125.648 164.679 1.00 71.77 163 MET D O 1
ATOM 9771 N N . ASN D 1 197 ? 90.818 123.853 165.767 1.00 73.00 164 ASN D N 1
ATOM 9772 C CA . ASN D 1 197 ? 90.222 124.224 167.043 1.00 73.00 164 ASN D CA 1
ATOM 9773 C C . ASN D 1 197 ? 91.260 124.714 168.043 1.00 73.00 164 ASN D C 1
ATOM 9774 O O . ASN D 1 197 ? 90.925 124.947 169.208 1.00 73.00 164 ASN D O 1
ATOM 9779 N N . ASP D 1 198 ? 92.509 124.875 167.612 1.00 71.75 165 ASP D N 1
ATOM 9780 C CA . ASP D 1 198 ? 93.552 125.509 168.405 1.00 71.75 165 ASP D CA 1
ATOM 9781 C C . ASP D 1 198 ? 94.184 126.715 167.732 1.00 71.75 165 ASP D C 1
ATOM 9782 O O . ASP D 1 198 ? 94.609 127.639 168.430 1.00 71.75 165 ASP D O 1
ATOM 9787 N N . LEU D 1 199 ? 94.261 126.734 166.402 1.00 64.79 166 LEU D N 1
ATOM 9788 C CA . LEU D 1 199 ? 95.013 127.753 165.685 1.00 64.79 166 LEU D CA 1
ATOM 9789 C C . LEU D 1 199 ? 94.362 127.996 164.332 1.00 64.79 166 LEU D C 1
ATOM 9790 O O . LEU D 1 199 ? 94.084 127.043 163.599 1.00 64.79 166 LEU D O 1
ATOM 9795 N N . ILE D 1 200 ? 94.119 129.265 164.006 1.00 64.79 167 ILE D N 1
ATOM 9796 C CA . ILE D 1 200 ? 93.476 129.657 162.756 1.00 64.79 167 ILE D CA 1
ATOM 9797 C C . ILE D 1 200 ? 94.263 130.814 162.157 1.00 64.79 167 ILE D C 1
ATOM 9798 O O . ILE D 1 200 ? 94.539 131.803 162.845 1.00 64.79 167 ILE D O 1
ATOM 9803 N N . PHE D 1 201 ? 94.624 130.692 160.881 1.00 64.79 168 PHE D N 1
ATOM 9804 C CA . PHE D 1 201 ? 95.290 131.763 160.153 1.00 64.79 168 PHE D CA 1
ATOM 9805 C C . PHE D 1 201 ? 94.280 132.544 159.323 1.00 64.79 168 PHE D C 1
ATOM 9806 O O . PHE D 1 201 ? 93.350 131.965 158.753 1.00 64.79 168 PHE D O 1
ATOM 9814 N N . GLU D 1 202 ? 94.466 133.863 159.258 1.00 64.79 169 GLU D N 1
ATOM 9815 C CA . GLU D 1 202 ? 93.657 134.730 158.412 1.00 64.79 169 GLU D CA 1
ATOM 9816 C C . GLU D 1 202 ? 94.560 135.766 157.757 1.00 64.79 169 GLU D C 1
ATOM 9817 O O . GLU D 1 202 ? 95.570 136.177 158.333 1.00 64.79 169 GLU D O 1
ATOM 9823 N N . TRP D 1 203 ? 94.193 136.185 156.549 1.00 64.79 170 TRP D N 1
ATOM 9824 C CA . TRP D 1 203 ? 94.867 137.310 155.915 1.00 64.79 170 TRP D CA 1
ATOM 9825 C C . TRP D 1 203 ? 94.405 138.619 156.543 1.00 64.79 170 TRP D C 1
ATOM 9826 O O . TRP D 1 203 ? 93.289 138.720 157.060 1.00 64.79 170 TRP D O 1
ATOM 9837 N N . GLN D 1 204 ? 95.277 139.627 156.509 1.00 75.25 171 GLN D N 1
ATOM 9838 C CA . GLN D 1 204 ? 94.839 140.969 156.871 1.00 75.25 171 GLN D CA 1
ATOM 9839 C C . GLN D 1 204 ? 93.778 141.468 155.898 1.00 75.25 171 GLN D C 1
ATOM 9840 O O . GLN D 1 204 ? 93.727 141.060 154.734 1.00 75.25 171 GLN D O 1
ATOM 9846 N N . ASP D 1 205 ? 92.923 142.367 156.385 1.00 86.41 172 ASP D N 1
ATOM 9847 C CA . ASP D 1 205 ? 91.859 142.906 155.546 1.00 86.41 172 ASP D CA 1
ATOM 9848 C C . ASP D 1 205 ? 92.309 144.069 154.664 1.00 86.41 172 ASP D C 1
ATOM 9849 O O . ASP D 1 205 ? 91.806 144.218 153.545 1.00 86.41 172 ASP D O 1
ATOM 9854 N N . GLU D 1 206 ? 93.242 144.898 155.140 1.00 88.80 173 GLU D N 1
ATOM 9855 C CA . GLU D 1 206 ? 93.648 146.080 154.380 1.00 88.80 173 GLU D CA 1
ATOM 9856 C C . GLU D 1 206 ? 94.664 145.806 153.274 1.00 88.80 173 GLU D C 1
ATOM 9857 O O . GLU D 1 206 ? 94.403 146.085 152.099 1.00 88.80 173 GLU D O 1
ATOM 9863 N N . ALA D 1 207 ? 95.830 145.262 153.621 1.00 78.28 174 ALA D N 1
ATOM 9864 C CA . ALA D 1 207 ? 96.811 144.845 152.617 1.00 78.28 174 ALA D CA 1
ATOM 9865 C C . ALA D 1 207 ? 97.599 143.639 153.098 1.00 78.28 174 ALA D C 1
ATOM 9866 O O . ALA D 1 207 ? 98.683 143.780 153.680 1.00 78.28 174 ALA D O 1
ATOM 9868 N N . PRO D 1 208 ? 97.086 142.428 152.876 1.00 71.45 175 PRO D N 1
ATOM 9869 C CA . PRO D 1 208 ? 97.820 141.249 153.356 1.00 71.45 175 PRO D CA 1
ATOM 9870 C C . PRO D 1 208 ? 99.054 140.930 152.527 1.00 71.45 175 PRO D C 1
ATOM 9871 O O . PRO D 1 208 ? 100.043 140.441 153.084 1.00 71.45 175 PRO D O 1
ATOM 9875 N N . VAL D 1 209 ? 99.035 141.183 151.220 1.00 64.79 176 VAL D N 1
ATOM 9876 C CA . VAL D 1 209 ? 100.178 140.917 150.348 1.00 64.79 176 VAL D CA 1
ATOM 9877 C C . VAL D 1 209 ? 100.490 142.163 149.530 1.00 64.79 176 VAL D C 1
ATOM 9878 O O . VAL D 1 209 ? 99.661 142.607 148.726 1.00 64.79 176 VAL D O 1
ATOM 9882 N N . GLN D 1 210 ? 101.678 142.723 149.737 1.00 64.79 177 GLN D N 1
ATOM 9883 C CA . GLN D 1 210 ? 102.169 143.862 148.977 1.00 64.79 177 GLN D CA 1
ATOM 9884 C C . GLN D 1 210 ? 103.503 143.511 148.333 1.00 64.79 177 GLN D C 1
ATOM 9885 O O . GLN D 1 210 ? 104.249 142.664 148.832 1.00 64.79 177 GLN D O 1
ATOM 9891 N N . VAL D 1 211 ? 103.797 144.171 147.213 1.00 64.79 178 VAL D N 1
ATOM 9892 C CA . VAL D 1 211 ? 105.036 143.968 146.472 1.00 64.79 178 VAL D CA 1
ATOM 9893 C C . VAL D 1 211 ? 105.751 145.306 146.358 1.00 64.79 178 VAL D C 1
ATOM 9894 O O . VAL D 1 211 ? 105.119 146.339 146.116 1.00 64.79 178 VAL D O 1
ATOM 9898 N N . ALA D 1 212 ? 107.070 145.283 146.546 1.00 66.75 179 ALA D N 1
ATOM 9899 C CA . ALA D 1 212 ? 107.874 146.487 146.402 1.00 66.75 179 ALA D CA 1
ATOM 9900 C C . ALA D 1 212 ? 107.813 147.009 144.971 1.00 66.75 179 ALA D C 1
ATOM 9901 O O . ALA D 1 212 ? 107.631 146.251 144.014 1.00 66.75 179 ALA D O 1
ATOM 9903 N N . GLU D 1 213 ? 107.970 148.322 144.832 1.00 76.60 180 GLU D N 1
ATOM 9904 C CA . GLU D 1 213 ? 107.947 148.953 143.522 1.00 76.60 180 GLU D CA 1
ATOM 9905 C C . GLU D 1 213 ? 109.252 148.700 142.777 1.00 76.60 180 GLU D C 1
ATOM 9906 O O . GLU D 1 213 ? 110.331 148.620 143.371 1.00 76.60 180 GLU D O 1
ATOM 9912 N N . GLY D 1 214 ? 109.140 148.576 141.459 1.00 73.80 181 GLY D N 1
ATOM 9913 C CA . GLY D 1 214 ? 110.303 148.555 140.595 1.00 73.80 181 GLY D CA 1
ATOM 9914 C C . GLY D 1 214 ? 110.945 147.202 140.395 1.00 73.80 181 GLY D C 1
ATOM 9915 O O . GLY D 1 214 ? 112.097 147.144 139.953 1.00 73.80 181 GLY D O 1
ATOM 9916 N N . LEU D 1 215 ? 110.243 146.114 140.702 1.00 69.29 182 LEU D N 1
ATOM 9917 C CA . LEU D 1 215 ? 110.779 144.781 140.463 1.00 69.29 182 LEU D CA 1
ATOM 9918 C C . LEU D 1 215 ? 110.596 144.409 138.998 1.00 69.29 182 LEU D C 1
ATOM 9919 O O . LEU D 1 215 ? 109.524 144.622 138.424 1.00 69.29 182 LEU D O 1
ATOM 9924 N N . THR D 1 216 ? 111.643 143.855 138.396 1.00 69.02 183 THR D N 1
ATOM 9925 C CA . THR D 1 216 ? 111.597 143.373 137.026 1.00 69.02 183 THR D CA 1
ATOM 9926 C C . THR D 1 216 ? 111.968 141.897 136.971 1.00 69.02 183 THR D C 1
ATOM 9927 O O . THR D 1 216 ? 112.658 141.373 137.850 1.00 69.02 183 THR D O 1
ATOM 9931 N N . LEU D 1 217 ? 111.495 141.230 135.920 1.00 64.79 184 LEU D N 1
ATOM 9932 C CA . LEU D 1 217 ? 111.843 139.845 135.659 1.00 64.79 184 LEU D CA 1
ATOM 9933 C C . LEU D 1 217 ? 112.402 139.730 134.247 1.00 64.79 184 LEU D C 1
ATOM 9934 O O . LEU D 1 217 ? 111.942 140.435 133.340 1.00 64.79 184 LEU D O 1
ATOM 9939 N N . PRO D 1 218 ? 113.395 138.864 134.029 1.00 65.16 185 PRO D N 1
ATOM 9940 C CA . PRO D 1 218 ? 113.954 138.740 132.674 1.00 65.16 185 PRO D CA 1
ATOM 9941 C C . PRO D 1 218 ? 112.991 138.123 131.676 1.00 65.16 185 PRO D C 1
ATOM 9942 O O . PRO D 1 218 ? 113.019 138.497 130.498 1.00 65.16 185 PRO D O 1
ATOM 9946 N N . GLN D 1 219 ? 112.138 137.195 132.106 1.00 65.13 186 GLN D N 1
ATOM 9947 C CA . GLN D 1 219 ? 111.259 136.470 131.197 1.00 65.13 186 GLN D CA 1
ATOM 9948 C C . GLN D 1 219 ? 109.784 136.784 131.382 1.00 65.13 186 GLN D C 1
ATOM 9949 O O . GLN D 1 219 ? 109.043 136.833 130.398 1.00 65.13 186 GLN D O 1
ATOM 9955 N N . PHE D 1 220 ? 109.335 136.998 132.612 1.00 64.79 187 PHE D N 1
ATOM 9956 C CA . PHE D 1 220 ? 107.918 137.103 132.927 1.00 64.79 187 PHE D CA 1
ATOM 9957 C C . PHE D 1 220 ? 107.544 138.540 133.277 1.00 64.79 187 PHE D C 1
ATOM 9958 O O . PHE D 1 220 ? 108.367 139.459 133.240 1.00 64.79 187 PHE D O 1
ATOM 9966 N N . LEU D 1 221 ? 106.270 138.716 133.621 1.00 65.12 188 LEU D N 1
ATOM 9967 C CA . LEU D 1 221 ? 105.726 140.016 134.006 1.00 65.12 188 LEU D CA 1
ATOM 9968 C C . LEU D 1 221 ? 104.678 139.737 135.073 1.00 65.12 188 LEU D C 1
ATOM 9969 O O . LEU D 1 221 ? 103.638 139.140 134.778 1.00 65.12 188 LEU D O 1
ATOM 9974 N N . LEU D 1 222 ? 104.946 140.164 136.304 1.00 66.56 189 LEU D N 1
ATOM 9975 C CA . LEU D 1 222 ? 104.064 139.858 137.425 1.00 66.56 189 LEU D CA 1
ATOM 9976 C C . LEU D 1 222 ? 102.855 140.782 137.394 1.00 66.56 189 LEU D C 1
ATOM 9977 O O . LEU D 1 222 ? 103.002 142.008 137.420 1.00 66.56 189 LEU D O 1
ATOM 9982 N N . LYS D 1 223 ? 101.662 140.196 137.335 1.00 72.79 190 LYS D N 1
ATOM 9983 C CA . LYS D 1 223 ? 100.444 140.988 137.275 1.00 72.79 190 LYS D CA 1
ATOM 9984 C C . LYS D 1 223 ? 100.149 141.625 138.630 1.00 72.79 190 LYS D C 1
ATOM 9985 O O . LYS D 1 223 ? 100.700 141.239 139.666 1.00 72.79 190 LYS D O 1
ATOM 9991 N N . GLU D 1 224 ? 99.259 142.618 138.612 1.00 83.33 191 GLU D N 1
ATOM 9992 C CA . GLU D 1 224 ? 98.973 143.393 139.812 1.00 83.33 191 GLU D CA 1
ATOM 9993 C C . GLU D 1 224 ? 97.933 142.730 140.705 1.00 83.33 191 GLU D C 1
ATOM 9994 O O . GLU D 1 224 ? 97.891 143.019 141.906 1.00 83.33 191 GLU D O 1
ATOM 10000 N N . GLU D 1 225 ? 97.104 141.848 140.153 1.00 84.21 192 GLU D N 1
ATOM 10001 C CA . GLU D 1 225 ? 95.976 141.268 140.871 1.00 84.21 192 GLU D CA 1
ATOM 10002 C C . GLU D 1 225 ? 96.376 139.927 141.473 1.00 84.21 192 GLU D C 1
ATOM 10003 O O . GLU D 1 225 ? 96.967 139.083 140.791 1.00 84.21 192 GLU D O 1
ATOM 10009 N N . LYS D 1 226 ? 96.051 139.738 142.752 1.00 79.34 193 LYS D N 1
ATOM 10010 C CA . LYS D 1 226 ? 96.418 138.546 143.502 1.00 79.34 193 LYS D CA 1
ATOM 10011 C C . LYS D 1 226 ? 95.194 137.966 144.192 1.00 79.34 193 LYS D C 1
ATOM 10012 O O . LYS D 1 226 ? 94.360 138.706 144.723 1.00 79.34 193 LYS D O 1
ATOM 10018 N N . ASP D 1 227 ? 95.091 136.641 144.183 1.00 79.55 194 ASP D N 1
ATOM 10019 C CA . ASP D 1 227 ? 94.010 135.942 144.860 1.00 79.55 194 ASP D CA 1
ATOM 10020 C C . ASP D 1 227 ? 94.416 135.616 146.290 1.00 79.55 194 ASP D C 1
ATOM 10021 O O . ASP D 1 227 ? 95.548 135.196 146.545 1.00 79.55 194 ASP D O 1
ATOM 10026 N N . LEU D 1 228 ? 93.487 135.815 147.221 1.00 71.70 195 LEU D N 1
ATOM 10027 C CA . LEU D 1 228 ? 93.639 135.337 148.589 1.00 71.70 195 LEU D CA 1
ATOM 10028 C C . LEU D 1 228 ? 92.612 134.238 148.811 1.00 71.70 195 LEU D C 1
ATOM 10029 O O . LEU D 1 228 ? 91.405 134.492 148.746 1.00 71.70 195 LEU D O 1
ATOM 10034 N N . ARG D 1 229 ? 93.087 133.024 149.076 1.00 75.05 196 ARG D N 1
ATOM 10035 C CA . ARG D 1 229 ? 92.217 131.865 149.185 1.00 75.05 196 ARG D CA 1
ATOM 10036 C C . ARG D 1 229 ? 92.435 131.166 150.518 1.00 75.05 196 ARG D C 1
ATOM 10037 O O . ARG D 1 229 ? 93.459 131.348 151.182 1.00 75.05 196 ARG D O 1
ATOM 10045 N N . TYR D 1 230 ? 91.456 130.355 150.900 1.00 72.06 197 TYR D N 1
ATOM 10046 C CA . TYR D 1 230 ? 91.645 129.324 151.907 1.00 72.06 197 TYR D CA 1
ATOM 10047 C C . TYR D 1 230 ? 91.954 128.007 151.208 1.00 72.06 197 TYR D C 1
ATOM 10048 O O . TYR D 1 230 ? 91.300 127.649 150.225 1.00 72.06 197 TYR D O 1
ATOM 10057 N N . CYS D 1 231 ? 92.952 127.288 151.716 1.00 73.43 198 CYS D N 1
ATOM 10058 C CA . CYS D 1 231 ? 93.279 125.954 151.219 1.00 73.43 198 CYS D CA 1
ATOM 10059 C C . CYS D 1 231 ? 93.345 124.986 152.399 1.00 73.43 198 CYS D C 1
ATOM 10060 O O . CYS D 1 231 ? 94.347 124.313 152.633 1.00 73.43 198 CYS D O 1
ATOM 10063 N N . THR D 1 232 ? 92.248 124.934 153.154 1.00 73.28 199 THR D N 1
ATOM 10064 C CA . THR D 1 232 ? 92.223 124.212 154.419 1.00 73.28 199 THR D CA 1
ATOM 10065 C C . THR D 1 232 ? 92.469 122.723 154.200 1.00 73.28 199 THR D C 1
ATOM 10066 O O . THR D 1 232 ? 91.821 122.091 153.361 1.00 73.28 199 THR D O 1
ATOM 10070 N N . LYS D 1 233 ? 93.409 122.165 154.958 1.00 74.84 200 LYS D N 1
ATOM 10071 C CA . LYS D 1 233 ? 93.774 120.763 154.819 1.00 74.84 200 LYS D CA 1
ATOM 10072 C C . LYS D 1 233 ? 92.890 119.896 155.705 1.00 74.84 200 LYS D C 1
ATOM 10073 O O . LYS D 1 233 ? 92.643 120.224 156.870 1.00 74.84 200 LYS D O 1
ATOM 10079 N N . HIS D 1 234 ? 92.416 118.787 155.144 1.00 81.60 201 HIS D N 1
ATOM 10080 C CA . HIS D 1 234 ? 91.676 117.772 155.885 1.00 81.60 201 HIS D CA 1
ATOM 10081 C C . HIS D 1 234 ? 92.518 116.502 155.894 1.00 81.60 201 HIS D C 1
ATOM 10082 O O . HIS D 1 234 ? 92.714 115.876 154.847 1.00 81.60 201 HIS D O 1
ATOM 10089 N N . TYR D 1 235 ? 93.008 116.122 157.068 1.00 85.65 202 TYR D N 1
ATOM 10090 C CA . TYR D 1 235 ? 93.807 114.916 157.232 1.00 85.65 202 TYR D CA 1
ATOM 10091 C C . TYR D 1 235 ? 93.083 113.933 158.148 1.00 85.65 202 TYR D C 1
ATOM 10092 O O . TYR D 1 235 ? 91.963 114.177 158.601 1.00 85.65 202 TYR D O 1
ATOM 10101 N N . ASN D 1 236 ? 93.744 112.803 158.410 1.00 91.69 203 ASN D N 1
ATOM 10102 C CA . ASN D 1 236 ? 93.252 111.867 159.415 1.00 91.69 203 ASN D CA 1
ATOM 10103 C C . ASN D 1 236 ? 93.289 112.483 160.808 1.00 91.69 203 ASN D C 1
ATOM 10104 O O . ASN D 1 236 ? 92.410 112.217 161.636 1.00 91.69 203 ASN D O 1
ATOM 10109 N N . THR D 1 237 ? 94.306 113.304 161.082 1.00 89.64 204 THR D N 1
ATOM 10110 C CA . THR D 1 237 ? 94.457 113.901 162.405 1.00 89.64 204 THR D CA 1
ATOM 10111 C C . THR D 1 237 ? 93.363 114.923 162.688 1.00 89.64 204 THR D C 1
ATOM 10112 O O . THR D 1 237 ? 92.919 115.051 163.835 1.00 89.64 204 THR D O 1
ATOM 10116 N N . GLY D 1 238 ? 92.909 115.636 161.671 1.00 82.89 205 GLY D N 1
ATOM 10117 C CA . GLY D 1 238 ? 91.888 116.644 161.846 1.00 82.89 205 GLY D CA 1
ATOM 10118 C C . GLY D 1 238 ? 92.011 117.710 160.776 1.00 82.89 205 GLY D C 1
ATOM 10119 O O . GLY D 1 238 ? 92.595 117.485 159.721 1.00 82.89 205 GLY D O 1
ATOM 10120 N N . LYS D 1 239 ? 91.446 118.873 161.081 1.00 76.52 206 LYS D N 1
ATOM 10121 C CA . LYS D 1 239 ? 91.335 119.970 160.131 1.00 76.52 206 LYS D CA 1
ATOM 10122 C C . LYS D 1 239 ? 92.404 121.006 160.458 1.00 76.52 206 LYS D C 1
ATOM 10123 O O . LYS D 1 239 ? 92.434 121.539 161.572 1.00 76.52 206 LYS D O 1
ATOM 10129 N N . PHE D 1 240 ? 93.294 121.262 159.503 1.00 71.66 207 PHE D N 1
ATOM 10130 C CA . PHE D 1 240 ? 94.453 122.118 159.710 1.00 71.66 207 PHE D CA 1
ATOM 10131 C C . PHE D 1 240 ? 94.320 123.389 158.883 1.00 71.66 207 PHE D C 1
ATOM 10132 O O . PHE D 1 240 ? 93.951 123.338 157.705 1.00 71.66 207 PHE D O 1
ATOM 10140 N N . THR D 1 241 ? 94.617 124.527 159.503 1.00 66.19 208 THR D N 1
ATOM 10141 C CA . THR D 1 241 ? 94.429 125.806 158.834 1.00 66.19 208 THR D CA 1
ATOM 10142 C C . THR D 1 241 ? 95.513 126.033 157.785 1.00 66.19 208 THR D C 1
ATOM 10143 O O . THR D 1 241 ? 96.652 125.576 157.920 1.00 66.19 208 THR D O 1
ATOM 10147 N N . CYS D 1 242 ? 95.135 126.730 156.714 1.00 65.59 209 CYS D N 1
ATOM 10148 C CA . CYS D 1 242 ? 96.043 126.982 155.602 1.00 65.59 209 CYS D CA 1
ATOM 10149 C C . CYS D 1 242 ? 95.496 128.087 154.705 1.00 65.59 209 CYS D C 1
ATOM 10150 O O . CYS D 1 242 ? 94.374 127.983 154.199 1.00 65.59 209 CYS D O 1
ATOM 10153 N N . ILE D 1 243 ? 96.278 129.141 154.504 1.00 64.79 210 ILE D N 1
ATOM 10154 C CA . ILE D 1 243 ? 95.917 130.227 153.603 1.00 64.79 210 ILE D CA 1
ATOM 10155 C C . ILE D 1 243 ? 96.974 130.310 152.511 1.00 64.79 210 ILE D C 1
ATOM 10156 O O . ILE D 1 243 ? 98.128 129.918 152.710 1.00 64.79 210 ILE D O 1
ATOM 10161 N N . GLU D 1 244 ? 96.572 130.817 151.347 1.00 67.81 211 GLU D N 1
ATOM 10162 C CA . GLU D 1 244 ? 97.474 130.877 150.209 1.00 67.81 211 GLU D CA 1
ATOM 10163 C C . GLU D 1 244 ? 97.240 132.157 149.420 1.00 67.81 211 GLU D C 1
ATOM 10164 O O . GLU D 1 244 ? 96.210 132.822 149.556 1.00 67.81 211 GLU D O 1
ATOM 10170 N N . VAL D 1 245 ? 98.224 132.492 148.593 1.00 67.54 212 VAL D N 1
ATOM 10171 C CA . VAL D 1 245 ? 98.140 133.595 147.646 1.00 67.54 212 VAL D CA 1
ATOM 10172 C C . VAL D 1 245 ? 98.605 133.108 146.285 1.00 67.54 212 VAL D C 1
ATOM 10173 O O . VAL D 1 245 ? 99.534 132.302 146.192 1.00 67.54 212 VAL D O 1
ATOM 10177 N N . ARG D 1 246 ? 97.964 133.600 145.229 1.00 69.46 213 ARG D N 1
ATOM 10178 C CA . ARG D 1 246 ? 98.287 133.206 143.867 1.00 69.46 213 ARG D CA 1
ATOM 10179 C C . ARG D 1 246 ? 98.829 134.414 143.118 1.00 69.46 213 ARG D C 1
ATOM 10180 O O . ARG D 1 246 ? 98.219 135.490 143.144 1.00 69.46 213 ARG D O 1
ATOM 10188 N N . PHE D 1 247 ? 99.966 134.234 142.457 1.00 65.81 214 PHE D N 1
ATOM 10189 C CA . PHE D 1 247 ? 100.553 135.250 141.596 1.00 65.81 214 PHE D CA 1
ATOM 10190 C C . PHE D 1 247 ? 100.434 134.804 140.147 1.00 65.81 214 PHE D C 1
ATOM 10191 O O . PHE D 1 247 ? 100.604 133.622 139.838 1.00 65.81 214 PHE D O 1
ATOM 10199 N N . HIS D 1 248 ? 100.141 135.750 139.261 1.00 68.55 215 HIS D N 1
ATOM 10200 C CA . HIS D 1 248 ? 99.958 135.464 137.845 1.00 68.55 215 HIS D CA 1
ATOM 10201 C C . HIS D 1 248 ? 101.109 136.062 137.048 1.00 68.55 215 HIS D C 1
ATOM 10202 O O . HIS D 1 248 ? 101.429 137.245 137.206 1.00 68.55 215 HIS D O 1
ATOM 10209 N N . LEU D 1 249 ? 101.732 135.244 136.203 1.00 65.63 216 LEU D N 1
ATOM 10210 C CA . LEU D 1 249 ? 102.893 135.652 135.423 1.00 65.63 216 LEU D CA 1
ATOM 10211 C C . LEU D 1 249 ? 102.599 135.448 133.945 1.00 65.63 216 LEU D C 1
ATOM 10212 O O . LEU D 1 249 ? 102.165 134.362 133.543 1.00 65.63 216 LEU D O 1
ATOM 10217 N N . GLU D 1 250 ? 102.833 136.480 133.140 1.00 69.67 217 GLU D N 1
ATOM 10218 C CA . GLU D 1 250 ? 102.682 136.395 131.693 1.00 69.67 217 GLU D CA 1
ATOM 10219 C C . GLU D 1 250 ? 104.035 136.576 131.017 1.00 69.67 217 GLU D C 1
ATOM 10220 O O . GLU D 1 250 ? 104.741 137.553 131.288 1.00 69.67 217 GLU D O 1
ATOM 10226 N N . ARG D 1 251 ? 104.395 135.637 130.145 1.00 64.79 218 ARG D N 1
ATOM 10227 C CA . ARG D 1 251 ? 105.663 135.729 129.433 1.00 64.79 218 ARG D CA 1
ATOM 10228 C C . ARG D 1 251 ? 105.572 136.788 128.338 1.00 64.79 218 ARG D C 1
ATOM 10229 O O . ARG D 1 251 ? 104.556 136.893 127.643 1.00 64.79 218 ARG D O 1
ATOM 10237 N N . GLN D 1 252 ? 106.633 137.576 128.180 1.00 65.48 219 GLN D N 1
ATOM 10238 C CA . GLN D 1 252 ? 106.687 138.547 127.093 1.00 65.48 219 GLN D CA 1
ATOM 10239 C C . GLN D 1 252 ? 107.077 137.863 125.786 1.00 65.48 219 GLN D C 1
ATOM 10240 O O . GLN D 1 252 ? 107.902 136.944 125.776 1.00 65.48 219 GLN D O 1
ATOM 10246 N N . MET D 1 253 ? 106.483 138.311 124.676 1.00 66.84 220 MET D N 1
ATOM 10247 C CA . MET D 1 253 ? 106.652 137.623 123.401 1.00 66.84 220 MET D CA 1
ATOM 10248 C C . MET D 1 253 ? 107.524 138.364 122.393 1.00 66.84 220 MET D C 1
ATOM 10249 O O . MET D 1 253 ? 107.779 137.821 121.307 1.00 66.84 220 MET D O 1
ATOM 10254 N N . GLY D 1 254 ? 107.976 139.581 122.706 1.00 64.79 221 GLY D N 1
ATOM 10255 C CA . GLY D 1 254 ? 108.555 140.424 121.669 1.00 64.79 221 GLY D CA 1
ATOM 10256 C C . GLY D 1 254 ? 109.852 139.868 121.112 1.00 64.79 221 GLY D C 1
ATOM 10257 O O . GLY D 1 254 ? 110.098 139.912 119.898 1.00 64.79 221 GLY D O 1
ATOM 10258 N N . TYR D 1 255 ? 110.668 139.276 121.984 1.00 64.79 222 TYR D N 1
ATOM 10259 C CA . TYR D 1 255 ? 111.940 138.724 121.546 1.00 64.79 222 TYR D CA 1
ATOM 10260 C C . TYR D 1 255 ? 111.726 137.479 120.704 1.00 64.79 222 TYR D C 1
ATOM 10261 O O . TYR D 1 255 ? 112.427 137.272 119.703 1.00 64.79 222 TYR D O 1
ATOM 10270 N N . TYR D 1 256 ? 110.723 136.668 121.055 1.00 64.79 223 TYR D N 1
ATOM 10271 C CA . TYR D 1 256 ? 110.518 135.446 120.294 1.00 64.79 223 TYR D CA 1
ATOM 10272 C C . TYR D 1 256 ? 109.923 135.782 118.940 1.00 64.79 223 TYR D C 1
ATOM 10273 O O . TYR D 1 256 ? 110.278 135.157 117.936 1.00 64.79 223 TYR D O 1
ATOM 10282 N N . LEU D 1 257 ? 109.176 136.890 118.879 1.00 64.79 224 LEU D N 1
ATOM 10283 C CA . LEU D 1 257 ? 108.624 137.369 117.619 1.00 64.79 224 LEU D CA 1
ATOM 10284 C C . LEU D 1 257 ? 109.734 137.848 116.700 1.00 64.79 224 LEU D C 1
ATOM 10285 O O . LEU D 1 257 ? 109.760 137.514 115.510 1.00 64.79 224 LEU D O 1
ATOM 10290 N N . ILE D 1 258 ? 110.667 138.635 117.237 1.00 64.79 225 ILE D N 1
ATOM 10291 C CA . ILE D 1 258 ? 111.655 139.261 116.368 1.00 64.79 225 ILE D CA 1
ATOM 10292 C C . ILE D 1 258 ? 112.794 138.303 116.024 1.00 64.79 225 ILE D C 1
ATOM 10293 O O . ILE D 1 258 ? 113.503 138.527 115.035 1.00 64.79 225 ILE D O 1
ATOM 10298 N N . GLN D 1 259 ? 112.986 137.232 116.803 1.00 64.79 226 GLN D N 1
ATOM 10299 C CA . GLN D 1 259 ? 114.125 136.342 116.619 1.00 64.79 226 GLN D CA 1
ATOM 10300 C C . GLN D 1 259 ? 113.804 134.939 116.107 1.00 64.79 226 GLN D C 1
ATOM 10301 O O . GLN D 1 259 ? 114.681 134.311 115.504 1.00 64.79 226 GLN D O 1
ATOM 10307 N N . MET D 1 260 ? 112.583 134.434 116.288 1.00 64.79 227 MET D N 1
ATOM 10308 C CA . MET D 1 260 ? 112.225 133.086 115.861 1.00 64.79 227 MET D CA 1
ATOM 10309 C C . MET D 1 260 ? 111.101 133.055 114.841 1.00 64.79 227 MET D C 1
ATOM 10310 O O . MET D 1 260 ? 111.242 132.410 113.795 1.00 64.79 227 MET D O 1
ATOM 10315 N N . TYR D 1 261 ? 109.984 133.724 115.112 1.00 64.79 228 TYR D N 1
ATOM 10316 C CA . TYR D 1 261 ? 108.809 133.594 114.258 1.00 64.79 228 TYR D CA 1
ATOM 10317 C C . TYR D 1 261 ? 109.006 134.331 112.937 1.00 64.79 228 TYR D C 1
ATOM 10318 O O . TYR D 1 261 ? 108.694 133.795 111.868 1.00 64.79 228 TYR D O 1
ATOM 10327 N N . ILE D 1 262 ? 109.518 135.555 112.984 1.00 64.79 229 ILE D N 1
ATOM 10328 C CA . ILE D 1 262 ? 109.667 136.373 111.780 1.00 64.79 229 ILE D CA 1
ATOM 10329 C C . ILE D 1 262 ? 110.803 135.878 110.879 1.00 64.79 229 ILE D C 1
ATOM 10330 O O . ILE D 1 262 ? 110.603 135.823 109.654 1.00 64.79 229 ILE D O 1
ATOM 10335 N N . PRO D 1 263 ? 111.991 135.496 111.389 1.00 64.79 230 PRO D N 1
ATOM 10336 C CA . PRO D 1 263 ? 112.982 134.890 110.475 1.00 64.79 230 PRO D CA 1
ATOM 10337 C C . PRO D 1 263 ? 112.523 133.595 109.819 1.00 64.79 230 PRO D C 1
ATOM 10338 O O . PRO D 1 263 ? 112.818 133.369 108.635 1.00 64.79 230 PRO D O 1
ATOM 10342 N N . SER D 1 264 ? 111.768 132.756 110.536 1.00 64.79 231 SER D N 1
ATOM 10343 C CA . SER D 1 264 ? 111.241 131.545 109.913 1.00 64.79 231 SER D CA 1
ATOM 10344 C C . SER D 1 264 ? 110.262 131.901 108.807 1.00 64.79 231 SER D C 1
ATOM 10345 O O . SER D 1 264 ? 110.230 131.248 107.754 1.00 64.79 231 SER D O 1
ATOM 10348 N N . LEU D 1 265 ? 109.487 132.968 109.008 1.00 64.79 232 LEU D N 1
ATOM 10349 C CA . LEU D 1 265 ? 108.518 133.354 107.996 1.00 64.79 232 LEU D CA 1
ATOM 10350 C C . LEU D 1 265 ? 109.229 133.926 106.781 1.00 64.79 232 LEU D C 1
ATOM 10351 O O . LEU D 1 265 ? 108.797 133.696 105.644 1.00 64.79 232 LEU D O 1
ATOM 10356 N N . LEU D 1 266 ? 110.343 134.637 106.994 1.00 64.79 233 LEU D N 1
ATOM 10357 C CA . LEU D 1 266 ? 111.078 135.141 105.842 1.00 64.79 233 LEU D CA 1
ATOM 10358 C C . LEU D 1 266 ? 111.719 133.996 105.073 1.00 64.79 233 LEU D C 1
ATOM 10359 O O . LEU D 1 266 ? 111.815 134.056 103.842 1.00 64.79 233 LEU D O 1
ATOM 10364 N N . ILE D 1 267 ? 112.121 132.928 105.768 1.00 64.79 234 ILE D N 1
ATOM 10365 C CA . ILE D 1 267 ? 112.734 131.810 105.058 1.00 64.79 234 ILE D CA 1
ATOM 10366 C C . ILE D 1 267 ? 111.672 131.067 104.255 1.00 64.79 234 ILE D C 1
ATOM 10367 O O . ILE D 1 267 ? 111.911 130.623 103.118 1.00 64.79 234 ILE D O 1
ATOM 10372 N N . VAL D 1 268 ? 110.456 130.983 104.808 1.00 64.79 235 VAL D N 1
ATOM 10373 C CA . VAL D 1 268 ? 109.368 130.355 104.070 1.00 64.79 235 VAL D CA 1
ATOM 10374 C C . VAL D 1 268 ? 109.032 131.180 102.835 1.00 64.79 235 VAL D C 1
ATOM 10375 O O . VAL D 1 268 ? 108.769 130.630 101.759 1.00 64.79 235 VAL D O 1
ATOM 10379 N N . ILE D 1 269 ? 109.037 132.512 102.967 1.00 64.79 236 ILE D N 1
ATOM 10380 C CA . ILE D 1 269 ? 108.752 133.351 101.807 1.00 64.79 236 ILE D CA 1
ATOM 10381 C C . ILE D 1 269 ? 109.848 133.188 100.760 1.00 64.79 236 ILE D C 1
ATOM 10382 O O . ILE D 1 269 ? 109.577 133.167 99.553 1.00 64.79 236 ILE D O 1
ATOM 10387 N N . LEU D 1 270 ? 111.102 133.046 101.209 1.00 64.79 237 LEU D N 1
ATOM 10388 C CA . LEU D 1 270 ? 112.207 132.876 100.270 1.00 64.79 237 LEU D CA 1
ATOM 10389 C C . LEU D 1 270 ? 112.103 131.561 99.518 1.00 64.79 237 LEU D C 1
ATOM 10390 O O . LEU D 1 270 ? 112.598 131.452 98.390 1.00 64.79 237 LEU D O 1
ATOM 10395 N N . SER D 1 271 ? 111.473 130.551 100.123 1.00 64.79 238 SER D N 1
ATOM 10396 C CA . SER D 1 271 ? 111.301 129.297 99.398 1.00 64.79 238 SER D CA 1
ATOM 10397 C C . SER D 1 271 ? 110.259 129.395 98.287 1.00 64.79 238 SER D C 1
ATOM 10398 O O . SER D 1 271 ? 110.246 128.540 97.395 1.00 64.79 238 SER D O 1
ATOM 10401 N N . TRP D 1 272 ? 109.391 130.411 98.316 1.00 64.79 239 TRP D N 1
ATOM 10402 C CA . TRP D 1 272 ? 108.380 130.575 97.275 1.00 64.79 239 TRP D CA 1
ATOM 10403 C C . TRP D 1 272 ? 108.896 131.238 96.004 1.00 64.79 239 TRP D C 1
ATOM 10404 O O . TRP D 1 272 ? 108.236 131.136 94.964 1.00 64.79 239 TRP D O 1
ATOM 10415 N N . VAL D 1 273 ? 110.048 131.911 96.053 1.00 64.79 240 VAL D N 1
ATOM 10416 C CA . VAL D 1 273 ? 110.562 132.578 94.861 1.00 64.79 240 VAL D CA 1
ATOM 10417 C C . VAL D 1 273 ? 111.102 131.611 93.819 1.00 64.79 240 VAL D C 1
ATOM 10418 O O . VAL D 1 273 ? 111.393 132.032 92.694 1.00 64.79 240 VAL D O 1
ATOM 10422 N N . SER D 1 274 ? 111.243 130.328 94.161 1.00 64.79 241 SER D N 1
ATOM 10423 C CA . SER D 1 274 ? 111.548 129.322 93.148 1.00 64.79 241 SER D CA 1
ATOM 10424 C C . SER D 1 274 ? 110.446 129.221 92.101 1.00 64.79 241 SER D C 1
ATOM 10425 O O . SER D 1 274 ? 110.728 128.933 90.932 1.00 64.79 241 SER D O 1
ATOM 10428 N N . PHE D 1 275 ? 109.192 129.458 92.496 1.00 64.79 242 PHE D N 1
ATOM 10429 C CA . PHE D 1 275 ? 108.077 129.316 91.567 1.00 64.79 242 PHE D CA 1
ATOM 10430 C C . PHE D 1 275 ? 108.071 130.390 90.486 1.00 64.79 242 PHE D C 1
ATOM 10431 O O . PHE D 1 275 ? 107.404 130.212 89.461 1.00 64.79 242 PHE D O 1
ATOM 10439 N N . TRP D 1 276 ? 108.791 131.491 90.687 1.00 64.79 243 TRP D N 1
ATOM 10440 C CA . TRP D 1 276 ? 108.915 132.541 89.686 1.00 64.79 243 TRP D CA 1
ATOM 10441 C C . TRP D 1 276 ? 110.214 132.458 88.898 1.00 64.79 243 TRP D C 1
ATOM 10442 O O . TRP D 1 276 ? 110.434 133.281 88.004 1.00 64.79 243 TRP D O 1
ATOM 10453 N N . ILE D 1 277 ? 111.070 131.498 89.203 1.00 64.79 244 ILE D N 1
ATOM 10454 C CA . ILE D 1 277 ? 112.301 131.279 88.457 1.00 64.79 244 ILE D CA 1
ATOM 10455 C C . ILE D 1 277 ? 112.017 130.294 87.332 1.00 64.79 244 ILE D C 1
ATOM 10456 O O . ILE D 1 277 ? 111.188 129.387 87.466 1.00 64.79 244 ILE D O 1
ATOM 10461 N N . ASN D 1 278 ? 112.695 130.492 86.203 1.00 77.98 245 ASN D N 1
ATOM 10462 C CA . ASN D 1 278 ? 112.458 129.691 85.011 1.00 77.98 245 ASN D CA 1
ATOM 10463 C C . ASN D 1 278 ? 112.782 128.229 85.299 1.00 77.98 245 ASN D C 1
ATOM 10464 O O . ASN D 1 278 ? 113.796 127.913 85.928 1.00 77.98 245 ASN D O 1
ATOM 10469 N N . MET D 1 279 ? 111.909 127.331 84.837 1.00 79.77 246 MET D N 1
ATOM 10470 C CA . MET D 1 279 ? 112.007 125.920 85.196 1.00 79.77 246 MET D CA 1
ATOM 10471 C C . MET D 1 279 ? 113.190 125.222 84.538 1.00 79.77 246 MET D C 1
ATOM 10472 O O . MET D 1 279 ? 113.522 124.101 84.936 1.00 79.77 246 MET D O 1
ATOM 10477 N N . ASP D 1 280 ? 113.832 125.852 83.554 1.00 79.80 247 ASP D N 1
ATOM 10478 C CA . ASP D 1 280 ? 115.019 125.273 82.940 1.00 79.80 247 ASP D CA 1
ATOM 10479 C C . ASP D 1 280 ? 116.271 125.447 83.796 1.00 79.80 247 ASP D C 1
ATOM 10480 O O . ASP D 1 280 ? 117.233 124.695 83.611 1.00 79.80 247 ASP D O 1
ATOM 10485 N N . ALA D 1 281 ? 116.289 126.412 84.721 1.00 70.49 248 ALA D N 1
ATOM 10486 C CA . ALA D 1 281 ? 117.477 126.655 85.546 1.00 70.49 248 ALA D CA 1
ATOM 10487 C C . ALA D 1 281 ? 117.394 125.747 86.772 1.00 70.49 248 ALA D C 1
ATOM 10488 O O . ALA D 1 281 ? 117.079 126.162 87.897 1.00 70.49 248 ALA D O 1
ATOM 10490 N N . ALA D 1 282 ? 117.726 124.479 86.540 1.00 64.79 249 ALA D N 1
ATOM 10491 C CA . ALA D 1 282 ? 117.736 123.461 87.580 1.00 64.79 249 ALA D CA 1
ATOM 10492 C C . ALA D 1 282 ? 118.804 123.656 88.654 1.00 64.79 249 ALA D C 1
ATOM 10493 O O . ALA D 1 282 ? 118.490 123.460 89.834 1.00 64.79 249 ALA D O 1
ATOM 10495 N N . PRO D 1 283 ? 120.049 124.052 88.337 1.00 64.79 250 PRO D N 1
ATOM 10496 C CA . PRO D 1 283 ? 120.984 124.346 89.436 1.00 64.79 250 PRO D CA 1
ATOM 10497 C C . PRO D 1 283 ? 120.536 125.498 90.311 1.00 64.79 250 PRO D C 1
ATOM 10498 O O . PRO D 1 283 ? 120.668 125.409 91.539 1.00 64.79 250 PRO D O 1
ATOM 10502 N N . ALA D 1 284 ? 119.798 126.450 89.743 1.00 64.79 251 ALA D N 1
ATOM 10503 C CA . ALA D 1 284 ? 119.311 127.586 90.514 1.00 64.79 251 ALA D CA 1
ATOM 10504 C C . ALA D 1 284 ? 118.153 127.183 91.410 1.00 64.79 251 ALA D C 1
ATOM 10505 O O . ALA D 1 284 ? 118.165 127.485 92.610 1.00 64.79 251 ALA D O 1
ATOM 10507 N N . ARG D 1 285 ? 117.214 126.393 90.893 1.00 64.79 252 ARG D N 1
ATOM 10508 C CA . ARG D 1 285 ? 116.040 126.109 91.706 1.00 64.79 252 ARG D CA 1
ATOM 10509 C C . ARG D 1 285 ? 116.328 124.997 92.708 1.00 64.79 252 ARG D C 1
ATOM 10510 O O . ARG D 1 285 ? 115.854 125.065 93.850 1.00 64.79 252 ARG D O 1
ATOM 10518 N N . VAL D 1 286 ? 117.210 124.057 92.362 1.00 64.79 253 VAL D N 1
ATOM 10519 C CA . VAL D 1 286 ? 117.574 123.007 93.302 1.00 64.79 253 VAL D CA 1
ATOM 10520 C C . VAL D 1 286 ? 118.451 123.579 94.409 1.00 64.79 253 VAL D C 1
ATOM 10521 O O . VAL D 1 286 ? 118.260 123.261 95.593 1.00 64.79 253 VAL D O 1
ATOM 10525 N N . ALA D 1 287 ? 119.417 124.441 94.059 1.00 64.79 254 ALA D N 1
ATOM 10526 C CA . ALA D 1 287 ? 120.287 124.987 95.087 1.00 64.79 254 ALA D CA 1
ATOM 10527 C C . ALA D 1 287 ? 119.529 125.948 95.992 1.00 64.79 254 ALA D C 1
ATOM 10528 O O . ALA D 1 287 ? 119.755 125.959 97.206 1.00 64.79 254 ALA D O 1
ATOM 10530 N N . LEU D 1 288 ? 118.581 126.718 95.441 1.00 64.79 255 LEU D N 1
ATOM 10531 C CA . LEU D 1 288 ? 117.756 127.567 96.296 1.00 64.79 255 LEU D CA 1
ATOM 10532 C C . LEU D 1 288 ? 116.861 126.744 97.217 1.00 64.79 255 LEU D C 1
ATOM 10533 O O . LEU D 1 288 ? 116.726 127.070 98.404 1.00 64.79 255 LEU D O 1
ATOM 10538 N N . GLY D 1 289 ? 116.339 125.613 96.732 1.00 64.79 256 GLY D N 1
ATOM 10539 C CA . GLY D 1 289 ? 115.475 124.796 97.572 1.00 64.79 256 GLY D CA 1
ATOM 10540 C C . GLY D 1 289 ? 116.232 124.135 98.708 1.00 64.79 256 GLY D C 1
ATOM 10541 O O . GLY D 1 289 ? 115.808 124.184 99.874 1.00 64.79 256 GLY D O 1
ATOM 10542 N N . ILE D 1 290 ? 117.422 123.615 98.414 1.00 64.79 257 ILE D N 1
ATOM 10543 C CA . ILE D 1 290 ? 118.105 122.890 99.470 1.00 64.79 257 ILE D CA 1
ATOM 10544 C C . ILE D 1 290 ? 118.814 123.871 100.392 1.00 64.79 257 ILE D C 1
ATOM 10545 O O . ILE D 1 290 ? 118.962 123.595 101.590 1.00 64.79 257 ILE D O 1
ATOM 10550 N N . THR D 1 291 ? 119.234 125.040 99.895 1.00 64.79 258 THR D N 1
ATOM 10551 C CA . THR D 1 291 ? 119.827 125.985 100.824 1.00 64.79 258 THR D CA 1
ATOM 10552 C C . THR D 1 291 ? 118.751 126.603 101.707 1.00 64.79 258 THR D C 1
ATOM 10553 O O . THR D 1 291 ? 119.034 126.984 102.846 1.00 64.79 258 THR D O 1
ATOM 10557 N N . THR D 1 292 ? 117.503 126.682 101.219 1.00 64.79 259 THR D N 1
ATOM 10558 C CA . THR D 1 292 ? 116.421 127.148 102.079 1.00 64.79 259 THR D CA 1
ATOM 10559 C C . THR D 1 292 ? 116.113 126.131 103.172 1.00 64.79 259 THR D C 1
ATOM 10560 O O . THR D 1 292 ? 115.859 126.501 104.326 1.00 64.79 259 THR D O 1
ATOM 10564 N N . VAL D 1 293 ? 116.232 124.839 102.845 1.00 64.79 260 VAL D N 1
ATOM 10565 C CA . VAL D 1 293 ? 116.063 123.805 103.867 1.00 64.79 260 VAL D CA 1
ATOM 10566 C C . VAL D 1 293 ? 117.199 123.852 104.886 1.00 64.79 260 VAL D C 1
ATOM 10567 O O . VAL D 1 293 ? 116.975 123.734 106.101 1.00 64.79 260 VAL D O 1
ATOM 10571 N N . LEU D 1 294 ? 118.424 124.093 104.417 1.00 64.79 261 LEU D N 1
ATOM 10572 C CA . LEU D 1 294 ? 119.553 124.202 105.335 1.00 64.79 261 LEU D CA 1
ATOM 10573 C C . LEU D 1 294 ? 119.441 125.437 106.221 1.00 64.79 261 LEU D C 1
ATOM 10574 O O . LEU D 1 294 ? 119.803 125.392 107.401 1.00 64.79 261 LEU D O 1
ATOM 10579 N N . THR D 1 295 ? 118.965 126.555 105.670 1.00 64.79 262 THR D N 1
ATOM 10580 C CA . THR D 1 295 ? 118.766 127.749 106.485 1.00 64.79 262 THR D CA 1
ATOM 10581 C C . THR D 1 295 ? 117.692 127.514 107.536 1.00 64.79 262 THR D C 1
ATOM 10582 O O . THR D 1 295 ? 117.829 127.945 108.689 1.00 64.79 262 THR D O 1
ATOM 10586 N N . MET D 1 296 ? 116.635 126.784 107.166 1.00 64.79 263 MET D N 1
ATOM 10587 C CA . MET D 1 296 ? 115.591 126.440 108.123 1.00 64.79 263 MET D CA 1
ATOM 10588 C C . MET D 1 296 ? 116.160 125.575 109.245 1.00 64.79 263 MET D C 1
ATOM 10589 O O . MET D 1 296 ? 115.818 125.754 110.425 1.00 64.79 263 MET D O 1
ATOM 10594 N N . THR D 1 297 ? 117.131 124.722 108.905 1.00 64.79 264 THR D N 1
ATOM 10595 C CA . THR D 1 297 ? 117.711 123.802 109.876 1.00 64.79 264 THR D CA 1
ATOM 10596 C C . THR D 1 297 ? 118.675 124.521 110.814 1.00 64.79 264 THR D C 1
ATOM 10597 O O . THR D 1 297 ? 118.678 124.253 112.020 1.00 64.79 264 THR D O 1
ATOM 10601 N N . THR D 1 298 ? 119.498 125.432 110.288 1.00 64.79 265 THR D N 1
ATOM 10602 C CA . THR D 1 298 ? 120.383 126.202 111.162 1.00 64.79 265 THR D CA 1
ATOM 10603 C C . THR D 1 298 ? 119.597 127.182 112.025 1.00 64.79 265 THR D C 1
ATOM 10604 O O . THR D 1 298 ? 119.990 127.444 113.163 1.00 64.79 265 THR D O 1
ATOM 10608 N N . GLN D 1 299 ? 118.434 127.637 111.551 1.00 64.79 266 GLN D N 1
ATOM 10609 C CA . GLN D 1 299 ? 117.562 128.489 112.358 1.00 64.79 266 GLN D CA 1
ATOM 10610 C C . GLN D 1 299 ? 116.979 127.705 113.528 1.00 64.79 266 GLN D C 1
ATOM 10611 O O . GLN D 1 299 ? 117.023 128.161 114.686 1.00 64.79 266 GLN D O 1
ATOM 10617 N N . SER D 1 300 ? 116.585 126.455 113.273 1.00 64.79 267 SER D N 1
ATOM 10618 C CA . SER D 1 300 ? 116.025 125.648 114.349 1.00 64.79 267 SER D CA 1
ATOM 10619 C C . SER D 1 300 ? 117.127 125.247 115.316 1.00 64.79 267 SER D C 1
ATOM 10620 O O . SER D 1 300 ? 116.954 125.344 116.536 1.00 64.79 267 SER D O 1
ATOM 10623 N N . SER D 1 301 ? 118.263 124.784 114.801 1.00 67.08 268 SER D N 1
ATOM 10624 C CA . SER D 1 301 ? 119.284 124.269 115.700 1.00 67.08 268 SER D CA 1
ATOM 10625 C C . SER D 1 301 ? 119.933 125.409 116.484 1.00 67.08 268 SER D C 1
ATOM 10626 O O . SER D 1 301 ? 120.411 125.189 117.602 1.00 67.08 268 SER D O 1
ATOM 10629 N N . GLY D 1 302 ? 120.008 126.617 115.913 1.00 70.56 269 GLY D N 1
ATOM 10630 C CA . GLY D 1 302 ? 120.521 127.736 116.682 1.00 70.56 269 GLY D CA 1
ATOM 10631 C C . GLY D 1 302 ? 119.548 128.261 117.715 1.00 70.56 269 GLY D C 1
ATOM 10632 O O . GLY D 1 302 ? 119.973 128.905 118.681 1.00 70.56 269 GLY D O 1
ATOM 10633 N N . SER D 1 303 ? 118.248 128.000 117.537 1.00 73.80 270 SER D N 1
ATOM 10634 C CA . SER D 1 303 ? 117.271 128.467 118.514 1.00 73.80 270 SER D CA 1
ATOM 10635 C C . SER D 1 303 ? 117.153 127.504 119.688 1.00 73.80 270 SER D C 1
ATOM 10636 O O . SER D 1 303 ? 116.506 127.830 120.688 1.00 73.80 270 SER D O 1
ATOM 10639 N N . ARG D 1 304 ? 117.783 126.336 119.555 1.00 78.78 271 ARG D N 1
ATOM 10640 C CA . ARG D 1 304 ? 117.768 125.167 120.422 1.00 78.78 271 ARG D CA 1
ATOM 10641 C C . ARG D 1 304 ? 118.585 125.314 121.708 1.00 78.78 271 ARG D C 1
ATOM 10642 O O . ARG D 1 304 ? 118.376 124.532 122.643 1.00 78.78 271 ARG D O 1
ATOM 10650 N N . ALA D 1 305 ? 119.447 126.326 121.817 1.00 82.98 272 ALA D N 1
ATOM 10651 C CA . ALA D 1 305 ? 120.151 126.619 123.065 1.00 82.98 272 ALA D CA 1
ATOM 10652 C C . ALA D 1 305 ? 119.429 127.577 124.010 1.00 82.98 272 ALA D C 1
ATOM 10653 O O . ALA D 1 305 ? 119.754 127.598 125.204 1.00 82.98 272 ALA D O 1
ATOM 10655 N N . SER D 1 306 ? 118.462 128.358 123.534 1.00 80.82 273 SER D N 1
ATOM 10656 C CA . SER D 1 306 ? 117.767 129.305 124.399 1.00 80.82 273 SER D CA 1
ATOM 10657 C C . SER D 1 306 ? 116.320 128.924 124.701 1.00 80.82 273 SER D C 1
ATOM 10658 O O . SER D 1 306 ? 115.527 129.795 125.071 1.00 80.82 273 SER D O 1
ATOM 10661 N N . LEU D 1 307 ? 115.953 127.657 124.559 1.00 76.23 274 LEU D N 1
ATOM 10662 C CA . LEU D 1 307 ? 114.596 127.248 124.889 1.00 76.23 274 LEU D CA 1
ATOM 10663 C C . LEU D 1 307 ? 114.574 126.333 126.112 1.00 76.23 274 LEU D C 1
ATOM 10664 O O . LEU D 1 307 ? 115.576 125.687 126.436 1.00 76.23 274 LEU D O 1
ATOM 10669 N N . PRO D 1 308 ? 113.447 126.272 126.826 1.00 73.00 275 PRO D N 1
ATOM 10670 C CA . PRO D 1 308 ? 113.348 125.379 127.989 1.00 73.00 275 PRO D CA 1
ATOM 10671 C C . PRO D 1 308 ? 113.443 123.913 127.594 1.00 73.00 275 PRO D C 1
ATOM 10672 O O . PRO D 1 308 ? 112.881 123.483 126.584 1.00 73.00 275 PRO D O 1
ATOM 10676 N N . LYS D 1 309 ? 114.166 123.144 128.405 1.00 73.89 276 LYS D N 1
ATOM 10677 C CA . LYS D 1 309 ? 114.420 121.732 128.123 1.00 73.89 276 LYS D CA 1
ATOM 10678 C C . LYS D 1 309 ? 113.286 120.927 128.746 1.00 73.89 276 LYS D C 1
ATOM 10679 O O . LYS D 1 309 ? 113.327 120.554 129.919 1.00 73.89 276 LYS D O 1
ATOM 10685 N N . VAL D 1 310 ? 112.257 120.657 127.946 1.00 64.79 277 VAL D N 1
ATOM 10686 C CA . VAL D 1 310 ? 111.184 119.740 128.307 1.00 64.79 277 VAL D CA 1
ATOM 10687 C C . VAL D 1 310 ? 111.122 118.625 127.269 1.00 64.79 277 VAL D C 1
ATOM 10688 O O . VAL D 1 310 ? 111.789 118.668 126.238 1.00 64.79 277 VAL D O 1
ATOM 10692 N N . SER D 1 311 ? 110.301 117.614 127.562 1.00 64.79 278 SER D N 1
ATOM 10693 C CA . SER D 1 311 ? 110.201 116.428 126.723 1.00 64.79 278 SER D CA 1
ATOM 10694 C C . SER D 1 311 ? 108.927 116.364 125.893 1.00 64.79 278 SER D C 1
ATOM 10695 O O . SER D 1 311 ? 108.795 115.448 125.074 1.00 64.79 278 SER D O 1
ATOM 10698 N N . TYR D 1 312 ? 107.977 117.270 126.102 1.00 64.79 279 TYR D N 1
ATOM 10699 C CA . TYR D 1 312 ? 106.756 117.292 125.313 1.00 64.79 279 TYR D CA 1
ATOM 10700 C C . TYR D 1 312 ? 106.826 118.408 124.267 1.00 64.79 279 TYR D C 1
ATOM 10701 O O . TYR D 1 312 ? 107.773 119.195 124.219 1.00 64.79 279 TYR D O 1
ATOM 10710 N N . VAL D 1 313 ? 105.797 118.482 123.423 1.00 64.79 280 VAL D N 1
ATOM 10711 C CA . VAL D 1 313 ? 105.780 119.402 122.288 1.00 64.79 280 VAL D CA 1
ATOM 10712 C C . VAL D 1 313 ? 105.286 120.776 122.720 1.00 64.79 280 VAL D C 1
ATOM 10713 O O . VAL D 1 313 ? 104.247 120.889 123.383 1.00 64.79 280 VAL D O 1
ATOM 10717 N N . LYS D 1 314 ? 106.023 121.821 122.352 1.00 64.79 281 LYS D N 1
ATOM 10718 C CA . LYS D 1 314 ? 105.582 123.186 122.603 1.00 64.79 281 LYS D CA 1
ATOM 10719 C C . LYS D 1 314 ? 105.035 123.828 121.323 1.00 64.79 281 LYS D C 1
ATOM 10720 O O . LYS D 1 314 ? 105.199 123.315 120.204 1.00 64.79 281 LYS D O 1
ATOM 10726 N N . ALA D 1 315 ? 104.390 124.989 121.499 1.00 64.79 282 ALA D N 1
ATOM 10727 C CA . ALA D 1 315 ? 103.792 125.659 120.350 1.00 64.79 282 ALA D CA 1
ATOM 10728 C C . ALA D 1 315 ? 104.854 126.167 119.386 1.00 64.79 282 ALA D C 1
ATOM 10729 O O . ALA D 1 315 ? 104.637 126.176 118.161 1.00 64.79 282 ALA D O 1
ATOM 10731 N N . ILE D 1 316 ? 106.029 126.532 119.907 1.00 64.79 283 ILE D N 1
ATOM 10732 C CA . ILE D 1 316 ? 107.075 126.954 118.993 1.00 64.79 283 ILE D CA 1
ATOM 10733 C C . ILE D 1 316 ? 107.585 125.749 118.228 1.00 64.79 283 ILE D C 1
ATOM 10734 O O . ILE D 1 316 ? 108.024 125.873 117.076 1.00 64.79 283 ILE D O 1
ATOM 10739 N N . ASP D 1 317 ? 107.489 124.552 118.824 1.00 64.79 284 ASP D N 1
ATOM 10740 C CA . ASP D 1 317 ? 107.941 123.384 118.090 1.00 64.79 284 ASP D CA 1
ATOM 10741 C C . ASP D 1 317 ? 106.969 123.070 116.967 1.00 64.79 284 ASP D C 1
ATOM 10742 O O . ASP D 1 317 ? 107.389 122.659 115.877 1.00 64.79 284 ASP D O 1
ATOM 10747 N N . ILE D 1 318 ? 105.671 123.327 117.200 1.00 64.79 285 ILE D N 1
ATOM 10748 C CA . ILE D 1 318 ? 104.690 123.131 116.133 1.00 64.79 285 ILE D CA 1
ATOM 10749 C C . ILE D 1 318 ? 104.971 124.086 114.980 1.00 64.79 285 ILE D C 1
ATOM 10750 O O . ILE D 1 318 ? 104.951 123.700 113.800 1.00 64.79 285 ILE D O 1
ATOM 10755 N N . TRP D 1 319 ? 105.273 125.345 115.317 1.00 64.79 286 TRP D N 1
ATOM 10756 C CA . TRP D 1 319 ? 105.541 126.354 114.295 1.00 64.79 286 TRP D CA 1
ATOM 10757 C C . TRP D 1 319 ? 106.786 126.014 113.489 1.00 64.79 286 TRP D C 1
ATOM 10758 O O . TRP D 1 319 ? 106.794 126.118 112.253 1.00 64.79 286 TRP D O 1
ATOM 10769 N N . MET D 1 320 ? 107.830 125.545 114.177 1.00 64.79 287 MET D N 1
ATOM 10770 C CA . MET D 1 320 ? 109.095 125.255 113.525 1.00 64.79 287 MET D CA 1
ATOM 10771 C C . MET D 1 320 ? 108.992 124.007 112.655 1.00 64.79 287 MET D C 1
ATOM 10772 O O . MET D 1 320 ? 109.558 123.965 111.551 1.00 64.79 287 MET D O 1
ATOM 10777 N N . ALA D 1 321 ? 108.114 123.071 113.041 1.00 64.79 288 ALA D N 1
ATOM 10778 C CA . ALA D 1 321 ? 107.895 121.873 112.235 1.00 64.79 288 ALA D CA 1
ATOM 10779 C C . ALA D 1 321 ? 107.071 122.178 110.995 1.00 64.79 288 ALA D C 1
ATOM 10780 O O . ALA D 1 321 ? 107.338 121.630 109.916 1.00 64.79 288 ALA D O 1
ATOM 10782 N N . VAL D 1 322 ? 106.083 123.068 111.109 1.00 64.79 289 VAL D N 1
ATOM 10783 C CA . VAL D 1 322 ? 105.281 123.364 109.930 1.00 64.79 289 VAL D CA 1
ATOM 10784 C C . VAL D 1 322 ? 106.091 124.191 108.935 1.00 64.79 289 VAL D C 1
ATOM 10785 O O . VAL D 1 322 ? 105.998 123.981 107.715 1.00 64.79 289 VAL D O 1
ATOM 10789 N N . CYS D 1 323 ? 106.923 125.118 109.428 1.00 64.79 290 CYS D N 1
ATOM 10790 C CA . CYS D 1 323 ? 107.770 125.860 108.495 1.00 64.79 290 CYS D CA 1
ATOM 10791 C C . CYS D 1 323 ? 108.787 124.951 107.806 1.00 64.79 290 CYS D C 1
ATOM 10792 O O . CYS D 1 323 ? 109.083 125.135 106.608 1.00 64.79 290 CYS D O 1
ATOM 10795 N N . LEU D 1 324 ? 109.251 123.902 108.502 1.00 64.79 291 LEU D N 1
ATOM 10796 C CA . LEU D 1 324 ? 110.131 122.957 107.823 1.00 64.79 291 LEU D CA 1
ATOM 10797 C C . LEU D 1 324 ? 109.374 122.117 106.801 1.00 64.79 291 LEU D C 1
ATOM 10798 O O . LEU D 1 324 ? 109.919 121.809 105.733 1.00 64.79 291 LEU D O 1
ATOM 10803 N N . LEU D 1 325 ? 108.107 121.781 107.077 1.00 64.79 292 LEU D N 1
ATOM 10804 C CA . LEU D 1 325 ? 107.345 121.016 106.093 1.00 64.79 292 LEU D CA 1
ATOM 10805 C C . LEU D 1 325 ? 107.031 121.860 104.865 1.00 64.79 292 LEU D C 1
ATOM 10806 O O . LEU D 1 325 ? 106.969 121.336 103.746 1.00 64.79 292 LEU D O 1
ATOM 10811 N N . PHE D 1 326 ? 106.983 123.181 105.038 1.00 64.79 293 PHE D N 1
ATOM 10812 C CA . PHE D 1 326 ? 106.698 124.073 103.918 1.00 64.79 293 PHE D CA 1
ATOM 10813 C C . PHE D 1 326 ? 107.914 124.208 103.015 1.00 64.79 293 PHE D C 1
ATOM 10814 O O . PHE D 1 326 ? 107.797 124.113 101.780 1.00 64.79 293 PHE D O 1
ATOM 10822 N N . VAL D 1 327 ? 109.101 124.353 103.609 1.00 64.79 294 VAL D N 1
ATOM 10823 C CA . VAL D 1 327 ? 110.268 124.434 102.736 1.00 64.79 294 VAL D CA 1
ATOM 10824 C C . VAL D 1 327 ? 110.639 123.066 102.165 1.00 64.79 294 VAL D C 1
ATOM 10825 O O . VAL D 1 327 ? 111.293 123.005 101.116 1.00 64.79 294 VAL D O 1
ATOM 10829 N N . PHE D 1 328 ? 110.249 121.967 102.820 1.00 64.79 295 PHE D N 1
ATOM 10830 C CA . PHE D 1 328 ? 110.445 120.640 102.236 1.00 64.79 295 PHE D CA 1
ATOM 10831 C C . PHE D 1 328 ? 109.518 120.424 101.037 1.00 64.79 295 PHE D C 1
ATOM 10832 O O . PHE D 1 328 ? 109.925 119.867 99.996 1.00 64.79 295 PHE D O 1
ATOM 10840 N N . SER D 1 329 ? 108.291 120.947 101.126 1.00 64.79 296 SER D N 1
ATOM 10841 C CA . SER D 1 329 ? 107.326 120.739 100.056 1.00 64.79 296 SER D CA 1
ATOM 10842 C C . SER D 1 329 ? 107.618 121.622 98.856 1.00 64.79 296 SER D C 1
ATOM 10843 O O . SER D 1 329 ? 107.319 121.231 97.718 1.00 64.79 296 SER D O 1
ATOM 10846 N N . ALA D 1 330 ? 108.246 122.784 99.070 1.00 64.79 297 ALA D N 1
ATOM 10847 C CA . ALA D 1 330 ? 108.559 123.606 97.905 1.00 64.79 297 ALA D CA 1
ATOM 10848 C C . ALA D 1 330 ? 109.647 122.963 97.049 1.00 64.79 297 ALA D C 1
ATOM 10849 O O . ALA D 1 330 ? 109.670 123.165 95.829 1.00 64.79 297 ALA D O 1
ATOM 10851 N N . LEU D 1 331 ? 110.552 122.193 97.661 1.00 64.79 298 LEU D N 1
ATOM 10852 C CA . LEU D 1 331 ? 111.573 121.479 96.897 1.00 64.79 298 LEU D CA 1
ATOM 10853 C C . LEU D 1 331 ? 111.018 120.219 96.239 1.00 64.79 298 LEU D C 1
ATOM 10854 O O . LEU D 1 331 ? 111.407 119.880 95.105 1.00 64.79 298 LEU D O 1
ATOM 10859 N N . LEU D 1 332 ? 110.049 119.558 96.890 1.00 64.79 299 LEU D N 1
ATOM 10860 C CA . LEU D 1 332 ? 109.385 118.455 96.195 1.00 64.79 299 LEU D CA 1
ATOM 10861 C C . LEU D 1 332 ? 108.573 118.940 94.999 1.00 64.79 299 LEU D C 1
ATOM 10862 O O . LEU D 1 332 ? 108.452 118.215 93.994 1.00 64.79 299 LEU D O 1
ATOM 10867 N N . GLU D 1 333 ? 108.065 120.176 95.052 1.00 64.79 300 GLU D N 1
ATOM 10868 C CA . GLU D 1 333 ? 107.312 120.668 93.905 1.00 64.79 300 GLU D CA 1
ATOM 10869 C C . GLU D 1 333 ? 108.225 120.822 92.696 1.00 64.79 300 GLU D C 1
ATOM 10870 O O . GLU D 1 333 ? 107.828 120.508 91.565 1.00 64.79 300 GLU D O 1
ATOM 10876 N N . TYR D 1 334 ? 109.461 121.289 92.909 1.00 64.79 301 TYR D N 1
ATOM 10877 C CA . TYR D 1 334 ? 110.345 121.428 91.760 1.00 64.79 301 TYR D CA 1
ATOM 10878 C C . TYR D 1 334 ? 110.806 120.066 91.273 1.00 64.79 301 TYR D C 1
ATOM 10879 O O . TYR D 1 334 ? 111.067 119.897 90.081 1.00 64.79 301 TYR D O 1
ATOM 10888 N N . ALA D 1 335 ? 110.951 119.094 92.180 1.00 64.79 302 ALA D N 1
ATOM 10889 C CA . ALA D 1 335 ? 111.309 117.750 91.729 1.00 64.79 302 ALA D CA 1
ATOM 10890 C C . ALA D 1 335 ? 110.237 117.166 90.810 1.00 64.79 302 ALA D C 1
ATOM 10891 O O . ALA D 1 335 ? 110.559 116.581 89.763 1.00 64.79 302 ALA D O 1
ATOM 10893 N N . ALA D 1 336 ? 108.972 117.505 91.073 1.00 64.79 303 ALA D N 1
ATOM 10894 C CA . ALA D 1 336 ? 107.885 117.084 90.189 1.00 64.79 303 ALA D CA 1
ATOM 10895 C C . ALA D 1 336 ? 107.856 117.880 88.886 1.00 64.79 303 ALA D C 1
ATOM 10896 O O . ALA D 1 336 ? 107.630 117.306 87.812 1.00 64.79 303 ALA D O 1
ATOM 10898 N N . VAL D 1 337 ? 108.131 119.183 88.947 1.00 66.81 304 VAL D N 1
ATOM 10899 C CA . VAL D 1 337 ? 108.149 119.996 87.730 1.00 66.81 304 VAL D CA 1
ATOM 10900 C C . VAL D 1 337 ? 109.290 119.558 86.815 1.00 66.81 304 VAL D C 1
ATOM 10901 O O . VAL D 1 337 ? 109.099 119.372 85.603 1.00 66.81 304 VAL D O 1
ATOM 10905 N N . ASN D 1 338 ? 110.473 119.329 87.387 1.00 69.39 305 ASN D N 1
ATOM 10906 C CA . ASN D 1 338 ? 111.634 118.925 86.607 1.00 69.39 305 ASN D CA 1
ATOM 10907 C C . ASN D 1 338 ? 111.434 117.536 86.023 1.00 69.39 305 ASN D C 1
ATOM 10908 O O . ASN D 1 338 ? 111.923 117.259 84.923 1.00 69.39 305 ASN D O 1
ATOM 10913 N N . PHE D 1 339 ? 110.722 116.646 86.725 1.00 70.19 306 PHE D N 1
ATOM 10914 C CA . PHE D 1 339 ? 110.588 115.302 86.178 1.00 70.19 306 PHE D CA 1
ATOM 10915 C C . PHE D 1 339 ? 109.531 115.283 85.079 1.00 70.19 306 PHE D C 1
ATOM 10916 O O . PHE D 1 339 ? 109.737 114.662 84.030 1.00 70.19 306 PHE D O 1
ATOM 10924 N N . VAL D 1 340 ? 108.392 115.947 85.302 1.00 74.77 307 VAL D N 1
ATOM 10925 C CA . VAL D 1 340 ? 107.324 115.973 84.306 1.00 74.77 307 VAL D CA 1
ATOM 10926 C C . VAL D 1 340 ? 107.764 116.711 83.039 1.00 74.77 307 VAL D C 1
ATOM 10927 O O . VAL D 1 340 ? 107.366 116.336 81.928 1.00 74.77 307 VAL D O 1
ATOM 10931 N N . SER D 1 341 ? 108.620 117.731 83.168 1.00 80.19 308 SER D N 1
ATOM 10932 C CA . SER D 1 341 ? 108.953 118.572 82.017 1.00 80.19 308 SER D CA 1
ATOM 10933 C C . SER D 1 341 ? 109.795 117.849 80.964 1.00 80.19 308 SER D C 1
ATOM 10934 O O . SER D 1 341 ? 109.757 118.229 79.787 1.00 80.19 308 SER D O 1
ATOM 10937 N N . ARG D 1 342 ? 110.552 116.821 81.343 1.00 81.53 309 ARG D N 1
ATOM 10938 C CA . ARG D 1 342 ? 111.361 116.046 80.397 1.00 81.53 309 ARG D CA 1
ATOM 10939 C C . ARG D 1 342 ? 110.767 114.646 80.252 1.00 81.53 309 ARG D C 1
ATOM 10940 O O . ARG D 1 342 ? 110.985 113.774 81.098 1.00 81.53 309 ARG D O 1
ATOM 10948 N N . GLN D 1 343 ? 110.008 114.436 79.173 1.00 90.22 310 GLN D N 1
ATOM 10949 C CA . GLN D 1 343 ? 109.480 113.120 78.827 1.00 90.22 310 GLN D CA 1
ATOM 10950 C C . GLN D 1 343 ? 109.686 112.801 77.349 1.00 90.22 310 GLN D C 1
ATOM 10951 O O . GLN D 1 343 ? 108.883 112.082 76.747 1.00 90.22 310 GLN D O 1
ATOM 10957 N N . HIS D 1 344 ? 110.753 113.322 76.751 1.00 95.69 311 HIS D N 1
ATOM 10958 C CA . HIS D 1 344 ? 110.967 113.182 75.314 1.00 95.69 311 HIS D CA 1
ATOM 10959 C C . HIS D 1 344 ? 112.454 113.183 74.977 1.00 95.69 311 HIS D C 1
ATOM 10960 O O . HIS D 1 344 ? 113.209 114.030 75.457 1.00 95.69 311 HIS D O 1
ATOM 10967 N N . LYS D 1 419 ? 104.979 118.823 74.030 1.00 98.30 386 LYS D N 1
ATOM 10968 C CA . LYS D 1 419 ? 104.318 120.146 74.216 1.00 98.30 386 LYS D CA 1
ATOM 10969 C C . LYS D 1 419 ? 103.231 120.013 75.280 1.00 98.30 386 LYS D C 1
ATOM 10970 O O . LYS D 1 419 ? 103.077 120.947 76.081 1.00 98.30 386 LYS D O 1
ATOM 10976 N N . VAL D 1 420 ? 102.499 118.903 75.283 1.00 96.38 387 VAL D N 1
ATOM 10977 C CA . VAL D 1 420 ? 101.539 118.691 76.361 1.00 96.38 387 VAL D CA 1
ATOM 10978 C C . VAL D 1 420 ? 102.251 118.578 77.706 1.00 96.38 387 VAL D C 1
ATOM 10979 O O . VAL D 1 420 ? 101.714 118.989 78.743 1.00 96.38 387 VAL D O 1
ATOM 10983 N N . PHE D 1 421 ? 103.484 118.070 77.706 1.00 93.31 388 PHE D N 1
ATOM 10984 C CA . PHE D 1 421 ? 104.250 117.898 78.936 1.00 93.31 388 PHE D CA 1
ATOM 10985 C C . PHE D 1 421 ? 104.866 119.200 79.438 1.00 93.31 388 PHE D C 1
ATOM 10986 O O . PHE D 1 421 ? 105.063 119.360 80.648 1.00 93.31 388 PHE D O 1
ATOM 10994 N N . ILE D 1 422 ? 105.177 120.131 78.534 1.00 92.53 389 ILE D N 1
ATOM 10995 C CA . ILE D 1 422 ? 105.712 121.430 78.937 1.00 92.53 389 ILE D CA 1
ATOM 10996 C C . ILE D 1 422 ? 104.657 122.273 79.650 1.00 92.53 389 ILE D C 1
ATOM 10997 O O . ILE D 1 422 ? 104.957 122.959 80.635 1.00 92.53 389 ILE D O 1
ATOM 11002 N N . ASP D 1 423 ? 103.404 122.221 79.193 1.00 92.10 390 ASP D N 1
ATOM 11003 C CA . ASP D 1 423 ? 102.376 123.078 79.779 1.00 92.10 390 ASP D CA 1
ATOM 11004 C C . ASP D 1 423 ? 101.784 122.501 81.062 1.00 92.10 390 ASP D C 1
ATOM 11005 O O . ASP D 1 423 ? 101.341 123.267 81.924 1.00 92.10 390 ASP D O 1
ATOM 11010 N N . ARG D 1 424 ? 101.771 121.176 81.215 1.00 87.03 391 ARG D N 1
ATOM 11011 C CA . ARG D 1 424 ? 101.427 120.585 82.507 1.00 87.03 391 ARG D CA 1
ATOM 11012 C C . ARG D 1 424 ? 102.448 120.957 83.580 1.00 87.03 391 ARG D C 1
ATOM 11013 O O . ARG D 1 424 ? 102.078 121.309 84.716 1.00 87.03 391 ARG D O 1
ATOM 11021 N N . ALA D 1 425 ? 103.730 121.012 83.208 1.00 80.29 392 ALA D N 1
ATOM 11022 C CA . ALA D 1 425 ? 104.720 121.429 84.187 1.00 80.29 392 ALA D CA 1
ATOM 11023 C C . ALA D 1 425 ? 104.623 122.919 84.458 1.00 80.29 392 ALA D C 1
ATOM 11024 O O . ALA D 1 425 ? 104.921 123.359 85.574 1.00 80.29 392 ALA D O 1
ATOM 11026 N N . LYS D 1 426 ? 104.223 123.718 83.464 1.00 78.45 393 LYS D N 1
ATOM 11027 C CA . LYS D 1 426 ? 104.114 125.139 83.753 1.00 78.45 393 LYS D CA 1
ATOM 11028 C C . LYS D 1 426 ? 102.874 125.389 84.597 1.00 78.45 393 LYS D C 1
ATOM 11029 O O . LYS D 1 426 ? 102.831 126.336 85.399 1.00 78.45 393 LYS D O 1
ATOM 11035 N N . LYS D 1 427 ? 101.879 124.498 84.477 1.00 73.88 394 LYS D N 1
ATOM 11036 C CA . LYS D 1 427 ? 100.666 124.670 85.256 1.00 73.88 394 LYS D CA 1
ATOM 11037 C C . LYS D 1 427 ? 100.925 124.337 86.710 1.00 73.88 394 LYS D C 1
ATOM 11038 O O . LYS D 1 427 ? 100.310 124.936 87.600 1.00 73.88 394 LYS D O 1
ATOM 11044 N N . ILE D 1 428 ? 101.857 123.411 86.971 1.00 69.06 395 ILE D N 1
ATOM 11045 C CA . ILE D 1 428 ? 102.168 123.118 88.368 1.00 69.06 395 ILE D CA 1
ATOM 11046 C C . ILE D 1 428 ? 102.804 124.335 89.031 1.00 69.06 395 ILE D C 1
ATOM 11047 O O . ILE D 1 428 ? 102.504 124.663 90.188 1.00 69.06 395 ILE D O 1
ATOM 11052 N N . ASP D 1 429 ? 103.605 125.089 88.267 1.00 68.23 396 ASP D N 1
ATOM 11053 C CA . ASP D 1 429 ? 104.245 126.285 88.804 1.00 68.23 396 ASP D CA 1
ATOM 11054 C C . ASP D 1 429 ? 103.226 127.388 89.045 1.00 68.23 396 ASP D C 1
ATOM 11055 O O . ASP D 1 429 ? 103.238 128.043 90.100 1.00 68.23 396 ASP D O 1
ATOM 11060 N N . THR D 1 430 ? 102.285 127.554 88.110 1.00 66.74 397 THR D N 1
ATOM 11061 C CA . THR D 1 430 ? 101.339 128.649 88.276 1.00 66.74 397 THR D CA 1
ATOM 11062 C C . THR D 1 430 ? 100.326 128.334 89.364 1.00 66.74 397 THR D C 1
ATOM 11063 O O . THR D 1 430 ? 99.802 129.254 90.001 1.00 66.74 397 THR D O 1
ATOM 11067 N N . ILE D 1 431 ? 100.032 127.052 89.594 1.00 64.79 398 ILE D N 1
ATOM 11068 C CA . ILE D 1 431 ? 99.146 126.710 90.700 1.00 64.79 398 ILE D CA 1
ATOM 11069 C C . ILE D 1 431 ? 99.865 126.881 92.035 1.00 64.79 398 ILE D C 1
ATOM 11070 O O . ILE D 1 431 ? 99.300 127.436 92.985 1.00 64.79 398 ILE D O 1
ATOM 11075 N N . SER D 1 432 ? 101.128 126.434 92.121 1.00 64.79 399 SER D N 1
ATOM 11076 C CA . SER D 1 432 ? 101.913 126.579 93.347 1.00 64.79 399 SER D CA 1
ATOM 11077 C C . SER D 1 432 ? 102.172 128.027 93.746 1.00 64.79 399 SER D C 1
ATOM 11078 O O . SER D 1 432 ? 102.195 128.311 94.955 1.00 64.79 399 SER D O 1
ATOM 11081 N N . ARG D 1 433 ? 102.136 128.953 92.776 1.00 64.79 400 ARG D N 1
ATOM 11082 C CA . ARG D 1 433 ? 102.322 130.381 93.057 1.00 64.79 400 ARG D CA 1
ATOM 11083 C C . ARG D 1 433 ? 101.201 130.963 93.905 1.00 64.79 400 ARG D C 1
ATOM 11084 O O . ARG D 1 433 ? 101.434 131.903 94.673 1.00 64.79 400 ARG D O 1
ATOM 11092 N N . ALA D 1 434 ? 99.994 130.431 93.787 1.00 64.79 401 ALA D N 1
ATOM 11093 C CA . ALA D 1 434 ? 98.869 130.880 94.594 1.00 64.79 401 ALA D CA 1
ATOM 11094 C C . ALA D 1 434 ? 98.577 129.935 95.746 1.00 64.79 401 ALA D C 1
ATOM 11095 O O . ALA D 1 434 ? 98.104 130.382 96.796 1.00 64.79 401 ALA D O 1
ATOM 11097 N N . CYS D 1 435 ? 98.847 128.643 95.572 1.00 64.79 402 CYS D N 1
ATOM 11098 C CA . CYS D 1 435 ? 98.479 127.635 96.557 1.00 64.79 402 CYS D CA 1
ATOM 11099 C C . CYS D 1 435 ? 99.401 127.640 97.775 1.00 64.79 402 CYS D C 1
ATOM 11100 O O . CYS D 1 435 ? 98.924 127.463 98.901 1.00 64.79 402 CYS D O 1
ATOM 11103 N N . PHE D 1 436 ? 100.722 127.826 97.593 1.00 64.79 403 PHE D N 1
ATOM 11104 C CA . PHE D 1 436 ? 101.604 127.835 98.763 1.00 64.79 403 PHE D CA 1
ATOM 11105 C C . PHE D 1 436 ? 101.373 129.015 99.711 1.00 64.79 403 PHE D C 1
ATOM 11106 O O . PHE D 1 436 ? 101.202 128.777 100.926 1.00 64.79 403 PHE D O 1
ATOM 11114 N N . PRO D 1 437 ? 101.269 130.275 99.250 1.00 64.79 404 PRO D N 1
ATOM 11115 C CA . PRO D 1 437 ? 100.944 131.354 100.201 1.00 64.79 404 PRO D CA 1
ATOM 11116 C C . PRO D 1 437 ? 99.552 131.255 100.793 1.00 64.79 404 PRO D C 1
ATOM 11117 O O . PRO D 1 437 ? 99.357 131.675 101.942 1.00 64.79 404 PRO D O 1
ATOM 11121 N N . LEU D 1 438 ? 98.597 130.641 100.097 1.00 64.79 405 LEU D N 1
ATOM 11122 C CA . LEU D 1 438 ? 97.249 130.572 100.647 1.00 64.79 405 LEU D CA 1
ATOM 11123 C C . LEU D 1 438 ? 97.212 129.582 101.802 1.00 64.79 405 LEU D C 1
ATOM 11124 O O . LEU D 1 438 ? 96.657 129.878 102.869 1.00 64.79 405 LEU D O 1
ATOM 11129 N N . ALA D 1 439 ? 97.767 128.386 101.597 1.00 64.79 406 ALA D N 1
ATOM 11130 C CA . ALA D 1 439 ? 97.747 127.401 102.669 1.00 64.79 406 ALA D CA 1
ATOM 11131 C C . ALA D 1 439 ? 98.619 127.852 103.836 1.00 64.79 406 ALA D C 1
ATOM 11132 O O . ALA D 1 439 ? 98.310 127.542 104.996 1.00 64.79 406 ALA D O 1
ATOM 11134 N N . PHE D 1 440 ? 99.640 128.683 103.570 1.00 64.79 407 PHE D N 1
ATOM 11135 C CA . PHE D 1 440 ? 100.408 129.203 104.697 1.00 64.79 407 PHE D CA 1
ATOM 11136 C C . PHE D 1 440 ? 99.655 130.297 105.447 1.00 64.79 407 PHE D C 1
ATOM 11137 O O . PHE D 1 440 ? 99.784 130.403 106.676 1.00 64.79 407 PHE D O 1
ATOM 11145 N N . LEU D 1 441 ? 98.791 131.047 104.758 1.00 64.79 408 LEU D N 1
ATOM 11146 C CA . LEU D 1 441 ? 97.960 132.018 105.462 1.00 64.79 408 LEU D CA 1
ATOM 11147 C C . LEU D 1 441 ? 96.897 131.317 106.298 1.00 64.79 408 LEU D C 1
ATOM 11148 O O . LEU D 1 441 ? 96.595 131.744 107.422 1.00 64.79 408 LEU D O 1
ATOM 11153 N N . ILE D 1 442 ? 96.352 130.211 105.784 1.00 64.79 409 ILE D N 1
ATOM 11154 C CA . ILE D 1 442 ? 95.370 129.458 106.558 1.00 64.79 409 ILE D CA 1
ATOM 11155 C C . ILE D 1 442 ? 96.024 128.868 107.802 1.00 64.79 409 ILE D C 1
ATOM 11156 O O . ILE D 1 442 ? 95.437 128.873 108.898 1.00 64.79 409 ILE D O 1
ATOM 11161 N N . PHE D 1 443 ? 97.261 128.366 107.662 1.00 64.79 410 PHE D N 1
ATOM 11162 C CA . PHE D 1 443 ? 97.934 127.825 108.835 1.00 64.79 410 PHE D CA 1
ATOM 11163 C C . PHE D 1 443 ? 98.221 128.917 109.855 1.00 64.79 410 PHE D C 1
ATOM 11164 O O . PHE D 1 443 ? 98.085 128.690 111.062 1.00 64.79 410 PHE D O 1
ATOM 11172 N N . ASN D 1 444 ? 98.620 130.110 109.394 1.00 64.79 411 ASN D N 1
ATOM 11173 C CA . ASN D 1 444 ? 98.884 131.195 110.337 1.00 64.79 411 ASN D CA 1
ATOM 11174 C C . ASN D 1 444 ? 97.620 131.619 111.073 1.00 64.79 411 ASN D C 1
ATOM 11175 O O . ASN D 1 444 ? 97.662 131.908 112.279 1.00 64.79 411 ASN D O 1
ATOM 11180 N N . ILE D 1 445 ? 96.474 131.561 110.388 1.00 64.79 412 ILE D N 1
ATOM 11181 C CA . ILE D 1 445 ? 95.214 131.952 111.010 1.00 64.79 412 ILE D CA 1
ATOM 11182 C C . ILE D 1 445 ? 94.798 130.946 112.073 1.00 64.79 412 ILE D C 1
ATOM 11183 O O . ILE D 1 445 ? 94.487 131.323 113.213 1.00 64.79 412 ILE D O 1
ATOM 11188 N N . PHE D 1 446 ? 94.920 129.649 111.771 1.00 64.79 413 PHE D N 1
ATOM 11189 C CA . PHE D 1 446 ? 94.555 128.661 112.783 1.00 64.79 413 PHE D CA 1
ATOM 11190 C C . PHE D 1 446 ? 95.570 128.603 113.917 1.00 64.79 413 PHE D C 1
ATOM 11191 O O . PHE D 1 446 ? 95.178 128.432 115.077 1.00 64.79 413 PHE D O 1
ATOM 11199 N N . TYR D 1 447 ? 96.833 128.926 113.645 1.00 64.79 414 TYR D N 1
ATOM 11200 C CA . TYR D 1 447 ? 97.843 128.856 114.691 1.00 64.79 414 TYR D CA 1
ATOM 11201 C C . TYR D 1 447 ? 97.631 129.982 115.688 1.00 64.79 414 TYR D C 1
ATOM 11202 O O . TYR D 1 447 ? 97.493 129.744 116.901 1.00 64.79 414 TYR D O 1
ATOM 11211 N N . TRP D 1 448 ? 97.523 131.217 115.190 1.00 64.79 415 TRP D N 1
ATOM 11212 C CA . TRP D 1 448 ? 97.443 132.316 116.132 1.00 64.79 415 TRP D CA 1
ATOM 11213 C C . TRP D 1 448 ? 96.062 132.385 116.762 1.00 64.79 415 TRP D C 1
ATOM 11214 O O . TRP D 1 448 ? 95.954 132.821 117.915 1.00 64.79 415 TRP D O 1
ATOM 11225 N N . VAL D 1 449 ? 95.033 131.820 116.116 1.00 64.79 416 VAL D N 1
ATOM 11226 C CA . VAL D 1 449 ? 93.726 131.850 116.754 1.00 64.79 416 VAL D CA 1
ATOM 11227 C C . VAL D 1 449 ? 93.677 130.823 117.876 1.00 64.79 416 VAL D C 1
ATOM 11228 O O . VAL D 1 449 ? 93.221 131.131 118.984 1.00 64.79 416 VAL D O 1
ATOM 11232 N N . ILE D 1 450 ? 94.187 129.606 117.646 1.00 65.37 417 ILE D N 1
ATOM 11233 C CA . ILE D 1 450 ? 94.050 128.597 118.689 1.00 65.37 417 ILE D CA 1
ATOM 11234 C C . ILE D 1 450 ? 95.046 128.840 119.816 1.00 65.37 417 ILE D C 1
ATOM 11235 O O . ILE D 1 450 ? 94.874 128.283 120.908 1.00 65.37 417 ILE D O 1
ATOM 11240 N N . TYR D 1 451 ? 96.081 129.657 119.597 1.00 64.79 418 TYR D N 1
ATOM 11241 C CA . TYR D 1 451 ? 97.033 129.930 120.669 1.00 64.79 418 TYR D CA 1
ATOM 11242 C C . TYR D 1 451 ? 96.852 131.287 121.352 1.00 64.79 418 TYR D C 1
ATOM 11243 O O . TYR D 1 451 ? 97.475 131.514 122.394 1.00 64.79 418 TYR D O 1
ATOM 11252 N N . LYS D 1 452 ? 96.029 132.190 120.808 1.00 72.00 419 LYS D N 1
ATOM 11253 C CA . LYS D 1 452 ? 95.758 133.468 121.458 1.00 72.00 419 LYS D CA 1
ATOM 11254 C C . LYS D 1 452 ? 94.284 133.739 121.743 1.00 72.00 419 LYS D C 1
ATOM 11255 O O . LYS D 1 452 ? 93.974 134.768 122.357 1.00 72.00 419 LYS D O 1
ATOM 11261 N N . ILE D 1 453 ? 93.369 132.862 121.330 1.00 76.63 420 ILE D N 1
ATOM 11262 C CA . ILE D 1 453 ? 91.957 132.995 121.685 1.00 76.63 420 ILE D CA 1
ATOM 11263 C C . ILE D 1 453 ? 91.456 131.715 122.346 1.00 76.63 420 ILE D C 1
ATOM 11264 O O . ILE D 1 453 ? 90.899 131.759 123.449 1.00 76.63 420 ILE D O 1
ATOM 11269 N N . LEU D 1 454 ? 91.623 130.574 121.690 1.00 77.57 421 LEU D N 1
ATOM 11270 C CA . LEU D 1 454 ? 91.041 129.336 122.229 1.00 77.57 421 LEU D CA 1
ATOM 11271 C C . LEU D 1 454 ? 91.809 128.772 123.452 1.00 77.57 421 LEU D C 1
ATOM 11272 O O . LEU D 1 454 ? 91.471 127.651 123.858 1.00 77.57 421 LEU D O 1
ATOM 11277 N N . ARG D 1 455 ? 92.790 129.451 124.056 1.00 82.79 422 ARG D N 1
ATOM 11278 C CA . ARG D 1 455 ? 93.534 128.912 125.202 1.00 82.79 422 ARG D CA 1
ATOM 11279 C C . ARG D 1 455 ? 93.835 130.068 126.158 1.00 82.79 422 ARG D C 1
ATOM 11280 O O . ARG D 1 455 ? 94.877 130.722 126.063 1.00 82.79 422 ARG D O 1
ATOM 11288 N N . HIS D 1 456 ? 92.904 130.304 127.082 1.00 96.51 423 HIS D N 1
ATOM 11289 C CA . HIS D 1 456 ? 93.083 131.185 128.230 1.00 96.51 423 HIS D CA 1
ATOM 11290 C C . HIS D 1 456 ? 92.829 130.384 129.498 1.00 96.51 423 HIS D C 1
ATOM 11291 O O . HIS D 1 456 ? 91.787 129.732 129.624 1.00 96.51 423 HIS D O 1
ATOM 11298 N N . GLU D 1 457 ? 93.784 130.422 130.428 1.00 106.37 424 GLU D N 1
ATOM 11299 C CA . GLU D 1 457 ? 93.721 129.614 131.642 1.00 106.37 424 GLU D CA 1
ATOM 11300 C C . GLU D 1 457 ? 93.709 130.463 132.910 1.00 106.37 424 GLU D C 1
ATOM 11301 O O . GLU D 1 457 ? 94.103 129.979 133.976 1.00 106.37 424 GLU D O 1
ATOM 11307 N N . ASP D 1 458 ? 93.266 131.718 132.824 1.00 112.85 425 ASP D N 1
ATOM 11308 C CA . ASP D 1 458 ? 93.145 132.584 133.990 1.00 112.85 425 ASP D CA 1
ATOM 11309 C C . ASP D 1 458 ? 91.694 132.806 134.409 1.00 112.85 425 ASP D C 1
ATOM 11310 O O . ASP D 1 458 ? 91.353 133.869 134.934 1.00 112.85 425 ASP D O 1
ATOM 11315 N N . ILE D 1 459 ? 90.823 131.820 134.171 1.00 117.52 426 ILE D N 1
ATOM 11316 C CA . ILE D 1 459 ? 89.453 131.908 134.674 1.00 117.52 426 ILE D CA 1
ATOM 11317 C C . ILE D 1 459 ? 89.444 131.928 136.200 1.00 117.52 426 ILE D C 1
ATOM 11318 O O . ILE D 1 459 ? 88.566 132.550 136.814 1.00 117.52 426 ILE D O 1
ATOM 11323 N N . HIS D 1 460 ? 90.475 131.346 136.820 1.00 115.73 427 HIS D N 1
ATOM 11324 C CA . HIS D 1 460 ? 90.648 131.185 138.275 1.00 115.73 427 HIS D CA 1
ATOM 11325 C C . HIS D 1 460 ? 89.377 131.215 139.129 1.00 115.73 427 HIS D C 1
ATOM 11326 O O . HIS D 1 460 ? 89.408 130.885 140.314 1.00 115.73 427 HIS D O 1
ATOM 11333 N N . MET E 1 41 ? 97.535 119.501 186.395 1.00 114.40 8 MET E N 1
ATOM 11334 C CA . MET E 1 41 ? 98.962 119.852 186.163 1.00 114.40 8 MET E CA 1
ATOM 11335 C C . MET E 1 41 ? 99.104 120.397 184.746 1.00 114.40 8 MET E C 1
ATOM 11336 O O . MET E 1 41 ? 98.341 119.963 183.879 1.00 114.40 8 MET E O 1
ATOM 11341 N N . SER E 1 42 ? 100.046 121.310 184.523 1.00 112.21 9 SER E N 1
ATOM 11342 C CA . SER E 1 42 ? 100.296 121.789 183.143 1.00 112.21 9 SER E CA 1
ATOM 11343 C C . SER E 1 42 ? 100.803 120.605 182.320 1.00 112.21 9 SER E C 1
ATOM 11344 O O . SER E 1 42 ? 101.605 119.830 182.857 1.00 112.21 9 SER E O 1
ATOM 11347 N N . PRO E 1 43 ? 100.431 120.452 181.034 1.00 109.90 10 PRO E N 1
ATOM 11348 C CA . PRO E 1 43 ? 100.814 119.268 180.259 1.00 109.90 10 PRO E CA 1
ATOM 11349 C C . PRO E 1 43 ? 102.339 119.117 180.243 1.00 109.90 10 PRO E C 1
ATOM 11350 O O . PRO E 1 43 ? 102.798 118.010 180.258 1.00 109.90 10 PRO E O 1
ATOM 11354 N N . SER E 1 44 ? 103.077 120.219 180.225 1.00 108.08 11 SER E N 1
ATOM 11355 C CA . SER E 1 44 ? 104.558 120.138 180.319 1.00 108.08 11 SER E CA 1
ATOM 11356 C C . SER E 1 44 ? 105.039 119.550 181.650 1.00 108.08 11 SER E C 1
ATOM 11357 O O . SER E 1 44 ? 105.884 118.661 181.583 1.00 108.08 11 SER E O 1
ATOM 11360 N N . ASP E 1 45 ? 104.602 120.055 182.811 1.00 110.63 12 ASP E N 1
ATOM 11361 C CA . ASP E 1 45 ? 105.144 119.517 184.045 1.00 110.63 12 ASP E CA 1
ATOM 11362 C C . ASP E 1 45 ? 104.844 118.031 184.135 1.00 110.63 12 ASP E C 1
ATOM 11363 O O . ASP E 1 45 ? 105.620 117.274 184.738 1.00 110.63 12 ASP E O 1
ATOM 11368 N N . PHE E 1 46 ? 103.778 117.576 183.451 1.00 107.88 13 PHE E N 1
ATOM 11369 C CA . PHE E 1 46 ? 103.553 116.139 183.467 1.00 107.88 13 PHE E CA 1
ATOM 11370 C C . PHE E 1 46 ? 104.603 115.433 182.627 1.00 107.88 13 PHE E C 1
ATOM 11371 O O . PHE E 1 46 ? 104.994 114.303 182.949 1.00 107.88 13 PHE E O 1
ATOM 11379 N N . LEU E 1 47 ? 105.056 116.067 181.538 1.00 107.21 14 LEU E N 1
ATOM 11380 C CA . LEU E 1 47 ? 106.113 115.440 180.752 1.00 107.21 14 LEU E CA 1
ATOM 11381 C C . LEU E 1 47 ? 107.397 115.369 181.566 1.00 107.21 14 LEU E C 1
ATOM 11382 O O . LEU E 1 47 ? 108.146 114.388 181.486 1.00 107.21 14 LEU E O 1
ATOM 11387 N N . ASP E 1 48 ? 107.692 116.447 182.310 1.00 108.42 15 ASP E N 1
ATOM 11388 C CA . ASP E 1 48 ? 108.881 116.462 183.153 1.00 108.42 15 ASP E CA 1
ATOM 11389 C C . ASP E 1 48 ? 108.779 115.464 184.297 1.00 108.42 15 ASP E C 1
ATOM 11390 O O . ASP E 1 48 ? 109.799 115.126 184.908 1.00 108.42 15 ASP E O 1
ATOM 11395 N N . LYS E 1 49 ? 107.574 114.984 184.596 1.00 107.51 16 LYS E N 1
ATOM 11396 C CA . LYS E 1 49 ? 107.454 113.899 185.561 1.00 107.51 16 LYS E CA 1
ATOM 11397 C C . LYS E 1 49 ? 107.570 112.530 184.904 1.00 107.51 16 LYS E C 1
ATOM 11398 O O . LYS E 1 49 ? 108.121 111.601 185.506 1.00 107.51 16 LYS E O 1
ATOM 11404 N N . LEU E 1 50 ? 107.070 112.405 183.674 1.00 103.07 17 LEU E N 1
ATOM 11405 C CA . LEU E 1 50 ? 107.104 111.135 182.955 1.00 103.07 17 LEU E CA 1
ATOM 11406 C C . LEU E 1 50 ? 108.518 110.759 182.525 1.00 103.07 17 LEU E C 1
ATOM 11407 O O . LEU E 1 50 ? 109.010 109.668 182.841 1.00 103.07 17 LEU E O 1
ATOM 11412 N N . MET E 1 51 ? 109.188 111.648 181.797 1.00 103.39 18 MET E N 1
ATOM 11413 C CA . MET E 1 51 ? 110.606 111.460 181.478 1.00 103.39 18 MET E CA 1
ATOM 11414 C C . MET E 1 51 ? 111.531 112.134 182.490 1.00 103.39 18 MET E C 1
ATOM 11415 O O . MET E 1 51 ? 112.499 112.801 182.126 1.00 103.39 18 MET E O 1
ATOM 11420 N N . GLY E 1 52 ? 111.235 111.960 183.777 1.00 109.40 19 GLY E N 1
ATOM 11421 C CA . GLY E 1 52 ? 111.969 112.652 184.815 1.00 109.40 19 GLY E CA 1
ATOM 11422 C C . GLY E 1 52 ? 113.211 111.911 185.298 1.00 109.40 19 GLY E C 1
ATOM 11423 O O . GLY E 1 52 ? 113.396 110.708 185.079 1.00 109.40 19 GLY E O 1
ATOM 11424 N N . ARG E 1 53 ? 114.054 112.655 186.023 1.00 111.85 20 ARG E N 1
ATOM 11425 C CA . ARG E 1 53 ? 115.193 112.034 186.685 1.00 111.85 20 ARG E CA 1
ATOM 11426 C C . ARG E 1 53 ? 114.726 111.086 187.780 1.00 111.85 20 ARG E C 1
ATOM 11427 O O . ARG E 1 53 ? 115.334 110.032 187.999 1.00 111.85 20 ARG E O 1
ATOM 11435 N N . THR E 1 54 ? 113.651 111.450 188.487 1.00 109.94 21 THR E N 1
ATOM 11436 C CA . THR E 1 54 ? 113.083 110.527 189.461 1.00 109.94 21 THR E CA 1
ATOM 11437 C C . THR E 1 54 ? 112.467 109.316 188.773 1.00 109.94 21 THR E C 1
ATOM 11438 O O . THR E 1 54 ? 112.395 108.237 189.371 1.00 109.94 21 THR E O 1
ATOM 11442 N N . SER E 1 55 ? 112.018 109.473 187.524 1.00 104.70 22 SER E N 1
ATOM 11443 C CA . SER E 1 55 ? 111.459 108.336 186.803 1.00 104.70 22 SER E CA 1
ATOM 11444 C C . SER E 1 55 ? 112.558 107.409 186.311 1.00 104.70 22 SER E C 1
ATOM 11445 O O . SER E 1 55 ? 112.314 106.213 186.110 1.00 104.70 22 SER E O 1
ATOM 11448 N N . GLY E 1 56 ? 113.765 107.938 186.116 1.00 97.10 23 GLY E N 1
ATOM 11449 C CA . GLY E 1 56 ? 114.846 107.115 185.610 1.00 97.10 23 GLY E CA 1
ATOM 11450 C C . GLY E 1 56 ? 114.736 106.717 184.158 1.00 97.10 23 GLY E C 1
ATOM 11451 O O . GLY E 1 56 ? 115.336 105.719 183.754 1.00 97.10 23 GLY E O 1
ATOM 11452 N N . TYR E 1 57 ? 113.974 107.461 183.361 1.00 84.22 24 TYR E N 1
ATOM 11453 C CA . TYR E 1 57 ? 113.968 107.248 181.919 1.00 84.22 24 TYR E CA 1
ATOM 11454 C C . TYR E 1 57 ? 115.335 107.574 181.332 1.00 84.22 24 TYR E C 1
ATOM 11455 O O . TYR E 1 57 ? 115.933 108.606 181.648 1.00 84.22 24 TYR E O 1
ATOM 11464 N N . ASP E 1 58 ? 115.828 106.684 180.475 1.00 86.44 25 ASP E N 1
ATOM 11465 C CA . ASP E 1 58 ? 117.104 106.860 179.795 1.00 86.44 25 ASP E CA 1
ATOM 11466 C C . ASP E 1 58 ? 116.855 106.828 178.296 1.00 86.44 25 ASP E C 1
ATOM 11467 O O . ASP E 1 58 ? 116.432 105.799 177.755 1.00 86.44 25 ASP E O 1
ATOM 11472 N N . ALA E 1 59 ? 117.118 107.953 177.628 1.00 81.22 26 ALA E N 1
ATOM 11473 C CA . ALA E 1 59 ? 116.868 108.075 176.198 1.00 81.22 26 ALA E CA 1
ATOM 11474 C C . ALA E 1 59 ? 117.845 107.270 175.353 1.00 81.22 26 ALA E C 1
ATOM 11475 O O . ALA E 1 59 ? 117.640 107.159 174.139 1.00 81.22 26 ALA E O 1
ATOM 11477 N N . ARG E 1 60 ? 118.891 106.711 175.955 1.00 86.28 27 ARG E N 1
ATOM 11478 C CA . ARG E 1 60 ? 119.876 105.917 175.237 1.00 86.28 27 ARG E CA 1
ATOM 11479 C C . ARG E 1 60 ? 119.601 104.421 175.322 1.00 86.28 27 ARG E C 1
ATOM 11480 O O . ARG E 1 60 ? 120.418 103.621 174.855 1.00 86.28 27 ARG E O 1
ATOM 11488 N N . ILE E 1 61 ? 118.473 104.028 175.909 1.00 77.94 28 ILE E N 1
ATOM 11489 C CA . ILE E 1 61 ? 118.083 102.629 176.035 1.00 77.94 28 ILE E CA 1
ATOM 11490 C C . ILE E 1 61 ? 116.788 102.437 175.258 1.00 77.94 28 ILE E C 1
ATOM 11491 O O . ILE E 1 61 ? 115.830 103.195 175.448 1.00 77.94 28 ILE E O 1
ATOM 11496 N N . ARG E 1 62 ? 116.759 101.431 174.385 1.00 73.78 29 ARG E N 1
ATOM 11497 C CA . ARG E 1 62 ? 115.582 101.197 173.566 1.00 73.78 29 ARG E CA 1
ATOM 11498 C C . ARG E 1 62 ? 114.438 100.648 174.418 1.00 73.78 29 ARG E C 1
ATOM 11499 O O . ARG E 1 62 ? 114.665 100.090 175.495 1.00 73.78 29 ARG E O 1
ATOM 11507 N N . PRO E 1 63 ? 113.192 100.810 173.965 1.00 74.65 30 PRO E N 1
ATOM 11508 C CA . PRO E 1 63 ? 112.075 100.149 174.649 1.00 74.65 30 PRO E CA 1
ATOM 11509 C C . PRO E 1 63 ? 112.194 98.637 174.545 1.00 74.65 30 PRO E C 1
ATOM 11510 O O . PRO E 1 63 ? 112.686 98.102 173.548 1.00 74.65 30 PRO E O 1
ATOM 11514 N N . ASN E 1 64 ? 111.724 97.952 175.588 1.00 81.13 31 ASN E N 1
ATOM 11515 C CA . ASN E 1 64 ? 111.825 96.496 175.706 1.00 81.13 31 ASN E CA 1
ATOM 11516 C C . ASN E 1 64 ? 113.279 96.047 175.550 1.00 81.13 31 ASN E C 1
ATOM 11517 O O . ASN E 1 64 ? 113.619 95.229 174.694 1.00 81.13 31 ASN E O 1
ATOM 11522 N N . PHE E 1 65 ? 114.135 96.622 176.401 1.00 83.99 32 PHE E N 1
ATOM 11523 C CA . PHE E 1 65 ? 115.580 96.539 176.201 1.00 83.99 32 PHE E CA 1
ATOM 11524 C C . PHE E 1 65 ? 116.087 95.102 176.232 1.00 83.99 32 PHE E C 1
ATOM 11525 O O . PHE E 1 65 ? 117.049 94.770 175.528 1.00 83.99 32 PHE E O 1
ATOM 11533 N N . LYS E 1 66 ? 115.460 94.237 177.027 1.00 89.25 33 LYS E N 1
ATOM 11534 C CA . LYS E 1 66 ? 115.879 92.844 177.101 1.00 89.25 33 LYS E CA 1
ATOM 11535 C C . LYS E 1 66 ? 115.047 91.918 176.224 1.00 89.25 33 LYS E C 1
ATOM 11536 O O . LYS E 1 66 ? 115.518 90.825 175.885 1.00 89.25 33 LYS E O 1
ATOM 11542 N N . GLY E 1 67 ? 113.840 92.326 175.841 1.00 82.89 34 GLY E N 1
ATOM 11543 C CA . GLY E 1 67 ? 112.900 91.428 175.213 1.00 82.89 34 GLY E CA 1
ATOM 11544 C C . GLY E 1 67 ? 112.844 91.554 173.703 1.00 82.89 34 GLY E C 1
ATOM 11545 O O . GLY E 1 67 ? 113.866 91.695 173.025 1.00 82.89 34 GLY E O 1
ATOM 11546 N N . PRO E 1 68 ? 111.634 91.495 173.153 1.00 80.52 35 PRO E N 1
ATOM 11547 C CA . PRO E 1 68 ? 111.467 91.439 171.693 1.00 80.52 35 PRO E CA 1
ATOM 11548 C C . PRO E 1 68 ? 111.856 92.752 171.040 1.00 80.52 35 PRO E C 1
ATOM 11549 O O . PRO E 1 68 ? 111.917 93.794 171.712 1.00 80.52 35 PRO E O 1
ATOM 11553 N N . PRO E 1 69 ? 112.136 92.746 169.736 1.00 73.76 36 PRO E N 1
ATOM 11554 C CA . PRO E 1 69 ? 112.595 93.971 169.073 1.00 73.76 36 PRO E CA 1
ATOM 11555 C C . PRO E 1 69 ? 111.489 95.013 168.975 1.00 73.76 36 PRO E C 1
ATOM 11556 O O . PRO E 1 69 ? 110.297 94.716 169.076 1.00 73.76 36 PRO E O 1
ATOM 11560 N N . VAL E 1 70 ? 111.911 96.257 168.771 1.00 66.91 37 VAL E N 1
ATOM 11561 C CA . VAL E 1 70 ? 110.978 97.360 168.564 1.00 66.91 37 VAL E CA 1
ATOM 11562 C C . VAL E 1 70 ? 110.477 97.323 167.126 1.00 66.91 37 VAL E C 1
ATOM 11563 O O . VAL E 1 70 ? 111.263 97.155 166.186 1.00 66.91 37 VAL E O 1
ATOM 11567 N N . ASN E 1 71 ? 109.167 97.480 166.951 1.00 68.62 38 ASN E N 1
ATOM 11568 C CA . ASN E 1 71 ? 108.532 97.469 165.637 1.00 68.62 38 ASN E CA 1
ATOM 11569 C C . ASN E 1 71 ? 108.130 98.892 165.270 1.00 68.62 38 ASN E C 1
ATOM 11570 O O . ASN E 1 71 ? 107.229 99.469 165.890 1.00 68.62 38 ASN E O 1
ATOM 11575 N N . VAL E 1 72 ? 108.795 99.453 164.265 1.00 64.79 39 VAL E N 1
ATOM 11576 C CA . VAL E 1 72 ? 108.544 100.816 163.812 1.00 64.79 39 VAL E CA 1
ATOM 11577 C C . VAL E 1 72 ? 107.767 100.763 162.506 1.00 64.79 39 VAL E C 1
ATOM 11578 O O . VAL E 1 72 ? 108.170 100.074 161.560 1.00 64.79 39 VAL E O 1
ATOM 11582 N N . THR E 1 73 ? 106.656 101.487 162.454 1.00 64.79 40 THR E N 1
ATOM 11583 C CA . THR E 1 73 ? 105.817 101.567 161.267 1.00 64.79 40 THR E CA 1
ATOM 11584 C C . THR E 1 73 ? 106.063 102.913 160.599 1.00 64.79 40 THR E C 1
ATOM 11585 O O . THR E 1 73 ? 106.045 103.952 161.268 1.00 64.79 40 THR E O 1
ATOM 11589 N N . CYS E 1 74 ? 106.293 102.896 159.289 1.00 64.79 41 CYS E N 1
ATOM 11590 C CA . CYS E 1 74 ? 106.773 104.066 158.569 1.00 64.79 41 CYS E CA 1
ATOM 11591 C C . CYS E 1 74 ? 105.799 104.477 157.474 1.00 64.79 41 CYS E C 1
ATOM 11592 O O . CYS E 1 74 ? 105.213 103.629 156.793 1.00 64.79 41 CYS E O 1
ATOM 11595 N N . ASN E 1 75 ? 105.638 105.790 157.314 1.00 64.79 42 ASN E N 1
ATOM 11596 C CA . ASN E 1 75 ? 104.900 106.379 156.208 1.00 64.79 42 ASN E CA 1
ATOM 11597 C C . ASN E 1 75 ? 105.784 107.391 155.497 1.00 64.79 42 ASN E C 1
ATOM 11598 O O . ASN E 1 75 ? 106.704 107.959 156.090 1.00 64.79 42 ASN E O 1
ATOM 11603 N N . ILE E 1 76 ? 105.500 107.607 154.215 1.00 64.79 43 ILE E N 1
ATOM 11604 C CA . ILE E 1 76 ? 106.147 108.649 153.429 1.00 64.79 43 ILE E CA 1
ATOM 11605 C C . ILE E 1 76 ? 105.062 109.423 152.694 1.00 64.79 43 ILE E C 1
ATOM 11606 O O . ILE E 1 76 ? 104.199 108.821 152.047 1.00 64.79 43 ILE E O 1
ATOM 11611 N N . PHE E 1 77 ? 105.103 110.748 152.794 1.00 64.79 44 PHE E N 1
ATOM 11612 C CA . PHE E 1 77 ? 104.305 111.629 151.948 1.00 64.79 44 PHE E CA 1
ATOM 11613 C C . PHE E 1 77 ? 105.260 112.502 151.151 1.00 64.79 44 PHE E C 1
ATOM 11614 O O . PHE E 1 77 ? 106.045 113.256 151.734 1.00 64.79 44 PHE E O 1
ATOM 11622 N N . ILE E 1 78 ? 105.184 112.416 149.828 1.00 64.79 45 ILE E N 1
ATOM 11623 C CA . ILE E 1 78 ? 106.123 113.106 148.951 1.00 64.79 45 ILE E CA 1
ATOM 11624 C C . ILE E 1 78 ? 105.504 114.443 148.560 1.00 64.79 45 ILE E C 1
ATOM 11625 O O . ILE E 1 78 ? 104.489 114.489 147.860 1.00 64.79 45 ILE E O 1
ATOM 11630 N N . ASN E 1 79 ? 106.118 115.536 149.017 1.00 64.79 46 ASN E N 1
ATOM 11631 C CA . ASN E 1 79 ? 105.614 116.866 148.693 1.00 64.79 46 ASN E CA 1
ATOM 11632 C C . ASN E 1 79 ? 106.079 117.309 147.312 1.00 64.79 46 ASN E C 1
ATOM 11633 O O . ASN E 1 79 ? 105.285 117.825 146.519 1.00 64.79 46 ASN E O 1
ATOM 11638 N N . SER E 1 80 ? 107.360 117.117 147.007 1.00 64.79 47 SER E N 1
ATOM 11639 C CA . SER E 1 80 ? 107.898 117.476 145.704 1.00 64.79 47 SER E CA 1
ATOM 11640 C C . SER E 1 80 ? 108.893 116.417 145.255 1.00 64.79 47 SER E C 1
ATOM 11641 O O . SER E 1 80 ? 109.447 115.665 146.061 1.00 64.79 47 SER E O 1
ATOM 11644 N N . PHE E 1 81 ? 109.110 116.372 143.943 1.00 64.79 48 PHE E N 1
ATOM 11645 C CA . PHE E 1 81 ? 109.879 115.312 143.301 1.00 64.79 48 PHE E CA 1
ATOM 11646 C C . PHE E 1 81 ? 110.434 115.915 142.022 1.00 64.79 48 PHE E C 1
ATOM 11647 O O . PHE E 1 81 ? 109.662 116.371 141.175 1.00 64.79 48 PHE E O 1
ATOM 11655 N N . GLY E 1 82 ? 111.756 115.929 141.877 1.00 64.79 49 GLY E N 1
ATOM 11656 C CA . GLY E 1 82 ? 112.337 116.474 140.665 1.00 64.79 49 GLY E CA 1
ATOM 11657 C C . GLY E 1 82 ? 113.850 116.529 140.735 1.00 64.79 49 GLY E C 1
ATOM 11658 O O . GLY E 1 82 ? 114.480 115.817 141.519 1.00 64.79 49 GLY E O 1
ATOM 11659 N N . SER E 1 83 ? 114.409 117.397 139.888 1.00 64.79 50 SER E N 1
ATOM 11660 C CA . SER E 1 83 ? 115.853 117.605 139.756 1.00 64.79 50 SER E CA 1
ATOM 11661 C C . SER E 1 83 ? 116.572 116.303 139.417 1.00 64.79 50 SER E C 1
ATOM 11662 O O . SER E 1 83 ? 117.632 115.991 139.964 1.00 64.79 50 SER E O 1
ATOM 11665 N N . ILE E 1 84 ? 115.986 115.538 138.502 1.00 64.79 51 ILE E N 1
ATOM 11666 C CA . ILE E 1 84 ? 116.534 114.249 138.097 1.00 64.79 51 ILE E CA 1
ATOM 11667 C C . ILE E 1 84 ? 117.682 114.504 137.129 1.00 64.79 51 ILE E C 1
ATOM 11668 O O . ILE E 1 84 ? 117.478 115.065 136.048 1.00 64.79 51 ILE E O 1
ATOM 11673 N N . ALA E 1 85 ? 118.889 114.094 137.510 1.00 67.99 52 ALA E N 1
ATOM 11674 C CA . ALA E 1 85 ? 120.101 114.552 136.845 1.00 67.99 52 ALA E CA 1
ATOM 11675 C C . ALA E 1 85 ? 120.939 113.348 136.450 1.00 67.99 52 ALA E C 1
ATOM 11676 O O . ALA E 1 85 ? 121.263 112.506 137.293 1.00 67.99 52 ALA E O 1
ATOM 11678 N N . GLU E 1 86 ? 121.284 113.273 135.164 1.00 72.68 53 GLU E N 1
ATOM 11679 C CA . GLU E 1 86 ? 122.115 112.184 134.668 1.00 72.68 53 GLU E CA 1
ATOM 11680 C C . GLU E 1 86 ? 123.597 112.425 134.926 1.00 72.68 53 GLU E C 1
ATOM 11681 O O . GLU E 1 86 ? 124.371 111.464 135.002 1.00 72.68 53 GLU E O 1
ATOM 11687 N N . THR E 1 87 ? 124.008 113.691 135.050 1.00 72.43 54 THR E N 1
ATOM 11688 C CA . THR E 1 87 ? 125.411 113.997 135.316 1.00 72.43 54 THR E CA 1
ATOM 11689 C C . THR E 1 87 ? 125.842 113.501 136.690 1.00 72.43 54 THR E C 1
ATOM 11690 O O . THR E 1 87 ? 126.969 113.020 136.856 1.00 72.43 54 THR E O 1
ATOM 11694 N N . THR E 1 88 ? 124.965 113.606 137.687 1.00 68.56 55 THR E N 1
ATOM 11695 C CA . THR E 1 88 ? 125.284 113.170 139.038 1.00 68.56 55 THR E CA 1
ATOM 11696 C C . THR E 1 88 ? 124.589 111.877 139.437 1.00 68.56 55 THR E C 1
ATOM 11697 O O . THR E 1 88 ? 124.880 111.353 140.518 1.00 68.56 55 THR E O 1
ATOM 11701 N N . MET E 1 89 ? 123.696 111.354 138.597 1.00 70.68 56 MET E N 1
ATOM 11702 C CA . MET E 1 89 ? 122.950 110.120 138.857 1.00 70.68 56 MET E CA 1
ATOM 11703 C C . MET E 1 89 ? 122.209 110.191 140.191 1.00 70.68 56 MET E C 1
ATOM 11704 O O . MET E 1 89 ? 122.363 109.340 141.070 1.00 70.68 56 MET E O 1
ATOM 11709 N N . ASP E 1 90 ? 121.390 111.230 140.331 1.00 64.79 57 ASP E N 1
ATOM 11710 C CA . ASP E 1 90 ? 120.621 111.421 141.550 1.00 64.79 57 ASP E CA 1
ATOM 11711 C C . ASP E 1 90 ? 119.348 112.199 141.242 1.00 64.79 57 ASP E C 1
ATOM 11712 O O . ASP E 1 90 ? 119.163 112.727 140.142 1.00 64.79 57 ASP E O 1
ATOM 11717 N N . TYR E 1 91 ? 118.468 112.260 142.239 1.00 64.79 58 TYR E N 1
ATOM 11718 C CA . TYR E 1 91 ? 117.242 113.035 142.157 1.00 64.79 58 TYR E CA 1
ATOM 11719 C C . TYR E 1 91 ? 116.943 113.611 143.533 1.00 64.79 58 TYR E C 1
ATOM 11720 O O . TYR E 1 91 ? 117.484 113.160 144.546 1.00 64.79 58 TYR E O 1
ATOM 11729 N N . ARG E 1 92 ? 116.072 114.614 143.564 1.00 64.79 59 ARG E N 1
ATOM 11730 C CA . ARG E 1 92 ? 115.801 115.369 144.779 1.00 64.79 59 ARG E CA 1
ATOM 11731 C C . ARG E 1 92 ? 114.345 115.199 145.181 1.00 64.79 59 ARG E C 1
ATOM 11732 O O . ARG E 1 92 ? 113.450 115.210 144.330 1.00 64.79 59 ARG E O 1
ATOM 11740 N N . VAL E 1 93 ? 114.111 115.042 146.484 1.00 64.79 60 VAL E N 1
ATOM 11741 C CA . VAL E 1 93 ? 112.776 114.794 147.011 1.00 64.79 60 VAL E CA 1
ATOM 11742 C C . VAL E 1 93 ? 112.594 115.592 148.296 1.00 64.79 60 VAL E C 1
ATOM 11743 O O . VAL E 1 93 ? 113.557 115.960 148.974 1.00 64.79 60 VAL E O 1
ATOM 11747 N N . ASN E 1 94 ? 111.333 115.887 148.606 1.00 64.79 61 ASN E N 1
ATOM 11748 C CA . ASN E 1 94 ? 110.953 116.604 149.819 1.00 64.79 61 ASN E CA 1
ATOM 11749 C C . ASN E 1 94 ? 109.773 115.857 150.424 1.00 64.79 61 ASN E C 1
ATOM 11750 O O . ASN E 1 94 ? 108.689 115.827 149.833 1.00 64.79 61 ASN E O 1
ATOM 11755 N N . ILE E 1 95 ? 109.976 115.251 151.595 1.00 64.79 62 ILE E N 1
ATOM 11756 C CA . ILE E 1 95 ? 109.020 114.289 152.122 1.00 64.79 62 ILE E CA 1
ATOM 11757 C C . ILE E 1 95 ? 108.614 114.663 153.540 1.00 64.79 62 ILE E C 1
ATOM 11758 O O . ILE E 1 95 ? 109.290 115.426 154.234 1.00 64.79 62 ILE E O 1
ATOM 11763 N N . PHE E 1 96 ? 107.479 114.107 153.957 1.00 64.79 63 PHE E N 1
ATOM 11764 C CA . PHE E 1 96 ? 107.125 113.951 155.361 1.00 64.79 63 PHE E CA 1
ATOM 11765 C C . PHE E 1 96 ? 107.386 112.503 155.755 1.00 64.79 63 PHE E C 1
ATOM 11766 O O . PHE E 1 96 ? 106.862 111.583 155.120 1.00 64.79 63 PHE E O 1
ATOM 11774 N N . LEU E 1 97 ? 108.191 112.298 156.793 1.00 64.79 64 LEU E N 1
ATOM 11775 C CA . LEU E 1 97 ? 108.472 110.963 157.303 1.00 64.79 64 LEU E CA 1
ATOM 11776 C C . LEU E 1 97 ? 107.794 110.806 158.655 1.00 64.79 64 LEU E C 1
ATOM 11777 O O . LEU E 1 97 ? 108.025 111.606 159.567 1.00 64.79 64 LEU E O 1
ATOM 11782 N N A ARG E 1 98 ? 106.973 109.769 158.785 0.50 64.79 65 ARG E N 1
ATOM 11783 N N B ARG E 1 98 ? 106.952 109.781 158.777 0.50 64.79 65 ARG E N 1
ATOM 11784 C CA A ARG E 1 98 ? 106.246 109.485 160.013 0.50 64.79 65 ARG E CA 1
ATOM 11785 C CA B ARG E 1 98 ? 106.241 109.470 160.009 0.50 64.79 65 ARG E CA 1
ATOM 11786 C C A ARG E 1 98 ? 106.644 108.109 160.526 0.50 64.79 65 ARG E C 1
ATOM 11787 C C B ARG E 1 98 ? 106.686 108.108 160.514 0.50 64.79 65 ARG E C 1
ATOM 11788 O O A ARG E 1 98 ? 106.568 107.122 159.786 0.50 64.79 65 ARG E O 1
ATOM 11789 O O B ARG E 1 98 ? 106.686 107.131 159.758 0.50 64.79 65 ARG E O 1
ATOM 11804 N N . GLN E 1 99 ? 107.064 108.043 161.786 1.00 64.79 66 GLN E N 1
ATOM 11805 C CA . GLN E 1 99 ? 107.431 106.792 162.431 1.00 64.79 66 GLN E CA 1
ATOM 11806 C C . GLN E 1 99 ? 106.539 106.580 163.645 1.00 64.79 66 GLN E C 1
ATOM 11807 O O . GLN E 1 99 ? 106.255 107.523 164.390 1.00 64.79 66 GLN E O 1
ATOM 11813 N N . LYS E 1 100 ? 106.097 105.340 163.839 1.00 64.79 67 LYS E N 1
ATOM 11814 C CA . LYS E 1 100 ? 105.252 104.979 164.969 1.00 64.79 67 LYS E CA 1
ATOM 11815 C C . LYS E 1 100 ? 105.811 103.739 165.648 1.00 64.79 67 LYS E C 1
ATOM 11816 O O . LYS E 1 100 ? 106.121 102.748 164.979 1.00 64.79 67 LYS E O 1
ATOM 11822 N N . TRP E 1 101 ? 105.933 103.798 166.971 1.00 64.79 68 TRP E N 1
ATOM 11823 C CA . TRP E 1 101 ? 106.369 102.661 167.768 1.00 64.79 68 TRP E CA 1
ATOM 11824 C C . TRP E 1 101 ? 105.754 102.787 169.155 1.00 64.79 68 TRP E C 1
ATOM 11825 O O . TRP E 1 101 ? 105.065 103.763 169.464 1.00 64.79 68 TRP E O 1
ATOM 11836 N N . ASN E 1 102 ? 106.010 101.790 169.997 1.00 69.38 69 ASN E N 1
ATOM 11837 C CA . ASN E 1 102 ? 105.460 101.743 171.346 1.00 69.38 69 ASN E CA 1
ATOM 11838 C C . ASN E 1 102 ? 106.594 101.771 172.361 1.00 69.38 69 ASN E C 1
ATOM 11839 O O . ASN E 1 102 ? 107.578 101.037 172.222 1.00 69.38 69 ASN E O 1
ATOM 11844 N N . ASP E 1 103 ? 106.449 102.616 173.376 1.00 74.99 70 ASP E N 1
ATOM 11845 C CA . ASP E 1 103 ? 107.413 102.718 174.469 1.00 74.99 70 ASP E CA 1
ATOM 11846 C C . ASP E 1 103 ? 106.657 102.518 175.774 1.00 74.99 70 ASP E C 1
ATOM 11847 O O . ASP E 1 103 ? 105.930 103.436 176.209 1.00 74.99 70 ASP E O 1
ATOM 11852 N N . PRO E 1 104 ? 106.783 101.358 176.425 1.00 75.44 71 PRO E N 1
ATOM 11853 C CA . PRO E 1 104 ? 106.012 101.125 177.658 1.00 75.44 71 PRO E CA 1
ATOM 11854 C C . PRO E 1 104 ? 106.479 101.959 178.838 1.00 75.44 71 PRO E C 1
ATOM 11855 O O . PRO E 1 104 ? 105.742 102.059 179.827 1.00 75.44 71 PRO E O 1
ATOM 11859 N N . ARG E 1 105 ? 107.669 102.560 178.773 1.00 77.50 72 ARG E N 1
ATOM 11860 C CA . ARG E 1 105 ? 108.104 103.479 179.816 1.00 77.50 72 ARG E CA 1
ATOM 11861 C C . ARG E 1 105 ? 107.361 104.808 179.777 1.00 77.50 72 ARG E C 1
ATOM 11862 O O . ARG E 1 105 ? 107.500 105.603 180.712 1.00 77.50 72 ARG E O 1
ATOM 11870 N N . LEU E 1 106 ? 106.582 105.066 178.727 1.00 79.04 73 LEU E N 1
ATOM 11871 C CA . LEU E 1 106 ? 105.881 106.331 178.550 1.00 79.04 73 LEU E CA 1
ATOM 11872 C C . LEU E 1 106 ? 104.374 106.197 178.735 1.00 79.04 73 LEU E C 1
ATOM 11873 O O . LEU E 1 106 ? 103.638 107.151 178.463 1.00 79.04 73 LEU E O 1
ATOM 11878 N N . ALA E 1 107 ? 103.900 105.037 179.182 1.00 85.68 74 ALA E N 1
ATOM 11879 C CA . ALA E 1 107 ? 102.479 104.856 179.447 1.00 85.68 74 ALA E CA 1
ATOM 11880 C C . ALA E 1 107 ? 102.080 105.605 180.711 1.00 85.68 74 ALA E C 1
ATOM 11881 O O . ALA E 1 107 ? 102.803 105.599 181.711 1.00 85.68 74 ALA E O 1
ATOM 11883 N N . TYR E 1 108 ? 100.919 106.255 180.664 1.00 95.44 75 TYR E N 1
ATOM 11884 C CA . TYR E 1 108 ? 100.426 107.002 181.810 1.00 95.44 75 TYR E CA 1
ATOM 11885 C C . TYR E 1 108 ? 98.907 106.935 181.828 1.00 95.44 75 TYR E C 1
ATOM 11886 O O . TYR E 1 108 ? 98.263 106.888 180.776 1.00 95.44 75 TYR E O 1
ATOM 11895 N N . SER E 1 109 ? 98.338 106.908 183.030 1.00 106.45 76 SER E N 1
ATOM 11896 C CA . SER E 1 109 ? 96.891 106.841 183.181 1.00 106.45 76 SER E CA 1
ATOM 11897 C C . SER E 1 109 ? 96.320 107.944 184.058 1.00 106.45 76 SER E C 1
ATOM 11898 O O . SER E 1 109 ? 95.106 108.173 184.008 1.00 106.45 76 SER E O 1
ATOM 11901 N N . GLU E 1 110 ? 97.143 108.628 184.856 1.00 110.93 77 GLU E N 1
ATOM 11902 C CA . GLU E 1 110 ? 96.625 109.620 185.793 1.00 110.93 77 GLU E CA 1
ATOM 11903 C C . GLU E 1 110 ? 96.172 110.896 185.094 1.00 110.93 77 GLU E C 1
ATOM 11904 O O . GLU E 1 110 ? 95.247 111.563 185.570 1.00 110.93 77 GLU E O 1
ATOM 11910 N N . TYR E 1 111 ? 96.815 111.237 183.977 1.00 109.60 78 TYR E N 1
ATOM 11911 C CA . TYR E 1 111 ? 96.471 112.488 183.259 1.00 109.60 78 TYR E CA 1
ATOM 11912 C C . TYR E 1 111 ? 95.190 112.274 182.432 1.00 109.60 78 TYR E C 1
ATOM 11913 O O . TYR E 1 111 ? 95.045 111.193 181.867 1.00 109.60 78 TYR E O 1
ATOM 11922 N N . PRO E 1 112 ? 94.228 113.227 182.384 1.00 109.93 79 PRO E N 1
ATOM 11923 C CA . PRO E 1 112 ? 92.963 113.058 181.658 1.00 109.93 79 PRO E CA 1
ATOM 11924 C C . PRO E 1 112 ? 93.130 113.067 180.146 1.00 109.93 79 PRO E C 1
ATOM 11925 O O . PRO E 1 112 ? 92.406 112.358 179.440 1.00 109.93 79 PRO E O 1
ATOM 11929 N N . ASP E 1 113 ? 94.067 113.867 179.635 1.00 109.81 80 ASP E N 1
ATOM 11930 C CA . ASP E 1 113 ? 94.261 113.948 178.192 1.00 109.81 80 ASP E CA 1
ATOM 11931 C C . ASP E 1 113 ? 94.857 112.653 177.655 1.00 109.81 80 ASP E C 1
ATOM 11932 O O . ASP E 1 113 ? 95.805 112.108 178.229 1.00 109.81 80 ASP E O 1
ATOM 11937 N N . ASP E 1 114 ? 94.300 112.159 176.551 1.00 104.13 81 ASP E N 1
ATOM 11938 C CA . ASP E 1 114 ? 94.743 110.905 175.958 1.00 104.13 81 ASP E CA 1
ATOM 11939 C C . ASP E 1 114 ? 95.873 111.091 174.954 1.00 104.13 81 ASP E C 1
ATOM 11940 O O . ASP E 1 114 ? 96.189 110.152 174.216 1.00 104.13 81 ASP E O 1
ATOM 11945 N N . SER E 1 115 ? 96.492 112.270 174.911 1.00 95.98 82 SER E N 1
ATOM 11946 C CA . SER E 1 115 ? 97.672 112.483 174.085 1.00 95.98 82 SER E CA 1
ATOM 11947 C C . SER E 1 115 ? 98.468 113.663 174.616 1.00 95.98 82 SER E C 1
ATOM 11948 O O . SER E 1 115 ? 97.893 114.698 174.958 1.00 95.98 82 SER E O 1
ATOM 11951 N N . LEU E 1 116 ? 99.783 113.494 174.691 1.00 89.81 83 LEU E N 1
ATOM 11952 C CA . LEU E 1 116 ? 100.698 114.562 175.061 1.00 89.81 83 LEU E CA 1
ATOM 11953 C C . LEU E 1 116 ? 101.562 114.911 173.859 1.00 89.81 83 LEU E C 1
ATOM 11954 O O . LEU E 1 116 ? 101.671 114.139 172.904 1.00 89.81 83 LEU E O 1
ATOM 11959 N N . ASP E 1 117 ? 102.175 116.092 173.909 1.00 85.98 84 ASP E N 1
ATOM 11960 C CA . ASP E 1 117 ? 102.976 116.592 172.798 1.00 85.98 84 ASP E CA 1
ATOM 11961 C C . ASP E 1 117 ? 104.319 117.093 173.304 1.00 85.98 84 ASP E C 1
ATOM 11962 O O . ASP E 1 117 ? 104.377 118.071 174.058 1.00 85.98 84 ASP E O 1
ATOM 11967 N N . LEU E 1 118 ? 105.394 116.435 172.881 1.00 87.15 85 LEU E N 1
ATOM 11968 C CA . LEU E 1 118 ? 106.731 116.853 173.271 1.00 87.15 85 LEU E CA 1
ATOM 11969 C C . LEU E 1 118 ? 107.149 118.086 172.474 1.00 87.15 85 LEU E C 1
ATOM 11970 O O . LEU E 1 118 ? 106.835 118.211 171.287 1.00 87.15 85 LEU E O 1
ATOM 11975 N N . ASP E 1 119 ? 107.860 118.998 173.135 1.00 92.44 86 ASP E N 1
ATOM 11976 C CA . ASP E 1 119 ? 108.382 120.168 172.443 1.00 92.44 86 ASP E CA 1
ATOM 11977 C C . ASP E 1 119 ? 109.527 119.753 171.521 1.00 92.44 86 ASP E C 1
ATOM 11978 O O . ASP E 1 119 ? 110.338 118.898 171.891 1.00 92.44 86 ASP E O 1
ATOM 11983 N N . PRO E 1 120 ? 109.614 120.319 170.313 1.00 89.70 87 PRO E N 1
ATOM 11984 C CA . PRO E 1 120 ? 110.715 119.939 169.412 1.00 89.70 87 PRO E CA 1
ATOM 11985 C C . PRO E 1 120 ? 112.100 120.261 169.952 1.00 89.70 87 PRO E C 1
ATOM 11986 O O . PRO E 1 120 ? 113.084 119.707 169.447 1.00 89.70 87 PRO E O 1
ATOM 11990 N N . SER E 1 121 ? 112.216 121.132 170.958 1.00 92.91 88 SER E N 1
ATOM 11991 C CA . SER E 1 121 ? 113.513 121.400 171.565 1.00 92.91 88 SER E CA 1
ATOM 11992 C C . SER E 1 121 ? 113.886 120.380 172.632 1.00 92.91 88 SER E C 1
ATOM 11993 O O . SER E 1 121 ? 115.034 120.379 173.088 1.00 92.91 88 SER E O 1
ATOM 11996 N N . MET E 1 122 ? 112.950 119.521 173.039 1.00 93.12 89 MET E N 1
ATOM 11997 C CA . MET E 1 122 ? 113.198 118.491 174.039 1.00 93.12 89 MET E CA 1
ATOM 11998 C C . MET E 1 122 ? 113.272 117.099 173.425 1.00 93.12 89 MET E C 1
ATOM 11999 O O . MET E 1 122 ? 113.050 116.105 174.124 1.00 93.12 89 MET E O 1
ATOM 12004 N N . LEU E 1 123 ? 113.576 117.006 172.129 1.00 84.28 90 LEU E N 1
ATOM 12005 C CA . LEU E 1 123 ? 113.480 115.723 171.443 1.00 84.28 90 LEU E CA 1
ATOM 12006 C C . LEU E 1 123 ? 114.612 114.777 171.816 1.00 84.28 90 LEU E C 1
ATOM 12007 O O . LEU E 1 123 ? 114.474 113.564 171.624 1.00 84.28 90 LEU E O 1
ATOM 12012 N N . ASP E 1 124 ? 115.723 115.294 172.340 1.00 89.00 91 ASP E N 1
ATOM 12013 C CA . ASP E 1 124 ? 116.812 114.434 172.782 1.00 89.00 91 ASP E CA 1
ATOM 12014 C C . ASP E 1 124 ? 116.571 113.826 174.158 1.00 89.00 91 ASP E C 1
ATOM 12015 O O . ASP E 1 124 ? 117.450 113.121 174.666 1.00 89.00 91 ASP E O 1
ATOM 12020 N N . SER E 1 125 ? 115.415 114.075 174.768 1.00 83.66 92 SER E N 1
ATOM 12021 C CA . SER E 1 125 ? 115.059 113.471 176.044 1.00 83.66 92 SER E CA 1
ATOM 12022 C C . SER E 1 125 ? 114.327 112.145 175.886 1.00 83.66 92 SER E C 1
ATOM 12023 O O . SER E 1 125 ? 113.999 111.510 176.894 1.00 83.66 92 SER E O 1
ATOM 12026 N N . ILE E 1 126 ? 114.068 111.717 174.654 1.00 73.71 93 ILE E N 1
ATOM 12027 C CA . ILE E 1 126 ? 113.285 110.521 174.376 1.00 73.71 93 ILE E CA 1
ATOM 12028 C C . ILE E 1 126 ? 114.069 109.649 173.406 1.00 73.71 93 ILE E C 1
ATOM 12029 O O . ILE E 1 126 ? 114.882 110.140 172.615 1.00 73.71 93 ILE E O 1
ATOM 12034 N N . TRP E 1 127 ? 113.843 108.341 173.487 1.00 65.91 94 TRP E N 1
ATOM 12035 C CA . TRP E 1 127 ? 114.463 107.413 172.553 1.00 65.91 94 TRP E CA 1
ATOM 12036 C C . TRP E 1 127 ? 113.768 107.491 171.201 1.00 65.91 94 TRP E C 1
ATOM 12037 O O . TRP E 1 127 ? 112.538 107.556 171.120 1.00 65.91 94 TRP E O 1
ATOM 12048 N N . LYS E 1 128 ? 114.563 107.486 170.138 1.00 64.79 95 LYS E N 1
ATOM 12049 C CA . LYS E 1 128 ? 114.049 107.487 168.780 1.00 64.79 95 LYS E CA 1
ATOM 12050 C C . LYS E 1 128 ? 114.852 106.496 167.954 1.00 64.79 95 LYS E C 1
ATOM 12051 O O . LYS E 1 128 ? 116.036 106.269 168.235 1.00 64.79 95 LYS E O 1
ATOM 12057 N N . PRO E 1 129 ? 114.238 105.881 166.944 1.00 64.79 96 PRO E N 1
ATOM 12058 C CA . PRO E 1 129 ? 114.992 104.971 166.077 1.00 64.79 96 PRO E CA 1
ATOM 12059 C C . PRO E 1 129 ? 116.043 105.722 165.277 1.00 64.79 96 PRO E C 1
ATOM 12060 O O . PRO E 1 129 ? 115.892 106.906 164.965 1.00 64.79 96 PRO E O 1
ATOM 12064 N N . ASP E 1 130 ? 117.118 105.018 164.944 1.00 64.79 97 ASP E N 1
ATOM 12065 C CA . ASP E 1 130 ? 118.228 105.618 164.206 1.00 64.79 97 ASP E CA 1
ATOM 12066 C C . ASP E 1 130 ? 118.084 105.346 162.710 1.00 64.79 97 ASP E C 1
ATOM 12067 O O . ASP E 1 130 ? 118.948 104.757 162.060 1.00 64.79 97 ASP E O 1
ATOM 12072 N N . LEU E 1 131 ? 116.959 105.799 162.163 1.00 64.79 98 LEU E N 1
ATOM 12073 C CA . LEU E 1 131 ? 116.688 105.602 160.748 1.00 64.79 98 LEU E CA 1
ATOM 12074 C C . LEU E 1 131 ? 117.612 106.475 159.908 1.00 64.79 98 LEU E C 1
ATOM 12075 O O . LEU E 1 131 ? 117.817 107.655 160.204 1.00 64.79 98 LEU E O 1
ATOM 12080 N N . PHE E 1 132 ? 118.172 105.889 158.854 1.00 64.79 99 PHE E N 1
ATOM 12081 C CA . PHE E 1 132 ? 118.936 106.647 157.877 1.00 64.79 99 PHE E CA 1
ATOM 12082 C C . PHE E 1 132 ? 118.603 106.125 156.487 1.00 64.79 99 PHE E C 1
ATOM 12083 O O . PHE E 1 132 ? 118.185 104.978 156.314 1.00 64.79 99 PHE E O 1
ATOM 12091 N N . PHE E 1 133 ? 118.798 106.985 155.492 1.00 64.79 100 PHE E N 1
ATOM 12092 C CA . PHE E 1 133 ? 118.497 106.648 154.107 1.00 64.79 100 PHE E CA 1
ATOM 12093 C C . PHE E 1 133 ? 119.764 106.127 153.441 1.00 64.79 100 PHE E C 1
ATOM 12094 O O . PHE E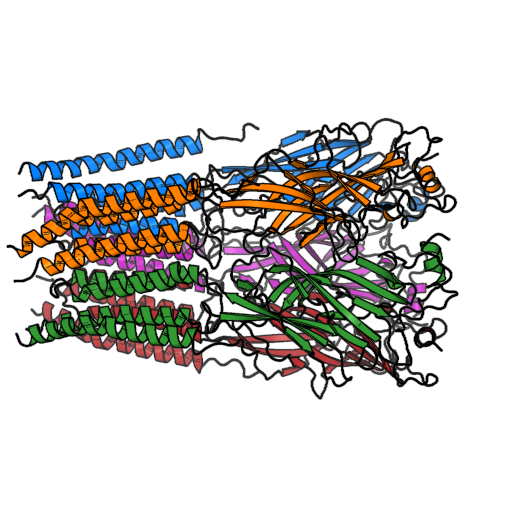 1 133 ? 120.750 106.861 153.309 1.00 64.79 100 PHE E O 1
ATOM 12102 N N . ALA E 1 134 ? 119.737 104.855 153.032 1.00 64.79 101 ALA E N 1
ATOM 12103 C CA . ALA E 1 134 ? 120.965 104.161 152.659 1.00 64.79 101 ALA E CA 1
ATOM 12104 C C . ALA E 1 134 ? 121.574 104.714 151.377 1.00 64.79 101 ALA E C 1
ATOM 12105 O O . ALA E 1 134 ? 122.799 104.681 151.214 1.00 64.79 101 ALA E O 1
ATOM 12107 N N . ASN E 1 135 ? 120.752 105.222 150.459 1.00 64.79 102 ASN E N 1
ATOM 12108 C CA . ASN E 1 135 ? 121.246 105.776 149.205 1.00 64.79 102 ASN E CA 1
ATOM 12109 C C . ASN E 1 135 ? 121.193 107.302 149.193 1.00 64.79 102 ASN E C 1
ATOM 12110 O O . ASN E 1 135 ? 121.061 107.915 148.131 1.00 64.79 102 ASN E O 1
ATOM 12115 N N . GLU E 1 136 ? 121.292 107.924 150.363 1.00 64.79 103 GLU E N 1
ATOM 12116 C CA . GLU E 1 136 ? 121.267 109.376 150.448 1.00 64.79 103 GLU E CA 1
ATOM 12117 C C . GLU E 1 136 ? 122.643 109.942 150.119 1.00 64.79 103 GLU E C 1
ATOM 12118 O O . GLU E 1 136 ? 123.665 109.441 150.598 1.00 64.79 103 GLU E O 1
ATOM 12124 N N . LYS E 1 137 ? 122.668 110.991 149.300 1.00 64.79 104 LYS E N 1
ATOM 12125 C CA . LYS E 1 137 ? 123.889 111.758 149.095 1.00 64.79 104 LYS E CA 1
ATOM 12126 C C . LYS E 1 137 ? 123.890 113.082 149.847 1.00 64.79 104 LYS E C 1
ATOM 12127 O O . LYS E 1 137 ? 124.961 113.669 150.034 1.00 64.79 104 LYS E O 1
ATOM 12133 N N . GLY E 1 138 ? 122.725 113.558 150.278 1.00 64.79 105 GLY E N 1
ATOM 12134 C CA . GLY E 1 138 ? 122.620 114.775 151.056 1.00 64.79 105 GLY E CA 1
ATOM 12135 C C . GLY E 1 138 ? 121.243 114.943 151.665 1.00 64.79 105 GLY E C 1
ATOM 12136 O O . GLY E 1 138 ? 120.248 114.520 151.071 1.00 64.79 105 GLY E O 1
ATOM 12137 N N . ALA E 1 139 ? 121.167 115.558 152.843 1.00 64.79 106 ALA E N 1
ATOM 12138 C CA . ALA E 1 139 ? 119.891 115.709 153.530 1.00 64.79 106 ALA E CA 1
ATOM 12139 C C . ALA E 1 139 ? 119.978 116.892 154.482 1.00 64.79 106 ALA E C 1
ATOM 12140 O O . ALA E 1 139 ? 121.064 117.279 154.923 1.00 64.79 106 ALA E O 1
ATOM 12142 N N . ASN E 1 140 ? 118.814 117.457 154.797 1.00 64.79 107 ASN E N 1
ATOM 12143 C CA . ASN E 1 140 ? 118.721 118.495 155.813 1.00 64.79 107 ASN E CA 1
ATOM 12144 C C . ASN E 1 140 ? 117.304 118.538 156.365 1.00 64.79 107 ASN E C 1
ATOM 12145 O O . ASN E 1 140 ? 116.346 118.110 155.715 1.00 64.79 107 ASN E O 1
ATOM 12150 N N . PHE E 1 141 ? 117.157 119.071 157.578 1.00 64.79 108 PHE E N 1
ATOM 12151 C CA . PHE E 1 141 ? 115.807 119.254 158.163 1.00 64.79 108 PHE E CA 1
ATOM 12152 C C . PHE E 1 141 ? 115.330 120.669 157.824 1.00 64.79 108 PHE E C 1
ATOM 12153 O O . PHE E 1 141 ? 116.112 121.434 157.239 1.00 64.79 108 PHE E O 1
ATOM 12161 N N . HIS E 1 142 ? 114.089 121.003 158.183 1.00 64.79 109 HIS E N 1
ATOM 12162 C CA . HIS E 1 142 ? 113.527 122.347 157.887 1.00 64.79 109 HIS E CA 1
ATOM 12163 C C . HIS E 1 142 ? 113.273 123.098 159.195 1.00 64.79 109 HIS E C 1
ATOM 12164 O O . HIS E 1 142 ? 112.640 122.516 160.087 1.00 64.79 109 HIS E O 1
ATOM 12171 N N . GLU E 1 143 ? 113.841 124.300 159.331 1.00 69.82 110 GLU E N 1
ATOM 12172 C CA . GLU E 1 143 ? 113.723 125.060 160.605 1.00 69.82 110 GLU E CA 1
ATOM 12173 C C . GLU E 1 143 ? 113.139 126.442 160.313 1.00 69.82 110 GLU E C 1
ATOM 12174 O O . GLU E 1 143 ? 113.282 127.333 161.173 1.00 69.82 110 GLU E O 1
ATOM 12180 N N . VAL E 1 144 ? 112.507 126.610 159.147 1.00 69.80 111 VAL E N 1
ATOM 12181 C CA . VAL E 1 144 ? 111.832 127.905 158.839 1.00 69.80 111 VAL E CA 1
ATOM 12182 C C . VAL E 1 144 ? 110.738 128.085 159.894 1.00 69.80 111 VAL E C 1
ATOM 12183 O O . VAL E 1 144 ? 110.043 127.087 160.178 1.00 69.80 111 VAL E O 1
ATOM 12187 N N . THR E 1 145 ? 110.597 129.291 160.459 1.00 68.95 112 THR E N 1
ATOM 12188 C CA . THR E 1 145 ? 109.633 129.487 161.578 1.00 68.95 112 THR E CA 1
ATOM 12189 C C . THR E 1 145 ? 110.038 128.520 162.698 1.00 68.95 112 THR E C 1
ATOM 12190 O O . THR E 1 145 ? 111.214 128.568 163.109 1.00 68.95 112 THR E O 1
ATOM 12194 N N . THR E 1 146 ? 109.113 127.684 163.178 1.00 69.65 113 THR E N 1
ATOM 12195 C CA . THR E 1 146 ? 109.471 126.663 164.199 1.00 69.65 113 THR E CA 1
ATOM 12196 C C . THR E 1 146 ? 110.018 125.415 163.496 1.00 69.65 113 THR E C 1
ATOM 12197 O O . THR E 1 146 ? 109.630 125.190 162.336 1.00 69.65 113 THR E O 1
ATOM 12201 N N . ASP E 1 147 ? 110.876 124.642 164.170 1.00 71.59 114 ASP E N 1
ATOM 12202 C CA . ASP E 1 147 ? 111.416 123.381 163.595 1.00 71.59 114 ASP E CA 1
ATOM 12203 C C . ASP E 1 147 ? 110.247 122.552 163.064 1.00 71.59 114 ASP E C 1
ATOM 12204 O O . ASP E 1 147 ? 109.236 122.444 163.776 1.00 71.59 114 ASP E O 1
ATOM 12209 N N . ASN E 1 148 ? 110.397 121.971 161.872 1.00 64.79 115 ASN E N 1
ATOM 12210 C CA . ASN E 1 148 ? 109.288 121.197 161.257 1.00 64.79 115 ASN E CA 1
ATOM 12211 C C . ASN E 1 148 ? 109.336 119.773 161.810 1.00 64.79 115 ASN E C 1
ATOM 12212 O O . ASN E 1 148 ? 109.649 118.855 161.037 1.00 64.79 115 ASN E O 1
ATOM 12217 N N . LYS E 1 149 ? 109.032 119.609 163.099 1.00 64.79 116 LYS E N 1
ATOM 12218 C CA . LYS E 1 149 ? 109.067 118.278 163.758 1.00 64.79 116 LYS E CA 1
ATOM 12219 C C . LYS E 1 149 ? 107.831 118.154 164.649 1.00 64.79 116 LYS E C 1
ATOM 12220 O O . LYS E 1 149 ? 107.234 119.198 164.951 1.00 64.79 116 LYS E O 1
ATOM 12226 N N . LEU E 1 150 ? 107.487 116.941 165.077 1.00 64.79 117 LEU E N 1
ATOM 12227 C CA . LEU E 1 150 ? 106.268 116.700 165.838 1.00 64.79 117 LEU E CA 1
ATOM 12228 C C . LEU E 1 150 ? 106.379 115.338 166.500 1.00 64.79 117 LEU E C 1
ATOM 12229 O O . LEU E 1 150 ? 106.707 114.351 165.835 1.00 64.79 117 LEU E O 1
ATOM 12234 N N . LEU E 1 151 ? 106.110 115.287 167.803 1.00 68.12 118 LEU E N 1
ATOM 12235 C CA . LEU E 1 151 ? 106.135 114.035 168.547 1.00 68.12 118 LEU E CA 1
ATOM 12236 C C . LEU E 1 151 ? 104.938 113.990 169.482 1.00 68.12 118 LEU E C 1
ATOM 12237 O O . LEU E 1 151 ? 104.694 114.942 170.229 1.00 68.12 118 LEU E O 1
ATOM 12242 N N . ARG E 1 152 ? 104.196 112.886 169.436 1.00 76.40 119 ARG E N 1
ATOM 12243 C CA . ARG E 1 152 ? 102.950 112.742 170.179 1.00 76.40 119 ARG E CA 1
ATOM 12244 C C . ARG E 1 152 ? 102.987 111.426 170.940 1.00 76.40 119 ARG E C 1
ATOM 12245 O O . ARG E 1 152 ? 103.173 110.364 170.338 1.00 76.40 119 ARG E O 1
ATOM 12253 N N . ILE E 1 153 ? 102.810 111.495 172.256 1.00 79.62 120 ILE E N 1
ATOM 12254 C CA . ILE E 1 153 ? 102.833 110.325 173.126 1.00 79.62 120 ILE E CA 1
ATOM 12255 C C . ILE E 1 153 ? 101.403 110.038 173.559 1.00 79.62 120 ILE E C 1
ATOM 12256 O O . ILE E 1 153 ? 100.703 110.941 174.030 1.00 79.62 120 ILE E O 1
ATOM 12261 N N . PHE E 1 154 ? 100.970 108.789 173.402 1.00 86.19 121 PHE E N 1
ATOM 12262 C CA . PHE E 1 154 ? 99.587 108.432 173.669 1.00 86.19 121 PHE E CA 1
ATOM 12263 C C . PHE E 1 154 ? 99.486 107.863 175.082 1.00 86.19 121 PHE E C 1
ATOM 12264 O O . PHE E 1 154 ? 100.461 107.833 175.836 1.00 86.19 121 PHE E O 1
ATOM 12272 N N . LYS E 1 155 ? 98.288 107.394 175.446 1.00 91.95 122 LYS E N 1
ATOM 12273 C CA . LYS E 1 155 ? 98.101 106.882 176.801 1.00 91.95 122 LYS E CA 1
ATOM 12274 C C . LYS E 1 155 ? 98.791 105.537 176.993 1.00 91.95 122 LYS E C 1
ATOM 12275 O O . LYS E 1 155 ? 99.423 105.299 178.031 1.00 91.95 122 LYS E O 1
ATOM 12281 N N . ASN E 1 156 ? 98.686 104.643 176.010 1.00 84.06 123 ASN E N 1
ATOM 12282 C CA . ASN E 1 156 ? 99.272 103.314 176.125 1.00 84.06 123 ASN E CA 1
ATOM 12283 C C . ASN E 1 156 ? 100.775 103.296 175.880 1.00 84.06 123 ASN E C 1
ATOM 12284 O O . ASN E 1 156 ? 101.383 102.223 175.945 1.00 84.06 123 ASN E O 1
ATOM 12289 N N . GLY E 1 157 ? 101.385 104.445 175.602 1.00 78.15 124 GLY E N 1
ATOM 12290 C CA . GLY E 1 157 ? 102.806 104.524 175.345 1.00 78.15 124 GLY E CA 1
ATOM 12291 C C . GLY E 1 157 ? 103.184 104.573 173.882 1.00 78.15 124 GLY E C 1
ATOM 12292 O O . GLY E 1 157 ? 104.381 104.551 173.569 1.00 78.15 124 GLY E O 1
ATOM 12293 N N . ASN E 1 158 ? 102.209 104.634 172.978 1.00 73.67 125 ASN E N 1
ATOM 12294 C CA . ASN E 1 158 ? 102.514 104.741 171.558 1.00 73.67 125 ASN E CA 1
ATOM 12295 C C . ASN E 1 158 ? 103.053 106.126 171.228 1.00 73.67 125 ASN E C 1
ATOM 12296 O O . ASN E 1 158 ? 102.545 107.140 171.710 1.00 73.67 125 ASN E O 1
ATOM 12301 N N . VAL E 1 159 ? 104.090 106.161 170.397 1.00 64.79 126 VAL E N 1
ATOM 12302 C CA . VAL E 1 159 ? 104.753 107.397 170.005 1.00 64.79 126 VAL E CA 1
ATOM 12303 C C . VAL E 1 159 ? 104.534 107.597 168.513 1.00 64.79 126 VAL E C 1
ATOM 12304 O O . VAL E 1 159 ? 104.730 106.667 167.721 1.00 64.79 126 VAL E O 1
ATOM 12308 N N . LEU E 1 160 ? 104.129 108.804 168.129 1.00 64.79 127 LEU E N 1
ATOM 12309 C CA . LEU E 1 160 ? 104.037 109.194 166.729 1.00 64.79 127 LEU E CA 1
ATOM 12310 C C . LEU E 1 160 ? 105.027 110.322 166.493 1.00 64.79 127 LEU E C 1
ATOM 12311 O O . LEU E 1 160 ? 104.989 111.339 167.191 1.00 64.79 127 LEU E O 1
ATOM 12316 N N . TYR E 1 161 ? 105.908 110.144 165.511 1.00 64.79 128 TYR E N 1
ATOM 12317 C CA . TYR E 1 161 ? 107.030 111.052 165.299 1.00 64.79 128 TYR E CA 1
ATOM 12318 C C . TYR E 1 161 ? 107.078 111.410 163.821 1.00 64.79 128 TYR E C 1
ATOM 12319 O O . TYR E 1 161 ? 107.332 110.544 162.978 1.00 64.79 128 TYR E O 1
ATOM 12328 N N . SER E 1 162 ? 106.838 112.681 163.507 1.00 64.79 129 SER E N 1
ATOM 12329 C CA . SER E 1 162 ? 106.665 113.129 162.130 1.00 64.79 129 SER E CA 1
ATOM 12330 C C . SER E 1 162 ? 107.603 114.295 161.872 1.00 64.79 129 SER E C 1
ATOM 12331 O O . SER E 1 162 ? 107.551 115.303 162.584 1.00 64.79 129 SER E O 1
ATOM 12334 N N . ILE E 1 163 ? 108.458 114.161 160.859 1.00 64.79 130 ILE E N 1
ATOM 12335 C CA . ILE E 1 163 ? 109.431 115.190 160.525 1.00 64.79 130 ILE E CA 1
ATOM 12336 C C . ILE E 1 163 ? 109.356 115.482 159.034 1.00 64.79 130 ILE E C 1
ATOM 12337 O O . ILE E 1 163 ? 108.879 114.671 158.237 1.00 64.79 130 ILE E O 1
ATOM 12342 N N . ARG E 1 164 ? 109.834 116.667 158.662 1.00 64.79 131 ARG E N 1
ATOM 12343 C CA . ARG E 1 164 ? 109.910 117.088 157.270 1.00 64.79 131 ARG E CA 1
ATOM 12344 C C . ARG E 1 164 ? 111.371 117.288 156.901 1.00 64.79 131 ARG E C 1
ATOM 12345 O O . ARG E 1 164 ? 112.120 117.925 157.647 1.00 64.79 131 ARG E O 1
ATOM 12353 N N . LEU E 1 165 ? 111.776 116.746 155.756 1.00 64.79 132 LEU E N 1
ATOM 12354 C CA . LEU E 1 165 ? 113.182 116.771 155.383 1.00 64.79 132 LEU E CA 1
ATOM 12355 C C . LEU E 1 165 ? 113.324 116.702 153.870 1.00 64.79 132 LEU E C 1
ATOM 12356 O O . LEU E 1 165 ? 112.448 116.199 153.162 1.00 64.79 132 LEU E O 1
ATOM 12361 N N . THR E 1 166 ? 114.450 117.219 153.387 1.00 64.79 133 THR E N 1
ATOM 12362 C CA . THR E 1 166 ? 114.789 117.240 151.970 1.00 64.79 133 THR E CA 1
ATOM 12363 C C . THR E 1 166 ? 115.918 116.250 151.719 1.00 64.79 133 THR E C 1
ATOM 12364 O O . THR E 1 166 ? 116.903 116.234 152.462 1.00 64.79 133 THR E O 1
ATOM 12368 N N . LEU E 1 167 ? 115.779 115.428 150.682 1.00 64.79 134 LEU E N 1
ATOM 12369 C CA . LEU E 1 167 ? 116.770 114.408 150.369 1.00 64.79 134 LEU E CA 1
ATOM 12370 C C . LEU E 1 167 ? 117.313 114.597 148.961 1.00 64.79 134 LEU E C 1
ATOM 12371 O O . LEU E 1 167 ? 116.599 115.027 148.050 1.00 64.79 134 LEU E O 1
ATOM 12376 N N . THR E 1 168 ? 118.592 114.2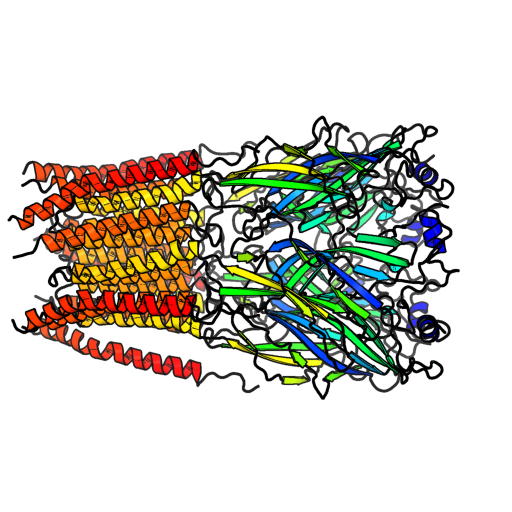72 148.799 1.00 64.79 135 THR E N 1
ATOM 12377 C CA . THR E 1 168 ? 119.183 113.998 147.496 1.00 64.79 135 THR E CA 1
ATOM 12378 C C . THR E 1 168 ? 119.566 112.523 147.489 1.00 64.79 135 THR E C 1
ATOM 12379 O O . THR E 1 168 ? 120.485 112.113 148.205 1.00 64.79 135 THR E O 1
ATOM 12383 N N . LEU E 1 169 ? 118.867 111.733 146.684 1.00 64.79 136 LEU E N 1
ATOM 12384 C CA . LEU E 1 169 ? 119.030 110.288 146.668 1.00 64.79 136 LEU E CA 1
ATOM 12385 C C . LEU E 1 169 ? 119.665 109.859 145.355 1.00 64.79 136 LEU E C 1
ATOM 12386 O O . LEU E 1 169 ? 119.307 110.367 144.289 1.00 64.79 136 LEU E O 1
ATOM 12391 N N . SER E 1 170 ? 120.593 108.911 145.431 1.00 64.79 137 SER E N 1
ATOM 12392 C CA . SER E 1 170 ? 121.282 108.443 144.239 1.00 64.79 137 SER E CA 1
ATOM 12393 C C . SER E 1 170 ? 120.409 107.461 143.472 1.00 64.79 137 SER E C 1
ATOM 12394 O O . SER E 1 170 ? 119.667 106.670 144.063 1.00 64.79 137 SER E O 1
ATOM 12397 N N . CYS E 1 171 ? 120.502 107.517 142.148 1.00 70.68 138 CYS E N 1
ATOM 12398 C CA . CYS E 1 171 ? 119.874 106.528 141.284 1.00 70.68 138 CYS E CA 1
ATOM 12399 C C . CYS E 1 171 ? 120.729 106.283 140.046 1.00 70.68 138 CYS E C 1
ATOM 12400 O O . CYS E 1 171 ? 120.944 107.201 139.243 1.00 70.68 138 CYS E O 1
ATOM 12403 N N . PRO E 1 172 ? 121.247 105.070 139.867 1.00 71.44 139 PRO E N 1
ATOM 12404 C CA . PRO E 1 172 ? 121.953 104.744 138.619 1.00 71.44 139 PRO E CA 1
ATOM 12405 C C . PRO E 1 172 ? 120.977 104.670 137.453 1.00 71.44 139 PRO E C 1
ATOM 12406 O O . PRO E 1 172 ? 119.952 103.988 137.524 1.00 71.44 139 PRO E O 1
ATOM 12410 N N . MET E 1 173 ? 121.304 105.378 136.375 1.00 73.32 140 MET E N 1
ATOM 12411 C CA . MET E 1 173 ? 120.483 105.402 135.176 1.00 73.32 140 MET E CA 1
ATOM 12412 C C . MET E 1 173 ? 121.238 104.758 134.020 1.00 73.32 140 MET E C 1
ATOM 12413 O O . MET E 1 173 ? 122.470 104.811 133.955 1.00 73.32 140 MET E O 1
ATOM 12418 N N . ASP E 1 174 ? 120.487 104.148 133.101 1.00 71.91 141 ASP E N 1
ATOM 12419 C CA . ASP E 1 174 ? 121.096 103.361 132.031 1.00 71.91 141 ASP E CA 1
ATOM 12420 C C . ASP E 1 174 ? 121.315 104.189 130.767 1.00 71.91 141 ASP E C 1
ATOM 12421 O O . ASP E 1 174 ? 122.448 104.309 130.292 1.00 71.91 141 ASP E O 1
ATOM 12426 N N . LEU E 1 175 ? 120.239 104.687 130.169 1.00 64.79 142 LEU E N 1
ATOM 12427 C CA . LEU E 1 175 ? 120.307 105.579 128.971 1.00 64.79 142 LEU E CA 1
ATOM 12428 C C . LEU E 1 175 ? 120.692 104.897 127.655 1.00 64.79 142 LEU E C 1
ATOM 12429 O O . LEU E 1 175 ? 120.796 105.613 126.683 1.00 64.79 142 LEU E O 1
ATOM 12434 N N . LYS E 1 176 ? 120.838 103.585 127.598 1.00 64.79 143 LYS E N 1
ATOM 12435 C CA . LYS E 1 176 ? 121.120 102.879 126.322 1.00 64.79 143 LYS E CA 1
ATOM 12436 C C . LYS E 1 176 ? 119.972 103.062 125.327 1.00 64.79 143 LYS E C 1
ATOM 12437 O O . LYS E 1 176 ? 120.254 103.110 124.141 1.00 64.79 143 LYS E O 1
ATOM 12443 N N . ASN E 1 177 ? 118.725 103.087 125.782 1.00 64.79 144 ASN E N 1
ATOM 12444 C CA . ASN E 1 177 ? 117.552 103.323 124.910 1.00 64.79 144 ASN E CA 1
ATOM 12445 C C . ASN E 1 177 ? 117.077 104.733 125.185 1.00 64.79 144 ASN E C 1
ATOM 12446 O O . ASN E 1 177 ? 115.897 104.881 125.233 1.00 64.79 144 ASN E O 1
ATOM 12451 N N . PHE E 1 178 ? 117.920 105.748 125.100 1.00 64.79 145 PHE E N 1
ATOM 12452 C CA . PHE E 1 178 ? 117.609 107.078 125.668 1.00 64.79 145 PHE E CA 1
ATOM 12453 C C . PHE E 1 178 ? 116.354 107.794 125.257 1.00 64.79 145 PHE E C 1
ATOM 12454 O O . PHE E 1 178 ? 115.637 108.197 126.171 1.00 64.79 145 PHE E O 1
ATOM 12462 N N . PRO E 1 179 ? 115.961 107.980 124.001 1.00 64.79 146 PRO E N 1
ATOM 12463 C CA . PRO E 1 179 ? 114.750 108.740 123.824 1.00 64.79 146 PRO E CA 1
ATOM 12464 C C . PRO E 1 179 ? 113.674 107.883 124.503 1.00 64.79 146 PRO E C 1
ATOM 12465 O O . PRO E 1 179 ? 112.868 108.437 125.174 1.00 64.79 146 PRO E O 1
ATOM 12469 N N . MET E 1 180 ? 113.750 106.560 124.406 1.00 64.79 147 MET E N 1
ATOM 12470 C CA . MET E 1 180 ? 112.666 105.652 124.858 1.00 64.79 147 MET E CA 1
ATOM 12471 C C . MET E 1 180 ? 113.022 104.849 126.104 1.00 64.79 147 MET E C 1
ATOM 12472 O O . MET E 1 180 ? 112.658 103.688 126.150 1.00 64.79 147 MET E O 1
ATOM 12477 N N . ASP E 1 181 ? 113.715 105.435 127.062 1.00 65.86 148 ASP E N 1
ATOM 12478 C CA . ASP E 1 181 ? 114.186 104.725 128.274 1.00 65.86 148 ASP E CA 1
ATOM 12479 C C . ASP E 1 181 ? 113.198 104.808 129.435 1.00 65.86 148 ASP E C 1
ATOM 12480 O O . ASP E 1 181 ? 112.421 105.754 129.470 1.00 65.86 148 ASP E O 1
ATOM 12485 N N . VAL E 1 182 ? 113.191 103.809 130.314 1.00 69.94 149 VAL E N 1
ATOM 12486 C CA . VAL E 1 182 ? 112.399 103.796 131.535 1.00 69.94 149 VAL E CA 1
ATOM 12487 C C . VAL E 1 182 ? 113.367 103.630 132.695 1.00 69.94 149 VAL E C 1
ATOM 12488 O O . VAL E 1 182 ? 114.220 102.734 132.671 1.00 69.94 149 VAL E O 1
ATOM 12492 N N . GLN E 1 183 ? 113.243 104.484 133.703 1.00 67.30 150 GLN E N 1
ATOM 12493 C CA . GLN E 1 183 ? 114.142 104.456 134.844 1.00 67.30 150 GLN E CA 1
ATOM 12494 C C . GLN E 1 183 ? 113.395 104.051 136.107 1.00 67.30 150 GLN E C 1
ATOM 12495 O O . GLN E 1 183 ? 112.171 104.165 136.199 1.00 67.30 150 GLN E O 1
ATOM 12501 N N . THR E 1 184 ? 114.158 103.574 137.087 1.00 68.98 151 THR E N 1
ATOM 12502 C CA . THR E 1 184 ? 113.619 103.162 138.376 1.00 68.98 151 THR E CA 1
ATOM 12503 C C . THR E 1 184 ? 114.447 103.810 139.474 1.00 68.98 151 THR E C 1
ATOM 12504 O O . THR E 1 184 ? 115.639 103.512 139.612 1.00 68.98 151 THR E O 1
ATOM 12508 N N . CYS E 1 185 ? 113.822 104.690 140.249 1.00 67.41 152 CYS E N 1
ATOM 12509 C CA . CYS E 1 185 ? 114.464 105.332 141.388 1.00 67.41 152 CYS E CA 1
ATOM 12510 C C . CYS E 1 185 ? 113.959 104.689 142.672 1.00 67.41 152 CYS E C 1
ATOM 12511 O O . CYS E 1 185 ? 112.751 104.482 142.832 1.00 67.41 152 CYS E O 1
ATOM 12514 N N . ILE E 1 186 ? 114.879 104.376 143.582 1.00 64.79 153 ILE E N 1
ATOM 12515 C CA . ILE E 1 186 ? 114.501 103.725 144.829 1.00 64.79 153 ILE E CA 1
ATOM 12516 C C . ILE E 1 186 ? 114.768 104.642 146.016 1.00 64.79 153 ILE E C 1
ATOM 12517 O O . ILE E 1 186 ? 115.295 105.749 145.862 1.00 64.79 153 ILE E O 1
ATOM 12522 N N . MET E 1 187 ? 114.401 104.177 147.209 1.00 65.07 154 MET E N 1
ATOM 12523 C CA . MET E 1 187 ? 114.494 104.980 148.426 1.00 65.07 154 MET E CA 1
ATOM 12524 C C . MET E 1 187 ? 114.494 104.004 149.594 1.00 65.07 154 MET E C 1
ATOM 12525 O O . MET E 1 187 ? 113.452 103.420 149.905 1.00 65.07 154 MET E O 1
ATOM 12530 N N . GLN E 1 188 ? 115.641 103.838 150.243 1.00 64.79 155 GLN E N 1
ATOM 12531 C CA . GLN E 1 188 ? 115.853 102.763 151.203 1.00 64.79 155 GLN E CA 1
ATOM 12532 C C . GLN E 1 188 ? 115.963 103.337 152.608 1.00 64.79 155 GLN E C 1
ATOM 12533 O O . GLN E 1 188 ? 116.735 104.270 152.844 1.00 64.79 155 GLN E O 1
ATOM 12539 N N . LEU E 1 189 ? 115.187 102.776 153.534 1.00 64.79 156 LEU E N 1
ATOM 12540 C CA . LEU E 1 189 ? 115.153 103.223 154.921 1.00 64.79 156 LEU E CA 1
ATOM 12541 C C . LEU E 1 189 ? 115.761 102.127 155.784 1.00 64.79 156 LEU E C 1
ATOM 12542 O O . LEU E 1 189 ? 115.224 101.016 155.849 1.00 64.79 156 LEU E O 1
ATOM 12547 N N . GLU E 1 190 ? 116.872 102.440 156.448 1.00 66.45 157 GLU E N 1
ATOM 12548 C CA . GLU E 1 190 ? 117.674 101.445 157.141 1.00 66.45 157 GLU E CA 1
ATOM 12549 C C . GLU E 1 190 ? 118.017 101.942 158.538 1.00 66.45 157 GLU E C 1
ATOM 12550 O O . GLU E 1 190 ? 118.090 103.149 158.783 1.00 66.45 157 GLU E O 1
ATOM 12556 N N . SER E 1 191 ? 118.213 101.001 159.458 1.00 64.79 158 SER E N 1
ATOM 12557 C CA . SER E 1 191 ? 118.713 101.320 160.786 1.00 64.79 158 SER E CA 1
ATOM 12558 C C . SER E 1 191 ? 120.236 101.314 160.763 1.00 64.79 158 SER E C 1
ATOM 12559 O O . SER E 1 191 ? 120.856 100.458 160.125 1.00 64.79 158 SER E O 1
ATOM 12562 N N . PHE E 1 192 ? 120.837 102.277 161.463 1.00 64.79 159 PHE E N 1
ATOM 12563 C CA . PHE E 1 192 ? 122.283 102.446 161.378 1.00 64.79 159 PHE E CA 1
ATOM 12564 C C . PHE E 1 192 ? 123.028 101.467 162.279 1.00 64.79 159 PHE E C 1
ATOM 12565 O O . PHE E 1 192 ? 124.075 100.939 161.889 1.00 64.79 159 PHE E O 1
ATOM 12573 N N . GLY E 1 193 ? 122.512 101.213 163.480 1.00 66.13 160 GLY E N 1
ATOM 12574 C CA . GLY E 1 193 ? 123.287 100.499 164.476 1.00 66.13 160 GLY E CA 1
ATOM 12575 C C . GLY E 1 193 ? 122.536 99.460 165.282 1.00 66.13 160 GLY E C 1
ATOM 12576 O O . GLY E 1 193 ? 123.007 99.041 166.344 1.00 66.13 160 GLY E O 1
ATOM 12577 N N . TYR E 1 194 ? 121.372 99.032 164.801 1.00 67.00 161 TYR E N 1
ATOM 12578 C CA . TYR E 1 194 ? 120.563 98.035 165.489 1.00 67.00 161 TYR E CA 1
ATOM 12579 C C . TYR E 1 194 ? 120.305 96.864 164.553 1.00 67.00 161 TYR E C 1
ATOM 12580 O O . TYR E 1 194 ? 119.885 97.062 163.407 1.00 67.00 161 TYR E O 1
ATOM 12589 N N . THR E 1 195 ? 120.555 95.650 165.040 1.00 70.19 162 THR E N 1
ATOM 12590 C CA . THR E 1 195 ? 120.248 94.453 164.276 1.00 70.19 162 THR E CA 1
ATOM 12591 C C . THR E 1 195 ? 118.758 94.131 164.374 1.00 70.19 162 THR E C 1
ATOM 12592 O O . THR E 1 195 ? 118.005 94.764 165.119 1.00 70.19 162 THR E O 1
ATOM 12596 N N . MET E 1 196 ? 118.326 93.130 163.606 1.00 71.77 163 MET E N 1
ATOM 12597 C CA . MET E 1 196 ? 116.901 92.835 163.508 1.00 71.77 163 MET E CA 1
ATOM 12598 C C . MET E 1 196 ? 116.354 92.071 164.710 1.00 71.77 163 MET E C 1
ATOM 12599 O O . MET E 1 196 ? 115.189 91.662 164.675 1.00 71.77 163 MET E O 1
ATOM 12604 N N . ASN E 1 197 ? 117.142 91.866 165.764 1.00 73.00 164 ASN E N 1
ATOM 12605 C CA . ASN E 1 197 ? 116.604 91.414 167.040 1.00 73.00 164 ASN E CA 1
ATOM 12606 C C . ASN E 1 197 ? 116.460 92.552 168.040 1.00 73.00 164 ASN E C 1
ATOM 12607 O O . ASN E 1 197 ? 116.134 92.305 169.205 1.00 73.00 164 ASN E O 1
ATOM 12612 N N . ASP E 1 198 ? 116.693 93.790 167.609 1.00 71.75 165 ASP E N 1
ATOM 12613 C CA . ASP E 1 198 ? 116.412 94.977 168.402 1.00 71.75 165 ASP E CA 1
ATOM 12614 C C . ASP E 1 198 ? 115.461 95.952 167.729 1.00 71.75 165 ASP E C 1
ATOM 12615 O O . ASP E 1 198 ? 114.714 96.642 168.427 1.00 71.75 165 ASP E O 1
ATOM 12620 N N . LEU E 1 199 ? 115.467 96.031 166.399 1.00 64.79 166 LEU E N 1
ATOM 12621 C CA . LEU E 1 199 ? 114.731 97.062 165.682 1.00 64.79 166 LEU E CA 1
ATOM 12622 C C . LEU E 1 199 ? 114.300 96.518 164.329 1.00 64.79 166 LEU E C 1
ATOM 12623 O O . LEU E 1 199 ? 115.120 95.959 163.596 1.00 64.79 166 LEU E O 1
ATOM 12628 N N . ILE E 1 200 ? 113.018 96.680 164.003 1.00 64.79 167 ILE E N 1
ATOM 12629 C CA . ILE E 1 200 ? 112.446 96.190 162.753 1.00 64.79 167 ILE E CA 1
ATOM 12630 C C . ILE E 1 200 ? 111.589 97.296 162.154 1.00 64.79 167 ILE E C 1
ATOM 12631 O O . ILE E 1 200 ? 110.734 97.865 162.842 1.00 64.79 167 ILE E O 1
ATOM 12636 N N . PHE E 1 201 ? 111.817 97.602 160.878 1.00 64.79 168 PHE E N 1
ATOM 12637 C CA . PHE E 1 201 ? 111.005 98.567 160.150 1.00 64.79 168 PHE E CA 1
ATOM 12638 C C . PHE E 1 201 ? 109.950 97.848 159.319 1.00 64.79 168 PHE E C 1
ATOM 12639 O O . PHE E 1 201 ? 110.213 96.784 158.749 1.00 64.79 168 PHE E O 1
ATOM 12647 N N . GLU E 1 202 ? 108.754 98.433 159.253 1.00 64.79 169 GLU E N 1
ATOM 12648 C CA . GLU E 1 202 ? 107.679 97.932 158.407 1.00 64.79 169 GLU E CA 1
ATOM 12649 C C . GLU E 1 202 ? 106.974 99.111 157.752 1.00 64.79 169 GLU E C 1
ATOM 12650 O O . GLU E 1 202 ? 106.894 100.199 158.328 1.00 64.79 169 GLU E O 1
ATOM 12656 N N . TRP E 1 203 ? 106.461 98.892 156.544 1.00 64.79 170 TRP E N 1
ATOM 12657 C CA . TRP E 1 203 ? 105.601 99.882 155.910 1.00 64.79 170 TRP E CA 1
ATOM 12658 C C . TRP E 1 203 ? 104.212 99.846 156.538 1.00 64.79 170 TRP E C 1
ATOM 12659 O O . TRP E 1 203 ? 103.771 98.816 157.055 1.00 64.79 170 TRP E O 1
ATOM 12670 N N . GLN E 1 204 ? 103.523 100.988 156.504 1.00 75.25 171 GLN E N 1
ATOM 12671 C CA . GLN E 1 204 ? 102.112 100.986 156.866 1.00 75.25 171 GLN E CA 1
ATOM 12672 C C . GLN E 1 204 ? 101.309 100.133 155.892 1.00 75.25 171 GLN E C 1
ATOM 12673 O O . GLN E 1 204 ? 101.682 99.958 154.729 1.00 75.25 171 GLN E O 1
ATOM 12679 N N . ASP E 1 205 ? 100.190 99.597 156.379 1.00 86.41 172 ASP E N 1
ATOM 12680 C CA . ASP E 1 205 ? 99.348 98.753 155.540 1.00 86.41 172 ASP E CA 1
ATOM 12681 C C . ASP E 1 205 ? 98.382 99.540 154.658 1.00 86.41 172 ASP E C 1
ATOM 12682 O O . ASP E 1 205 ? 98.085 99.108 153.539 1.00 86.41 172 ASP E O 1
ATOM 12687 N N . GLU E 1 206 ? 97.882 100.684 155.134 1.00 88.80 173 GLU E N 1
ATOM 12688 C CA . GLU E 1 206 ? 96.884 101.436 154.374 1.00 88.80 173 GLU E CA 1
ATOM 12689 C C . GLU E 1 206 ? 97.459 102.318 153.268 1.00 88.80 173 GLU E C 1
ATOM 12690 O O . GLU E 1 206 ? 97.113 102.156 152.093 1.00 88.80 173 GLU E O 1
ATOM 12696 N N . ALA E 1 207 ? 98.337 103.258 153.615 1.00 78.28 174 ALA E N 1
ATOM 12697 C CA . ALA E 1 207 ? 99.038 104.062 152.612 1.00 78.28 174 ALA E CA 1
ATOM 12698 C C . ALA E 1 207 ? 100.427 104.438 153.093 1.00 78.28 174 ALA E C 1
ATOM 12699 O O . ALA E 1 207 ? 100.629 105.512 153.675 1.00 78.28 174 ALA E O 1
ATOM 12701 N N . PRO E 1 208 ? 101.420 103.575 152.871 1.00 71.45 175 PRO E N 1
ATOM 12702 C CA . PRO E 1 208 ? 102.769 103.909 153.351 1.00 71.45 175 PRO E CA 1
ATOM 12703 C C . PRO E 1 208 ? 103.454 104.984 152.522 1.00 71.45 175 PRO E C 1
ATOM 12704 O O . PRO E 1 208 ? 104.225 105.773 153.080 1.00 71.45 175 PRO E O 1
ATOM 12708 N N . VAL E 1 209 ? 103.208 105.044 151.215 1.00 64.79 176 VAL E N 1
ATOM 12709 C CA . VAL E 1 209 ? 103.815 106.048 150.344 1.00 64.79 176 VAL E CA 1
ATOM 12710 C C . VAL E 1 209 ? 102.727 106.731 149.526 1.00 64.79 176 VAL E C 1
ATOM 12711 O O . VAL E 1 209 ? 102.049 106.081 148.721 1.00 64.79 176 VAL E O 1
ATOM 12715 N N . GLN E 1 210 ? 102.561 108.034 149.733 1.00 64.79 177 GLN E N 1
ATOM 12716 C CA . GLN E 1 210 ? 101.631 108.853 148.973 1.00 64.79 177 GLN E CA 1
ATOM 12717 C C . GLN E 1 210 ? 102.378 110.014 148.330 1.00 64.79 177 GLN E C 1
ATOM 12718 O O . GLN E 1 210 ? 103.413 110.460 148.829 1.00 64.79 177 GLN E O 1
ATOM 12724 N N . VAL E 1 211 ? 101.841 110.497 147.210 1.00 64.79 178 VAL E N 1
ATOM 12725 C CA . VAL E 1 211 ? 102.417 111.613 146.469 1.00 64.79 178 VAL E CA 1
ATOM 12726 C C . VAL E 1 211 ? 101.367 112.707 146.355 1.00 64.79 178 VAL E C 1
ATOM 12727 O O . VAL E 1 211 ? 100.188 112.426 146.112 1.00 64.79 178 VAL E O 1
ATOM 12731 N N . ALA E 1 212 ? 101.797 113.954 146.543 1.00 66.75 179 ALA E N 1
ATOM 12732 C CA . ALA E 1 212 ? 100.900 115.091 146.399 1.00 66.75 179 ALA E CA 1
ATOM 12733 C C . ALA E 1 212 ? 100.385 115.195 144.968 1.00 66.75 179 ALA E C 1
ATOM 12734 O O . ALA E 1 212 ? 101.050 114.788 144.011 1.00 66.75 179 ALA E O 1
ATOM 12736 N N . GLU E 1 213 ? 99.186 115.751 144.829 1.00 76.60 180 GLU E N 1
ATOM 12737 C CA . GLU E 1 213 ? 98.578 115.924 143.518 1.00 76.60 180 GLU E CA 1
ATOM 12738 C C . GLU E 1 213 ? 99.223 117.087 142.774 1.00 76.60 180 GLU E C 1
ATOM 12739 O O . GLU E 1 213 ? 99.632 118.088 143.369 1.00 76.60 180 GLU E O 1
ATOM 12745 N N . GLY E 1 214 ? 99.307 116.943 141.456 1.00 73.80 181 GLY E N 1
ATOM 12746 C CA . GLY E 1 214 ? 99.686 118.042 140.593 1.00 73.80 181 GLY E CA 1
ATOM 12747 C C . GLY E 1 214 ? 101.171 118.234 140.393 1.00 73.80 181 GLY E C 1
ATOM 12748 O O . GLY E 1 214 ? 101.583 119.311 139.951 1.00 73.80 181 GLY E O 1
ATOM 12749 N N . LEU E 1 215 ? 101.989 117.229 140.700 1.00 69.29 182 LEU E N 1
ATOM 12750 C CA . LEU E 1 215 ? 103.423 117.327 140.461 1.00 69.29 182 LEU E CA 1
ATOM 12751 C C . LEU E 1 215 ? 103.720 117.039 138.996 1.00 69.29 182 LEU E C 1
ATOM 12752 O O . LEU E 1 215 ? 103.186 116.085 138.422 1.00 69.29 182 LEU E O 1
ATOM 12757 N N . THR E 1 216 ? 104.571 117.863 138.394 1.00 69.02 183 THR E N 1
ATOM 12758 C CA . THR E 1 216 ? 105.016 117.670 137.024 1.00 69.02 183 THR E CA 1
ATOM 12759 C C . THR E 1 216 ? 106.534 117.566 136.970 1.00 69.02 183 THR E C 1
ATOM 12760 O O . THR E 1 216 ? 107.246 118.060 137.849 1.00 69.02 183 THR E O 1
ATOM 12764 N N . LEU E 1 217 ? 107.022 116.910 135.919 1.00 64.79 184 LEU E N 1
ATOM 12765 C CA . LEU E 1 217 ? 108.447 116.813 135.659 1.00 64.79 184 LEU E CA 1
ATOM 12766 C C . LEU E 1 217 ? 108.730 117.309 134.247 1.00 64.79 184 LEU E C 1
ATOM 12767 O O . LEU E 1 217 ? 107.917 117.089 133.339 1.00 64.79 184 LEU E O 1
ATOM 12772 N N . PRO E 1 218 ? 109.860 117.986 134.029 1.00 65.16 185 PRO E N 1
ATOM 12773 C CA . PRO E 1 218 ? 110.152 118.479 132.674 1.00 65.16 185 PRO E CA 1
ATOM 12774 C C . PRO E 1 218 ? 110.441 117.372 131.676 1.00 65.16 185 PRO E C 1
ATOM 12775 O O . PRO E 1 218 ? 110.094 117.515 130.498 1.00 65.16 185 PRO E O 1
ATOM 12779 N N . GLN E 1 219 ? 111.059 116.274 132.106 1.00 65.13 186 GLN E N 1
ATOM 12780 C CA . GLN E 1 219 ? 111.477 115.214 131.197 1.00 65.13 186 GLN E CA 1
ATOM 12781 C C . GLN E 1 219 ? 110.722 113.908 131.382 1.00 65.13 186 GLN E C 1
ATOM 12782 O O . GLN E 1 219 ? 110.446 113.219 130.397 1.00 65.13 186 GLN E O 1
ATOM 12788 N N . PHE E 1 220 ? 110.379 113.547 132.612 1.00 64.79 187 PHE E N 1
ATOM 12789 C CA . PHE E 1 220 ? 109.841 112.233 132.925 1.00 64.79 187 PHE E CA 1
ATOM 12790 C C . PHE E 1 220 ? 108.358 112.322 133.275 1.00 64.79 187 PHE E C 1
ATOM 12791 O O . PHE E 1 220 ? 107.739 113.388 133.238 1.00 64.79 187 PHE E O 1
ATOM 12799 N N . LEU E 1 221 ? 107.797 111.164 133.619 1.00 65.12 188 LEU E N 1
ATOM 12800 C CA . LEU E 1 221 ? 106.392 111.049 134.004 1.00 65.12 188 LEU E CA 1
ATOM 12801 C C . LEU E 1 221 ? 106.333 109.966 135.071 1.00 65.12 188 LEU E C 1
ATOM 12802 O O . LEU E 1 221 ? 106.579 108.793 134.775 1.00 65.12 188 LEU E O 1
ATOM 12807 N N . LEU E 1 222 ? 106.009 110.353 136.302 1.00 66.56 189 LEU E N 1
ATOM 12808 C CA . LEU E 1 222 ? 106.028 109.419 137.422 1.00 66.56 189 LEU E CA 1
ATOM 12809 C C . LEU E 1 222 ? 104.775 108.555 137.391 1.00 66.56 189 LEU E C 1
ATOM 12810 O O . LEU E 1 222 ? 103.654 109.075 137.417 1.00 66.56 189 LEU E O 1
ATOM 12815 N N . LYS E 1 223 ? 104.963 107.239 137.332 1.00 72.79 190 LYS E N 1
ATOM 12816 C CA . LYS E 1 223 ? 103.833 106.327 137.271 1.00 72.79 190 LYS E CA 1
ATOM 12817 C C . LYS E 1 223 ? 103.136 106.242 138.626 1.00 72.79 190 LYS E C 1
ATOM 12818 O O . LYS E 1 223 ? 103.672 106.647 139.662 1.00 72.79 190 LYS E O 1
ATOM 12824 N N . GLU E 1 224 ? 101.916 105.704 138.607 1.00 83.33 191 GLU E N 1
ATOM 12825 C CA . GLU E 1 224 ? 101.090 105.671 139.807 1.00 83.33 191 GLU E CA 1
ATOM 12826 C C . GLU E 1 224 ? 101.399 104.477 140.700 1.00 83.33 191 GLU E C 1
ATOM 12827 O O . GLU E 1 224 ? 101.111 104.526 141.901 1.00 83.33 191 GLU E O 1
ATOM 12833 N N . GLU E 1 225 ? 101.981 103.415 140.148 1.00 84.21 192 GLU E N 1
ATOM 12834 C CA . GLU E 1 225 ? 102.183 102.164 140.866 1.00 84.21 192 GLU E CA 1
ATOM 12835 C C . GLU E 1 225 ? 103.583 102.129 141.468 1.00 84.21 192 GLU E C 1
ATOM 12836 O O . GLU E 1 225 ? 104.568 102.430 140.786 1.00 84.21 192 GLU E O 1
ATOM 12842 N N . LYS E 1 226 ? 103.661 101.761 142.747 1.00 79.34 193 LYS E N 1
ATOM 12843 C CA . LYS E 1 226 ? 104.908 101.741 143.497 1.00 79.34 193 LYS E CA 1
ATOM 12844 C C . LYS E 1 226 ? 105.081 100.397 144.187 1.00 79.34 193 LYS E C 1
ATOM 12845 O O . LYS E 1 226 ? 104.119 99.834 144.718 1.00 79.34 193 LYS E O 1
ATOM 12851 N N . ASP E 1 227 ? 106.309 99.890 144.178 1.00 79.55 194 ASP E N 1
ATOM 12852 C CA . ASP E 1 227 ? 106.639 98.645 144.855 1.00 79.55 194 ASP E CA 1
ATOM 12853 C C . ASP E 1 227 ? 107.074 98.930 146.285 1.00 79.55 194 ASP E C 1
ATOM 12854 O O . ASP E 1 227 ? 107.824 99.876 146.540 1.00 79.55 194 ASP E O 1
ATOM 12859 N N . LEU E 1 228 ? 106.598 98.108 147.216 1.00 71.70 195 LEU E N 1
ATOM 12860 C CA . LEU E 1 228 ? 107.099 98.105 148.584 1.00 71.70 195 LEU E CA 1
ATOM 12861 C C . LEU E 1 228 ? 107.826 96.788 148.806 1.00 71.70 195 LEU E C 1
ATOM 12862 O O . LEU E 1 228 ? 107.211 95.718 148.741 1.00 71.70 195 LEU E O 1
ATOM 12867 N N . ARG E 1 229 ? 109.128 96.864 149.071 1.00 75.05 196 ARG E N 1
ATOM 12868 C CA . ARG E 1 229 ? 109.960 95.678 149.180 1.00 75.05 196 ARG E CA 1
ATOM 12869 C C . ARG E 1 229 ? 110.692 95.669 150.514 1.00 75.05 196 ARG E C 1
ATOM 12870 O O . ARG E 1 229 ? 110.835 96.699 151.178 1.00 75.05 196 ARG E O 1
ATOM 12878 N N . TYR E 1 230 ? 111.160 94.487 150.896 1.00 72.06 197 TYR E N 1
ATOM 12879 C CA . TYR E 1 230 ? 112.199 94.347 151.903 1.00 72.06 197 TYR E CA 1
ATOM 12880 C C . TYR E 1 230 ? 113.547 94.235 151.205 1.00 72.06 197 TYR E C 1
ATOM 12881 O O . TYR E 1 230 ? 113.686 93.502 150.221 1.00 72.06 197 TYR E O 1
ATOM 12890 N N . CYS E 1 231 ? 114.540 94.961 151.713 1.00 73.43 198 CYS E N 1
ATOM 12891 C CA . CYS E 1 231 ? 115.909 94.858 151.216 1.00 73.43 198 CYS E CA 1
ATOM 12892 C C . CYS E 1 231 ? 116.850 94.622 152.396 1.00 73.43 198 CYS E C 1
ATOM 12893 O O . CYS E 1 231 ? 117.800 95.366 152.630 1.00 73.43 198 CYS E O 1
ATOM 12896 N N . THR E 1 232 ? 116.560 93.562 153.151 1.00 73.28 199 THR E N 1
ATOM 12897 C CA . THR E 1 232 ? 117.238 93.315 154.416 1.00 73.28 199 THR E CA 1
ATOM 12898 C C . THR E 1 232 ? 118.730 93.088 154.197 1.00 73.28 199 THR E C 1
ATOM 12899 O O . THR E 1 232 ? 119.131 92.277 153.358 1.00 73.28 199 THR E O 1
ATOM 12903 N N . LYS E 1 233 ? 119.551 93.809 154.955 1.00 74.84 200 LYS E N 1
ATOM 12904 C CA . LYS E 1 233 ? 120.998 93.723 154.817 1.00 74.84 200 LYS E CA 1
ATOM 12905 C C . LYS E 1 233 ? 121.548 92.614 155.703 1.00 74.84 200 LYS E C 1
ATOM 12906 O O . LYS E 1 233 ? 121.160 92.480 156.867 1.00 74.84 200 LYS E O 1
ATOM 12912 N N . HIS E 1 234 ? 122.457 91.820 155.142 1.00 81.60 201 HIS E N 1
ATOM 12913 C CA . HIS E 1 234 ? 123.193 90.802 155.883 1.00 81.60 201 HIS E CA 1
ATOM 12914 C C . HIS E 1 234 ? 124.661 91.210 155.893 1.00 81.60 201 HIS E C 1
ATOM 12915 O O . HIS E 1 234 ? 125.317 91.203 154.846 1.00 81.60 201 HIS E O 1
ATOM 12922 N N . TYR E 1 235 ? 125.173 91.558 157.067 1.00 85.65 202 TYR E N 1
ATOM 12923 C CA . TYR E 1 235 ? 126.568 91.945 157.231 1.00 85.65 202 TYR E CA 1
ATOM 12924 C C . TYR E 1 235 ? 127.278 90.952 158.147 1.00 85.65 202 TYR E C 1
ATOM 12925 O O . TYR E 1 235 ? 126.699 89.963 158.600 1.00 85.65 202 TYR E O 1
ATOM 12934 N N . ASN E 1 236 ? 128.557 91.232 158.409 1.00 91.69 203 ASN E N 1
ATOM 12935 C CA . ASN E 1 236 ? 129.294 90.473 159.414 1.00 91.69 203 ASN E CA 1
ATOM 12936 C C . ASN E 1 236 ? 128.720 90.699 160.807 1.00 91.69 203 ASN E C 1
ATOM 12937 O O . ASN E 1 236 ? 128.700 89.780 161.635 1.00 91.69 203 ASN E O 1
ATOM 12942 N N . THR E 1 237 ? 128.254 91.920 161.081 1.00 89.64 204 THR E N 1
ATOM 12943 C CA . THR E 1 237 ? 127.732 92.248 162.404 1.00 89.64 204 THR E CA 1
ATOM 12944 C C . THR E 1 237 ? 126.423 91.524 162.687 1.00 89.64 204 THR E C 1
ATOM 12945 O O . THR E 1 237 ? 126.163 91.141 163.834 1.00 89.64 204 THR E O 1
ATOM 12949 N N . GLY E 1 238 ? 125.604 91.312 161.670 1.00 82.89 205 GLY E N 1
ATOM 12950 C CA . GLY E 1 238 ? 124.330 90.654 161.845 1.00 82.89 205 GLY E CA 1
ATOM 12951 C C . GLY E 1 238 ? 123.354 91.101 160.774 1.00 82.89 205 GLY E C 1
ATOM 12952 O O . GLY E 1 238 ? 123.749 91.587 159.720 1.00 82.89 205 GLY E O 1
ATOM 12953 N N . LYS E 1 239 ? 122.073 90.923 161.078 1.00 76.52 206 LYS E N 1
ATOM 12954 C CA . LYS E 1 239 ? 120.996 91.158 160.128 1.00 76.52 206 LYS E CA 1
ATOM 12955 C C . LYS E 1 239 ? 120.342 92.494 160.455 1.00 76.52 206 LYS E C 1
ATOM 12956 O O . LYS E 1 239 ? 119.843 92.687 161.569 1.00 76.52 206 LYS E O 1
ATOM 12962 N N . PHE E 1 240 ? 120.373 93.420 159.500 1.00 71.66 207 PHE E N 1
ATOM 12963 C CA . PHE E 1 240 ? 119.918 94.787 159.708 1.00 71.66 207 PHE E CA 1
ATOM 12964 C C . PHE E 1 240 ? 118.669 95.054 158.880 1.00 71.66 207 PHE E C 1
ATOM 12965 O O . PHE E 1 240 ? 118.604 94.687 157.702 1.00 71.66 207 PHE E O 1
ATOM 12973 N N . THR E 1 241 ? 117.678 95.689 159.500 1.00 66.19 208 THR E N 1
ATOM 12974 C CA . THR E 1 241 ? 116.404 95.906 158.831 1.00 66.19 208 THR E CA 1
ATOM 12975 C C . THR E 1 241 ? 116.524 97.007 157.782 1.00 66.19 208 THR E C 1
ATOM 12976 O O . THR E 1 241 ? 117.311 97.948 157.918 1.00 66.19 208 THR E O 1
ATOM 12980 N N . CYS E 1 242 ? 115.744 96.863 156.711 1.00 65.59 209 CYS E N 1
ATOM 12981 C CA . CYS E 1 242 ? 115.785 97.804 155.599 1.00 65.59 209 CYS E CA 1
ATOM 12982 C C . CYS E 1 242 ? 114.566 97.626 154.702 1.00 65.59 209 CYS E C 1
ATOM 12983 O O . CYS E 1 242 ? 114.318 96.527 154.196 1.00 65.59 209 CYS E O 1
ATOM 12986 N N . ILE E 1 243 ? 113.805 98.697 154.501 1.00 64.79 210 ILE E N 1
ATOM 12987 C CA . ILE E 1 243 ? 112.662 98.689 153.600 1.00 64.79 210 ILE E CA 1
ATOM 12988 C C . ILE E 1 243 ? 112.909 99.720 152.508 1.00 64.79 210 ILE E C 1
ATOM 12989 O O . ILE E 1 243 ? 113.639 100.696 152.707 1.00 64.79 210 ILE E O 1
ATOM 12994 N N . GLU E 1 244 ? 112.303 99.495 151.344 1.00 67.81 211 GLU E N 1
ATOM 12995 C CA . GLU E 1 244 ? 112.526 100.372 150.206 1.00 67.81 211 GLU E CA 1
ATOM 12996 C C . GLU E 1 244 ? 111.236 100.545 149.417 1.00 67.81 211 GLU E C 1
ATOM 12997 O O . GLU E 1 244 ? 110.286 99.772 149.553 1.00 67.81 211 GLU E O 1
ATOM 13003 N N . VAL E 1 245 ? 111.222 101.585 148.590 1.00 67.54 212 VAL E N 1
ATOM 13004 C CA . VAL E 1 245 ? 110.148 101.847 147.643 1.00 67.54 212 VAL E CA 1
ATOM 13005 C C . VAL E 1 245 ? 110.755 102.138 146.282 1.00 67.54 212 VAL E C 1
ATOM 13006 O O . VAL E 1 245 ? 111.809 102.772 146.189 1.00 67.54 212 VAL E O 1
ATOM 13010 N N . ARG E 1 246 ? 110.089 101.681 145.226 1.00 69.46 213 ARG E N 1
ATOM 13011 C CA . ARG E 1 246 ? 110.564 101.866 143.864 1.00 69.46 213 ARG E CA 1
ATOM 13012 C C . ARG E 1 246 ? 109.583 102.755 143.115 1.00 69.46 213 ARG E C 1
ATOM 13013 O O . ARG E 1 246 ? 108.371 102.509 143.141 1.00 69.46 213 ARG E O 1
ATOM 13021 N N . PHE E 1 247 ? 110.106 103.781 142.454 1.00 65.81 214 PHE E N 1
ATOM 13022 C CA . PHE E 1 247 ? 109.321 104.654 141.593 1.00 65.81 214 PHE E CA 1
ATOM 13023 C C . PHE E 1 247 ? 109.709 104.403 140.144 1.00 65.81 214 PHE E C 1
ATOM 13024 O O . PHE E 1 247 ? 110.887 104.199 139.835 1.00 65.81 214 PHE E O 1
ATOM 13032 N N . HIS E 1 248 ? 108.720 104.417 139.258 1.00 68.55 215 HIS E N 1
ATOM 13033 C CA . HIS E 1 248 ? 108.935 104.155 137.842 1.00 68.55 215 HIS E CA 1
ATOM 13034 C C . HIS E 1 248 ? 108.723 105.435 137.045 1.00 68.55 215 HIS E C 1
ATOM 13035 O O . HIS E 1 248 ? 107.697 106.105 137.203 1.00 68.55 215 HIS E O 1
ATOM 13042 N N . LEU E 1 249 ? 109.694 105.774 136.201 1.00 65.63 216 LEU E N 1
ATOM 13043 C CA . LEU E 1 249 ? 109.665 107.005 135.421 1.00 65.63 216 LEU E CA 1
ATOM 13044 C C . LEU E 1 249 ? 109.769 106.662 133.943 1.00 65.63 216 LEU E C 1
ATOM 13045 O O . LEU E 1 249 ? 110.667 105.914 133.541 1.00 65.63 216 LEU E O 1
ATOM 13050 N N . GLU E 1 250 ? 108.860 107.204 133.138 1.00 69.67 217 GLU E N 1
ATOM 13051 C CA . GLU E 1 250 ? 108.894 107.035 131.691 1.00 69.67 217 GLU E CA 1
ATOM 13052 C C . GLU E 1 250 ? 109.141 108.377 131.015 1.00 69.67 217 GLU E C 1
ATOM 13053 O O . GLU E 1 250 ? 108.431 109.351 131.286 1.00 69.67 217 GLU E O 1
ATOM 13059 N N . ARG E 1 251 ? 110.146 108.430 130.143 1.00 64.79 218 ARG E N 1
ATOM 13060 C CA . ARG E 1 251 ? 110.450 109.664 129.431 1.00 64.79 218 ARG E CA 1
ATOM 13061 C C . ARG E 1 251 ? 109.416 109.905 128.336 1.00 64.79 218 ARG E C 1
ATOM 13062 O O . ARG E 1 251 ? 109.001 108.971 127.641 1.00 64.79 218 ARG E O 1
ATOM 13070 N N . GLN E 1 252 ? 108.994 111.158 128.178 1.00 65.48 219 GLN E N 1
ATOM 13071 C CA . GLN E 1 252 ? 108.089 111.510 127.091 1.00 65.48 219 GLN E CA 1
ATOM 13072 C C . GLN E 1 252 ? 108.860 111.669 125.784 1.00 65.48 219 GLN E C 1
ATOM 13073 O O . GLN E 1 252 ? 109.989 112.169 125.774 1.00 65.48 219 GLN E O 1
ATOM 13079 N N . MET E 1 253 ? 108.250 111.244 124.674 1.00 66.84 220 MET E N 1
ATOM 13080 C CA . MET E 1 253 ? 108.957 111.191 123.399 1.00 66.84 220 MET E CA 1
ATOM 13081 C C . MET E 1 253 ? 108.523 112.250 122.391 1.00 66.84 220 MET E C 1
ATOM 13082 O O . MET E 1 253 ? 109.118 112.324 121.305 1.00 66.84 220 MET E O 1
ATOM 13087 N N . GLY E 1 254 ? 107.505 113.056 122.704 1.00 64.79 221 GLY E N 1
ATOM 13088 C CA . GLY E 1 254 ? 106.883 113.867 121.667 1.00 64.79 221 GLY E CA 1
ATOM 13089 C C . GLY E 1 254 ? 107.812 114.929 121.110 1.00 64.79 221 GLY E C 1
ATOM 13090 O O . GLY E 1 254 ? 107.847 115.177 119.897 1.00 64.79 221 GLY E O 1
ATOM 13091 N N . TYR E 1 255 ? 108.628 115.521 121.983 1.00 64.79 222 TYR E N 1
ATOM 13092 C CA . TYR E 1 255 ? 109.546 116.561 121.546 1.00 64.79 222 TYR E CA 1
ATOM 13093 C C . TYR E 1 255 ? 110.664 115.973 120.704 1.00 64.79 222 TYR E C 1
ATOM 13094 O O . TYR E 1 255 ? 111.078 116.575 119.703 1.00 64.79 222 TYR E O 1
ATOM 13103 N N . TYR E 1 256 ? 111.125 114.768 121.055 1.00 64.79 223 TYR E N 1
ATOM 13104 C CA . TYR E 1 256 ? 112.224 114.195 120.294 1.00 64.79 223 TYR E CA 1
ATOM 13105 C C . TYR E 1 256 ? 111.720 113.733 118.940 1.00 64.79 223 TYR E C 1
ATOM 13106 O O . TYR E 1 256 ? 112.425 113.877 117.936 1.00 64.79 223 TYR E O 1
ATOM 13115 N N . LEU E 1 257 ? 110.436 113.366 118.878 1.00 64.79 224 LEU E N 1
ATOM 13116 C CA . LEU E 1 257 ? 109.809 112.989 117.618 1.00 64.79 224 LEU E CA 1
ATOM 13117 C C . LEU E 1 257 ? 109.698 114.193 116.699 1.00 64.79 224 LEU E C 1
ATOM 13118 O O . LEU E 1 257 ? 110.024 114.114 115.509 1.00 64.79 224 LEU E O 1
ATOM 13123 N N . ILE E 1 258 ? 109.238 115.323 117.236 1.00 64.79 225 ILE E N 1
ATOM 13124 C CA . ILE E 1 258 ? 108.949 116.457 116.368 1.00 64.79 225 ILE E CA 1
ATOM 13125 C C . ILE E 1 258 ? 110.212 117.243 116.024 1.00 64.79 225 ILE E C 1
ATOM 13126 O O . ILE E 1 258 ? 110.218 117.987 115.035 1.00 64.79 225 ILE E O 1
ATOM 13131 N N . GLN E 1 259 ? 111.290 117.095 116.803 1.00 64.79 226 GLN E N 1
ATOM 13132 C CA . GLN E 1 259 ? 112.489 117.902 116.620 1.00 64.79 226 GLN E CA 1
ATOM 13133 C C . GLN E 1 259 ? 113.724 117.163 116.108 1.00 64.79 226 GLN E C 1
ATOM 13134 O O . GLN E 1 259 ? 114.592 117.804 115.505 1.00 64.79 226 GLN E O 1
ATOM 13140 N N . MET E 1 260 ? 113.826 115.846 116.289 1.00 64.79 227 MET E N 1
ATOM 13141 C CA . MET E 1 260 ? 114.997 115.089 115.862 1.00 64.79 227 MET E CA 1
ATOM 13142 C C . MET E 1 260 ? 114.679 114.010 114.841 1.00 64.79 227 MET E C 1
ATOM 13143 O O . MET E 1 260 ? 115.336 113.945 113.795 1.00 64.79 227 MET E O 1
ATOM 13148 N N . TYR E 1 261 ? 113.697 113.155 115.112 1.00 64.79 228 TYR E N 1
ATOM 13149 C CA . TYR E 1 261 ? 113.458 111.998 114.258 1.00 64.79 228 TYR E CA 1
ATOM 13150 C C . TYR E 1 261 ? 112.818 112.413 112.937 1.00 64.79 228 TYR E C 1
ATOM 13151 O O . TYR E 1 261 ? 113.231 111.951 111.868 1.00 64.79 228 TYR E O 1
ATOM 13160 N N . ILE E 1 262 ? 111.813 113.279 112.984 1.00 64.79 229 ILE E N 1
ATOM 13161 C CA . ILE E 1 262 ? 111.081 113.674 111.780 1.00 64.79 229 ILE E CA 1
ATOM 13162 C C . ILE E 1 262 ? 111.903 114.601 110.879 1.00 64.79 229 ILE E C 1
ATOM 13163 O O . ILE E 1 262 ? 111.894 114.394 109.654 1.00 64.79 229 ILE E O 1
ATOM 13168 N N . PRO E 1 263 ? 112.634 115.612 111.389 1.00 64.79 230 PRO E N 1
ATOM 13169 C CA . PRO E 1 263 ? 113.518 116.367 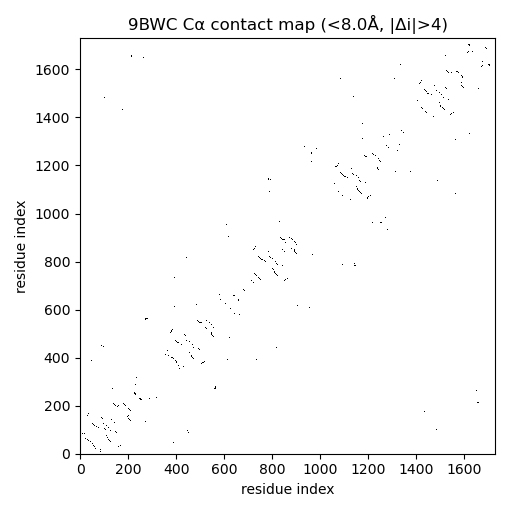110.476 1.00 64.79 230 PRO E CA 1
ATOM 13170 C C . PRO E 1 263 ? 114.607 115.531 109.820 1.00 64.79 230 PRO E C 1
ATOM 13171 O O . PRO E 1 263 ? 114.913 115.742 108.636 1.00 64.79 230 PRO E O 1
ATOM 13175 N N . SER E 1 264 ? 115.171 114.553 110.537 1.00 64.79 231 SER E N 1
ATOM 13176 C CA . SER E 1 264 ? 116.160 113.678 109.914 1.00 64.79 231 SER E CA 1
ATOM 13177 C C . SER E 1 264 ? 115.519 112.856 108.807 1.00 64.79 231 SER E C 1
ATOM 13178 O O . SER E 1 264 ? 116.130 112.625 107.754 1.00 64.79 231 SER E O 1
ATOM 13181 N N . LEU E 1 265 ? 114.264 112.449 109.008 1.00 64.79 232 LEU E N 1
ATOM 13182 C CA . LEU E 1 265 ? 113.597 111.648 107.996 1.00 64.79 232 LEU E CA 1
ATOM 13183 C C . LEU E 1 265 ? 113.274 112.501 106.781 1.00 64.79 232 LEU E C 1
ATOM 13184 O O . LEU E 1 265 ? 113.359 112.020 105.644 1.00 64.79 232 LEU E O 1
ATOM 13189 N N . LEU E 1 266 ? 112.943 113.781 106.994 1.00 64.79 233 LEU E N 1
ATOM 13190 C CA . LEU E 1 266 ? 112.691 114.636 105.842 1.00 64.79 233 LEU E CA 1
ATOM 13191 C C . LEU E 1 266 ? 113.978 114.891 105.073 1.00 64.79 233 LEU E C 1
ATOM 13192 O O . LEU E 1 266 ? 113.951 115.001 103.842 1.00 64.79 233 LEU E O 1
ATOM 13197 N N . ILE E 1 267 ? 115.118 114.943 105.769 1.00 64.79 234 ILE E N 1
ATOM 13198 C CA . ILE E 1 267 ? 116.371 115.181 105.059 1.00 64.79 234 ILE E CA 1
ATOM 13199 C C . ILE E 1 267 ? 116.749 113.941 104.256 1.00 64.79 234 ILE E C 1
ATOM 13200 O O . ILE E 1 267 ? 117.245 114.031 103.119 1.00 64.79 234 ILE E O 1
ATOM 13205 N N . VAL E 1 268 ? 116.453 112.758 104.809 1.00 64.79 235 VAL E N 1
ATOM 13206 C CA . VAL E 1 268 ? 116.713 111.529 104.070 1.00 64.79 235 VAL E CA 1
ATOM 13207 C C . VAL E 1 268 ? 115.825 111.465 102.835 1.00 64.79 235 VAL E C 1
ATOM 13208 O O . VAL E 1 268 ? 116.267 111.045 101.759 1.00 64.79 235 VAL E O 1
ATOM 13212 N N . ILE E 1 269 ? 114.560 111.882 102.967 1.00 64.79 236 ILE E N 1
ATOM 13213 C CA . ILE E 1 269 ? 113.674 111.870 101.807 1.00 64.79 236 ILE E CA 1
ATOM 13214 C C . ILE E 1 269 ? 114.169 112.862 100.760 1.00 64.79 236 ILE E C 1
ATOM 13215 O O . ILE E 1 269 ? 114.105 112.599 99.553 1.00 64.79 236 ILE E O 1
ATOM 13220 N N . LEU E 1 270 ? 114.691 114.011 101.209 1.00 64.79 237 LEU E N 1
ATOM 13221 C CA . LEU E 1 270 ? 115.195 115.009 100.271 1.00 64.79 237 LEU E CA 1
ATOM 13222 C C . LEU E 1 270 ? 116.414 114.504 99.519 1.00 64.79 237 LEU E C 1
ATOM 13223 O O . LEU E 1 270 ? 116.670 114.941 98.391 1.00 64.79 237 LEU E O 1
ATOM 13228 N N . SER E 1 271 ? 117.179 113.592 100.124 1.00 64.79 238 SER E N 1
ATOM 13229 C CA . SER E 1 271 ? 118.319 113.041 99.399 1.00 64.79 238 SER E CA 1
ATOM 13230 C C . SER E 1 271 ? 117.904 112.081 98.288 1.00 64.79 238 SER E C 1
ATOM 13231 O O . SER E 1 271 ? 118.712 111.804 97.396 1.00 64.79 238 SER E O 1
ATOM 13234 N N . TRP E 1 272 ? 116.669 111.570 98.316 1.00 64.79 239 TRP E N 1
ATOM 13235 C CA . TRP E 1 272 ? 116.200 110.659 97.275 1.00 64.79 239 TRP E CA 1
ATOM 13236 C C . TRP E 1 272 ? 115.730 111.355 96.004 1.00 64.79 239 TRP E C 1
ATOM 13237 O O . TRP E 1 272 ? 115.623 110.696 94.964 1.00 64.79 239 TRP E O 1
ATOM 13248 N N . VAL E 1 273 ? 115.446 112.659 96.053 1.00 64.79 240 VAL E N 1
ATOM 13249 C CA . VAL E 1 273 ? 114.971 113.354 94.861 1.00 64.79 240 VAL E CA 1
ATOM 13250 C C . VAL E 1 273 ? 116.058 113.569 93.820 1.00 64.79 240 VAL E C 1
ATOM 13251 O O . VAL E 1 273 ? 115.748 113.976 92.695 1.00 64.79 240 VAL E O 1
ATOM 13255 N N . SER E 1 274 ? 117.322 113.305 94.162 1.00 64.79 241 SER E N 1
ATOM 13256 C CA . SER E 1 274 ? 118.373 113.285 93.149 1.00 64.79 241 SER E CA 1
ATOM 13257 C C . SER E 1 274 ? 118.129 112.206 92.102 1.00 64.79 241 SER E C 1
ATOM 13258 O O . SER E 1 274 ? 118.489 112.385 90.933 1.00 64.79 241 SER E O 1
ATOM 13261 N N . PHE E 1 275 ? 117.515 111.086 92.496 1.00 64.79 242 PHE E N 1
ATOM 13262 C CA . PHE E 1 275 ? 117.305 109.983 91.567 1.00 64.79 242 PHE E CA 1
ATOM 13263 C C . PHE E 1 275 ? 116.282 110.309 90.486 1.00 64.79 242 PHE E C 1
ATOM 13264 O O . PHE E 1 275 ? 116.245 109.621 89.461 1.00 64.79 242 PHE E O 1
ATOM 13272 N N . TRP E 1 276 ? 115.458 111.335 90.687 1.00 64.79 243 TRP E N 1
ATOM 13273 C CA . TRP E 1 276 ? 114.498 111.777 89.686 1.00 64.79 243 TRP E CA 1
ATOM 13274 C C . TRP E 1 276 ? 114.979 112.987 88.898 1.00 64.79 243 TRP E C 1
ATOM 13275 O O . TRP E 1 276 ? 114.265 113.452 88.004 1.00 64.79 243 TRP E O 1
ATOM 13286 N N . ILE E 1 277 ? 116.156 113.504 89.204 1.00 64.79 244 ILE E N 1
ATOM 13287 C CA . ILE E 1 277 ? 116.746 114.607 88.458 1.00 64.79 244 ILE E CA 1
ATOM 13288 C C . ILE E 1 277 ? 117.595 114.032 87.333 1.00 64.79 244 ILE E C 1
ATOM 13289 O O . ILE E 1 277 ? 118.201 112.964 87.467 1.00 64.79 244 ILE E O 1
ATOM 13294 N N . ASN E 1 278 ? 117.617 114.739 86.204 1.00 77.98 245 ASN E N 1
ATOM 13295 C CA . ASN E 1 278 ? 118.305 114.266 85.012 1.00 77.98 245 ASN E CA 1
ATOM 13296 C C . ASN E 1 278 ? 119.796 114.122 85.300 1.00 77.98 245 ASN E C 1
ATOM 13297 O O . ASN E 1 278 ? 120.410 114.988 85.930 1.00 77.98 245 ASN E O 1
ATOM 13302 N N . MET E 1 279 ? 120.380 113.014 84.838 1.00 79.77 246 MET E N 1
ATOM 13303 C CA . MET E 1 279 ? 121.752 112.671 85.198 1.00 79.77 246 MET E CA 1
ATOM 13304 C C . MET E 1 279 ? 122.782 113.580 84.541 1.00 79.77 246 MET E C 1
ATOM 13305 O O . MET E 1 279 ? 123.951 113.548 84.939 1.00 79.77 246 MET E O 1
ATOM 13310 N N . ASP E 1 280 ? 122.382 114.385 83.557 1.00 79.80 247 ASP E N 1
ATOM 13311 C CA . ASP E 1 280 ? 123.300 115.335 82.943 1.00 79.80 247 ASP E CA 1
ATOM 13312 C C . ASP E 1 280 ? 123.521 116.579 83.799 1.00 79.80 247 ASP E C 1
ATOM 13313 O O . ASP E 1 280 ? 124.534 117.261 83.614 1.00 79.80 247 ASP E O 1
ATOM 13318 N N . ALA E 1 281 ? 122.609 116.895 84.724 1.00 70.49 248 ALA E N 1
ATOM 13319 C CA . ALA E 1 281 ? 122.746 118.099 85.549 1.00 70.49 248 ALA E CA 1
ATOM 13320 C C . ALA E 1 281 ? 123.582 117.740 86.775 1.00 70.49 248 ALA E C 1
ATOM 13321 O O . ALA E 1 281 ? 123.090 117.568 87.900 1.00 70.49 248 ALA E O 1
ATOM 13323 N N . ALA E 1 282 ? 124.891 117.662 86.543 1.00 64.79 249 ALA E N 1
ATOM 13324 C CA . ALA E 1 282 ? 125.862 117.357 87.584 1.00 64.79 249 ALA E CA 1
ATOM 13325 C C . ALA E 1 282 ? 126.006 118.433 88.658 1.00 64.79 249 ALA E C 1
ATOM 13326 O O . ALA E 1 282 ? 126.096 118.073 89.838 1.00 64.79 249 ALA E O 1
ATOM 13328 N N . PRO E 1 283 ? 126.016 119.739 88.341 1.00 64.79 250 PRO E N 1
ATOM 13329 C CA . PRO E 1 283 ? 126.025 120.719 89.440 1.00 64.79 250 PRO E CA 1
ATOM 13330 C C . PRO E 1 283 ? 124.791 120.649 90.315 1.00 64.79 250 PRO E C 1
ATOM 13331 O O . PRO E 1 283 ? 124.915 120.747 91.543 1.00 64.79 250 PRO E O 1
ATOM 13335 N N . ALA E 1 284 ? 123.657 120.243 89.747 1.00 64.79 251 ALA E N 1
ATOM 13336 C CA . ALA E 1 284 ? 122.426 120.130 90.517 1.00 64.79 251 ALA E CA 1
ATOM 13337 C C . ALA E 1 284 ? 122.450 118.904 91.413 1.00 64.79 251 ALA E C 1
ATOM 13338 O O . ALA E 1 284 ? 122.167 119.009 92.613 1.00 64.79 251 ALA E O 1
ATOM 13340 N N . ARG E 1 285 ? 122.912 117.767 90.896 1.00 64.79 252 ARG E N 1
ATOM 13341 C CA . ARG E 1 285 ? 122.818 116.563 91.709 1.00 64.79 252 ARG E CA 1
ATOM 13342 C C . ARG E 1 285 ? 123.964 116.493 92.711 1.00 64.79 252 ARG E C 1
ATOM 13343 O O . ARG E 1 285 ? 123.753 116.063 93.853 1.00 64.79 252 ARG E O 1
ATOM 13351 N N . VAL E 1 286 ? 125.131 117.041 92.365 1.00 64.79 253 VAL E N 1
ATOM 13352 C CA . VAL E 1 286 ? 126.242 117.062 93.306 1.00 64.79 253 VAL E CA 1
ATOM 13353 C C . VAL E 1 286 ? 125.970 118.072 94.413 1.00 64.79 253 VAL E C 1
ATOM 13354 O O . VAL E 1 286 ? 126.212 117.792 95.597 1.00 64.79 253 VAL E O 1
ATOM 13358 N N . ALA E 1 287 ? 125.449 119.257 94.063 1.00 64.79 254 ALA E N 1
ATOM 13359 C CA . ALA E 1 287 ? 125.198 120.253 95.091 1.00 64.79 254 ALA E CA 1
ATOM 13360 C C . ALA E 1 287 ? 124.050 119.830 95.996 1.00 64.79 254 ALA E C 1
ATOM 13361 O O . ALA E 1 287 ? 124.109 120.048 97.210 1.00 64.79 254 ALA E O 1
ATOM 13363 N N . LEU E 1 288 ? 123.024 119.167 95.444 1.00 64.79 255 LEU E N 1
ATOM 13364 C CA . LEU E 1 288 ? 121.962 118.645 96.299 1.00 64.79 255 LEU E CA 1
ATOM 13365 C C . LEU E 1 288 ? 122.467 117.538 97.220 1.00 64.79 255 LEU E C 1
ATOM 13366 O O . LEU E 1 288 ? 122.115 117.511 98.407 1.00 64.79 255 LEU E O 1
ATOM 13371 N N . GLY E 1 289 ? 123.381 116.692 96.735 1.00 64.79 256 GLY E N 1
ATOM 13372 C CA . GLY E 1 289 ? 123.891 115.618 97.575 1.00 64.79 256 GLY E CA 1
ATOM 13373 C C . GLY E 1 289 ? 124.753 116.133 98.711 1.00 64.79 256 GLY E C 1
ATOM 13374 O O . GLY E 1 289 ? 124.575 115.745 99.877 1.00 64.79 256 GLY E O 1
ATOM 13375 N N . ILE E 1 290 ? 125.615 117.104 98.417 1.00 64.79 257 ILE E N 1
ATOM 13376 C CA . ILE E 1 290 ? 126.516 117.529 99.474 1.00 64.79 257 ILE E CA 1
ATOM 13377 C C . ILE E 1 290 ? 125.803 118.506 100.396 1.00 64.79 257 ILE E C 1
ATOM 13378 O O . ILE E 1 290 ? 126.110 118.562 101.594 1.00 64.79 257 ILE E O 1
ATOM 13383 N N . THR E 1 291 ? 124.820 119.268 99.899 1.00 64.79 258 THR E N 1
ATOM 13384 C CA . THR E 1 291 ? 124.106 120.123 100.828 1.00 64.79 258 THR E CA 1
ATOM 13385 C C . THR E 1 291 ? 123.185 119.291 101.710 1.00 64.79 258 THR E C 1
ATOM 13386 O O . THR E 1 291 ? 122.910 119.678 102.849 1.00 64.79 258 THR E O 1
ATOM 13390 N N . THR E 1 292 ? 122.723 118.129 101.222 1.00 64.79 259 THR E N 1
ATOM 13391 C CA . THR E 1 292 ? 121.946 117.245 102.082 1.00 64.79 259 THR E CA 1
ATOM 13392 C C . THR E 1 292 ? 122.817 116.637 103.175 1.00 64.79 259 THR E C 1
ATOM 13393 O O . THR E 1 292 ? 122.386 116.510 104.329 1.00 64.79 259 THR E O 1
ATOM 13397 N N . VAL E 1 293 ? 124.082 116.351 102.848 1.00 64.79 260 VAL E N 1
ATOM 13398 C CA . VAL E 1 293 ? 125.013 115.869 103.870 1.00 64.79 260 VAL E CA 1
ATOM 13399 C C . VAL E 1 293 ? 125.319 116.964 104.889 1.00 64.79 260 VAL E C 1
ATOM 13400 O O . VAL E 1 293 ? 125.362 116.714 106.104 1.00 64.79 260 VAL E O 1
ATOM 13404 N N . LEU E 1 294 ? 125.470 118.204 104.421 1.00 64.79 261 LEU E N 1
ATOM 13405 C CA . LEU E 1 294 ? 125.715 119.310 105.339 1.00 64.79 261 LEU E CA 1
ATOM 13406 C C . LEU E 1 294 ? 124.506 119.586 106.225 1.00 64.79 261 LEU E C 1
ATOM 13407 O O . LEU E 1 294 ? 124.661 119.917 107.405 1.00 64.79 261 LEU E O 1
ATOM 13412 N N . THR E 1 295 ? 123.296 119.479 105.673 1.00 64.79 262 THR E N 1
ATOM 13413 C CA . THR E 1 295 ? 122.099 119.659 106.488 1.00 64.79 262 THR E CA 1
ATOM 13414 C C . THR E 1 295 ? 121.990 118.565 107.539 1.00 64.79 262 THR E C 1
ATOM 13415 O O . THR E 1 295 ? 121.622 118.829 108.692 1.00 64.79 262 THR E O 1
ATOM 13419 N N . MET E 1 296 ? 122.356 117.334 107.169 1.00 64.79 263 MET E N 1
ATOM 13420 C CA . MET E 1 296 ? 122.360 116.235 108.126 1.00 64.79 263 MET E CA 1
ATOM 13421 C C . MET E 1 296 ? 123.359 116.508 109.248 1.00 64.79 263 MET E C 1
ATOM 13422 O O . MET E 1 296 ? 123.083 116.238 110.428 1.00 64.79 263 MET E O 1
ATOM 13427 N N . THR E 1 297 ? 124.471 117.167 108.908 1.00 64.79 264 THR E N 1
ATOM 13428 C CA . THR E 1 297 ? 125.525 117.434 109.880 1.00 64.79 264 THR E CA 1
ATOM 13429 C C . THR E 1 297 ? 125.139 118.574 110.818 1.00 64.79 264 THR E C 1
ATOM 13430 O O . THR E 1 297 ? 125.394 118.493 112.024 1.00 64.79 264 THR E O 1
ATOM 13434 N N . THR E 1 298 ? 124.527 119.638 110.292 1.00 64.79 265 THR E N 1
ATOM 13435 C CA . THR E 1 298 ? 124.069 120.717 111.166 1.00 64.79 265 THR E CA 1
ATOM 13436 C C . THR E 1 298 ? 122.893 120.273 112.029 1.00 64.79 265 THR E C 1
ATOM 13437 O O . THR E 1 298 ? 122.765 120.728 113.167 1.00 64.79 265 THR E O 1
ATOM 13441 N N . GLN E 1 299 ? 122.101 119.308 111.554 1.00 64.79 266 GLN E N 1
ATOM 13442 C CA . GLN E 1 299 ? 121.021 118.743 112.361 1.00 64.79 266 GLN E CA 1
ATOM 13443 C C . GLN E 1 299 ? 121.586 117.945 113.531 1.00 64.79 266 GLN E C 1
ATOM 13444 O O . GLN E 1 299 ? 121.165 118.128 114.689 1.00 64.79 266 GLN E O 1
ATOM 13450 N N . SER E 1 300 ? 122.652 117.184 113.276 1.00 64.79 267 SER E N 1
ATOM 13451 C CA . SER E 1 300 ? 123.246 116.401 114.352 1.00 64.79 267 SER E CA 1
ATOM 13452 C C . SER E 1 300 ? 123.968 117.326 115.319 1.00 64.79 267 SER E C 1
ATOM 13453 O O . SER E 1 300 ? 123.822 117.190 116.539 1.00 64.79 267 SER E O 1
ATOM 13456 N N . SER E 1 301 ? 124.761 118.262 114.805 1.00 67.08 268 SER E N 1
ATOM 13457 C CA . SER E 1 301 ? 125.565 119.074 115.704 1.00 67.08 268 SER E CA 1
ATOM 13458 C C . SER E 1 301 ? 124.683 120.043 116.488 1.00 67.08 268 SER E C 1
ATOM 13459 O O . SER E 1 301 ? 125.039 120.430 117.606 1.00 67.08 268 SER E O 1
ATOM 13462 N N . GLY E 1 302 ? 123.556 120.489 115.917 1.00 70.56 269 GLY E N 1
ATOM 13463 C CA . GLY E 1 302 ? 122.651 121.322 116.686 1.00 70.56 269 GLY E CA 1
ATOM 13464 C C . GLY E 1 302 ? 121.850 120.559 117.718 1.00 70.56 269 GLY E C 1
ATOM 13465 O O . GLY E 1 302 ? 121.369 121.163 118.684 1.00 70.56 269 GLY E O 1
ATOM 13466 N N . SER E 1 303 ? 121.697 119.243 117.540 1.00 73.80 270 SER E N 1
ATOM 13467 C CA . SER E 1 303 ? 120.950 118.457 118.517 1.00 73.80 270 SER E CA 1
ATOM 13468 C C . SER E 1 303 ? 121.829 118.047 119.691 1.00 73.80 270 SER E C 1
ATOM 13469 O O . SER E 1 303 ? 121.319 117.533 120.691 1.00 73.80 270 SER E O 1
ATOM 13472 N N . ARG E 1 304 ? 123.135 118.285 119.558 1.00 78.78 271 ARG E N 1
ATOM 13473 C CA . ARG E 1 304 ? 124.242 117.909 120.425 1.00 78.78 271 ARG E CA 1
ATOM 13474 C C . ARG E 1 304 ? 124.354 118.731 121.712 1.00 78.78 271 ARG E C 1
ATOM 13475 O O . ARG E 1 304 ? 125.032 118.290 122.647 1.00 78.78 271 ARG E O 1
ATOM 13483 N N . ALA E 1 305 ? 123.659 119.864 121.821 1.00 82.98 272 ALA E N 1
ATOM 13484 C CA . ALA E 1 305 ? 123.597 120.624 123.069 1.00 82.98 272 ALA E CA 1
ATOM 13485 C C . ALA E 1 305 ? 122.463 120.234 124.013 1.00 82.98 272 ALA E C 1
ATOM 13486 O O . ALA E 1 305 ? 122.543 120.548 125.207 1.00 82.98 272 ALA E O 1
ATOM 13488 N N . SER E 1 306 ? 121.421 119.556 123.537 1.00 80.82 273 SER E N 1
ATOM 13489 C CA . SER E 1 306 ? 120.305 119.187 124.402 1.00 80.82 273 SER E CA 1
ATOM 13490 C C . SER E 1 306 ? 120.220 117.694 124.704 1.00 80.82 273 SER E C 1
ATOM 13491 O O . SER E 1 306 ? 119.146 117.208 125.074 1.00 80.82 273 SER E O 1
ATOM 13494 N N . LEU E 1 307 ? 121.311 116.952 124.562 1.00 76.23 274 LEU E N 1
ATOM 13495 C CA . LEU E 1 307 ? 121.280 115.535 124.892 1.00 76.23 274 LEU E CA 1
ATOM 13496 C C . LEU E 1 307 ? 122.143 115.231 126.115 1.00 76.23 274 LEU E C 1
ATOM 13497 O O . LEU E 1 307 ? 123.067 115.984 126.439 1.00 76.23 274 LEU E O 1
ATOM 13502 N N . PRO E 1 308 ? 121.852 114.140 126.829 1.00 73.00 275 PRO E N 1
ATOM 13503 C CA . PRO E 1 308 ? 122.670 113.770 127.992 1.00 73.00 275 PRO E CA 1
ATOM 13504 C C . PRO E 1 308 ? 124.095 113.407 127.597 1.00 73.00 275 PRO E C 1
ATOM 13505 O O . PRO E 1 308 ? 124.329 112.739 126.587 1.00 73.00 275 PRO E O 1
ATOM 13509 N N . LYS E 1 309 ? 125.048 113.856 128.408 1.00 73.89 276 LYS E N 1
ATOM 13510 C CA . LYS E 1 309 ? 126.470 113.662 128.126 1.00 73.89 276 LYS E CA 1
ATOM 13511 C C . LYS E 1 309 ? 126.885 112.334 128.749 1.00 73.89 276 LYS E C 1
ATOM 13512 O O . LYS E 1 309 ? 127.252 112.257 129.922 1.00 73.89 276 LYS E O 1
ATOM 13518 N N . VAL E 1 310 ? 126.823 111.272 127.949 1.00 64.79 277 VAL E N 1
ATOM 13519 C CA . VAL E 1 310 ? 127.363 109.967 128.310 1.00 64.79 277 VAL E CA 1
ATOM 13520 C C . VAL E 1 310 ? 128.404 109.564 127.272 1.00 64.79 277 VAL E C 1
ATOM 13521 O O . VAL E 1 310 ? 128.570 110.212 126.241 1.00 64.79 277 VAL E O 1
ATOM 13525 N N . SER E 1 311 ? 129.112 108.470 127.565 1.00 64.79 278 SER E N 1
ATOM 13526 C CA . SER E 1 311 ? 130.209 108.008 126.726 1.00 64.79 278 SER E CA 1
ATOM 13527 C C . SER E 1 311 ? 129.876 106.777 125.896 1.00 64.79 278 SER E C 1
ATOM 13528 O O . SER E 1 311 ? 130.706 106.368 125.077 1.00 64.79 278 SER E O 1
ATOM 13531 N N . TYR E 1 312 ? 128.721 106.154 126.104 1.00 64.79 279 TYR E N 1
ATOM 13532 C CA . TYR E 1 312 ? 128.322 105.000 125.315 1.00 64.79 279 TYR E CA 1
ATOM 13533 C C . TYR E 1 312 ? 127.283 105.411 124.269 1.00 64.79 279 TYR E C 1
ATOM 13534 O O . TYR E 1 312 ? 126.827 106.556 124.221 1.00 64.79 279 TYR E O 1
ATOM 13543 N N . VAL E 1 313 ? 126.895 104.456 123.425 1.00 64.79 280 VAL E N 1
ATOM 13544 C CA . VAL E 1 313 ? 126.015 104.725 122.290 1.00 64.79 280 VAL E CA 1
ATOM 13545 C C . VAL E 1 313 ? 124.555 104.680 122.721 1.00 64.79 280 VAL E C 1
ATOM 13546 O O . VAL E 1 313 ? 124.126 103.727 123.383 1.00 64.79 280 VAL E O 1
ATOM 13550 N N . LYS E 1 314 ? 123.789 105.705 122.353 1.00 64.79 281 LYS E N 1
ATOM 13551 C CA . LYS E 1 314 ? 122.355 105.707 122.603 1.00 64.79 281 LYS E CA 1
ATOM 13552 C C . LYS E 1 314 ? 121.576 105.386 121.323 1.00 64.79 281 LYS E C 1
ATOM 13553 O O . LYS E 1 314 ? 122.114 105.384 120.204 1.00 64.79 281 LYS E O 1
ATOM 13559 N N . ALA E 1 315 ? 120.272 105.132 121.499 1.00 64.79 282 ALA E N 1
ATOM 13560 C CA . ALA E 1 315 ? 119.449 104.771 120.350 1.00 64.79 282 ALA E CA 1
ATOM 13561 C C . ALA E 1 315 ? 119.296 105.938 119.386 1.00 64.79 282 ALA E C 1
ATOM 13562 O O . ALA E 1 315 ? 119.220 105.735 118.161 1.00 64.79 282 ALA E O 1
ATOM 13564 N N . ILE E 1 316 ? 119.312 107.168 119.907 1.00 64.79 283 ILE E N 1
ATOM 13565 C CA . ILE E 1 316 ? 119.234 108.294 118.993 1.00 64.79 283 ILE E CA 1
ATOM 13566 C C . ILE E 1 316 ? 120.539 108.406 118.229 1.00 64.79 283 ILE E C 1
ATOM 13567 O O . ILE E 1 316 ? 120.556 108.862 117.077 1.00 64.79 283 ILE E O 1
ATOM 13572 N N . ASP E 1 317 ? 121.647 107.944 118.825 1.00 64.79 284 ASP E N 1
ATOM 13573 C CA . ASP E 1 317 ? 122.897 108.013 118.091 1.00 64.79 284 ASP E CA 1
ATOM 13574 C C . ASP E 1 317 ? 122.895 106.991 116.968 1.00 64.79 284 ASP E C 1
ATOM 13575 O O . ASP E 1 317 ? 123.417 107.264 115.878 1.00 64.79 284 ASP E O 1
ATOM 13580 N N . ILE E 1 318 ? 122.250 105.836 117.200 1.00 64.79 285 ILE E N 1
ATOM 13581 C CA . ILE E 1 318 ? 122.132 104.843 116.133 1.00 64.79 285 ILE E CA 1
ATOM 13582 C C . ILE E 1 318 ? 121.312 105.406 114.980 1.00 64.79 285 ILE E C 1
ATOM 13583 O O . ILE E 1 318 ? 121.673 105.268 113.800 1.00 64.79 285 ILE E O 1
ATOM 13588 N N . TRP E 1 319 ? 120.208 106.083 115.317 1.00 64.79 286 TRP E N 1
ATOM 13589 C CA . TRP E 1 319 ? 119.332 106.650 114.295 1.00 64.79 286 TRP E CA 1
ATOM 13590 C C . TRP E 1 319 ? 120.040 107.729 113.489 1.00 64.79 286 TRP E C 1
ATOM 13591 O O . TRP E 1 319 ? 119.944 107.770 112.253 1.00 64.79 286 TRP E O 1
ATOM 13602 N N . MET E 1 320 ? 120.809 108.576 114.178 1.00 64.79 287 MET E N 1
ATOM 13603 C CA . MET E 1 320 ? 121.476 109.690 113.526 1.00 64.79 287 MET E CA 1
ATOM 13604 C C . MET E 1 320 ? 122.632 109.206 112.656 1.00 64.79 287 MET E C 1
ATOM 13605 O O . MET E 1 320 ? 122.847 109.732 111.552 1.00 64.79 287 MET E O 1
ATOM 13610 N N . ALA E 1 321 ? 123.250 108.081 113.042 1.00 64.79 288 ALA E N 1
ATOM 13611 C CA . ALA E 1 321 ? 124.321 107.503 112.237 1.00 64.79 288 ALA E CA 1
ATOM 13612 C C . ALA E 1 321 ? 123.777 106.814 110.996 1.00 64.79 288 ALA E C 1
ATOM 13613 O O . ALA E 1 321 ? 124.380 106.898 109.917 1.00 64.79 288 ALA E O 1
ATOM 13615 N N . VAL E 1 322 ? 122.625 106.150 111.110 1.00 64.79 289 VAL E N 1
ATOM 13616 C CA . VAL E 1 322 ? 122.096 105.479 109.930 1.00 64.79 289 VAL E CA 1
ATOM 13617 C C . VAL E 1 322 ? 121.560 106.505 108.935 1.00 64.79 289 VAL E C 1
ATOM 13618 O O . VAL E 1 322 ? 121.731 106.352 107.715 1.00 64.79 289 VAL E O 1
ATOM 13622 N N . CYS E 1 323 ? 120.935 107.583 109.428 1.00 64.79 290 CYS E N 1
ATOM 13623 C CA . CYS E 1 323 ? 120.492 108.618 108.496 1.00 64.79 290 CYS E CA 1
ATOM 13624 C C . CYS E 1 323 ? 121.672 109.305 107.807 1.00 64.79 290 CYS E C 1
ATOM 13625 O O . CYS E 1 323 ? 121.589 109.643 106.609 1.00 64.79 290 CYS E O 1
ATOM 13628 N N . LEU E 1 324 ? 122.813 109.421 108.503 1.00 64.79 291 LEU E N 1
ATOM 13629 C CA . LEU E 1 324 ? 123.983 109.966 107.825 1.00 64.79 291 LEU E CA 1
ATOM 13630 C C . LEU E 1 324 ? 124.549 108.986 106.803 1.00 64.79 291 LEU E C 1
ATOM 13631 O O . LEU E 1 324 ? 125.010 109.409 105.735 1.00 64.79 291 LEU E O 1
ATOM 13636 N N . LEU E 1 325 ? 124.476 107.677 107.079 1.00 64.79 292 LEU E N 1
ATOM 13637 C CA . LEU E 1 325 ? 124.968 106.716 106.095 1.00 64.79 292 LEU E CA 1
ATOM 13638 C C . LEU E 1 325 ? 124.068 106.679 104.866 1.00 64.79 292 LEU E C 1
ATOM 13639 O O . LEU E 1 325 ? 124.548 106.457 103.747 1.00 64.79 292 LEU E O 1
ATOM 13644 N N . PHE E 1 326 ? 122.797 107.042 105.039 1.00 64.79 293 PHE E N 1
ATOM 13645 C CA . PHE E 1 326 ? 121.862 107.047 103.919 1.00 64.79 293 PHE E CA 1
ATOM 13646 C C . PHE E 1 326 ? 122.110 108.245 103.016 1.00 64.79 293 PHE E C 1
ATOM 13647 O O . PHE E 1 326 ? 122.163 108.105 101.781 1.00 64.79 293 PHE E O 1
ATOM 13655 N N . VAL E 1 327 ? 122.338 109.419 103.610 1.00 64.79 294 VAL E N 1
ATOM 13656 C CA . VAL E 1 327 ? 122.623 110.553 102.738 1.00 64.79 294 VAL E CA 1
ATOM 13657 C C . VAL E 1 327 ? 124.038 110.484 102.167 1.00 64.79 294 VAL E C 1
ATOM 13658 O O . VAL E 1 327 ? 124.299 111.087 101.118 1.00 64.79 294 VAL E O 1
ATOM 13662 N N . PHE E 1 328 ? 124.963 109.772 102.822 1.00 64.79 295 PHE E N 1
ATOM 13663 C CA . PHE E 1 328 ? 126.285 109.549 102.239 1.00 64.79 295 PHE E CA 1
ATOM 13664 C C . PHE E 1 328 ? 126.205 108.600 101.039 1.00 64.79 295 PHE E C 1
ATOM 13665 O O . PHE E 1 328 ? 126.860 108.815 99.999 1.00 64.79 295 PHE E O 1
ATOM 13673 N N . SER E 1 329 ? 125.327 107.595 101.128 1.00 64.79 296 SER E N 1
ATOM 13674 C CA . SER E 1 329 ? 125.227 106.613 100.058 1.00 64.79 296 SER E CA 1
ATOM 13675 C C . SER E 1 329 ? 124.478 107.164 98.857 1.00 64.79 296 SER E C 1
ATOM 13676 O O . SER E 1 329 ? 124.757 106.760 97.720 1.00 64.79 296 SER E O 1
ATOM 13679 N N . ALA E 1 330 ? 123.567 108.121 99.071 1.00 64.79 297 ALA E N 1
ATOM 13680 C CA . ALA E 1 330 ? 122.883 108.673 97.906 1.00 64.79 297 ALA E CA 1
ATOM 13681 C C . ALA E 1 330 ? 123.830 109.509 97.051 1.00 64.79 297 ALA E C 1
ATOM 13682 O O . ALA E 1 330 ? 123.647 109.593 95.831 1.00 64.79 297 ALA E O 1
ATOM 13684 N N . LEU E 1 331 ? 124.843 110.131 97.663 1.00 64.79 298 LEU E N 1
ATOM 13685 C CA . LEU E 1 331 ? 125.838 110.882 96.900 1.00 64.79 298 LEU E CA 1
ATOM 13686 C C . LEU E 1 331 ? 126.864 109.964 96.242 1.00 64.79 298 LEU E C 1
ATOM 13687 O O . LEU E 1 331 ? 127.308 110.229 95.108 1.00 64.79 298 LEU E O 1
ATOM 13692 N N . LEU E 1 332 ? 127.193 108.838 96.893 1.00 64.79 299 LEU E N 1
ATOM 13693 C CA . LEU E 1 332 ? 128.037 107.865 96.198 1.00 64.79 299 LEU E CA 1
ATOM 13694 C C . LEU E 1 332 ? 127.324 107.244 95.001 1.00 64.79 299 LEU E C 1
ATOM 13695 O O . LEU E 1 332 ? 127.977 106.905 93.996 1.00 64.79 299 LEU E O 1
ATOM 13700 N N . GLU E 1 333 ? 125.992 107.142 95.054 1.00 64.79 300 GLU E N 1
ATOM 13701 C CA . GLU E 1 333 ? 125.291 106.579 93.907 1.00 64.79 300 GLU E CA 1
ATOM 13702 C C . GLU E 1 333 ? 125.428 107.495 92.698 1.00 64.79 300 GLU E C 1
ATOM 13703 O O . GLU E 1 333 ? 125.604 107.020 91.567 1.00 64.79 300 GLU E O 1
ATOM 13709 N N . TYR E 1 334 ? 125.366 108.815 92.911 1.00 64.79 301 TYR E N 1
ATOM 13710 C CA . TYR E 1 334 ? 125.508 109.698 91.762 1.00 64.79 301 TYR E CA 1
ATOM 13711 C C . TYR E 1 334 ? 126.946 109.716 91.276 1.00 64.79 301 TYR E C 1
ATOM 13712 O O . TYR E 1 334 ? 127.188 109.912 90.084 1.00 64.79 301 TYR E O 1
ATOM 13721 N N . ALA E 1 335 ? 127.915 109.553 92.183 1.00 64.79 302 ALA E N 1
ATOM 13722 C CA . ALA E 1 335 ? 129.303 109.477 91.732 1.00 64.79 302 ALA E CA 1
ATOM 13723 C C . ALA E 1 335 ? 129.527 108.278 90.813 1.00 64.79 302 ALA E C 1
ATOM 13724 O O . ALA E 1 335 ? 130.184 108.403 89.766 1.00 64.79 302 ALA E O 1
ATOM 13726 N N . ALA E 1 336 ? 128.813 107.180 91.076 1.00 64.79 303 ALA E N 1
ATOM 13727 C CA . ALA E 1 336 ? 128.878 106.016 90.191 1.00 64.79 303 ALA E CA 1
ATOM 13728 C C . ALA E 1 336 ? 128.113 106.235 88.888 1.00 64.79 303 ALA E C 1
ATOM 13729 O O . ALA E 1 336 ? 128.589 105.842 87.814 1.00 64.79 303 ALA E O 1
ATOM 13731 N N . VAL E 1 337 ? 126.958 106.899 88.949 1.00 66.81 304 VAL E N 1
ATOM 13732 C CA . VAL E 1 337 ? 126.191 107.168 87.732 1.00 66.81 304 VAL E CA 1
ATOM 13733 C C . VAL E 1 337 ? 126.961 108.118 86.817 1.00 66.81 304 VAL E C 1
ATOM 13734 O O . VAL E 1 337 ? 127.079 107.879 85.605 1.00 66.81 304 VAL E O 1
ATOM 13738 N N . ASN E 1 338 ? 127.545 109.172 87.390 1.00 69.39 305 ASN E N 1
ATOM 13739 C CA . ASN E 1 338 ? 128.289 110.151 86.610 1.00 69.39 305 ASN E CA 1
ATOM 13740 C C . ASN E 1 338 ? 129.547 109.531 86.026 1.00 69.39 305 ASN E C 1
ATOM 13741 O O . ASN E 1 338 ? 129.962 109.911 84.926 1.00 69.39 305 ASN E O 1
ATOM 13746 N N . PHE E 1 339 ? 130.173 108.579 86.728 1.00 70.19 306 PHE E N 1
ATOM 13747 C CA . PHE E 1 339 ? 131.409 108.036 86.181 1.00 70.19 306 PHE E CA 1
ATOM 13748 C C . PHE E 1 339 ? 131.101 107.025 85.082 1.00 70.19 306 PHE E C 1
ATOM 13749 O O . PHE E 1 339 ? 131.756 107.029 84.033 1.00 70.19 306 PHE E O 1
ATOM 13757 N N . VAL E 1 340 ? 130.117 106.148 85.305 1.00 74.77 307 VAL E N 1
ATOM 13758 C CA . VAL E 1 340 ? 129.762 105.140 84.308 1.00 74.77 307 VAL E CA 1
ATOM 13759 C C . VAL E 1 340 ? 129.197 105.786 83.041 1.00 74.77 307 VAL E C 1
ATOM 13760 O O . VAL E 1 340 ? 129.431 105.293 81.930 1.00 74.77 307 VAL E O 1
ATOM 13764 N N . SER E 1 341 ? 128.491 106.916 83.171 1.00 80.19 308 SER E N 1
ATOM 13765 C CA . SER E 1 341 ? 127.796 107.494 82.020 1.00 80.19 308 SER E CA 1
ATOM 13766 C C . SER E 1 341 ? 128.743 108.071 80.967 1.00 80.19 308 SER E C 1
ATOM 13767 O O . SER E 1 341 ? 128.370 108.152 79.790 1.00 80.19 308 SER E O 1
ATOM 13770 N N . ARG E 1 342 ? 129.955 108.472 81.346 1.00 81.53 309 ARG E N 1
ATOM 13771 C CA . ARG E 1 342 ? 130.943 109.002 80.400 1.00 81.53 309 ARG E CA 1
ATOM 13772 C C . ARG E 1 342 ? 132.090 108.005 80.255 1.00 81.53 309 ARG E C 1
ATOM 13773 O O . ARG E 1 342 ? 132.987 107.942 81.101 1.00 81.53 309 ARG E O 1
ATOM 13781 N N . GLN E 1 343 ? 132.056 107.218 79.176 1.00 90.22 310 GLN E N 1
ATOM 13782 C CA . GLN E 1 343 ? 133.144 106.308 78.830 1.00 90.22 310 GLN E CA 1
ATOM 13783 C C . GLN E 1 343 ? 133.512 106.406 77.352 1.00 90.22 310 GLN E C 1
ATOM 13784 O O . GLN E 1 343 ? 133.947 105.420 76.750 1.00 90.22 310 GLN E O 1
ATOM 13790 N N . HIS E 1 344 ? 133.345 107.582 76.754 1.00 95.69 311 HIS E N 1
ATOM 13791 C CA . HIS E 1 344 ? 133.546 107.742 75.317 1.00 95.69 311 HIS E CA 1
ATOM 13792 C C . HIS E 1 344 ? 134.005 109.156 74.982 1.00 95.69 311 HIS E C 1
ATOM 13793 O O . HIS E 1 344 ? 133.433 110.136 75.462 1.00 95.69 311 HIS E O 1
ATOM 13800 N N . LYS E 1 419 ? 126.329 103.794 74.031 1.00 98.30 386 LYS E N 1
ATOM 13801 C CA . LYS E 1 419 ? 124.867 103.575 74.217 1.00 98.30 386 LYS E CA 1
ATOM 13802 C C . LYS E 1 419 ? 124.657 102.499 75.280 1.00 98.30 386 LYS E C 1
ATOM 13803 O O . LYS E 1 419 ? 123.721 102.642 76.081 1.00 98.30 386 LYS E O 1
ATOM 13809 N N . VAL E 1 420 ? 125.486 101.460 75.283 1.00 96.38 387 VAL E N 1
ATOM 13810 C CA . VAL E 1 420 ? 125.390 100.481 76.361 1.00 96.38 387 VAL E CA 1
ATOM 13811 C C . VAL E 1 420 ? 125.718 101.123 77.706 1.00 96.38 387 VAL E C 1
ATOM 13812 O O . VAL E 1 420 ? 125.160 100.739 78.743 1.00 96.38 387 VAL E O 1
ATOM 13816 N N . PHE E 1 421 ? 126.581 102.138 77.707 1.00 93.31 388 PHE E N 1
ATOM 13817 C CA . PHE E 1 421 ? 126.982 102.813 78.937 1.00 93.31 388 PHE E CA 1
ATOM 13818 C C . PHE E 1 421 ? 125.934 103.801 79.439 1.00 93.31 388 PHE E C 1
ATOM 13819 O O . PHE E 1 421 ? 125.843 104.038 80.649 1.00 93.31 388 PHE E O 1
ATOM 13827 N N . ILE E 1 422 ? 125.146 104.386 78.535 1.00 92.53 389 ILE E N 1
ATOM 13828 C CA . ILE E 1 422 ? 124.076 105.296 78.938 1.00 92.53 389 ILE E CA 1
ATOM 13829 C C . ILE E 1 422 ? 122.948 104.554 79.650 1.00 92.53 389 ILE E C 1
ATOM 13830 O O . ILE E 1 422 ? 122.387 105.052 80.635 1.00 92.53 389 ILE E O 1
ATOM 13835 N N . ASP E 1 423 ? 122.609 103.346 79.193 1.00 92.10 390 ASP E N 1
ATOM 13836 C CA . ASP E 1 423 ? 121.476 102.634 79.779 1.00 92.10 390 ASP E CA 1
ATOM 13837 C C . ASP E 1 423 ? 121.841 101.892 81.062 1.00 92.10 390 ASP E C 1
ATOM 13838 O O . ASP E 1 423 ? 120.976 101.707 81.924 1.00 92.10 390 ASP E O 1
ATOM 13843 N N . ARG E 1 424 ? 123.097 101.469 81.215 1.00 87.03 391 ARG E N 1
ATOM 13844 C CA . ARG E 1 424 ? 123.552 100.960 82.507 1.00 87.03 391 ARG E CA 1
ATOM 13845 C C . ARG E 1 424 ? 123.514 102.045 83.580 1.00 87.03 391 ARG E C 1
ATOM 13846 O O . ARG E 1 424 ? 123.065 101.801 84.716 1.00 87.03 391 ARG E O 1
ATOM 13854 N N . ALA E 1 425 ? 123.859 103.281 83.208 1.00 80.29 392 ALA E N 1
ATOM 13855 C CA . ALA E 1 425 ? 123.769 104.352 84.187 1.00 80.29 392 ALA E CA 1
ATOM 13856 C C . ALA E 1 425 ? 122.322 104.720 84.458 1.00 80.29 392 ALA E C 1
ATOM 13857 O O . ALA E 1 425 ? 121.995 105.139 85.574 1.00 80.29 392 ALA E O 1
ATOM 13859 N N . LYS E 1 426 ? 121.438 104.587 83.464 1.00 78.45 393 LYS E N 1
ATOM 13860 C CA . LYS E 1 426 ? 120.053 104.923 83.753 1.00 78.45 393 LYS E CA 1
ATOM 13861 C C . LYS E 1 426 ? 119.431 103.821 84.597 1.00 78.45 393 LYS E C 1
ATOM 13862 O O . LYS E 1 426 ? 118.517 104.073 85.399 1.00 78.45 393 LYS E O 1
ATOM 13868 N N . LYS E 1 427 ? 119.971 102.600 84.477 1.00 73.88 394 LYS E N 1
ATOM 13869 C CA . LYS E 1 427 ? 119.432 101.499 85.255 1.00 73.88 394 LYS E CA 1
ATOM 13870 C C . LYS E 1 427 ? 119.828 101.642 86.710 1.00 73.88 394 LYS E C 1
ATOM 13871 O O . LYS E 1 427 ? 119.068 101.243 87.599 1.00 73.88 394 LYS E O 1
ATOM 13877 N N . ILE E 1 428 ? 120.997 102.241 86.971 1.00 69.06 395 ILE E N 1
ATOM 13878 C CA . ILE E 1 428 ? 121.372 102.446 88.368 1.00 69.06 395 ILE E CA 1
ATOM 13879 C C . ILE E 1 428 ? 120.411 103.428 89.031 1.00 69.06 395 ILE E C 1
ATOM 13880 O O . ILE E 1 428 ? 120.006 103.243 90.188 1.00 69.06 395 ILE E O 1
ATOM 13885 N N . ASP E 1 429 ? 119.942 104.423 88.267 1.00 68.23 396 ASP E N 1
ATOM 13886 C CA . ASP E 1 429 ? 119.002 105.402 88.804 1.00 68.23 396 ASP E CA 1
ATOM 13887 C C . ASP E 1 429 ? 117.638 104.773 89.045 1.00 68.23 396 ASP E C 1
ATOM 13888 O O . ASP E 1 429 ? 117.019 104.987 90.100 1.00 68.23 396 ASP E O 1
ATOM 13893 N N . THR E 1 430 ? 117.190 103.931 88.109 1.00 66.74 397 THR E N 1
ATOM 13894 C CA . THR E 1 430 ? 115.855 103.370 88.274 1.00 66.74 397 THR E CA 1
ATOM 13895 C C . THR E 1 430 ? 115.842 102.308 89.362 1.00 66.74 397 THR E C 1
ATOM 13896 O O . THR E 1 430 ? 114.804 102.094 89.999 1.00 66.74 397 THR E O 1
ATOM 13900 N N . ILE E 1 431 ? 116.970 101.632 89.592 1.00 64.79 398 ILE E N 1
ATOM 13901 C CA . ILE E 1 431 ? 117.021 100.684 90.698 1.00 64.79 398 ILE E CA 1
ATOM 13902 C C . ILE E 1 431 ? 117.080 101.420 92.033 1.00 64.79 398 ILE E C 1
ATOM 13903 O O . ILE E 1 431 ? 116.377 101.054 92.983 1.00 64.79 398 ILE E O 1
ATOM 13908 N N . SER E 1 432 ? 117.896 102.483 92.120 1.00 64.79 399 SER E N 1
ATOM 13909 C CA . SER E 1 432 ? 118.000 103.274 93.346 1.00 64.79 399 SER E CA 1
ATOM 13910 C C . SER E 1 432 ? 116.703 103.968 93.745 1.00 64.79 399 SER E C 1
ATOM 13911 O O . SER E 1 432 ? 116.440 104.077 94.954 1.00 64.79 399 SER E O 1
ATOM 13914 N N . ARG E 1 433 ? 115.812 104.220 92.774 1.00 64.79 400 ARG E N 1
ATOM 13915 C CA . ARG E 1 433 ? 114.512 104.839 93.055 1.00 64.79 400 ARG E CA 1
ATOM 13916 C C . ARG E 1 433 ? 113.611 103.953 93.903 1.00 64.79 400 ARG E C 1
ATOM 13917 O O . ARG E 1 433 ? 112.789 104.466 94.671 1.00 64.79 400 ARG E O 1
ATOM 13925 N N . ALA E 1 434 ? 113.744 102.641 93.785 1.00 64.79 401 ALA E N 1
ATOM 13926 C CA . ALA E 1 434 ? 112.968 101.709 94.591 1.00 64.79 401 ALA E CA 1
ATOM 13927 C C . ALA E 1 434 ? 113.776 101.139 95.744 1.00 64.79 401 ALA E C 1
ATOM 13928 O O . ALA E 1 434 ? 113.204 100.827 96.793 1.00 64.79 401 ALA E O 1
ATOM 13930 N N . CYS E 1 435 ? 115.089 100.996 95.570 1.00 64.79 402 CYS E N 1
ATOM 13931 C CA . CYS E 1 435 ? 115.933 100.334 96.555 1.00 64.79 402 CYS E CA 1
ATOM 13932 C C . CYS E 1 435 ? 116.213 101.212 97.773 1.00 64.79 402 CYS E C 1
ATOM 13933 O O . CYS E 1 435 ? 116.233 100.704 98.899 1.00 64.79 402 CYS E O 1
ATOM 13936 N N . PHE E 1 436 ? 116.445 102.526 97.591 1.00 64.79 403 PHE E N 1
ATOM 13937 C CA . PHE E 1 436 ? 116.709 103.368 98.762 1.00 64.79 403 PHE E CA 1
ATOM 13938 C C . PHE E 1 436 ? 115.515 103.513 99.709 1.00 64.79 403 PHE E C 1
ATOM 13939 O O . PHE E 1 436 ? 115.689 103.277 100.924 1.00 64.79 403 PHE E O 1
ATOM 13947 N N . PRO E 1 437 ? 114.285 103.804 99.248 1.00 64.79 404 PRO E N 1
ATOM 13948 C CA . PRO E 1 437 ? 113.158 103.828 100.199 1.00 64.79 404 PRO E CA 1
ATOM 13949 C C . PRO E 1 437 ? 112.821 102.474 100.791 1.00 64.79 404 PRO E C 1
ATOM 13950 O O . PRO E 1 437 ? 112.361 102.418 101.939 1.00 64.79 404 PRO E O 1
ATOM 13954 N N . LEU E 1 438 ? 113.110 101.376 100.094 1.00 64.79 405 LEU E N 1
ATOM 13955 C CA . LEU E 1 438 ? 112.758 100.073 100.644 1.00 64.79 405 LEU E CA 1
ATOM 13956 C C . LEU E 1 438 ? 113.688 99.731 101.799 1.00 64.79 405 LEU E C 1
ATOM 13957 O O . LEU E 1 438 ? 113.235 99.294 102.866 1.00 64.79 405 LEU E O 1
ATOM 13962 N N . ALA E 1 439 ? 114.998 99.889 101.595 1.00 64.79 406 ALA E N 1
ATOM 13963 C CA . ALA E 1 439 ? 115.927 99.564 102.667 1.00 64.79 406 ALA E CA 1
ATOM 13964 C C . ALA E 1 439 ? 115.768 100.533 103.834 1.00 64.79 406 ALA E C 1
ATOM 13965 O O . ALA E 1 439 ? 115.967 100.144 104.994 1.00 64.79 406 ALA E O 1
ATOM 13967 N N . PHE E 1 440 ? 115.294 101.761 103.568 1.00 64.79 407 PHE E N 1
ATOM 13968 C CA . PHE E 1 440 ? 115.036 102.652 104.695 1.00 64.79 407 PHE E CA 1
ATOM 13969 C C . PHE E 1 440 ? 113.763 102.275 105.445 1.00 64.79 407 PHE E C 1
ATOM 13970 O O . PHE E 1 440 ? 113.702 102.429 106.674 1.00 64.79 407 PHE E O 1
ATOM 13978 N N . LEU E 1 441 ? 112.783 101.685 104.755 1.00 64.79 408 LEU E N 1
ATOM 13979 C CA . LEU E 1 441 ? 111.602 101.195 105.459 1.00 64.79 408 LEU E CA 1
ATOM 13980 C C . LEU E 1 441 ? 111.940 99.967 106.295 1.00 64.79 408 LEU E C 1
ATOM 13981 O O . LEU E 1 441 ? 111.440 99.812 107.419 1.00 64.79 408 LEU E O 1
ATOM 13986 N N . ILE E 1 442 ? 112.823 99.107 105.781 1.00 64.79 409 ILE E N 1
ATOM 13987 C CA . ILE E 1 442 ? 113.236 97.940 106.555 1.00 64.79 409 ILE E CA 1
ATOM 13988 C C . ILE E 1 442 ? 113.998 98.380 107.799 1.00 64.79 409 ILE E C 1
ATOM 13989 O O . ILE E 1 442 ? 113.811 97.822 108.895 1.00 64.79 409 ILE E O 1
ATOM 13994 N N . PHE E 1 443 ? 114.858 99.400 107.659 1.00 64.79 410 PHE E N 1
ATOM 13995 C CA . PHE E 1 443 ? 115.581 99.873 108.833 1.00 64.79 410 PHE E CA 1
ATOM 13996 C C . PHE E 1 443 ? 114.630 100.483 109.853 1.00 64.79 410 PHE E C 1
ATOM 13997 O O . PHE E 1 443 ? 114.804 100.283 111.060 1.00 64.79 410 PHE E O 1
ATOM 14005 N N . ASN E 1 444 ? 113.620 101.232 109.392 1.00 64.79 411 ASN E N 1
ATOM 14006 C CA . ASN E 1 444 ? 112.670 101.818 110.334 1.00 64.79 411 ASN E CA 1
ATOM 14007 C C . ASN E 1 444 ? 111.875 100.747 111.070 1.00 64.79 411 ASN E C 1
ATOM 14008 O O . ASN E 1 444 ? 111.613 100.877 112.276 1.00 64.79 411 ASN E O 1
ATOM 14013 N N . ILE E 1 445 ? 111.576 99.639 110.385 1.00 64.79 412 ILE E N 1
ATOM 14014 C CA . ILE E 1 445 ? 110.814 98.562 111.007 1.00 64.79 412 ILE E CA 1
ATOM 14015 C C . ILE E 1 445 ? 111.642 97.855 112.070 1.00 64.79 412 ILE E C 1
ATOM 14016 O O . ILE E 1 445 ? 111.187 97.676 113.210 1.00 64.79 412 ILE E O 1
ATOM 14021 N N . PHE E 1 446 ? 112.913 97.570 111.768 1.00 64.79 413 PHE E N 1
ATOM 14022 C CA . PHE E 1 446 ? 113.739 96.917 112.780 1.00 64.79 413 PHE E CA 1
ATOM 14023 C C . PHE E 1 446 ? 114.108 97.864 113.914 1.00 64.79 413 PHE E C 1
ATOM 14024 O O . PHE E 1 446 ? 114.149 97.438 115.074 1.00 64.79 413 PHE E O 1
ATOM 14032 N N . TYR E 1 447 ? 114.192 99.165 113.642 1.00 64.79 414 TYR E N 1
ATOM 14033 C CA . TYR E 1 447 ? 114.571 100.104 114.689 1.00 64.79 414 TYR E CA 1
ATOM 14034 C C . TYR E 1 447 ? 113.433 100.250 115.685 1.00 64.79 414 TYR E C 1
ATOM 14035 O O . TYR E 1 447 ? 113.617 100.046 116.898 1.00 64.79 414 TYR E O 1
ATOM 14044 N N . TRP E 1 448 ? 112.226 100.530 115.187 1.00 64.79 415 TRP E N 1
ATOM 14045 C CA . TRP E 1 448 ? 111.157 100.793 116.129 1.00 64.79 415 TRP E CA 1
ATOM 14046 C C . TRP E 1 448 ? 110.664 99.501 116.759 1.00 64.79 415 TRP E C 1
ATOM 14047 O O . TRP E 1 448 ? 110.215 99.534 117.912 1.00 64.79 415 TRP E O 1
ATOM 14058 N N . VAL E 1 449 ? 110.882 98.349 116.113 1.00 64.79 416 VAL E N 1
ATOM 14059 C CA . VAL E 1 449 ? 110.449 97.114 116.750 1.00 64.79 416 VAL E CA 1
ATOM 14060 C C . VAL E 1 449 ? 111.411 96.750 117.873 1.00 64.79 416 VAL E C 1
ATOM 14061 O O . VAL E 1 449 ? 110.976 96.412 118.980 1.00 64.79 416 VAL E O 1
ATOM 14065 N N . ILE E 1 450 ? 112.726 96.859 117.643 1.00 65.37 417 ILE E N 1
ATOM 14066 C CA . ILE E 1 450 ? 113.642 96.416 118.686 1.00 65.37 417 ILE E CA 1
ATOM 14067 C C . ILE E 1 450 ? 113.719 97.438 119.813 1.00 65.37 417 ILE E C 1
ATOM 14068 O O . ILE E 1 450 ? 114.196 97.102 120.905 1.00 65.37 417 ILE E O 1
ATOM 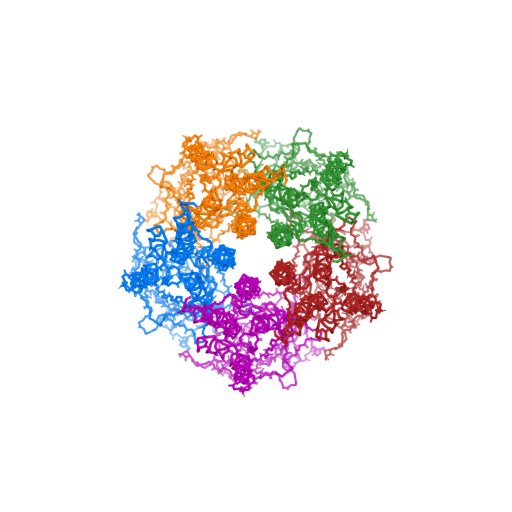14073 N N . TYR E 1 451 ? 113.262 98.676 119.594 1.00 64.79 418 TYR E N 1
ATOM 14074 C CA . TYR E 1 451 ? 113.297 99.665 120.666 1.00 64.79 418 TYR E CA 1
ATOM 14075 C C . TYR E 1 451 ? 111.951 99.913 121.349 1.00 64.79 418 TYR E C 1
ATOM 14076 O O . TYR E 1 451 ? 111.927 100.575 122.391 1.00 64.79 418 TYR E O 1
ATOM 14085 N N . LYS E 1 452 ? 110.838 99.409 120.805 1.00 72.00 419 LYS E N 1
ATOM 14086 C CA . LYS E 1 452 ? 109.538 99.547 121.455 1.00 72.00 419 LYS E CA 1
ATOM 14087 C C . LYS E 1 452 ? 108.824 98.229 121.738 1.00 72.00 419 LYS E C 1
ATOM 14088 O O . LYS E 1 452 ? 107.750 98.252 122.352 1.00 72.00 419 LYS E O 1
ATOM 14094 N N . ILE E 1 453 ? 109.375 97.088 121.325 1.00 76.63 420 ILE E N 1
ATOM 14095 C CA . ILE E 1 453 ? 108.812 95.786 121.680 1.00 76.63 420 ILE E CA 1
ATOM 14096 C C . ILE E 1 453 ? 109.874 94.913 122.341 1.00 76.63 420 ILE E C 1
ATOM 14097 O O . ILE E 1 453 ? 109.660 94.397 123.444 1.00 76.63 420 ILE E O 1
ATOM 14102 N N . LEU E 1 454 ? 111.011 94.720 121.686 1.00 77.57 421 LEU E N 1
ATOM 14103 C CA . LEU E 1 454 ? 112.007 93.783 122.225 1.00 77.57 421 LEU E CA 1
ATOM 14104 C C . LEU E 1 454 ? 112.781 94.338 123.448 1.00 77.57 421 LEU E C 1
ATOM 14105 O O . LEU E 1 454 ? 113.743 93.670 123.855 1.00 77.57 421 LEU E O 1
ATOM 14110 N N . ARG E 1 455 ? 112.439 95.481 124.053 1.00 82.79 422 ARG E N 1
ATOM 14111 C CA . ARG E 1 455 ? 113.181 96.021 125.199 1.00 82.79 422 ARG E CA 1
ATOM 14112 C C . ARG E 1 455 ? 112.176 96.665 126.155 1.00 82.79 422 ARG E C 1
ATOM 14113 O O . ARG E 1 455 ? 111.876 97.858 126.060 1.00 82.79 422 ARG E O 1
ATOM 14121 N N . HIS E 1 456 ? 111.662 95.852 127.078 1.00 96.51 423 HIS E N 1
ATOM 14122 C CA . HIS E 1 456 ? 110.879 96.295 128.226 1.00 96.51 423 HIS E CA 1
ATOM 14123 C C . HIS E 1 456 ? 111.563 95.806 129.494 1.00 96.51 423 HIS E C 1
ATOM 14124 O O . HIS E 1 456 ? 111.860 94.613 129.620 1.00 96.51 423 HIS E O 1
ATOM 14131 N N . GLU E 1 457 ? 111.822 96.725 130.425 1.00 106.37 424 GLU E N 1
ATOM 14132 C CA . GLU E 1 457 ? 112.570 96.415 131.639 1.00 106.37 424 GLU E CA 1
ATOM 14133 C C . GLU E 1 457 ? 111.759 96.666 132.907 1.00 106.37 424 GLU E C 1
ATOM 14134 O O . GLU E 1 457 ? 112.341 96.891 133.973 1.00 106.37 424 GLU E O 1
ATOM 14140 N N . ASP E 1 458 ? 110.428 96.633 132.820 1.00 112.85 425 ASP E N 1
ATOM 14141 C CA . ASP E 1 458 ? 109.568 96.786 133.985 1.00 112.85 425 ASP E CA 1
ATOM 14142 C C . ASP E 1 458 ? 108.907 95.475 134.404 1.00 112.85 425 ASP E C 1
ATOM 14143 O O . ASP E 1 458 ? 107.791 95.479 134.929 1.00 112.85 425 ASP E O 1
ATOM 14148 N N . ILE E 1 459 ? 109.575 94.341 134.166 1.00 117.52 426 ILE E N 1
ATOM 14149 C CA . ILE E 1 459 ? 109.068 93.066 134.669 1.00 117.52 426 ILE E CA 1
ATOM 14150 C C . ILE E 1 459 ? 109.046 93.063 136.195 1.00 117.52 426 ILE E C 1
ATOM 14151 O O . ILE E 1 459 ? 108.182 92.420 136.808 1.00 117.52 426 ILE E O 1
ATOM 14156 N N . HIS E 1 460 ? 109.918 93.863 136.815 1.00 115.73 427 HIS E N 1
ATOM 14157 C CA . HIS E 1 460 ? 110.124 93.978 138.270 1.00 115.73 427 HIS E CA 1
ATOM 14158 C C . HIS E 1 460 ? 109.703 92.779 139.124 1.00 115.73 427 HIS E C 1
ATOM 14159 O O . HIS E 1 460 ? 110.026 92.705 140.309 1.00 115.73 427 HIS E O 1
#

Solvent-accessible surface area: 69101 Å² total